Protein AF-A0A5K4F480-F1 (afdb_monomer_lite)

InterPro domains:
  IPR002931 Transglutaminase-like [PF01841] (888-991)
  IPR002931 Transglutaminase-like [SM00460] (106-172)
  IPR002931 Transglutaminase-like [SM00460] (926-994)
  IPR038765 Papain-like cysteine peptidase superfamily [SSF54001] (56-174)
  IPR038765 Papain-like cysteine peptidase superfamily [SSF54001] (869-1020)
  IPR053041 Transglutaminase-like Superfamily Modulators [PTHR47020] (843-1560)
  IPR056564 KY-like, immunoglobulin-like domain [PF23265] (223-373)
  IPR056564 KY-like, immunoglobulin-like domain [PF23265] (424-507)
  IPR056564 KY-like, immunoglobulin-like domain [PF23265] (1045-1199)
  IPR056564 KY-like, immunoglobulin-like domain [PF23265] (1340-1448)

Sequence (1562 aa):
MKAPEGFRLPSPIDFETHPPPELPKYLKHQVYDKPEVFAKVDSHAIQVAEYQHPTFRDLMWDLVYRYKLDELERARVIFRWMTAKDMQNIRFENVSPNSPEDVLMSFSTNRGTFSRMYEVMCNYSEIHCVTVSGYAKGVDYLPGDKFCGLLPNHSWNVIYIRGSWQLVDVHWAARYLSSGKNVPENVVYEYDDFYFMMEPQQAVYSHFPEDQRWQLLPVALTLSQFENLPLTKSQFFKCAIDFLQQHHGVVRTQDGCLRMTLGFWRPGGFTYKLQYLVTSYNNPDLDPLTAYPSELTDRVPNLNVDLKCFVLQETTKDRLNFFFRLPASGIYYLTIYAQELSSLTVGRESTFRAACEYKIICDSPARDAQPYPICHDANWGPAWSHVHHYALEPSHTEGVISIPNELDSSVNSNGHHAPSPKTVDIRFQKHRPEVNLLAKLHRNGVSDDFLDQYQRVTETVRETLFHITLPEPGEYGLEVYANEPSEGDTYTHMCQYLIHYEYPSNWSNNFIPRLTIAGTDAGPSPDAHQFRHSNEKTNNNTREKNLPKYLSATFNEPLLNSSGSLREMYNYELDAPPIGHLPKLYAHSQYENANQPNRLNNYSVNSDDNLCKPPYGYVPSKSNHLMNNDATPSPPIVPSFNDRISNLNQNFANIKLKQDSSLKHSPRVDGTSDGLYGYNPITSDSPALNSLNHSNNQTVYSPSSSLVGQNHTGNGIHQKYTSSTSPPIKYQNSVRFEPGSSSYVGSNGSNNTNVCYASPGSSNSSSVPYYNKQQYDQVTSTTGGLSRSNQPASSSTNQFYKFDQSTANWSSGPIQRVPPKEFAPSPLSMDTLEEKPKPQEIPTTSDMSSTPYQSFDVFRRIDEHAVSISQQQQDNFNQLIWQLIYARNITDDLEKVRVIFLWLCTKDLHKMNFDHVKPDSPEEILMGIRTGKSTYAQIFYTLCRYAGLHCKLLIGYAKGAEYAPGMHFSGRQGQHSWNAVLIDKCWRLIDCHWAARRLIGKRPSPDNVRYGLDMFYFLASPSQLIYTHFPHDPDWQLLRHPVSLKEFENLAPVKSAFFKYNLDLVTHRNSVIVCSDPEVRIAIAFPSDSKNDLSFTFGLSFDNQEGSEEFRGIPLTRFGRQETLIREHTSVFYIRPPRPGAYKLLIYAKQHQPHQNGQKEGLGIVSMIPDDLSSENLFGAVCEYRLVANFGSNRSLPPFPPCQSSSYGPNELAKNYRITAQRVDCTLRAVRGTLEIRFGLGALPGCPLPRLMAKLKCTLVAENALSKSLLQRSINGNTEAVFAIFLPEAGEYGLEVYANDPVKDGNSFFVVWQYIIISDCDSPVRGLPTIPPTYLGPVSRFDSMGLKALSHTDPFIQANTGELCIQFARHPDKPLRIMAQLIHCSHDVSEDCSQQILQQTRDFQIYFVIRFPHPGFFKFQIYALPYTEPGESLPSVYNYLLEATQVNRGRNGHVMCFPQQFAQWKEGCYLHTPMDGILYPSVSNQPTADTVPFRVTIPTAHAVAVVVGEDWTHLSKVNDCWTGQVCLKPYWGIENQLALCAKYNVDDGNYGTLLEYRLAKR

Structure (mmCIF, N/CA/C/O backbone):
data_AF-A0A5K4F480-F1
#
_entry.id   AF-A0A5K4F480-F1
#
loop_
_atom_site.group_PDB
_atom_site.id
_atom_site.type_symbol
_atom_site.label_atom_id
_atom_site.label_alt_id
_atom_site.label_comp_id
_atom_site.label_asym_id
_atom_site.label_entity_id
_atom_site.label_seq_id
_atom_site.pdbx_PDB_ins_code
_atom_site.Cartn_x
_atom_site.Cartn_y
_atom_site.Cartn_z
_atom_site.occupancy
_atom_site.B_iso_or_equiv
_atom_site.auth_seq_id
_atom_site.auth_comp_id
_atom_site.auth_asym_id
_atom_site.auth_atom_id
_atom_site.pdbx_PDB_model_num
ATOM 1 N N . MET A 1 1 ? 27.229 -22.819 6.553 1.00 68.94 1 MET A N 1
ATOM 2 C CA . MET A 1 1 ? 28.101 -24.029 6.479 1.00 68.94 1 MET A CA 1
ATOM 3 C C . MET A 1 1 ? 28.335 -24.597 7.886 1.00 68.94 1 MET A C 1
ATOM 5 O O . MET A 1 1 ? 27.745 -24.060 8.813 1.00 68.94 1 MET A O 1
ATOM 9 N N . LYS A 1 2 ? 29.136 -25.665 8.070 1.00 85.12 2 LYS A N 1
ATOM 10 C CA . LYS A 1 2 ? 29.651 -26.088 9.395 1.00 85.12 2 LYS A CA 1
ATOM 11 C C . LYS A 1 2 ? 31.117 -25.681 9.542 1.00 85.12 2 LYS A C 1
ATOM 13 O O . LYS A 1 2 ? 31.878 -25.808 8.584 1.00 85.12 2 LYS A O 1
ATOM 18 N N . ALA A 1 3 ? 31.509 -25.217 10.724 1.00 90.69 3 ALA A N 1
ATOM 19 C CA . ALA A 1 3 ? 32.875 -24.804 11.010 1.00 90.69 3 ALA A CA 1
ATOM 20 C C . ALA A 1 3 ? 33.803 -26.019 11.227 1.00 90.69 3 ALA A C 1
ATOM 22 O O . ALA A 1 3 ? 33.388 -26.972 11.901 1.00 90.69 3 ALA A O 1
ATOM 23 N N . PRO A 1 4 ? 35.062 -25.990 10.733 1.00 91.75 4 PRO A N 1
ATOM 24 C CA . PRO A 1 4 ? 36.026 -27.089 10.862 1.00 91.75 4 PRO A CA 1
ATOM 25 C C . PRO A 1 4 ? 36.169 -27.570 12.307 1.00 91.75 4 PRO A C 1
ATOM 27 O O . PRO A 1 4 ? 36.180 -26.743 13.212 1.00 91.75 4 PRO A O 1
ATOM 30 N N . GLU A 1 5 ? 36.326 -28.874 12.552 1.00 86.19 5 GLU A N 1
ATOM 31 C CA . GLU A 1 5 ? 36.325 -29.444 13.917 1.00 86.19 5 GLU A CA 1
ATOM 32 C C . GLU A 1 5 ? 37.327 -28.772 14.876 1.00 86.19 5 GLU A C 1
ATOM 34 O O . GLU A 1 5 ? 37.017 -28.560 16.046 1.00 86.19 5 GLU A O 1
ATOM 39 N N . GLY A 1 6 ? 38.496 -28.356 14.375 1.00 89.25 6 GLY A N 1
ATOM 40 C CA . GLY A 1 6 ? 39.519 -27.663 15.167 1.00 89.25 6 GLY A CA 1
ATOM 41 C C . GLY A 1 6 ? 39.215 -26.201 15.529 1.00 89.25 6 GLY A C 1
ATOM 42 O O . GLY A 1 6 ? 39.914 -25.636 16.369 1.00 89.25 6 GLY A O 1
ATOM 43 N N . PHE A 1 7 ? 38.204 -25.565 14.927 1.00 92.81 7 PHE A N 1
ATOM 44 C CA . PHE A 1 7 ? 37.874 -24.163 15.204 1.00 92.81 7 PHE A CA 1
ATOM 45 C C . PHE A 1 7 ? 37.185 -24.001 16.569 1.00 92.81 7 PHE A C 1
ATOM 47 O O . PHE A 1 7 ? 36.202 -24.687 16.871 1.00 92.81 7 PHE A O 1
ATOM 54 N N . ARG A 1 8 ? 37.666 -23.057 17.381 1.00 90.25 8 ARG A N 1
ATOM 55 C CA . ARG A 1 8 ? 37.047 -22.647 18.649 1.00 90.25 8 ARG A CA 1
ATOM 56 C C . ARG A 1 8 ? 36.689 -21.167 18.570 1.00 90.25 8 ARG A C 1
ATOM 58 O O . ARG A 1 8 ? 37.509 -20.383 18.103 1.00 90.25 8 ARG A O 1
ATOM 65 N N . LEU A 1 9 ? 35.500 -20.804 19.051 1.00 89.94 9 LEU A N 1
ATOM 66 C CA . LEU A 1 9 ? 35.171 -19.399 19.299 1.00 89.94 9 LEU A CA 1
ATOM 67 C C . LEU A 1 9 ? 36.091 -18.848 20.396 1.00 89.94 9 LEU A C 1
ATOM 69 O O . LEU A 1 9 ? 36.352 -19.571 21.365 1.00 89.94 9 LEU A O 1
ATOM 73 N N . PRO A 1 10 ? 36.547 -17.591 20.279 1.00 89.81 10 PRO A N 1
ATOM 74 C CA . PRO A 1 10 ? 37.100 -16.866 21.411 1.00 89.81 10 PRO A CA 1
ATOM 75 C C . PRO A 1 10 ? 36.087 -16.760 22.556 1.00 89.81 10 PRO A C 1
ATOM 77 O O . PRO A 1 10 ? 34.872 -16.841 22.351 1.00 89.81 10 PRO A O 1
ATOM 80 N N . SER A 1 11 ? 36.591 -16.557 23.771 1.00 88.06 11 SER A N 1
ATOM 81 C CA . SER A 1 11 ? 35.753 -16.102 24.882 1.00 88.06 11 SER A CA 1
ATOM 82 C C . SER A 1 11 ? 35.195 -14.710 24.563 1.00 88.06 11 SER A C 1
ATOM 84 O O . SER A 1 11 ? 35.918 -13.911 23.963 1.00 88.06 11 SER A O 1
ATOM 86 N N . PRO A 1 12 ? 33.954 -14.388 24.969 1.00 88.88 12 PRO A N 1
ATOM 87 C CA . PRO A 1 12 ? 33.441 -13.034 24.823 1.00 88.88 12 PRO A CA 1
ATOM 88 C C . PRO A 1 12 ? 34.267 -12.066 25.679 1.00 88.88 12 PRO A C 1
ATOM 90 O O . PRO A 1 12 ? 34.753 -12.435 26.750 1.00 88.88 12 PRO A O 1
ATOM 93 N N . ILE A 1 13 ? 34.405 -10.830 25.203 1.00 88.94 13 ILE A N 1
ATOM 94 C CA . ILE A 1 13 ? 35.015 -9.728 25.957 1.00 88.94 13 ILE A CA 1
ATOM 95 C C . ILE A 1 13 ? 34.284 -9.523 27.294 1.00 88.94 13 ILE A C 1
ATOM 97 O O . ILE A 1 13 ? 33.054 -9.536 27.347 1.00 88.94 13 ILE A O 1
ATOM 101 N N . ASP A 1 14 ? 35.059 -9.329 28.362 1.00 82.38 14 ASP A N 1
ATOM 102 C CA . ASP A 1 14 ? 34.551 -9.039 29.704 1.00 82.38 14 ASP A CA 1
ATOM 103 C C . ASP A 1 14 ? 34.179 -7.554 29.829 1.00 82.38 14 ASP A C 1
ATOM 105 O O . ASP A 1 14 ? 34.934 -6.674 29.400 1.00 82.38 14 ASP A O 1
ATOM 109 N N . PHE A 1 15 ? 33.029 -7.273 30.438 1.00 79.75 15 PHE A N 1
ATOM 110 C CA . PHE A 1 15 ? 32.490 -5.925 30.588 1.00 79.75 15 PHE A CA 1
ATOM 111 C C . PHE A 1 15 ? 33.427 -5.005 31.386 1.00 79.75 15 PHE A C 1
ATOM 113 O O . PHE A 1 15 ? 33.567 -3.830 31.048 1.00 79.75 15 PHE A O 1
ATOM 120 N N . GLU A 1 16 ? 34.138 -5.537 32.388 1.00 83.62 16 GLU A N 1
ATOM 121 C CA . GLU A 1 16 ? 35.110 -4.755 33.173 1.00 83.62 16 GLU A CA 1
ATOM 122 C C . GLU A 1 16 ? 36.325 -4.286 32.348 1.00 83.62 16 GLU A C 1
ATOM 124 O O . GLU A 1 16 ? 37.072 -3.412 32.787 1.00 83.62 16 GLU A O 1
ATOM 129 N N . THR A 1 17 ? 36.521 -4.823 31.136 1.00 90.62 17 THR A N 1
ATOM 130 C CA . THR A 1 17 ? 37.636 -4.460 30.244 1.00 90.62 17 THR A CA 1
ATOM 131 C C . THR A 1 17 ? 37.288 -3.395 29.203 1.00 90.62 17 THR A C 1
ATOM 133 O O . THR A 1 17 ? 38.166 -2.996 28.433 1.00 90.62 17 THR A O 1
ATOM 136 N N . HIS A 1 18 ? 36.040 -2.914 29.141 1.00 91.19 18 HIS A N 1
ATOM 137 C CA . HIS A 1 18 ? 35.689 -1.838 28.211 1.00 91.19 18 HIS A CA 1
ATOM 138 C C . HIS A 1 18 ? 36.429 -0.531 28.556 1.00 91.19 18 HIS A C 1
ATOM 140 O O . HIS A 1 18 ? 36.461 -0.127 29.722 1.00 91.19 18 HIS A O 1
ATOM 146 N N . PRO A 1 19 ? 36.983 0.184 27.556 1.00 93.06 19 PRO A N 1
ATOM 147 C CA . PRO A 1 19 ? 37.482 1.541 27.755 1.00 93.06 19 PRO A CA 1
ATOM 148 C C . PRO A 1 19 ? 36.402 2.472 28.339 1.00 93.06 19 PRO A C 1
ATOM 150 O O . PRO A 1 19 ? 35.215 2.292 28.057 1.00 93.06 19 PRO A O 1
ATOM 153 N N . PRO A 1 20 ? 36.767 3.505 29.117 1.00 92.06 20 PRO A N 1
ATOM 154 C CA . PRO A 1 20 ? 35.798 4.509 29.545 1.00 92.06 20 PRO A CA 1
ATOM 155 C C . PRO A 1 20 ? 35.225 5.276 28.333 1.00 92.06 20 PRO A C 1
ATOM 157 O O . PRO A 1 20 ? 35.879 5.339 27.285 1.00 92.06 20 PRO A O 1
ATOM 160 N N . PRO A 1 21 ? 34.039 5.904 28.458 1.00 92.12 21 PRO A N 1
ATOM 161 C CA . PRO A 1 21 ? 33.530 6.816 27.437 1.00 92.12 21 PRO A CA 1
ATOM 162 C C . PRO A 1 21 ? 34.509 7.980 27.214 1.00 92.12 21 PRO A C 1
ATOM 164 O O . PRO A 1 21 ? 34.841 8.709 28.150 1.00 92.12 21 PRO A O 1
ATOM 167 N N . GLU A 1 22 ? 34.955 8.165 25.974 1.00 92.06 22 GLU A N 1
ATOM 168 C CA . GLU A 1 22 ? 35.828 9.263 25.543 1.00 92.06 22 GLU A CA 1
ATOM 169 C C . GLU A 1 22 ? 35.404 9.766 24.156 1.00 92.06 22 GLU A C 1
ATOM 171 O O . GLU A 1 22 ? 34.771 9.033 23.394 1.00 92.06 22 GLU A O 1
ATOM 176 N N . LEU A 1 23 ? 35.750 11.014 23.819 1.00 88.69 23 LEU A N 1
ATOM 177 C CA . LEU A 1 23 ? 35.424 11.600 22.515 1.00 88.69 23 LEU A CA 1
ATOM 178 C C . LEU A 1 23 ? 36.032 10.771 21.363 1.00 88.69 23 LEU A C 1
ATOM 180 O O . LEU A 1 23 ? 37.190 10.353 21.473 1.00 88.69 23 LEU A O 1
ATOM 184 N N . PRO A 1 24 ? 35.318 10.572 20.237 1.00 89.38 24 PRO A N 1
ATOM 185 C CA . PRO A 1 24 ? 35.854 9.848 19.094 1.00 89.38 24 PRO A CA 1
ATOM 186 C C . PRO A 1 24 ? 37.119 10.516 18.556 1.00 89.38 24 PRO A C 1
ATOM 188 O O . PRO A 1 24 ? 37.143 11.715 18.279 1.00 89.38 24 PRO A O 1
ATOM 191 N N . LYS A 1 25 ? 38.173 9.719 18.362 1.00 91.31 25 LYS A N 1
ATOM 192 C CA . LYS A 1 25 ? 39.464 10.186 17.826 1.00 91.31 25 LYS A CA 1
ATOM 193 C C . LYS A 1 25 ? 39.427 10.426 16.313 1.00 91.31 25 LYS A C 1
ATOM 195 O O . LYS A 1 25 ? 40.346 11.026 15.764 1.00 91.31 25 LYS A O 1
ATOM 200 N N . TYR A 1 26 ? 38.378 9.936 15.656 1.00 91.38 26 TYR A N 1
ATOM 201 C CA . TYR A 1 26 ? 38.071 10.125 14.243 1.00 91.38 26 TYR A CA 1
ATOM 202 C C . TYR A 1 26 ? 36.562 9.947 14.006 1.00 91.38 26 TYR A C 1
ATOM 204 O O . TYR A 1 26 ? 35.871 9.300 14.800 1.00 91.38 26 TYR A O 1
ATOM 212 N N . LEU A 1 27 ? 36.063 10.515 12.908 1.00 86.75 27 LEU A N 1
ATOM 213 C CA . LEU A 1 27 ? 34.657 10.482 12.487 1.00 86.75 27 LEU A CA 1
ATOM 214 C C . LEU A 1 27 ? 34.456 9.581 11.257 1.00 86.75 27 LEU A C 1
ATOM 216 O O . LEU A 1 27 ? 35.405 9.320 10.517 1.00 86.75 27 LEU A O 1
ATOM 220 N N . LYS A 1 28 ? 33.216 9.136 11.003 1.00 90.94 28 LYS A N 1
ATOM 221 C CA . LYS A 1 28 ? 32.861 8.229 9.893 1.00 90.94 28 LYS A CA 1
ATOM 222 C C . LYS A 1 28 ? 33.427 8.660 8.551 1.00 90.94 28 LYS A C 1
ATOM 224 O O . LYS A 1 28 ? 34.128 7.874 7.920 1.00 90.94 28 LYS A O 1
ATOM 229 N N . HIS A 1 29 ? 33.189 9.908 8.153 1.00 83.38 29 HIS A N 1
ATOM 230 C CA . HIS A 1 29 ? 33.618 10.414 6.848 1.00 83.38 29 HIS A CA 1
ATOM 231 C C . HIS A 1 29 ? 35.153 10.452 6.675 1.00 83.38 29 HIS A C 1
ATOM 233 O O . HIS A 1 29 ? 35.643 10.514 5.551 1.00 83.38 29 HIS A O 1
ATOM 239 N N . GLN A 1 30 ? 35.922 10.405 7.773 1.00 84.94 30 GLN A N 1
ATOM 240 C CA . GLN A 1 30 ? 37.392 10.318 7.762 1.00 84.94 30 GLN A CA 1
ATOM 241 C C . GLN A 1 30 ? 37.884 8.879 7.538 1.00 84.94 30 GLN A C 1
ATOM 243 O O . GLN A 1 30 ? 39.051 8.667 7.216 1.00 84.94 30 GLN A O 1
ATOM 248 N N . VAL A 1 31 ? 36.997 7.894 7.713 1.00 88.06 31 VAL A N 1
ATOM 249 C CA . VAL A 1 31 ? 37.248 6.467 7.481 1.00 88.06 31 VAL A CA 1
ATOM 250 C C . VAL A 1 31 ? 36.690 6.037 6.121 1.00 88.06 31 VAL A C 1
ATOM 252 O O . VAL A 1 31 ? 37.385 5.351 5.374 1.00 88.06 31 VAL A O 1
ATOM 255 N N . TYR A 1 32 ? 35.464 6.451 5.783 1.00 89.06 32 TYR A N 1
ATOM 256 C CA . TYR A 1 32 ? 34.843 6.262 4.468 1.00 89.06 32 TYR A CA 1
ATOM 257 C C . TYR A 1 32 ? 33.714 7.282 4.220 1.00 89.06 32 TYR A C 1
ATOM 259 O O . TYR A 1 32 ? 32.894 7.542 5.096 1.00 89.06 32 TYR A O 1
ATOM 267 N N . ASP A 1 33 ? 33.639 7.827 3.001 1.00 75.94 33 ASP A N 1
ATOM 268 C CA . ASP A 1 33 ? 32.528 8.690 2.538 1.00 75.94 33 ASP A CA 1
ATOM 269 C C . ASP A 1 33 ? 31.386 7.879 1.893 1.00 75.94 33 ASP A C 1
ATOM 271 O O . ASP A 1 33 ? 30.223 8.278 1.914 1.00 75.94 33 ASP A O 1
ATOM 275 N N . LYS A 1 34 ? 31.715 6.715 1.318 1.00 81.12 34 LYS A N 1
ATOM 276 C CA . LYS A 1 34 ? 30.825 5.928 0.457 1.00 81.12 34 LYS A CA 1
ATOM 277 C C . LYS A 1 34 ? 30.835 4.441 0.833 1.00 81.12 34 LYS A C 1
ATOM 279 O O . LYS A 1 34 ? 31.924 3.874 0.948 1.00 81.12 34 LYS A O 1
ATOM 284 N N . PRO A 1 35 ? 29.670 3.795 1.038 1.00 86.25 35 PRO A N 1
ATOM 285 C CA . PRO A 1 35 ? 29.590 2.418 1.533 1.00 86.25 35 PRO A CA 1
ATOM 286 C C . PRO A 1 35 ? 30.112 1.365 0.546 1.00 86.25 35 PRO A C 1
ATOM 288 O O . PRO A 1 35 ? 30.429 0.251 0.954 1.00 86.25 35 PRO A O 1
ATOM 291 N N . GLU A 1 36 ? 30.260 1.705 -0.736 1.00 85.44 36 GLU A N 1
ATOM 292 C CA . GLU A 1 36 ? 30.773 0.825 -1.789 1.00 85.44 36 GLU A CA 1
ATOM 293 C C . GLU A 1 36 ? 32.181 0.277 -1.491 1.00 85.44 36 GLU A C 1
ATOM 295 O O . GLU A 1 36 ? 32.538 -0.786 -2.002 1.00 85.44 36 GLU A O 1
ATOM 300 N N . VAL A 1 37 ? 32.962 0.927 -0.615 1.00 91.62 37 VAL A N 1
ATOM 301 C CA . VAL A 1 37 ? 34.247 0.386 -0.127 1.00 91.62 37 VAL A CA 1
ATOM 302 C C . VAL A 1 37 ? 34.084 -0.972 0.569 1.00 91.62 37 VAL A C 1
ATOM 304 O O . VAL A 1 37 ? 34.980 -1.812 0.495 1.00 91.62 37 VAL A O 1
ATOM 307 N N . PHE A 1 38 ? 32.921 -1.225 1.178 1.00 93.75 38 PHE A N 1
ATOM 308 C CA . PHE A 1 38 ? 32.583 -2.478 1.848 1.00 93.75 38 PHE A CA 1
ATOM 309 C C . PHE A 1 38 ? 31.865 -3.484 0.943 1.00 93.75 38 PHE A C 1
ATOM 311 O O . PHE A 1 38 ? 31.520 -4.559 1.420 1.00 93.75 38 P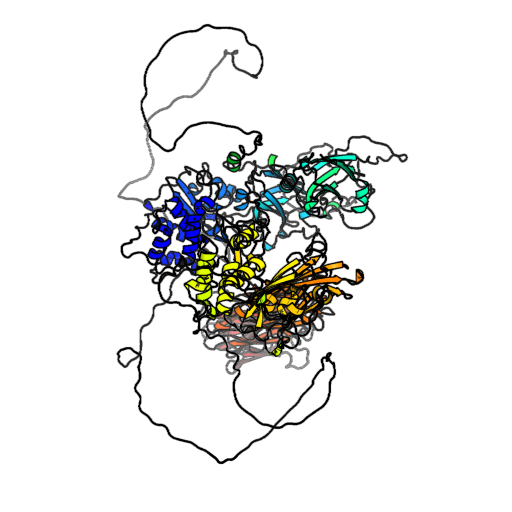HE A O 1
ATOM 318 N N . ALA A 1 39 ? 31.666 -3.214 -0.355 1.00 91.00 39 ALA A N 1
ATOM 319 C CA . ALA A 1 39 ? 30.802 -4.027 -1.224 1.00 91.00 39 ALA A CA 1
ATOM 320 C C . ALA A 1 39 ? 31.097 -5.543 -1.193 1.00 91.00 39 ALA A C 1
ATOM 322 O O . ALA A 1 39 ? 30.173 -6.351 -1.279 1.00 91.00 39 ALA A O 1
ATOM 323 N N . LYS A 1 40 ? 32.364 -5.953 -1.022 1.00 93.62 40 LYS A N 1
ATOM 324 C CA . LYS A 1 40 ? 32.751 -7.371 -0.862 1.00 93.62 40 LYS A CA 1
ATOM 325 C C . LYS A 1 40 ? 32.325 -7.961 0.487 1.00 93.62 40 LYS A C 1
ATOM 327 O O . LYS A 1 40 ? 31.818 -9.079 0.522 1.00 93.62 40 LYS A O 1
ATOM 332 N N . VAL A 1 41 ? 32.528 -7.211 1.570 1.00 95.56 41 VAL A N 1
ATOM 333 C CA . VAL A 1 41 ? 32.120 -7.578 2.936 1.00 95.56 41 VAL A CA 1
ATOM 334 C C . VAL A 1 41 ? 30.595 -7.642 3.015 1.00 95.56 41 VAL A C 1
ATOM 336 O O . VAL A 1 41 ? 30.043 -8.620 3.509 1.00 95.56 41 VAL A O 1
ATOM 339 N N . ASP A 1 42 ? 29.913 -6.660 2.427 1.00 95.25 42 ASP A N 1
ATOM 340 C CA . ASP A 1 42 ? 28.455 -6.594 2.393 1.00 95.25 42 ASP A CA 1
ATOM 341 C C . ASP A 1 42 ? 27.849 -7.736 1.567 1.00 95.25 42 ASP A C 1
ATOM 343 O O . ASP A 1 42 ? 26.901 -8.375 2.018 1.00 95.25 42 ASP A O 1
ATOM 347 N N . SER A 1 43 ? 28.424 -8.054 0.400 1.00 94.19 43 SER A N 1
ATOM 348 C CA . SER A 1 43 ? 27.993 -9.204 -0.415 1.00 94.19 43 SER A CA 1
ATOM 349 C C . SER A 1 43 ? 28.160 -10.527 0.337 1.00 94.19 43 SER A C 1
ATOM 351 O O . SER A 1 43 ? 27.285 -11.388 0.280 1.00 94.19 43 SER A O 1
ATOM 353 N N . HIS A 1 44 ? 29.262 -10.686 1.078 1.00 96.06 44 HIS A N 1
ATOM 354 C CA . HIS A 1 44 ? 29.483 -11.859 1.917 1.00 96.06 44 HIS A CA 1
ATOM 355 C C . HIS A 1 44 ? 28.458 -11.948 3.059 1.00 96.06 44 HIS A C 1
ATOM 357 O O . HIS A 1 44 ? 27.881 -13.013 3.271 1.00 96.06 44 HIS A O 1
ATOM 363 N N . ALA A 1 45 ? 28.188 -10.838 3.749 1.00 96.00 45 ALA A N 1
ATOM 364 C CA . ALA A 1 45 ? 27.206 -10.773 4.827 1.00 96.00 45 ALA A CA 1
ATOM 365 C C . ALA A 1 45 ? 25.784 -11.120 4.351 1.00 96.00 45 ALA A C 1
ATOM 367 O O . ALA A 1 45 ? 25.100 -11.913 4.997 1.00 96.00 45 ALA A O 1
ATOM 368 N N . ILE A 1 46 ? 25.366 -10.573 3.202 1.00 93.81 46 ILE A N 1
ATOM 369 C CA . ILE A 1 46 ? 24.074 -10.870 2.563 1.00 93.81 46 ILE A CA 1
ATOM 370 C C . ILE A 1 46 ? 23.997 -12.358 2.203 1.00 93.81 46 ILE A C 1
ATOM 372 O O . ILE A 1 46 ? 23.054 -13.029 2.611 1.00 93.81 46 ILE A O 1
ATOM 376 N N . GLN A 1 47 ? 25.027 -12.902 1.546 1.00 94.31 47 GLN A N 1
ATOM 377 C CA . GLN A 1 47 ? 25.078 -14.326 1.212 1.00 94.31 47 GLN A CA 1
ATOM 378 C C . GLN A 1 47 ? 24.976 -15.212 2.465 1.00 94.31 47 GLN A C 1
ATOM 380 O O . GLN A 1 47 ? 24.255 -16.200 2.458 1.00 94.31 47 GLN A O 1
ATOM 385 N N . VAL A 1 48 ? 25.657 -14.876 3.566 1.00 95.56 48 VAL A N 1
ATOM 386 C CA . VAL A 1 48 ? 25.570 -15.653 4.819 1.00 95.56 48 VAL A CA 1
ATOM 387 C C . VAL A 1 48 ? 24.193 -15.518 5.490 1.00 95.56 48 VAL A C 1
ATOM 389 O O . VAL A 1 48 ? 23.767 -16.447 6.177 1.00 95.56 48 VAL A O 1
ATOM 392 N N . ALA A 1 49 ? 23.468 -14.414 5.284 1.00 93.12 49 ALA A N 1
ATOM 393 C CA . ALA A 1 49 ? 22.139 -14.196 5.859 1.00 93.12 49 ALA A CA 1
ATOM 394 C C . ALA A 1 49 ? 21.059 -15.139 5.288 1.00 93.12 49 ALA A C 1
ATOM 396 O O . ALA A 1 49 ? 20.141 -15.531 6.017 1.00 93.12 49 ALA A O 1
ATOM 397 N N . GLU A 1 50 ? 21.200 -15.571 4.033 1.00 91.06 50 GLU A N 1
ATOM 398 C CA . GLU A 1 50 ? 20.285 -16.514 3.368 1.00 91.06 50 GLU A CA 1
ATOM 399 C C . GLU A 1 50 ? 20.282 -17.910 4.018 1.00 91.06 50 GLU A C 1
ATOM 401 O O . GLU A 1 50 ? 19.267 -18.608 4.012 1.00 91.06 50 GLU A O 1
ATOM 406 N N . TYR A 1 51 ? 21.394 -18.319 4.638 1.00 90.44 51 TYR A N 1
ATOM 407 C CA . TYR A 1 51 ? 21.527 -19.638 5.259 1.00 90.44 51 TYR A CA 1
ATOM 408 C C . TYR A 1 51 ? 21.074 -19.643 6.725 1.00 90.44 51 TYR A C 1
ATOM 410 O O . TYR A 1 51 ? 21.184 -18.654 7.452 1.00 90.44 51 TYR A O 1
ATOM 418 N N . GLN A 1 52 ? 20.584 -20.796 7.184 1.00 90.81 52 GLN A N 1
ATOM 419 C CA . GLN A 1 52 ? 20.481 -21.114 8.611 1.00 90.81 52 GLN A CA 1
ATOM 420 C C . GLN A 1 52 ? 21.730 -21.902 9.025 1.00 90.81 52 GLN A C 1
ATOM 422 O O . GLN A 1 52 ? 22.202 -22.766 8.276 1.00 90.81 52 GLN A O 1
ATOM 427 N N . HIS A 1 53 ? 22.259 -21.624 10.216 1.00 94.00 53 HIS A N 1
ATOM 428 C CA . HIS A 1 53 ? 23.474 -22.256 10.734 1.00 94.00 53 HIS A CA 1
ATOM 429 C C . HIS A 1 53 ? 23.123 -23.148 11.932 1.00 94.00 53 HIS A C 1
ATOM 431 O O . HIS A 1 53 ? 22.346 -22.720 12.782 1.00 94.00 53 HIS A O 1
ATOM 437 N N . PRO A 1 54 ? 23.679 -24.371 12.041 1.00 92.25 54 PRO A N 1
ATOM 438 C CA . PRO A 1 54 ? 23.340 -25.298 13.126 1.00 92.25 54 PRO A CA 1
ATOM 439 C C . PRO A 1 54 ? 23.584 -24.742 14.533 1.00 92.25 54 PRO A C 1
ATOM 441 O O . PRO A 1 54 ? 22.806 -25.002 15.450 1.00 92.25 54 PRO A O 1
ATOM 444 N N . THR A 1 55 ? 24.660 -23.970 14.696 1.00 94.25 55 THR A N 1
ATOM 445 C CA . THR A 1 55 ? 25.094 -23.365 15.962 1.00 94.25 55 THR A CA 1
ATOM 446 C C . THR A 1 55 ? 25.580 -21.933 15.740 1.00 94.25 55 THR A C 1
ATOM 448 O O . THR A 1 55 ? 25.977 -21.567 14.627 1.00 94.25 55 THR A O 1
ATOM 451 N N . PHE A 1 56 ? 25.642 -21.128 16.803 1.00 95.12 56 PHE A N 1
ATOM 452 C CA . PHE A 1 56 ? 26.262 -19.800 16.766 1.00 95.12 56 PHE A CA 1
ATOM 453 C C . PHE A 1 56 ? 27.749 -19.878 16.388 1.00 95.12 56 PHE A C 1
ATOM 455 O O . PHE A 1 56 ? 28.263 -19.014 15.678 1.00 95.12 56 PHE A O 1
ATOM 462 N N . ARG A 1 57 ? 28.435 -20.964 16.775 1.00 94.81 57 ARG A N 1
ATOM 463 C CA . ARG A 1 57 ? 29.814 -21.257 16.350 1.00 94.81 57 ARG A CA 1
ATOM 464 C C . ARG A 1 57 ? 29.940 -21.367 14.831 1.00 94.81 57 ARG A C 1
ATOM 466 O O . ARG A 1 57 ? 30.899 -20.845 14.265 1.00 94.81 57 ARG A O 1
ATOM 473 N N . ASP A 1 58 ? 29.004 -22.056 14.184 1.00 95.69 58 ASP A N 1
ATOM 474 C CA . ASP A 1 58 ? 29.010 -22.227 12.731 1.00 95.69 58 ASP A CA 1
ATOM 475 C C . ASP A 1 58 ? 28.701 -20.909 12.007 1.00 95.69 58 ASP A C 1
ATOM 477 O O . ASP A 1 58 ? 29.337 -20.618 10.994 1.00 95.69 58 ASP A O 1
ATOM 481 N N . LEU A 1 59 ? 27.786 -20.096 12.552 1.00 96.25 59 LEU A N 1
ATOM 482 C CA . LEU A 1 59 ? 27.493 -18.744 12.065 1.00 96.25 59 LEU A CA 1
ATOM 483 C C . LEU A 1 59 ? 28.726 -17.835 12.149 1.00 96.25 59 LEU A C 1
ATOM 485 O O . LEU A 1 59 ? 29.168 -17.310 11.130 1.00 96.25 59 LEU A O 1
ATOM 489 N N . MET A 1 60 ? 29.309 -17.676 13.341 1.00 96.69 60 MET A N 1
ATOM 490 C CA . MET A 1 60 ? 30.463 -16.794 13.551 1.00 96.69 60 MET A CA 1
ATOM 491 C C . MET A 1 60 ? 31.686 -17.248 12.750 1.00 96.69 60 MET A C 1
ATOM 493 O O . MET A 1 60 ? 32.443 -16.413 12.259 1.00 96.69 60 MET A O 1
ATOM 497 N N . TRP A 1 61 ? 31.877 -18.558 12.555 1.00 96.25 61 TRP A N 1
ATOM 498 C CA . TRP A 1 61 ? 32.919 -19.037 11.652 1.00 96.25 61 TRP A CA 1
ATOM 499 C C . TRP A 1 61 ? 32.688 -18.574 10.213 1.00 96.25 61 TRP A C 1
ATOM 501 O O . TRP A 1 61 ? 33.575 -17.956 9.634 1.00 96.25 61 TRP A O 1
ATOM 511 N N . ASP A 1 62 ? 31.513 -18.866 9.648 1.00 96.31 62 ASP A N 1
ATOM 512 C CA . ASP A 1 62 ? 31.200 -18.606 8.238 1.00 96.31 62 ASP A CA 1
ATOM 513 C C . ASP A 1 62 ? 31.175 -17.101 7.934 1.00 96.31 62 ASP A C 1
ATOM 515 O O . ASP A 1 62 ? 31.634 -16.701 6.871 1.00 96.31 62 ASP A O 1
ATOM 519 N N . LEU A 1 63 ? 30.689 -16.289 8.885 1.00 97.12 63 LEU A N 1
ATOM 520 C CA . LEU A 1 63 ? 30.504 -14.839 8.774 1.00 97.12 63 LEU A CA 1
ATOM 521 C C . LEU A 1 63 ? 31.766 -14.009 9.073 1.00 97.12 63 LEU A C 1
ATOM 523 O O . LEU A 1 63 ? 31.995 -12.992 8.425 1.00 97.12 63 LEU A O 1
ATOM 527 N N . VAL A 1 64 ? 32.549 -14.393 10.090 1.00 96.75 64 VAL A N 1
ATOM 528 C CA . VAL A 1 64 ? 33.619 -13.543 10.656 1.00 96.75 64 VAL A CA 1
ATOM 529 C C . VAL A 1 64 ? 35.004 -14.161 10.469 1.00 96.75 64 VAL A C 1
ATOM 531 O O . VAL A 1 64 ? 35.921 -13.481 10.014 1.00 96.75 64 VAL A O 1
ATOM 534 N N . TYR A 1 65 ? 35.174 -15.446 10.799 1.00 94.75 65 TYR A N 1
ATOM 535 C CA . TYR A 1 65 ? 36.501 -16.081 10.899 1.00 94.75 65 TYR A CA 1
ATOM 536 C C . TYR A 1 65 ? 36.956 -16.849 9.649 1.00 94.75 65 TYR A C 1
ATOM 538 O O . TYR A 1 65 ? 38.120 -17.243 9.551 1.00 94.75 65 TYR A O 1
ATOM 546 N N . ARG A 1 66 ? 36.064 -17.067 8.678 1.00 91.94 66 ARG A N 1
ATOM 547 C CA . ARG A 1 66 ? 36.367 -17.714 7.392 1.00 91.94 66 ARG A CA 1
ATOM 548 C C . ARG A 1 66 ? 37.310 -16.878 6.521 1.00 91.94 66 ARG A C 1
ATOM 550 O O . ARG A 1 66 ? 38.088 -17.441 5.749 1.00 91.94 66 ARG A O 1
ATOM 557 N N . TYR A 1 67 ? 37.271 -15.557 6.674 1.00 91.88 67 TYR A N 1
ATOM 558 C CA . TYR A 1 67 ? 38.175 -14.607 6.031 1.00 91.88 67 TYR A CA 1
ATOM 559 C C . TYR A 1 67 ? 38.991 -13.843 7.081 1.00 91.88 67 TYR A C 1
ATOM 561 O O . TYR A 1 67 ? 38.608 -13.746 8.243 1.00 91.88 67 TYR A O 1
ATOM 569 N N . LYS A 1 68 ? 40.138 -13.285 6.679 1.00 90.75 68 LYS A N 1
ATOM 570 C CA . LYS A 1 68 ? 40.972 -12.449 7.559 1.00 90.75 68 LYS A CA 1
ATOM 571 C C . LYS A 1 68 ? 40.465 -11.004 7.575 1.00 90.75 68 LYS A C 1
ATOM 573 O O . LYS A 1 68 ? 41.141 -10.126 7.053 1.00 90.75 68 LYS A O 1
ATOM 578 N N . LEU A 1 69 ? 39.277 -10.804 8.141 1.00 94.81 69 LEU A N 1
ATOM 579 C CA . LEU A 1 69 ? 38.662 -9.487 8.306 1.00 94.81 69 LEU A CA 1
ATOM 580 C C . LEU A 1 69 ? 39.345 -8.694 9.433 1.00 94.81 69 LEU A C 1
ATOM 582 O O . LEU A 1 69 ? 39.647 -9.255 10.500 1.00 94.81 69 LEU A O 1
ATOM 586 N N . ASP A 1 70 ? 39.561 -7.398 9.214 1.00 94.19 70 ASP A N 1
ATOM 587 C CA . ASP A 1 70 ? 40.011 -6.470 10.260 1.00 94.19 70 ASP A CA 1
ATOM 588 C C . ASP A 1 70 ? 38.870 -6.026 11.202 1.00 94.19 70 ASP A C 1
ATOM 590 O O . ASP A 1 70 ? 37.711 -6.361 10.980 1.00 94.19 70 ASP A O 1
ATOM 594 N N . GLU A 1 71 ? 39.175 -5.297 12.283 1.00 94.44 71 GLU A N 1
ATOM 595 C CA . GLU A 1 71 ? 38.171 -4.850 13.274 1.00 94.44 71 GLU A CA 1
ATOM 596 C C . GLU A 1 71 ? 36.961 -4.125 12.654 1.00 94.44 71 GLU A C 1
ATOM 598 O O . GLU A 1 71 ? 35.821 -4.341 13.070 1.00 94.44 71 GLU A O 1
ATOM 603 N N . LEU A 1 72 ? 37.195 -3.275 11.650 1.00 95.44 72 LEU A N 1
ATOM 604 C CA . LEU A 1 72 ? 36.151 -2.491 10.997 1.00 95.44 72 LEU A CA 1
ATOM 605 C C . LEU A 1 72 ? 35.325 -3.368 10.055 1.00 95.44 72 LEU A C 1
ATOM 607 O O . LEU A 1 72 ? 34.097 -3.286 10.054 1.00 95.44 72 LEU A O 1
ATOM 611 N N . GLU A 1 73 ? 35.985 -4.239 9.292 1.00 96.69 73 GLU A N 1
ATOM 612 C CA . GLU A 1 73 ? 35.321 -5.217 8.429 1.00 96.69 73 GLU A CA 1
ATOM 613 C C . GLU A 1 73 ? 34.493 -6.231 9.236 1.00 96.69 73 GLU A C 1
ATOM 615 O O . GLU A 1 73 ? 33.406 -6.604 8.803 1.00 96.69 73 GLU A O 1
ATOM 620 N N . ARG A 1 74 ? 34.949 -6.638 10.429 1.00 97.31 74 ARG A N 1
ATOM 621 C CA . ARG A 1 74 ? 34.196 -7.512 11.347 1.00 97.31 74 ARG A CA 1
ATOM 622 C C . ARG A 1 74 ? 32.948 -6.825 11.905 1.00 97.31 74 ARG A C 1
ATOM 624 O O . ARG A 1 74 ? 31.868 -7.408 11.854 1.00 97.31 74 ARG A O 1
ATOM 631 N N . ALA A 1 75 ? 33.055 -5.579 12.376 1.00 97.38 75 ALA A N 1
ATOM 632 C CA . ALA A 1 75 ? 31.876 -4.800 12.771 1.00 97.38 75 ALA A CA 1
ATOM 633 C C . ALA A 1 75 ? 30.894 -4.664 11.597 1.00 97.38 75 ALA A C 1
ATOM 635 O O . ALA A 1 75 ? 29.695 -4.910 11.737 1.00 97.38 75 ALA A O 1
ATOM 636 N N . ARG A 1 76 ? 31.420 -4.340 10.408 1.00 97.06 76 ARG A N 1
ATOM 637 C CA . ARG A 1 76 ? 30.629 -4.165 9.191 1.00 97.06 76 ARG A CA 1
ATOM 638 C C . ARG A 1 76 ? 29.915 -5.442 8.756 1.00 97.06 76 ARG A C 1
ATOM 640 O O . ARG A 1 76 ? 28.733 -5.373 8.433 1.00 97.06 76 ARG A O 1
ATOM 647 N N . VAL A 1 77 ? 30.591 -6.593 8.753 1.00 97.81 77 VAL A N 1
ATOM 648 C CA . VAL A 1 77 ? 29.997 -7.859 8.294 1.00 97.81 77 VAL A CA 1
ATOM 649 C C . VAL A 1 77 ? 28.860 -8.301 9.219 1.00 97.81 77 VAL A C 1
ATOM 651 O O . VAL A 1 77 ? 27.814 -8.725 8.734 1.00 97.81 77 VAL A O 1
ATOM 654 N N . ILE A 1 78 ? 29.007 -8.107 10.537 1.00 98.06 78 ILE A N 1
ATOM 655 C CA . ILE A 1 78 ? 27.953 -8.374 11.527 1.00 98.06 78 ILE A CA 1
ATOM 656 C C . ILE A 1 78 ? 26.778 -7.409 11.320 1.00 98.06 78 ILE A C 1
ATOM 658 O O . ILE A 1 78 ? 25.633 -7.847 11.213 1.00 98.06 78 ILE A O 1
ATOM 662 N N . PHE A 1 79 ? 27.052 -6.107 11.193 1.00 97.19 79 PHE A N 1
ATOM 663 C CA . PHE A 1 79 ? 26.035 -5.076 10.968 1.00 97.19 79 PHE A CA 1
ATOM 664 C C . PHE A 1 79 ? 25.234 -5.330 9.684 1.00 97.19 79 PHE A C 1
ATOM 666 O O . PHE A 1 79 ? 23.999 -5.294 9.675 1.00 97.19 79 PHE A O 1
ATOM 673 N N . ARG A 1 80 ? 25.927 -5.642 8.582 1.00 96.19 80 ARG A N 1
ATOM 674 C CA . ARG A 1 80 ? 25.276 -5.915 7.302 1.00 96.19 80 ARG A CA 1
ATOM 675 C C . ARG A 1 80 ? 24.513 -7.239 7.318 1.00 96.19 80 ARG A C 1
ATOM 677 O O . ARG A 1 80 ? 23.431 -7.302 6.742 1.00 96.19 80 ARG A O 1
ATOM 684 N N . TRP A 1 81 ? 25.015 -8.257 8.018 1.00 95.88 81 TRP A N 1
ATOM 685 C CA . TRP A 1 81 ? 24.308 -9.528 8.185 1.00 95.88 81 TRP A CA 1
ATOM 686 C C . TRP A 1 81 ? 23.020 -9.335 8.985 1.00 95.88 81 TRP A C 1
ATOM 688 O O . TRP A 1 81 ? 21.962 -9.731 8.513 1.00 95.88 81 TRP A O 1
ATOM 698 N N . MET A 1 82 ? 23.059 -8.638 10.124 1.00 94.31 82 MET A N 1
ATOM 699 C CA . MET A 1 82 ? 21.860 -8.374 10.933 1.00 94.31 82 MET A CA 1
ATOM 700 C C . MET A 1 82 ? 20.808 -7.520 10.210 1.00 94.31 82 MET A C 1
ATOM 702 O O . MET A 1 82 ? 19.619 -7.687 10.457 1.00 94.31 82 MET A O 1
ATOM 706 N N . THR A 1 83 ? 21.222 -6.627 9.305 1.00 91.44 83 THR A N 1
ATOM 707 C CA . THR A 1 83 ? 20.303 -5.818 8.474 1.00 91.44 83 THR A CA 1
ATOM 708 C C . THR A 1 83 ? 19.803 -6.539 7.214 1.00 91.44 83 THR A C 1
ATOM 710 O O . THR A 1 83 ? 18.938 -6.009 6.520 1.00 91.44 83 THR A O 1
ATOM 713 N N . ALA A 1 84 ? 20.341 -7.720 6.891 1.00 90.88 84 ALA A N 1
ATOM 714 C CA . ALA A 1 84 ? 19.900 -8.572 5.781 1.00 90.88 84 ALA A CA 1
ATOM 715 C C . ALA A 1 84 ? 19.203 -9.865 6.251 1.00 90.88 84 ALA A C 1
ATOM 717 O O . ALA A 1 84 ? 18.449 -10.473 5.494 1.00 90.88 84 ALA A O 1
ATOM 718 N N . LYS A 1 85 ? 19.452 -10.300 7.490 1.00 90.88 85 LYS A N 1
ATOM 719 C CA . LYS A 1 85 ? 18.884 -11.511 8.077 1.00 90.88 85 LYS A CA 1
ATOM 720 C C . LYS A 1 85 ? 17.441 -11.274 8.508 1.00 90.88 85 LYS A C 1
ATOM 722 O O . LYS A 1 85 ? 17.145 -10.343 9.253 1.00 90.88 85 LYS A O 1
ATOM 727 N N . ASP A 1 86 ? 16.553 -12.189 8.130 1.00 87.44 86 ASP A N 1
ATOM 728 C CA . ASP A 1 86 ? 15.246 -12.305 8.772 1.00 87.44 86 ASP A CA 1
ATOM 729 C C . ASP A 1 86 ? 15.427 -12.803 10.219 1.00 87.44 86 ASP A C 1
ATOM 731 O O . ASP A 1 86 ? 15.523 -14.004 10.496 1.00 87.44 86 ASP A O 1
ATOM 735 N N . MET A 1 87 ? 15.499 -11.844 11.144 1.00 86.19 87 MET A N 1
ATOM 736 C CA . MET A 1 87 ? 15.656 -12.085 12.577 1.00 86.19 87 MET A CA 1
ATOM 737 C C . MET A 1 87 ? 14.393 -12.670 13.234 1.00 86.19 87 MET A C 1
ATOM 739 O O . MET A 1 87 ? 14.489 -13.204 14.337 1.00 86.19 87 MET A O 1
ATOM 743 N N . GLN A 1 88 ? 13.216 -12.614 12.592 1.00 83.50 88 GLN A N 1
ATOM 744 C CA . GLN A 1 88 ? 12.014 -13.282 13.113 1.00 83.50 88 GLN A CA 1
ATOM 745 C C . GLN A 1 88 ? 12.062 -14.795 12.853 1.00 83.50 88 GLN A C 1
ATOM 747 O O . GLN A 1 88 ? 11.571 -15.573 13.670 1.00 83.50 88 GLN A O 1
ATOM 752 N N . ASN A 1 89 ? 12.700 -15.223 11.757 1.00 85.19 89 ASN A N 1
ATOM 753 C CA . ASN A 1 89 ? 12.820 -16.632 11.363 1.00 85.19 89 ASN A CA 1
ATOM 754 C C . ASN A 1 89 ? 14.208 -17.261 11.614 1.00 85.19 89 ASN A C 1
ATOM 756 O O . ASN A 1 89 ? 14.514 -18.325 11.065 1.00 85.19 89 ASN A O 1
ATOM 760 N N . ILE A 1 90 ? 15.058 -16.657 12.451 1.00 88.44 90 ILE A N 1
ATOM 761 C CA . ILE A 1 90 ? 16.354 -17.240 12.838 1.00 88.44 90 ILE A CA 1
ATOM 762 C C . ILE A 1 90 ? 16.185 -18.491 13.721 1.00 88.44 90 ILE A C 1
ATOM 764 O O . ILE A 1 90 ? 15.339 -18.520 14.617 1.00 88.44 90 ILE A O 1
ATOM 768 N N . ARG A 1 91 ? 16.969 -19.550 13.463 1.00 89.94 91 ARG A N 1
ATOM 769 C CA . ARG A 1 91 ? 16.911 -20.821 14.212 1.00 89.94 91 ARG A CA 1
ATOM 770 C C . ARG A 1 91 ? 18.286 -21.478 14.351 1.00 89.94 91 ARG A C 1
ATOM 772 O O . ARG A 1 91 ? 19.079 -21.434 13.417 1.00 89.94 91 ARG A O 1
ATOM 779 N N . PHE A 1 92 ? 18.493 -22.169 15.471 1.00 91.88 92 PHE A N 1
ATOM 780 C CA . PHE A 1 92 ? 19.649 -23.030 15.754 1.00 91.88 92 PHE A CA 1
ATOM 781 C C . PHE A 1 92 ? 19.177 -24.432 16.191 1.00 91.88 92 PHE A C 1
ATOM 783 O O . PHE A 1 92 ? 18.031 -24.592 16.613 1.00 91.88 92 PHE A O 1
ATOM 790 N N . GLU A 1 93 ? 20.032 -25.457 16.084 1.00 90.25 93 GLU A N 1
ATOM 791 C CA . GLU A 1 93 ? 19.666 -26.857 16.383 1.00 90.25 93 GLU A CA 1
ATOM 792 C C . GLU A 1 93 ? 19.511 -27.134 17.888 1.00 90.25 93 GLU A C 1
ATOM 794 O O . GLU A 1 93 ? 18.610 -27.868 18.288 1.00 90.25 93 GLU A O 1
ATOM 799 N N . ASN A 1 94 ? 20.381 -26.557 18.724 1.00 86.38 94 ASN A N 1
ATOM 800 C CA . ASN A 1 94 ? 20.369 -26.722 20.179 1.00 86.38 94 ASN A CA 1
ATOM 801 C C . ASN A 1 94 ? 20.568 -25.360 20.850 1.00 86.38 94 ASN A C 1
ATOM 803 O O . ASN A 1 94 ? 21.568 -24.694 20.598 1.00 86.38 94 ASN A O 1
ATOM 807 N N . VAL A 1 95 ? 19.630 -24.962 21.711 1.00 87.81 95 VAL A N 1
ATOM 808 C CA . VAL A 1 95 ? 19.602 -23.635 22.342 1.00 87.81 95 VAL A CA 1
ATOM 809 C C . VAL A 1 95 ? 19.578 -23.796 23.857 1.00 87.81 95 VAL A C 1
ATOM 811 O O . VAL A 1 95 ? 18.627 -24.344 24.413 1.00 87.81 95 VAL A O 1
ATOM 814 N N . SER A 1 96 ? 20.623 -23.314 24.528 1.00 87.69 96 SER A N 1
ATOM 815 C CA . SER A 1 96 ? 20.703 -23.295 25.995 1.00 87.69 96 SER A CA 1
ATOM 816 C C . SER A 1 96 ? 20.226 -21.937 26.524 1.00 87.69 96 SER A C 1
ATOM 818 O O . SER A 1 96 ? 20.556 -20.926 25.905 1.00 87.69 96 SER A O 1
ATOM 820 N N . PRO A 1 97 ? 19.518 -21.844 27.665 1.00 86.25 97 PRO A N 1
ATOM 821 C CA . PRO A 1 97 ? 19.159 -20.549 28.247 1.00 86.25 97 PRO A CA 1
ATOM 822 C C . PRO A 1 97 ? 20.391 -19.656 28.454 1.00 86.25 97 PRO A C 1
ATOM 824 O O . PRO A 1 97 ? 21.418 -20.133 28.939 1.00 86.25 97 PRO A O 1
ATOM 827 N N . ASN A 1 98 ? 20.291 -18.375 28.091 1.00 83.75 98 ASN A N 1
ATOM 828 C CA . ASN A 1 98 ? 21.386 -17.389 28.105 1.00 83.75 98 ASN A CA 1
ATOM 829 C C . ASN A 1 98 ? 22.583 -17.697 27.173 1.00 83.75 98 ASN A C 1
ATOM 831 O O . ASN A 1 98 ? 23.616 -17.033 27.275 1.00 83.75 98 ASN A O 1
ATOM 835 N N . SER A 1 99 ? 22.478 -18.669 26.260 1.00 92.44 99 SER A N 1
ATOM 836 C CA . SER A 1 99 ? 23.465 -18.840 25.179 1.00 92.44 99 SER A CA 1
ATOM 837 C C . SER A 1 99 ? 23.368 -17.712 24.140 1.00 92.44 99 SER A C 1
ATOM 839 O O . SER A 1 99 ? 22.322 -17.065 24.036 1.00 92.44 99 SER A O 1
ATOM 841 N N . PRO A 1 100 ? 24.412 -17.483 23.322 1.00 92.88 100 PRO A N 1
ATOM 842 C CA . PRO A 1 100 ? 24.322 -16.580 22.174 1.00 92.88 100 PRO A CA 1
ATOM 843 C C . PRO A 1 100 ? 23.170 -16.944 21.227 1.00 92.88 100 PRO A C 1
ATOM 845 O O . PRO A 1 100 ? 22.471 -16.055 20.747 1.00 92.88 100 PRO A O 1
ATOM 848 N N . GLU A 1 101 ? 22.912 -18.240 21.022 1.00 94.62 101 GLU A N 1
ATOM 849 C CA . GLU A 1 101 ? 21.762 -18.746 20.271 1.00 94.62 101 GLU A CA 1
ATOM 850 C C . GLU A 1 101 ? 20.417 -18.273 20.857 1.00 94.62 101 GLU A C 1
ATOM 852 O O . GLU A 1 101 ? 19.546 -17.839 20.105 1.00 94.62 101 GLU A O 1
ATOM 857 N N . ASP A 1 102 ? 20.249 -18.310 22.186 1.00 93.12 102 ASP A N 1
ATOM 858 C CA . ASP A 1 102 ? 19.036 -17.847 22.886 1.00 93.12 102 ASP A CA 1
ATOM 859 C C . ASP A 1 102 ? 18.881 -16.322 22.789 1.00 93.12 102 ASP A C 1
ATOM 861 O O . ASP A 1 102 ? 17.786 -15.824 22.524 1.00 93.12 102 ASP A O 1
ATOM 865 N N . VAL A 1 103 ? 19.982 -15.567 22.895 1.00 92.50 103 VAL A N 1
ATOM 866 C CA . VAL A 1 103 ? 19.966 -14.109 22.685 1.00 92.50 103 VAL A CA 1
ATOM 867 C C . VAL A 1 103 ? 19.520 -13.770 21.262 1.00 92.50 103 VAL A C 1
ATOM 869 O O . VAL A 1 103 ? 18.614 -12.953 21.101 1.00 92.50 103 VAL A O 1
ATOM 872 N N . LEU A 1 104 ? 20.082 -14.417 20.236 1.00 92.06 104 LEU A N 1
ATOM 873 C CA . LEU A 1 104 ? 19.694 -14.177 18.841 1.00 92.06 104 LEU A CA 1
ATOM 874 C C . LEU A 1 104 ? 18.252 -14.630 18.549 1.00 92.06 104 LEU A C 1
ATOM 876 O O . LEU A 1 104 ? 17.508 -13.926 17.868 1.00 92.06 104 LEU A O 1
ATOM 880 N N . MET A 1 105 ? 17.811 -15.766 19.099 1.00 91.00 105 MET A N 1
ATOM 881 C CA . MET A 1 105 ? 16.432 -16.239 18.929 1.00 91.00 105 MET A CA 1
ATOM 882 C C . MET A 1 105 ? 15.405 -15.458 19.757 1.00 91.00 105 MET A C 1
ATOM 884 O O . MET A 1 105 ? 14.220 -15.479 19.417 1.00 91.00 105 MET A O 1
ATOM 888 N N . SER A 1 106 ? 15.808 -14.728 20.801 1.00 87.75 106 SER A N 1
ATOM 889 C CA . SER A 1 106 ? 14.879 -13.967 21.648 1.00 87.75 106 SER A CA 1
ATOM 890 C C . SER A 1 106 ? 14.076 -12.904 20.880 1.00 87.75 106 SER A C 1
ATOM 892 O O . SER A 1 106 ? 12.939 -12.608 21.271 1.00 87.75 106 SER A O 1
ATOM 894 N N . PHE A 1 107 ? 14.597 -12.407 19.748 1.00 81.12 107 PHE A N 1
ATOM 895 C CA . PHE A 1 107 ? 13.891 -11.500 18.835 1.00 81.12 107 PHE A CA 1
ATOM 896 C C . PHE A 1 107 ? 12.623 -12.128 18.240 1.00 81.12 107 PHE A C 1
ATOM 898 O O . PHE A 1 107 ? 11.568 -11.503 18.276 1.00 81.12 107 PHE A O 1
ATOM 905 N N . SER A 1 108 ? 12.668 -13.405 17.835 1.00 77.25 108 SER A N 1
ATOM 906 C CA . SER A 1 108 ? 11.486 -14.162 17.369 1.00 77.25 108 SER A CA 1
ATOM 907 C C . SER A 1 108 ? 10.377 -14.306 18.429 1.00 77.25 108 SER A C 1
ATOM 909 O O . SER A 1 108 ? 9.251 -14.680 18.114 1.00 77.25 108 SER A O 1
ATOM 911 N N . THR A 1 109 ? 10.685 -13.995 19.695 1.00 72.81 109 THR A N 1
ATOM 912 C CA . THR A 1 109 ? 9.733 -13.994 20.818 1.00 72.81 109 THR A CA 1
ATOM 913 C C . THR A 1 109 ? 9.401 -12.591 21.340 1.00 72.81 109 THR A C 1
ATOM 915 O O . THR A 1 109 ? 8.839 -12.483 22.427 1.00 72.81 109 THR A O 1
ATOM 918 N N . ASN A 1 110 ? 9.763 -11.526 20.609 1.00 72.69 110 ASN A N 1
ATOM 919 C CA . ASN A 1 110 ? 9.623 -10.117 21.013 1.00 72.69 110 ASN A CA 1
ATOM 920 C C . ASN A 1 110 ? 10.259 -9.788 22.384 1.00 72.69 110 ASN A C 1
ATOM 922 O O . ASN A 1 110 ? 9.750 -8.955 23.132 1.00 72.69 110 ASN A O 1
ATOM 926 N N . ARG A 1 111 ? 11.371 -10.455 22.732 1.00 72.50 111 ARG A N 1
ATOM 927 C CA . ARG A 1 111 ? 12.135 -10.218 23.978 1.00 72.50 111 ARG A CA 1
ATOM 928 C C . ARG A 1 111 ? 13.576 -9.756 23.752 1.00 72.50 111 ARG A C 1
ATOM 930 O O . ARG A 1 111 ? 14.216 -9.313 24.699 1.00 72.50 111 ARG A O 1
ATOM 937 N N . GLY A 1 112 ? 14.085 -9.884 22.529 1.00 73.81 112 GLY A N 1
ATOM 938 C CA . GLY A 1 112 ? 15.423 -9.437 22.143 1.00 73.81 112 GLY A CA 1
ATOM 939 C C . GLY A 1 112 ? 15.415 -8.052 21.513 1.00 73.81 112 GLY A C 1
ATOM 940 O O . GLY A 1 112 ? 14.471 -7.697 20.810 1.00 73.81 112 GLY A O 1
ATOM 941 N N . THR A 1 113 ? 16.498 -7.301 21.700 1.00 84.75 113 THR A N 1
ATOM 942 C CA . THR A 1 113 ? 16.771 -6.058 20.967 1.00 84.75 113 THR A CA 1
ATOM 943 C C . THR A 1 113 ? 17.905 -6.269 19.966 1.00 84.75 113 THR A C 1
ATOM 945 O O . THR A 1 113 ? 18.823 -7.062 20.195 1.00 84.75 113 THR A O 1
ATOM 948 N N . PHE A 1 114 ? 17.872 -5.526 18.857 1.00 92.25 114 PHE A N 1
ATOM 949 C CA . PHE A 1 114 ? 18.982 -5.466 17.899 1.00 92.25 114 PHE A CA 1
ATOM 950 C C . PHE A 1 114 ? 20.302 -5.083 18.576 1.00 92.25 114 PHE A C 1
ATOM 952 O O . PHE A 1 114 ? 21.324 -5.709 18.306 1.00 92.25 114 PHE A O 1
ATOM 959 N N . SER A 1 115 ? 20.256 -4.130 19.509 1.00 92.94 115 SER A N 1
ATOM 960 C CA . SER A 1 115 ? 21.418 -3.671 20.270 1.00 92.94 115 SER A CA 1
ATOM 961 C C . SER A 1 115 ? 22.111 -4.797 21.042 1.00 92.94 115 SER A C 1
ATOM 963 O O . SER A 1 115 ? 23.323 -4.983 20.918 1.00 92.94 115 SER A O 1
ATOM 965 N N . ARG A 1 116 ? 21.343 -5.623 21.763 1.00 92.94 116 ARG A N 1
ATOM 966 C CA . ARG A 1 116 ? 21.885 -6.737 22.550 1.00 92.94 116 ARG A CA 1
ATOM 967 C C . ARG A 1 116 ? 22.418 -7.875 21.677 1.00 92.94 116 ARG A C 1
ATOM 969 O O . ARG A 1 116 ? 23.417 -8.500 22.026 1.00 92.94 116 ARG A O 1
ATOM 976 N N . MET A 1 117 ? 21.771 -8.154 20.546 1.00 94.38 117 MET A N 1
ATOM 977 C CA . MET A 1 117 ? 22.246 -9.175 19.604 1.00 94.38 117 MET A CA 1
ATOM 978 C C . MET A 1 117 ? 23.557 -8.754 18.925 1.00 94.38 117 MET A C 1
ATOM 980 O O . MET A 1 117 ? 24.481 -9.562 18.838 1.00 94.38 117 MET A O 1
ATOM 984 N N . TYR A 1 118 ? 23.667 -7.485 18.519 1.00 96.94 118 TYR A N 1
ATOM 985 C CA . TYR A 1 118 ? 24.887 -6.928 17.933 1.00 96.94 118 TYR A CA 1
ATOM 986 C C . TYR A 1 118 ? 26.045 -6.922 18.937 1.00 96.94 118 TYR A C 1
ATOM 988 O O . TYR A 1 118 ? 27.133 -7.387 18.615 1.00 96.94 118 TYR A O 1
ATOM 996 N N . GLU A 1 119 ? 25.790 -6.506 20.181 1.00 95.75 119 GLU A N 1
ATOM 997 C CA . GLU A 1 119 ? 26.762 -6.543 21.280 1.00 95.75 119 GLU A CA 1
ATOM 998 C C . GLU A 1 119 ? 27.330 -7.951 21.521 1.00 95.75 119 GLU A C 1
ATOM 1000 O O . GLU A 1 119 ? 28.548 -8.120 21.597 1.00 95.75 119 GLU A O 1
ATOM 1005 N N . VAL A 1 120 ? 26.475 -8.981 21.574 1.00 94.81 120 VAL A N 1
ATOM 1006 C CA . VAL A 1 120 ? 26.923 -10.378 21.711 1.00 94.81 120 VAL A CA 1
ATOM 1007 C C . VAL A 1 120 ? 27.796 -10.797 20.527 1.00 94.81 120 VAL A C 1
ATOM 1009 O O . VAL A 1 120 ? 28.879 -11.342 20.740 1.00 94.81 120 VAL A O 1
ATOM 1012 N N . MET A 1 121 ? 27.382 -10.522 19.287 1.00 96.94 121 MET A N 1
ATOM 1013 C CA . MET A 1 121 ? 28.183 -10.868 18.105 1.00 96.94 121 MET A CA 1
ATOM 1014 C C . MET A 1 121 ? 29.523 -10.117 18.067 1.00 96.94 121 MET A C 1
ATOM 1016 O O . MET A 1 121 ? 30.550 -10.734 17.784 1.00 96.94 121 MET A O 1
ATOM 1020 N N . CYS A 1 122 ? 29.543 -8.829 18.421 1.00 96.81 122 CYS A N 1
ATOM 1021 C CA . CYS A 1 122 ? 30.766 -8.037 18.529 1.00 96.81 122 CYS A CA 1
ATOM 1022 C C . CYS A 1 122 ? 31.726 -8.598 19.586 1.00 96.81 122 CYS A C 1
ATOM 1024 O O . CYS A 1 122 ? 32.894 -8.839 19.266 1.00 96.81 122 CYS A O 1
ATOM 1026 N N . ASN A 1 123 ? 31.237 -8.907 20.790 1.00 94.25 123 ASN A N 1
ATOM 1027 C CA . ASN A 1 123 ? 32.062 -9.447 21.874 1.00 94.25 123 ASN A CA 1
ATOM 1028 C C . ASN A 1 123 ? 32.671 -10.819 21.518 1.00 94.25 123 ASN A C 1
ATOM 1030 O O . ASN A 1 123 ? 33.805 -11.090 21.906 1.00 94.25 123 ASN A O 1
ATOM 1034 N N . TYR A 1 124 ? 31.976 -11.649 20.728 1.00 95.31 124 TYR A N 1
ATOM 1035 C CA . TYR A 1 124 ? 32.507 -12.903 20.159 1.00 95.31 124 TYR A CA 1
ATOM 1036 C C . TYR A 1 124 ? 33.341 -12.734 18.874 1.00 95.31 124 TYR A C 1
ATOM 1038 O O . TYR A 1 124 ? 33.859 -13.724 18.360 1.00 95.31 124 TYR A O 1
ATOM 1046 N N . SER A 1 125 ? 33.475 -11.509 18.354 1.00 95.25 125 SER A N 1
ATOM 1047 C CA . SER A 1 125 ? 34.346 -11.146 17.219 1.00 95.25 125 SER A CA 1
ATOM 1048 C C . SER A 1 125 ? 35.614 -10.382 17.632 1.00 95.25 125 SER A C 1
ATOM 1050 O O . SER A 1 125 ? 36.368 -9.926 16.766 1.00 95.25 125 SER A O 1
ATOM 1052 N N . GLU A 1 126 ? 35.840 -10.261 18.948 1.00 93.38 126 GLU A N 1
ATOM 1053 C CA . GLU A 1 126 ? 36.913 -9.490 19.596 1.00 93.38 126 GLU A CA 1
ATOM 1054 C C . GLU A 1 126 ? 36.771 -7.958 19.433 1.00 93.38 126 GLU A C 1
ATOM 1056 O O . GLU A 1 126 ? 37.762 -7.234 19.397 1.00 93.38 126 GLU A O 1
ATOM 1061 N N . ILE A 1 127 ? 35.534 -7.445 19.371 1.00 95.69 127 ILE A N 1
ATOM 1062 C CA . ILE A 1 127 ? 35.226 -6.005 19.318 1.00 95.69 127 ILE A CA 1
ATOM 1063 C C . ILE A 1 127 ? 34.505 -5.604 20.602 1.00 95.69 127 ILE A C 1
ATOM 1065 O O . ILE A 1 127 ? 33.408 -6.094 20.866 1.00 95.69 127 ILE A O 1
ATOM 1069 N N . HIS A 1 128 ? 35.080 -4.676 21.374 1.00 95.88 128 HIS A N 1
ATOM 1070 C CA . HIS A 1 128 ? 34.396 -4.099 22.532 1.00 95.88 128 HIS A CA 1
ATOM 1071 C C . HIS A 1 128 ? 33.123 -3.383 22.065 1.00 95.88 128 HIS A C 1
ATOM 1073 O O . HIS A 1 128 ? 33.204 -2.365 21.372 1.00 95.88 128 HIS A O 1
ATOM 1079 N N . CYS A 1 129 ? 31.961 -3.891 22.469 1.00 96.69 129 CYS A N 1
ATOM 1080 C CA . CYS A 1 129 ? 30.671 -3.267 22.215 1.00 96.69 129 CYS A CA 1
ATOM 1081 C C . CYS A 1 129 ? 29.902 -3.072 23.522 1.00 96.69 129 CYS A C 1
ATOM 1083 O O . CYS A 1 129 ? 29.934 -3.947 24.382 1.00 96.69 129 CYS A O 1
ATOM 1085 N N . VAL A 1 130 ? 29.217 -1.934 23.651 1.00 94.44 130 VAL A N 1
ATOM 1086 C CA . VAL A 1 130 ? 28.336 -1.624 24.784 1.00 94.44 130 VAL A CA 1
ATOM 1087 C C . VAL A 1 130 ? 26.958 -1.246 24.249 1.00 94.44 130 VAL A C 1
ATOM 1089 O O . VAL A 1 130 ? 26.843 -0.394 23.363 1.00 94.44 130 VAL A O 1
ATOM 1092 N N . THR A 1 131 ? 25.908 -1.871 24.778 1.00 95.56 131 THR A N 1
ATOM 1093 C CA . THR A 1 131 ? 24.513 -1.451 24.584 1.00 95.56 131 THR A CA 1
ATOM 1094 C C . THR A 1 131 ? 24.232 -0.174 25.383 1.00 95.56 131 THR A C 1
ATOM 1096 O O . THR A 1 131 ? 24.422 -0.135 26.597 1.00 95.56 131 THR A O 1
ATOM 1099 N N . VAL A 1 132 ? 23.750 0.869 24.705 1.00 94.62 132 VAL A N 1
ATOM 1100 C CA . VAL A 1 132 ? 23.387 2.167 25.289 1.00 94.62 132 VAL A CA 1
ATOM 1101 C C . VAL A 1 132 ? 21.870 2.328 25.240 1.00 94.62 132 VAL A C 1
ATOM 1103 O O . VAL A 1 132 ? 21.277 2.266 24.163 1.00 94.62 132 VAL A O 1
ATOM 1106 N N . SER A 1 133 ? 21.253 2.548 26.400 1.00 92.69 133 SER A N 1
ATOM 1107 C CA . SER A 1 133 ? 19.822 2.844 26.547 1.00 92.69 133 SER A CA 1
ATOM 1108 C C . SER A 1 133 ? 19.568 4.350 26.619 1.00 92.69 133 SER A C 1
ATOM 1110 O O . SER A 1 133 ? 20.402 5.118 27.115 1.00 92.69 133 SER A O 1
ATOM 1112 N N . GLY A 1 134 ? 18.410 4.786 26.122 1.00 92.44 134 GLY A N 1
ATOM 1113 C CA . GLY A 1 134 ? 18.043 6.196 26.131 1.00 92.44 134 GLY A CA 1
ATOM 1114 C C . GLY A 1 134 ? 16.695 6.511 25.496 1.00 92.44 134 GLY A C 1
ATOM 1115 O O . GLY A 1 134 ? 15.867 5.636 25.231 1.00 92.44 134 GLY A O 1
ATOM 1116 N N . TYR A 1 135 ? 16.495 7.798 25.245 1.00 93.00 135 TYR A N 1
ATOM 1117 C CA . TYR A 1 135 ? 15.363 8.329 24.501 1.00 93.00 135 TYR A CA 1
ATOM 1118 C C . TYR A 1 135 ? 15.756 8.503 23.038 1.00 93.00 135 TYR A C 1
ATOM 1120 O O . TYR A 1 135 ? 16.792 9.094 22.733 1.00 93.00 135 TYR A O 1
ATOM 1128 N N . ALA A 1 136 ? 14.914 8.036 22.127 1.00 92.06 136 ALA A N 1
ATOM 1129 C CA . ALA A 1 136 ? 15.026 8.321 20.712 1.00 92.06 136 ALA A CA 1
ATOM 1130 C C . ALA A 1 136 ? 13.726 8.906 20.157 1.00 92.06 136 ALA A C 1
ATOM 1132 O O . ALA A 1 136 ? 12.619 8.529 20.560 1.00 92.06 136 ALA A O 1
ATOM 1133 N N . LYS A 1 137 ? 13.866 9.819 19.195 1.00 90.62 137 LYS A N 1
ATOM 1134 C CA . LYS A 1 137 ? 12.746 10.431 18.468 1.00 90.62 137 LYS A CA 1
ATOM 1135 C C . LYS A 1 137 ? 12.255 9.475 17.377 1.00 90.62 137 LYS A C 1
ATOM 1137 O O . LYS A 1 137 ? 12.583 9.629 16.203 1.00 90.62 137 LYS A O 1
ATOM 1142 N N . GLY A 1 138 ? 11.575 8.418 17.819 1.00 81.75 138 GLY A N 1
ATOM 1143 C CA . GLY A 1 138 ? 11.071 7.326 16.984 1.00 81.75 138 GLY A CA 1
ATOM 1144 C C . GLY A 1 138 ? 9.845 7.697 16.141 1.00 81.75 138 GLY A C 1
ATOM 1145 O O . GLY A 1 138 ? 9.528 8.866 15.956 1.00 81.75 138 GLY A O 1
ATOM 1146 N N . VAL A 1 139 ? 9.148 6.674 15.635 1.00 71.94 139 VAL A N 1
ATOM 1147 C CA . VAL A 1 139 ? 8.016 6.813 14.695 1.00 71.94 139 VAL A CA 1
ATOM 1148 C C . VAL A 1 139 ? 6.871 7.670 15.249 1.00 71.94 139 VAL A C 1
ATOM 1150 O O . VAL A 1 139 ? 6.269 8.421 14.488 1.00 71.94 139 VAL A O 1
ATOM 1153 N N . ASP A 1 140 ? 6.609 7.582 16.554 1.00 75.19 140 ASP A N 1
ATOM 1154 C CA . ASP A 1 140 ? 5.487 8.261 17.213 1.00 75.19 140 ASP A CA 1
ATOM 1155 C C . ASP A 1 140 ? 5.857 9.631 17.820 1.00 75.19 140 ASP A C 1
ATOM 1157 O O . ASP A 1 140 ? 4.998 10.277 18.411 1.00 75.19 140 ASP A O 1
ATOM 1161 N N . TYR A 1 141 ? 7.118 10.076 17.713 1.00 87.44 141 TYR A N 1
ATOM 1162 C CA . TYR A 1 141 ? 7.561 11.365 18.261 1.00 87.44 141 TYR A CA 1
ATOM 1163 C C . TYR A 1 141 ? 7.213 12.517 17.315 1.00 87.44 141 TYR A C 1
ATOM 1165 O O . TYR A 1 141 ? 7.643 12.516 16.159 1.00 87.44 141 TYR A O 1
ATOM 1173 N N . LEU A 1 142 ? 6.544 13.549 17.829 1.00 89.62 142 LEU A N 1
ATOM 1174 C CA . LEU A 1 142 ? 6.338 14.819 17.141 1.00 89.62 142 LEU A CA 1
ATOM 1175 C C . LEU A 1 142 ? 7.214 15.934 17.755 1.00 89.62 142 LEU A C 1
ATOM 1177 O O . LEU A 1 142 ? 7.451 15.960 18.966 1.00 89.62 142 LEU A O 1
ATOM 1181 N N . PRO A 1 143 ? 7.728 16.885 16.948 1.00 91.06 143 PRO A N 1
ATOM 1182 C CA . PRO A 1 143 ? 8.524 18.004 17.451 1.00 91.06 143 PRO A CA 1
ATOM 1183 C C . PRO A 1 143 ? 7.848 18.760 18.605 1.00 91.06 143 PRO A C 1
ATOM 1185 O O . PRO A 1 143 ? 6.720 19.232 18.485 1.00 91.06 143 PRO A O 1
ATOM 1188 N N . GLY A 1 144 ? 8.565 18.913 19.719 1.00 87.38 144 GLY A N 1
ATOM 1189 C CA . GLY A 1 144 ? 8.059 19.549 20.939 1.00 87.38 144 GLY A CA 1
ATOM 1190 C C . GLY A 1 144 ? 7.523 18.581 21.998 1.00 87.38 144 GLY A C 1
ATOM 1191 O O . GLY A 1 144 ? 7.335 19.015 23.137 1.00 87.38 144 GLY A O 1
ATOM 1192 N N . ASP A 1 145 ? 7.350 17.294 21.676 1.00 88.75 145 ASP A N 1
ATOM 1193 C CA . ASP A 1 145 ? 7.024 16.263 22.665 1.00 88.75 145 ASP A CA 1
ATOM 1194 C C . ASP A 1 145 ? 8.116 16.138 23.739 1.00 88.75 145 ASP A C 1
ATOM 1196 O O . ASP A 1 145 ? 9.304 16.411 23.509 1.00 88.75 145 ASP A O 1
ATOM 1200 N N . LYS A 1 146 ? 7.691 15.719 24.935 1.00 88.62 146 LYS A N 1
ATOM 1201 C CA . LYS A 1 146 ? 8.503 15.685 26.154 1.00 88.62 146 LYS A CA 1
ATOM 1202 C C . LYS A 1 146 ? 8.755 14.258 26.626 1.00 88.62 146 LYS A C 1
ATOM 1204 O O . LYS A 1 146 ? 7.836 13.451 26.717 1.00 88.62 146 LYS A O 1
ATOM 1209 N N . PHE A 1 147 ? 10.011 13.974 26.964 1.00 86.56 147 PHE A N 1
ATOM 1210 C CA . PHE A 1 147 ? 10.462 12.688 27.500 1.00 86.56 147 PHE A CA 1
ATOM 1211 C C . PHE A 1 147 ? 10.527 12.679 29.032 1.00 86.56 147 PHE A C 1
ATOM 1213 O O . PHE A 1 147 ? 10.632 11.615 29.638 1.00 86.56 147 PHE A O 1
ATOM 1220 N N . CYS A 1 148 ? 10.465 13.849 29.675 1.00 78.56 148 CYS A N 1
ATOM 1221 C CA . CYS A 1 148 ? 10.477 13.963 31.132 1.00 78.56 148 CYS A CA 1
ATOM 1222 C C . CYS A 1 148 ? 9.382 13.094 31.789 1.00 78.56 148 CYS A C 1
ATOM 1224 O O . CYS A 1 148 ? 8.192 13.303 31.565 1.00 78.56 148 CYS A O 1
ATOM 1226 N N . GLY A 1 149 ? 9.793 12.126 32.615 1.00 75.25 149 GLY A N 1
ATOM 1227 C CA . GLY A 1 149 ? 8.896 11.186 33.301 1.00 75.25 149 GLY A CA 1
ATOM 1228 C C . GLY A 1 149 ? 8.540 9.918 32.512 1.00 75.25 149 GLY A C 1
ATOM 1229 O O . GLY A 1 149 ? 7.891 9.034 33.073 1.00 75.25 149 GLY A O 1
ATOM 1230 N N . LEU A 1 150 ? 8.975 9.792 31.255 1.00 80.50 150 LEU A N 1
ATOM 1231 C CA . LEU A 1 150 ? 8.879 8.551 30.485 1.00 80.50 150 LEU A CA 1
ATOM 1232 C C . LEU A 1 150 ? 10.069 7.627 30.777 1.00 80.50 150 LEU A C 1
ATOM 1234 O O . LEU A 1 150 ? 11.109 8.057 31.270 1.00 80.50 150 LEU A O 1
ATOM 1238 N N . LEU A 1 151 ? 9.915 6.342 30.458 1.00 80.75 151 LEU A N 1
ATOM 1239 C CA . LEU A 1 151 ? 11.032 5.397 30.436 1.00 80.75 151 LEU A CA 1
ATOM 1240 C C . LEU A 1 151 ? 11.835 5.546 29.127 1.00 80.75 151 LEU A C 1
ATOM 1242 O O . LEU A 1 151 ? 11.256 5.947 28.112 1.00 80.75 151 LEU A O 1
ATOM 1246 N N . PRO A 1 152 ? 13.131 5.177 29.119 1.00 81.69 152 PRO A N 1
ATOM 1247 C CA . PRO A 1 152 ? 13.916 5.021 27.896 1.00 81.69 152 PRO A CA 1
ATOM 1248 C C . PRO A 1 152 ? 13.165 4.157 26.878 1.00 81.69 152 PRO A C 1
ATOM 1250 O O . PRO A 1 152 ? 12.719 3.054 27.200 1.00 81.69 152 PRO A O 1
ATOM 1253 N N . ASN A 1 153 ? 12.997 4.665 25.658 1.00 84.75 153 ASN A N 1
ATOM 1254 C CA . ASN A 1 153 ? 12.169 4.037 24.625 1.00 84.75 153 ASN A CA 1
ATOM 1255 C C . ASN A 1 153 ? 12.988 3.331 23.531 1.00 84.75 153 ASN A C 1
ATOM 1257 O O . ASN A 1 153 ? 12.399 2.676 22.673 1.00 84.75 153 ASN A O 1
ATOM 1261 N N . HIS A 1 154 ? 14.321 3.452 23.541 1.00 92.00 154 HIS A N 1
ATOM 1262 C CA . HIS A 1 154 ? 15.188 2.848 22.529 1.00 92.00 154 HIS A CA 1
ATOM 1263 C C . HIS A 1 154 ? 16.565 2.457 23.084 1.00 92.00 154 HIS A C 1
ATOM 1265 O O . HIS A 1 154 ? 16.984 2.908 24.151 1.00 92.00 154 HIS A O 1
ATOM 1271 N N . SER A 1 155 ? 17.279 1.607 22.344 1.00 93.25 155 SER A N 1
ATOM 1272 C CA . SER A 1 155 ? 18.673 1.263 22.633 1.00 93.25 155 SER A CA 1
ATOM 1273 C C . SER A 1 155 ? 19.472 1.002 21.358 1.00 93.25 155 SER A C 1
ATOM 1275 O O . SER A 1 155 ? 18.992 0.367 20.418 1.00 93.25 155 SER A O 1
ATOM 1277 N N . TRP A 1 156 ? 20.717 1.460 21.363 1.00 95.94 156 TRP A N 1
ATOM 1278 C CA . TRP A 1 156 ? 21.687 1.340 20.275 1.00 95.94 156 TRP A CA 1
ATOM 1279 C C . TRP A 1 156 ? 23.023 0.847 20.842 1.00 95.94 156 TRP A C 1
ATOM 1281 O O . TRP A 1 156 ? 23.095 0.416 21.993 1.00 95.94 156 TRP A O 1
ATOM 1291 N N . ASN A 1 157 ? 24.088 0.872 20.047 1.00 97.31 157 ASN A N 1
ATOM 1292 C CA . ASN A 1 157 ? 25.413 0.438 20.464 1.00 97.31 157 ASN A CA 1
ATOM 1293 C C . ASN A 1 157 ? 26.460 1.538 20.315 1.00 97.31 157 ASN A C 1
ATOM 1295 O O . ASN A 1 157 ? 26.371 2.421 19.460 1.00 97.31 157 ASN A O 1
ATOM 1299 N N . VAL A 1 158 ? 27.524 1.395 21.095 1.00 97.19 158 VAL A N 1
ATOM 1300 C CA . VAL A 1 158 ? 28.840 1.957 20.790 1.00 97.19 158 VAL A CA 1
ATOM 1301 C C . VAL A 1 158 ? 29.838 0.817 20.615 1.00 97.19 158 VAL A C 1
ATOM 1303 O O . VAL A 1 158 ? 29.762 -0.195 21.315 1.00 97.19 158 VAL A O 1
ATOM 1306 N N . ILE A 1 159 ? 30.760 0.961 19.666 1.00 97.12 159 ILE A N 1
ATOM 1307 C CA . ILE A 1 159 ? 31.845 0.006 19.407 1.00 97.12 159 ILE A CA 1
ATOM 1308 C C . ILE A 1 159 ? 33.199 0.703 19.447 1.00 97.12 159 ILE A C 1
ATOM 1310 O O . ILE A 1 159 ? 33.327 1.833 18.977 1.00 97.12 159 ILE A O 1
ATOM 1314 N N . TYR A 1 160 ? 34.204 0.030 20.002 1.00 96.38 160 TYR A N 1
ATOM 1315 C CA . TYR A 1 160 ? 35.577 0.522 20.033 1.00 96.38 160 TYR A CA 1
ATOM 1316 C C . TYR A 1 160 ? 36.370 -0.116 18.890 1.00 96.38 160 TYR A C 1
ATOM 1318 O O . TYR A 1 160 ? 36.647 -1.314 18.914 1.00 96.38 160 TYR A O 1
ATOM 1326 N N . ILE A 1 161 ? 36.725 0.683 17.885 1.00 93.44 161 ILE A N 1
ATOM 1327 C CA . ILE A 1 161 ? 37.522 0.259 16.725 1.00 93.44 161 ILE A CA 1
ATOM 1328 C C . ILE A 1 161 ? 38.796 1.099 16.697 1.00 93.44 161 ILE A C 1
ATOM 1330 O O . ILE A 1 161 ? 38.734 2.325 16.828 1.00 93.44 161 ILE A O 1
ATOM 1334 N N . ARG A 1 162 ? 39.962 0.471 16.508 1.00 90.62 162 ARG A N 1
ATOM 1335 C CA . ARG A 1 162 ? 41.268 1.134 16.320 1.00 90.62 162 ARG A CA 1
ATOM 1336 C C . ARG A 1 162 ? 41.523 2.288 17.309 1.00 90.62 162 ARG A C 1
ATOM 1338 O O . ARG A 1 162 ? 42.019 3.349 16.933 1.00 90.62 162 ARG A O 1
ATOM 1345 N N . GLY A 1 163 ? 41.147 2.097 18.575 1.00 91.31 163 GLY A N 1
ATOM 1346 C CA . GLY A 1 163 ? 41.342 3.087 19.638 1.00 91.31 163 GLY A CA 1
ATOM 1347 C C . GLY A 1 163 ? 40.307 4.222 19.713 1.00 91.31 163 GLY A C 1
ATOM 1348 O O . GLY A 1 163 ? 40.634 5.269 20.267 1.00 91.31 163 GLY A O 1
ATOM 1349 N N . SER A 1 164 ? 39.106 4.077 19.144 1.00 95.00 164 SER A N 1
ATOM 1350 C CA . SER A 1 164 ? 38.064 5.118 19.137 1.00 95.00 164 SER A CA 1
ATOM 1351 C C . SER A 1 164 ? 36.663 4.523 19.291 1.00 95.00 164 SER A C 1
ATOM 1353 O O . SER A 1 164 ? 36.337 3.541 18.622 1.00 95.00 164 SER A O 1
ATOM 1355 N N . TRP A 1 165 ? 35.818 5.144 20.119 1.00 96.56 165 TRP A N 1
ATOM 1356 C CA . TRP A 1 165 ? 34.387 4.831 20.197 1.00 96.56 165 TRP A CA 1
ATOM 1357 C C . TRP A 1 165 ? 33.631 5.349 18.968 1.00 96.56 165 TRP A C 1
ATOM 1359 O O . TRP A 1 165 ? 33.916 6.439 18.473 1.00 96.56 165 TRP A O 1
ATOM 1369 N N . GLN A 1 166 ? 32.665 4.571 18.481 1.00 96.56 166 GLN A N 1
ATOM 1370 C CA . GLN A 1 166 ? 31.818 4.871 17.321 1.00 96.56 166 GLN A CA 1
ATOM 1371 C C . GLN A 1 166 ? 30.380 4.399 17.590 1.00 96.56 166 GLN A C 1
ATOM 1373 O O . GLN A 1 166 ? 30.192 3.310 18.128 1.00 96.56 166 GLN A O 1
ATOM 1378 N N . LEU A 1 167 ? 29.367 5.187 17.215 1.00 97.19 167 LEU A N 1
ATOM 1379 C CA . LEU A 1 167 ? 27.949 4.863 17.444 1.00 97.19 167 LEU A CA 1
ATOM 1380 C C . LEU A 1 167 ? 27.390 3.964 16.329 1.00 97.19 167 LEU A C 1
ATOM 1382 O O . LEU A 1 167 ? 27.647 4.202 15.151 1.00 97.19 167 LEU A O 1
ATOM 1386 N N . VAL A 1 168 ? 26.588 2.958 16.673 1.00 97.56 168 VAL A N 1
ATOM 1387 C CA . VAL A 1 168 ? 25.919 2.064 15.713 1.00 97.56 168 VAL A CA 1
ATOM 1388 C C . VAL A 1 168 ? 24.483 1.804 16.155 1.00 97.56 168 VAL A C 1
ATOM 1390 O O . VAL A 1 168 ? 24.257 1.429 17.299 1.00 97.56 168 VAL A O 1
ATOM 1393 N N . ASP A 1 169 ? 23.519 1.928 15.243 1.00 95.69 169 ASP A N 1
ATOM 1394 C CA . ASP A 1 169 ? 22.136 1.498 15.471 1.00 95.69 169 ASP A CA 1
ATOM 1395 C C . ASP A 1 169 ? 21.683 0.521 14.379 1.00 95.69 169 ASP A C 1
ATOM 1397 O O . ASP A 1 169 ? 21.261 0.897 13.287 1.00 95.69 169 ASP A O 1
ATOM 1401 N N . VAL A 1 170 ? 21.761 -0.772 14.689 1.00 94.00 170 VAL A N 1
ATOM 1402 C CA . VAL A 1 170 ? 21.348 -1.836 13.763 1.00 94.00 170 VAL A CA 1
ATOM 1403 C C . VAL A 1 170 ? 19.830 -1.872 13.563 1.00 94.00 170 VAL A C 1
ATOM 1405 O O . VAL A 1 170 ? 19.365 -2.311 12.513 1.00 94.00 170 VAL A O 1
ATOM 1408 N N . HIS A 1 171 ? 19.043 -1.405 14.540 1.00 90.44 171 HIS A N 1
ATOM 1409 C CA . HIS A 1 171 ? 17.587 -1.418 14.442 1.00 90.44 171 HIS A CA 1
ATOM 1410 C C . HIS A 1 171 ? 17.102 -0.395 13.417 1.00 90.44 171 HIS A C 1
ATOM 1412 O O . HIS A 1 171 ? 16.324 -0.735 12.529 1.00 90.44 171 HIS A O 1
ATOM 1418 N N . TRP A 1 172 ? 17.599 0.842 13.501 1.00 88.75 172 TRP A N 1
ATOM 1419 C CA . TRP A 1 172 ? 17.230 1.904 12.562 1.00 88.75 172 TRP A CA 1
ATOM 1420 C C . TRP A 1 172 ? 17.922 1.750 11.198 1.00 88.75 172 TRP A C 1
ATOM 1422 O O . TRP A 1 172 ? 17.411 2.267 10.203 1.00 88.75 172 TRP A O 1
ATOM 1432 N N . ALA A 1 173 ? 19.023 0.992 11.120 1.00 90.06 173 ALA A N 1
ATOM 1433 C CA . ALA A 1 173 ? 19.624 0.548 9.860 1.00 90.06 173 ALA A CA 1
ATOM 1434 C C . ALA A 1 173 ? 18.775 -0.487 9.106 1.00 90.06 173 ALA A C 1
ATOM 1436 O O . ALA A 1 173 ? 18.790 -0.512 7.876 1.00 90.06 173 ALA A O 1
ATOM 1437 N N . ALA A 1 174 ? 18.060 -1.349 9.835 1.00 82.31 174 ALA A N 1
ATOM 1438 C CA . ALA A 1 174 ? 17.142 -2.348 9.300 1.00 82.31 174 ALA A CA 1
ATOM 1439 C C . ALA A 1 174 ? 15.730 -1.751 9.160 1.00 82.31 174 ALA A C 1
ATOM 1441 O O . ALA A 1 174 ? 14.800 -2.162 9.858 1.00 82.31 174 ALA A O 1
ATOM 1442 N N . ARG A 1 175 ? 15.546 -0.755 8.278 1.00 63.19 175 ARG A N 1
ATOM 1443 C CA . ARG A 1 175 ? 14.224 -0.136 8.109 1.00 63.19 175 ARG A CA 1
ATOM 1444 C C . ARG A 1 175 ? 13.248 -1.114 7.473 1.00 63.19 175 ARG A C 1
ATOM 1446 O O . ARG A 1 175 ? 13.304 -1.395 6.278 1.00 63.19 175 ARG A O 1
ATOM 1453 N N . TYR A 1 176 ? 12.282 -1.545 8.272 1.00 51.56 176 TYR A N 1
ATOM 1454 C CA . TYR A 1 176 ? 11.053 -2.166 7.804 1.00 51.56 176 TYR A CA 1
ATOM 1455 C C . TYR A 1 176 ? 10.176 -1.086 7.156 1.00 51.56 176 TYR A C 1
ATOM 1457 O O . TYR A 1 176 ? 9.357 -0.459 7.831 1.00 51.56 176 TYR A O 1
ATOM 1465 N N . LEU A 1 177 ? 10.347 -0.824 5.855 1.00 39.78 177 LEU A N 1
ATOM 1466 C CA . LEU A 1 177 ? 9.416 0.052 5.147 1.00 39.78 177 LEU A CA 1
ATOM 1467 C C . LEU A 1 177 ? 8.076 -0.670 5.003 1.00 39.78 177 LEU A C 1
ATOM 1469 O O . LEU A 1 177 ? 7.864 -1.445 4.070 1.00 39.78 177 LEU A O 1
ATOM 1473 N N . SER A 1 178 ? 7.147 -0.358 5.908 1.00 29.25 178 SER A N 1
ATOM 1474 C CA . SER A 1 178 ? 5.731 -0.476 5.590 1.00 29.25 178 SER A CA 1
ATOM 1475 C C . SER A 1 178 ? 5.434 0.520 4.471 1.00 29.25 178 SER A C 1
ATOM 1477 O O . SER A 1 178 ? 5.344 1.729 4.691 1.00 29.25 178 SER A O 1
ATOM 1479 N N . SER A 1 179 ? 5.315 0.012 3.244 1.00 26.95 179 SER A N 1
ATOM 1480 C CA . SER A 1 179 ? 4.597 0.729 2.192 1.00 26.95 179 SER A CA 1
ATOM 1481 C C . SER A 1 179 ? 3.211 1.114 2.727 1.00 26.95 179 SER A C 1
ATOM 1483 O O . SER A 1 179 ? 2.630 0.363 3.506 1.00 26.95 179 SER A O 1
ATOM 1485 N N . GLY A 1 180 ? 2.633 2.243 2.295 1.00 27.09 180 GLY A N 1
ATOM 1486 C CA . GLY A 1 180 ? 1.340 2.756 2.801 1.00 27.09 180 GLY A CA 1
ATOM 1487 C C . GLY A 1 180 ? 0.139 1.799 2.657 1.00 27.09 180 GLY A C 1
ATOM 1488 O O . GLY A 1 180 ? -0.966 2.089 3.115 1.00 27.09 180 GLY A O 1
ATOM 1489 N N . LYS A 1 181 ? 0.354 0.635 2.042 1.00 26.39 181 LYS A N 1
ATOM 1490 C CA . LYS A 1 181 ? -0.434 -0.576 2.247 1.00 26.39 181 LYS A CA 1
ATOM 1491 C C . LYS A 1 181 ? 0.325 -1.475 3.227 1.00 26.39 181 LYS A C 1
ATOM 1493 O O . LYS A 1 181 ? 1.150 -2.277 2.786 1.00 26.39 181 LYS A O 1
ATOM 1498 N N . ASN A 1 182 ? 0.011 -1.370 4.525 1.00 28.61 182 ASN A N 1
ATOM 1499 C CA . ASN A 1 182 ? 0.366 -2.404 5.502 1.00 28.61 182 ASN A CA 1
ATOM 1500 C C . ASN A 1 182 ? 0.004 -3.757 4.870 1.00 28.61 182 ASN A C 1
ATOM 1502 O O . ASN A 1 182 ? -1.178 -3.975 4.621 1.00 28.61 182 ASN A O 1
ATOM 1506 N N . VAL A 1 183 ? 1.007 -4.588 4.556 1.00 30.03 183 VAL A N 1
ATOM 1507 C CA . VAL A 1 183 ? 0.943 -6.003 4.132 1.00 30.03 183 VAL A CA 1
ATOM 1508 C C . VAL A 1 183 ? 2.279 -6.642 4.524 1.00 30.03 183 VAL A C 1
ATOM 1510 O O . VAL A 1 183 ? 3.306 -6.050 4.190 1.00 30.03 183 VAL A O 1
ATOM 1513 N N . PRO A 1 184 ? 2.329 -7.815 5.193 1.00 31.44 184 PRO A N 1
ATOM 1514 C CA . PRO A 1 184 ? 3.604 -8.386 5.649 1.00 31.44 184 PRO A CA 1
ATOM 1515 C C . PRO A 1 184 ? 4.531 -8.764 4.483 1.00 31.44 184 PRO A C 1
ATOM 1517 O O . PRO A 1 184 ? 5.744 -8.801 4.631 1.00 31.44 184 PRO A O 1
ATOM 1520 N N . GLU A 1 185 ? 3.949 -8.997 3.307 1.00 32.69 185 GLU A N 1
ATOM 1521 C CA . GLU A 1 185 ? 4.630 -9.332 2.051 1.00 32.69 185 GLU A CA 1
ATOM 1522 C C . GLU A 1 185 ? 5.212 -8.098 1.324 1.00 32.69 185 GLU A C 1
ATOM 1524 O O . GLU A 1 185 ? 5.994 -8.255 0.392 1.00 32.69 185 GLU A O 1
ATOM 1529 N N . ASN A 1 186 ? 4.875 -6.872 1.759 1.00 32.69 186 ASN A N 1
ATOM 1530 C CA . ASN A 1 186 ? 5.385 -5.605 1.203 1.00 32.69 186 ASN A CA 1
ATOM 1531 C C . ASN A 1 186 ? 6.418 -4.916 2.113 1.00 32.69 186 ASN A C 1
ATOM 1533 O O . ASN A 1 186 ? 6.695 -3.728 1.939 1.00 32.69 186 ASN A O 1
ATOM 1537 N N . VAL A 1 187 ? 6.973 -5.635 3.093 1.00 32.25 187 VAL A N 1
ATOM 1538 C CA . VAL A 1 187 ? 8.034 -5.123 3.966 1.00 32.25 187 VAL A CA 1
ATOM 1539 C C . VAL A 1 187 ? 9.330 -5.043 3.160 1.00 32.25 187 VAL A C 1
ATOM 1541 O O . VAL A 1 187 ? 10.100 -5.999 3.069 1.00 32.25 187 VAL A O 1
ATOM 1544 N N . VAL A 1 188 ? 9.563 -3.888 2.539 1.00 35.28 188 VAL A N 1
ATOM 1545 C CA . VAL A 1 188 ? 10.827 -3.615 1.857 1.00 35.28 188 VAL A CA 1
ATOM 1546 C C . VAL A 1 188 ? 11.875 -3.378 2.938 1.00 35.28 188 VAL A C 1
ATOM 1548 O O . VAL A 1 188 ? 11.850 -2.352 3.618 1.00 35.28 188 VAL A O 1
ATOM 1551 N N . TYR A 1 189 ? 12.782 -4.341 3.104 1.00 49.81 189 TYR A N 1
ATOM 1552 C CA . TYR A 1 189 ? 13.975 -4.192 3.934 1.00 49.81 189 TYR A CA 1
ATOM 1553 C C . TYR A 1 189 ? 14.867 -3.119 3.321 1.00 49.81 189 TYR A C 1
ATOM 1555 O O . TYR A 1 189 ? 15.638 -3.390 2.395 1.00 49.81 189 TYR A O 1
ATOM 1563 N N . GLU A 1 190 ? 14.756 -1.891 3.820 1.00 63.75 190 GLU A N 1
ATOM 1564 C CA . GLU A 1 190 ? 15.634 -0.821 3.388 1.00 63.75 190 GLU A CA 1
ATOM 1565 C C . GLU A 1 190 ? 16.833 -0.702 4.321 1.00 63.75 190 GLU A C 1
ATOM 1567 O O . GLU A 1 190 ? 16.723 -0.344 5.493 1.00 63.75 190 GLU A O 1
ATOM 1572 N N . TYR A 1 191 ? 18.000 -1.010 3.767 1.00 82.31 191 TYR A N 1
ATOM 1573 C CA . TYR A 1 191 ? 19.273 -0.833 4.438 1.00 82.31 191 TYR A CA 1
ATOM 1574 C C . TYR A 1 191 ? 19.654 0.650 4.481 1.00 82.31 191 TYR A C 1
ATOM 1576 O O . TYR A 1 191 ? 19.834 1.273 3.430 1.00 82.31 191 TYR A O 1
ATOM 1584 N N . ASP A 1 192 ? 19.840 1.203 5.680 1.00 87.38 192 ASP A N 1
ATOM 1585 C CA . ASP A 1 192 ? 20.324 2.571 5.854 1.00 87.38 192 ASP A CA 1
ATOM 1586 C C . ASP A 1 192 ? 21.713 2.630 6.516 1.00 87.38 192 ASP A C 1
ATOM 1588 O O . ASP A 1 192 ? 21.865 2.554 7.736 1.00 87.38 192 ASP A O 1
ATOM 1592 N N . ASP A 1 193 ? 22.731 2.837 5.677 1.00 91.56 193 ASP A N 1
ATOM 1593 C CA . ASP A 1 193 ? 24.138 2.964 6.070 1.00 91.56 193 ASP A CA 1
ATOM 1594 C C . ASP A 1 193 ? 24.422 4.089 7.075 1.00 91.56 193 ASP A C 1
ATOM 1596 O O . ASP A 1 193 ? 25.405 4.013 7.810 1.00 91.56 193 ASP A O 1
ATOM 1600 N N . PHE A 1 194 ? 23.581 5.131 7.132 1.00 91.19 194 PHE A N 1
ATOM 1601 C CA . PHE A 1 194 ? 23.763 6.266 8.045 1.00 91.19 194 PHE A CA 1
ATOM 1602 C C . PHE A 1 194 ? 23.994 5.803 9.490 1.00 91.19 194 PHE A C 1
ATOM 1604 O O . PHE A 1 194 ? 24.859 6.337 10.177 1.00 91.19 194 PHE A O 1
ATOM 1611 N N . TYR A 1 195 ? 23.284 4.751 9.902 1.00 94.56 195 TYR A N 1
ATOM 1612 C CA . TYR A 1 195 ? 23.307 4.217 11.258 1.00 94.56 195 TYR A CA 1
ATOM 1613 C C . TYR A 1 195 ? 24.534 3.340 11.587 1.00 94.56 195 TYR A C 1
ATOM 1615 O O . TYR A 1 195 ? 24.652 2.871 12.719 1.00 94.56 195 TYR A O 1
ATOM 1623 N N . PHE A 1 196 ? 25.476 3.139 10.653 1.00 95.88 196 PHE A N 1
ATOM 1624 C CA . PHE A 1 196 ? 26.793 2.547 10.932 1.00 95.88 196 PHE A CA 1
ATOM 1625 C C . PHE A 1 196 ? 27.845 3.639 11.130 1.00 95.88 196 PHE A C 1
ATOM 1627 O O . PHE A 1 196 ? 28.135 4.382 10.191 1.00 95.88 196 PHE A O 1
ATOM 1634 N N . MET A 1 197 ? 28.459 3.697 12.317 1.00 94.94 197 MET A N 1
ATOM 1635 C CA . MET A 1 197 ? 29.382 4.765 12.725 1.00 94.94 197 MET A CA 1
ATOM 1636 C C . MET A 1 197 ? 28.720 6.153 12.658 1.00 94.94 197 MET A C 1
ATOM 1638 O O . MET A 1 197 ? 29.246 7.071 12.039 1.00 94.94 197 MET A O 1
ATOM 1642 N N . MET A 1 198 ? 27.546 6.323 13.272 1.00 93.19 198 MET A N 1
ATOM 1643 C CA . MET A 1 198 ? 26.930 7.650 13.377 1.00 93.19 198 MET A CA 1
ATOM 1644 C C . MET A 1 198 ? 27.885 8.629 14.063 1.00 93.19 198 MET A C 1
ATOM 1646 O O . MET A 1 198 ? 28.511 8.311 15.077 1.00 93.19 198 MET A O 1
ATOM 1650 N N . GLU A 1 199 ? 27.973 9.846 13.537 1.00 91.06 199 GLU A N 1
ATOM 1651 C CA . GLU A 1 199 ? 28.758 10.891 14.183 1.00 91.06 199 GLU A CA 1
ATOM 1652 C C . GLU A 1 199 ? 27.983 11.473 15.377 1.00 91.06 199 GLU A C 1
ATOM 1654 O O . GLU A 1 199 ? 26.786 11.735 15.229 1.00 91.06 199 GLU A O 1
ATOM 1659 N N . PRO A 1 200 ? 28.620 11.744 16.532 1.00 91.38 200 PRO A N 1
ATOM 1660 C CA . PRO A 1 200 ? 27.941 12.277 17.720 1.00 91.38 200 PRO A CA 1
ATOM 1661 C C . PRO A 1 200 ? 27.082 13.519 17.445 1.00 91.38 200 PRO A C 1
ATOM 1663 O O . PRO A 1 200 ? 25.914 13.575 17.831 1.00 91.38 200 PRO A O 1
ATOM 1666 N N . GLN A 1 201 ? 27.624 14.482 16.688 1.00 85.62 201 GLN A N 1
ATOM 1667 C CA . GLN A 1 201 ? 26.922 15.705 16.281 1.00 85.62 201 GLN A CA 1
ATOM 1668 C C . GLN A 1 201 ? 25.703 15.472 15.372 1.00 85.62 201 GLN A C 1
ATOM 1670 O O . GLN A 1 201 ? 24.875 16.366 15.238 1.00 85.62 201 GLN A O 1
ATOM 1675 N N . GLN A 1 202 ? 25.575 14.297 14.749 1.00 89.50 202 GLN A N 1
ATOM 1676 C CA . GLN A 1 202 ? 24.418 13.913 13.933 1.00 89.50 202 GLN A CA 1
ATOM 1677 C C . GLN A 1 202 ? 23.429 13.078 14.763 1.00 89.50 202 GLN A C 1
ATOM 1679 O O . GLN A 1 202 ? 22.225 13.336 14.748 1.00 89.50 202 GLN A O 1
ATOM 1684 N N . ALA A 1 203 ? 23.941 12.116 15.539 1.00 91.25 203 ALA A N 1
ATOM 1685 C CA . ALA A 1 203 ? 23.150 11.224 16.383 1.00 91.25 203 ALA A CA 1
ATOM 1686 C C . ALA A 1 203 ? 22.312 11.984 17.423 1.00 91.25 203 ALA A C 1
ATOM 1688 O O . ALA A 1 203 ? 21.147 11.642 17.624 1.00 91.25 203 ALA A O 1
ATOM 1689 N N . VAL A 1 204 ? 22.854 13.057 18.017 1.00 90.81 204 VAL A N 1
ATOM 1690 C CA . VAL A 1 204 ? 22.181 13.818 19.086 1.00 90.81 204 VAL A CA 1
ATOM 1691 C C . VAL A 1 204 ? 20.844 14.449 18.669 1.00 90.81 204 VAL A C 1
ATOM 1693 O O . VAL A 1 204 ? 20.037 14.777 19.526 1.00 90.81 204 VAL A O 1
ATOM 1696 N N . TYR A 1 205 ? 20.540 14.588 17.375 1.00 91.19 205 TYR A N 1
ATOM 1697 C CA . TYR A 1 205 ? 19.216 15.061 16.943 1.00 91.19 205 TYR A CA 1
ATOM 1698 C C . TYR A 1 205 ? 18.107 14.024 17.117 1.00 91.19 205 TYR A C 1
ATOM 1700 O O . TYR A 1 205 ? 16.936 14.394 17.173 1.00 91.19 205 TYR A O 1
ATOM 1708 N N . SER A 1 206 ? 18.460 12.739 17.185 1.00 92.12 206 SER A N 1
ATOM 1709 C CA . SER A 1 206 ? 17.513 11.621 17.230 1.00 92.12 206 SER A CA 1
ATOM 1710 C C . SER A 1 206 ? 17.711 10.684 18.420 1.00 92.12 206 SER A C 1
ATOM 1712 O O . SER A 1 206 ? 16.755 9.998 18.759 1.00 92.12 206 SER A O 1
ATOM 1714 N N . HIS A 1 207 ? 18.881 10.685 19.069 1.00 93.88 207 HIS A N 1
ATOM 1715 C CA . HIS A 1 207 ? 19.267 9.772 20.150 1.00 93.88 207 HIS A CA 1
ATOM 1716 C C . HIS A 1 207 ? 19.845 10.537 21.355 1.00 93.88 207 HIS A C 1
ATOM 1718 O O . HIS A 1 207 ? 20.809 11.289 21.213 1.00 93.88 207 HIS A O 1
ATOM 1724 N N . PHE A 1 208 ? 19.300 10.301 22.550 1.00 93.94 208 PHE A N 1
ATOM 1725 C CA . PHE A 1 208 ? 19.749 10.878 23.818 1.00 93.94 208 PHE A CA 1
ATOM 1726 C C . PHE A 1 208 ? 19.925 9.776 24.879 1.00 93.94 208 PHE A C 1
ATOM 1728 O O . PHE A 1 208 ? 18.928 9.207 25.327 1.00 93.94 208 PHE A O 1
ATOM 1735 N N . PRO A 1 209 ? 21.157 9.435 25.291 1.00 94.75 209 PRO A N 1
ATOM 1736 C CA . PRO A 1 209 ? 21.409 8.360 26.250 1.00 94.75 209 PRO A CA 1
ATOM 1737 C C . PRO A 1 209 ? 21.044 8.760 27.684 1.00 94.75 209 PRO A C 1
ATOM 1739 O O . PRO A 1 209 ? 21.131 9.933 28.049 1.00 94.75 209 PRO A O 1
ATOM 1742 N N . GLU A 1 210 ? 20.710 7.774 28.520 1.00 91.81 210 GLU A N 1
ATOM 1743 C CA . GLU A 1 210 ? 20.530 7.984 29.968 1.00 91.81 210 GLU A CA 1
ATOM 1744 C C . GLU A 1 210 ? 21.827 8.471 30.632 1.00 91.81 210 GLU A C 1
ATOM 1746 O O . GLU A 1 210 ? 21.839 9.462 31.365 1.00 91.81 210 GLU A O 1
ATOM 1751 N N . ASP A 1 211 ? 22.944 7.805 30.328 1.00 92.06 211 ASP A N 1
ATOM 1752 C CA . ASP A 1 211 ? 24.279 8.264 30.698 1.00 92.06 211 ASP A CA 1
ATOM 1753 C C . ASP A 1 211 ? 24.787 9.259 29.650 1.00 92.06 211 ASP A C 1
ATOM 1755 O O . ASP A 1 211 ? 25.230 8.887 28.561 1.00 92.06 211 ASP A O 1
ATOM 1759 N N . GLN A 1 212 ? 24.750 10.543 30.008 1.00 91.06 212 GLN A N 1
ATOM 1760 C CA . GLN A 1 212 ? 25.139 11.658 29.141 1.00 91.06 212 GLN A CA 1
ATOM 1761 C C . GLN A 1 212 ? 26.575 11.546 28.599 1.00 91.06 212 GLN A C 1
ATOM 1763 O O . GLN A 1 212 ? 26.876 12.143 27.566 1.00 91.06 212 GLN A O 1
ATOM 1768 N N . ARG A 1 213 ? 27.458 10.750 29.225 1.00 92.50 213 ARG A N 1
ATOM 1769 C CA . ARG A 1 213 ? 28.815 10.495 28.711 1.00 92.50 213 ARG A CA 1
ATOM 1770 C C . ARG A 1 213 ? 28.795 9.799 27.346 1.00 92.50 213 ARG A C 1
ATOM 1772 O O . ARG A 1 213 ? 29.657 10.074 26.514 1.00 92.50 213 ARG A O 1
ATOM 1779 N N . TRP A 1 214 ? 27.783 8.972 27.072 1.00 95.62 214 TRP A N 1
ATOM 1780 C CA . TRP A 1 214 ? 27.599 8.311 25.775 1.00 95.62 214 TRP A CA 1
ATOM 1781 C C . TRP A 1 214 ? 27.021 9.215 24.679 1.00 95.62 214 TRP A C 1
ATOM 1783 O O . TRP A 1 214 ? 26.843 8.756 23.554 1.00 95.62 214 TRP A O 1
ATOM 1793 N N . GLN A 1 215 ? 26.776 10.505 24.951 1.00 93.19 215 GLN A N 1
ATOM 1794 C CA . GLN A 1 215 ? 26.533 11.466 23.870 1.00 93.19 215 GLN A CA 1
ATOM 1795 C C . GLN A 1 215 ? 27.780 11.660 23.005 1.00 93.19 215 GLN A C 1
ATOM 1797 O O . GLN A 1 215 ? 27.648 12.044 21.850 1.00 93.19 215 GLN A O 1
ATOM 1802 N N . LEU A 1 216 ? 28.981 11.401 23.550 1.00 91.19 216 LEU A N 1
ATOM 1803 C CA . LEU A 1 216 ? 30.262 11.522 22.843 1.00 91.19 216 LEU A CA 1
ATOM 1804 C C . LEU A 1 216 ? 30.514 12.927 22.242 1.00 91.19 216 LEU A C 1
ATOM 1806 O O . LEU A 1 216 ? 31.287 13.084 21.296 1.00 91.19 216 LEU A O 1
ATOM 1810 N N . LEU A 1 217 ? 29.877 13.955 22.817 1.00 88.38 217 LEU A N 1
ATOM 1811 C CA . LEU A 1 217 ? 30.015 15.367 22.454 1.00 88.38 217 LEU A CA 1
ATOM 1812 C C . LEU A 1 217 ? 30.993 16.097 23.395 1.00 88.38 217 LEU A C 1
ATOM 1814 O O . LEU A 1 217 ? 30.991 15.815 24.594 1.00 88.38 217 LEU A O 1
ATOM 1818 N N . PRO A 1 218 ? 31.766 17.093 22.909 1.00 83.00 218 PRO A N 1
ATOM 1819 C CA . PRO A 1 218 ? 32.631 17.921 23.762 1.00 83.00 218 PRO A CA 1
ATOM 1820 C C . PRO A 1 218 ? 31.873 18.694 24.852 1.00 83.00 218 PRO A C 1
ATOM 1822 O O . PRO A 1 218 ? 32.424 18.976 25.913 1.00 83.00 218 PRO A O 1
ATOM 1825 N N . VAL A 1 219 ? 30.609 19.033 24.582 1.00 84.19 219 VAL A N 1
ATOM 1826 C CA . VAL A 1 219 ? 29.653 19.601 25.535 1.00 84.19 219 VAL A CA 1
ATOM 1827 C C . VAL A 1 219 ? 28.367 18.792 25.399 1.00 84.19 219 VAL A C 1
ATOM 1829 O O . VAL A 1 219 ? 27.748 18.801 24.336 1.00 84.19 219 VAL A O 1
ATOM 1832 N N . ALA A 1 220 ? 27.990 18.065 26.450 1.00 86.25 220 ALA A N 1
ATOM 1833 C CA . ALA A 1 220 ? 26.757 17.286 26.463 1.00 86.25 220 ALA A CA 1
ATOM 1834 C C . ALA A 1 220 ? 25.524 18.206 26.507 1.00 86.25 220 ALA A C 1
ATOM 1836 O O . ALA A 1 220 ? 25.505 19.206 27.229 1.00 86.25 220 ALA A O 1
ATOM 1837 N N . LEU A 1 221 ? 24.484 17.849 25.756 1.00 88.19 221 LEU A N 1
ATOM 1838 C CA . LEU A 1 221 ? 23.168 18.469 25.853 1.00 88.19 221 LEU A CA 1
ATOM 1839 C C . LEU A 1 221 ? 22.421 17.974 27.093 1.00 88.19 221 LEU A C 1
ATOM 1841 O O . LEU A 1 221 ? 22.524 16.814 27.496 1.00 88.19 221 LEU A O 1
ATOM 1845 N N . THR A 1 222 ? 21.573 18.842 27.634 1.00 90.38 222 THR A N 1
ATOM 1846 C CA . THR A 1 222 ? 20.500 18.457 28.556 1.00 90.38 222 THR A CA 1
ATOM 1847 C C . THR A 1 222 ? 19.303 17.872 27.798 1.00 90.38 222 THR A C 1
ATOM 1849 O O . THR A 1 222 ? 19.113 18.143 26.609 1.00 90.38 222 THR A O 1
ATOM 1852 N N . LEU A 1 223 ? 18.444 17.118 28.495 1.00 90.31 223 LEU A N 1
ATOM 1853 C CA . LEU A 1 223 ? 17.230 16.542 27.901 1.00 90.31 223 LEU A CA 1
ATOM 1854 C C . LEU A 1 223 ? 16.305 17.623 27.309 1.00 90.31 223 LEU A C 1
ATOM 1856 O O . LEU A 1 223 ? 15.783 17.445 26.217 1.00 90.31 223 LEU A O 1
ATOM 1860 N N . SER A 1 224 ? 16.173 18.775 27.975 1.00 87.31 224 SER A N 1
ATOM 1861 C CA . SER A 1 224 ? 15.367 19.906 27.487 1.00 87.31 224 SER A CA 1
ATOM 1862 C C . SER A 1 224 ? 15.911 20.495 26.178 1.00 87.31 224 SER A C 1
ATOM 1864 O O . SER A 1 224 ? 15.145 20.770 25.257 1.00 87.31 224 SER A O 1
ATOM 1866 N N . GLN A 1 225 ? 17.239 20.618 26.038 1.00 88.31 225 GLN A N 1
ATOM 1867 C CA . GLN A 1 225 ? 17.841 21.033 24.765 1.00 88.31 225 GLN A CA 1
ATOM 1868 C C . GLN A 1 225 ? 17.567 20.005 23.660 1.00 88.31 225 GLN A C 1
ATOM 1870 O O . GLN A 1 225 ? 17.202 20.400 22.560 1.00 88.31 225 GLN A O 1
ATOM 1875 N N . PHE A 1 226 ? 17.679 18.704 23.956 1.00 90.69 226 PHE A N 1
ATOM 1876 C CA . PHE A 1 226 ? 17.373 17.621 23.014 1.00 90.69 226 PHE A CA 1
ATOM 1877 C C . PHE A 1 226 ? 15.908 17.614 22.550 1.00 90.69 226 PHE A C 1
ATOM 1879 O O . PHE A 1 226 ? 15.644 17.549 21.348 1.00 90.69 226 PHE A O 1
ATOM 1886 N N . GLU A 1 227 ? 14.956 17.721 23.480 1.00 89.75 227 GLU A N 1
ATOM 1887 C CA . GLU A 1 227 ? 13.519 17.841 23.191 1.00 89.75 227 GLU A CA 1
ATOM 1888 C C . GLU A 1 227 ? 13.205 19.054 22.307 1.00 89.75 227 GLU A C 1
ATOM 1890 O O . GLU A 1 227 ? 12.291 19.003 21.490 1.00 89.75 227 GLU A O 1
ATOM 1895 N N . ASN A 1 228 ? 13.972 20.136 22.458 1.00 87.44 228 ASN A N 1
ATOM 1896 C CA . ASN A 1 228 ? 13.805 21.357 21.681 1.00 87.44 228 ASN A CA 1
ATOM 1897 C C . ASN A 1 228 ? 14.518 21.321 20.314 1.00 87.44 228 ASN A C 1
ATOM 1899 O O . ASN A 1 228 ? 14.330 22.259 19.545 1.00 87.44 228 ASN A O 1
ATOM 1903 N N . LEU A 1 229 ? 15.293 20.280 19.971 1.00 89.56 229 LEU A N 1
ATOM 1904 C CA . LEU A 1 229 ? 15.817 20.085 18.605 1.00 89.56 229 LEU A CA 1
ATOM 1905 C C . LEU A 1 229 ? 14.696 19.658 17.633 1.00 89.56 229 LEU A C 1
ATOM 1907 O O . LEU A 1 229 ? 13.778 18.948 18.058 1.00 89.56 229 LEU A O 1
ATOM 1911 N N . PRO A 1 230 ? 14.777 19.975 16.324 1.00 89.62 230 PRO A N 1
ATOM 1912 C CA . PRO A 1 230 ? 13.896 19.369 15.325 1.00 89.62 230 PRO A CA 1
ATOM 1913 C C . PRO A 1 230 ? 14.026 17.842 15.343 1.00 89.62 230 PRO A C 1
ATOM 1915 O O . PRO A 1 230 ? 15.063 17.288 15.728 1.00 89.62 230 PRO A O 1
ATOM 1918 N N . LEU A 1 231 ? 12.975 17.145 14.912 1.00 91.81 231 LEU A N 1
ATOM 1919 C CA . LEU A 1 231 ? 13.093 15.728 14.576 1.00 91.81 231 LEU A CA 1
ATOM 1920 C C . LEU A 1 231 ? 13.865 15.651 13.258 1.00 91.81 231 LEU A C 1
ATOM 1922 O O . LEU A 1 231 ? 13.411 16.194 12.256 1.00 91.81 231 LEU A O 1
ATOM 1926 N N . THR A 1 232 ? 15.023 14.991 13.243 1.00 90.94 232 THR A N 1
ATOM 1927 C CA . THR A 1 232 ? 15.777 14.739 12.008 1.00 90.94 232 THR A CA 1
ATOM 1928 C C . THR A 1 232 ? 15.921 13.251 11.744 1.00 90.94 232 THR A C 1
ATOM 1930 O O . THR A 1 232 ? 15.909 12.414 12.649 1.00 90.94 232 THR A O 1
ATOM 1933 N N . LYS A 1 233 ? 16.033 12.916 10.463 1.00 89.50 233 LYS A N 1
ATOM 1934 C CA . LYS A 1 233 ? 16.153 11.556 9.945 1.00 89.50 233 LYS A CA 1
ATOM 1935 C C . LYS A 1 233 ? 17.397 11.486 9.061 1.00 89.50 233 LYS A C 1
ATOM 1937 O O . LYS A 1 233 ? 17.867 12.500 8.550 1.00 89.50 233 LYS A O 1
ATOM 1942 N N . SER A 1 234 ? 17.911 10.277 8.838 1.00 88.06 234 SER A N 1
ATOM 1943 C CA . SER A 1 234 ? 19.120 10.008 8.036 1.00 88.06 234 SER A CA 1
ATOM 1944 C C . SER A 1 234 ? 19.201 10.766 6.698 1.00 88.06 234 SER A C 1
ATOM 1946 O O . SER A 1 234 ? 20.294 11.137 6.271 1.00 88.06 234 SER A O 1
ATOM 1948 N N . GLN A 1 235 ? 18.064 11.040 6.046 1.00 87.38 235 GLN A N 1
ATOM 1949 C CA . GLN A 1 235 ? 18.018 11.771 4.777 1.00 87.38 235 GLN A CA 1
ATOM 1950 C C . GLN A 1 235 ? 18.545 13.213 4.877 1.00 87.38 235 GLN A C 1
ATOM 1952 O O . GLN A 1 235 ? 19.162 13.684 3.925 1.00 87.38 235 GLN A O 1
ATOM 1957 N N . PHE A 1 236 ? 18.364 13.887 6.019 1.00 89.81 236 PHE A N 1
ATOM 1958 C CA . PHE A 1 236 ? 18.881 15.240 6.261 1.00 89.81 236 PHE A CA 1
ATOM 1959 C C . PHE A 1 236 ? 20.398 15.295 6.061 1.00 89.81 236 PHE A C 1
ATOM 1961 O O . PHE A 1 236 ? 20.914 16.103 5.291 1.00 89.81 236 PHE A O 1
ATOM 1968 N N . PHE A 1 237 ? 21.101 14.353 6.689 1.00 86.31 237 PHE A N 1
ATOM 1969 C CA . PHE A 1 237 ? 22.555 14.262 6.638 1.00 86.31 237 PHE A CA 1
ATOM 1970 C C . PHE A 1 237 ? 23.062 13.727 5.288 1.00 86.31 237 PHE A C 1
ATOM 1972 O O . PHE A 1 237 ? 24.069 14.220 4.789 1.00 86.31 237 PHE A O 1
ATOM 1979 N N . LYS A 1 238 ? 22.343 12.792 4.642 1.00 81.94 238 LYS A N 1
ATOM 1980 C CA . LYS A 1 238 ? 22.677 12.294 3.286 1.00 81.94 238 LYS A CA 1
ATOM 1981 C C . LYS A 1 238 ? 22.606 13.384 2.215 1.00 81.94 238 LYS A C 1
ATOM 1983 O O . LYS A 1 238 ? 23.507 13.502 1.391 1.00 81.94 238 LYS A O 1
ATOM 1988 N N . CYS A 1 239 ? 21.565 14.215 2.258 1.00 80.75 239 CYS A N 1
ATOM 1989 C CA . CYS A 1 239 ? 21.438 15.395 1.399 1.00 80.75 239 CYS A CA 1
ATOM 1990 C C . CYS A 1 239 ? 22.330 16.568 1.846 1.00 80.75 239 CYS A C 1
ATOM 1992 O O . CYS A 1 239 ? 22.300 17.618 1.211 1.00 80.75 239 CYS A O 1
ATOM 1994 N N . ALA A 1 240 ? 23.122 16.399 2.914 1.00 83.38 240 ALA A N 1
ATOM 1995 C CA . ALA A 1 240 ? 23.970 17.428 3.506 1.00 83.38 240 ALA A CA 1
ATOM 1996 C C . ALA A 1 240 ? 23.222 18.751 3.767 1.00 83.38 240 ALA A C 1
ATOM 1998 O O . ALA A 1 240 ? 23.747 19.828 3.484 1.00 83.38 240 ALA A O 1
ATOM 1999 N N . ILE A 1 241 ? 21.991 18.654 4.281 1.00 86.38 241 ILE A N 1
ATOM 2000 C CA . ILE A 1 241 ? 21.213 19.800 4.764 1.00 86.38 241 ILE A CA 1
ATOM 2001 C C . ILE A 1 241 ? 21.852 20.304 6.067 1.00 86.38 241 ILE A C 1
ATOM 2003 O O . ILE A 1 241 ? 22.459 19.538 6.821 1.00 86.38 241 ILE A O 1
ATOM 2007 N N . ASP A 1 242 ? 21.742 21.602 6.313 1.00 82.19 242 ASP A N 1
ATOM 2008 C CA . ASP A 1 242 ? 22.359 22.309 7.426 1.00 82.19 242 ASP A CA 1
ATOM 2009 C C . ASP A 1 242 ? 21.362 23.294 8.053 1.00 82.19 242 ASP A C 1
ATOM 2011 O O . ASP A 1 242 ? 20.579 23.941 7.358 1.00 82.19 242 ASP A O 1
ATOM 2015 N N . PHE A 1 243 ? 21.402 23.428 9.376 1.00 80.12 243 PHE A N 1
ATOM 2016 C CA . PHE A 1 243 ? 20.535 24.340 10.131 1.00 80.12 243 PHE A CA 1
ATOM 2017 C C . PHE A 1 243 ? 21.062 25.783 10.177 1.00 80.12 243 PHE A C 1
ATOM 2019 O O . PHE A 1 243 ? 20.426 26.636 10.795 1.00 80.12 243 PHE A O 1
ATOM 2026 N N . LEU A 1 244 ? 22.210 26.048 9.532 1.00 73.31 244 LEU A N 1
ATOM 2027 C CA . LEU A 1 244 ? 22.938 27.324 9.441 1.00 73.31 244 LEU A CA 1
ATOM 2028 C C . LEU A 1 244 ? 23.327 27.926 10.801 1.00 73.31 244 LEU A C 1
ATOM 2030 O O . LEU A 1 244 ? 24.517 28.026 11.106 1.00 73.31 244 LEU A O 1
ATOM 2034 N N . GLN A 1 245 ? 22.341 28.344 11.599 1.00 59.41 245 GLN A N 1
ATOM 2035 C CA . GLN A 1 245 ? 22.501 28.873 12.958 1.00 59.41 245 GLN A CA 1
ATOM 2036 C C . GLN A 1 245 ? 21.389 28.441 13.941 1.00 59.41 245 GLN A C 1
ATOM 2038 O O . GLN A 1 245 ? 21.609 28.543 15.147 1.00 59.41 245 GLN A O 1
ATOM 2043 N N . GLN A 1 246 ? 20.222 27.956 13.481 1.00 65.38 246 GLN A N 1
ATOM 2044 C CA . GLN A 1 246 ? 19.052 27.743 14.349 1.00 65.38 246 GLN A CA 1
ATOM 2045 C C . GLN A 1 246 ? 18.589 26.289 14.436 1.00 65.38 246 GLN A C 1
ATOM 2047 O O . GLN A 1 246 ? 18.010 25.716 13.516 1.00 65.38 246 GLN A O 1
ATOM 2052 N N . HIS A 1 247 ? 18.780 25.715 15.621 1.00 74.88 247 HIS A N 1
ATOM 2053 C CA . HIS A 1 247 ? 18.551 24.299 15.907 1.00 74.88 247 HIS A CA 1
ATOM 2054 C C . HIS A 1 247 ? 17.252 24.030 16.682 1.00 74.88 247 HIS A C 1
ATOM 2056 O O . HIS A 1 247 ? 17.113 22.969 17.278 1.00 74.88 247 HIS A O 1
ATOM 2062 N N . HIS A 1 248 ? 16.312 24.976 16.718 1.00 84.50 248 HIS A N 1
ATOM 2063 C CA . HIS A 1 248 ? 15.065 24.846 17.474 1.00 84.50 248 HIS A CA 1
ATOM 2064 C C . HIS A 1 248 ? 13.945 24.220 16.626 1.00 84.50 248 HIS A C 1
ATOM 2066 O O . HIS A 1 248 ? 13.538 24.767 15.608 1.00 84.50 248 HIS A O 1
ATOM 2072 N N . GLY A 1 249 ? 13.430 23.071 17.066 1.00 88.31 249 GLY A N 1
ATOM 2073 C CA . GLY A 1 249 ? 12.334 22.324 16.440 1.00 88.31 249 GLY A CA 1
ATOM 2074 C C . GLY A 1 249 ? 10.936 22.864 16.742 1.00 88.31 249 GLY A C 1
ATOM 2075 O O . GLY A 1 249 ? 9.981 22.464 16.079 1.00 88.31 249 GLY A O 1
ATOM 2076 N N . VAL A 1 250 ? 10.814 23.763 17.725 1.00 89.75 250 VAL A N 1
ATOM 2077 C CA . VAL A 1 250 ? 9.581 24.497 18.035 1.00 89.75 250 VAL A CA 1
ATOM 2078 C C . VAL A 1 250 ? 9.778 25.967 17.668 1.00 89.75 250 VAL A C 1
ATOM 2080 O O . VAL A 1 250 ? 10.584 26.679 18.268 1.00 89.75 250 VAL A O 1
ATOM 2083 N N . VAL A 1 251 ? 9.027 26.404 16.666 1.00 89.25 251 VAL A N 1
ATOM 2084 C CA . VAL A 1 251 ? 9.041 27.738 16.061 1.00 89.25 251 VAL A CA 1
ATOM 2085 C C . VAL A 1 251 ? 7.782 28.485 16.502 1.00 89.25 251 VAL A C 1
ATOM 2087 O O . VAL A 1 251 ? 6.740 27.862 16.709 1.00 89.25 251 VAL A O 1
ATOM 2090 N N . ARG A 1 252 ? 7.845 29.813 16.644 1.00 89.50 252 ARG A N 1
ATOM 2091 C CA . ARG A 1 252 ? 6.671 30.655 16.929 1.00 89.50 252 ARG A CA 1
ATOM 2092 C C . ARG A 1 252 ? 6.568 31.810 15.937 1.00 89.50 252 ARG A C 1
ATOM 2094 O O . ARG A 1 252 ? 7.593 32.356 15.539 1.00 89.50 252 ARG A O 1
ATOM 2101 N N . THR A 1 253 ? 5.345 32.198 15.587 1.00 89.31 253 THR A N 1
ATOM 2102 C CA . THR A 1 253 ? 5.031 33.451 14.881 1.00 89.31 253 THR A CA 1
ATOM 2103 C C . THR A 1 253 ? 3.815 34.122 15.522 1.00 89.31 253 THR A C 1
ATOM 2105 O O . THR A 1 253 ? 2.823 33.464 15.841 1.00 89.31 253 THR A O 1
ATOM 2108 N N . GLN A 1 254 ? 3.910 35.438 15.729 1.00 87.62 254 GLN A N 1
ATOM 2109 C CA . GLN A 1 254 ? 2.857 36.232 16.367 1.00 87.62 254 GLN A CA 1
ATOM 2110 C C . GLN A 1 254 ? 1.750 36.632 15.388 1.00 87.62 254 GLN A C 1
ATOM 2112 O O . GLN A 1 254 ? 0.597 36.773 15.791 1.00 87.62 254 GLN A O 1
ATOM 2117 N N . ASP A 1 255 ? 2.094 36.830 14.116 1.00 87.50 255 ASP A N 1
ATOM 2118 C CA . ASP A 1 255 ? 1.237 37.414 13.080 1.00 87.50 255 ASP A CA 1
ATOM 2119 C C . ASP A 1 255 ? 1.008 36.477 11.886 1.00 87.50 255 ASP A C 1
ATOM 2121 O O . ASP A 1 255 ? 0.530 36.921 10.850 1.00 87.50 255 ASP A O 1
ATOM 2125 N N . GLY A 1 256 ? 1.385 35.200 12.002 1.00 88.31 256 GLY A N 1
ATOM 2126 C CA . GLY A 1 256 ? 1.214 34.180 10.966 1.00 88.31 256 GLY A CA 1
ATOM 2127 C C . GLY A 1 256 ? 2.159 34.324 9.773 1.00 88.31 256 GLY A C 1
ATOM 2128 O O . GLY A 1 256 ? 2.200 33.432 8.923 1.00 88.31 256 GLY A O 1
ATOM 2129 N N . CYS A 1 257 ? 2.951 35.395 9.725 1.00 89.50 257 CYS A N 1
ATOM 2130 C CA . CYS A 1 257 ? 4.040 35.572 8.783 1.00 89.50 257 CYS A CA 1
ATOM 2131 C C . CYS A 1 257 ? 5.322 34.986 9.384 1.00 89.50 257 CYS A C 1
ATOM 2133 O O . CYS A 1 257 ? 5.675 35.228 10.539 1.00 89.50 257 CYS A O 1
ATOM 2135 N N . LEU A 1 258 ? 6.028 34.173 8.605 1.00 88.38 258 LEU A N 1
ATOM 2136 C CA . LEU A 1 258 ? 7.255 33.518 9.052 1.00 88.38 258 LEU A CA 1
ATOM 2137 C C . LEU A 1 258 ? 8.144 33.221 7.847 1.00 88.38 258 LEU A C 1
ATOM 2139 O O . LEU A 1 258 ? 7.661 32.726 6.830 1.00 88.38 258 LEU A O 1
ATOM 2143 N N . ARG A 1 259 ? 9.447 33.469 7.976 1.00 88.00 259 ARG A N 1
ATOM 2144 C CA . ARG A 1 259 ? 10.468 32.901 7.096 1.00 88.00 259 ARG A CA 1
ATOM 2145 C C . ARG A 1 259 ? 11.354 31.936 7.880 1.00 88.00 259 ARG A C 1
ATOM 2147 O O . ARG A 1 259 ? 11.805 32.259 8.978 1.00 88.00 259 ARG A O 1
ATOM 2154 N N . MET A 1 260 ? 11.614 30.772 7.292 1.00 88.12 260 MET A N 1
ATOM 2155 C CA . MET A 1 260 ? 12.613 29.800 7.748 1.00 88.12 260 MET A CA 1
ATOM 2156 C C . MET A 1 260 ? 13.590 29.520 6.605 1.00 88.12 260 MET A C 1
ATOM 2158 O O . MET A 1 260 ? 13.155 29.399 5.462 1.00 88.12 260 MET A O 1
ATOM 2162 N N . THR A 1 261 ? 14.879 29.363 6.895 1.00 87.12 261 THR A N 1
ATOM 2163 C CA . THR A 1 261 ? 15.874 28.928 5.901 1.00 87.12 261 THR A CA 1
ATOM 2164 C C . THR A 1 261 ? 16.610 27.693 6.407 1.00 87.12 261 THR A C 1
ATOM 2166 O O . THR A 1 261 ? 16.824 27.536 7.607 1.00 87.12 261 THR A O 1
ATOM 2169 N N . LEU A 1 262 ? 17.019 26.825 5.486 1.00 88.00 262 LEU A N 1
ATOM 2170 C CA . LEU A 1 262 ? 18.019 25.782 5.705 1.00 88.00 262 LEU A CA 1
ATOM 2171 C C . LEU A 1 262 ? 19.129 25.931 4.666 1.00 88.00 262 LEU A C 1
ATOM 2173 O O . LEU A 1 262 ? 18.873 26.347 3.539 1.00 88.00 262 LEU A O 1
ATOM 2177 N N . GLY A 1 263 ? 20.358 25.579 5.026 1.00 85.62 263 GLY A N 1
ATOM 2178 C CA . GLY A 1 263 ? 21.447 25.418 4.065 1.00 85.62 263 GLY A CA 1
ATOM 2179 C C . GLY A 1 263 ? 21.444 24.012 3.471 1.00 85.62 263 GLY A C 1
ATOM 2180 O O . GLY A 1 263 ? 20.911 23.082 4.077 1.00 85.62 263 GLY A O 1
ATOM 2181 N N . PHE A 1 264 ? 22.083 23.819 2.321 1.00 85.19 264 PHE A N 1
ATOM 2182 C CA . PHE A 1 264 ? 22.462 22.486 1.853 1.00 85.19 264 PHE A CA 1
ATOM 2183 C C . PHE A 1 264 ? 23.771 22.516 1.059 1.00 85.19 264 PHE A C 1
ATOM 2185 O O . PHE A 1 264 ? 24.062 23.459 0.327 1.00 85.19 264 PHE A O 1
ATOM 2192 N N . TRP A 1 265 ? 24.565 21.452 1.198 1.00 77.94 265 TRP A N 1
ATOM 2193 C CA . TRP A 1 265 ? 25.924 21.375 0.645 1.00 77.94 265 TRP A CA 1
ATOM 2194 C C . TRP A 1 265 ? 26.084 20.351 -0.494 1.00 77.94 265 TRP A C 1
ATOM 2196 O O . TRP A 1 265 ? 27.125 20.318 -1.151 1.00 77.94 265 TRP A O 1
ATOM 2206 N N . ARG A 1 266 ? 25.062 19.524 -0.759 1.00 72.56 266 ARG A N 1
ATOM 2207 C CA . ARG A 1 266 ? 24.985 18.607 -1.911 1.00 72.56 266 ARG A CA 1
ATOM 2208 C C . ARG A 1 266 ? 23.731 18.925 -2.739 1.00 72.56 266 ARG A C 1
ATOM 2210 O O . ARG A 1 266 ? 22.694 19.196 -2.138 1.00 72.56 266 ARG A O 1
ATOM 2217 N N . PRO A 1 267 ? 23.767 18.830 -4.084 1.00 66.38 267 PRO A N 1
ATOM 2218 C CA . PRO A 1 267 ? 22.562 18.925 -4.903 1.00 66.38 267 PRO A CA 1
ATOM 2219 C C . PRO A 1 267 ? 21.504 17.908 -4.454 1.00 66.38 267 PRO A C 1
ATOM 2221 O O . PRO A 1 267 ? 21.741 16.694 -4.447 1.00 66.38 267 PRO A O 1
ATOM 2224 N N . GLY A 1 268 ? 20.336 18.420 -4.080 1.00 70.38 268 GLY A N 1
ATOM 2225 C CA . GLY A 1 268 ? 19.194 17.647 -3.616 1.00 70.38 268 GLY A CA 1
ATOM 2226 C C . GLY A 1 268 ? 17.901 18.169 -4.230 1.00 70.38 268 GLY A C 1
ATOM 2227 O O . GLY A 1 268 ? 17.789 19.355 -4.531 1.00 70.38 268 GLY A O 1
ATOM 2228 N N . GLY A 1 269 ? 16.932 17.280 -4.427 1.00 79.50 269 GLY A N 1
ATOM 2229 C CA . GLY A 1 269 ? 15.542 17.687 -4.603 1.00 79.50 269 GLY A CA 1
ATOM 2230 C C . GLY A 1 269 ? 14.925 17.909 -3.226 1.00 79.50 269 GLY A C 1
ATOM 2231 O O . GLY A 1 269 ? 15.123 17.076 -2.336 1.00 79.50 269 GLY A O 1
ATOM 2232 N N . PHE A 1 270 ? 14.151 18.981 -3.051 1.00 85.81 270 PHE A N 1
ATOM 2233 C CA . PHE A 1 270 ? 13.450 19.287 -1.800 1.00 85.81 270 PHE A CA 1
ATOM 2234 C C . PHE A 1 270 ? 11.956 19.517 -2.044 1.00 85.81 270 PHE A C 1
ATOM 2236 O O . PHE A 1 270 ? 11.571 20.132 -3.034 1.00 85.81 270 PHE A O 1
ATOM 2243 N N . THR A 1 271 ? 11.115 19.032 -1.135 1.00 89.44 271 THR A N 1
ATOM 2244 C CA . THR A 1 271 ? 9.682 19.357 -1.066 1.00 89.44 271 THR A CA 1
ATOM 2245 C C . THR A 1 271 ? 9.255 19.369 0.396 1.00 89.44 271 THR A C 1
ATOM 2247 O O . THR A 1 271 ? 9.953 18.832 1.255 1.00 89.44 271 THR A O 1
ATOM 2250 N N . TYR A 1 272 ? 8.090 19.922 0.705 1.00 92.62 272 TYR A N 1
ATOM 2251 C CA . TYR A 1 272 ? 7.570 19.970 2.067 1.00 92.62 272 TYR A CA 1
ATOM 2252 C C . TYR A 1 272 ? 6.129 19.463 2.159 1.00 92.62 272 TYR A C 1
ATOM 2254 O O . TYR A 1 272 ? 5.441 19.259 1.157 1.00 92.62 272 TYR A O 1
ATOM 2262 N N . LYS A 1 273 ? 5.680 19.287 3.398 1.00 93.00 273 LYS A N 1
ATOM 2263 C CA . LYS A 1 273 ? 4.286 19.136 3.791 1.00 93.00 273 LYS A CA 1
ATOM 2264 C C . LYS A 1 273 ? 4.033 20.018 5.009 1.00 93.00 273 LYS A C 1
ATOM 2266 O O . LYS A 1 273 ? 4.804 19.955 5.963 1.00 93.00 273 LYS A O 1
ATOM 2271 N N . LEU A 1 274 ? 2.970 20.818 4.986 1.00 94.50 274 LEU A N 1
ATOM 2272 C CA . LEU A 1 274 ? 2.486 21.549 6.156 1.00 94.50 274 LEU A CA 1
ATOM 2273 C C . LEU A 1 274 ? 1.145 20.949 6.584 1.00 94.50 274 LEU A C 1
ATOM 2275 O O . LEU A 1 274 ? 0.249 20.788 5.757 1.00 94.50 274 LEU A O 1
ATOM 2279 N N . GLN A 1 275 ? 1.014 20.614 7.864 1.00 95.06 275 GLN A N 1
ATOM 2280 C CA . GLN A 1 275 ? -0.214 20.087 8.456 1.00 95.06 275 GLN A CA 1
ATOM 2281 C C . GLN A 1 275 ? -0.645 20.962 9.634 1.00 95.06 275 GLN A C 1
ATOM 2283 O O . GLN A 1 275 ? 0.201 21.509 10.330 1.00 95.06 275 GLN A O 1
ATOM 2288 N N . TYR A 1 276 ? -1.943 21.076 9.883 1.00 94.81 276 TYR A N 1
ATOM 2289 C CA . TYR A 1 276 ? -2.532 21.762 11.031 1.00 94.81 276 TYR A CA 1
ATOM 2290 C C . TYR A 1 276 ? -3.029 20.746 12.063 1.00 94.81 276 TYR A C 1
ATOM 2292 O O . TYR A 1 276 ? -3.587 19.713 11.693 1.00 94.81 276 TYR A O 1
ATOM 2300 N N . LEU A 1 277 ? -2.853 21.040 13.349 1.00 94.25 277 LEU A N 1
ATOM 2301 C CA . LEU A 1 277 ? -3.382 20.238 14.450 1.00 94.25 277 LEU A CA 1
ATOM 2302 C C . LEU A 1 277 ? -4.830 20.653 14.742 1.00 94.25 277 LEU A C 1
ATOM 2304 O O . LEU A 1 277 ? -5.060 21.730 15.293 1.00 94.25 277 LEU A O 1
ATOM 2308 N N . VAL A 1 278 ? -5.812 19.803 14.420 1.00 90.56 278 VAL A N 1
ATOM 2309 C CA . VAL A 1 278 ? -7.250 20.131 14.571 1.00 90.56 278 VAL A CA 1
ATOM 2310 C C . VAL A 1 278 ? -7.603 20.577 15.995 1.00 90.56 278 VAL A C 1
ATOM 2312 O O . VAL A 1 278 ? -8.364 21.526 16.173 1.00 90.56 278 VAL A O 1
ATOM 2315 N N . THR A 1 279 ? -7.020 19.936 17.009 1.00 89.62 279 THR A N 1
ATOM 2316 C CA . THR A 1 279 ? -7.246 20.213 18.439 1.00 89.62 279 THR A CA 1
ATOM 2317 C C . THR A 1 279 ? -6.654 21.541 18.932 1.00 89.62 279 THR A C 1
ATOM 2319 O O . THR A 1 279 ? -6.950 21.962 20.050 1.00 89.62 279 THR A O 1
ATOM 2322 N N . SER A 1 280 ? -5.878 22.245 18.098 1.00 91.12 280 SER A N 1
ATOM 2323 C CA . SER A 1 280 ? -5.390 23.603 18.382 1.00 91.12 280 SER A CA 1
ATOM 2324 C C . SER A 1 280 ? -6.350 24.725 17.969 1.00 91.12 280 SER A C 1
ATOM 2326 O O . SER A 1 280 ? -6.133 25.878 18.341 1.00 91.12 280 SER A O 1
ATOM 2328 N N . TYR A 1 281 ? -7.426 24.408 17.238 1.00 84.81 281 TYR A N 1
ATOM 2329 C CA . TYR A 1 281 ? -8.382 25.409 16.767 1.00 84.81 281 TYR A CA 1
ATOM 2330 C C . TYR A 1 281 ? -9.084 26.135 17.924 1.00 84.81 281 TYR A C 1
ATOM 2332 O O . TYR A 1 281 ? -9.684 25.504 18.794 1.00 84.81 281 TYR A O 1
ATOM 2340 N N . ASN A 1 282 ? -9.019 27.471 17.909 1.00 80.94 282 ASN A N 1
ATOM 2341 C CA . ASN A 1 282 ? -9.542 28.375 18.942 1.00 80.94 282 ASN A CA 1
ATOM 2342 C C . ASN A 1 282 ? -9.060 28.080 20.379 1.00 80.94 282 ASN A C 1
ATOM 2344 O O . ASN A 1 282 ? -9.703 28.511 21.338 1.00 80.94 282 ASN A O 1
ATOM 2348 N N . ASN A 1 283 ? -7.941 27.372 20.556 1.00 83.31 283 ASN A N 1
ATOM 2349 C CA . ASN A 1 283 ? -7.397 27.108 21.883 1.00 83.31 283 ASN A CA 1
ATOM 2350 C C . ASN A 1 283 ? -6.502 28.281 22.347 1.00 83.31 283 ASN A C 1
ATOM 2352 O O . ASN A 1 283 ? -5.540 28.601 21.647 1.00 83.31 283 ASN A O 1
ATOM 2356 N N . PRO A 1 284 ? -6.786 28.928 23.497 1.00 80.44 284 PRO A N 1
ATOM 2357 C CA . PRO A 1 284 ? -5.975 30.038 24.002 1.00 80.44 284 PRO A CA 1
ATOM 2358 C C . PRO A 1 284 ? -4.606 29.610 24.557 1.00 80.44 284 PRO A C 1
ATOM 2360 O O . PRO A 1 284 ? -3.695 30.431 24.574 1.00 80.44 284 PRO A O 1
ATOM 2363 N N . ASP A 1 285 ? -4.446 28.353 24.988 1.00 85.12 285 ASP A N 1
ATOM 2364 C CA . ASP A 1 285 ? -3.194 27.803 25.524 1.00 85.12 285 ASP A CA 1
ATOM 2365 C C . ASP A 1 285 ? -2.657 26.722 24.574 1.00 85.12 285 ASP A C 1
ATOM 2367 O O . ASP A 1 285 ? -2.985 25.538 24.675 1.00 85.12 285 ASP A O 1
ATOM 2371 N N . LEU A 1 286 ? -1.809 27.134 23.627 1.00 85.00 286 LEU A N 1
ATOM 2372 C CA . LEU A 1 286 ? -1.260 26.238 22.602 1.00 85.00 286 LEU A CA 1
ATOM 2373 C C . LEU A 1 286 ? -0.125 25.339 23.125 1.00 85.00 286 LEU A C 1
ATOM 2375 O O . LEU A 1 286 ? -0.004 24.189 22.708 1.00 85.00 286 LEU A O 1
ATOM 2379 N N . ASP A 1 287 ? 0.701 25.820 24.055 1.00 80.31 287 ASP A N 1
ATOM 2380 C CA . ASP A 1 287 ? 1.878 25.086 24.547 1.00 80.31 287 ASP A CA 1
ATOM 2381 C C . ASP A 1 287 ? 1.610 23.683 25.140 1.00 80.31 287 ASP A C 1
ATOM 2383 O O . ASP A 1 287 ? 2.350 22.761 24.783 1.00 80.31 287 ASP A O 1
ATOM 2387 N N . PRO A 1 288 ? 0.597 23.458 26.008 1.00 80.44 288 PRO A N 1
ATOM 2388 C CA . PRO A 1 288 ? 0.360 22.148 26.622 1.00 80.44 288 PRO A CA 1
ATOM 2389 C C . PRO A 1 288 ? -0.306 21.124 25.688 1.00 80.44 288 PRO A C 1
ATOM 2391 O O . PRO A 1 288 ? -0.515 19.984 26.101 1.00 80.44 288 PRO A O 1
ATOM 2394 N N . LEU A 1 289 ? -0.662 21.494 24.451 1.00 82.75 289 LEU A N 1
ATOM 2395 C CA . LEU A 1 289 ? -1.293 20.574 23.506 1.00 82.75 289 LEU A CA 1
ATOM 2396 C C . LEU A 1 289 ? -0.306 19.511 23.004 1.00 82.75 289 LEU A C 1
ATOM 2398 O O . LEU A 1 289 ? 0.580 19.785 22.183 1.00 82.75 289 LEU A O 1
ATOM 2402 N N . THR A 1 290 ? -0.524 18.278 23.463 1.00 78.00 290 THR A N 1
ATOM 2403 C CA . THR A 1 290 ? 0.005 17.055 22.850 1.00 78.00 290 THR A CA 1
ATOM 2404 C C . THR A 1 290 ? -0.692 16.823 21.515 1.00 78.00 290 THR A C 1
ATOM 2406 O O . THR A 1 290 ? -1.919 16.851 21.445 1.00 78.00 290 THR A O 1
ATOM 2409 N N . ALA A 1 291 ? 0.083 16.590 20.459 1.00 81.44 291 ALA A N 1
ATOM 2410 C CA . ALA A 1 291 ? -0.450 16.237 19.151 1.00 81.44 291 ALA A CA 1
ATOM 2411 C C . ALA A 1 291 ? -0.467 14.716 18.973 1.00 81.44 291 ALA A C 1
ATOM 2413 O O . ALA A 1 291 ? 0.457 14.030 19.401 1.00 81.44 291 ALA A O 1
ATOM 2414 N N . TYR A 1 292 ? -1.472 14.198 18.269 1.00 80.12 292 TYR A N 1
ATOM 2415 C CA . TYR A 1 292 ? -1.465 12.825 17.766 1.00 80.12 292 TYR A CA 1
ATOM 2416 C C . TYR A 1 292 ? -1.435 12.848 16.232 1.00 80.12 292 TYR A C 1
ATOM 2418 O O . TYR A 1 292 ? -2.158 13.653 15.641 1.00 80.12 292 TYR A O 1
ATOM 2426 N N . PRO A 1 293 ? -0.684 11.962 15.546 1.00 76.06 293 PRO A N 1
ATOM 2427 C CA . PRO A 1 293 ? -0.617 11.957 14.079 1.00 76.06 293 PRO A CA 1
ATOM 2428 C C . PRO A 1 293 ? -1.975 11.833 13.364 1.00 76.06 293 PRO A C 1
ATOM 2430 O O . PRO A 1 293 ? -2.120 12.284 12.232 1.00 76.06 293 PRO A O 1
ATOM 2433 N N . SER A 1 294 ? -2.993 11.267 14.023 1.00 81.38 294 SER A N 1
ATOM 2434 C CA . SER A 1 294 ? -4.376 11.189 13.525 1.00 81.38 294 SER A CA 1
ATOM 2435 C C . SER A 1 294 ? -5.153 12.514 13.565 1.00 81.38 294 SER A C 1
ATOM 2437 O O . SER A 1 294 ? -6.230 12.593 12.981 1.00 81.38 294 SER A O 1
ATOM 2439 N N . GLU A 1 295 ? -4.646 13.531 14.264 1.00 87.75 295 GLU A N 1
ATOM 2440 C CA . GLU A 1 295 ? -5.253 14.864 14.396 1.00 87.75 295 GLU A CA 1
ATOM 2441 C C . GLU A 1 295 ? -4.588 15.906 13.479 1.00 87.75 295 GLU A C 1
ATOM 2443 O O . GLU A 1 295 ? -4.977 17.076 13.488 1.00 87.75 295 GLU A O 1
ATOM 2448 N N . LEU A 1 296 ? -3.589 15.492 12.689 1.00 90.12 296 LEU A N 1
ATOM 2449 C CA . LEU A 1 296 ? -2.892 16.341 11.727 1.00 90.12 296 LEU A CA 1
ATOM 2450 C C . LEU A 1 296 ? -3.594 16.302 10.362 1.00 90.12 296 LEU A C 1
ATOM 2452 O O . LEU A 1 296 ? -3.798 15.237 9.779 1.00 90.12 296 LEU A O 1
ATOM 2456 N N . THR A 1 297 ? -3.943 17.475 9.838 1.00 91.81 297 THR A N 1
ATOM 2457 C CA . THR A 1 297 ? -4.692 17.654 8.582 1.00 91.81 297 THR A CA 1
ATOM 2458 C C . THR A 1 297 ? -3.977 18.610 7.636 1.00 91.81 297 THR A C 1
ATOM 2460 O O . THR A 1 297 ? -3.411 19.610 8.058 1.00 91.81 297 THR A O 1
ATOM 2463 N N . ASP A 1 298 ? -4.064 18.358 6.333 1.00 89.50 298 ASP A N 1
ATOM 2464 C CA . ASP A 1 298 ? -3.400 19.165 5.294 1.00 89.50 298 ASP A CA 1
ATOM 2465 C C . ASP A 1 298 ? -4.219 20.431 4.939 1.00 89.50 298 ASP A C 1
ATOM 2467 O O . ASP A 1 298 ? -3.892 21.185 4.023 1.00 89.50 298 ASP A O 1
ATOM 2471 N N . ARG A 1 299 ? -5.313 20.660 5.681 1.00 89.06 299 ARG A N 1
ATOM 2472 C CA . ARG A 1 299 ? -6.254 21.778 5.550 1.00 89.06 299 ARG A CA 1
ATOM 2473 C C . ARG A 1 299 ? -6.665 22.317 6.909 1.00 89.06 299 ARG A C 1
ATOM 2475 O O . ARG A 1 299 ? -6.908 21.526 7.821 1.00 89.06 299 ARG A O 1
ATOM 2482 N N . VAL A 1 300 ? -6.882 23.629 7.016 1.00 82.62 300 VAL A N 1
ATOM 2483 C CA . VAL A 1 300 ? -7.552 24.217 8.191 1.00 82.62 300 VAL A CA 1
ATOM 2484 C C . VAL A 1 300 ? -9.053 23.884 8.137 1.00 82.62 300 VAL A C 1
ATOM 2486 O O . VAL A 1 300 ? -9.711 24.298 7.177 1.00 82.62 300 VAL A O 1
ATOM 2489 N N . PRO A 1 301 ? -9.635 23.193 9.141 1.00 74.38 301 PRO A N 1
ATOM 2490 C CA . PRO A 1 301 ? -11.003 22.663 9.060 1.00 74.38 301 PRO A CA 1
ATOM 2491 C C . PRO A 1 301 ? -12.093 23.688 8.722 1.00 74.38 301 PRO A C 1
ATOM 2493 O O . PRO A 1 301 ? -13.012 23.369 7.974 1.00 74.38 301 PRO A O 1
ATOM 2496 N N . ASN A 1 302 ? -11.981 24.917 9.236 1.00 74.69 302 ASN A N 1
ATOM 2497 C CA . ASN A 1 302 ? -13.021 25.946 9.102 1.00 74.69 302 ASN A CA 1
ATOM 2498 C C . ASN A 1 302 ? -12.847 26.864 7.883 1.00 74.69 302 ASN A C 1
ATOM 2500 O O . ASN A 1 302 ? -13.780 27.568 7.511 1.00 74.69 302 ASN A O 1
ATOM 2504 N N . LEU A 1 303 ? -11.670 26.844 7.252 1.00 79.38 303 LEU A N 1
ATOM 2505 C CA . LEU A 1 303 ? -11.393 27.595 6.024 1.00 79.38 303 LEU A CA 1
ATOM 2506 C C . LEU A 1 303 ? -11.469 26.702 4.776 1.00 79.38 303 LEU A C 1
ATOM 2508 O O . LEU A 1 303 ? -11.658 27.206 3.675 1.00 79.38 303 LEU A O 1
ATOM 2512 N N . ASN A 1 304 ? -11.305 25.380 4.939 1.00 76.88 304 ASN A N 1
ATOM 2513 C CA . ASN A 1 304 ? -11.222 24.385 3.860 1.00 76.88 304 ASN A CA 1
ATOM 2514 C C . ASN A 1 304 ? -10.152 24.703 2.788 1.00 76.88 304 ASN A C 1
ATOM 2516 O O . ASN A 1 304 ? -10.223 24.215 1.660 1.00 76.88 304 ASN A O 1
ATOM 2520 N N . VAL A 1 305 ? -9.142 25.499 3.149 1.00 80.06 305 VAL A N 1
ATOM 2521 C CA . VAL A 1 305 ? -8.006 25.825 2.281 1.00 80.06 305 VAL A CA 1
ATOM 2522 C C . VAL A 1 305 ? -6.912 24.762 2.370 1.00 80.06 305 VAL A C 1
ATOM 2524 O O . VAL A 1 305 ? -6.693 24.184 3.437 1.00 80.06 305 VAL A O 1
ATOM 2527 N N . ASP A 1 306 ? -6.219 24.515 1.258 1.00 85.44 306 ASP A N 1
ATOM 2528 C CA . ASP A 1 306 ? -5.045 23.638 1.202 1.00 85.44 306 ASP A CA 1
ATOM 2529 C C . ASP A 1 306 ? -3.802 24.387 1.700 1.00 85.44 306 ASP A C 1
ATOM 2531 O O . ASP A 1 306 ? -3.452 25.445 1.173 1.00 85.44 306 ASP A O 1
ATOM 2535 N N . LEU A 1 307 ? -3.133 23.846 2.721 1.00 90.50 307 LEU A N 1
ATOM 2536 C CA . LEU A 1 307 ? -1.972 24.483 3.345 1.00 90.50 307 LEU A CA 1
ATOM 2537 C C . LEU A 1 307 ? -0.759 24.588 2.411 1.00 90.50 307 LEU A C 1
ATOM 2539 O O . LEU A 1 307 ? 0.078 25.468 2.621 1.00 90.50 307 LEU A O 1
ATOM 2543 N N . LYS A 1 308 ? -0.683 23.770 1.351 1.00 87.25 308 LYS A N 1
ATOM 2544 C CA . LYS A 1 308 ? 0.363 23.871 0.318 1.00 87.25 308 LYS A CA 1
ATOM 2545 C C . LYS A 1 308 ? 0.355 25.240 -0.377 1.00 87.25 308 LYS A C 1
ATOM 2547 O O . LYS A 1 308 ? 1.395 25.731 -0.795 1.00 87.25 308 LYS A O 1
ATOM 2552 N N . CYS A 1 309 ? -0.795 25.906 -0.471 1.00 87.31 309 CYS A N 1
ATOM 2553 C CA . CYS A 1 309 ? -0.889 27.217 -1.119 1.00 87.31 309 CYS A CA 1
ATOM 2554 C C . CYS A 1 309 ? -0.405 28.387 -0.237 1.00 87.31 309 CYS A C 1
ATOM 2556 O O . CYS A 1 309 ? -0.299 29.507 -0.729 1.00 87.31 309 CYS A O 1
ATOM 2558 N N . PHE A 1 310 ? -0.098 28.151 1.045 1.00 90.94 310 PHE A N 1
ATOM 2559 C CA . PHE A 1 310 ? 0.292 29.185 2.020 1.00 90.94 310 PHE A CA 1
ATOM 2560 C C . PHE A 1 310 ? 1.771 29.120 2.415 1.00 90.94 310 PHE A C 1
ATOM 2562 O O . PHE A 1 310 ? 2.198 29.834 3.326 1.00 90.94 310 PHE A O 1
ATOM 2569 N N . VAL A 1 311 ? 2.554 28.284 1.727 1.00 91.31 311 VAL A N 1
ATOM 2570 C CA . VAL A 1 311 ? 4.003 28.171 1.908 1.00 91.31 311 VAL A CA 1
ATOM 2571 C C . VAL A 1 311 ? 4.694 28.239 0.552 1.00 91.31 311 VAL A C 1
ATOM 2573 O O . VAL A 1 311 ? 4.503 27.374 -0.303 1.00 91.31 311 VAL A O 1
ATOM 2576 N N . LEU A 1 312 ? 5.541 29.246 0.364 1.00 90.00 312 LEU A N 1
ATOM 2577 C CA . LEU A 1 312 ? 6.452 29.305 -0.772 1.00 90.00 312 LEU A CA 1
ATOM 2578 C C . LEU A 1 312 ? 7.773 28.651 -0.370 1.00 90.00 312 LEU A C 1
ATOM 2580 O O . LEU A 1 312 ? 8.442 29.150 0.532 1.00 90.00 312 LEU A O 1
ATOM 2584 N N . GLN A 1 313 ? 8.147 27.551 -1.028 1.00 91.75 313 GLN A N 1
ATOM 2585 C CA . GLN A 1 313 ? 9.493 26.982 -0.936 1.00 91.75 313 GLN A CA 1
ATOM 2586 C C . GLN A 1 313 ? 10.345 27.570 -2.062 1.00 91.75 313 GLN A C 1
ATOM 2588 O O . GLN A 1 313 ? 9.992 27.429 -3.224 1.00 91.75 313 GLN A O 1
ATOM 2593 N N . GLU A 1 314 ? 11.478 28.182 -1.747 1.00 89.81 314 GLU A N 1
ATOM 2594 C CA . GLU A 1 314 ? 12.458 28.659 -2.726 1.00 89.81 314 GLU A CA 1
ATOM 2595 C C . GLU A 1 314 ? 13.778 27.910 -2.529 1.00 89.81 314 GLU A C 1
ATOM 2597 O O . GLU A 1 314 ? 14.332 27.909 -1.430 1.00 89.81 314 GLU A O 1
ATOM 2602 N N . THR A 1 315 ? 14.297 27.296 -3.594 1.00 85.25 315 THR A N 1
ATOM 2603 C CA . THR A 1 315 ? 15.621 26.655 -3.584 1.00 85.25 315 THR A CA 1
ATOM 2604 C C . THR A 1 315 ? 16.599 27.508 -4.380 1.00 85.25 315 THR A C 1
ATOM 2606 O O . THR A 1 315 ? 16.549 27.548 -5.610 1.00 85.25 315 THR A O 1
ATOM 2609 N N . THR A 1 316 ? 17.507 28.188 -3.680 1.00 81.56 316 THR A N 1
ATOM 2610 C CA . THR A 1 316 ? 18.650 28.872 -4.300 1.00 81.56 316 THR A CA 1
ATOM 2611 C C . THR A 1 316 ? 19.778 27.861 -4.562 1.00 81.56 316 THR A C 1
ATOM 2613 O O . THR A 1 316 ? 19.557 26.651 -4.575 1.00 81.56 316 THR A O 1
ATOM 2616 N N . LYS A 1 317 ? 21.008 28.323 -4.818 1.00 75.44 317 LYS A N 1
ATOM 2617 C CA . LYS A 1 317 ? 22.163 27.440 -5.052 1.00 75.44 317 LYS A CA 1
ATOM 2618 C C . LYS A 1 317 ? 22.565 26.619 -3.812 1.00 75.44 317 LYS A C 1
ATOM 2620 O O . LYS A 1 317 ? 23.078 25.513 -3.963 1.00 75.44 317 LYS A O 1
ATOM 2625 N N . ASP A 1 318 ? 22.391 27.190 -2.623 1.00 79.81 318 ASP A N 1
ATOM 2626 C CA . ASP A 1 318 ? 22.910 26.691 -1.341 1.00 79.81 318 ASP A CA 1
ATOM 2627 C C . ASP A 1 318 ? 21.894 26.789 -0.185 1.00 79.81 318 ASP A C 1
ATOM 2629 O O . ASP A 1 318 ? 22.205 26.396 0.942 1.00 79.81 318 ASP A O 1
ATOM 2633 N N . ARG A 1 319 ? 20.690 27.330 -0.436 1.00 86.12 319 ARG A N 1
ATOM 2634 C CA . ARG A 1 319 ? 19.658 27.577 0.581 1.00 86.12 319 ARG A CA 1
ATOM 2635 C C . ARG A 1 319 ? 18.276 27.133 0.136 1.00 86.12 319 ARG A C 1
ATOM 2637 O O . ARG A 1 319 ? 17.895 27.277 -1.021 1.00 86.12 319 ARG A O 1
ATOM 2644 N N . LEU A 1 320 ? 17.517 26.654 1.109 1.00 88.12 320 LEU A N 1
ATOM 2645 C CA . LEU A 1 320 ? 16.119 26.273 1.017 1.00 88.12 320 LEU A CA 1
ATOM 2646 C C . LEU A 1 320 ? 15.321 27.221 1.924 1.00 88.12 320 LEU A C 1
ATOM 2648 O O . LEU A 1 320 ? 15.329 27.061 3.144 1.00 88.12 320 LEU A O 1
ATOM 2652 N N . ASN A 1 321 ? 14.699 28.245 1.340 1.00 88.88 321 ASN A N 1
ATOM 2653 C CA . ASN A 1 321 ? 13.857 29.209 2.048 1.00 88.88 321 ASN A CA 1
ATOM 2654 C C . ASN A 1 321 ? 12.396 28.730 2.052 1.00 88.88 321 ASN A C 1
ATOM 2656 O O . ASN A 1 321 ? 11.897 28.246 1.040 1.00 88.88 321 ASN A O 1
ATOM 2660 N N . PHE A 1 322 ? 11.688 28.940 3.157 1.00 91.31 322 PHE A N 1
ATOM 2661 C CA . PHE A 1 322 ? 10.245 28.755 3.279 1.00 91.31 322 PHE A CA 1
ATOM 2662 C C . PHE A 1 322 ? 9.607 30.051 3.774 1.00 91.31 322 PHE A C 1
ATOM 2664 O O . PHE A 1 322 ? 9.990 30.552 4.832 1.00 91.31 322 PHE A O 1
ATOM 2671 N N . PHE A 1 323 ? 8.626 30.573 3.038 1.00 90.56 323 PHE A N 1
ATOM 2672 C CA . PHE A 1 323 ? 7.862 31.770 3.398 1.00 90.56 323 PHE A CA 1
ATOM 2673 C C . PHE A 1 323 ? 6.411 31.368 3.676 1.00 90.56 323 PHE A C 1
ATOM 2675 O O . PHE A 1 323 ? 5.715 30.896 2.778 1.00 90.56 323 PHE A O 1
ATOM 2682 N N . PHE A 1 324 ? 5.967 31.523 4.922 1.00 92.00 324 PHE A N 1
ATOM 2683 C CA . PHE A 1 324 ? 4.650 31.107 5.403 1.00 92.00 324 PHE A CA 1
ATOM 2684 C C . PHE A 1 324 ? 3.708 32.305 5.549 1.00 92.00 324 PHE A C 1
ATOM 2686 O O . PHE A 1 324 ? 4.082 33.320 6.136 1.00 92.00 324 PHE A O 1
ATOM 2693 N N . ARG A 1 325 ? 2.460 32.141 5.100 1.00 92.00 325 ARG A N 1
ATOM 2694 C CA . ARG A 1 325 ? 1.328 33.043 5.374 1.00 92.00 325 ARG A CA 1
ATOM 2695 C C . ARG A 1 325 ? 0.215 32.257 6.063 1.00 92.00 325 ARG A C 1
ATOM 2697 O O . ARG A 1 325 ? -0.781 31.907 5.439 1.00 92.00 325 ARG A O 1
ATOM 2704 N N . LEU A 1 326 ? 0.410 31.892 7.327 1.00 93.12 326 LEU A N 1
ATOM 2705 C CA . LEU A 1 326 ? -0.467 30.947 8.022 1.00 93.12 326 LEU A CA 1
ATOM 2706 C C . LEU A 1 326 ? -1.905 31.505 8.138 1.00 93.12 326 LEU A C 1
ATOM 2708 O O . LEU A 1 326 ? -2.093 32.581 8.710 1.00 93.12 326 LEU A O 1
ATOM 2712 N N . PRO A 1 327 ? -2.931 30.808 7.604 1.00 91.75 327 PRO A N 1
ATOM 2713 C CA . PRO A 1 327 ? -4.266 31.389 7.433 1.00 91.75 327 PRO A CA 1
ATOM 2714 C C . PRO A 1 327 ? -5.155 31.331 8.689 1.00 91.75 327 PRO A C 1
ATOM 2716 O O . PRO A 1 327 ? -6.217 31.951 8.714 1.00 91.75 327 PRO A O 1
ATOM 2719 N N . ALA A 1 328 ? -4.733 30.607 9.729 1.00 91.44 328 ALA A N 1
ATOM 2720 C CA . ALA A 1 328 ? -5.407 30.501 11.027 1.00 91.44 328 ALA A CA 1
ATOM 2721 C C . ALA A 1 328 ? -4.390 30.459 12.182 1.00 91.44 328 ALA A C 1
ATOM 2723 O O . ALA A 1 328 ? -3.255 30.019 11.990 1.00 91.44 328 ALA A O 1
ATOM 2724 N N . SER A 1 329 ? -4.799 30.848 13.391 1.00 91.81 329 SER A N 1
ATOM 2725 C CA . SER A 1 329 ? -4.026 30.572 14.608 1.00 91.81 329 SER A CA 1
ATOM 2726 C C . SER A 1 329 ? -4.083 29.086 14.992 1.00 91.81 329 SER A C 1
ATOM 2728 O O . SER A 1 329 ? -4.969 28.340 14.559 1.00 91.81 329 SER A O 1
ATOM 2730 N N . GLY A 1 330 ? -3.119 28.641 15.797 1.00 93.31 330 GLY A N 1
ATOM 2731 C CA . GLY A 1 330 ? -3.000 27.260 16.266 1.00 93.31 330 GLY A CA 1
ATOM 2732 C C . GLY A 1 330 ? -1.611 26.667 16.038 1.00 93.31 330 GLY A C 1
ATOM 2733 O O . GLY A 1 330 ? -0.619 27.382 15.910 1.00 93.31 330 GLY A O 1
ATOM 2734 N N . ILE A 1 331 ? -1.538 25.340 16.004 1.00 95.06 331 ILE A N 1
ATOM 2735 C CA . ILE A 1 331 ? -0.302 24.576 15.825 1.00 95.06 331 ILE A CA 1
ATOM 2736 C C . ILE A 1 331 ? -0.268 23.965 14.430 1.00 95.06 331 ILE A C 1
ATOM 2738 O O . ILE A 1 331 ? -1.208 23.297 13.999 1.00 95.06 331 ILE A O 1
ATOM 2742 N N . TYR A 1 332 ? 0.876 24.121 13.778 1.00 95.44 332 TYR A N 1
ATOM 2743 C CA . TYR A 1 332 ? 1.210 23.484 12.520 1.00 95.44 332 TYR A CA 1
ATOM 2744 C C . TYR A 1 332 ? 2.429 22.571 12.685 1.00 95.44 332 TYR A C 1
ATOM 2746 O O . TYR A 1 332 ? 3.286 22.811 13.534 1.00 95.44 332 TYR A O 1
ATOM 2754 N N . TYR A 1 333 ? 2.530 21.552 11.840 1.00 95.12 333 TYR A N 1
ATOM 2755 C CA . TYR A 1 333 ? 3.703 20.698 11.704 1.00 95.12 333 TYR A CA 1
ATOM 2756 C C . TYR A 1 333 ? 4.221 20.764 10.270 1.00 95.12 333 TYR A C 1
ATOM 2758 O O . TYR A 1 333 ? 3.482 20.500 9.320 1.00 95.12 333 TYR A O 1
ATOM 2766 N N . LEU A 1 334 ? 5.489 21.141 10.123 1.00 94.25 334 LEU A N 1
ATOM 2767 C CA . LEU A 1 334 ? 6.201 21.205 8.851 1.00 94.25 334 LEU A CA 1
ATOM 2768 C C . LEU A 1 334 ? 7.102 19.977 8.733 1.00 94.25 334 LEU A C 1
ATOM 2770 O O . LEU A 1 334 ? 8.040 19.836 9.514 1.00 94.25 334 LEU A O 1
ATOM 2774 N N . THR A 1 335 ? 6.868 19.135 7.731 1.00 94.19 335 THR A N 1
ATOM 2775 C CA . THR A 1 335 ? 7.772 18.049 7.332 1.00 94.19 335 THR A CA 1
ATOM 2776 C C . THR A 1 335 ? 8.497 18.446 6.056 1.00 94.19 335 THR A C 1
ATOM 2778 O O . THR A 1 335 ? 7.864 18.672 5.028 1.00 94.19 335 THR A O 1
ATOM 2781 N N . ILE A 1 336 ? 9.825 18.491 6.093 1.00 92.12 336 ILE A N 1
ATOM 2782 C CA . ILE A 1 336 ? 10.669 18.725 4.920 1.00 92.12 336 ILE A CA 1
ATOM 2783 C C . ILE A 1 336 ? 11.175 17.373 4.431 1.00 92.12 336 ILE A C 1
ATOM 2785 O O . ILE A 1 336 ? 11.741 16.589 5.196 1.00 92.12 336 ILE A O 1
ATOM 2789 N N . TYR A 1 337 ? 10.979 17.096 3.148 1.00 91.62 337 TYR A N 1
ATOM 2790 C CA . TYR A 1 337 ? 11.431 15.894 2.468 1.00 91.62 337 TYR A CA 1
ATOM 2791 C C . TYR A 1 337 ? 12.574 16.237 1.520 1.00 91.62 337 TYR A C 1
ATOM 2793 O O . TYR A 1 337 ? 12.537 17.245 0.817 1.00 91.62 337 TYR A O 1
ATOM 2801 N N . ALA A 1 338 ? 13.565 15.355 1.453 1.00 87.38 338 ALA A N 1
ATOM 2802 C CA . ALA A 1 338 ? 14.708 15.511 0.573 1.00 87.38 338 ALA A CA 1
ATOM 2803 C C . ALA A 1 338 ? 14.973 14.247 -0.252 1.00 87.38 338 ALA A C 1
ATOM 2805 O O . ALA A 1 338 ? 14.583 13.133 0.114 1.00 87.38 338 ALA A O 1
ATOM 2806 N N . GLN A 1 339 ? 15.643 14.445 -1.378 1.00 82.44 339 GLN A N 1
ATOM 2807 C CA . GLN A 1 339 ? 16.018 13.436 -2.358 1.00 82.44 339 GLN A CA 1
ATOM 2808 C C . GLN A 1 339 ? 17.477 13.697 -2.751 1.00 82.44 339 GLN A C 1
ATOM 2810 O O . GLN A 1 339 ? 17.820 14.805 -3.156 1.00 82.44 339 GLN A O 1
ATOM 2815 N N . GLU A 1 340 ? 18.363 12.710 -2.615 1.00 72.94 340 GLU A N 1
ATOM 2816 C CA . GLU A 1 340 ? 19.779 12.894 -2.960 1.00 72.94 340 GLU A CA 1
ATOM 2817 C C . GLU A 1 340 ? 19.992 12.733 -4.477 1.00 72.94 340 GLU A C 1
ATOM 2819 O O . GLU A 1 340 ? 19.720 11.668 -5.032 1.00 72.94 340 GLU A O 1
ATOM 2824 N N . LEU A 1 341 ? 20.500 13.774 -5.150 1.00 68.62 341 LEU A N 1
ATOM 2825 C CA . LEU A 1 341 ? 20.731 13.770 -6.606 1.00 68.62 341 LEU A CA 1
ATOM 2826 C C . LEU A 1 341 ? 22.154 13.311 -6.991 1.00 68.62 341 LEU A C 1
ATOM 2828 O O . LEU A 1 341 ? 22.437 13.072 -8.164 1.00 68.62 341 LEU A O 1
ATOM 2832 N N . SER A 1 342 ? 23.049 13.142 -6.010 1.00 56.38 342 SER A N 1
ATOM 2833 C CA . SER A 1 342 ? 24.492 12.868 -6.179 1.00 56.38 342 SER A CA 1
ATOM 2834 C C . SER A 1 342 ? 24.843 11.558 -6.914 1.00 56.38 342 SER A C 1
ATOM 2836 O O . SER A 1 342 ? 25.999 11.341 -7.280 1.00 56.38 342 SER A O 1
ATOM 2838 N N . SER A 1 343 ? 23.859 10.678 -7.124 1.00 46.66 343 SER A N 1
ATOM 2839 C CA . SER A 1 343 ? 23.997 9.352 -7.746 1.00 46.66 343 SER A CA 1
ATOM 2840 C C . SER A 1 343 ? 23.131 9.178 -9.007 1.00 46.66 343 SER A C 1
ATOM 2842 O O . SER A 1 343 ? 22.788 8.053 -9.397 1.00 46.66 343 SER A O 1
ATOM 2844 N N . LEU A 1 344 ? 22.766 10.287 -9.667 1.00 37.00 344 LEU A N 1
ATOM 2845 C CA . LEU A 1 344 ? 21.949 10.288 -10.882 1.00 37.00 344 LEU A CA 1
ATOM 2846 C C . LEU A 1 344 ? 22.660 9.709 -12.125 1.00 37.00 344 LEU A C 1
ATOM 2848 O O . LEU A 1 344 ? 23.085 10.401 -13.043 1.00 37.00 344 LEU A O 1
ATOM 2852 N N . THR A 1 345 ? 22.635 8.385 -12.217 1.00 31.89 345 THR A N 1
ATOM 2853 C CA . THR A 1 345 ? 22.066 7.733 -13.413 1.00 31.89 345 THR A CA 1
ATOM 2854 C C . THR A 1 345 ? 20.539 8.045 -13.470 1.00 31.89 345 THR A C 1
ATOM 2856 O O . THR A 1 345 ? 20.014 8.578 -12.500 1.00 31.89 345 THR A O 1
ATOM 2859 N N . VAL A 1 346 ? 19.752 7.763 -14.524 1.00 30.94 346 VAL A N 1
ATOM 2860 C CA . VAL A 1 346 ? 18.317 8.208 -14.600 1.00 30.94 346 VAL A CA 1
ATOM 2861 C C . VAL A 1 346 ? 17.318 7.036 -14.545 1.00 30.94 346 VAL A C 1
ATOM 2863 O O . VAL A 1 346 ? 17.480 6.119 -15.330 1.00 30.94 346 VAL A O 1
ATOM 2866 N N . GLY A 1 347 ? 16.356 7.021 -13.581 1.00 31.69 347 GLY A N 1
ATOM 2867 C CA . GLY A 1 347 ? 15.380 5.919 -13.291 1.00 31.69 347 GLY A CA 1
ATOM 2868 C C . GLY A 1 347 ? 15.639 4.818 -12.195 1.00 31.69 347 GLY A C 1
ATOM 2869 O O . GLY A 1 347 ? 15.448 3.637 -12.450 1.00 31.69 347 GLY A O 1
ATOM 2870 N N . ARG A 1 348 ? 16.128 5.111 -10.983 1.00 34.06 348 ARG A N 1
ATOM 2871 C CA . ARG A 1 348 ? 16.140 4.201 -9.809 1.00 34.06 348 ARG A CA 1
ATOM 2872 C C . ARG A 1 348 ? 15.349 5.016 -8.812 1.00 34.06 348 ARG A C 1
ATOM 2874 O O . ARG A 1 348 ? 15.771 6.138 -8.551 1.00 34.06 348 ARG A O 1
ATOM 2881 N N . GLU A 1 349 ? 14.169 4.539 -8.428 1.00 39.84 349 GLU A N 1
ATOM 2882 C CA . GLU A 1 349 ? 13.098 5.375 -7.869 1.00 39.84 349 GLU A CA 1
ATOM 2883 C C . GLU A 1 349 ? 13.576 6.175 -6.658 1.00 39.84 349 GLU A C 1
ATOM 2885 O O . GLU A 1 349 ? 13.646 5.680 -5.535 1.00 39.84 349 GLU A O 1
ATOM 2890 N N . SER A 1 350 ? 13.942 7.430 -6.913 1.00 52.00 350 SER A N 1
ATOM 2891 C CA . SER A 1 350 ? 14.454 8.352 -5.918 1.00 52.00 350 SER A CA 1
ATOM 2892 C C . SER A 1 350 ? 13.257 8.951 -5.194 1.00 52.00 350 SER A C 1
ATOM 2894 O O . SER A 1 350 ? 12.801 10.052 -5.478 1.00 52.00 350 SER A O 1
ATOM 2896 N N . THR A 1 351 ? 12.688 8.180 -4.276 1.00 62.62 351 THR A N 1
ATOM 2897 C CA . THR A 1 351 ? 11.605 8.644 -3.407 1.00 62.62 351 THR A CA 1
ATOM 2898 C C . THR A 1 351 ? 12.090 9.822 -2.567 1.00 62.62 351 THR A C 1
ATOM 2900 O O . THR A 1 351 ? 13.123 9.700 -1.905 1.00 62.62 351 THR A O 1
ATOM 2903 N N . PHE A 1 352 ? 11.331 10.915 -2.527 1.00 77.75 352 PHE A N 1
ATOM 2904 C CA . PHE A 1 352 ? 11.481 11.927 -1.482 1.00 77.75 352 PHE A CA 1
ATOM 2905 C C . PHE A 1 352 ? 11.266 11.288 -0.106 1.00 77.75 352 PHE A C 1
ATOM 2907 O O . PHE A 1 352 ? 10.324 10.517 0.083 1.00 77.75 352 PHE A O 1
ATOM 2914 N N . ARG A 1 353 ? 12.131 11.595 0.864 1.00 82.12 353 ARG A N 1
ATOM 2915 C CA . ARG A 1 353 ? 12.038 11.058 2.232 1.00 82.12 353 ARG A CA 1
ATOM 2916 C C . ARG A 1 353 ? 12.126 12.174 3.247 1.00 82.12 353 ARG A C 1
ATOM 2918 O O . ARG A 1 353 ? 12.921 13.092 3.068 1.00 82.12 353 ARG A O 1
ATOM 2925 N N . ALA A 1 354 ? 11.338 12.065 4.315 1.00 87.69 354 ALA A N 1
ATOM 2926 C CA . ALA A 1 354 ? 11.360 13.022 5.412 1.00 87.69 354 ALA A CA 1
ATOM 2927 C C . ALA A 1 354 ? 12.798 13.167 5.938 1.00 87.69 354 ALA A C 1
ATOM 2929 O O . ALA A 1 354 ? 13.439 12.180 6.306 1.00 87.69 354 ALA A O 1
ATOM 2930 N N . ALA A 1 355 ? 13.296 14.398 5.912 1.00 89.75 355 ALA A N 1
ATOM 2931 C CA . ALA A 1 355 ? 14.625 14.793 6.339 1.00 89.75 355 ALA A CA 1
ATOM 2932 C C . ALA A 1 355 ? 14.555 15.432 7.729 1.00 89.75 355 ALA A C 1
ATOM 2934 O O . ALA A 1 355 ? 15.222 14.957 8.648 1.00 89.75 355 ALA A O 1
ATOM 2935 N N . CYS A 1 356 ? 13.706 16.446 7.907 1.00 91.38 356 CYS A N 1
ATOM 2936 C CA . CYS A 1 356 ? 13.456 17.060 9.207 1.00 91.38 356 CYS A CA 1
ATOM 2937 C C . CYS A 1 356 ? 12.005 17.522 9.385 1.00 91.38 356 CYS A C 1
ATOM 2939 O O . CYS A 1 356 ? 11.279 17.735 8.414 1.00 91.38 356 CYS A O 1
ATOM 2941 N N . GLU A 1 357 ? 11.593 17.652 10.645 1.00 93.94 357 GLU A N 1
ATOM 2942 C CA . GLU A 1 357 ? 10.246 18.033 11.064 1.00 93.94 357 GLU A CA 1
ATOM 2943 C C . GLU A 1 357 ? 10.282 19.090 12.179 1.00 93.94 357 GLU A C 1
ATOM 2945 O O . GLU A 1 357 ? 11.100 19.008 13.102 1.00 93.94 357 GLU A O 1
ATOM 2950 N N . TYR A 1 358 ? 9.361 20.055 12.094 1.00 93.00 358 TYR A N 1
ATOM 2951 C CA . TYR A 1 358 ? 9.193 21.184 13.017 1.00 93.00 358 TYR A CA 1
ATOM 2952 C C . TYR A 1 358 ? 7.739 21.327 13.486 1.00 93.00 358 TYR A C 1
ATOM 2954 O O . TYR A 1 358 ? 6.815 21.038 12.727 1.00 93.00 358 TYR A O 1
ATOM 2962 N N . LYS A 1 359 ? 7.546 21.866 14.695 1.00 93.44 359 LYS A N 1
ATOM 2963 C CA . LYS A 1 359 ? 6.271 22.386 15.219 1.00 93.44 359 LYS A CA 1
ATOM 2964 C C . LYS A 1 359 ? 6.294 23.908 15.105 1.00 93.44 359 LYS A C 1
ATOM 2966 O O . LYS A 1 359 ? 7.215 24.536 15.619 1.00 93.44 359 LYS A O 1
ATOM 2971 N N . ILE A 1 360 ? 5.298 24.506 14.463 1.00 93.44 360 ILE A N 1
ATOM 2972 C CA . ILE A 1 360 ? 5.137 25.958 14.333 1.00 93.44 360 ILE A CA 1
ATOM 2973 C C . ILE A 1 360 ? 3.888 26.365 15.119 1.00 93.44 360 ILE A C 1
ATOM 2975 O O . ILE A 1 360 ? 2.792 25.885 14.838 1.00 93.44 360 ILE A O 1
ATOM 2979 N N . ILE A 1 361 ? 4.047 27.237 16.109 1.00 93.38 361 ILE A N 1
ATOM 2980 C CA . ILE A 1 361 ? 2.955 27.809 16.903 1.00 93.38 361 ILE A CA 1
ATOM 2981 C C . ILE A 1 361 ? 2.625 29.190 16.325 1.00 93.38 361 ILE A C 1
ATOM 2983 O O . ILE A 1 361 ? 3.517 30.022 16.158 1.00 93.38 361 ILE A O 1
ATOM 2987 N N . CYS A 1 362 ? 1.361 29.412 15.983 1.00 92.69 362 CYS A N 1
ATOM 2988 C CA . CYS A 1 362 ? 0.867 30.611 15.316 1.00 92.69 362 CYS A CA 1
ATOM 2989 C C . CYS A 1 362 ? -0.156 31.313 16.214 1.00 92.69 362 CYS A C 1
ATOM 2991 O O . CYS A 1 362 ? -1.282 30.829 16.353 1.00 92.69 362 CYS A O 1
ATOM 2993 N N . ASP A 1 363 ? 0.219 32.446 16.809 1.00 89.56 363 ASP A N 1
ATOM 2994 C CA . ASP A 1 363 ? -0.626 33.130 17.798 1.00 89.56 363 ASP A CA 1
ATOM 2995 C C . ASP A 1 363 ? -1.819 33.846 17.131 1.00 89.56 363 ASP A C 1
ATOM 2997 O O . ASP A 1 363 ? -2.943 33.803 17.632 1.00 89.56 363 ASP A O 1
ATOM 3001 N N . SER A 1 364 ? -1.606 34.458 15.960 1.00 89.44 364 SER A N 1
ATOM 3002 C CA . SER A 1 364 ? -2.663 35.046 15.124 1.00 89.44 364 SER A CA 1
ATOM 3003 C C . SER A 1 364 ? -2.403 34.795 13.628 1.00 89.44 364 SER A C 1
ATOM 3005 O O . SER A 1 364 ? -1.251 34.577 13.257 1.00 89.44 364 SER A O 1
ATOM 3007 N N . PRO A 1 365 ? -3.439 34.747 12.767 1.00 88.81 365 PRO A N 1
ATOM 3008 C CA . PRO A 1 365 ? -3.273 34.502 11.333 1.00 88.81 365 PRO A CA 1
ATOM 3009 C C . PRO A 1 365 ? -2.652 35.688 10.584 1.00 88.81 365 PRO A C 1
ATOM 3011 O O . PRO A 1 365 ? -2.820 36.845 10.978 1.00 88.81 365 PRO A O 1
ATOM 3014 N N . ALA A 1 366 ? -2.037 35.396 9.434 1.00 87.62 366 ALA A N 1
ATOM 3015 C CA . ALA A 1 366 ? -1.519 36.406 8.515 1.00 87.62 366 ALA A CA 1
ATOM 3016 C C . ALA A 1 366 ? -2.619 37.389 8.088 1.00 87.62 366 ALA A C 1
ATOM 3018 O O . ALA A 1 366 ? -3.661 36.993 7.562 1.00 87.62 366 ALA A O 1
ATOM 3019 N N . ARG A 1 367 ? -2.369 38.690 8.302 1.00 75.69 367 ARG A N 1
ATOM 3020 C CA . ARG A 1 367 ? -3.327 39.775 7.996 1.00 75.69 367 ARG A CA 1
ATOM 3021 C C . ARG A 1 367 ? -3.803 39.732 6.545 1.00 75.69 367 ARG A C 1
ATOM 3023 O O . ARG A 1 367 ? -4.994 39.882 6.294 1.00 75.69 367 ARG A O 1
ATOM 3030 N N . ASP A 1 368 ? -2.870 39.452 5.638 1.00 70.75 368 ASP A N 1
ATOM 3031 C CA . ASP A 1 368 ? -3.107 39.205 4.220 1.00 70.75 368 ASP A CA 1
ATOM 3032 C C . ASP A 1 368 ? -2.760 37.743 3.885 1.00 70.75 368 ASP A C 1
ATOM 3034 O O . ASP A 1 368 ? -1.858 37.456 3.095 1.00 70.75 368 ASP A O 1
ATOM 3038 N N . ALA A 1 369 ? -3.466 36.795 4.516 1.00 76.38 369 ALA A N 1
ATOM 3039 C CA . ALA A 1 369 ? -3.410 35.362 4.208 1.00 76.38 369 ALA A CA 1
ATOM 3040 C C . ALA A 1 369 ? -3.991 35.052 2.810 1.00 76.38 369 ALA A C 1
ATOM 3042 O O . ALA A 1 369 ? -5.030 34.408 2.671 1.00 76.38 369 ALA A O 1
ATOM 3043 N N . GLN A 1 370 ? -3.323 35.539 1.766 1.00 81.69 370 GLN A N 1
ATOM 3044 C CA . GLN A 1 370 ? -3.585 35.209 0.369 1.00 81.69 370 GLN A CA 1
ATOM 3045 C C . GLN A 1 370 ? -2.727 34.002 -0.042 1.00 81.69 370 GLN A C 1
ATOM 3047 O O . GLN A 1 370 ? -1.517 34.010 0.229 1.00 81.69 370 GLN A O 1
ATOM 3052 N N . PRO A 1 371 ? -3.308 32.985 -0.707 1.00 86.62 371 PRO A N 1
ATOM 3053 C CA . PRO A 1 371 ? -2.537 31.884 -1.263 1.00 86.62 371 PRO A CA 1
ATOM 3054 C C . PRO A 1 371 ? -1.602 32.390 -2.368 1.00 86.62 371 PRO A C 1
ATOM 3056 O O . PRO A 1 371 ? -1.987 33.233 -3.183 1.00 86.62 371 PRO A O 1
ATOM 3059 N N . TYR A 1 372 ? -0.393 31.836 -2.425 1.00 88.44 372 TYR A N 1
ATOM 3060 C CA . TYR A 1 372 ? 0.550 32.077 -3.517 1.00 88.44 372 TYR A CA 1
ATOM 3061 C C . TYR A 1 372 ? -0.023 31.584 -4.866 1.00 88.44 372 TYR A C 1
ATOM 3063 O O . TYR A 1 372 ? -0.918 30.728 -4.874 1.00 88.44 372 TYR A O 1
ATOM 3071 N N . PRO A 1 373 ? 0.454 32.099 -6.018 1.00 86.69 373 PRO A N 1
ATOM 3072 C CA . PRO A 1 373 ? 0.013 31.643 -7.335 1.00 86.69 373 PRO A CA 1
ATOM 3073 C C . PRO A 1 373 ? 0.197 30.131 -7.521 1.00 86.69 373 PRO A C 1
ATOM 3075 O O . PRO A 1 373 ? 1.263 29.589 -7.227 1.00 86.69 373 PRO A O 1
ATOM 3078 N N . ILE A 1 374 ? -0.840 29.450 -8.011 1.00 81.06 374 ILE A N 1
ATOM 3079 C CA . ILE A 1 374 ? -0.805 28.000 -8.243 1.00 81.06 374 ILE A CA 1
ATOM 3080 C C . ILE A 1 374 ? 0.015 27.714 -9.508 1.00 81.06 374 ILE A C 1
ATOM 3082 O O . ILE A 1 374 ? -0.468 27.945 -10.612 1.00 81.06 374 ILE A O 1
ATOM 3086 N N . CYS A 1 375 ? 1.235 27.204 -9.327 1.00 82.94 375 CYS A N 1
ATOM 3087 C CA . CYS A 1 375 ? 2.145 26.777 -10.398 1.00 82.94 375 CYS A CA 1
ATOM 3088 C C . CYS A 1 375 ? 2.389 25.254 -10.352 1.00 82.94 375 CYS A C 1
ATOM 3090 O O . CYS A 1 375 ? 1.943 24.562 -9.430 1.00 82.94 375 CYS A O 1
ATOM 3092 N N . HIS A 1 376 ? 3.108 24.744 -11.351 1.00 75.44 376 HIS A N 1
ATOM 3093 C CA . HIS A 1 376 ? 3.418 23.336 -11.584 1.00 75.44 376 HIS A CA 1
ATOM 3094 C C . HIS A 1 376 ? 4.143 22.667 -10.406 1.00 75.44 376 HIS A C 1
ATOM 3096 O O . HIS A 1 376 ? 3.782 21.557 -10.006 1.00 75.44 376 HIS A O 1
ATOM 3102 N N . ASP A 1 377 ? 5.142 23.338 -9.827 1.00 72.12 377 ASP A N 1
ATOM 3103 C CA . ASP A 1 377 ? 5.917 22.844 -8.687 1.00 72.12 377 ASP A CA 1
ATOM 3104 C C . ASP A 1 377 ? 5.602 23.651 -7.407 1.00 72.12 377 ASP A C 1
ATOM 3106 O O . ASP A 1 377 ? 5.099 24.774 -7.436 1.00 72.12 377 ASP A O 1
ATOM 3110 N N . ALA A 1 378 ? 5.897 23.076 -6.242 1.00 72.88 378 ALA A N 1
ATOM 3111 C CA . ALA A 1 378 ? 5.965 23.811 -4.981 1.00 72.88 378 ALA A CA 1
ATOM 3112 C C . ALA A 1 378 ? 7.287 24.583 -4.826 1.00 72.88 378 ALA A C 1
ATOM 3114 O O . ALA A 1 378 ? 7.366 25.480 -3.984 1.00 72.88 378 ALA A O 1
ATOM 3115 N N . ASN A 1 379 ? 8.316 24.216 -5.598 1.00 81.81 379 ASN A N 1
ATOM 3116 C CA . ASN A 1 379 ? 9.643 24.809 -5.533 1.00 81.81 379 ASN A CA 1
ATOM 3117 C C . ASN A 1 379 ? 9.830 25.975 -6.516 1.00 81.81 379 ASN A C 1
ATOM 3119 O O . ASN A 1 379 ? 9.740 25.808 -7.728 1.00 81.81 379 ASN A O 1
ATOM 3123 N N . TRP A 1 380 ? 10.185 27.136 -5.979 1.00 87.44 380 TRP A N 1
ATOM 3124 C CA . TRP A 1 380 ? 10.437 28.371 -6.710 1.00 87.44 380 TRP A CA 1
ATOM 3125 C C . TRP A 1 380 ? 11.942 28.647 -6.841 1.00 87.44 380 TRP A C 1
ATOM 3127 O O . TRP A 1 380 ? 12.750 28.247 -5.999 1.00 87.44 380 TRP A O 1
ATOM 3137 N N . GLY A 1 381 ? 12.311 29.353 -7.905 1.00 85.44 381 GLY A N 1
ATOM 3138 C CA . GLY A 1 381 ? 13.689 29.577 -8.332 1.00 85.44 381 GLY A CA 1
ATOM 3139 C C . GLY A 1 381 ? 14.174 28.553 -9.363 1.00 85.44 381 GLY A C 1
ATOM 3140 O O . GLY A 1 381 ? 13.414 27.677 -9.791 1.00 85.44 381 GLY A O 1
ATOM 3141 N N . PRO A 1 382 ? 15.437 28.666 -9.808 1.00 79.00 382 PRO A N 1
ATOM 3142 C CA . PRO A 1 382 ? 16.020 27.754 -10.783 1.00 79.00 382 PRO A CA 1
ATOM 3143 C C . PRO A 1 382 ? 16.118 26.327 -10.225 1.00 79.00 382 PRO A C 1
ATOM 3145 O O . PRO A 1 382 ? 16.815 26.106 -9.234 1.00 79.00 382 PRO A O 1
ATOM 3148 N N . ALA A 1 383 ? 15.503 25.327 -10.870 1.00 76.81 383 ALA A N 1
ATOM 3149 C CA . ALA A 1 383 ? 15.763 23.936 -10.503 1.00 76.81 383 ALA A CA 1
ATOM 3150 C C . ALA A 1 383 ? 17.150 23.546 -11.043 1.00 76.81 383 ALA A C 1
ATOM 3152 O O . ALA A 1 383 ? 17.309 23.154 -12.202 1.00 76.81 383 ALA A O 1
ATOM 3153 N N . TRP A 1 384 ? 18.181 23.719 -10.209 1.00 75.69 384 TRP A N 1
ATOM 3154 C CA . TRP A 1 384 ? 19.591 23.640 -10.615 1.00 75.69 384 TRP A CA 1
ATOM 3155 C C . TRP A 1 384 ? 19.964 22.346 -11.346 1.00 75.69 384 TRP A C 1
ATOM 3157 O O . TRP A 1 384 ? 20.810 22.380 -12.234 1.00 75.69 384 TRP A O 1
ATOM 3167 N N . SER A 1 385 ? 19.306 21.223 -11.046 1.00 70.50 385 SER A N 1
ATOM 3168 C CA . SER A 1 385 ? 19.447 19.968 -11.796 1.00 70.50 385 SER A CA 1
ATOM 3169 C C . SER A 1 385 ? 19.094 20.117 -13.281 1.00 70.50 385 SER A C 1
ATOM 3171 O O . SER A 1 385 ? 19.887 19.718 -14.131 1.00 70.50 385 SER A O 1
ATOM 3173 N N . HIS A 1 386 ? 17.941 20.710 -13.606 1.00 76.50 386 HIS A N 1
ATOM 3174 C CA . HIS A 1 386 ? 17.482 20.913 -14.985 1.00 76.50 386 HIS A CA 1
ATOM 3175 C C . HIS A 1 386 ? 18.276 22.029 -15.675 1.00 76.50 386 HIS A C 1
ATOM 3177 O O . HIS A 1 386 ? 18.696 21.871 -16.818 1.00 76.50 386 HIS A O 1
ATOM 3183 N N . VAL A 1 387 ? 18.580 23.112 -14.955 1.00 79.81 387 VAL A N 1
ATOM 3184 C CA . VAL A 1 387 ? 19.422 24.216 -15.451 1.00 79.81 387 VAL A CA 1
ATOM 3185 C C . VAL A 1 387 ? 20.823 23.723 -15.837 1.00 79.81 387 VAL A C 1
ATOM 3187 O O . VAL A 1 387 ? 21.327 24.075 -16.903 1.00 79.81 387 VAL A O 1
ATOM 3190 N N . HIS A 1 388 ? 21.436 22.850 -15.028 1.00 79.19 388 HIS A N 1
ATOM 3191 C CA . HIS A 1 388 ? 22.704 22.206 -15.377 1.00 79.19 388 HIS A CA 1
ATOM 3192 C C . HIS A 1 388 ? 22.566 21.184 -16.514 1.00 79.19 388 HIS A C 1
ATOM 3194 O O . HIS A 1 388 ? 23.459 21.118 -17.357 1.00 79.19 388 HIS A O 1
ATOM 3200 N N . HIS A 1 389 ? 21.475 20.412 -16.568 1.00 80.31 389 HIS A N 1
ATOM 3201 C CA . HIS A 1 389 ? 21.234 19.416 -17.619 1.00 80.31 389 HIS A CA 1
ATOM 3202 C C . HIS A 1 389 ? 21.143 20.051 -19.017 1.00 80.31 389 HIS A C 1
ATOM 3204 O O . HIS A 1 389 ? 21.870 19.657 -19.930 1.00 80.31 389 HIS A O 1
ATOM 3210 N N . TYR A 1 390 ? 20.332 21.102 -19.148 1.00 84.75 390 TYR A N 1
ATOM 3211 C CA . TYR A 1 390 ? 20.171 21.869 -20.386 1.00 84.75 390 TYR A CA 1
ATOM 3212 C C . TYR A 1 390 ? 21.302 22.895 -20.628 1.00 84.75 390 TYR A C 1
ATOM 3214 O O . TYR A 1 390 ? 21.310 23.583 -21.647 1.00 84.75 390 TYR A O 1
ATOM 3222 N N . ALA A 1 391 ? 22.287 22.983 -19.723 1.00 87.50 391 ALA A N 1
ATOM 3223 C CA . ALA A 1 391 ? 23.431 23.898 -19.783 1.00 87.50 391 ALA A CA 1
ATOM 3224 C C . ALA A 1 391 ? 23.030 25.378 -19.977 1.00 87.50 391 ALA A C 1
ATOM 3226 O O . ALA A 1 391 ? 23.479 26.065 -20.903 1.00 87.50 391 ALA A O 1
ATOM 3227 N N . LEU A 1 392 ? 22.172 25.855 -19.075 1.00 88.62 392 LEU A N 1
ATOM 3228 C CA . LEU A 1 392 ? 21.614 27.206 -19.062 1.00 88.62 392 LEU A CA 1
ATOM 3229 C C . LEU A 1 392 ? 22.162 28.029 -17.887 1.00 88.62 392 LEU A C 1
ATOM 3231 O O . LEU A 1 392 ? 22.508 27.486 -16.840 1.00 88.62 392 LEU A O 1
ATOM 3235 N N . GLU A 1 393 ? 22.197 29.353 -18.034 1.00 90.12 393 GLU A N 1
ATOM 3236 C CA . GLU A 1 393 ? 22.504 30.294 -16.946 1.00 90.12 393 GLU A CA 1
ATOM 3237 C C . GLU A 1 393 ? 21.378 31.341 -16.815 1.00 90.12 393 GLU A C 1
ATOM 3239 O O . GLU A 1 393 ? 21.253 32.208 -17.689 1.00 90.12 393 GLU A O 1
ATOM 3244 N N . PRO A 1 394 ? 20.539 31.282 -15.760 1.00 91.19 394 PRO A N 1
ATOM 3245 C CA . PRO A 1 394 ? 19.484 32.266 -15.516 1.00 91.19 394 PRO A CA 1
ATOM 3246 C C . PRO A 1 394 ? 20.049 33.594 -14.990 1.00 91.19 394 PRO A C 1
ATOM 3248 O O . PRO A 1 394 ? 20.987 33.609 -14.194 1.00 91.19 394 PRO A O 1
ATOM 3251 N N . SER A 1 395 ? 19.436 34.722 -15.362 1.00 91.00 395 SER A N 1
ATOM 3252 C CA . SER A 1 395 ? 19.779 36.042 -14.807 1.00 91.00 395 SER A CA 1
ATOM 3253 C C . SER A 1 395 ? 19.301 36.250 -13.369 1.00 91.00 395 SER A C 1
ATOM 3255 O O . SER A 1 395 ? 19.860 37.087 -12.665 1.00 91.00 395 SER A O 1
ATOM 3257 N N . HIS A 1 396 ? 18.294 35.490 -12.934 1.00 88.19 396 HIS A N 1
ATOM 3258 C CA . HIS A 1 396 ? 17.750 35.518 -11.579 1.00 88.19 396 HIS A CA 1
ATOM 3259 C C . HIS A 1 396 ? 17.978 34.157 -10.910 1.00 88.19 396 HIS A C 1
ATOM 3261 O O . HIS A 1 396 ? 17.431 33.143 -11.349 1.00 88.19 396 HIS A O 1
ATOM 3267 N N . THR A 1 397 ? 18.800 34.134 -9.857 1.00 84.06 397 THR A N 1
ATOM 3268 C CA . THR A 1 397 ? 19.108 32.929 -9.058 1.00 84.06 397 THR A CA 1
ATOM 3269 C C . THR A 1 397 ? 18.111 32.673 -7.932 1.00 84.06 397 THR A C 1
ATOM 3271 O O . THR A 1 397 ? 18.060 31.567 -7.400 1.00 84.06 397 THR A O 1
ATOM 3274 N N . GLU A 1 398 ? 17.331 33.694 -7.588 1.00 84.06 398 GLU A N 1
ATOM 3275 C CA . GLU A 1 398 ? 16.317 33.680 -6.539 1.00 84.06 398 GLU A CA 1
ATOM 3276 C C . GLU A 1 398 ? 14.941 33.432 -7.166 1.00 84.06 398 GLU A C 1
ATOM 3278 O O . GLU A 1 398 ? 14.661 33.933 -8.255 1.00 84.06 398 GLU A O 1
ATOM 3283 N N . GLY A 1 399 ? 14.075 32.696 -6.476 1.00 86.44 399 GLY A N 1
ATOM 3284 C CA . GLY A 1 399 ? 12.707 32.421 -6.907 1.00 86.44 399 GLY A CA 1
ATOM 3285 C C . GLY A 1 399 ? 11.741 33.578 -6.687 1.00 86.44 399 GLY A C 1
ATOM 3286 O O . GLY A 1 399 ? 10.768 33.678 -7.426 1.00 86.44 399 GLY A O 1
ATOM 3287 N N . VAL A 1 400 ? 11.999 34.464 -5.720 1.00 86.94 400 VAL A N 1
ATOM 3288 C CA . VAL A 1 400 ? 11.139 35.627 -5.439 1.00 86.94 400 VAL A CA 1
ATOM 3289 C C . VAL A 1 400 ? 11.739 36.919 -6.002 1.00 86.94 400 VAL A C 1
ATOM 3291 O O . VAL A 1 400 ? 12.769 37.399 -5.521 1.00 86.94 400 VAL A O 1
ATOM 3294 N N . ILE A 1 401 ? 11.058 37.522 -6.977 1.00 88.12 401 ILE A N 1
ATOM 3295 C CA . ILE A 1 401 ? 11.401 38.795 -7.623 1.00 88.12 401 ILE A CA 1
ATOM 3296 C C . ILE A 1 401 ? 10.396 39.864 -7.167 1.00 88.12 401 ILE A C 1
ATOM 3298 O O . ILE A 1 401 ? 9.254 39.884 -7.623 1.00 88.12 401 ILE A O 1
ATOM 3302 N N . SER A 1 402 ? 10.816 40.763 -6.275 1.00 85.25 402 SER A N 1
ATOM 3303 C CA . SER A 1 402 ? 9.997 41.906 -5.841 1.00 85.25 402 SER A CA 1
ATOM 3304 C C . SER A 1 402 ? 10.246 43.122 -6.735 1.00 85.25 402 SER A C 1
ATOM 3306 O O . SER A 1 402 ? 11.396 43.488 -6.979 1.00 85.25 402 SER A O 1
ATOM 3308 N N . ILE A 1 403 ? 9.173 43.765 -7.195 1.00 84.88 403 ILE A N 1
ATOM 3309 C CA . ILE A 1 403 ? 9.200 44.991 -7.996 1.00 84.88 403 ILE A CA 1
ATOM 3310 C C . ILE A 1 403 ? 8.582 46.114 -7.151 1.00 84.88 403 ILE A C 1
ATOM 3312 O O . ILE A 1 403 ? 7.358 46.120 -6.967 1.00 84.88 403 ILE A O 1
ATOM 3316 N N . PRO A 1 404 ? 9.392 47.065 -6.650 1.00 77.38 404 PRO A N 1
ATOM 3317 C CA . PRO A 1 404 ? 8.890 48.159 -5.838 1.00 77.38 404 PRO A CA 1
ATOM 3318 C C . PRO A 1 404 ? 8.097 49.155 -6.680 1.00 77.38 404 PRO A C 1
ATOM 3320 O O . PRO A 1 404 ? 8.423 49.448 -7.838 1.00 77.38 404 PRO A O 1
ATOM 3323 N N . ASN A 1 405 ? 7.053 49.724 -6.086 1.00 67.25 405 ASN A N 1
ATOM 3324 C CA . ASN A 1 405 ? 6.224 50.706 -6.769 1.00 67.25 405 ASN A CA 1
ATOM 3325 C C . ASN A 1 405 ? 6.755 52.137 -6.587 1.00 67.25 405 ASN A C 1
ATOM 3327 O O . ASN A 1 405 ? 6.251 52.913 -5.774 1.00 67.25 405 ASN A O 1
ATOM 3331 N N . GLU A 1 406 ? 7.769 52.492 -7.378 1.00 62.03 406 GLU A N 1
ATOM 3332 C CA . GLU A 1 406 ? 8.260 53.872 -7.488 1.00 62.03 406 GLU A CA 1
ATOM 3333 C C . GLU A 1 406 ? 7.152 54.837 -7.958 1.00 62.03 406 GLU A C 1
ATOM 3335 O O . GLU A 1 406 ? 6.316 54.480 -8.792 1.00 62.03 406 GLU A O 1
ATOM 3340 N N . LEU A 1 407 ? 7.155 56.065 -7.419 1.00 52.94 407 LEU A N 1
ATOM 3341 C CA . LEU A 1 407 ? 6.017 57.002 -7.373 1.00 52.94 407 LEU A CA 1
ATOM 3342 C C . LEU A 1 407 ? 5.656 57.713 -8.707 1.00 52.94 407 LEU A C 1
ATOM 3344 O O . LEU A 1 407 ? 5.232 58.874 -8.701 1.00 52.94 407 LEU A O 1
ATOM 3348 N N . ASP A 1 408 ? 5.773 57.030 -9.848 1.00 51.12 408 ASP A N 1
ATOM 3349 C CA . ASP A 1 408 ? 5.387 57.543 -11.172 1.00 51.12 408 ASP A CA 1
ATOM 3350 C C . ASP A 1 408 ? 3.859 57.567 -11.342 1.00 51.12 408 ASP A C 1
ATOM 3352 O O . ASP A 1 408 ? 3.214 56.697 -11.934 1.00 51.12 408 ASP A O 1
ATOM 3356 N N . SER A 1 409 ? 3.264 58.612 -10.775 1.00 49.94 409 SER A N 1
ATOM 3357 C CA . SER A 1 409 ? 1.822 58.818 -10.696 1.00 49.94 409 SER A CA 1
ATOM 3358 C C . SER A 1 409 ? 1.264 59.555 -11.920 1.00 49.94 409 SER A C 1
ATOM 3360 O O . SER A 1 409 ? 1.017 60.761 -11.893 1.00 49.94 409 SER A O 1
ATOM 3362 N N . SER A 1 410 ? 0.956 58.818 -12.993 1.00 49.78 410 SER A N 1
ATOM 3363 C CA . SER A 1 410 ? 0.099 59.357 -14.057 1.00 49.78 410 SER A CA 1
ATOM 3364 C C . SER A 1 410 ? -1.346 59.486 -13.555 1.00 49.78 410 SER A C 1
ATOM 3366 O O . SER A 1 410 ? -2.034 58.485 -13.339 1.00 49.78 410 SER A O 1
ATOM 3368 N N . VAL A 1 411 ? -1.822 60.716 -13.364 1.00 53.69 411 VAL A N 1
ATOM 3369 C CA . VAL A 1 411 ? -3.211 60.994 -12.969 1.00 53.69 411 VAL A CA 1
ATOM 3370 C C . VAL A 1 411 ? -4.121 60.832 -14.189 1.00 53.69 411 VAL A C 1
ATOM 3372 O O . VAL A 1 411 ? -3.947 61.521 -15.193 1.00 53.69 411 VAL A O 1
ATOM 3375 N N . ASN A 1 412 ? -5.101 59.927 -14.119 1.00 53.69 412 ASN A N 1
ATOM 3376 C CA . ASN A 1 412 ? -6.119 59.822 -15.167 1.00 53.69 412 ASN A CA 1
ATOM 3377 C C . ASN A 1 412 ? -7.092 61.018 -15.118 1.00 53.69 412 ASN A C 1
ATOM 3379 O O . ASN A 1 412 ? -7.181 61.720 -14.112 1.00 53.69 412 ASN A O 1
ATOM 3383 N N . SER A 1 413 ? -7.863 61.238 -16.188 1.00 49.88 413 SER A N 1
ATOM 3384 C CA . SER A 1 413 ? -8.771 62.395 -16.336 1.00 49.88 413 SER A CA 1
ATOM 3385 C C . SER A 1 413 ? -9.840 62.546 -15.243 1.00 49.88 413 SER A C 1
ATOM 3387 O O . SER A 1 413 ? -10.515 63.571 -15.199 1.00 49.88 413 SER A O 1
ATOM 3389 N N . ASN A 1 414 ? -9.999 61.543 -14.375 1.00 52.66 414 ASN A N 1
ATOM 3390 C CA . ASN A 1 414 ? -11.004 61.493 -13.318 1.00 52.66 414 ASN A CA 1
ATOM 3391 C C . ASN A 1 414 ? -10.387 61.639 -11.910 1.00 52.66 414 ASN A C 1
ATOM 3393 O O . ASN A 1 414 ? -11.092 61.478 -10.918 1.00 52.66 414 ASN A O 1
ATOM 3397 N N . GLY A 1 415 ? -9.085 61.940 -11.800 1.00 53.06 415 GLY A N 1
ATOM 3398 C CA . GLY A 1 415 ? -8.429 62.192 -10.513 1.00 53.06 415 GLY A CA 1
ATOM 3399 C C . GLY A 1 415 ? -8.186 60.937 -9.669 1.00 53.06 415 GLY A C 1
ATOM 3400 O O . GLY A 1 415 ? -8.155 61.017 -8.443 1.00 53.06 415 GLY A O 1
ATOM 3401 N N . HIS A 1 416 ? -8.041 59.766 -10.295 1.00 52.62 416 HIS A N 1
ATOM 3402 C CA . HIS A 1 416 ? -7.696 58.525 -9.599 1.00 52.62 416 HIS A CA 1
ATOM 3403 C C . HIS A 1 416 ? -6.302 58.043 -10.007 1.00 52.62 416 HIS A C 1
ATOM 3405 O O . HIS A 1 416 ? -5.979 57.970 -11.195 1.00 52.62 416 HIS A O 1
ATOM 3411 N N . HIS A 1 417 ? -5.480 57.685 -9.021 1.00 56.88 417 HIS A N 1
ATOM 3412 C CA . HIS A 1 417 ? -4.199 57.029 -9.260 1.00 56.88 417 HIS A CA 1
ATOM 3413 C C . HIS A 1 417 ? -4.457 55.594 -9.727 1.00 56.88 417 HIS A C 1
ATOM 3415 O O . HIS A 1 417 ? -4.825 54.734 -8.932 1.00 56.88 417 HIS A O 1
ATOM 3421 N N . ALA A 1 418 ? -4.291 55.345 -11.025 1.00 57.66 418 ALA A N 1
ATOM 3422 C CA . ALA A 1 418 ? -4.155 53.990 -11.541 1.00 57.66 418 ALA A CA 1
ATOM 3423 C C . ALA A 1 418 ? -2.663 53.612 -11.504 1.00 57.66 418 ALA A C 1
ATOM 3425 O O . ALA A 1 418 ? -1.838 54.455 -11.867 1.00 57.66 418 ALA A O 1
ATOM 3426 N N . PRO A 1 419 ? -2.305 52.390 -11.081 1.00 64.25 419 PRO A N 1
ATOM 3427 C CA . PRO A 1 419 ? -0.925 51.928 -11.138 1.00 64.25 419 PRO A CA 1
ATOM 3428 C C . PRO A 1 419 ? -0.494 51.809 -12.604 1.00 64.25 419 PRO A C 1
ATOM 3430 O O . PRO A 1 419 ? -1.292 51.430 -13.467 1.00 64.25 419 PRO A O 1
ATOM 3433 N N . SER A 1 420 ? 0.754 52.163 -12.895 1.00 71.75 420 SER A N 1
ATOM 3434 C CA . SER A 1 420 ? 1.339 52.001 -14.224 1.00 71.75 420 SER A CA 1
ATOM 3435 C C . SER A 1 420 ? 1.824 50.556 -14.409 1.00 71.75 420 SER A C 1
ATOM 3437 O O . SER A 1 420 ? 2.401 49.996 -13.477 1.00 71.75 420 SER A O 1
ATOM 3439 N N . PRO A 1 421 ? 1.620 49.928 -15.583 1.00 82.50 421 PRO A N 1
ATOM 3440 C CA . PRO A 1 421 ? 2.185 48.610 -15.849 1.00 82.50 421 PRO A CA 1
ATOM 3441 C C . PRO A 1 421 ? 3.710 48.611 -15.690 1.00 82.50 421 PRO A C 1
ATOM 3443 O O . PRO A 1 421 ? 4.381 49.534 -16.160 1.00 82.50 421 PRO A O 1
ATOM 3446 N N . LYS A 1 422 ? 4.259 47.576 -15.049 1.00 86.31 422 LYS A N 1
ATOM 3447 C CA . LYS A 1 422 ? 5.706 47.422 -14.813 1.00 86.31 422 LYS A CA 1
ATOM 3448 C C . LYS A 1 422 ? 6.263 46.272 -15.642 1.00 86.31 422 LYS A C 1
ATOM 3450 O O . LYS A 1 422 ? 5.629 45.228 -15.759 1.00 86.31 422 LYS A O 1
ATOM 3455 N N . THR A 1 423 ? 7.450 46.454 -16.210 1.00 88.19 423 THR A N 1
ATOM 3456 C CA . THR A 1 423 ? 8.131 45.432 -17.017 1.00 88.19 423 THR A CA 1
ATOM 3457 C C . THR A 1 423 ? 9.238 44.740 -16.232 1.00 88.19 423 THR A C 1
ATOM 3459 O O . THR A 1 423 ? 9.984 45.407 -15.516 1.00 88.19 423 THR A O 1
ATOM 3462 N N . VAL A 1 424 ? 9.384 43.429 -16.412 1.00 91.56 424 VAL A N 1
ATOM 3463 C CA . VAL A 1 424 ? 10.478 42.620 -15.862 1.00 91.56 424 VAL A CA 1
ATOM 3464 C C . VAL A 1 424 ? 11.028 41.675 -16.927 1.00 91.56 424 VAL A C 1
ATOM 3466 O O . VAL A 1 424 ? 10.274 41.054 -17.674 1.00 91.56 424 VAL A O 1
ATOM 3469 N N . ASP A 1 425 ? 12.355 41.587 -16.980 1.00 92.94 425 ASP A N 1
ATOM 3470 C CA . ASP A 1 425 ? 13.109 40.881 -18.013 1.00 92.94 425 ASP A CA 1
ATOM 3471 C C . ASP A 1 425 ? 13.874 39.706 -17.387 1.00 92.94 425 ASP A C 1
ATOM 3473 O O . ASP A 1 425 ? 14.783 39.902 -16.575 1.00 92.94 425 ASP A O 1
ATOM 3477 N N . ILE A 1 426 ? 13.529 38.473 -17.766 1.00 92.81 426 ILE A N 1
ATOM 3478 C CA . ILE A 1 426 ? 14.179 37.253 -17.265 1.00 92.81 426 ILE A CA 1
ATOM 3479 C C . ILE A 1 426 ? 14.918 36.570 -18.416 1.00 92.81 426 ILE A C 1
ATOM 3481 O O . ILE A 1 426 ? 14.320 36.141 -19.401 1.00 92.81 426 ILE A O 1
ATOM 3485 N N . ARG A 1 427 ? 16.246 36.492 -18.296 1.00 93.94 427 ARG A N 1
ATOM 3486 C CA . ARG A 1 427 ? 17.159 36.024 -19.345 1.00 93.94 427 ARG A CA 1
ATOM 3487 C C . ARG A 1 427 ? 17.748 34.669 -18.975 1.00 93.94 427 ARG A C 1
ATOM 3489 O O . ARG A 1 427 ? 18.201 34.486 -17.850 1.00 93.94 427 ARG A O 1
ATOM 3496 N N . PHE A 1 428 ? 17.841 33.776 -19.948 1.00 93.75 428 PHE A N 1
ATOM 3497 C CA . PHE A 1 428 ? 18.576 32.519 -19.867 1.00 93.75 428 PHE A CA 1
ATOM 3498 C C . PHE A 1 428 ? 19.642 32.506 -20.951 1.00 93.75 428 PHE A C 1
ATOM 3500 O O . PHE A 1 428 ? 19.325 32.532 -22.138 1.00 93.75 428 PHE A O 1
ATOM 3507 N N . GLN A 1 429 ? 20.908 32.459 -20.557 1.00 93.50 429 GLN A N 1
ATOM 3508 C CA . GLN A 1 429 ? 22.007 32.255 -21.491 1.00 93.50 429 GLN A 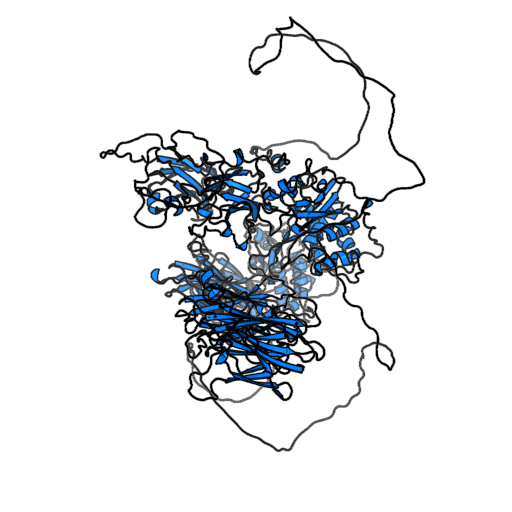CA 1
ATOM 3509 C C . GLN A 1 429 ? 22.139 30.762 -21.806 1.00 93.50 429 GLN A C 1
ATOM 3511 O O . GLN A 1 429 ? 22.073 29.931 -20.903 1.00 93.50 429 GLN A O 1
ATOM 3516 N N . LYS A 1 430 ? 22.319 30.432 -23.086 1.00 92.00 430 LYS A N 1
ATOM 3517 C CA . LYS A 1 430 ? 22.417 29.065 -23.606 1.00 92.00 430 LYS A CA 1
ATOM 3518 C C . LYS A 1 430 ? 23.860 28.714 -23.935 1.00 92.00 430 LYS A C 1
ATOM 3520 O O . LYS A 1 430 ? 24.466 29.352 -24.797 1.00 92.00 430 LYS A O 1
ATOM 3525 N N . HIS A 1 431 ? 24.377 27.651 -23.322 1.00 90.81 431 HIS A N 1
ATOM 3526 C CA . HIS A 1 431 ? 25.623 27.013 -23.770 1.00 90.81 431 HIS A CA 1
ATOM 3527 C C . HIS A 1 431 ? 25.375 25.891 -24.786 1.00 90.81 431 HIS A C 1
ATOM 3529 O O . HIS A 1 431 ? 26.286 25.533 -25.532 1.00 90.81 431 HIS A O 1
ATOM 3535 N N . ARG A 1 432 ? 24.140 25.377 -24.855 1.00 88.06 432 ARG A N 1
ATOM 3536 C CA . ARG A 1 432 ? 23.668 24.419 -25.862 1.00 88.06 432 ARG A CA 1
ATOM 3537 C C . ARG A 1 432 ? 22.646 25.099 -26.787 1.00 88.06 432 ARG A C 1
ATOM 3539 O O . ARG A 1 432 ? 21.525 25.358 -26.350 1.00 88.06 432 ARG A O 1
ATOM 3546 N N . PRO A 1 433 ? 23.027 25.474 -28.025 1.00 84.38 433 PRO A N 1
ATOM 3547 C CA . PRO A 1 433 ? 22.189 26.286 -28.912 1.00 84.38 433 PRO A CA 1
ATOM 3548 C C . PRO A 1 433 ? 20.922 25.573 -29.404 1.00 84.38 433 PRO A C 1
ATOM 3550 O O . PRO A 1 433 ? 20.013 26.237 -29.893 1.00 84.38 433 PRO A O 1
ATOM 3553 N N . GLU A 1 434 ? 20.866 24.246 -29.299 1.00 87.62 434 GLU A N 1
ATOM 3554 C CA . GLU A 1 434 ? 19.709 23.427 -29.654 1.00 87.62 434 GLU A CA 1
ATOM 3555 C C . GLU A 1 434 ? 18.556 23.499 -28.641 1.00 87.62 434 GLU A C 1
ATOM 3557 O O . GLU A 1 434 ? 17.432 23.180 -29.008 1.00 87.62 434 GLU A O 1
ATOM 3562 N N . VAL A 1 435 ? 18.799 23.918 -27.393 1.00 88.88 435 VAL A N 1
ATOM 3563 C CA . VAL A 1 435 ? 17.762 23.959 -26.347 1.00 88.88 435 VAL A CA 1
ATOM 3564 C C . VAL A 1 435 ? 16.777 25.095 -26.622 1.00 88.88 435 VAL A C 1
ATOM 3566 O O . VAL A 1 435 ? 17.176 26.258 -26.693 1.00 88.88 435 VAL A O 1
ATOM 3569 N N . ASN A 1 436 ? 15.486 24.780 -26.702 1.00 89.75 436 ASN A N 1
ATOM 3570 C CA . ASN A 1 436 ? 14.397 25.750 -26.833 1.00 89.75 436 ASN A CA 1
ATOM 3571 C C . ASN A 1 436 ? 13.767 26.038 -25.465 1.00 89.75 436 ASN A C 1
ATOM 3573 O O . ASN A 1 436 ? 13.628 25.127 -24.648 1.00 89.75 436 ASN A O 1
ATOM 3577 N N . LEU A 1 437 ? 13.345 27.285 -25.229 1.00 91.31 437 LEU A N 1
ATOM 3578 C CA . LEU A 1 437 ? 12.719 27.701 -23.968 1.00 91.31 437 LEU A CA 1
ATOM 3579 C C . LEU A 1 437 ? 11.330 28.316 -24.188 1.00 91.31 437 LEU A C 1
ATOM 3581 O O . LEU A 1 437 ? 11.130 29.117 -25.097 1.00 91.31 437 LEU A O 1
ATOM 3585 N N . LEU A 1 438 ? 10.386 27.966 -23.315 1.00 90.81 438 LEU A N 1
ATOM 3586 C CA . LEU A 1 438 ? 9.009 28.469 -23.279 1.00 90.81 438 LEU A CA 1
ATOM 3587 C C . LEU A 1 438 ? 8.702 28.993 -21.870 1.00 90.81 438 LEU A C 1
ATOM 3589 O O . LEU A 1 438 ? 9.253 28.474 -20.903 1.00 90.81 438 LEU A O 1
ATOM 3593 N N . ALA A 1 439 ? 7.807 29.973 -21.737 1.00 91.19 439 ALA A N 1
ATOM 3594 C CA . ALA A 1 439 ? 7.301 30.410 -20.437 1.00 91.19 439 ALA A CA 1
ATOM 3595 C C . ALA A 1 439 ? 5.772 30.563 -20.425 1.00 91.19 439 ALA A C 1
ATOM 3597 O O . ALA A 1 439 ? 5.143 30.699 -21.479 1.00 91.19 439 ALA A O 1
ATOM 3598 N N . LYS A 1 440 ? 5.186 30.526 -19.226 1.00 91.19 440 LYS A N 1
ATOM 3599 C CA . LYS A 1 440 ? 3.767 30.793 -18.952 1.00 91.19 440 LYS A CA 1
ATOM 3600 C C . LYS A 1 440 ? 3.628 31.686 -17.729 1.00 91.19 440 LYS A C 1
ATOM 3602 O O . LYS A 1 440 ? 4.374 31.525 -16.766 1.00 91.19 440 LYS A O 1
ATOM 3607 N N . LEU A 1 441 ? 2.682 32.621 -17.773 1.00 92.56 441 LEU A N 1
ATOM 3608 C CA . LEU A 1 441 ? 2.421 33.575 -16.698 1.00 92.56 441 LEU A CA 1
ATOM 3609 C C . LEU A 1 441 ? 1.048 33.303 -16.071 1.00 92.56 441 LEU A C 1
ATOM 3611 O O . LEU A 1 441 ? 0.042 33.268 -16.772 1.00 92.56 441 LEU A O 1
ATOM 3615 N N . HIS A 1 442 ? 1.019 33.185 -14.747 1.00 91.31 442 HIS A N 1
ATOM 3616 C CA . HIS A 1 442 ? -0.131 32.796 -13.935 1.00 91.31 442 HIS A CA 1
ATOM 3617 C C . HIS A 1 442 ? -0.437 33.858 -12.875 1.00 91.31 442 HIS A C 1
ATOM 3619 O O . HIS A 1 442 ? 0.472 34.476 -12.318 1.00 91.31 442 HIS A O 1
ATOM 3625 N N . ARG A 1 443 ? -1.715 34.043 -12.535 1.00 88.62 443 ARG A N 1
ATOM 3626 C CA . ARG A 1 443 ? -2.168 34.857 -11.393 1.00 88.62 443 ARG A CA 1
ATOM 3627 C C . ARG A 1 443 ? -3.489 34.299 -10.883 1.00 88.62 443 ARG A C 1
ATOM 3629 O O . ARG A 1 443 ? -4.407 34.086 -11.669 1.00 88.62 443 ARG A O 1
ATOM 3636 N N . ASN A 1 444 ? -3.602 34.091 -9.571 1.00 84.00 444 ASN A N 1
ATOM 3637 C CA . ASN A 1 444 ? -4.822 33.551 -8.964 1.00 84.00 444 ASN A CA 1
ATOM 3638 C C . ASN A 1 444 ? -6.046 34.408 -9.353 1.00 84.00 444 ASN A C 1
ATOM 3640 O O . ASN A 1 444 ? -6.030 35.630 -9.204 1.00 84.00 444 ASN A O 1
ATOM 3644 N N . GLY A 1 445 ? -7.090 33.762 -9.883 1.00 81.25 445 GLY A N 1
ATOM 3645 C CA . GLY A 1 445 ? -8.314 34.420 -10.361 1.00 81.25 445 GLY A CA 1
ATOM 3646 C C . GLY A 1 445 ? -8.254 35.025 -11.775 1.00 81.25 445 GLY A C 1
ATOM 3647 O O . GLY A 1 445 ? -9.241 35.620 -12.202 1.00 81.25 445 GLY A O 1
ATOM 3648 N N . VAL A 1 446 ? -7.148 34.875 -12.515 1.00 82.31 446 VAL A N 1
ATOM 3649 C CA . VAL A 1 446 ? -6.997 35.347 -13.906 1.00 82.31 446 VAL A CA 1
ATOM 3650 C C . VAL A 1 446 ? -6.620 34.167 -14.808 1.00 82.31 446 VAL A C 1
ATOM 3652 O O . VAL A 1 446 ? -5.799 33.340 -14.432 1.00 82.31 446 VAL A O 1
ATOM 3655 N N . SER A 1 447 ? -7.220 34.065 -15.996 1.00 83.75 447 SER A N 1
ATOM 3656 C CA . SER A 1 447 ? -6.929 32.984 -16.951 1.00 83.75 447 SER A CA 1
ATOM 3657 C C . SER A 1 447 ? -5.585 33.173 -17.659 1.00 83.75 447 SER A C 1
ATOM 3659 O O . SER A 1 447 ? -5.349 34.249 -18.213 1.00 83.75 447 SER A O 1
ATOM 3661 N N . ASP A 1 448 ? -4.781 32.114 -17.750 1.00 83.94 448 ASP A N 1
ATOM 3662 C CA . ASP A 1 448 ? -3.484 32.093 -18.449 1.00 83.94 448 ASP A CA 1
ATOM 3663 C C . ASP A 1 448 ? -3.569 32.644 -19.890 1.00 83.94 448 ASP A C 1
ATOM 3665 O O . ASP A 1 448 ? -2.789 33.521 -20.255 1.00 83.94 448 ASP A O 1
ATOM 3669 N N . ASP A 1 449 ? -4.592 32.255 -20.668 1.00 82.06 449 ASP A N 1
ATOM 3670 C CA . ASP A 1 449 ? -4.847 32.752 -22.038 1.00 82.06 449 ASP A CA 1
ATOM 3671 C C . ASP A 1 449 ? -4.927 34.294 -22.131 1.00 82.06 449 ASP A C 1
ATOM 3673 O O . ASP A 1 449 ? -4.635 34.895 -23.165 1.00 82.06 449 ASP A O 1
ATOM 3677 N N . PHE A 1 450 ? -5.358 34.960 -21.052 1.00 85.12 450 PHE A N 1
ATOM 3678 C CA . PHE A 1 450 ? -5.406 36.423 -20.966 1.00 85.12 450 PHE A CA 1
ATOM 3679 C C . PHE A 1 450 ? -4.050 37.020 -20.560 1.00 85.12 450 PHE A C 1
ATOM 3681 O O . PHE A 1 450 ? -3.749 38.161 -20.918 1.00 85.12 450 PHE A O 1
ATOM 3688 N N . LEU A 1 451 ? -3.235 36.271 -19.816 1.00 89.00 451 LEU A N 1
ATOM 3689 C CA . LEU A 1 451 ? -1.898 36.676 -19.385 1.00 89.00 451 LEU A CA 1
ATOM 3690 C C . LEU A 1 451 ? -0.850 36.508 -20.497 1.00 89.00 451 LEU A C 1
ATOM 3692 O O . LEU A 1 451 ? 0.106 37.281 -20.532 1.00 89.00 451 LEU A O 1
ATOM 3696 N N . ASP A 1 452 ? -1.066 35.609 -21.461 1.00 84.88 452 ASP A N 1
ATOM 3697 C CA . ASP A 1 452 ? -0.158 35.382 -22.596 1.00 84.88 452 ASP A CA 1
ATOM 3698 C C . ASP A 1 452 ? 0.171 36.653 -23.401 1.00 84.88 452 ASP A C 1
ATOM 3700 O O . ASP A 1 452 ? 1.309 36.843 -23.825 1.00 84.88 452 ASP A O 1
ATOM 3704 N N . GLN A 1 453 ? -0.775 37.588 -23.556 1.00 87.88 453 GLN A N 1
ATOM 3705 C CA . GLN A 1 453 ? -0.526 38.860 -24.261 1.00 87.88 453 GLN A CA 1
ATOM 3706 C C . GLN A 1 453 ? 0.491 39.780 -23.551 1.00 87.88 453 GLN A C 1
ATOM 3708 O O . GLN A 1 453 ? 0.991 40.736 -24.153 1.00 87.88 453 GLN A O 1
ATOM 3713 N N . TYR A 1 454 ? 0.763 39.521 -22.268 1.00 89.88 454 TYR A N 1
ATOM 3714 C CA . TYR A 1 454 ? 1.670 40.291 -21.419 1.00 89.88 454 TYR A CA 1
ATOM 3715 C C . TYR A 1 454 ? 3.083 39.702 -21.350 1.00 89.88 454 TYR A C 1
ATOM 3717 O O . TYR A 1 454 ? 3.964 40.351 -20.785 1.00 89.88 454 TYR A O 1
ATOM 3725 N N . GLN A 1 455 ? 3.328 38.535 -21.955 1.00 90.31 455 GLN A N 1
ATOM 3726 C CA . GLN A 1 455 ? 4.669 37.983 -22.136 1.00 90.31 455 GLN A CA 1
ATOM 3727 C C . GLN A 1 455 ? 5.128 38.056 -23.600 1.00 90.31 455 GLN A C 1
ATOM 3729 O O . GLN A 1 455 ? 4.350 37.895 -24.539 1.00 90.31 455 GLN A O 1
ATOM 3734 N N . ARG A 1 456 ? 6.421 38.314 -23.812 1.00 88.94 456 ARG A N 1
ATOM 3735 C CA . ARG A 1 456 ? 7.081 38.226 -25.122 1.00 88.94 456 ARG A CA 1
ATOM 3736 C C . ARG A 1 456 ? 8.421 37.533 -24.970 1.00 88.94 456 ARG A C 1
ATOM 3738 O O . ARG A 1 456 ? 9.213 37.912 -24.113 1.00 88.94 456 ARG A O 1
ATOM 3745 N N . VAL A 1 457 ? 8.689 36.564 -25.835 1.00 90.62 457 VAL A N 1
ATOM 3746 C CA . VAL A 1 457 ? 9.975 35.869 -25.890 1.00 90.62 457 VAL A CA 1
ATOM 3747 C C . VAL A 1 457 ? 10.825 36.412 -27.040 1.00 90.62 457 VAL A C 1
ATOM 3749 O O . VAL A 1 457 ? 10.365 36.508 -28.177 1.00 90.62 457 VAL A O 1
ATOM 3752 N N . THR A 1 458 ? 12.071 36.764 -26.736 1.00 90.25 458 THR A N 1
ATOM 3753 C CA . THR A 1 458 ? 13.120 37.066 -27.715 1.00 90.25 458 THR A CA 1
ATOM 3754 C C . THR A 1 458 ? 14.151 35.948 -27.634 1.00 90.25 458 THR A C 1
ATOM 3756 O O . THR A 1 458 ? 14.766 35.754 -26.588 1.00 90.25 458 THR A O 1
ATOM 3759 N N . GLU A 1 459 ? 14.346 35.195 -28.714 1.00 87.44 459 GLU A N 1
ATOM 3760 C CA . GLU A 1 459 ? 15.224 34.022 -28.725 1.00 87.44 459 GLU A CA 1
ATOM 3761 C C . GLU A 1 459 ? 16.359 34.170 -29.743 1.00 87.44 459 GLU A C 1
ATOM 3763 O O . GLU A 1 459 ? 16.167 34.608 -30.878 1.00 87.44 459 GLU A O 1
ATOM 3768 N N . THR A 1 460 ? 17.564 33.798 -29.321 1.00 89.06 460 THR A N 1
ATOM 3769 C CA . THR A 1 460 ? 18.771 33.743 -30.144 1.00 89.06 460 THR A CA 1
ATOM 3770 C C . THR A 1 460 ? 19.506 32.420 -29.914 1.00 89.06 460 THR A C 1
ATOM 3772 O O . THR A 1 460 ? 19.227 31.672 -28.978 1.00 89.06 460 THR A O 1
ATOM 3775 N N . VAL A 1 461 ? 20.530 32.164 -30.730 1.00 84.62 461 VAL A N 1
ATOM 3776 C CA . VAL A 1 461 ? 21.418 30.991 -30.614 1.00 84.62 461 VAL A CA 1
ATOM 3777 C C . VAL A 1 461 ? 22.144 30.914 -29.254 1.00 84.62 461 VAL A C 1
ATOM 3779 O O . VAL A 1 461 ? 22.622 29.849 -28.881 1.00 84.62 461 VAL A O 1
ATOM 3782 N N . ARG A 1 462 ? 22.262 32.028 -28.513 1.00 90.75 462 ARG A N 1
ATOM 3783 C CA . ARG A 1 462 ? 23.020 32.107 -27.246 1.00 90.75 462 ARG A CA 1
ATOM 3784 C C . ARG A 1 462 ? 22.196 32.523 -26.032 1.00 90.75 462 ARG A C 1
ATOM 3786 O O . ARG A 1 462 ? 22.725 32.501 -24.926 1.00 90.75 462 ARG A O 1
ATOM 3793 N N . GLU A 1 463 ? 20.944 32.927 -26.208 1.00 93.06 463 GLU A N 1
ATOM 3794 C CA . GLU A 1 463 ? 20.089 33.366 -25.103 1.00 93.06 463 GLU A CA 1
ATOM 3795 C C . GLU A 1 463 ? 18.607 33.358 -25.476 1.00 93.06 463 GLU A C 1
ATOM 3797 O O . GLU A 1 463 ? 18.254 33.642 -26.620 1.00 93.06 463 GLU A O 1
ATOM 3802 N N . THR A 1 464 ? 17.754 33.095 -24.487 1.00 94.31 464 THR A N 1
ATOM 3803 C CA . THR A 1 464 ? 16.322 33.417 -24.520 1.00 94.31 464 THR A CA 1
ATOM 3804 C C . THR A 1 464 ? 16.038 34.484 -23.469 1.00 94.31 464 THR A C 1
ATOM 3806 O O . THR A 1 464 ? 16.547 34.414 -22.350 1.00 94.31 464 THR A O 1
ATOM 3809 N N . LEU A 1 465 ? 15.224 35.472 -23.820 1.00 94.69 465 LEU A N 1
ATOM 3810 C CA . LEU A 1 465 ? 14.837 36.589 -22.969 1.00 94.69 465 LEU A CA 1
ATOM 3811 C C . LEU A 1 465 ? 13.311 36.693 -22.928 1.00 94.69 465 LEU A C 1
ATOM 3813 O O . LEU A 1 465 ? 12.672 36.906 -23.958 1.00 94.69 465 LEU A O 1
ATOM 3817 N N . PHE A 1 466 ? 12.738 36.539 -21.738 1.00 94.31 466 PHE A N 1
ATOM 3818 C CA . PHE A 1 466 ? 11.314 36.717 -21.475 1.00 94.31 466 PHE A CA 1
ATOM 3819 C C . PHE A 1 466 ? 11.067 38.136 -20.959 1.00 94.31 466 PHE A C 1
ATOM 3821 O O . PHE A 1 466 ? 11.467 38.473 -19.846 1.00 94.31 466 PHE A O 1
ATOM 3828 N N . HIS A 1 467 ? 10.407 38.952 -21.778 1.00 94.19 467 HIS A N 1
ATOM 3829 C CA . HIS A 1 467 ? 9.929 40.287 -21.431 1.00 94.19 467 HIS A CA 1
ATOM 3830 C C . HIS A 1 467 ? 8.487 40.189 -20.928 1.00 94.19 467 HIS A C 1
ATOM 3832 O O . HIS A 1 467 ? 7.588 39.826 -21.690 1.00 94.19 467 HIS A O 1
ATOM 3838 N N . ILE A 1 468 ? 8.249 40.521 -19.663 1.00 93.81 468 ILE A N 1
ATOM 3839 C CA . ILE A 1 468 ? 6.948 40.363 -19.000 1.00 93.81 468 ILE A CA 1
ATOM 3840 C C . ILE A 1 468 ? 6.436 41.739 -18.578 1.00 93.81 468 ILE A C 1
ATOM 3842 O O . ILE A 1 468 ? 7.153 42.493 -17.929 1.00 93.81 468 ILE A O 1
ATOM 3846 N N . THR A 1 469 ? 5.199 42.082 -18.936 1.00 91.31 469 THR A N 1
ATOM 3847 C CA . THR A 1 469 ? 4.567 43.378 -18.633 1.00 91.31 469 THR A CA 1
ATOM 3848 C C . THR A 1 469 ? 3.412 43.190 -17.657 1.00 91.31 469 THR A C 1
ATOM 3850 O O . THR A 1 469 ? 2.301 42.877 -18.066 1.00 91.31 469 THR A O 1
ATOM 3853 N N . LEU A 1 470 ? 3.643 43.399 -16.365 1.00 89.62 470 LEU A N 1
ATOM 3854 C CA . LEU A 1 470 ? 2.630 43.226 -15.325 1.00 89.62 470 LEU A CA 1
ATOM 3855 C C . LEU A 1 470 ? 1.580 44.352 -15.404 1.00 89.62 470 LEU A C 1
ATOM 3857 O O . LEU A 1 470 ? 1.940 45.516 -15.206 1.00 89.62 470 LEU A O 1
ATOM 3861 N N . PRO A 1 471 ? 0.296 44.054 -15.682 1.00 83.62 471 PRO A N 1
ATOM 3862 C CA . PRO A 1 471 ? -0.734 45.076 -15.900 1.00 83.62 471 PRO A CA 1
ATOM 3863 C C . PRO A 1 471 ? -1.183 45.824 -14.636 1.00 83.62 471 PRO A C 1
ATOM 3865 O O . PRO A 1 471 ? -1.599 46.978 -14.734 1.00 83.62 471 PRO A O 1
ATOM 3868 N N . GLU A 1 472 ? -1.135 45.182 -13.467 1.00 83.38 472 GLU A N 1
ATOM 3869 C CA . GLU A 1 472 ? -1.522 45.762 -12.171 1.00 83.38 472 GLU A CA 1
ATOM 3870 C C . GLU A 1 472 ? -0.742 45.118 -10.999 1.00 83.38 472 GLU A C 1
ATOM 3872 O O . GLU A 1 472 ? -0.253 43.991 -11.151 1.00 83.38 472 GLU A O 1
ATOM 3877 N N . PRO A 1 473 ? -0.630 45.784 -9.829 1.00 83.31 473 PRO A N 1
ATOM 3878 C CA . PRO A 1 473 ? -0.016 45.234 -8.620 1.00 83.31 473 PRO A CA 1
ATOM 3879 C C . PRO A 1 473 ? -0.614 43.896 -8.179 1.00 83.31 473 PRO A C 1
ATOM 3881 O O . PRO A 1 473 ? -1.747 43.547 -8.528 1.00 83.31 473 PRO A O 1
ATOM 3884 N N . GLY A 1 474 ? 0.166 43.135 -7.420 1.00 85.75 474 GLY A N 1
ATOM 3885 C CA . GLY A 1 474 ? -0.140 41.781 -6.971 1.00 85.75 474 GLY A CA 1
ATOM 3886 C C . GLY A 1 474 ? 0.920 40.765 -7.394 1.00 85.75 474 GLY A C 1
ATOM 3887 O O . GLY A 1 474 ? 2.009 41.117 -7.846 1.00 85.75 474 GLY A O 1
ATOM 3888 N N . GLU A 1 475 ? 0.586 39.489 -7.225 1.00 88.56 475 GLU A N 1
ATOM 3889 C CA . GLU A 1 475 ? 1.530 38.378 -7.345 1.00 88.56 475 GLU A CA 1
ATOM 3890 C C . GLU A 1 475 ? 1.253 37.539 -8.588 1.00 88.56 475 GLU A C 1
ATOM 3892 O O . GLU A 1 475 ? 0.106 37.187 -8.872 1.00 88.56 475 GLU A O 1
ATOM 3897 N N . TYR A 1 476 ? 2.321 37.218 -9.312 1.00 91.38 476 TYR A N 1
ATOM 3898 C CA . TYR A 1 476 ? 2.287 36.437 -10.540 1.00 91.38 476 TYR A CA 1
ATOM 3899 C C . TYR A 1 476 ? 3.290 35.289 -10.441 1.00 91.38 476 TYR A C 1
ATOM 3901 O O . TYR A 1 476 ? 4.406 35.489 -9.966 1.00 91.38 476 TYR A O 1
ATOM 3909 N N . GLY A 1 477 ? 2.913 34.101 -10.901 1.00 92.31 477 GLY A N 1
ATOM 3910 C CA . GLY A 1 477 ? 3.843 32.995 -11.097 1.00 92.31 477 GLY A CA 1
ATOM 3911 C C . GLY A 1 477 ? 4.285 32.934 -12.552 1.00 92.31 477 GLY A C 1
ATOM 3912 O O . GLY A 1 477 ? 3.435 32.918 -13.434 1.00 92.31 477 GLY A O 1
ATOM 3913 N N . LEU A 1 478 ? 5.586 32.916 -12.821 1.00 92.56 478 LEU A N 1
ATOM 3914 C CA . LEU A 1 478 ? 6.117 32.625 -14.151 1.00 92.56 478 LEU A CA 1
ATOM 3915 C C . LEU A 1 478 ? 6.738 31.233 -14.152 1.00 92.56 478 LEU A C 1
ATOM 3917 O O . LEU A 1 478 ? 7.762 31.042 -13.507 1.00 92.56 478 LEU A O 1
ATOM 3921 N N . GLU A 1 479 ? 6.175 30.301 -14.907 1.00 92.88 479 GLU A N 1
ATOM 3922 C CA . GLU A 1 479 ? 6.774 28.993 -15.177 1.00 92.88 479 GLU A CA 1
ATOM 3923 C C . GLU A 1 479 ? 7.660 29.062 -16.423 1.00 92.88 479 GLU A C 1
ATOM 3925 O O . GLU A 1 479 ? 7.304 29.720 -17.401 1.00 92.88 479 GLU A O 1
ATOM 3930 N N . VAL A 1 480 ? 8.790 28.355 -16.420 1.00 91.06 480 VAL A N 1
ATOM 3931 C CA . VAL A 1 480 ? 9.717 28.253 -17.553 1.00 91.06 480 VAL A CA 1
ATOM 3932 C C . VAL A 1 480 ? 10.026 26.786 -17.833 1.00 91.06 480 VAL A C 1
ATOM 3934 O O . VAL A 1 480 ? 10.380 26.012 -16.941 1.00 91.06 480 VAL A O 1
ATOM 3937 N N . TYR A 1 481 ? 9.926 26.416 -19.103 1.00 91.12 481 TYR A N 1
ATOM 3938 C CA . TYR A 1 481 ? 10.084 25.061 -19.605 1.00 91.12 481 TYR A CA 1
ATOM 3939 C C . TYR A 1 481 ? 11.202 24.989 -20.650 1.00 91.12 481 TYR A C 1
ATOM 3941 O O . TYR A 1 481 ? 11.411 25.941 -21.405 1.00 91.12 481 TYR A O 1
ATOM 3949 N N . ALA A 1 482 ? 11.874 23.842 -20.733 1.00 89.31 482 ALA A N 1
ATOM 3950 C CA . ALA A 1 482 ? 12.951 23.564 -21.678 1.00 89.31 482 ALA A CA 1
ATOM 3951 C C . ALA A 1 482 ? 12.679 22.303 -22.507 1.00 89.31 482 ALA A C 1
ATOM 3953 O O . ALA A 1 482 ? 12.080 21.352 -22.014 1.00 89.31 482 ALA A O 1
ATOM 3954 N N . ASN A 1 483 ? 13.128 22.300 -23.761 1.00 87.31 483 ASN A N 1
ATOM 3955 C CA . ASN A 1 483 ? 13.034 21.160 -24.673 1.00 87.31 483 ASN A CA 1
ATOM 3956 C C . ASN A 1 483 ? 14.308 21.063 -25.526 1.00 87.31 483 ASN A C 1
ATOM 3958 O O . ASN A 1 483 ? 14.794 22.078 -26.033 1.00 87.31 483 ASN A O 1
ATOM 3962 N N . GLU A 1 484 ? 14.818 19.851 -25.734 1.00 83.19 484 GLU A N 1
ATOM 3963 C CA . GLU A 1 484 ? 15.804 19.557 -26.773 1.00 83.19 484 GLU A CA 1
ATOM 3964 C C . GLU A 1 484 ? 15.107 18.948 -28.001 1.00 83.19 484 GLU A C 1
ATOM 3966 O O . GLU A 1 484 ? 14.444 17.928 -27.864 1.00 83.19 484 GLU A O 1
ATOM 3971 N N . PRO A 1 485 ? 15.302 19.462 -29.231 1.00 76.19 485 PRO A N 1
ATOM 3972 C CA . PRO A 1 485 ? 14.659 18.936 -30.444 1.00 76.19 485 PRO A CA 1
ATOM 3973 C C . PRO A 1 485 ? 14.858 17.434 -30.719 1.00 76.19 485 PRO A C 1
ATOM 3975 O O . PRO A 1 485 ? 14.113 16.846 -31.501 1.00 76.19 485 PRO A O 1
ATOM 3978 N N . SER A 1 486 ? 15.858 16.798 -30.100 1.00 75.31 486 SER A N 1
ATOM 3979 C CA . SER A 1 486 ? 16.060 15.342 -30.106 1.00 75.31 486 SER A CA 1
ATOM 3980 C C . SER A 1 486 ? 15.074 14.555 -29.228 1.00 75.31 486 SER A C 1
ATOM 3982 O O . SER A 1 486 ? 14.921 13.354 -29.437 1.00 75.31 486 SER A O 1
ATOM 3984 N N . GLU A 1 487 ? 14.408 15.210 -28.277 1.00 65.94 487 GLU A N 1
ATOM 3985 C CA . GLU A 1 487 ? 13.393 14.663 -27.361 1.00 65.94 487 GLU A CA 1
ATOM 3986 C C . GLU A 1 487 ? 11.951 14.859 -27.890 1.00 65.94 487 GLU A C 1
ATOM 3988 O O . GLU A 1 487 ? 10.989 14.347 -27.312 1.00 65.94 487 GLU A O 1
ATOM 3993 N N . GLY A 1 488 ? 11.796 15.536 -29.036 1.00 73.94 488 GLY A N 1
ATOM 3994 C CA . GLY A 1 488 ? 10.519 15.800 -29.703 1.00 73.94 488 GLY A CA 1
ATOM 3995 C C . GLY A 1 488 ? 9.951 17.182 -29.374 1.00 73.94 488 GLY A C 1
ATOM 3996 O O . GLY A 1 488 ? 10.694 18.146 -29.222 1.00 73.94 488 GLY A O 1
ATOM 3997 N N . ASP A 1 489 ? 8.624 17.288 -29.275 1.00 73.44 489 ASP A N 1
ATOM 3998 C CA . ASP A 1 489 ? 7.923 18.536 -28.921 1.00 73.44 489 ASP A CA 1
ATOM 3999 C C . ASP A 1 489 ? 7.658 18.658 -27.402 1.00 73.44 489 ASP A C 1
ATOM 4001 O O . ASP A 1 489 ? 6.898 19.520 -26.963 1.00 73.44 489 ASP A O 1
ATOM 4005 N N . THR A 1 490 ? 8.244 17.774 -26.586 1.00 72.62 490 THR A N 1
ATOM 4006 C CA . THR A 1 490 ? 7.955 17.662 -25.149 1.00 72.62 490 THR A CA 1
ATOM 4007 C C . THR A 1 490 ? 8.766 18.678 -24.348 1.00 72.62 490 THR A C 1
ATOM 4009 O O . THR A 1 490 ? 9.987 18.597 -24.284 1.00 72.62 490 THR A O 1
ATOM 4012 N N . TYR A 1 491 ? 8.090 19.618 -23.692 1.00 83.19 491 TYR A N 1
ATOM 4013 C CA . TYR A 1 491 ? 8.727 20.628 -22.847 1.00 83.19 491 TYR A CA 1
ATOM 4014 C C . TYR A 1 491 ? 8.731 20.202 -21.369 1.00 83.19 491 TYR A C 1
ATOM 4016 O O . TYR A 1 491 ? 7.679 20.019 -20.760 1.00 83.19 491 TYR A O 1
ATOM 4024 N N . THR A 1 492 ? 9.919 20.094 -20.775 1.00 79.06 492 THR A N 1
ATOM 4025 C CA . THR A 1 492 ? 10.140 19.768 -19.358 1.00 79.06 492 THR A CA 1
ATOM 4026 C C . THR A 1 492 ? 10.114 21.037 -18.507 1.00 79.06 492 THR A C 1
ATOM 4028 O O . THR A 1 492 ? 10.811 22.003 -18.819 1.00 79.06 492 THR A O 1
ATOM 4031 N N . HIS A 1 493 ? 9.359 21.049 -17.402 1.00 84.88 493 HIS A N 1
ATOM 4032 C CA . HIS A 1 493 ? 9.380 22.162 -16.444 1.00 84.88 493 HIS A CA 1
ATOM 4033 C C . HIS A 1 493 ? 10.784 22.323 -15.832 1.00 84.88 493 HIS A C 1
ATOM 4035 O O . HIS A 1 493 ? 11.337 21.390 -15.243 1.00 84.88 493 HIS A O 1
ATOM 4041 N N . MET A 1 494 ? 11.382 23.505 -15.987 1.00 84.06 494 MET A N 1
ATOM 4042 C CA . MET A 1 494 ? 12.764 23.781 -15.588 1.00 84.06 494 MET A CA 1
ATOM 4043 C C . MET A 1 494 ? 12.847 24.657 -14.338 1.00 84.06 494 MET A C 1
ATOM 4045 O O . MET A 1 494 ? 13.691 24.405 -13.480 1.00 84.06 494 MET A O 1
ATOM 4049 N N . CYS A 1 495 ? 12.034 25.707 -14.240 1.00 85.69 495 CYS A N 1
ATOM 4050 C CA . CYS A 1 495 ? 11.998 26.591 -13.078 1.00 85.69 495 CYS A CA 1
ATOM 4051 C C . CYS A 1 495 ? 10.742 27.461 -13.063 1.00 85.69 495 CYS A C 1
ATOM 4053 O O . CYS A 1 495 ? 10.084 27.620 -14.086 1.00 85.69 495 CYS A O 1
ATOM 4055 N N . GLN A 1 496 ? 10.457 28.078 -11.916 1.00 91.56 496 GLN A N 1
ATOM 4056 C CA . GLN A 1 496 ? 9.370 29.047 -11.781 1.00 91.56 496 GLN A CA 1
ATOM 4057 C C . GLN A 1 496 ? 9.762 30.225 -10.875 1.00 91.56 496 GLN A C 1
ATOM 4059 O O . GLN A 1 496 ? 10.537 30.048 -9.935 1.00 91.56 496 GLN A O 1
ATOM 4064 N N . TYR A 1 497 ? 9.225 31.420 -11.126 1.00 91.50 497 TYR A N 1
ATOM 4065 C CA . TYR A 1 497 ? 9.523 32.649 -10.376 1.00 91.50 497 TYR A CA 1
ATOM 4066 C C . TYR A 1 497 ? 8.253 33.327 -9.864 1.00 91.50 497 TYR A C 1
ATOM 4068 O O . TYR A 1 497 ? 7.323 33.559 -10.636 1.00 91.50 497 TYR A O 1
ATOM 4076 N N . LEU A 1 498 ? 8.232 33.693 -8.580 1.00 91.44 498 LEU A N 1
ATOM 4077 C CA . LEU A 1 498 ? 7.192 34.533 -8.004 1.00 91.44 498 LEU A CA 1
ATOM 4078 C C . LEU A 1 498 ? 7.575 35.984 -8.253 1.00 91.44 498 LEU A C 1
ATOM 4080 O O . LEU A 1 498 ? 8.554 36.480 -7.698 1.00 91.44 498 LEU A O 1
ATOM 4084 N N . ILE A 1 499 ? 6.776 36.669 -9.056 1.00 91.12 499 ILE A N 1
ATOM 4085 C CA . ILE A 1 499 ? 6.956 38.075 -9.378 1.00 91.12 499 ILE A CA 1
ATOM 4086 C C . ILE A 1 499 ? 5.928 38.870 -8.568 1.00 91.12 499 ILE A C 1
ATOM 4088 O O . ILE A 1 499 ? 4.728 38.834 -8.845 1.00 91.12 499 ILE A O 1
ATOM 4092 N N . HIS A 1 500 ? 6.400 39.559 -7.531 1.00 88.75 500 HIS A N 1
ATOM 4093 C CA . HIS A 1 500 ? 5.585 40.360 -6.621 1.00 88.75 500 HIS A CA 1
ATOM 4094 C C . HIS A 1 500 ? 5.685 41.839 -7.013 1.00 88.75 500 HIS A C 1
ATOM 4096 O O . HIS A 1 500 ? 6.715 42.470 -6.781 1.00 88.75 500 HIS A O 1
ATOM 4102 N N . TYR A 1 501 ? 4.629 42.405 -7.604 1.00 88.12 501 TYR A N 1
ATOM 4103 C CA . TYR A 1 501 ? 4.537 43.845 -7.860 1.00 88.12 501 TYR A CA 1
ATOM 4104 C C . TYR A 1 501 ? 3.797 44.524 -6.701 1.00 88.12 501 TYR A C 1
ATOM 4106 O O . TYR A 1 501 ? 2.599 44.313 -6.506 1.00 88.12 501 TYR A O 1
ATOM 4114 N N . GLU A 1 502 ? 4.528 45.327 -5.926 1.00 79.94 502 GLU A N 1
ATOM 4115 C CA . GLU A 1 502 ? 4.046 45.960 -4.696 1.00 79.94 502 GLU A CA 1
ATOM 4116 C C . GLU A 1 502 ? 2.899 46.958 -4.948 1.00 79.94 502 GLU A C 1
ATOM 4118 O O . GLU A 1 502 ? 2.871 47.688 -5.944 1.00 79.94 502 GLU A O 1
ATOM 4123 N N . TYR A 1 503 ? 1.943 47.030 -4.018 1.00 70.94 503 TYR A N 1
ATOM 4124 C CA . TYR A 1 503 ? 0.876 48.032 -4.064 1.00 70.94 503 TYR A CA 1
ATOM 4125 C C . TYR A 1 503 ? 1.403 49.423 -3.647 1.00 70.94 503 TYR A C 1
ATOM 4127 O O . TYR A 1 503 ? 2.251 49.519 -2.760 1.00 70.94 503 TYR A O 1
ATOM 4135 N N . PRO A 1 504 ? 0.891 50.530 -4.224 1.00 65.94 504 PRO A N 1
ATOM 4136 C CA . PRO A 1 504 ? 1.216 51.874 -3.752 1.00 65.94 504 PRO A CA 1
ATOM 4137 C C . PRO A 1 504 ? 0.812 52.083 -2.285 1.00 65.94 504 PRO A C 1
ATOM 4139 O O . PRO A 1 504 ? -0.275 51.679 -1.874 1.00 65.94 504 PRO A O 1
ATOM 4142 N N . SER A 1 505 ? 1.619 52.831 -1.528 1.00 57.59 505 SER A N 1
ATOM 4143 C CA . SER A 1 505 ? 1.418 53.127 -0.094 1.00 57.59 505 SER A CA 1
ATOM 4144 C C . SER A 1 505 ? 0.085 53.819 0.255 1.00 57.59 505 SER A C 1
ATOM 4146 O O . SER A 1 505 ? -0.286 53.914 1.420 1.00 57.59 505 SER A O 1
ATOM 4148 N N . ASN A 1 506 ? -0.628 54.342 -0.746 1.00 57.22 506 ASN A N 1
ATOM 4149 C CA . ASN A 1 506 ? -1.923 55.014 -0.629 1.00 57.22 506 ASN A CA 1
ATOM 4150 C C . ASN A 1 506 ? -3.100 54.215 -1.235 1.00 57.22 506 ASN A C 1
ATOM 4152 O O . ASN A 1 506 ? -4.187 54.770 -1.408 1.00 57.22 506 ASN A O 1
ATOM 4156 N N . TRP A 1 507 ? -2.913 52.930 -1.560 1.00 55.00 507 TRP A N 1
ATOM 4157 C CA . TRP A 1 507 ? -3.999 52.049 -2.000 1.00 55.00 507 TRP A CA 1
ATOM 4158 C C . TRP A 1 507 ? -4.979 51.767 -0.851 1.00 55.00 507 TRP A C 1
ATOM 4160 O O . TRP A 1 507 ? -4.577 51.570 0.294 1.00 55.00 507 TRP A O 1
ATOM 4170 N N . SER A 1 508 ? -6.281 51.723 -1.146 1.00 50.19 508 SER A N 1
ATOM 4171 C CA . SER A 1 508 ? -7.316 51.366 -0.166 1.00 50.19 508 SER A CA 1
ATOM 4172 C C . SER A 1 508 ? -8.210 50.251 -0.706 1.00 50.19 508 SER A C 1
ATOM 4174 O O . SER A 1 508 ? -8.506 50.223 -1.901 1.00 50.19 508 SER A O 1
ATOM 4176 N N . ASN A 1 509 ? -8.680 49.361 0.175 1.00 48.06 509 ASN A N 1
ATOM 4177 C CA . ASN A 1 509 ? -9.426 48.136 -0.172 1.00 48.06 509 ASN A CA 1
ATOM 4178 C C . ASN A 1 509 ? -10.801 48.357 -0.849 1.00 48.06 509 ASN A C 1
ATOM 4180 O O . ASN A 1 509 ? -11.540 47.401 -1.052 1.00 48.06 509 ASN A O 1
ATOM 4184 N N . ASN A 1 510 ? -11.152 49.593 -1.216 1.00 44.41 510 ASN A N 1
ATOM 4185 C CA . ASN A 1 510 ? -12.387 49.927 -1.930 1.00 44.41 510 ASN A CA 1
ATOM 4186 C C . ASN A 1 510 ? -12.229 49.937 -3.467 1.00 44.41 510 ASN A C 1
ATOM 4188 O O . ASN A 1 510 ? -13.196 50.230 -4.169 1.00 44.41 510 ASN A O 1
ATOM 4192 N N . PHE A 1 511 ? -11.039 49.642 -4.004 1.00 45.84 511 PHE A N 1
ATOM 4193 C CA . PHE A 1 511 ? -10.821 49.476 -5.446 1.00 45.84 511 PHE A CA 1
ATOM 4194 C C . PHE A 1 511 ? -10.949 48.007 -5.865 1.00 45.84 511 PHE A C 1
ATOM 4196 O O . PHE A 1 511 ? -10.199 47.155 -5.395 1.00 45.84 511 PHE A O 1
ATOM 4203 N N . ILE A 1 512 ? -11.866 47.726 -6.794 1.00 44.16 512 ILE A N 1
ATOM 4204 C CA . ILE A 1 512 ? -11.958 46.429 -7.476 1.00 44.16 512 ILE A CA 1
ATOM 4205 C C . ILE A 1 512 ? -10.793 46.351 -8.488 1.00 44.16 512 ILE A C 1
ATOM 4207 O O . ILE A 1 512 ? -10.662 47.282 -9.293 1.00 44.16 512 ILE A O 1
ATOM 4211 N N . PRO A 1 513 ? -9.944 45.301 -8.464 1.00 50.78 513 PRO A N 1
ATOM 4212 C CA . PRO A 1 513 ? -8.896 45.093 -9.467 1.00 50.78 513 PRO A CA 1
ATOM 4213 C C . PRO A 1 513 ? -9.463 45.080 -10.891 1.00 50.78 513 PRO A C 1
ATOM 4215 O O . PRO A 1 513 ? -10.607 44.681 -11.107 1.00 50.78 513 PRO A O 1
ATOM 4218 N N . ARG A 1 514 ? -8.686 45.500 -11.895 1.00 49.50 514 ARG A N 1
ATOM 4219 C CA . ARG A 1 514 ? -9.200 45.566 -13.278 1.00 49.50 514 ARG A CA 1
ATOM 4220 C C . ARG A 1 514 ? -9.391 44.189 -13.909 1.00 49.50 514 ARG A C 1
ATOM 4222 O O . ARG A 1 514 ? -10.087 44.094 -14.917 1.00 49.50 514 ARG A O 1
ATOM 4229 N N . LEU A 1 515 ? -8.756 43.160 -13.349 1.00 50.66 515 LEU A N 1
ATOM 4230 C CA . LEU A 1 515 ? -8.696 41.817 -13.925 1.00 50.66 515 LEU A CA 1
ATOM 4231 C C . LEU A 1 515 ? -9.633 40.795 -13.269 1.00 50.66 515 LEU A C 1
ATOM 4233 O O . LEU A 1 515 ? -9.772 39.692 -13.791 1.00 50.66 515 LEU A O 1
ATOM 4237 N N . THR A 1 516 ? -10.309 41.135 -12.169 1.00 45.56 516 THR A N 1
ATOM 4238 C CA . THR A 1 516 ? -11.254 40.219 -11.516 1.00 45.56 516 THR A CA 1
ATOM 4239 C C . THR A 1 516 ? -12.633 40.274 -12.175 1.00 45.56 516 THR A C 1
ATOM 4241 O O . THR A 1 516 ? -13.488 41.100 -11.849 1.00 45.56 516 THR A O 1
ATOM 4244 N N . ILE A 1 517 ? -12.874 39.343 -13.103 1.00 36.72 517 ILE A N 1
ATOM 4245 C CA . ILE A 1 517 ? -14.229 39.024 -13.574 1.00 36.72 517 ILE A CA 1
ATOM 4246 C C . ILE A 1 517 ? -15.048 38.475 -12.391 1.00 36.72 517 ILE A C 1
ATOM 4248 O O . ILE A 1 517 ? -14.525 37.822 -11.491 1.00 36.72 517 ILE A O 1
ATOM 4252 N N . ALA A 1 518 ? -16.337 38.809 -12.356 1.00 29.53 518 ALA A N 1
ATOM 4253 C CA . ALA A 1 518 ? -17.177 38.654 -11.175 1.00 29.53 518 ALA A CA 1
ATOM 4254 C C . ALA A 1 518 ? -17.392 37.197 -10.715 1.00 29.53 518 ALA A C 1
ATOM 4256 O O . ALA A 1 518 ? -17.957 36.389 -11.449 1.00 29.53 518 ALA A O 1
ATOM 4257 N N . GLY A 1 519 ? -17.121 36.951 -9.427 1.00 30.67 519 GLY A N 1
ATOM 4258 C CA . GLY A 1 519 ? -17.730 35.872 -8.643 1.00 30.67 519 GLY A CA 1
ATOM 4259 C C . GLY A 1 519 ? -16.819 34.687 -8.310 1.00 30.67 519 GLY A C 1
ATOM 4260 O O . GLY A 1 519 ? -16.318 34.016 -9.202 1.00 30.67 519 GLY A O 1
ATOM 4261 N N . THR A 1 520 ? -16.752 34.381 -7.006 1.00 27.48 520 THR A N 1
ATOM 4262 C CA . THR A 1 520 ? -16.180 33.171 -6.367 1.00 27.48 520 THR A CA 1
ATOM 4263 C C . THR A 1 520 ? -14.652 32.964 -6.445 1.00 27.48 520 THR A C 1
ATOM 4265 O O . THR A 1 520 ? -14.020 33.229 -7.456 1.00 27.48 520 THR A O 1
ATOM 4268 N N . ASP A 1 521 ? -14.095 32.467 -5.330 1.00 30.31 521 ASP A N 1
ATOM 4269 C CA . ASP A 1 521 ? -12.740 31.896 -5.150 1.00 30.31 521 ASP A CA 1
ATOM 4270 C C . ASP A 1 521 ? -11.528 32.803 -4.823 1.00 30.31 521 ASP A C 1
ATOM 4272 O O . ASP A 1 521 ? -10.392 32.481 -5.156 1.00 30.31 521 ASP A O 1
ATOM 4276 N N . ALA A 1 522 ? -11.739 33.862 -4.025 1.00 32.44 522 ALA A N 1
ATOM 4277 C CA . ALA A 1 522 ? -10.712 34.410 -3.112 1.00 32.44 522 ALA A CA 1
ATOM 4278 C C . ALA A 1 522 ? -11.348 35.194 -1.939 1.00 32.44 522 ALA A C 1
ATOM 4280 O O . ALA A 1 522 ? -11.253 36.419 -1.853 1.00 32.44 522 ALA A O 1
ATOM 4281 N N . GLY A 1 523 ? -12.071 34.505 -1.050 1.00 29.42 523 GLY A N 1
ATOM 4282 C CA . GLY A 1 523 ? -12.659 35.140 0.137 1.00 29.42 523 GLY A CA 1
ATOM 4283 C C . GLY A 1 523 ? -11.597 35.467 1.202 1.00 29.42 523 GLY A C 1
ATOM 4284 O O . GLY A 1 523 ? -10.771 34.600 1.486 1.00 29.42 523 GLY A O 1
ATOM 4285 N N . PRO A 1 524 ? -11.602 36.663 1.826 1.00 33.00 524 PRO A N 1
ATOM 4286 C CA . PRO A 1 524 ? -10.763 36.925 2.994 1.00 33.00 524 PRO A CA 1
ATOM 4287 C C . PRO A 1 524 ? -11.197 36.042 4.175 1.00 33.00 524 PRO A C 1
ATOM 4289 O O . PRO A 1 524 ? -12.374 35.691 4.291 1.00 33.00 524 PRO A O 1
ATOM 4292 N N . SER A 1 525 ? -10.255 35.706 5.064 1.00 35.31 525 SER A N 1
ATOM 4293 C CA . SER A 1 525 ? -10.526 34.867 6.242 1.00 35.31 525 SER A CA 1
ATOM 4294 C C . SER A 1 525 ? -11.704 35.420 7.073 1.00 35.31 525 SER A C 1
ATOM 4296 O O . SER A 1 525 ? -11.693 36.614 7.397 1.00 35.31 525 SER A O 1
ATOM 4298 N N . PRO A 1 526 ? -12.709 34.597 7.452 1.00 33.12 526 PRO A N 1
ATOM 4299 C CA . PRO A 1 526 ? -13.883 35.054 8.205 1.00 33.12 526 PRO A CA 1
ATOM 4300 C C . PRO A 1 526 ? -13.554 35.758 9.530 1.00 33.12 526 PRO A C 1
ATOM 4302 O O . PRO A 1 526 ? -14.298 36.644 9.958 1.00 33.12 526 PRO A O 1
ATOM 4305 N N . ASP A 1 527 ? -12.421 35.421 10.151 1.00 36.56 527 ASP A N 1
ATOM 4306 C CA . ASP A 1 527 ? -11.996 35.989 11.434 1.00 36.56 527 ASP A CA 1
ATOM 4307 C C . ASP A 1 527 ? -11.497 37.444 11.315 1.00 36.56 527 ASP A C 1
ATOM 4309 O O . ASP A 1 527 ? -11.542 38.202 12.286 1.00 36.56 527 ASP A O 1
ATOM 4313 N N . ALA A 1 528 ? -11.121 37.902 10.112 1.00 35.16 528 ALA A N 1
ATOM 4314 C CA . ALA A 1 528 ? -10.693 39.285 9.879 1.00 35.16 528 ALA A CA 1
ATOM 4315 C C . ALA A 1 528 ? -11.840 40.314 9.998 1.00 35.16 528 ALA A C 1
ATOM 4317 O O . ALA A 1 528 ? -11.590 41.511 10.164 1.00 35.16 528 ALA A O 1
ATOM 4318 N N . HIS A 1 529 ? -13.104 39.874 9.935 1.00 31.45 529 HIS A N 1
ATOM 4319 C CA . HIS A 1 529 ? -14.266 40.769 9.907 1.00 31.45 529 HIS A CA 1
ATOM 4320 C C . HIS A 1 529 ? -14.900 41.077 11.276 1.00 31.45 529 HIS A C 1
ATOM 4322 O O . HIS A 1 529 ? -15.712 42.000 11.360 1.00 31.45 529 HIS A O 1
ATOM 4328 N N . GLN A 1 530 ? -14.523 40.389 12.362 1.00 31.09 530 GLN A N 1
ATOM 4329 C CA . GLN A 1 530 ? -15.165 40.593 13.675 1.00 31.09 530 GLN A CA 1
ATOM 4330 C C . GLN A 1 530 ? -14.651 41.809 14.474 1.00 31.09 530 GLN A C 1
ATOM 4332 O O . GLN A 1 530 ? -15.306 42.230 15.424 1.00 31.09 530 GLN A O 1
ATOM 4337 N N . PHE A 1 531 ? -13.540 42.444 14.076 1.00 30.05 531 PHE A N 1
ATOM 4338 C CA . PHE A 1 531 ? -12.956 43.589 14.805 1.00 30.05 531 PHE A CA 1
ATOM 4339 C C . PHE A 1 531 ? -13.317 44.987 14.266 1.00 30.05 531 PHE A C 1
ATOM 4341 O O . PHE A 1 531 ? -12.803 45.996 14.756 1.00 30.05 531 PHE A O 1
ATOM 4348 N N . ARG A 1 532 ? -14.221 45.091 13.282 1.00 26.22 532 ARG A N 1
ATOM 4349 C CA . ARG A 1 532 ? -14.697 46.381 12.747 1.00 26.22 532 ARG A CA 1
ATOM 4350 C C . ARG A 1 532 ? -16.196 46.376 12.424 1.00 26.22 532 ARG A C 1
ATOM 4352 O O . ARG A 1 532 ? -16.534 46.471 11.258 1.00 26.22 532 ARG A O 1
ATOM 4359 N N . HIS A 1 533 ? -17.076 46.314 13.432 1.00 27.48 533 HIS A N 1
ATOM 4360 C CA . HIS A 1 533 ? -18.411 46.962 13.428 1.00 27.48 533 HIS A CA 1
ATOM 4361 C C . HIS A 1 533 ? -19.169 46.733 14.756 1.00 27.48 533 HIS A C 1
ATOM 4363 O O . HIS A 1 533 ? -20.018 45.855 14.861 1.00 27.48 533 HIS A O 1
ATOM 4369 N N . SER A 1 534 ? -18.932 47.575 15.768 1.00 28.86 534 SER A N 1
ATOM 4370 C CA . SER A 1 534 ? -19.857 47.718 16.909 1.00 28.86 534 SER A CA 1
ATOM 4371 C C . SER A 1 534 ? -19.695 49.089 17.572 1.00 28.86 534 SER A C 1
ATOM 4373 O O . SER A 1 534 ? -18.914 49.256 18.508 1.00 28.86 534 SER A O 1
ATOM 4375 N N . ASN A 1 535 ? -20.409 50.096 17.066 1.00 26.47 535 ASN A N 1
ATOM 4376 C CA . ASN A 1 535 ? -20.375 51.448 17.627 1.00 26.47 535 ASN A CA 1
ATOM 4377 C C . ASN A 1 535 ? -21.796 51.992 17.838 1.00 26.47 535 ASN A C 1
ATOM 4379 O O . ASN A 1 535 ? -22.182 52.992 17.241 1.00 26.47 535 ASN A O 1
ATOM 4383 N N . GLU A 1 536 ? -22.574 51.323 18.696 1.00 32.12 536 GLU A N 1
ATOM 4384 C CA . GLU A 1 536 ? -23.879 51.815 19.150 1.00 32.12 536 GLU A CA 1
ATOM 4385 C C . GLU A 1 536 ? -24.142 51.490 20.639 1.00 32.12 536 GLU A C 1
ATOM 4387 O O . GLU A 1 536 ? -24.545 50.398 21.021 1.00 32.12 536 GLU A O 1
ATOM 4392 N N . LYS A 1 537 ? -23.830 52.482 21.489 1.00 31.50 537 LYS A N 1
ATOM 4393 C CA . LYS A 1 537 ? -24.594 52.955 22.673 1.00 31.50 537 LYS A CA 1
ATOM 4394 C C . LYS A 1 537 ? -25.795 52.054 23.071 1.00 31.50 537 LYS A C 1
ATOM 4396 O O . LYS A 1 537 ? -26.742 51.954 22.309 1.00 31.50 537 LYS A O 1
ATOM 4401 N N . THR A 1 538 ? -25.963 51.502 24.283 1.00 33.06 538 THR A N 1
ATOM 4402 C CA . THR A 1 538 ? -25.906 52.156 25.609 1.00 33.06 538 THR A CA 1
ATOM 4403 C C . THR A 1 538 ? -26.260 51.180 26.763 1.00 33.06 538 THR A C 1
ATOM 4405 O O . THR A 1 538 ? -27.211 50.419 26.649 1.00 33.06 538 THR A O 1
ATOM 4408 N N . ASN A 1 539 ? -25.586 51.341 27.912 1.00 31.84 539 ASN A N 1
ATOM 4409 C CA . ASN A 1 539 ? -26.065 51.171 29.305 1.00 31.84 539 ASN A CA 1
ATOM 4410 C C . ASN A 1 539 ? -26.637 49.834 29.852 1.00 31.84 539 ASN A C 1
ATOM 4412 O O . ASN A 1 539 ? -27.837 49.587 29.784 1.00 31.84 539 ASN A O 1
ATOM 4416 N N . ASN A 1 540 ? -25.798 49.166 30.668 1.00 32.97 540 ASN A N 1
ATOM 4417 C CA . ASN A 1 540 ? -25.910 49.022 32.147 1.00 32.97 540 ASN A CA 1
ATOM 4418 C C . ASN A 1 540 ? -25.883 47.588 32.726 1.00 32.97 540 ASN A C 1
ATOM 4420 O O . ASN A 1 540 ? -26.832 46.842 32.551 1.00 32.97 540 ASN A O 1
ATOM 4424 N N . ASN A 1 541 ? -24.864 47.341 33.576 1.00 31.78 541 ASN A N 1
ATOM 4425 C CA . ASN A 1 541 ? -24.878 46.602 34.864 1.00 31.78 541 ASN A CA 1
ATOM 4426 C C . ASN A 1 541 ? -25.550 45.200 34.886 1.00 31.78 541 ASN A C 1
ATOM 4428 O O . ASN A 1 541 ? -26.742 45.081 34.666 1.00 31.78 541 ASN A O 1
ATOM 4432 N N . THR A 1 542 ? -24.964 44.082 35.333 1.00 32.84 542 THR A N 1
ATOM 4433 C CA . THR A 1 542 ? -23.808 43.781 36.217 1.00 32.84 542 THR A CA 1
ATOM 4434 C C . THR A 1 542 ? -23.613 42.231 36.205 1.00 32.84 542 THR A C 1
ATOM 4436 O O . THR A 1 542 ? -24.505 41.553 35.711 1.00 32.84 542 THR A O 1
ATOM 4439 N N . ARG A 1 543 ? -22.587 41.537 36.742 1.00 31.45 543 ARG A N 1
ATOM 4440 C CA . ARG A 1 543 ? -21.426 41.839 37.616 1.00 31.45 543 ARG A CA 1
ATOM 4441 C C . ARG A 1 543 ? -20.394 40.693 37.483 1.00 31.45 543 ARG A C 1
ATOM 4443 O O . ARG A 1 543 ? -20.778 39.555 37.716 1.00 31.45 543 ARG A O 1
ATOM 4450 N N . GLU A 1 544 ? -19.104 40.968 37.274 1.00 26.16 544 GLU A N 1
ATOM 4451 C CA . GLU A 1 544 ? -18.029 39.958 37.410 1.00 26.16 544 GLU A CA 1
ATOM 4452 C C . GLU A 1 544 ? -16.807 40.499 38.167 1.00 26.16 544 GLU A C 1
ATOM 4454 O O . GLU A 1 544 ? -16.619 41.713 38.294 1.00 26.16 544 GLU A O 1
ATOM 4459 N N . LYS A 1 545 ? -16.005 39.589 38.735 1.00 31.31 545 LYS A N 1
ATOM 4460 C CA . LYS A 1 545 ? -14.827 39.894 39.557 1.00 31.31 545 LYS A CA 1
ATOM 4461 C C . LYS A 1 545 ? -13.662 38.955 39.231 1.00 31.31 545 LYS A C 1
ATOM 4463 O O . LYS A 1 545 ? -13.834 37.745 39.261 1.00 31.31 545 LYS A O 1
ATOM 4468 N N . ASN A 1 546 ? -12.475 39.560 39.158 1.00 31.59 546 ASN A N 1
ATOM 4469 C CA . ASN A 1 546 ? -11.144 38.972 39.359 1.00 31.59 546 ASN A CA 1
ATOM 4470 C C . ASN A 1 546 ? -10.513 38.156 38.209 1.00 31.59 546 ASN A C 1
ATOM 4472 O O . ASN A 1 546 ? -10.460 36.934 38.266 1.00 31.59 546 ASN A O 1
ATOM 4476 N N . LEU A 1 547 ? -9.799 38.864 37.326 1.00 26.48 547 LEU A N 1
ATOM 4477 C CA . LEU A 1 547 ? -8.435 38.481 36.923 1.00 26.48 547 LEU A CA 1
ATOM 4478 C C . LEU A 1 547 ? -7.525 39.737 37.011 1.00 26.48 547 LEU A C 1
ATOM 4480 O O . LEU A 1 547 ? -8.000 40.827 36.672 1.00 26.48 547 LEU A O 1
ATOM 4484 N N . PRO A 1 548 ? -6.281 39.666 37.536 1.00 30.33 548 PRO A N 1
ATOM 4485 C CA . PRO A 1 548 ? -5.445 40.851 37.778 1.00 30.33 548 PRO A CA 1
ATOM 4486 C C . PRO A 1 548 ? -4.478 41.209 36.628 1.00 30.33 548 PRO A C 1
ATOM 4488 O O . PRO A 1 548 ? -4.152 40.396 35.773 1.00 30.33 548 PRO A O 1
ATOM 4491 N N . LYS A 1 549 ? -4.016 42.468 36.641 1.00 24.52 549 LYS A N 1
ATOM 4492 C CA . LYS A 1 549 ? -3.257 43.157 35.577 1.00 24.52 549 LYS A CA 1
ATOM 4493 C C . LYS A 1 549 ? -1.732 42.999 35.681 1.00 24.52 549 LYS A C 1
ATOM 4495 O O . LYS A 1 549 ? -1.200 43.285 36.745 1.00 24.52 549 LYS A O 1
ATOM 4500 N N . TYR A 1 550 ? -1.064 42.806 34.541 1.00 29.77 550 TYR A N 1
ATOM 4501 C CA . TYR A 1 550 ? 0.244 43.367 34.121 1.00 29.77 550 TYR A CA 1
ATOM 4502 C C . TYR A 1 550 ? 0.199 43.378 32.567 1.00 29.77 550 TYR A C 1
ATOM 4504 O O . TYR A 1 550 ? -0.349 42.439 32.006 1.00 29.77 550 TYR A O 1
ATOM 4512 N N . LEU A 1 551 ? 0.661 44.357 31.779 1.00 28.97 551 LEU A N 1
ATOM 4513 C CA . LEU A 1 551 ? 1.285 45.666 32.015 1.00 28.97 551 LEU A CA 1
ATOM 4514 C C . LEU A 1 551 ? 0.891 46.620 30.865 1.00 28.97 551 LEU A C 1
ATOM 4516 O O . LEU A 1 551 ? 0.697 46.183 29.736 1.00 28.97 551 LEU A O 1
ATOM 4520 N N . SER A 1 552 ? 0.800 47.924 31.131 1.00 22.81 552 SER A N 1
ATOM 4521 C CA . SER A 1 552 ? 0.538 48.947 30.108 1.00 22.81 552 SER A CA 1
ATOM 4522 C C . SER A 1 552 ? 1.831 49.592 29.606 1.00 22.81 552 SER A C 1
ATOM 4524 O O . SER A 1 552 ? 2.582 50.127 30.422 1.00 22.81 552 SER A O 1
ATOM 4526 N N . ALA A 1 553 ? 2.024 49.664 28.288 1.00 27.41 553 ALA A N 1
ATOM 4527 C CA . ALA A 1 553 ? 2.995 50.558 27.660 1.00 27.41 553 ALA A CA 1
ATOM 4528 C C . ALA A 1 553 ? 2.338 51.287 26.478 1.00 27.41 553 ALA A C 1
ATOM 4530 O O . ALA A 1 553 ? 1.991 50.685 25.467 1.00 27.41 553 ALA A O 1
ATOM 4531 N N . THR A 1 554 ? 2.131 52.593 26.630 1.00 23.28 554 THR A N 1
ATOM 4532 C CA . THR A 1 554 ? 1.664 53.487 25.565 1.00 23.28 554 THR A CA 1
ATOM 4533 C C . THR A 1 554 ? 2.810 53.855 24.632 1.00 23.28 554 THR A C 1
ATOM 4535 O O . THR A 1 554 ? 3.781 54.452 25.095 1.00 23.28 554 THR A O 1
ATOM 4538 N N . PHE A 1 555 ? 2.638 53.638 23.330 1.00 27.00 555 PHE A N 1
ATOM 4539 C CA . PHE A 1 555 ? 3.337 54.400 22.296 1.00 27.00 555 PHE A CA 1
ATOM 4540 C C . PHE A 1 555 ? 2.333 54.880 21.244 1.00 27.00 555 PHE A C 1
ATOM 4542 O O . PHE A 1 555 ? 1.596 54.086 20.664 1.00 27.00 555 PHE A O 1
ATOM 4549 N N . ASN A 1 556 ? 2.306 56.195 21.026 1.00 23.84 556 ASN A N 1
ATOM 4550 C CA . ASN A 1 556 ? 1.765 56.787 19.807 1.00 23.84 556 ASN A CA 1
ATOM 4551 C C . ASN A 1 556 ? 2.839 56.663 18.722 1.00 23.84 556 ASN A C 1
ATOM 4553 O O . ASN A 1 556 ? 3.968 57.044 19.010 1.00 23.84 556 ASN A O 1
ATOM 4557 N N . GLU A 1 557 ? 2.478 56.212 17.519 1.00 25.80 557 GLU A N 1
ATOM 4558 C CA . GLU A 1 557 ? 3.004 56.643 16.204 1.00 25.80 557 GLU A CA 1
ATOM 4559 C C . GLU A 1 557 ? 2.247 55.876 15.085 1.00 25.80 557 GLU A C 1
ATOM 4561 O O . GLU A 1 557 ? 1.610 54.853 15.368 1.00 25.80 557 GLU A O 1
ATOM 4566 N N . PRO A 1 558 ? 2.199 56.386 13.838 1.00 26.42 558 PRO A N 1
ATOM 4567 C CA . PRO A 1 558 ? 1.209 55.956 12.849 1.00 26.42 558 PRO A CA 1
ATOM 4568 C C . PRO A 1 558 ? 1.718 54.854 11.903 1.00 26.42 558 PRO A C 1
ATOM 4570 O O . PRO A 1 558 ? 2.328 55.140 10.876 1.00 26.42 558 PRO A O 1
ATOM 4573 N N . LEU A 1 559 ? 1.368 53.593 12.172 1.00 28.50 559 LEU A N 1
ATOM 4574 C CA . LEU A 1 559 ? 1.589 52.485 11.229 1.00 28.50 559 LEU A CA 1
ATOM 4575 C C . LEU A 1 559 ? 0.516 52.444 10.122 1.00 28.50 559 LEU A C 1
ATOM 4577 O O . LEU A 1 559 ? -0.349 51.567 10.088 1.00 28.50 559 LEU A O 1
ATOM 4581 N N . LEU A 1 560 ? 0.595 53.404 9.195 1.00 26.95 560 LEU A N 1
ATOM 4582 C CA . LEU A 1 560 ? 0.340 53.104 7.781 1.00 26.95 560 LEU A CA 1
ATOM 4583 C C . LEU A 1 560 ? 1.598 52.429 7.200 1.00 26.95 560 LEU A C 1
ATOM 4585 O O . LEU A 1 560 ? 2.699 52.683 7.677 1.00 26.95 560 LEU A O 1
ATOM 4589 N N . ASN A 1 561 ? 1.416 51.635 6.140 1.00 28.11 561 ASN A N 1
ATOM 4590 C CA . ASN A 1 561 ? 2.425 50.823 5.438 1.00 28.11 561 ASN A CA 1
ATOM 4591 C C . ASN A 1 561 ? 2.852 49.536 6.169 1.00 28.11 561 ASN A C 1
ATOM 4593 O O . ASN A 1 561 ? 3.762 49.534 6.992 1.00 28.11 561 ASN A O 1
ATOM 4597 N N . SER A 1 562 ? 2.261 48.408 5.766 1.00 33.81 562 SER A N 1
ATOM 4598 C CA . SER A 1 562 ? 2.897 47.087 5.889 1.00 33.81 562 SER A CA 1
ATOM 4599 C C . SER A 1 562 ? 2.534 46.160 4.720 1.00 33.81 562 SER A C 1
ATOM 4601 O O . SER A 1 562 ? 2.307 44.971 4.916 1.00 33.81 562 SER A O 1
ATOM 4603 N N . SER A 1 563 ? 2.502 46.695 3.495 1.00 38.88 563 SER A N 1
ATOM 4604 C CA . SER A 1 563 ? 2.746 45.903 2.282 1.00 38.88 563 SER A CA 1
ATOM 4605 C C . SER A 1 563 ? 4.262 45.823 2.061 1.00 38.88 563 SER A C 1
ATOM 4607 O O . SER A 1 563 ? 4.783 46.367 1.090 1.00 38.88 563 SER A O 1
ATOM 4609 N N . GLY A 1 564 ? 4.968 45.263 3.047 1.00 47.41 564 GLY A N 1
ATOM 4610 C CA . GLY A 1 564 ? 6.408 45.034 2.961 1.00 47.41 564 GLY A CA 1
ATOM 4611 C C . GLY A 1 564 ? 6.707 43.908 1.978 1.00 47.41 564 GLY A C 1
ATOM 4612 O O . GLY A 1 564 ? 5.883 43.010 1.776 1.00 47.41 564 GLY A O 1
ATOM 4613 N N . SER A 1 565 ? 7.887 43.949 1.372 1.00 56.12 565 SER A N 1
ATOM 4614 C CA . SER A 1 565 ? 8.339 42.908 0.449 1.00 56.12 565 SER A CA 1
ATOM 4615 C C . SER A 1 565 ? 8.377 41.549 1.159 1.00 56.12 565 SER A C 1
ATOM 4617 O O . SER A 1 565 ? 8.713 41.467 2.339 1.00 56.12 565 SER A O 1
ATOM 4619 N N . LEU A 1 566 ? 8.127 40.442 0.447 1.00 63.38 566 LEU A N 1
ATOM 4620 C CA . LEU A 1 566 ? 8.271 39.074 0.993 1.00 63.38 566 LEU A CA 1
ATOM 4621 C C . LEU A 1 566 ? 9.635 38.818 1.664 1.00 63.38 566 LEU A C 1
ATOM 4623 O O . LEU A 1 566 ? 9.759 37.965 2.541 1.00 63.38 566 LEU A O 1
ATOM 4627 N N . ARG A 1 567 ? 10.667 39.572 1.268 1.00 65.56 567 ARG A N 1
ATOM 4628 C CA . ARG A 1 567 ? 12.020 39.504 1.835 1.00 65.56 567 ARG A CA 1
ATOM 4629 C C . ARG A 1 567 ? 12.166 40.207 3.193 1.00 65.56 567 ARG A C 1
ATOM 4631 O O . ARG A 1 567 ? 13.156 39.953 3.873 1.00 65.56 567 ARG A O 1
ATOM 4638 N N . GLU A 1 568 ? 11.204 41.044 3.577 1.00 63.72 568 GLU A N 1
ATOM 4639 C CA . GLU A 1 568 ? 11.133 41.794 4.844 1.00 63.72 568 GLU A CA 1
ATOM 4640 C C . GLU A 1 568 ? 10.288 41.079 5.917 1.00 63.72 568 GLU A C 1
ATOM 4642 O O . GLU A 1 568 ? 10.189 41.558 7.045 1.00 63.72 568 GLU A O 1
ATOM 4647 N N . MET A 1 569 ? 9.690 39.924 5.591 1.00 68.88 569 MET A N 1
ATOM 4648 C CA . MET A 1 569 ? 9.010 39.067 6.568 1.00 68.88 569 MET A CA 1
ATOM 4649 C C . MET A 1 569 ? 9.941 38.678 7.723 1.00 68.88 569 MET A C 1
ATOM 4651 O O . MET A 1 569 ? 11.133 38.443 7.514 1.00 68.88 569 MET A O 1
ATOM 4655 N N . TYR A 1 570 ? 9.365 38.524 8.921 1.00 65.38 570 TYR A N 1
ATOM 4656 C CA . TYR A 1 570 ? 10.062 38.051 10.119 1.00 65.38 570 TYR A CA 1
ATOM 4657 C C . TYR A 1 570 ? 10.864 36.773 9.828 1.00 65.38 570 TYR A C 1
ATOM 4659 O O . TYR A 1 570 ? 10.298 35.694 9.615 1.00 65.38 570 TYR A O 1
ATOM 4667 N N . ASN A 1 571 ? 12.193 36.905 9.799 1.00 63.66 571 ASN A N 1
ATOM 4668 C CA . ASN A 1 571 ? 13.095 35.779 9.626 1.00 63.66 571 ASN A CA 1
ATOM 4669 C C . ASN A 1 571 ? 13.443 35.204 10.996 1.00 63.66 571 ASN A C 1
ATOM 4671 O O . ASN A 1 571 ? 14.258 35.770 11.725 1.00 63.66 571 ASN A O 1
ATOM 4675 N N . TYR A 1 572 ? 12.876 34.037 11.295 1.00 62.59 572 TYR A N 1
ATOM 4676 C CA . TYR A 1 572 ? 13.128 33.301 12.531 1.00 62.59 572 TYR A CA 1
ATOM 4677 C C . TYR A 1 572 ? 14.621 33.055 12.789 1.00 62.59 572 TYR A C 1
ATOM 4679 O O . TYR A 1 572 ? 15.046 32.983 13.940 1.00 62.59 572 TYR A O 1
ATOM 4687 N N . GLU A 1 573 ? 15.440 32.986 11.734 1.00 58.19 573 GLU A N 1
ATOM 4688 C CA . GLU A 1 573 ? 16.887 32.817 11.867 1.00 58.19 573 GLU A CA 1
ATOM 4689 C C . GLU A 1 573 ? 17.583 33.930 12.657 1.00 58.19 573 GLU A C 1
ATOM 4691 O O . GLU A 1 573 ? 18.577 33.653 13.331 1.00 58.19 573 GLU A O 1
ATOM 4696 N N . LEU A 1 574 ? 17.074 35.165 12.583 1.00 55.72 574 LEU A N 1
ATOM 4697 C CA . LEU A 1 574 ? 17.692 36.340 13.206 1.00 55.72 574 LEU A CA 1
ATOM 4698 C C . LEU A 1 574 ? 17.387 36.456 14.706 1.00 55.72 574 LEU A C 1
ATOM 4700 O O . LEU A 1 574 ? 18.208 36.995 15.445 1.00 55.72 574 LEU A O 1
ATOM 4704 N N . ASP A 1 575 ? 16.237 35.938 15.146 1.00 53.31 575 ASP A N 1
ATOM 4705 C CA . ASP A 1 575 ? 15.666 36.214 16.471 1.00 53.31 575 ASP A CA 1
ATOM 4706 C C . ASP A 1 575 ? 15.482 34.967 17.359 1.00 53.31 575 ASP A C 1
ATOM 4708 O O . ASP A 1 575 ? 15.125 35.083 18.535 1.00 53.31 575 ASP A O 1
ATOM 4712 N N . ALA A 1 576 ? 15.725 33.760 16.839 1.00 45.81 576 ALA A N 1
ATOM 4713 C CA . ALA A 1 576 ? 15.611 32.537 17.629 1.00 45.81 576 ALA A CA 1
ATOM 4714 C C . ALA A 1 576 ? 16.788 32.355 18.621 1.00 45.81 576 ALA A C 1
ATOM 4716 O O . ALA A 1 576 ? 17.942 32.674 18.307 1.00 45.81 576 ALA A O 1
ATOM 4717 N N . PRO A 1 577 ? 16.524 31.850 19.844 1.00 46.47 577 PRO A N 1
ATOM 4718 C CA . PRO A 1 577 ? 17.530 31.773 20.899 1.00 46.47 577 PRO A CA 1
ATOM 4719 C C . PRO A 1 577 ? 18.624 30.732 20.590 1.00 46.47 577 PRO A C 1
ATOM 4721 O O . PRO A 1 577 ? 18.334 29.676 20.028 1.00 46.47 577 PRO A O 1
ATOM 4724 N N . PRO A 1 578 ? 19.882 30.955 21.015 1.00 50.62 578 PRO A N 1
ATOM 4725 C CA . PRO A 1 578 ? 20.956 29.986 20.814 1.00 50.62 578 PRO A CA 1
ATOM 4726 C C . PRO A 1 578 ? 20.788 28.778 21.747 1.00 50.62 578 PRO A C 1
ATOM 4728 O O . PRO A 1 578 ? 20.752 28.925 22.968 1.00 50.62 578 PRO A O 1
ATOM 4731 N N . ILE A 1 579 ? 20.765 27.560 21.193 1.00 49.66 579 ILE A N 1
ATOM 4732 C CA . ILE A 1 579 ? 20.578 26.320 21.978 1.00 49.66 579 ILE A CA 1
ATOM 4733 C C . ILE A 1 579 ? 21.850 25.857 22.726 1.00 49.66 579 ILE A C 1
ATOM 4735 O O . ILE A 1 579 ? 21.846 24.840 23.419 1.00 49.66 579 ILE A O 1
ATOM 4739 N N . GLY A 1 580 ? 22.941 26.620 22.606 1.00 49.19 580 GLY A N 1
ATOM 4740 C CA . GLY A 1 580 ? 24.304 26.264 23.007 1.00 49.19 580 GLY A CA 1
ATOM 4741 C C . GLY A 1 580 ? 25.215 26.068 21.789 1.00 49.19 580 GLY A C 1
ATOM 4742 O O . GLY A 1 580 ? 24.747 26.046 20.653 1.00 49.19 580 GLY A O 1
ATOM 4743 N N . HIS A 1 581 ? 26.525 25.926 22.012 1.00 50.84 581 HIS A N 1
ATOM 4744 C CA . HIS A 1 581 ? 27.477 25.600 20.942 1.00 50.84 581 HIS A CA 1
ATOM 4745 C C . HIS A 1 581 ? 27.373 24.111 20.572 1.00 50.84 581 HIS A C 1
ATOM 4747 O O . HIS A 1 581 ? 28.220 23.302 20.955 1.00 50.84 581 HIS A O 1
ATOM 4753 N N . LEU A 1 582 ? 26.335 23.748 19.816 1.00 55.00 582 LEU A N 1
ATOM 4754 C CA . LEU A 1 582 ? 26.356 22.509 19.044 1.00 55.00 582 LEU A CA 1
ATOM 4755 C C . LEU A 1 582 ? 27.566 22.546 18.092 1.00 55.00 582 LEU A C 1
ATOM 4757 O O . LEU A 1 582 ? 27.796 23.578 17.453 1.00 55.00 582 LEU A O 1
ATOM 4761 N N . PRO A 1 583 ? 28.357 21.463 17.973 1.00 52.12 583 PRO A N 1
ATOM 4762 C CA . PRO A 1 583 ? 29.406 21.400 16.964 1.00 52.12 583 PRO A CA 1
ATOM 4763 C C . PRO A 1 583 ? 28.794 21.610 15.575 1.00 52.12 583 PRO A C 1
ATOM 4765 O O . PRO A 1 583 ? 27.816 20.939 15.236 1.00 52.12 583 PRO A O 1
ATOM 4768 N N . LYS A 1 584 ? 29.361 22.527 14.774 1.00 54.94 584 LYS A N 1
ATOM 4769 C CA . LYS A 1 584 ? 28.920 22.743 13.385 1.00 54.94 584 LYS A CA 1
ATOM 4770 C C . LYS A 1 584 ? 28.855 21.401 12.655 1.00 54.94 584 LYS A C 1
ATOM 4772 O O . LYS A 1 584 ? 29.800 20.612 12.727 1.00 54.94 584 LYS A O 1
ATOM 4777 N N . LEU A 1 585 ? 27.754 21.159 11.943 1.00 53.19 585 LEU A N 1
ATOM 4778 C CA . LEU A 1 585 ? 27.580 19.942 11.159 1.00 53.19 585 LEU A CA 1
ATOM 4779 C C . LEU A 1 585 ? 28.708 19.838 10.122 1.00 53.19 585 LEU A C 1
ATOM 4781 O O . LEU A 1 585 ? 28.984 20.779 9.378 1.00 53.19 585 LEU A O 1
ATOM 4785 N N . TYR A 1 586 ? 29.383 18.686 10.095 1.00 48.75 586 TYR A N 1
ATOM 4786 C CA . TYR A 1 586 ? 30.680 18.536 9.419 1.00 48.75 586 TYR A CA 1
ATOM 4787 C C . TYR A 1 586 ? 30.615 18.714 7.887 1.00 48.75 586 TYR A C 1
ATOM 4789 O O . TYR A 1 586 ? 31.649 18.933 7.250 1.00 48.75 586 TYR A O 1
ATOM 4797 N N . ALA A 1 587 ? 29.402 18.698 7.313 1.00 50.72 587 ALA A N 1
ATOM 4798 C CA . ALA A 1 587 ? 29.115 18.978 5.906 1.00 50.72 587 ALA A CA 1
ATOM 4799 C C . ALA A 1 587 ? 29.827 20.241 5.389 1.00 50.72 587 ALA A C 1
ATOM 4801 O O . ALA A 1 587 ? 30.436 20.197 4.322 1.00 50.72 587 ALA A O 1
ATOM 4802 N N . HIS A 1 588 ? 29.859 21.322 6.176 1.00 47.12 588 HIS A N 1
ATOM 4803 C CA . HIS A 1 588 ? 30.518 22.572 5.783 1.00 47.12 588 HIS A CA 1
ATOM 4804 C C . HIS A 1 588 ? 31.993 22.371 5.385 1.00 47.12 588 HIS A C 1
ATOM 4806 O O . HIS A 1 588 ? 32.453 22.980 4.428 1.00 47.12 588 HIS A O 1
ATOM 4812 N N . SER A 1 589 ? 32.740 21.497 6.070 1.00 46.00 589 SER A N 1
ATOM 4813 C CA . SER A 1 589 ? 34.197 21.372 5.874 1.00 46.00 589 SER A CA 1
ATOM 4814 C C . SER A 1 589 ? 34.621 20.437 4.733 1.00 46.00 589 SER A C 1
ATOM 4816 O O . SER A 1 589 ? 35.712 20.599 4.186 1.00 46.00 589 SER A O 1
ATOM 4818 N N . GLN A 1 590 ? 33.777 19.473 4.345 1.00 51.25 590 GLN A N 1
ATOM 4819 C CA . GLN A 1 590 ? 34.074 18.582 3.217 1.00 51.25 590 GLN A CA 1
ATOM 4820 C C . GLN A 1 590 ? 33.822 19.253 1.860 1.00 51.25 590 GLN A C 1
ATOM 4822 O O . GLN A 1 590 ? 34.581 19.018 0.918 1.00 51.25 590 GLN A O 1
ATOM 4827 N N . TYR A 1 591 ? 32.771 20.072 1.745 1.00 54.06 591 TYR A N 1
ATOM 4828 C CA . TYR A 1 591 ? 32.291 20.570 0.446 1.00 54.06 591 TYR A CA 1
ATOM 4829 C C . TYR A 1 591 ? 32.746 21.997 0.105 1.00 54.06 591 TYR A C 1
ATOM 4831 O O . TYR A 1 591 ? 32.678 22.380 -1.063 1.00 54.06 591 TYR A O 1
ATOM 4839 N N . GLU A 1 592 ? 33.301 22.757 1.058 1.00 47.12 592 GLU A N 1
ATOM 4840 C CA . GLU A 1 592 ? 33.817 24.122 0.826 1.00 47.12 592 GLU A CA 1
ATOM 4841 C C . GLU A 1 592 ? 34.860 24.177 -0.308 1.00 47.12 592 GLU A C 1
ATOM 4843 O O . GLU A 1 592 ? 34.854 25.088 -1.134 1.00 47.12 592 GLU A O 1
ATOM 4848 N N . ASN A 1 593 ? 35.706 23.145 -0.410 1.00 41.28 593 ASN A N 1
ATOM 4849 C CA . ASN A 1 593 ? 36.744 23.038 -1.441 1.00 41.28 593 ASN A CA 1
ATOM 4850 C C . ASN A 1 593 ? 36.241 22.502 -2.797 1.00 41.28 593 ASN A C 1
ATOM 4852 O O . ASN A 1 593 ? 36.963 22.597 -3.789 1.00 41.28 593 ASN A O 1
ATOM 4856 N N . ALA A 1 594 ? 35.027 21.946 -2.876 1.00 41.28 594 ALA A N 1
ATOM 4857 C CA . ALA A 1 594 ? 34.501 21.335 -4.103 1.00 41.28 594 ALA A CA 1
ATOM 4858 C C . ALA A 1 594 ? 33.904 22.356 -5.094 1.00 41.28 594 ALA A C 1
ATOM 4860 O O . ALA A 1 594 ? 33.692 22.031 -6.260 1.00 41.28 594 ALA A O 1
ATOM 4861 N N . ASN A 1 595 ? 33.646 23.591 -4.648 1.00 37.28 595 ASN A N 1
ATOM 4862 C CA . ASN A 1 595 ? 32.955 24.628 -5.424 1.00 37.28 595 ASN A CA 1
ATOM 4863 C C . ASN A 1 595 ? 33.878 25.549 -6.255 1.00 37.28 595 ASN A C 1
ATOM 4865 O O . ASN A 1 595 ? 33.410 26.557 -6.790 1.00 37.28 595 ASN A O 1
ATOM 4869 N N . GLN A 1 596 ? 35.167 25.221 -6.418 1.00 27.16 596 GLN A N 1
ATOM 4870 C CA . GLN A 1 596 ? 36.008 25.881 -7.426 1.00 27.16 596 GLN A CA 1
ATOM 4871 C C . GLN A 1 596 ? 35.762 25.250 -8.810 1.00 27.16 596 GLN A C 1
ATOM 4873 O O . GLN A 1 596 ? 36.011 24.055 -8.979 1.00 27.16 596 GLN A O 1
ATOM 4878 N N . PRO A 1 597 ? 35.305 26.010 -9.828 1.00 30.33 597 PRO A N 1
ATOM 4879 C CA . PRO A 1 597 ? 35.085 25.461 -11.161 1.00 30.33 597 PRO A CA 1
ATOM 4880 C C . PRO A 1 597 ? 36.425 25.091 -11.808 1.00 30.33 597 PRO A C 1
ATOM 4882 O O . PRO A 1 597 ? 37.258 25.953 -12.102 1.00 30.33 597 PRO A O 1
ATOM 4885 N N . ASN A 1 598 ? 36.633 23.793 -12.032 1.00 31.17 598 ASN A N 1
ATOM 4886 C CA . ASN A 1 598 ? 37.863 23.276 -12.620 1.00 31.17 598 ASN A CA 1
ATOM 4887 C C . ASN A 1 598 ? 38.102 23.849 -14.026 1.00 31.17 598 ASN A C 1
ATOM 4889 O O . ASN A 1 598 ? 37.285 23.687 -14.934 1.00 31.17 598 ASN A O 1
ATOM 4893 N N . ARG A 1 599 ? 39.280 24.453 -14.223 1.00 25.69 599 ARG A N 1
ATOM 4894 C CA . ARG A 1 599 ? 39.789 24.850 -15.542 1.00 25.69 599 ARG A CA 1
ATOM 4895 C C . ARG A 1 599 ? 40.093 23.610 -16.389 1.00 25.69 599 ARG A C 1
ATOM 4897 O O . ARG A 1 599 ? 41.209 23.098 -16.371 1.00 25.69 599 ARG A O 1
ATOM 4904 N N . LEU A 1 600 ? 39.128 23.171 -17.188 1.00 25.97 600 LEU A N 1
ATOM 4905 C CA . LEU A 1 600 ? 39.371 22.248 -18.295 1.00 25.97 600 LEU A CA 1
ATOM 4906 C C . LEU A 1 600 ? 39.849 23.029 -19.526 1.00 25.97 600 LEU A C 1
ATOM 4908 O O . LEU A 1 600 ? 39.032 23.578 -20.256 1.00 25.97 600 LEU A O 1
ATOM 4912 N N . ASN A 1 601 ? 41.173 23.097 -19.723 1.00 28.72 601 ASN A N 1
ATOM 4913 C CA . ASN A 1 601 ? 41.832 23.193 -21.038 1.00 28.72 601 ASN A CA 1
ATOM 4914 C C . ASN A 1 601 ? 43.367 23.200 -20.898 1.00 28.72 601 ASN A C 1
ATOM 4916 O O . ASN A 1 601 ? 43.968 24.252 -20.685 1.00 28.72 601 ASN A O 1
ATOM 4920 N N . ASN A 1 602 ? 44.010 22.038 -21.054 1.00 30.38 602 ASN A N 1
ATOM 4921 C CA . ASN A 1 602 ? 44.838 21.713 -22.230 1.00 30.38 602 ASN A CA 1
ATOM 4922 C C . ASN A 1 602 ? 45.821 20.558 -21.976 1.00 30.38 602 ASN A C 1
ATOM 4924 O O . ASN A 1 602 ? 46.273 20.305 -20.864 1.00 30.38 602 ASN A O 1
ATOM 4928 N N . TYR A 1 603 ? 46.127 19.856 -23.066 1.00 25.81 603 TYR A N 1
ATOM 4929 C CA . TYR A 1 603 ? 47.033 18.714 -23.143 1.00 25.81 603 TYR A CA 1
ATOM 4930 C C . TYR A 1 603 ? 48.506 19.073 -22.869 1.00 25.81 603 TYR A C 1
ATOM 4932 O O . TYR A 1 603 ? 48.919 20.202 -23.124 1.00 25.81 603 TYR A O 1
ATOM 4940 N N . SER A 1 604 ? 49.297 18.032 -22.551 1.00 25.02 604 SER A N 1
ATOM 4941 C CA . SER A 1 604 ? 50.644 17.752 -23.107 1.00 25.02 604 SER A CA 1
ATOM 4942 C C . SER A 1 604 ? 51.839 17.655 -22.129 1.00 25.02 604 SER A C 1
ATOM 4944 O O . SER A 1 604 ? 52.531 18.637 -21.894 1.00 25.02 604 SER A O 1
ATOM 4946 N N . VAL A 1 605 ? 52.189 16.394 -21.812 1.00 27.64 605 VAL A N 1
ATOM 4947 C CA . VAL A 1 605 ? 53.556 15.804 -21.905 1.00 27.64 605 VAL A CA 1
ATOM 4948 C C . VAL A 1 605 ? 54.568 16.005 -20.750 1.00 27.64 605 VAL A C 1
ATOM 4950 O O . VAL A 1 605 ? 55.127 17.080 -20.586 1.00 27.64 605 VAL A O 1
ATOM 4953 N N . ASN A 1 606 ? 54.918 14.857 -20.131 1.00 27.67 606 ASN A N 1
ATOM 4954 C CA . ASN A 1 606 ? 56.182 14.480 -19.450 1.00 27.67 606 ASN A CA 1
ATOM 4955 C C . ASN A 1 606 ? 56.581 15.229 -18.150 1.00 27.67 606 ASN A C 1
ATOM 4957 O O . ASN A 1 606 ? 56.285 16.403 -17.989 1.00 27.67 606 ASN A O 1
ATOM 4961 N N . SER A 1 607 ? 57.275 14.622 -17.174 1.00 31.47 607 SER A N 1
ATOM 4962 C CA . SER A 1 607 ? 57.811 13.248 -17.006 1.00 31.47 607 SER A CA 1
ATOM 4963 C C . SER A 1 607 ? 58.236 13.017 -15.540 1.00 31.47 607 SER A C 1
ATOM 4965 O O . SER A 1 607 ? 58.660 13.980 -14.912 1.00 31.47 607 SER A O 1
ATOM 4967 N N . ASP A 1 608 ? 58.215 11.753 -15.086 1.00 31.23 608 ASP A N 1
ATOM 4968 C CA . ASP A 1 608 ? 58.980 11.166 -13.955 1.00 31.23 608 ASP A CA 1
ATOM 4969 C C . ASP A 1 608 ? 58.751 11.768 -12.524 1.00 31.23 608 ASP A C 1
ATOM 4971 O O . ASP A 1 608 ? 58.406 12.929 -12.359 1.00 31.23 608 ASP A O 1
ATOM 4975 N N . ASP A 1 609 ? 58.879 11.061 -11.391 1.00 33.16 609 ASP A N 1
ATOM 4976 C CA . ASP A 1 609 ? 59.198 9.651 -11.149 1.00 33.16 609 ASP A CA 1
ATOM 4977 C C . ASP A 1 609 ? 58.614 9.145 -9.796 1.00 33.16 609 ASP A C 1
ATOM 4979 O O . ASP A 1 609 ? 58.576 9.867 -8.805 1.00 33.16 609 ASP A O 1
ATOM 4983 N N . ASN A 1 610 ? 58.193 7.878 -9.784 1.00 31.89 610 ASN A N 1
ATOM 4984 C CA . ASN A 1 610 ? 58.203 6.863 -8.708 1.00 31.89 610 ASN A CA 1
ATOM 4985 C C . ASN A 1 610 ? 57.945 7.101 -7.174 1.00 31.89 610 ASN A C 1
ATOM 4987 O O . ASN A 1 610 ? 58.609 7.858 -6.479 1.00 31.89 610 ASN A O 1
ATOM 4991 N N . LEU A 1 611 ? 57.156 6.142 -6.637 1.00 31.45 611 LEU A N 1
ATOM 4992 C CA . LEU A 1 611 ? 57.216 5.444 -5.319 1.00 31.45 611 LEU A CA 1
ATOM 4993 C C . LEU A 1 611 ? 56.540 5.968 -4.009 1.00 31.45 611 LEU A C 1
ATOM 4995 O O . LEU A 1 611 ? 57.056 6.794 -3.273 1.00 31.45 611 LEU A O 1
ATOM 4999 N N . CYS A 1 612 ? 55.460 5.255 -3.635 1.00 27.69 612 CYS A N 1
ATOM 5000 C CA . CYS A 1 612 ? 55.178 4.573 -2.343 1.00 27.69 612 CYS A CA 1
ATOM 5001 C C . CYS A 1 612 ? 55.369 5.242 -0.945 1.00 27.69 612 CYS A C 1
ATOM 5003 O O . CYS A 1 612 ? 56.493 5.425 -0.506 1.00 27.69 612 CYS A O 1
ATOM 5005 N N . LYS A 1 613 ? 54.247 5.339 -0.183 1.00 24.33 613 LYS A N 1
ATOM 5006 C CA . LYS A 1 613 ? 53.903 4.690 1.136 1.00 24.33 613 LYS A CA 1
ATOM 5007 C C . LYS A 1 613 ? 54.972 4.539 2.278 1.00 24.33 613 LYS A C 1
ATOM 5009 O O . LYS A 1 613 ? 56.121 4.276 1.957 1.00 24.33 613 LYS A O 1
ATOM 5014 N N . PRO A 1 614 ? 54.607 4.345 3.587 1.00 32.28 614 PRO A N 1
ATOM 5015 C CA . PRO A 1 614 ? 53.355 4.612 4.328 1.00 32.28 614 PRO A CA 1
ATOM 5016 C C . PRO A 1 614 ? 53.535 5.415 5.685 1.00 32.28 614 PRO A C 1
ATOM 5018 O O . PRO A 1 614 ? 53.752 6.613 5.552 1.00 32.28 614 PRO A O 1
ATOM 5021 N N . PRO A 1 615 ? 53.353 4.928 6.956 1.00 39.28 615 PRO A N 1
ATOM 5022 C CA . PRO A 1 615 ? 52.430 5.586 7.910 1.00 39.28 615 PRO A CA 1
ATOM 5023 C C . PRO A 1 615 ? 52.942 5.853 9.367 1.00 39.28 615 PRO A C 1
ATOM 5025 O O . PRO A 1 615 ? 54.080 5.566 9.716 1.00 39.28 615 PRO A O 1
ATOM 5028 N N . TYR A 1 616 ? 52.040 6.376 10.218 1.00 26.89 616 TYR A N 1
ATOM 5029 C CA . TYR A 1 616 ? 52.010 6.463 11.703 1.00 26.89 616 TYR A CA 1
ATOM 5030 C C . TYR A 1 616 ? 53.252 6.119 12.578 1.00 26.89 616 TYR A C 1
ATOM 5032 O O . TYR A 1 616 ? 53.548 4.952 12.818 1.00 26.89 616 TYR A O 1
ATOM 5040 N N . GLY A 1 617 ? 53.755 7.145 13.292 1.00 25.64 617 GLY A N 1
ATOM 5041 C CA . GLY A 1 617 ? 53.824 7.155 14.773 1.00 25.64 617 GLY A CA 1
ATOM 5042 C C . GLY A 1 617 ? 55.153 6.854 15.500 1.00 25.64 617 GLY A C 1
ATOM 5043 O O . GLY A 1 617 ? 55.554 5.701 15.570 1.00 25.64 617 GLY A O 1
ATOM 5044 N N . TYR A 1 618 ? 55.741 7.862 16.178 1.00 27.44 618 TYR A N 1
ATOM 5045 C CA . TYR A 1 618 ? 56.370 7.757 17.523 1.00 27.44 618 TYR A CA 1
ATOM 5046 C C . TYR A 1 618 ? 56.712 9.150 18.121 1.00 27.44 618 TYR A C 1
ATOM 5048 O O . TYR A 1 618 ? 56.788 10.143 17.401 1.00 27.44 618 TYR A O 1
ATOM 5056 N N . VAL A 1 619 ? 56.900 9.225 19.447 1.00 27.16 619 VAL A N 1
ATOM 5057 C CA . VAL A 1 619 ? 57.089 10.433 20.301 1.00 27.16 619 VAL A CA 1
ATOM 5058 C C . VAL A 1 619 ? 58.007 10.033 21.491 1.00 27.16 619 VAL A C 1
ATOM 5060 O O . VAL A 1 619 ? 57.948 8.853 21.844 1.00 27.16 619 VAL A O 1
ATOM 5063 N N . PRO A 1 620 ? 58.760 10.894 22.233 1.00 37.16 620 PRO A N 1
ATOM 5064 C CA . PRO A 1 620 ? 59.460 12.174 21.960 1.00 37.16 620 PRO A CA 1
ATOM 5065 C C . PRO A 1 620 ? 60.976 12.171 22.373 1.00 37.16 620 PRO A C 1
ATOM 5067 O O . PRO A 1 620 ? 61.464 11.208 22.960 1.00 37.16 620 PRO A O 1
ATOM 5070 N N . SER A 1 621 ? 61.701 13.305 22.232 1.00 27.98 621 SER A N 1
ATOM 5071 C CA . SER A 1 621 ? 62.281 14.097 23.370 1.00 27.98 621 SER A CA 1
ATOM 5072 C C . SER A 1 621 ? 63.629 14.850 23.145 1.00 27.98 621 SER A C 1
ATOM 5074 O O . SER A 1 621 ? 64.522 14.373 22.457 1.00 27.98 621 SER A O 1
ATOM 5076 N N . LYS A 1 622 ? 63.766 15.999 23.849 1.00 29.89 622 LYS A N 1
ATOM 5077 C CA . LYS A 1 622 ? 64.990 16.733 24.302 1.00 29.89 622 LYS A CA 1
ATOM 5078 C C . LYS A 1 622 ? 65.888 17.549 23.328 1.00 29.89 622 LYS A C 1
ATOM 5080 O O . LYS A 1 622 ? 66.953 17.112 22.921 1.00 29.89 622 LYS A O 1
ATOM 5085 N N . SER A 1 623 ? 65.498 18.818 23.133 1.00 28.55 623 SER A N 1
ATOM 5086 C CA . SER A 1 623 ? 66.173 20.073 23.588 1.00 28.55 623 SER A CA 1
ATOM 5087 C C . SER A 1 623 ? 67.711 20.305 23.546 1.00 28.55 623 SER A C 1
ATOM 5089 O O . SER A 1 623 ? 68.465 19.508 24.100 1.00 28.55 623 SER A O 1
ATOM 5091 N N . ASN A 1 624 ? 68.068 21.566 23.205 1.00 30.89 624 ASN A N 1
ATOM 5092 C CA . ASN A 1 624 ? 69.285 22.366 23.533 1.00 30.89 624 ASN A CA 1
ATOM 5093 C C . ASN A 1 624 ? 70.539 22.190 22.626 1.00 30.89 624 ASN A C 1
ATOM 5095 O O . ASN A 1 624 ? 70.825 21.077 22.211 1.00 30.89 624 ASN A O 1
ATOM 5099 N N . HIS A 1 625 ? 71.353 23.220 22.292 1.00 31.94 625 HIS A N 1
ATOM 5100 C CA . HIS A 1 625 ? 71.438 24.634 22.749 1.00 31.94 625 HIS A CA 1
ATOM 5101 C C . HIS A 1 625 ? 72.259 25.553 21.777 1.00 31.94 625 HIS A C 1
ATOM 5103 O O . HIS A 1 625 ? 73.156 25.045 21.118 1.00 31.94 625 HIS A O 1
ATOM 5109 N N . LEU A 1 626 ? 72.048 26.891 21.853 1.00 31.08 626 LEU A N 1
ATOM 5110 C CA . LEU A 1 626 ? 72.953 28.038 21.500 1.00 31.08 626 LEU A CA 1
ATOM 5111 C C . LEU A 1 626 ? 73.217 28.328 19.987 1.00 31.08 626 LEU A C 1
ATOM 5113 O O . LEU A 1 626 ? 73.565 27.421 19.248 1.00 31.08 626 LEU A O 1
ATOM 5117 N N . MET A 1 627 ? 72.921 29.516 19.407 1.00 30.19 627 MET A N 1
ATOM 5118 C CA . MET A 1 627 ? 73.419 30.916 19.611 1.00 30.19 627 MET A CA 1
ATOM 5119 C C . MET A 1 627 ? 74.845 31.157 19.034 1.00 30.19 627 MET A C 1
ATOM 5121 O O . MET A 1 627 ? 75.700 30.307 19.235 1.00 30.19 627 MET A O 1
ATOM 5125 N N . ASN A 1 628 ? 75.202 32.266 18.346 1.00 30.64 628 ASN A N 1
ATOM 5126 C CA . ASN A 1 628 ? 74.579 33.606 18.216 1.00 30.64 628 ASN A CA 1
ATOM 5127 C C . ASN A 1 628 ? 75.178 34.465 17.042 1.00 30.64 628 ASN A C 1
ATOM 5129 O O . ASN A 1 628 ? 76.210 34.071 16.506 1.00 30.64 628 ASN A O 1
ATOM 5133 N N . ASN A 1 629 ? 74.617 35.672 16.781 1.00 31.89 629 ASN A N 1
ATOM 5134 C CA . ASN A 1 629 ? 75.203 36.865 16.082 1.00 31.89 629 ASN A CA 1
ATOM 5135 C C . ASN A 1 629 ? 75.405 36.820 14.528 1.00 31.89 629 ASN A C 1
ATOM 5137 O O . ASN A 1 629 ? 75.679 35.761 13.982 1.00 31.89 629 ASN A O 1
ATOM 5141 N N . ASP A 1 630 ? 75.323 37.907 13.723 1.00 31.92 630 ASP A N 1
ATOM 5142 C CA . ASP A 1 630 ? 74.957 39.331 13.944 1.00 31.92 630 ASP A CA 1
ATOM 5143 C C . ASP A 1 630 ? 74.465 40.065 12.648 1.00 31.92 630 ASP A C 1
ATOM 5145 O O . ASP A 1 630 ? 74.967 39.815 11.557 1.00 31.92 630 ASP A O 1
ATOM 5149 N N . ALA A 1 631 ? 73.512 40.998 12.834 1.00 31.44 631 ALA A N 1
ATOM 5150 C CA . ALA A 1 631 ? 73.373 42.384 12.302 1.00 31.44 631 ALA A CA 1
ATOM 5151 C C . ALA A 1 631 ? 73.488 42.755 10.780 1.00 31.44 631 ALA A C 1
ATOM 5153 O O . ALA A 1 631 ? 74.567 42.704 10.204 1.00 31.44 631 ALA A O 1
ATOM 5154 N N . THR A 1 632 ? 72.372 43.099 10.092 1.00 33.12 632 THR A N 1
ATOM 5155 C CA . THR A 1 632 ? 71.811 44.457 9.726 1.00 33.12 632 THR A CA 1
ATOM 5156 C C . THR A 1 632 ? 72.413 45.170 8.480 1.00 33.12 632 THR A C 1
ATOM 5158 O O . THR A 1 632 ? 73.584 44.977 8.170 1.00 33.12 632 THR A O 1
ATOM 5161 N N . PRO A 1 633 ? 71.603 45.923 7.681 1.00 39.03 633 PRO A N 1
ATOM 5162 C CA . PRO A 1 633 ? 71.271 47.335 7.972 1.00 39.03 633 PRO A CA 1
ATOM 5163 C C . PRO A 1 633 ? 69.793 47.750 7.733 1.00 39.03 633 PRO A C 1
ATOM 5165 O O . PRO A 1 633 ? 69.014 47.043 7.100 1.00 39.03 633 PRO A O 1
ATOM 5168 N N . SER A 1 634 ? 69.429 48.935 8.243 1.00 33.34 634 SER A N 1
ATOM 5169 C CA . SER A 1 634 ? 68.062 49.511 8.294 1.00 33.34 634 SER A CA 1
ATOM 5170 C C . SER A 1 634 ? 67.977 50.852 7.496 1.00 33.34 634 SER A C 1
ATOM 5172 O O . SER A 1 634 ? 68.871 51.108 6.695 1.00 33.34 634 SER A O 1
ATOM 5174 N N . PRO A 1 635 ? 67.044 51.794 7.777 1.00 41.94 635 PRO A N 1
ATOM 5175 C CA . PRO A 1 635 ? 65.657 51.972 7.285 1.00 41.94 635 PRO A CA 1
ATOM 5176 C C . PRO A 1 635 ? 65.556 53.330 6.486 1.00 41.94 635 PRO A C 1
ATOM 5178 O O . PRO A 1 635 ? 66.577 53.666 5.889 1.00 41.94 635 PRO A O 1
ATOM 5181 N N . PRO A 1 636 ? 64.486 54.188 6.452 1.00 35.22 636 PRO A N 1
ATOM 5182 C CA . PRO A 1 636 ? 63.114 54.133 7.007 1.00 35.22 636 PRO A CA 1
ATOM 5183 C C . PRO A 1 636 ? 61.962 54.700 6.112 1.00 35.22 636 PRO A C 1
ATOM 5185 O O . PRO A 1 636 ? 62.154 55.081 4.964 1.00 35.22 636 PRO A O 1
ATOM 5188 N N . ILE A 1 637 ? 60.793 54.868 6.760 1.00 35.88 637 ILE A N 1
ATOM 5189 C CA . ILE A 1 637 ? 59.621 55.727 6.454 1.00 35.88 637 ILE A CA 1
ATOM 5190 C C . ILE A 1 637 ? 58.399 55.003 5.853 1.00 35.88 637 ILE A C 1
ATOM 5192 O O . ILE A 1 637 ? 58.416 54.471 4.751 1.00 35.88 637 ILE A O 1
ATOM 5196 N N . VAL A 1 638 ? 57.310 55.061 6.629 1.00 28.12 638 VAL A N 1
ATOM 5197 C CA . VAL A 1 638 ? 55.955 54.537 6.383 1.00 28.12 638 VAL A CA 1
ATOM 5198 C C . VAL A 1 638 ? 54.975 55.708 6.531 1.00 28.12 638 VAL A C 1
ATOM 5200 O O . VAL A 1 638 ? 55.178 56.547 7.413 1.00 28.12 638 VAL A O 1
ATOM 5203 N N . PRO A 1 639 ? 53.929 55.801 5.694 1.00 31.25 639 PRO A N 1
ATOM 5204 C CA . PRO A 1 639 ? 52.575 55.937 6.254 1.00 31.25 639 PRO A CA 1
ATOM 5205 C C . PRO A 1 639 ? 51.488 55.188 5.447 1.00 31.25 639 PRO A C 1
ATOM 5207 O O . PRO A 1 639 ? 51.712 54.819 4.299 1.00 31.25 639 PRO A O 1
ATOM 5210 N N . SER A 1 640 ? 50.276 55.089 6.023 1.00 34.94 640 SER A N 1
ATOM 5211 C CA . SER A 1 640 ? 49.023 54.537 5.442 1.00 34.94 640 SER A CA 1
ATOM 5212 C C . SER A 1 640 ? 48.964 52.999 5.282 1.00 34.94 640 SER A C 1
ATOM 5214 O O . SER A 1 640 ? 49.962 52.381 4.943 1.00 34.94 640 SER A O 1
ATOM 5216 N N . PHE A 1 641 ? 47.842 52.300 5.509 1.00 29.41 641 PHE A N 1
ATOM 5217 C CA . PHE A 1 641 ? 46.552 52.659 6.132 1.00 29.41 641 PHE A CA 1
ATOM 5218 C C . PHE A 1 641 ? 45.898 51.348 6.632 1.00 29.41 641 PHE A C 1
ATOM 5220 O O . PHE A 1 641 ? 45.637 50.483 5.802 1.00 29.41 641 PHE A O 1
ATOM 5227 N N . ASN A 1 642 ? 45.683 51.194 7.948 1.00 29.25 642 ASN A N 1
ATOM 5228 C CA . ASN A 1 642 ? 44.752 50.270 8.641 1.00 29.25 642 ASN A CA 1
ATOM 5229 C C . ASN A 1 642 ? 45.300 49.876 10.021 1.00 29.25 642 ASN A C 1
ATOM 5231 O O . ASN A 1 642 ? 45.870 48.808 10.197 1.00 29.25 642 ASN A O 1
ATOM 5235 N N . ASP A 1 643 ? 45.063 50.743 11.002 1.00 31.50 643 ASP A N 1
ATOM 5236 C CA . ASP A 1 643 ? 44.668 50.304 12.340 1.00 31.50 643 ASP A CA 1
ATOM 5237 C C . ASP A 1 643 ? 43.866 51.436 12.998 1.00 31.50 643 ASP A C 1
ATOM 5239 O O . ASP A 1 643 ? 44.230 52.613 12.904 1.00 31.50 643 ASP A O 1
ATOM 5243 N N . ARG A 1 644 ? 42.735 51.099 13.623 1.00 32.41 644 ARG A N 1
ATOM 5244 C CA . ARG A 1 644 ? 41.877 52.046 14.349 1.00 32.41 644 ARG A CA 1
ATOM 5245 C C . ARG A 1 644 ? 41.895 51.691 15.833 1.00 32.41 644 ARG A C 1
ATOM 5247 O O . ARG A 1 644 ? 41.326 50.671 16.185 1.00 32.41 644 ARG A O 1
ATOM 5254 N N . ILE A 1 645 ? 42.371 52.636 16.657 1.00 33.03 645 ILE A N 1
ATOM 5255 C CA . ILE A 1 645 ? 42.011 52.811 18.084 1.00 33.03 645 ILE A CA 1
ATOM 5256 C C . ILE A 1 645 ? 42.510 51.683 19.022 1.00 33.03 645 ILE A C 1
ATOM 5258 O O . ILE A 1 645 ? 42.208 50.520 18.828 1.00 33.03 645 ILE A O 1
ATOM 5262 N N . SER A 1 646 ? 43.186 51.919 20.149 1.00 31.86 646 SER A N 1
ATOM 5263 C CA . SER A 1 646 ? 43.939 53.065 20.692 1.00 31.86 646 SER A CA 1
ATOM 5264 C C . SER A 1 646 ? 44.660 52.560 21.951 1.00 31.86 646 SER A C 1
ATOM 5266 O O . SER A 1 646 ? 44.061 51.794 22.705 1.00 31.86 646 SER A O 1
ATOM 5268 N N . ASN A 1 647 ? 45.889 52.996 22.232 1.00 27.59 647 ASN A N 1
ATOM 5269 C CA . ASN A 1 647 ? 46.653 52.515 23.388 1.00 27.59 647 ASN A CA 1
ATOM 5270 C C . ASN A 1 647 ? 47.398 53.679 24.068 1.00 27.59 647 ASN A C 1
ATOM 5272 O O . ASN A 1 647 ? 47.970 54.493 23.351 1.00 27.59 647 ASN A O 1
ATOM 5276 N N . LEU A 1 648 ? 47.449 53.684 25.414 1.00 29.83 648 LEU A N 1
ATOM 5277 C CA . LEU A 1 648 ? 48.308 54.527 26.284 1.00 29.83 648 LEU A CA 1
ATOM 5278 C C . LEU A 1 648 ? 48.086 56.071 26.240 1.00 29.83 648 LEU A C 1
ATOM 5280 O O . LEU A 1 648 ? 47.791 56.639 25.201 1.00 29.83 648 LEU A O 1
ATOM 5284 N N . ASN A 1 649 ? 48.295 56.861 27.307 1.00 26.41 649 ASN A N 1
ATOM 5285 C CA . ASN A 1 649 ? 48.228 56.632 28.762 1.00 26.41 649 ASN A CA 1
ATOM 5286 C C . ASN A 1 649 ? 48.218 58.006 29.498 1.00 26.41 649 ASN A C 1
ATOM 5288 O O . ASN A 1 649 ? 48.560 59.018 28.899 1.00 26.41 649 ASN A O 1
ATOM 5292 N N . GLN A 1 650 ? 47.951 58.007 30.812 1.00 27.20 650 GLN A N 1
ATOM 5293 C CA . GLN A 1 650 ? 48.365 59.037 31.797 1.00 27.20 650 GLN A CA 1
ATOM 5294 C C . GLN A 1 650 ? 47.893 60.503 31.624 1.00 27.20 650 GLN A C 1
ATOM 5296 O O . GLN A 1 650 ? 48.546 61.318 30.979 1.00 27.20 650 GLN A O 1
ATOM 5301 N N . ASN A 1 651 ? 46.886 60.899 32.416 1.00 29.81 651 ASN A N 1
ATOM 5302 C CA . ASN A 1 651 ? 47.093 61.843 33.533 1.00 29.81 651 ASN A CA 1
ATOM 5303 C C . ASN A 1 651 ? 45.802 62.067 34.340 1.00 29.81 651 ASN A C 1
ATOM 5305 O O . ASN A 1 651 ? 44.893 62.738 33.871 1.00 29.81 651 ASN A O 1
ATOM 5309 N N . PHE A 1 652 ? 45.754 61.549 35.571 1.00 27.98 652 PHE A N 1
ATOM 5310 C CA . PHE A 1 652 ? 45.544 62.356 36.784 1.00 27.98 652 PHE A CA 1
ATOM 5311 C C . PHE A 1 652 ? 45.729 61.464 38.017 1.00 27.98 652 PHE A C 1
ATOM 5313 O O . PHE A 1 652 ? 44.864 60.672 38.383 1.00 27.98 652 PHE A O 1
ATOM 5320 N N . ALA A 1 653 ? 46.893 61.586 38.652 1.00 28.59 653 ALA A N 1
ATOM 5321 C CA . ALA A 1 653 ? 47.160 60.977 39.947 1.00 28.59 653 ALA A CA 1
ATOM 5322 C C . ALA A 1 653 ? 46.802 61.953 41.080 1.00 28.59 653 ALA A C 1
ATOM 5324 O O . ALA A 1 653 ? 47.026 63.151 40.949 1.00 28.59 653 ALA A O 1
ATOM 5325 N N . ASN A 1 654 ? 46.309 61.392 42.188 1.00 25.67 654 ASN A N 1
ATOM 5326 C CA . ASN A 1 654 ? 46.444 61.844 43.580 1.00 25.67 654 ASN A CA 1
ATOM 5327 C C . ASN A 1 654 ? 46.477 63.354 43.893 1.00 25.67 654 ASN A C 1
ATOM 5329 O O . ASN A 1 654 ? 47.462 64.024 43.602 1.00 25.67 654 ASN A O 1
ATOM 5333 N N . ILE A 1 655 ? 45.545 63.805 44.749 1.00 27.62 655 ILE A N 1
ATOM 5334 C CA . ILE A 1 655 ? 45.861 64.361 46.087 1.00 27.62 655 ILE A CA 1
ATOM 5335 C C . ILE A 1 655 ? 44.569 64.650 46.888 1.00 27.62 655 ILE A C 1
ATOM 5337 O O . ILE A 1 655 ? 43.604 65.164 46.337 1.00 27.62 655 ILE A O 1
ATOM 5341 N N . LYS A 1 656 ? 44.640 64.423 48.216 1.00 29.38 656 LYS A N 1
ATOM 5342 C CA . LYS A 1 656 ? 43.700 64.814 49.303 1.00 29.38 656 LYS A CA 1
ATOM 5343 C C . LYS A 1 656 ? 42.350 64.069 49.436 1.00 29.38 656 LYS A C 1
ATOM 5345 O O . LYS A 1 656 ? 41.650 63.893 48.455 1.00 29.38 656 LYS A O 1
ATOM 5350 N N . LEU A 1 657 ? 41.865 63.747 50.650 1.00 28.48 657 LEU A N 1
ATOM 5351 C CA . LEU A 1 657 ? 42.513 63.414 51.948 1.00 28.48 657 LEU A CA 1
ATOM 5352 C C . LEU A 1 657 ? 41.438 62.976 52.983 1.00 28.48 657 LEU A C 1
ATOM 5354 O O . LEU A 1 657 ? 40.314 63.458 52.915 1.00 28.48 657 LEU A O 1
ATOM 5358 N N . LYS A 1 658 ? 41.873 62.221 54.009 1.00 28.61 658 LYS A N 1
ATOM 5359 C CA . LYS A 1 658 ? 41.183 61.775 55.250 1.00 28.61 658 LYS A CA 1
ATOM 5360 C C . LYS A 1 658 ? 40.179 60.619 55.094 1.00 28.61 658 LYS A C 1
ATOM 5362 O O . LYS A 1 658 ? 39.347 60.666 54.202 1.00 28.61 658 LYS A O 1
ATOM 5367 N N . GLN A 1 659 ? 40.273 59.490 55.813 1.00 25.44 659 GLN A N 1
ATOM 5368 C CA . GLN A 1 659 ? 40.649 59.143 57.213 1.00 25.44 659 GLN A CA 1
ATOM 5369 C C . GLN A 1 659 ? 39.485 59.170 58.220 1.00 25.44 659 GLN A C 1
ATOM 5371 O O . GLN A 1 659 ? 38.656 60.071 58.188 1.00 25.44 659 GLN A O 1
ATOM 5376 N N . ASP A 1 660 ? 39.568 58.200 59.144 1.00 30.20 660 ASP A N 1
ATOM 5377 C CA . ASP A 1 660 ? 38.808 57.986 60.388 1.00 30.20 660 ASP A CA 1
ATOM 5378 C C . ASP A 1 660 ? 37.360 57.446 60.259 1.00 30.20 660 ASP A C 1
ATOM 5380 O O . ASP A 1 660 ? 36.579 57.932 59.455 1.00 30.20 660 ASP A O 1
ATOM 5384 N N . SER A 1 661 ? 36.913 56.443 61.043 1.00 30.08 661 SER A N 1
ATOM 5385 C CA . SER A 1 661 ? 37.625 55.574 62.017 1.00 30.08 661 SER A CA 1
ATOM 5386 C C . SER A 1 661 ? 36.786 54.350 62.478 1.00 30.08 661 SER A C 1
ATOM 5388 O O . SER A 1 661 ? 35.573 54.334 62.288 1.00 30.08 661 SER A O 1
ATOM 5390 N N . SER A 1 662 ? 37.434 53.402 63.193 1.00 31.38 662 SER A N 1
ATOM 5391 C CA . SER A 1 662 ? 36.861 52.337 64.072 1.00 31.38 662 SER A CA 1
ATOM 5392 C C . SER A 1 662 ? 36.249 51.082 63.390 1.00 31.38 662 SER A C 1
ATOM 5394 O O . SER A 1 662 ? 35.546 51.225 62.402 1.00 31.38 662 SER A O 1
ATOM 5396 N N . LEU A 1 663 ? 36.450 49.810 63.806 1.00 32.41 663 LEU A N 1
ATOM 5397 C CA . LEU A 1 663 ? 37.322 49.081 64.776 1.00 32.41 663 LEU A CA 1
ATOM 5398 C C . LEU A 1 663 ? 37.609 47.674 64.155 1.00 32.41 663 LEU A C 1
ATOM 5400 O O . LEU A 1 663 ? 36.710 47.110 63.546 1.00 32.41 663 LEU A O 1
ATOM 5404 N N . LYS A 1 664 ? 38.832 47.119 64.061 1.00 26.81 664 LYS A N 1
ATOM 5405 C CA . LYS A 1 664 ? 39.805 46.570 65.050 1.00 26.81 664 LYS A CA 1
ATOM 5406 C C . LYS A 1 664 ? 39.595 45.106 65.534 1.00 26.81 664 LYS A C 1
ATOM 5408 O O . LYS A 1 664 ? 38.703 44.832 66.318 1.00 26.81 664 LYS A O 1
ATOM 5413 N N . HIS A 1 665 ? 40.595 44.275 65.191 1.00 27.73 665 HIS A N 1
ATOM 5414 C CA . HIS A 1 665 ? 41.226 43.157 65.935 1.00 27.73 665 HIS A CA 1
ATOM 5415 C C . HIS A 1 665 ? 40.497 41.840 66.309 1.00 27.73 665 HIS A C 1
ATOM 5417 O O . HIS A 1 665 ? 39.653 41.780 67.193 1.00 27.73 665 HIS A O 1
ATOM 5423 N N . SER A 1 666 ? 41.048 40.746 65.765 1.00 29.52 666 SER A N 1
ATOM 5424 C CA . SER A 1 666 ? 41.240 39.402 66.363 1.00 29.52 666 SER A CA 1
ATOM 5425 C C . SER A 1 666 ? 42.403 39.397 67.401 1.00 29.52 666 SER A C 1
ATOM 5427 O O . SER A 1 666 ? 43.074 40.431 67.491 1.00 29.52 666 SER A O 1
ATOM 5429 N N . PRO A 1 667 ? 42.808 38.271 68.062 1.00 38.94 667 PRO A N 1
ATOM 5430 C CA . PRO A 1 667 ? 42.203 36.923 68.201 1.00 38.94 667 PRO A CA 1
ATOM 5431 C C . PRO A 1 667 ? 42.271 36.301 69.644 1.00 38.94 667 PRO A C 1
ATOM 5433 O O . PRO A 1 667 ? 42.828 36.899 70.554 1.00 38.94 667 PRO A O 1
ATOM 5436 N N . ARG A 1 668 ? 41.863 35.015 69.764 1.00 23.67 668 ARG A N 1
ATOM 5437 C CA . ARG A 1 668 ? 42.257 33.970 70.764 1.00 23.67 668 ARG A CA 1
ATOM 5438 C C . ARG A 1 668 ? 41.668 33.944 72.206 1.00 23.67 668 ARG A C 1
ATOM 5440 O O . ARG A 1 668 ? 42.025 34.766 73.033 1.00 23.67 668 ARG A O 1
ATOM 5447 N N . VAL A 1 669 ? 41.040 32.785 72.497 1.00 24.77 669 VAL A N 1
ATOM 5448 C CA . VAL A 1 669 ? 41.257 31.870 73.661 1.00 24.77 669 VAL A CA 1
ATOM 5449 C C . VAL A 1 669 ? 40.542 32.136 75.015 1.00 24.77 669 VAL A C 1
ATOM 5451 O O . VAL A 1 669 ? 40.625 33.220 75.573 1.00 24.77 669 VAL A O 1
ATOM 5454 N N . ASP A 1 670 ? 39.946 31.042 75.528 1.00 24.05 670 ASP A N 1
ATOM 5455 C CA . ASP A 1 670 ? 39.453 30.689 76.884 1.00 24.05 670 ASP A CA 1
ATOM 5456 C C . ASP A 1 670 ? 38.231 31.383 77.544 1.00 24.05 670 ASP A C 1
ATOM 5458 O O . ASP A 1 670 ? 37.984 32.575 77.392 1.00 24.05 670 ASP A O 1
ATOM 5462 N N . GLY A 1 671 ? 37.479 30.576 78.325 1.00 28.50 671 GLY A N 1
ATOM 5463 C CA . GLY A 1 671 ? 36.264 30.929 79.093 1.00 28.50 671 GLY A CA 1
ATOM 5464 C C . GLY A 1 671 ? 34.959 30.387 78.467 1.00 28.50 671 GLY A C 1
ATOM 5465 O O . GLY A 1 671 ? 34.463 31.004 77.534 1.00 28.50 671 GLY A O 1
ATOM 5466 N N . THR A 1 672 ? 34.348 29.232 78.796 1.00 26.06 672 THR A N 1
ATOM 5467 C CA . THR A 1 672 ? 33.897 28.662 80.099 1.00 26.06 672 THR A CA 1
ATOM 5468 C C . THR A 1 672 ? 33.111 29.673 80.954 1.00 26.06 672 THR A C 1
ATOM 5470 O O . THR A 1 672 ? 33.625 30.759 81.187 1.00 26.06 672 THR A O 1
ATOM 5473 N N . SER A 1 673 ? 31.916 29.402 81.498 1.00 26.95 673 SER A N 1
ATOM 5474 C CA . SER A 1 673 ? 31.177 28.130 81.679 1.00 26.95 673 SER A CA 1
ATOM 5475 C C . SER A 1 673 ? 29.772 28.371 82.272 1.00 26.95 673 SER A C 1
ATOM 5477 O O . SER A 1 673 ? 29.595 29.362 82.971 1.00 26.95 673 SER A O 1
ATOM 5479 N N . ASP A 1 674 ? 28.872 27.393 82.087 1.00 28.06 674 ASP A N 1
ATOM 5480 C CA . ASP A 1 674 ? 27.796 26.921 82.994 1.00 28.06 674 ASP A CA 1
ATOM 5481 C C . ASP A 1 674 ? 26.693 27.879 83.521 1.00 28.06 674 ASP A C 1
ATOM 5483 O O . ASP A 1 674 ? 26.873 29.079 83.679 1.00 28.06 674 ASP A O 1
ATOM 5487 N N . GLY A 1 675 ? 25.480 27.400 83.840 1.00 29.30 675 GLY A N 1
ATOM 5488 C CA . GLY A 1 675 ? 24.976 26.011 83.877 1.00 29.30 675 GLY A CA 1
ATOM 5489 C C . GLY A 1 675 ? 23.465 25.919 83.572 1.00 29.30 675 GLY A C 1
ATOM 5490 O O . GLY A 1 675 ? 22.856 26.911 83.187 1.00 29.30 675 GLY A O 1
ATOM 5491 N N . LEU A 1 676 ? 22.786 24.772 83.718 1.00 30.23 676 LEU A N 1
ATOM 5492 C CA . LEU A 1 676 ? 23.047 23.652 84.638 1.00 30.23 676 LEU A CA 1
ATOM 5493 C C . LEU A 1 676 ? 22.423 22.313 84.151 1.00 30.23 676 LEU A C 1
ATOM 5495 O O . LEU A 1 676 ? 21.355 22.326 83.547 1.00 30.23 676 LEU A O 1
ATOM 5499 N N . TYR A 1 677 ? 23.048 21.189 84.550 1.00 31.31 677 TYR A N 1
ATOM 5500 C CA . TYR A 1 677 ? 22.650 19.762 84.396 1.00 31.31 677 TYR A CA 1
ATOM 5501 C C . TYR A 1 677 ? 22.682 19.139 82.972 1.00 31.31 677 TYR A C 1
ATOM 5503 O O . TYR A 1 677 ? 22.124 19.692 82.037 1.00 31.31 677 TYR A O 1
ATOM 5511 N N . GLY A 1 678 ? 23.250 17.941 82.737 1.00 29.64 678 GLY A N 1
ATOM 5512 C CA . GLY A 1 678 ? 24.095 17.095 83.600 1.00 29.64 678 GLY A CA 1
ATOM 5513 C C . GLY A 1 678 ? 24.258 15.629 83.122 1.00 29.64 678 GLY A C 1
ATOM 5514 O O . GLY A 1 678 ? 23.279 14.997 82.753 1.00 29.64 678 GLY A O 1
ATOM 5515 N N . TYR A 1 679 ? 25.481 15.091 83.258 1.00 31.61 679 TYR A N 1
ATOM 5516 C CA . TYR A 1 679 ? 25.894 13.664 83.289 1.00 31.61 679 TYR A CA 1
ATOM 5517 C C . TYR A 1 679 ? 25.938 12.756 82.021 1.00 31.61 679 TYR A C 1
ATOM 5519 O O . TYR A 1 679 ? 24.959 12.475 81.344 1.00 31.61 679 TYR A O 1
ATOM 5527 N N . ASN A 1 680 ? 27.155 12.221 81.829 1.00 22.56 680 ASN A N 1
ATOM 5528 C CA . ASN A 1 680 ? 27.655 11.081 81.025 1.00 22.56 680 ASN A CA 1
ATOM 5529 C C . ASN A 1 680 ? 27.454 9.720 81.769 1.00 22.56 680 ASN A C 1
ATOM 5531 O O . ASN A 1 680 ? 27.030 9.772 82.927 1.00 22.56 680 ASN A O 1
ATOM 5535 N N . PRO A 1 681 ? 27.961 8.543 81.301 1.00 36.94 681 PRO A N 1
ATOM 5536 C CA . PRO A 1 681 ? 28.225 8.017 79.936 1.00 36.94 681 PRO A CA 1
ATOM 5537 C C . PRO A 1 681 ? 27.768 6.530 79.747 1.00 36.94 681 PRO A C 1
ATOM 5539 O O . PRO A 1 681 ? 27.266 5.928 80.690 1.00 36.94 681 PRO A O 1
ATOM 5542 N N . ILE A 1 682 ? 28.040 5.913 78.574 1.00 31.44 682 ILE A N 1
ATOM 5543 C CA . ILE A 1 682 ? 28.689 4.575 78.349 1.00 31.44 682 ILE A CA 1
ATOM 5544 C C . ILE A 1 682 ? 28.289 3.962 76.981 1.00 31.44 682 ILE A C 1
ATOM 5546 O O . ILE A 1 682 ? 27.113 3.728 76.752 1.00 31.44 682 ILE A O 1
ATOM 5550 N N . THR A 1 683 ? 29.304 3.709 76.128 1.00 31.20 683 THR A N 1
ATOM 5551 C CA . THR A 1 683 ? 29.433 2.763 74.972 1.00 31.20 683 THR A CA 1
ATOM 5552 C C . THR A 1 683 ? 28.244 2.461 74.039 1.00 31.20 683 THR A C 1
ATOM 5554 O O . THR A 1 683 ? 27.140 2.204 74.491 1.00 31.20 683 THR A O 1
ATOM 5557 N N . SER A 1 684 ? 28.420 2.226 72.737 1.00 29.03 684 SER A N 1
ATOM 5558 C CA . SER A 1 684 ? 29.511 2.449 71.765 1.00 29.03 684 SER A CA 1
ATOM 5559 C C . SER A 1 684 ? 28.967 1.994 70.404 1.00 29.03 684 SER A C 1
ATOM 5561 O O . SER A 1 684 ? 28.182 1.053 70.372 1.00 29.03 684 SER A O 1
ATOM 5563 N N . ASP A 1 685 ? 29.427 2.607 69.316 1.00 31.06 685 ASP A N 1
ATOM 5564 C CA . ASP A 1 685 ? 29.150 2.232 67.922 1.00 31.06 685 ASP A CA 1
ATOM 5565 C C . ASP A 1 685 ? 27.660 2.179 67.520 1.00 31.06 685 ASP A C 1
ATOM 5567 O O . ASP A 1 685 ? 26.953 1.200 67.721 1.00 31.06 685 ASP A O 1
ATOM 5571 N N . SER A 1 686 ? 27.092 3.290 67.049 1.00 31.09 686 SER A N 1
ATOM 5572 C CA . SER A 1 686 ? 27.292 3.899 65.713 1.00 31.09 686 SER A CA 1
ATOM 5573 C C . SER A 1 686 ? 26.193 3.460 64.727 1.00 31.09 686 SER A C 1
ATOM 5575 O O . SER A 1 686 ? 25.722 2.327 64.786 1.00 31.09 686 SER A O 1
ATOM 5577 N N . PRO A 1 687 ? 25.677 4.385 63.898 1.00 35.50 687 PRO A N 1
ATOM 5578 C CA . PRO A 1 687 ? 24.236 4.651 63.951 1.00 35.50 687 PRO A CA 1
ATOM 5579 C C . PRO A 1 687 ? 23.547 4.430 62.582 1.00 35.50 687 PRO A C 1
ATOM 5581 O O . PRO A 1 687 ? 24.196 4.490 61.544 1.00 35.50 687 PRO A O 1
ATOM 5584 N N . ALA A 1 688 ? 22.268 4.053 62.459 1.00 27.44 688 ALA A N 1
ATOM 5585 C CA . ALA A 1 688 ? 21.038 4.515 63.121 1.00 27.44 688 ALA A CA 1
ATOM 5586 C C . ALA A 1 688 ? 20.621 5.948 62.728 1.00 27.44 688 ALA A C 1
ATOM 5588 O O . ALA A 1 688 ? 21.323 6.893 63.057 1.00 27.44 688 ALA A O 1
ATOM 5589 N N . LEU A 1 689 ? 19.467 6.093 62.057 1.00 31.36 689 LEU A N 1
ATOM 5590 C CA . LEU A 1 689 ? 18.556 7.261 62.023 1.00 31.36 689 LEU A CA 1
ATOM 5591 C C . LEU A 1 689 ? 17.522 7.054 60.888 1.00 31.36 689 LEU A C 1
ATOM 5593 O O . LEU A 1 689 ? 17.917 6.786 59.761 1.00 31.36 689 LEU A O 1
ATOM 5597 N N . ASN A 1 690 ? 16.209 7.234 61.058 1.00 28.86 690 ASN A N 1
ATOM 5598 C CA . ASN A 1 690 ? 15.349 6.981 62.221 1.00 28.86 690 ASN A CA 1
ATOM 5599 C C . ASN A 1 690 ? 13.880 6.951 61.756 1.00 28.86 690 ASN A C 1
ATOM 5601 O O . ASN A 1 690 ? 13.498 7.675 60.840 1.00 28.86 690 ASN A O 1
ATOM 5605 N N . SER A 1 691 ? 13.042 6.190 62.454 1.00 32.47 691 SER A N 1
ATOM 5606 C CA . SER A 1 691 ? 11.574 6.232 62.363 1.00 32.47 691 SER A CA 1
ATOM 5607 C C . SER A 1 691 ? 10.998 6.409 63.767 1.00 32.47 691 SER A C 1
ATOM 5609 O O . SER A 1 691 ? 11.525 5.740 64.649 1.00 32.47 691 SER A O 1
ATOM 5611 N N . LEU A 1 692 ? 9.966 7.250 63.961 1.00 26.62 692 LEU A N 1
ATOM 5612 C CA . LEU A 1 692 ? 9.032 7.382 65.119 1.00 26.62 692 LEU A CA 1
ATOM 5613 C C . LEU A 1 692 ? 8.429 8.821 65.110 1.00 26.62 692 LEU A C 1
ATOM 5615 O O . LEU A 1 692 ? 9.103 9.735 64.649 1.00 26.62 692 LEU A O 1
ATOM 5619 N N . ASN A 1 693 ? 7.277 9.156 65.715 1.00 24.91 693 ASN A N 1
ATOM 5620 C CA . ASN A 1 693 ? 5.925 8.556 65.692 1.00 24.91 693 ASN A CA 1
ATOM 5621 C C . ASN A 1 693 ? 4.934 9.475 66.458 1.00 24.91 693 ASN A C 1
ATOM 5623 O O . ASN A 1 693 ? 5.282 9.881 67.559 1.00 24.91 693 ASN A O 1
ATOM 5627 N N . HIS A 1 694 ? 3.696 9.664 65.956 1.00 25.72 694 HIS A N 1
ATOM 5628 C CA . HIS A 1 694 ? 2.487 10.195 66.660 1.00 25.72 694 HIS A CA 1
ATOM 5629 C C . HIS A 1 694 ? 2.571 11.600 67.333 1.00 25.72 694 HIS A C 1
ATOM 5631 O O . HIS A 1 694 ? 3.623 12.037 67.766 1.00 25.72 694 HIS A O 1
ATOM 5637 N N . SER A 1 695 ? 1.519 12.416 67.522 1.00 25.03 695 SER A N 1
ATOM 5638 C CA . SER A 1 695 ? 0.061 12.445 67.219 1.00 25.03 695 SER A CA 1
ATOM 5639 C C . SER A 1 695 ? -0.369 13.946 67.199 1.00 25.03 695 SER A C 1
ATOM 5641 O O . SER A 1 695 ? 0.364 14.765 67.742 1.00 25.03 695 SER A O 1
ATOM 5643 N N . ASN A 1 696 ? -1.451 14.438 66.572 1.00 26.50 696 ASN A N 1
ATOM 5644 C CA . ASN A 1 696 ? -2.869 14.212 66.907 1.00 26.50 696 ASN A CA 1
ATOM 5645 C C . ASN A 1 696 ? -3.832 14.898 65.889 1.00 26.50 696 ASN A C 1
ATOM 5647 O O . ASN A 1 696 ? -3.564 16.009 65.449 1.00 26.50 696 ASN A O 1
ATOM 5651 N N . ASN A 1 697 ? -4.972 14.250 65.608 1.00 24.30 697 ASN A N 1
ATOM 5652 C CA . ASN A 1 697 ? -6.299 14.739 65.157 1.00 24.30 697 ASN A CA 1
ATOM 5653 C C . ASN A 1 697 ? -6.507 16.153 64.539 1.00 24.30 697 ASN A C 1
ATOM 5655 O O . ASN A 1 697 ? -6.467 17.137 65.272 1.00 24.30 697 ASN A O 1
ATOM 5659 N N . GLN A 1 698 ? -7.068 16.218 63.312 1.00 28.14 698 GLN A N 1
ATOM 5660 C CA . GLN A 1 698 ? -8.508 16.534 63.101 1.00 28.14 698 GLN A CA 1
ATOM 5661 C C . GLN A 1 698 ? -9.029 16.370 61.641 1.00 28.14 698 GLN A C 1
ATOM 5663 O O . GLN A 1 698 ? -8.385 16.767 60.679 1.00 28.14 698 GLN A O 1
ATOM 5668 N N . THR A 1 699 ? -10.262 15.844 61.540 1.00 25.00 699 THR A N 1
ATOM 5669 C CA . THR A 1 699 ? -11.309 16.021 60.494 1.00 25.00 699 THR A CA 1
ATOM 5670 C C . THR A 1 699 ? -11.107 15.663 59.002 1.00 25.00 699 THR A C 1
ATOM 5672 O O . THR A 1 699 ? -10.507 16.405 58.237 1.00 25.00 699 THR A O 1
ATOM 5675 N N . VAL A 1 700 ? -11.880 14.638 58.595 1.00 23.31 700 VAL A N 1
ATOM 5676 C CA . VAL A 1 700 ? -12.690 14.510 57.353 1.00 23.31 700 VAL A CA 1
ATOM 5677 C C . VAL A 1 700 ? -11.966 14.528 55.997 1.00 23.31 700 VAL A C 1
ATOM 5679 O O . VAL A 1 700 ? -11.846 15.578 55.381 1.00 23.31 700 VAL A O 1
ATOM 5682 N N . TYR A 1 701 ? -11.672 13.336 55.457 1.00 27.19 701 TYR A N 1
ATOM 5683 C CA . TYR A 1 701 ? -11.687 13.066 54.009 1.00 27.19 701 TYR A CA 1
ATOM 5684 C C . TYR A 1 701 ? -12.020 11.597 53.695 1.00 27.19 701 TYR A C 1
ATOM 5686 O O . TYR A 1 701 ? -11.480 10.677 54.309 1.00 27.19 701 TYR A O 1
ATOM 5694 N N . SER A 1 702 ? -12.883 11.401 52.698 1.00 24.80 702 SER A N 1
ATOM 5695 C CA . SER A 1 702 ? -13.128 10.131 51.998 1.00 24.80 702 SER A CA 1
ATOM 5696 C C . SER A 1 702 ? -12.257 10.077 50.734 1.00 24.80 702 SER A C 1
ATOM 5698 O O . SER A 1 702 ? -12.082 11.128 50.117 1.00 24.80 702 SER A O 1
ATOM 5700 N N . PRO A 1 703 ? -11.811 8.897 50.263 1.00 28.22 703 PRO A N 1
ATOM 5701 C CA . PRO A 1 703 ? -11.355 8.753 48.884 1.00 28.22 703 PRO A CA 1
ATOM 5702 C C . PRO A 1 703 ? -12.161 7.692 48.120 1.00 28.22 703 PRO A C 1
ATOM 5704 O O . PRO A 1 703 ? -11.931 6.490 48.226 1.00 28.22 703 PRO A O 1
ATOM 5707 N N . SER A 1 704 ? -13.088 8.165 47.294 1.00 25.64 704 SER A N 1
ATOM 5708 C CA . SER A 1 704 ? -13.563 7.451 46.107 1.00 25.64 704 SER A CA 1
ATOM 5709 C C . SER A 1 704 ? -12.602 7.699 44.939 1.00 25.64 704 SER A C 1
ATOM 5711 O O . SER A 1 704 ? -12.222 8.851 44.747 1.00 25.64 704 SER A O 1
ATOM 5713 N N . SER A 1 705 ? -12.326 6.665 44.123 1.00 29.20 705 SER A N 1
ATOM 5714 C CA . SER A 1 705 ? -11.683 6.697 42.779 1.00 29.20 705 SER A CA 1
ATOM 5715 C C . SER A 1 705 ? -10.271 7.316 42.660 1.00 29.20 705 SER A C 1
ATOM 5717 O O . SER A 1 705 ? -10.003 8.359 43.233 1.00 29.20 705 SER A O 1
ATOM 5719 N N . SER A 1 706 ? -9.316 6.871 41.836 1.00 25.73 706 SER A N 1
ATOM 5720 C CA . SER A 1 706 ? -8.956 5.638 41.087 1.00 25.73 706 SER A CA 1
ATOM 5721 C C . SER A 1 706 ? -7.865 6.129 40.109 1.00 25.73 706 SER A C 1
ATOM 5723 O O . SER A 1 706 ? -8.093 7.153 39.478 1.00 25.73 706 SER A O 1
ATOM 5725 N N . LEU A 1 707 ? -6.682 5.569 39.868 1.00 26.08 707 LEU A N 1
ATOM 5726 C CA . LEU A 1 707 ? -6.040 4.274 40.083 1.00 26.08 707 LEU A CA 1
ATOM 5727 C C . LEU A 1 707 ? -4.525 4.550 40.200 1.00 26.08 707 LEU A C 1
ATOM 5729 O O . LEU A 1 707 ? -4.026 5.433 39.506 1.00 26.08 707 LEU A O 1
ATOM 5733 N N . VAL A 1 708 ? -3.773 3.768 40.979 1.00 23.62 708 VAL A N 1
ATOM 5734 C CA . VAL A 1 708 ? -2.296 3.780 40.933 1.00 23.62 708 VAL A CA 1
ATOM 5735 C C . VAL A 1 708 ? -1.795 2.345 40.824 1.00 23.62 708 VAL A C 1
ATOM 5737 O O . VAL A 1 708 ? -2.185 1.486 41.609 1.00 23.62 708 VAL A O 1
ATOM 5740 N N . GLY A 1 709 ? -0.943 2.095 39.831 1.00 26.73 709 GLY A N 1
ATOM 5741 C CA . GLY A 1 709 ? -0.419 0.771 39.496 1.00 26.73 709 GLY A CA 1
ATOM 5742 C C . GLY A 1 709 ? 0.776 0.880 38.556 1.00 26.73 709 GLY A C 1
ATOM 5743 O O . GLY A 1 709 ? 0.738 0.382 37.436 1.00 26.73 709 GLY A O 1
ATOM 5744 N N . GLN A 1 710 ? 1.807 1.604 38.992 1.00 22.95 710 GLN A N 1
ATOM 5745 C CA . GLN A 1 710 ? 3.077 1.685 38.278 1.00 22.95 710 GLN A CA 1
ATOM 5746 C C . GLN A 1 710 ? 3.922 0.420 38.521 1.00 22.95 710 GLN A C 1
ATOM 5748 O O . GLN A 1 710 ? 3.883 -0.156 39.606 1.00 22.95 710 GLN A O 1
ATOM 5753 N N . ASN A 1 711 ? 4.767 0.118 37.534 1.00 23.55 711 ASN A N 1
ATOM 5754 C CA . ASN A 1 711 ? 6.020 -0.643 37.617 1.00 23.55 711 ASN A CA 1
ATOM 5755 C C . ASN A 1 711 ? 5.993 -2.186 37.646 1.00 23.55 711 ASN A C 1
ATOM 5757 O O . ASN A 1 711 ? 5.739 -2.809 38.668 1.00 23.55 711 ASN A O 1
ATOM 5761 N N . HIS A 1 712 ? 6.516 -2.720 36.528 1.00 23.64 712 HIS A N 1
ATOM 5762 C CA . HIS A 1 712 ? 7.576 -3.744 36.452 1.00 23.64 712 HIS A CA 1
ATOM 5763 C C . HIS A 1 712 ? 7.250 -5.197 36.883 1.00 23.64 712 HIS A C 1
ATOM 5765 O O . HIS A 1 712 ? 6.551 -5.440 37.854 1.00 23.64 712 HIS A O 1
ATOM 5771 N N . THR A 1 713 ? 7.763 -6.246 36.228 1.00 22.62 713 THR A N 1
ATOM 5772 C CA . THR A 1 713 ? 8.526 -6.386 34.964 1.00 22.62 713 THR A CA 1
ATOM 5773 C C . THR A 1 713 ? 8.457 -7.849 34.510 1.00 22.62 713 THR A C 1
ATOM 5775 O O . THR A 1 713 ? 8.322 -8.740 35.336 1.00 22.62 713 THR A O 1
ATOM 5778 N N . GLY A 1 714 ? 8.713 -8.088 33.219 1.00 22.61 714 GLY A N 1
ATOM 5779 C CA . GLY A 1 714 ? 9.680 -9.112 32.804 1.00 22.61 714 GLY A CA 1
ATOM 5780 C C . GLY A 1 714 ? 9.277 -10.595 32.811 1.00 22.61 714 GLY A C 1
ATOM 5781 O O . GLY A 1 714 ? 9.041 -11.188 33.850 1.00 22.61 714 GLY A O 1
ATOM 5782 N N . ASN A 1 715 ? 9.444 -11.199 31.628 1.00 23.36 715 ASN A N 1
ATOM 5783 C CA . ASN A 1 715 ? 9.940 -12.565 31.388 1.00 23.36 715 ASN A CA 1
ATOM 5784 C C . ASN A 1 715 ? 9.151 -13.750 31.989 1.00 23.36 715 ASN A C 1
ATOM 5786 O O . ASN A 1 715 ? 9.054 -13.930 33.190 1.00 23.36 715 ASN A O 1
ATOM 5790 N N . GLY A 1 716 ? 8.673 -14.709 31.200 1.00 23.50 716 GLY A N 1
ATOM 5791 C CA . GLY A 1 716 ? 9.229 -15.227 29.948 1.00 23.50 716 GLY A CA 1
ATOM 5792 C C . GLY A 1 716 ? 9.286 -16.761 30.025 1.00 23.50 716 GLY A C 1
ATOM 5793 O O . GLY A 1 716 ? 9.044 -17.302 31.092 1.00 23.50 716 GLY A O 1
ATOM 5794 N N . ILE A 1 717 ? 9.646 -17.422 28.912 1.00 23.39 717 ILE A N 1
ATOM 5795 C CA . ILE A 1 717 ? 10.142 -18.822 28.812 1.00 23.39 717 ILE A CA 1
ATOM 5796 C C . ILE A 1 717 ? 9.212 -19.882 29.478 1.00 23.39 717 ILE A C 1
ATOM 5798 O O . ILE A 1 717 ? 9.010 -19.938 30.679 1.00 23.39 717 ILE A O 1
ATOM 5802 N N . HIS A 1 718 ? 8.603 -20.818 28.753 1.00 26.53 718 HIS A N 1
ATOM 5803 C CA . HIS A 1 718 ? 9.347 -21.927 28.162 1.00 26.53 718 HIS A CA 1
ATOM 5804 C C . HIS A 1 718 ? 8.550 -22.671 27.089 1.00 26.53 718 HIS A C 1
ATOM 5806 O O . HIS A 1 718 ? 7.403 -23.074 27.300 1.00 26.53 718 HIS A O 1
ATOM 5812 N N . GLN A 1 719 ? 9.233 -23.030 25.998 1.00 23.36 719 GLN A N 1
ATOM 5813 C CA . GLN A 1 719 ? 8.923 -24.307 25.367 1.00 23.36 719 GLN A CA 1
ATOM 5814 C C . GLN A 1 719 ? 9.299 -25.438 26.335 1.00 23.36 719 GLN A C 1
ATOM 5816 O O . GLN A 1 719 ? 10.461 -25.619 26.683 1.00 23.36 719 GLN A O 1
ATOM 5821 N N . LYS A 1 720 ? 8.258 -26.151 26.775 1.00 31.80 720 LYS A N 1
ATOM 5822 C CA . LYS A 1 720 ? 8.163 -27.614 26.925 1.00 31.80 720 LYS A CA 1
ATOM 5823 C C . LYS A 1 720 ? 9.476 -28.404 27.074 1.00 31.80 720 LYS A C 1
ATOM 5825 O O . LYS A 1 720 ? 10.210 -28.508 26.106 1.00 31.80 720 LYS A O 1
ATOM 5830 N N . TYR A 1 721 ? 9.576 -29.179 28.157 1.00 22.09 721 TYR A N 1
ATOM 5831 C CA . TYR A 1 721 ? 9.701 -30.653 28.110 1.00 22.09 721 TYR A CA 1
ATOM 5832 C C . TYR A 1 721 ? 9.084 -31.226 29.413 1.00 22.09 721 TYR A C 1
ATOM 5834 O O . TYR A 1 721 ? 9.509 -30.880 30.505 1.00 22.09 721 TYR A O 1
ATOM 5842 N N . THR A 1 722 ? 7.856 -31.762 29.373 1.00 22.47 722 THR A N 1
ATOM 5843 C CA . THR A 1 722 ? 7.463 -33.192 29.238 1.00 22.47 722 THR A CA 1
ATOM 5844 C C . THR A 1 722 ? 7.481 -34.055 30.514 1.00 22.47 722 THR A C 1
ATOM 5846 O O . THR A 1 722 ? 8.528 -34.471 30.993 1.00 22.47 722 THR A O 1
ATOM 5849 N N . SER A 1 723 ? 6.266 -34.461 30.905 1.00 26.41 723 SER A N 1
ATOM 5850 C CA . SER A 1 723 ? 5.856 -35.818 31.323 1.00 26.41 723 SER A CA 1
ATOM 5851 C C . SER A 1 723 ? 6.524 -36.539 32.509 1.00 26.41 723 SER A C 1
ATOM 5853 O O . SER A 1 723 ? 7.576 -37.157 32.381 1.00 26.41 723 SER A O 1
ATOM 5855 N N . SER A 1 724 ? 5.735 -36.701 33.573 1.00 23.42 724 SER A N 1
ATOM 5856 C CA . SER A 1 724 ? 5.489 -37.981 34.266 1.00 23.42 724 SER A CA 1
ATOM 5857 C C . SER A 1 724 ? 4.083 -37.881 34.909 1.00 23.42 724 SER A C 1
ATOM 5859 O O . SER A 1 724 ? 3.619 -36.764 35.118 1.00 23.42 724 SER A O 1
ATOM 5861 N N . THR A 1 725 ? 3.290 -38.924 35.169 1.00 30.20 725 THR A N 1
ATOM 5862 C CA . THR A 1 725 ? 3.501 -40.384 35.215 1.00 30.20 725 THR A CA 1
ATOM 5863 C C . THR A 1 725 ? 2.371 -41.148 34.493 1.00 30.20 725 THR A C 1
ATOM 5865 O O . THR A 1 725 ? 1.347 -40.575 34.126 1.00 30.20 725 THR A O 1
ATOM 5868 N N . SER A 1 726 ? 2.580 -42.445 34.226 1.00 24.58 726 SER A N 1
ATOM 5869 C CA . SER A 1 726 ? 1.704 -43.276 33.373 1.00 24.58 726 SER A CA 1
ATOM 5870 C C . SER A 1 726 ? 1.198 -44.556 34.101 1.00 24.58 726 SER A C 1
ATOM 5872 O O . SER A 1 726 ? 0.812 -44.407 35.255 1.00 24.58 726 SER A O 1
ATOM 5874 N N . PRO A 1 727 ? 1.060 -45.768 33.501 1.00 48.66 727 PRO A N 1
ATOM 5875 C CA . PRO A 1 727 ? -0.130 -46.613 33.665 1.00 48.66 727 PRO A CA 1
ATOM 5876 C C . PRO A 1 727 ? 0.144 -47.819 34.591 1.00 48.66 727 PRO A C 1
ATOM 5878 O O . PRO A 1 727 ? 0.691 -47.621 35.675 1.00 48.66 727 PRO A O 1
ATOM 5881 N N . PRO A 1 728 ? -0.171 -49.077 34.203 1.00 33.09 728 PRO A N 1
ATOM 5882 C CA . PRO A 1 728 ? 0.965 -49.912 33.769 1.00 33.09 728 PRO A CA 1
ATOM 5883 C C . PRO A 1 728 ? 0.687 -51.026 32.722 1.00 33.09 728 PRO A C 1
ATOM 5885 O O . PRO A 1 728 ? -0.450 -51.400 32.463 1.00 33.09 728 PRO A O 1
ATOM 5888 N N . ILE A 1 729 ? 1.804 -51.641 32.277 1.00 28.30 729 ILE A N 1
ATOM 5889 C CA . ILE A 1 729 ? 1.993 -52.968 31.621 1.00 28.30 729 ILE A CA 1
ATOM 5890 C C . ILE A 1 729 ? 1.978 -53.002 30.068 1.00 28.30 729 ILE A C 1
ATOM 5892 O O . ILE A 1 729 ? 0.986 -52.617 29.472 1.00 28.30 729 ILE A O 1
ATOM 5896 N N . LYS A 1 730 ? 2.994 -53.525 29.334 1.00 28.94 730 LYS A N 1
ATOM 5897 C CA . LYS A 1 730 ? 4.430 -53.858 29.605 1.00 28.94 730 LYS A CA 1
ATOM 5898 C C . LYS A 1 730 ? 5.228 -54.078 28.269 1.00 28.94 730 LYS A C 1
ATOM 5900 O O . LYS A 1 730 ? 4.725 -54.745 27.382 1.00 28.94 730 LYS A O 1
ATOM 5905 N N . TYR A 1 731 ? 6.493 -53.617 28.223 1.00 28.19 731 TYR A N 1
ATOM 5906 C CA . TYR A 1 731 ? 7.707 -54.112 27.493 1.00 28.19 731 TYR A CA 1
ATOM 5907 C C . TYR A 1 731 ? 7.832 -54.293 25.943 1.00 28.19 731 TYR A C 1
ATOM 5909 O O . TYR A 1 731 ? 7.453 -55.310 25.383 1.00 28.19 731 TYR A O 1
ATOM 5917 N N . GLN A 1 732 ? 8.596 -53.361 25.335 1.00 28.28 732 GLN A N 1
ATOM 5918 C CA . GLN A 1 732 ? 9.940 -53.502 24.692 1.00 28.28 732 GLN A CA 1
ATOM 5919 C C . GLN A 1 732 ? 10.269 -54.342 23.413 1.00 28.28 732 GLN A C 1
ATOM 5921 O O . GLN A 1 732 ? 10.269 -55.566 23.424 1.00 28.28 732 GLN A O 1
ATOM 5926 N N . ASN A 1 733 ? 10.877 -53.606 22.454 1.00 26.17 733 ASN A N 1
ATOM 5927 C CA . ASN A 1 733 ? 12.179 -53.829 21.763 1.00 26.17 733 ASN A CA 1
ATOM 5928 C C . ASN A 1 733 ? 12.303 -54.385 20.309 1.00 26.17 733 ASN A C 1
ATOM 5930 O O . ASN A 1 733 ? 12.514 -55.569 20.079 1.00 26.17 733 ASN A O 1
ATOM 5934 N N . SER A 1 734 ? 12.508 -53.419 19.391 1.00 25.02 734 SER A N 1
ATOM 5935 C CA . SER A 1 734 ? 13.679 -53.260 18.479 1.00 25.02 734 SER A CA 1
ATOM 5936 C C . SER A 1 734 ? 13.789 -53.930 17.085 1.00 25.02 734 SER A C 1
ATOM 5938 O O . SER A 1 734 ? 13.516 -55.107 16.908 1.00 25.02 734 SER A O 1
ATOM 5940 N N . VAL A 1 735 ? 14.422 -53.149 16.181 1.00 24.20 735 VAL A N 1
ATOM 5941 C CA . VAL A 1 735 ? 15.100 -53.467 14.892 1.00 24.20 735 VAL A CA 1
ATOM 5942 C C . VAL A 1 735 ? 14.278 -53.440 13.579 1.00 24.20 735 VAL A C 1
ATOM 5944 O O . VAL A 1 735 ? 13.703 -54.428 13.155 1.00 24.20 735 VAL A O 1
ATOM 5947 N N . ARG A 1 736 ? 14.339 -52.273 12.912 1.00 23.30 736 ARG A N 1
ATOM 5948 C CA . ARG A 1 736 ? 14.873 -51.984 11.548 1.00 23.30 736 ARG A CA 1
ATOM 5949 C C . ARG A 1 736 ? 14.561 -52.896 10.326 1.00 23.30 736 ARG A C 1
ATOM 5951 O O . ARG A 1 736 ? 14.834 -54.086 10.342 1.00 23.30 736 ARG A O 1
ATOM 5958 N N . PHE A 1 737 ? 14.309 -52.189 9.210 1.00 23.17 737 PHE A N 1
ATOM 5959 C CA . PHE A 1 737 ? 14.501 -52.514 7.776 1.00 23.17 737 PHE A CA 1
ATOM 5960 C C . PHE A 1 737 ? 13.354 -53.071 6.907 1.00 23.17 737 PHE A C 1
ATOM 5962 O O . PHE A 1 737 ? 12.430 -53.740 7.355 1.00 23.17 737 PHE A O 1
ATOM 5969 N N . GLU A 1 738 ? 13.464 -52.687 5.628 1.00 25.97 738 GLU A N 1
ATOM 5970 C CA . GLU A 1 738 ? 12.656 -53.039 4.454 1.00 25.97 738 GLU A CA 1
ATOM 5971 C C . GLU A 1 738 ? 12.709 -54.541 4.110 1.00 25.97 738 GLU A C 1
ATOM 5973 O O . GLU A 1 738 ? 13.646 -55.229 4.524 1.00 25.97 738 GLU A O 1
ATOM 5978 N N . PRO A 1 739 ? 11.800 -55.042 3.249 1.00 29.55 739 PRO A N 1
ATOM 5979 C CA . PRO A 1 739 ? 11.943 -56.353 2.628 1.00 29.55 739 PRO A CA 1
ATOM 5980 C C . PRO A 1 739 ? 12.109 -56.304 1.098 1.00 29.55 739 PRO A C 1
ATOM 5982 O O . PRO A 1 739 ? 11.229 -55.855 0.362 1.00 29.55 739 PRO A O 1
ATOM 5985 N N . GLY A 1 740 ? 13.189 -56.916 0.609 1.00 23.62 740 GLY A N 1
ATOM 5986 C CA . GLY A 1 740 ? 13.282 -57.405 -0.766 1.00 23.62 740 GLY A CA 1
ATOM 5987 C C . GLY A 1 740 ? 12.721 -58.828 -0.909 1.00 23.62 740 GLY A C 1
ATOM 5988 O O . GLY A 1 740 ? 13.235 -59.762 -0.305 1.00 23.62 740 GLY A O 1
ATOM 5989 N N . SER A 1 741 ? 11.686 -58.972 -1.740 1.00 27.09 741 SER A N 1
ATOM 5990 C CA . SER A 1 741 ? 11.396 -60.108 -2.646 1.00 27.09 741 SER A CA 1
ATOM 5991 C C . SER A 1 741 ? 11.715 -61.574 -2.260 1.00 27.09 741 SER A C 1
ATOM 5993 O O . SER A 1 741 ? 12.866 -62.000 -2.311 1.00 27.09 741 SER A O 1
ATOM 5995 N N . SER A 1 742 ? 10.662 -62.401 -2.152 1.00 28.14 742 SER A N 1
ATOM 5996 C CA . SER A 1 742 ? 10.497 -63.700 -2.860 1.00 28.14 742 SER A CA 1
ATOM 5997 C C . SER A 1 742 ? 9.107 -64.272 -2.512 1.00 28.14 742 SER A C 1
ATOM 5999 O O . SER A 1 742 ? 8.845 -64.586 -1.359 1.00 28.14 742 SER A O 1
ATOM 6001 N N . SER A 1 743 ? 8.087 -64.168 -3.366 1.00 25.36 743 SER A N 1
ATOM 6002 C CA . SER A 1 743 ? 7.779 -65.012 -4.538 1.00 25.36 743 SER A CA 1
ATOM 6003 C C . SER A 1 743 ? 7.323 -66.449 -4.203 1.00 25.36 743 SER A C 1
ATOM 6005 O O . SER A 1 743 ? 8.134 -67.289 -3.837 1.00 25.36 743 SER A O 1
ATOM 6007 N N . TYR A 1 744 ? 6.019 -66.728 -4.372 1.00 27.23 744 TYR A N 1
ATOM 6008 C CA . TYR A 1 744 ? 5.505 -67.986 -4.944 1.00 27.23 744 TYR A CA 1
ATOM 6009 C C . TYR A 1 744 ? 4.037 -67.849 -5.417 1.00 27.23 744 TYR A C 1
ATOM 6011 O O . TYR A 1 744 ? 3.120 -67.674 -4.625 1.00 27.23 744 TYR A O 1
ATOM 6019 N N . VAL A 1 745 ? 3.883 -67.895 -6.745 1.00 26.97 745 VAL A N 1
ATOM 6020 C CA . VAL A 1 745 ? 2.795 -68.434 -7.595 1.00 26.97 745 VAL A CA 1
ATOM 6021 C C . VAL A 1 745 ? 1.409 -68.728 -6.979 1.00 26.97 745 VAL A C 1
ATOM 6023 O O . VAL A 1 745 ? 1.285 -69.530 -6.060 1.00 26.97 745 VAL A O 1
ATOM 6026 N N . GLY A 1 746 ? 0.342 -68.237 -7.634 1.00 27.88 746 GLY A N 1
ATOM 6027 C CA . GLY A 1 746 ? -1.038 -68.675 -7.362 1.00 27.88 746 GLY A CA 1
ATOM 6028 C C . GLY A 1 746 ? -2.134 -67.973 -8.178 1.00 27.88 746 GLY A C 1
ATOM 6029 O O . GLY A 1 746 ? -2.986 -67.306 -7.603 1.00 27.88 746 GLY A O 1
ATOM 6030 N N . SER A 1 747 ? -2.130 -68.099 -9.509 1.00 25.98 747 SER A N 1
ATOM 6031 C CA . SER A 1 747 ? -3.161 -67.529 -10.394 1.00 25.98 747 SER A CA 1
ATOM 6032 C C . SER A 1 747 ? -4.265 -68.530 -10.777 1.00 25.98 747 SER A C 1
ATOM 6034 O O . SER A 1 747 ? -3.980 -69.598 -11.305 1.00 25.98 747 SER A O 1
ATOM 6036 N N . ASN A 1 748 ? -5.523 -68.140 -10.539 1.00 29.59 748 ASN A N 1
ATOM 6037 C CA . ASN A 1 748 ? -6.795 -68.602 -11.133 1.00 29.59 748 ASN A CA 1
ATOM 6038 C C . ASN A 1 748 ? -7.900 -67.668 -10.569 1.00 29.59 748 ASN A C 1
ATOM 6040 O O . ASN A 1 748 ? -7.768 -67.195 -9.448 1.00 29.59 748 ASN A O 1
ATOM 6044 N N . GLY A 1 749 ? -9.011 -67.333 -11.227 1.00 28.25 749 GLY A N 1
ATOM 6045 C CA . GLY A 1 749 ? -9.504 -67.765 -12.532 1.00 28.25 749 GLY A CA 1
ATOM 6046 C C . GLY A 1 749 ? -11.031 -67.599 -12.634 1.00 2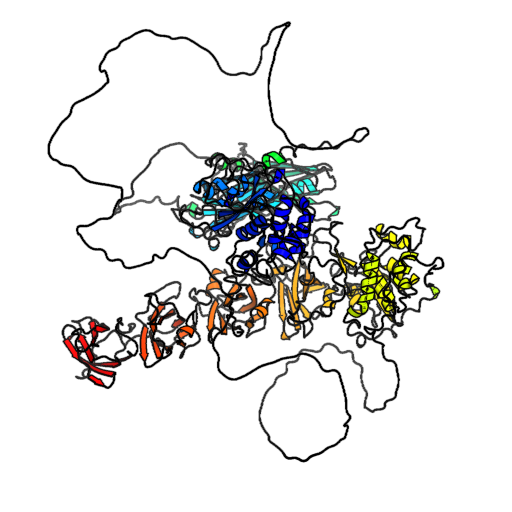8.25 749 GLY A C 1
ATOM 6047 O O . GLY A 1 749 ? -11.753 -68.567 -12.454 1.00 28.25 749 GLY A O 1
ATOM 6048 N N . SER A 1 750 ? -11.498 -66.392 -12.984 1.00 27.61 750 SER A N 1
ATOM 6049 C CA . SER A 1 750 ? -12.777 -66.092 -13.675 1.00 27.61 750 SER A CA 1
ATOM 6050 C C . SER A 1 750 ? -14.173 -66.416 -13.062 1.00 27.61 750 SER A C 1
ATOM 6052 O O . SER A 1 750 ? -14.481 -67.543 -12.703 1.00 27.61 750 SER A O 1
ATOM 6054 N N . ASN A 1 751 ? -15.070 -65.423 -13.208 1.00 26.62 751 ASN A N 1
ATOM 6055 C CA . ASN A 1 751 ? -16.468 -65.522 -13.691 1.00 26.62 751 ASN A CA 1
ATOM 6056 C C . ASN A 1 751 ? -17.683 -65.862 -12.774 1.00 26.62 751 ASN A C 1
ATOM 6058 O O . ASN A 1 751 ? -18.102 -67.004 -12.653 1.00 26.62 751 ASN A O 1
ATOM 6062 N N . ASN A 1 752 ? -18.399 -64.775 -12.432 1.00 25.47 752 ASN A N 1
ATOM 6063 C CA . ASN A 1 752 ? -19.780 -64.431 -12.863 1.00 25.47 752 ASN A CA 1
ATOM 6064 C C . ASN A 1 752 ? -21.078 -64.907 -12.153 1.00 25.47 752 ASN A C 1
ATOM 6066 O O . ASN A 1 752 ? -21.354 -66.087 -11.982 1.00 25.47 752 ASN A O 1
ATOM 6070 N N . THR A 1 753 ? -21.974 -63.904 -12.024 1.00 26.23 753 THR A N 1
ATOM 6071 C CA . THR A 1 753 ? -23.464 -63.911 -12.072 1.00 26.23 753 THR A CA 1
ATOM 6072 C C . THR A 1 753 ? -24.249 -64.542 -10.907 1.00 26.23 753 THR A C 1
ATOM 6074 O O . THR A 1 753 ? -24.247 -65.751 -10.740 1.00 26.23 753 THR A O 1
ATOM 6077 N N . ASN A 1 754 ? -24.887 -63.714 -10.057 1.00 26.27 754 ASN A N 1
ATOM 6078 C CA . ASN A 1 754 ? -26.317 -63.275 -10.077 1.00 26.27 754 ASN A CA 1
ATOM 6079 C C . ASN A 1 754 ? -27.222 -64.216 -9.230 1.00 26.27 754 ASN A C 1
ATOM 6081 O O . ASN A 1 754 ? -26.928 -65.395 -9.125 1.00 26.27 754 ASN A O 1
ATOM 6085 N N . VAL A 1 755 ? -28.290 -63.789 -8.531 1.00 28.81 755 VAL A N 1
ATOM 6086 C CA . VAL A 1 755 ? -29.473 -63.009 -8.970 1.00 28.81 755 VAL A CA 1
ATOM 6087 C C . VAL A 1 755 ? -30.152 -62.249 -7.797 1.00 28.81 755 VAL A C 1
ATOM 6089 O O . VAL A 1 755 ? -30.317 -62.820 -6.728 1.00 28.81 755 VAL A O 1
ATOM 6092 N N . CYS A 1 756 ? -30.541 -60.989 -8.070 1.00 25.80 756 CYS A N 1
ATOM 6093 C CA . CYS A 1 756 ? -31.729 -60.158 -7.699 1.00 25.80 756 CYS A CA 1
ATOM 6094 C C . CYS A 1 756 ? -32.656 -60.544 -6.502 1.00 25.80 756 CYS A C 1
ATOM 6096 O O . CYS A 1 756 ? -32.797 -61.710 -6.170 1.00 25.80 756 CYS A O 1
ATOM 6098 N N . TYR A 1 757 ? -33.399 -59.647 -5.820 1.00 27.41 757 TYR A N 1
ATOM 6099 C CA . TYR A 1 757 ? -34.166 -58.418 -6.180 1.00 27.41 757 TYR A CA 1
ATOM 6100 C C . TYR A 1 757 ? -34.400 -57.529 -4.909 1.00 27.41 757 TYR A C 1
ATOM 6102 O O . TYR A 1 757 ? -34.162 -58.029 -3.816 1.00 27.41 757 TYR A O 1
ATOM 6110 N N . ALA A 1 758 ? -34.980 -56.308 -4.887 1.00 25.89 758 ALA A N 1
ATOM 6111 C CA . ALA A 1 758 ? -35.059 -55.126 -5.784 1.00 25.89 758 ALA A CA 1
ATOM 6112 C C . ALA A 1 758 ? -35.857 -53.969 -5.082 1.00 25.89 758 ALA A C 1
ATOM 6114 O O . ALA A 1 758 ? -36.578 -54.242 -4.127 1.00 25.89 758 ALA A O 1
ATOM 6115 N N . SER A 1 759 ? -35.811 -52.727 -5.617 1.00 27.16 759 SER A N 1
ATOM 6116 C CA . SER A 1 759 ? -36.638 -51.530 -5.246 1.00 27.16 759 SER A CA 1
ATOM 6117 C C . SER A 1 759 ? -36.382 -50.901 -3.849 1.00 27.16 759 SER A C 1
ATOM 6119 O O . SER A 1 759 ? -35.816 -51.593 -3.007 1.00 27.16 759 SER A O 1
ATOM 6121 N N . PRO A 1 760 ? -36.736 -49.613 -3.552 1.00 30.78 760 PRO A N 1
ATOM 6122 C CA . PRO A 1 760 ? -37.610 -48.614 -4.229 1.00 30.78 760 PRO A CA 1
ATOM 6123 C C . PRO A 1 760 ? -36.831 -47.370 -4.764 1.00 30.78 760 PRO A C 1
ATOM 6125 O O . PRO A 1 760 ? -35.608 -47.392 -4.776 1.00 30.78 760 PRO A O 1
ATOM 6128 N N . GLY A 1 761 ? -37.396 -46.246 -5.246 1.00 24.61 761 GLY A N 1
ATOM 6129 C CA . GLY A 1 761 ? -38.786 -45.845 -5.534 1.00 24.61 761 GLY A CA 1
ATOM 6130 C C . GLY A 1 761 ? -39.194 -44.475 -4.932 1.00 24.61 761 GLY A C 1
ATOM 6131 O O . GLY A 1 761 ? -39.480 -44.406 -3.741 1.00 24.61 761 GLY A O 1
ATOM 6132 N N . SER A 1 762 ? -39.352 -43.439 -5.784 1.00 28.12 762 SER A N 1
ATOM 6133 C CA . SER A 1 762 ? -39.930 -42.087 -5.502 1.00 28.12 762 SER A CA 1
ATOM 6134 C C . SER A 1 762 ? -39.074 -41.131 -4.616 1.00 28.12 762 SER A C 1
ATOM 6136 O O . SER A 1 762 ? -38.223 -41.610 -3.880 1.00 28.12 762 SER A O 1
ATOM 6138 N N . SER A 1 763 ? -39.170 -39.784 -4.645 1.00 27.45 763 SER A N 1
ATOM 6139 C CA . SER A 1 763 ? -40.064 -38.826 -5.347 1.00 27.45 763 SER A CA 1
ATOM 6140 C C . SER A 1 763 ? -39.500 -37.377 -5.371 1.00 27.45 763 SER A C 1
ATOM 6142 O O . SER A 1 763 ? -38.820 -37.012 -4.418 1.00 27.45 763 SER A O 1
ATOM 6144 N N . ASN A 1 764 ? -39.963 -36.539 -6.322 1.00 28.33 764 ASN A N 1
ATOM 6145 C CA . ASN A 1 764 ? -40.059 -35.049 -6.282 1.00 28.33 764 ASN A CA 1
ATOM 6146 C C . ASN A 1 764 ? -38.759 -34.191 -6.295 1.00 28.33 764 ASN A C 1
ATOM 6148 O O . ASN A 1 764 ? -37.748 -34.594 -5.741 1.00 28.33 764 ASN A O 1
ATOM 6152 N N . SER A 1 765 ? -38.710 -32.958 -6.840 1.00 26.28 765 SER A N 1
ATOM 6153 C CA . SER A 1 765 ? -39.552 -32.221 -7.826 1.00 26.28 765 SER A CA 1
ATOM 6154 C C . SER A 1 765 ? -38.920 -30.846 -8.171 1.00 26.28 765 SER A C 1
ATOM 6156 O O . SER A 1 765 ? -38.353 -30.247 -7.264 1.00 26.28 765 SER A O 1
ATOM 6158 N N . SER A 1 766 ? -39.165 -30.293 -9.384 1.00 26.34 766 SER A N 1
ATOM 6159 C CA . SER A 1 766 ? -39.049 -28.848 -9.793 1.00 26.34 766 SER A CA 1
ATOM 6160 C C . SER A 1 766 ? -37.677 -28.134 -9.641 1.00 26.34 766 SER A C 1
ATOM 6162 O O . SER A 1 766 ? -36.923 -28.444 -8.735 1.00 26.34 766 SER A O 1
ATOM 6164 N N . SER A 1 767 ? -37.248 -27.123 -10.416 1.00 28.28 767 SER A N 1
ATOM 6165 C CA . SER A 1 767 ? -37.670 -26.415 -11.656 1.00 28.28 767 SER A CA 1
ATOM 6166 C C . SER A 1 767 ? -36.471 -25.510 -12.070 1.00 28.28 767 SER A C 1
ATOM 6168 O O . SER A 1 767 ? -35.836 -24.959 -11.179 1.00 28.28 767 SER A O 1
ATOM 6170 N N . VAL A 1 768 ? -35.982 -25.460 -13.325 1.00 26.06 768 VAL A N 1
ATOM 6171 C CA . VAL A 1 768 ? -36.361 -24.510 -14.420 1.00 26.06 768 VAL A CA 1
ATOM 6172 C C . VAL A 1 768 ? -36.252 -23.015 -14.000 1.00 26.06 768 VAL A C 1
ATOM 6174 O O . VAL A 1 768 ? -36.780 -22.711 -12.934 1.00 26.06 768 VAL A O 1
ATOM 6177 N N . PRO A 1 769 ? -35.662 -22.066 -14.788 1.00 30.55 769 PRO A N 1
ATOM 6178 C CA . PRO A 1 769 ? -35.461 -22.080 -16.252 1.00 30.55 769 PRO A CA 1
ATOM 6179 C C . PRO A 1 769 ? -34.061 -21.725 -16.815 1.00 30.55 769 PRO A C 1
ATOM 6181 O O . PRO A 1 769 ? -33.212 -21.107 -16.180 1.00 30.55 769 PRO A O 1
ATOM 6184 N N . TYR A 1 770 ? -33.904 -22.050 -18.103 1.00 24.20 770 TYR A N 1
ATOM 6185 C CA . TYR A 1 770 ? -32.918 -21.488 -19.034 1.00 24.20 770 TYR A CA 1
ATOM 6186 C C . TYR A 1 770 ? -33.099 -19.973 -19.244 1.00 24.20 770 TYR A C 1
ATOM 6188 O O . TYR A 1 770 ? -34.230 -19.493 -19.312 1.00 24.20 770 TYR A O 1
ATOM 6196 N N . TYR A 1 771 ? -32.004 -19.262 -19.538 1.00 27.70 771 TYR A N 1
ATOM 6197 C CA . TYR A 1 771 ? -32.049 -18.039 -20.348 1.00 27.70 771 TYR A CA 1
ATOM 6198 C C . TYR A 1 771 ? -30.943 -18.055 -21.410 1.00 27.70 771 TYR A C 1
ATOM 6200 O O . TYR A 1 771 ? -29.784 -18.339 -21.113 1.00 27.70 771 TYR A O 1
ATOM 6208 N N . ASN A 1 772 ? -31.316 -17.771 -22.658 1.00 24.14 772 ASN A N 1
ATOM 6209 C CA . ASN A 1 772 ? -30.411 -17.788 -23.808 1.00 24.14 772 ASN A CA 1
ATOM 6210 C C . ASN A 1 772 ? -29.397 -16.635 -23.753 1.00 24.14 772 ASN A C 1
ATOM 6212 O O . ASN A 1 772 ? -29.787 -15.487 -23.537 1.00 24.14 772 ASN A O 1
ATOM 6216 N N . LYS A 1 773 ? -28.135 -16.909 -24.108 1.00 26.84 773 LYS A N 1
ATOM 6217 C CA . LYS A 1 773 ? -27.247 -15.906 -24.714 1.00 26.84 773 LYS A CA 1
ATOM 6218 C C . LYS A 1 773 ? -26.870 -16.338 -26.127 1.00 26.84 773 LYS A C 1
ATOM 6220 O O . LYS A 1 773 ? -26.562 -17.495 -26.385 1.00 26.84 773 LYS A O 1
ATOM 6225 N N . GLN A 1 774 ? -27.024 -15.377 -27.028 1.00 27.06 774 GLN A N 1
ATOM 6226 C CA . GLN A 1 774 ? -27.106 -15.527 -28.474 1.00 27.06 774 GLN A CA 1
ATOM 6227 C C . GLN A 1 774 ? -25.839 -16.119 -29.099 1.00 27.06 774 GLN A C 1
ATOM 6229 O O . GLN A 1 774 ? -24.724 -15.724 -28.771 1.00 27.06 774 GLN A O 1
ATOM 6234 N N . GLN A 1 775 ? -26.049 -17.015 -30.063 1.00 23.83 775 GLN A N 1
ATOM 6235 C CA . GLN A 1 775 ? -25.033 -17.420 -31.026 1.00 23.83 775 GLN A CA 1
ATOM 6236 C C . GLN A 1 775 ? -24.811 -16.293 -32.042 1.00 23.83 775 GLN A C 1
ATOM 6238 O O . GLN A 1 775 ? -25.775 -15.799 -32.625 1.00 23.83 775 GLN A O 1
ATOM 6243 N N . TYR A 1 776 ? -23.551 -15.991 -32.334 1.00 24.56 776 TYR A N 1
ATOM 6244 C CA . TYR A 1 776 ? -23.127 -15.576 -33.667 1.00 24.56 776 TYR A CA 1
ATOM 6245 C C . TYR A 1 776 ? -21.927 -16.433 -34.046 1.00 24.56 776 TYR A C 1
ATOM 6247 O O . TYR A 1 776 ? -20.824 -16.183 -33.586 1.00 24.56 776 TYR A O 1
ATOM 6255 N N . ASP A 1 777 ? -22.198 -17.476 -34.826 1.00 25.36 777 ASP A N 1
ATOM 6256 C CA . ASP A 1 777 ? -21.310 -17.971 -35.877 1.00 25.36 777 ASP A CA 1
ATOM 6257 C C . ASP A 1 777 ? -22.111 -18.960 -36.733 1.00 25.36 777 ASP A C 1
ATOM 6259 O O . ASP A 1 777 ? -22.348 -20.113 -36.371 1.00 25.36 777 ASP A O 1
ATOM 6263 N N . GLN A 1 778 ? -22.589 -18.470 -37.878 1.00 24.88 778 GLN A N 1
ATOM 6264 C CA . GLN A 1 778 ? -23.081 -19.300 -38.970 1.00 24.88 778 GLN A CA 1
ATOM 6265 C C . GLN A 1 778 ? -22.293 -18.957 -40.230 1.00 24.88 778 GLN A C 1
ATOM 6267 O O . GLN A 1 778 ? -22.554 -17.947 -40.878 1.00 24.88 778 GLN A O 1
ATOM 6272 N N . VAL A 1 779 ? -21.420 -19.875 -40.639 1.00 29.17 779 VAL A N 1
ATOM 6273 C CA . VAL A 1 779 ? -21.283 -20.184 -42.062 1.00 29.17 779 VAL A CA 1
ATOM 6274 C C . VAL A 1 779 ? -21.670 -21.642 -42.247 1.00 29.17 779 VAL A C 1
ATOM 6276 O O . VAL A 1 779 ? -21.072 -22.563 -41.696 1.00 29.17 779 VAL A O 1
ATOM 6279 N N . THR A 1 780 ? -22.743 -21.829 -43.000 1.00 25.44 780 THR A N 1
ATOM 6280 C CA . THR A 1 780 ? -23.343 -23.112 -43.349 1.00 25.44 780 THR A CA 1
ATOM 6281 C C . THR A 1 780 ? -22.435 -23.972 -44.225 1.00 25.44 780 THR A C 1
ATOM 6283 O O . THR A 1 780 ? -21.954 -23.505 -45.255 1.00 25.44 780 THR A O 1
ATOM 6286 N N . SER A 1 781 ? -22.381 -25.274 -43.947 1.00 29.88 781 SER A N 1
ATOM 6287 C CA . SER A 1 781 ? -22.552 -26.284 -45.002 1.00 29.88 781 SER A CA 1
ATOM 6288 C C . SER A 1 781 ? -23.208 -27.547 -44.431 1.00 29.88 781 SER A C 1
ATOM 6290 O O . SER A 1 781 ? -23.223 -27.766 -43.219 1.00 29.88 781 SER A O 1
ATOM 6292 N N . THR A 1 782 ? -23.878 -28.304 -45.295 1.00 27.39 782 THR A N 1
ATOM 6293 C CA . THR A 1 782 ? -24.998 -29.188 -44.943 1.00 27.39 782 THR A CA 1
ATOM 6294 C C . THR A 1 782 ? -24.747 -30.672 -45.238 1.00 27.39 782 THR A C 1
ATOM 6296 O O . THR A 1 782 ? -24.002 -31.030 -46.143 1.00 27.39 782 THR A O 1
ATOM 6299 N N . THR A 1 783 ? -25.546 -31.512 -44.561 1.00 27.80 783 THR A N 1
ATOM 6300 C CA . THR A 1 783 ? -26.037 -32.854 -44.966 1.00 27.80 783 THR A CA 1
ATOM 6301 C C . THR A 1 783 ? -25.116 -34.092 -44.991 1.00 27.80 783 THR A C 1
ATOM 6303 O O . THR A 1 783 ? -24.163 -34.171 -45.752 1.00 27.80 783 THR A O 1
ATOM 6306 N N . GLY A 1 784 ? -25.582 -35.142 -44.286 1.00 29.69 784 GLY A N 1
ATOM 6307 C CA . GLY A 1 784 ? -25.220 -36.565 -44.457 1.00 29.69 784 GLY A CA 1
ATOM 6308 C C . GLY A 1 784 ? -24.064 -37.068 -43.570 1.00 29.69 784 GLY A C 1
ATOM 6309 O O . GLY A 1 784 ? -23.046 -36.407 -43.464 1.00 29.69 784 GLY A O 1
ATOM 6310 N N . GLY A 1 785 ? -24.115 -38.230 -42.905 1.00 28.38 785 GLY A N 1
ATOM 6311 C CA . GLY A 1 785 ? -25.200 -39.209 -42.749 1.00 28.38 785 GLY A CA 1
ATOM 6312 C C . GLY A 1 785 ? -24.676 -40.617 -42.389 1.00 28.38 785 GLY A C 1
ATOM 6313 O O . GLY A 1 785 ? -23.984 -41.221 -43.192 1.00 28.38 785 GLY A O 1
ATOM 6314 N N . LEU A 1 786 ? -25.069 -41.144 -41.220 1.00 29.70 786 LEU A N 1
ATOM 6315 C CA . LEU A 1 786 ? -25.086 -42.575 -40.823 1.00 29.70 786 LEU A CA 1
ATOM 6316 C C . LEU A 1 786 ? -23.793 -43.437 -40.908 1.00 29.70 786 LEU A C 1
ATOM 6318 O O . LEU A 1 786 ? -23.471 -44.057 -41.913 1.00 29.70 786 LEU A O 1
ATOM 6322 N N . SER A 1 787 ? -23.162 -43.611 -39.742 1.00 25.28 787 SER A N 1
ATOM 6323 C CA . SER A 1 787 ? -22.756 -44.904 -39.141 1.00 25.28 787 SER A CA 1
ATOM 6324 C C . SER A 1 787 ? -22.550 -46.173 -40.011 1.00 25.28 787 SER A C 1
ATOM 6326 O O . SER A 1 787 ? -23.516 -46.866 -40.332 1.00 25.28 787 SER A O 1
ATOM 6328 N N . ARG A 1 788 ? -21.299 -46.675 -40.073 1.00 28.30 788 ARG A N 1
ATOM 6329 C CA . ARG A 1 788 ? -20.902 -47.949 -39.407 1.00 28.30 788 ARG A CA 1
ATOM 6330 C C . ARG A 1 788 ? -19.390 -48.243 -39.429 1.00 28.30 788 ARG A C 1
ATOM 6332 O O . ARG A 1 788 ? -18.636 -47.736 -40.245 1.00 28.30 788 ARG A O 1
ATOM 6339 N N . SER A 1 789 ? -19.000 -49.089 -38.480 1.00 24.97 789 SER A N 1
ATOM 6340 C CA . SER A 1 789 ? -17.672 -49.635 -38.171 1.00 24.97 789 SER A CA 1
ATOM 6341 C C . SER A 1 789 ? -16.892 -50.285 -39.324 1.00 24.97 789 SER A C 1
ATOM 6343 O O . SER A 1 789 ? -17.457 -51.107 -40.041 1.00 24.97 789 SER A O 1
ATOM 6345 N N . ASN A 1 790 ? -15.566 -50.081 -39.337 1.00 27.41 790 ASN A N 1
ATOM 6346 C CA . ASN A 1 790 ? -14.558 -51.160 -39.326 1.00 27.41 790 ASN A CA 1
ATOM 6347 C C . ASN A 1 790 ? -13.155 -50.607 -38.989 1.00 27.41 790 ASN A C 1
ATOM 6349 O O . ASN A 1 790 ? -12.798 -49.521 -39.435 1.00 27.41 790 ASN A O 1
ATOM 6353 N N . GLN A 1 791 ? -12.354 -51.357 -38.220 1.00 27.11 791 GLN A N 1
ATOM 6354 C CA . GLN A 1 791 ? -10.896 -51.144 -38.142 1.00 27.11 791 GLN A CA 1
ATOM 6355 C C . GLN A 1 791 ? -10.235 -51.622 -39.451 1.00 27.11 791 GLN A C 1
ATOM 6357 O O . GLN A 1 791 ? -10.780 -52.516 -40.106 1.00 27.11 791 GLN A O 1
ATOM 6362 N N . PRO A 1 792 ? -9.056 -51.086 -39.819 1.00 28.53 792 PRO A N 1
ATOM 6363 C CA . PRO A 1 792 ? -7.844 -51.852 -39.504 1.00 28.53 792 PRO A CA 1
ATOM 6364 C C . PRO A 1 792 ? -6.596 -51.024 -39.118 1.00 28.53 792 PRO A C 1
ATOM 6366 O O . PRO A 1 792 ? -6.396 -49.905 -39.566 1.00 28.53 792 PRO A O 1
ATOM 6369 N N . ALA A 1 793 ? -5.752 -51.675 -38.313 1.00 23.61 793 ALA A N 1
ATOM 6370 C CA . ALA A 1 793 ? -4.282 -51.728 -38.334 1.00 23.61 793 ALA A CA 1
ATOM 6371 C C . ALA A 1 793 ? -3.371 -50.497 -38.618 1.00 23.61 793 ALA A C 1
ATOM 6373 O O . ALA A 1 793 ? -3.452 -49.813 -39.630 1.00 23.61 793 ALA A O 1
ATOM 6374 N N . SER A 1 794 ? -2.310 -50.461 -37.796 1.00 24.14 794 SER A N 1
ATOM 6375 C CA . SER A 1 794 ? -0.917 -50.056 -38.090 1.00 24.14 794 SER A CA 1
ATOM 6376 C C . SER A 1 794 ? -0.539 -48.577 -38.312 1.00 24.14 794 SER A C 1
ATOM 6378 O O . SER A 1 794 ? -0.644 -48.026 -39.399 1.00 24.14 794 SER A O 1
ATOM 6380 N N . SER A 1 795 ? 0.127 -48.054 -37.271 1.00 24.38 795 SER A N 1
ATOM 6381 C CA . SER A 1 795 ? 1.398 -47.301 -37.316 1.00 24.38 795 SER A CA 1
ATOM 6382 C C . SER A 1 795 ? 1.480 -45.944 -38.031 1.00 24.38 795 SER A C 1
ATOM 6384 O O . SER A 1 795 ? 2.011 -45.843 -39.133 1.00 24.38 795 SER A O 1
ATOM 6386 N N . SER A 1 796 ? 1.210 -44.886 -37.263 1.00 26.02 796 SER A N 1
ATOM 6387 C CA . SER A 1 796 ? 2.052 -43.677 -37.239 1.00 26.02 796 SER A CA 1
ATOM 6388 C C . SER A 1 796 ? 1.929 -42.988 -35.873 1.00 26.02 796 SER A C 1
ATOM 6390 O O . SER A 1 796 ? 1.196 -42.016 -35.702 1.00 26.02 796 SER A O 1
ATOM 6392 N N . THR A 1 797 ? 2.590 -43.539 -34.853 1.00 27.80 797 THR A N 1
ATOM 6393 C CA . THR A 1 797 ? 2.644 -42.911 -33.526 1.00 27.80 797 THR A CA 1
ATOM 6394 C C . THR A 1 797 ? 3.524 -41.667 -33.613 1.00 27.80 797 THR A C 1
ATOM 6396 O O . THR A 1 797 ? 4.726 -41.807 -33.832 1.00 27.80 797 THR A O 1
ATOM 6399 N N . ASN A 1 798 ? 2.962 -40.471 -33.411 1.00 31.27 798 ASN A N 1
ATOM 6400 C CA . ASN A 1 798 ? 3.768 -39.269 -33.183 1.00 31.27 798 ASN A CA 1
ATOM 6401 C C . ASN A 1 798 ? 4.668 -39.530 -31.965 1.00 31.27 798 ASN A C 1
ATOM 6403 O O . ASN A 1 798 ? 4.172 -39.747 -30.856 1.00 31.27 798 ASN A O 1
ATOM 6407 N N . GLN A 1 799 ? 5.983 -39.601 -32.183 1.00 31.58 799 GLN A N 1
ATOM 6408 C CA . GLN A 1 799 ? 6.938 -39.908 -31.124 1.00 31.58 799 GLN A CA 1
ATOM 6409 C C . GLN A 1 799 ? 7.150 -38.670 -30.253 1.00 31.58 799 GLN A C 1
ATOM 6411 O O . GLN A 1 799 ? 7.861 -37.742 -30.616 1.00 31.58 799 GLN A O 1
ATOM 6416 N N . PHE A 1 800 ? 6.525 -38.675 -29.079 1.00 45.31 800 PHE A N 1
ATOM 6417 C CA . PHE A 1 800 ? 6.835 -37.728 -28.014 1.00 45.31 800 PHE A CA 1
ATOM 6418 C C . PHE A 1 800 ? 8.271 -37.957 -27.524 1.00 45.31 800 PHE A C 1
ATOM 6420 O O . PHE A 1 800 ? 8.619 -39.081 -27.149 1.00 45.31 800 PHE A O 1
ATOM 6427 N N . TYR A 1 801 ? 9.075 -36.894 -27.494 1.00 48.00 801 TYR A N 1
ATOM 6428 C CA . TYR A 1 801 ? 10.444 -36.920 -26.984 1.00 48.00 801 TYR A CA 1
ATOM 6429 C C . TYR A 1 801 ? 10.442 -37.298 -25.491 1.00 48.00 801 TYR A C 1
ATOM 6431 O O . TYR A 1 801 ? 9.818 -36.619 -24.673 1.00 48.00 801 TYR A O 1
ATOM 6439 N N . LYS A 1 802 ? 11.086 -38.415 -25.124 1.00 47.88 802 LYS A N 1
ATOM 6440 C CA . LYS A 1 802 ? 11.075 -38.947 -23.748 1.00 47.88 802 LYS A CA 1
ATOM 6441 C C . LYS A 1 802 ? 12.309 -38.519 -22.956 1.00 47.88 802 LYS A C 1
ATOM 6443 O O . LYS A 1 802 ? 13.412 -38.480 -23.492 1.00 47.88 802 LYS A O 1
ATOM 6448 N N . PHE A 1 803 ? 12.110 -38.312 -21.652 1.00 46.19 803 PHE A N 1
ATOM 6449 C CA . PHE A 1 803 ? 13.103 -37.841 -20.671 1.00 46.19 803 PHE A CA 1
ATOM 6450 C C . PHE A 1 803 ? 14.448 -38.601 -20.688 1.00 46.19 803 PHE A C 1
ATOM 6452 O O . PHE A 1 803 ? 15.489 -38.028 -20.378 1.00 46.19 803 PHE A O 1
ATOM 6459 N N . ASP A 1 804 ? 14.436 -39.870 -21.105 1.00 52.50 804 ASP A N 1
ATOM 6460 C CA . ASP A 1 804 ? 15.581 -40.783 -21.004 1.00 52.50 804 ASP A CA 1
ATOM 6461 C C . ASP A 1 804 ? 16.359 -40.977 -22.326 1.00 52.50 804 ASP A C 1
ATOM 6463 O O . ASP A 1 804 ? 17.285 -41.786 -22.370 1.00 52.50 804 ASP A O 1
ATOM 6467 N N . GLN A 1 805 ? 15.982 -40.291 -23.417 1.00 63.38 805 GLN A N 1
ATOM 6468 C CA . GLN A 1 805 ? 16.457 -40.587 -24.786 1.00 63.38 805 GLN A CA 1
ATOM 6469 C C . GLN A 1 805 ? 17.353 -39.514 -25.431 1.00 63.38 805 GLN A C 1
ATOM 6471 O O . GLN A 1 805 ? 17.491 -39.494 -26.651 1.00 63.38 805 GLN A O 1
ATOM 6476 N N . SER A 1 806 ? 18.003 -38.657 -24.636 1.00 72.62 806 SER A N 1
ATOM 6477 C CA . SER A 1 806 ? 18.992 -37.697 -25.155 1.00 72.62 806 SER A CA 1
ATOM 6478 C C . SER A 1 806 ? 20.062 -38.392 -26.006 1.00 72.62 806 SER A C 1
ATOM 6480 O O . SER A 1 806 ? 20.695 -39.348 -25.549 1.00 72.62 806 SER A O 1
ATOM 6482 N N . THR A 1 807 ? 20.280 -37.911 -27.234 1.00 74.12 807 THR A N 1
ATOM 6483 C CA . THR A 1 807 ? 21.237 -38.524 -28.175 1.00 74.12 807 THR A CA 1
ATOM 6484 C C . THR A 1 807 ? 22.687 -38.156 -27.876 1.00 74.12 807 THR A C 1
ATOM 6486 O O . THR A 1 807 ? 23.618 -38.815 -28.342 1.00 74.12 807 THR A O 1
ATOM 6489 N N . ALA A 1 808 ? 22.876 -37.103 -27.083 1.00 80.50 808 ALA A N 1
ATOM 6490 C CA . ALA A 1 808 ? 24.169 -36.596 -26.671 1.00 80.50 808 ALA A CA 1
ATOM 6491 C C . ALA A 1 808 ? 24.903 -37.553 -25.711 1.00 80.50 808 ALA A C 1
ATOM 6493 O O . ALA A 1 808 ? 24.345 -38.104 -24.760 1.00 80.50 808 ALA A O 1
ATOM 6494 N N . ASN A 1 809 ? 26.212 -37.702 -25.909 1.00 83.06 809 ASN A N 1
ATOM 6495 C CA . ASN A 1 809 ? 27.073 -38.495 -25.045 1.00 83.06 809 ASN A CA 1
ATOM 6496 C C . ASN A 1 809 ? 27.392 -37.756 -23.730 1.00 83.06 809 ASN A C 1
ATOM 6498 O O . ASN A 1 809 ? 28.270 -36.887 -23.646 1.00 83.06 809 ASN A O 1
ATOM 6502 N N . TRP A 1 810 ? 26.702 -38.164 -22.667 1.00 82.94 810 TRP A N 1
ATOM 6503 C CA . TRP A 1 810 ? 26.863 -37.637 -21.310 1.00 82.94 810 TRP A CA 1
ATOM 6504 C C . TRP A 1 810 ? 27.938 -38.344 -20.466 1.00 82.94 810 TRP A C 1
ATOM 6506 O O . TRP A 1 810 ? 27.990 -38.116 -19.259 1.00 82.94 810 TRP A O 1
ATOM 6516 N N . SER A 1 811 ? 28.803 -39.179 -21.060 1.00 70.12 811 SER A N 1
ATOM 6517 C CA . SER A 1 811 ? 29.856 -39.906 -20.333 1.00 70.12 811 SER A CA 1
ATOM 6518 C C . SER A 1 811 ? 30.716 -38.986 -19.456 1.00 70.12 811 SER A C 1
ATOM 6520 O O . SER A 1 811 ? 31.119 -37.899 -19.882 1.00 70.12 811 SER A O 1
ATOM 6522 N N . SER A 1 812 ? 31.023 -39.437 -18.239 1.00 51.94 812 SER A N 1
ATOM 6523 C CA . SER A 1 812 ? 31.781 -38.690 -17.234 1.00 51.94 812 SER A CA 1
ATOM 6524 C C . SER A 1 812 ? 33.263 -38.558 -17.604 1.00 51.94 812 SER A C 1
ATOM 6526 O O . SER A 1 812 ? 34.068 -39.445 -17.329 1.00 51.94 812 SER A O 1
ATOM 6528 N N . GLY A 1 813 ? 33.616 -37.421 -18.202 1.00 58.78 813 GLY A N 1
ATOM 6529 C CA . GLY A 1 813 ? 34.980 -37.009 -18.533 1.00 58.78 813 GLY A CA 1
ATOM 6530 C C . GLY A 1 813 ? 35.014 -35.553 -19.023 1.00 58.78 813 GLY A C 1
ATOM 6531 O O . GLY A 1 813 ? 33.961 -34.999 -19.356 1.00 58.78 813 GLY A O 1
ATOM 6532 N N . PRO A 1 814 ? 36.187 -34.896 -19.050 1.00 63.81 814 PRO A N 1
ATOM 6533 C CA . PRO A 1 814 ? 36.305 -33.539 -19.574 1.00 63.81 814 PRO A CA 1
ATOM 6534 C C . PRO A 1 814 ? 35.995 -33.512 -21.078 1.00 63.81 814 PRO A C 1
ATOM 6536 O O . PRO A 1 814 ? 36.581 -34.266 -21.852 1.00 63.81 814 PRO A O 1
ATOM 6539 N N . ILE A 1 815 ? 35.093 -32.617 -21.494 1.00 73.81 815 ILE A N 1
ATOM 6540 C CA . ILE A 1 815 ? 34.781 -32.372 -22.911 1.00 73.81 815 ILE A CA 1
ATOM 6541 C C . ILE A 1 815 ? 36.068 -32.018 -23.666 1.00 73.81 815 ILE A C 1
ATOM 6543 O O . ILE A 1 815 ? 36.837 -31.155 -23.231 1.00 73.81 815 ILE A O 1
ATOM 6547 N N . GLN A 1 816 ? 36.270 -32.629 -24.835 1.00 80.31 816 GLN A N 1
ATOM 6548 C CA . GLN A 1 816 ? 37.350 -32.263 -25.745 1.00 80.31 816 GLN A CA 1
ATOM 6549 C C . GLN A 1 816 ? 37.120 -30.837 -26.277 1.00 80.31 816 GLN A C 1
ATOM 6551 O O . GLN A 1 816 ? 36.378 -30.631 -27.234 1.00 80.31 816 GLN A O 1
ATOM 6556 N N . ARG A 1 817 ? 37.755 -29.839 -25.648 1.00 80.38 817 ARG A N 1
ATOM 6557 C CA . ARG A 1 817 ? 37.568 -28.411 -25.975 1.00 80.38 817 ARG A CA 1
ATOM 6558 C C . ARG A 1 817 ? 38.132 -27.987 -27.330 1.00 80.38 817 ARG A C 1
ATOM 6560 O O . ARG A 1 817 ? 37.653 -26.999 -27.881 1.00 80.38 817 ARG A O 1
ATOM 6567 N N . VAL A 1 818 ? 39.157 -28.682 -27.825 1.00 83.50 818 VAL A N 1
ATOM 6568 C CA . VAL A 1 818 ? 39.847 -28.361 -29.082 1.00 83.50 818 VAL A CA 1
ATOM 6569 C C . VAL A 1 818 ? 39.419 -29.365 -30.159 1.00 83.50 818 VAL A C 1
ATOM 6571 O O . VAL A 1 818 ? 39.600 -30.569 -29.940 1.00 83.50 818 VAL A O 1
ATOM 6574 N N . PRO A 1 819 ? 38.870 -28.910 -31.300 1.00 87.31 819 PRO A N 1
ATOM 6575 C CA . PRO A 1 819 ? 38.484 -29.805 -32.384 1.00 87.31 819 PRO A CA 1
ATOM 6576 C C . PRO A 1 819 ? 39.685 -30.594 -32.944 1.00 87.31 819 PRO A C 1
ATOM 6578 O O . PRO A 1 819 ? 40.811 -30.085 -32.944 1.00 87.31 819 PRO A O 1
ATOM 6581 N N . PRO A 1 820 ? 39.475 -31.823 -33.454 1.00 87.50 820 PRO A N 1
ATOM 6582 C CA . PRO A 1 820 ? 40.472 -32.537 -34.249 1.00 87.50 820 PRO A CA 1
ATOM 6583 C C . PRO A 1 820 ? 40.967 -31.683 -35.424 1.00 87.50 820 PRO A C 1
ATOM 6585 O O . PRO A 1 820 ? 40.197 -30.917 -35.998 1.00 87.50 820 PRO A O 1
ATOM 6588 N N . LYS A 1 821 ? 42.228 -31.855 -35.849 1.00 81.88 821 LYS A N 1
ATOM 6589 C CA . LYS A 1 821 ? 42.800 -31.106 -36.994 1.00 81.88 821 LYS A CA 1
ATOM 6590 C C . LYS A 1 821 ? 42.025 -31.291 -38.307 1.00 81.88 821 LYS A C 1
ATOM 6592 O O . LYS A 1 821 ? 42.128 -30.455 -39.195 1.00 81.88 821 LYS A O 1
ATOM 6597 N N . GLU A 1 822 ? 41.286 -32.388 -38.418 1.00 85.38 822 GLU A N 1
ATOM 6598 C CA . GLU A 1 822 ? 40.469 -32.773 -39.572 1.00 85.38 822 GLU A CA 1
ATOM 6599 C C . GLU A 1 822 ? 39.065 -32.139 -39.551 1.00 85.38 822 GLU A C 1
ATOM 6601 O O . GLU A 1 822 ? 38.337 -32.212 -40.539 1.00 85.38 822 GLU A O 1
ATOM 6606 N N . PHE A 1 823 ? 38.661 -31.511 -38.440 1.00 88.69 823 PHE A N 1
ATOM 6607 C CA . PHE A 1 823 ? 37.327 -30.938 -38.286 1.00 88.69 823 PHE A CA 1
ATOM 6608 C C . PHE A 1 823 ? 37.199 -29.605 -39.038 1.00 88.69 823 PHE A C 1
ATOM 6610 O O . PHE A 1 823 ? 37.509 -28.528 -38.522 1.00 88.69 823 PHE A O 1
ATOM 6617 N N . ALA A 1 824 ? 36.705 -29.700 -40.271 1.00 84.06 824 ALA A N 1
ATOM 6618 C CA . ALA A 1 824 ? 36.332 -28.580 -41.125 1.00 84.06 824 ALA A CA 1
ATOM 6619 C C . ALA A 1 824 ? 34.817 -28.640 -41.420 1.00 84.06 824 ALA A C 1
ATOM 6621 O O . ALA A 1 824 ? 34.414 -29.197 -42.446 1.00 84.06 824 ALA A O 1
ATOM 6622 N N . PRO A 1 825 ? 33.954 -28.126 -40.521 1.00 84.06 825 PRO A N 1
ATOM 6623 C CA . PRO A 1 825 ? 32.513 -28.146 -40.731 1.00 84.06 825 PRO A CA 1
ATOM 6624 C C . PRO A 1 825 ? 32.156 -27.257 -41.927 1.00 84.06 825 PRO A C 1
ATOM 6626 O O . PRO A 1 825 ? 32.653 -26.138 -42.059 1.00 84.06 825 PRO A O 1
ATOM 6629 N N . SER A 1 826 ? 31.289 -27.754 -42.804 1.00 86.50 826 SER A N 1
ATOM 6630 C CA . SER A 1 826 ? 30.801 -27.026 -43.979 1.00 86.50 826 SER A CA 1
ATOM 6631 C C . SER A 1 826 ? 29.323 -26.665 -43.798 1.00 86.50 826 SER A C 1
ATOM 6633 O O . SER A 1 826 ? 28.573 -27.449 -43.213 1.00 86.50 826 SER A O 1
ATOM 6635 N N . PRO A 1 827 ? 28.881 -25.478 -44.251 1.00 88.50 827 PRO A N 1
ATOM 6636 C CA . PRO A 1 827 ? 27.492 -25.074 -44.111 1.00 88.50 827 PRO A CA 1
ATOM 6637 C C . PRO A 1 827 ? 26.608 -25.850 -45.092 1.00 88.50 827 PRO A C 1
ATOM 6639 O O . PRO A 1 827 ? 26.942 -25.968 -46.272 1.00 88.50 827 PRO A O 1
ATOM 6642 N N . LEU A 1 828 ? 25.442 -26.298 -44.625 1.00 86.75 828 LEU A N 1
ATOM 6643 C CA . LEU A 1 828 ? 24.405 -26.921 -45.453 1.00 86.75 828 LEU A CA 1
ATOM 6644 C C . LEU A 1 828 ? 24.111 -26.073 -46.712 1.00 86.75 828 LEU A C 1
ATOM 6646 O O . LEU A 1 828 ? 23.979 -24.844 -46.608 1.00 86.75 828 LEU A O 1
ATOM 6650 N N . SER A 1 829 ? 24.028 -26.698 -47.894 1.00 75.75 829 SER A N 1
ATOM 6651 C CA . SER A 1 829 ? 23.830 -25.983 -49.170 1.00 75.75 829 SER A CA 1
ATOM 6652 C C . SER A 1 829 ? 22.469 -25.273 -49.224 1.00 75.75 829 SER A C 1
ATOM 6654 O O . SER A 1 829 ? 21.498 -25.717 -48.607 1.00 75.75 829 SER A O 1
ATOM 6656 N N . MET A 1 830 ? 22.380 -24.176 -49.986 1.00 66.69 830 MET A N 1
ATOM 6657 C CA . MET A 1 830 ? 21.087 -23.540 -50.265 1.00 66.69 830 MET A CA 1
ATOM 6658 C C . MET A 1 830 ? 20.229 -24.364 -51.235 1.00 66.69 830 MET A C 1
ATOM 6660 O O . MET A 1 830 ? 19.009 -24.326 -51.116 1.00 66.69 830 MET A O 1
ATOM 6664 N N . ASP A 1 831 ? 20.839 -25.171 -52.109 1.00 57.28 831 ASP A N 1
ATOM 6665 C CA . ASP A 1 831 ? 20.113 -26.037 -53.058 1.00 57.28 831 ASP A CA 1
ATOM 6666 C C . ASP A 1 831 ? 19.359 -27.185 -52.359 1.00 57.28 831 ASP A C 1
ATOM 6668 O O . ASP A 1 831 ? 18.468 -27.798 -52.938 1.00 57.28 831 ASP A O 1
ATOM 6672 N N . THR A 1 832 ? 19.707 -27.469 -51.100 1.00 58.75 832 THR A N 1
ATOM 6673 C CA . THR A 1 832 ? 19.044 -28.456 -50.233 1.00 58.75 832 THR A CA 1
ATOM 6674 C C . THR A 1 832 ? 17.883 -27.886 -49.408 1.00 58.75 832 THR A C 1
ATOM 6676 O O . THR A 1 832 ? 17.340 -28.594 -48.568 1.00 58.75 832 THR A O 1
ATOM 6679 N N . LEU A 1 833 ? 17.483 -26.622 -49.583 1.00 60.50 833 LEU A N 1
ATOM 6680 C CA . LEU A 1 833 ? 16.289 -26.098 -48.907 1.00 60.50 833 LEU A CA 1
ATOM 6681 C C . LEU A 1 833 ? 15.027 -26.819 -49.417 1.00 60.50 833 LEU A C 1
ATOM 6683 O O . LEU A 1 833 ? 14.680 -26.681 -50.588 1.00 60.50 833 LEU A O 1
ATOM 6687 N N . GLU A 1 834 ? 14.334 -27.556 -48.537 1.00 64.69 834 GLU A N 1
ATOM 6688 C CA . GLU A 1 834 ? 13.007 -28.111 -48.846 1.00 64.69 834 GLU A CA 1
ATOM 6689 C C . GLU A 1 834 ? 12.040 -26.996 -49.291 1.00 64.69 834 GLU A C 1
ATOM 6691 O O . GLU A 1 834 ? 12.164 -25.841 -48.863 1.00 64.69 834 GLU A O 1
ATOM 6696 N N . GLU A 1 835 ? 11.083 -27.339 -50.168 1.00 67.94 835 GLU A N 1
ATOM 6697 C CA . GLU A 1 835 ? 10.077 -26.390 -50.664 1.00 67.94 835 GLU A CA 1
ATOM 6698 C C . GLU A 1 835 ? 9.335 -25.696 -49.508 1.00 67.94 835 GLU A C 1
ATOM 6700 O O . GLU A 1 835 ? 9.180 -26.242 -48.412 1.00 67.94 835 GLU A O 1
ATOM 6705 N N . LYS A 1 836 ? 8.824 -24.482 -49.768 1.00 71.62 836 LYS A N 1
ATOM 6706 C CA . LYS A 1 836 ? 7.913 -23.826 -48.822 1.00 71.62 836 LYS A CA 1
ATOM 6707 C C . LYS A 1 836 ? 6.736 -24.769 -48.511 1.00 71.62 836 LYS A C 1
ATOM 6709 O O . LYS A 1 836 ? 6.180 -25.336 -49.457 1.00 71.62 836 LYS A O 1
ATOM 6714 N N . PRO A 1 837 ? 6.308 -24.890 -47.241 1.00 71.50 837 PRO A N 1
ATOM 6715 C CA . PRO A 1 837 ? 5.157 -25.714 -46.891 1.00 71.50 837 PRO A CA 1
ATOM 6716 C C . PRO A 1 837 ? 3.907 -25.191 -47.603 1.00 71.50 837 PRO A C 1
ATOM 6718 O O . PRO A 1 837 ? 3.594 -24.000 -47.537 1.00 71.50 837 PRO A O 1
ATOM 6721 N N . LYS A 1 838 ? 3.180 -26.071 -48.294 1.00 69.19 838 LYS A N 1
ATOM 6722 C CA . LYS A 1 838 ? 1.952 -25.682 -48.999 1.00 69.19 838 LYS A CA 1
ATOM 6723 C C . LYS A 1 838 ? 0.849 -25.419 -47.963 1.00 69.19 838 LYS A C 1
ATOM 6725 O O . LYS A 1 838 ? 0.802 -26.116 -46.951 1.00 69.19 838 LYS A O 1
ATOM 6730 N N . PRO A 1 839 ? -0.114 -24.504 -48.200 1.00 65.44 839 PRO A N 1
ATOM 6731 C CA . PRO A 1 839 ? -1.160 -24.174 -47.215 1.00 65.44 839 PRO A CA 1
ATOM 6732 C C . PRO A 1 839 ? -2.013 -25.359 -46.719 1.00 65.44 839 PRO A C 1
ATOM 6734 O O . PRO A 1 839 ? -2.695 -25.258 -45.703 1.00 65.44 839 PRO A O 1
ATOM 6737 N N . GLN A 1 840 ? -1.993 -26.475 -47.452 1.00 66.44 840 GLN A N 1
ATOM 6738 C CA . GLN A 1 840 ? -2.686 -27.731 -47.146 1.00 66.44 840 GLN A CA 1
ATOM 6739 C C . GLN A 1 840 ? -1.872 -28.674 -46.239 1.00 66.44 840 GLN A C 1
ATOM 6741 O O . GLN A 1 840 ? -2.449 -29.560 -45.620 1.00 66.44 840 GLN A O 1
ATOM 6746 N N . GLU A 1 841 ? -0.552 -28.486 -46.169 1.00 68.88 841 GLU A N 1
ATOM 6747 C CA . GLU A 1 841 ? 0.400 -29.274 -45.370 1.00 68.88 841 GLU A CA 1
ATOM 6748 C C . GLU A 1 841 ? 0.596 -28.672 -43.962 1.00 68.88 841 GLU A C 1
ATOM 6750 O O . GLU A 1 841 ? 1.183 -29.302 -43.084 1.00 68.88 841 GLU A O 1
ATOM 6755 N N . ILE A 1 842 ? 0.082 -27.457 -43.731 1.00 68.44 842 ILE A N 1
ATOM 6756 C CA . ILE A 1 842 ? 0.096 -26.779 -42.432 1.00 68.44 842 ILE A CA 1
ATOM 6757 C C . ILE A 1 842 ? -0.948 -27.442 -41.508 1.00 68.44 842 ILE A C 1
ATOM 6759 O O . ILE A 1 842 ? -2.141 -27.409 -41.833 1.00 68.44 842 ILE A O 1
ATOM 6763 N N . PRO A 1 843 ? -0.547 -28.022 -40.358 1.00 56.00 843 PRO A N 1
ATOM 6764 C CA . PRO A 1 843 ? -1.460 -28.740 -39.473 1.00 56.00 843 PRO A CA 1
ATOM 6765 C C . PRO A 1 843 ? -2.535 -27.829 -38.869 1.00 56.00 843 PRO A C 1
ATOM 6767 O O . PRO A 1 843 ? -2.325 -26.641 -38.610 1.00 56.00 843 PRO A O 1
ATOM 6770 N N . THR A 1 844 ? -3.711 -28.404 -38.629 1.00 53.53 844 THR A N 1
ATOM 6771 C CA . THR A 1 844 ? -4.851 -27.710 -38.029 1.00 53.53 844 THR A CA 1
ATOM 6772 C C . THR A 1 844 ? -4.606 -27.356 -36.565 1.00 53.53 844 THR A C 1
ATOM 6774 O O . THR A 1 844 ? -3.967 -28.095 -35.824 1.00 53.53 844 THR A O 1
ATOM 6777 N N . THR A 1 845 ? -5.175 -26.236 -36.109 1.00 47.50 845 THR A N 1
ATOM 6778 C CA . THR A 1 845 ? -5.034 -25.741 -34.726 1.00 47.50 845 THR A CA 1
ATOM 6779 C C . THR A 1 845 ? -5.533 -26.710 -33.646 1.00 47.50 845 THR A C 1
ATOM 6781 O O . THR A 1 845 ? -5.149 -26.553 -32.491 1.00 47.50 845 THR A O 1
ATOM 6784 N N . SER A 1 846 ? -6.330 -27.725 -34.000 1.00 42.44 846 SER A N 1
ATOM 6785 C CA . SER A 1 846 ? -6.705 -28.837 -33.113 1.00 42.44 846 SER A CA 1
ATOM 6786 C C . SER A 1 846 ? -5.530 -29.733 -32.714 1.00 42.44 846 SER A C 1
ATOM 6788 O O . SER A 1 846 ? -5.562 -30.326 -31.642 1.00 42.44 846 SER A O 1
ATOM 6790 N N . ASP A 1 847 ? -4.494 -29.822 -33.551 1.00 39.56 847 ASP A N 1
ATOM 6791 C CA . ASP A 1 847 ? -3.416 -30.812 -33.418 1.00 39.56 847 ASP A CA 1
ATOM 6792 C C . ASP A 1 847 ? -2.178 -30.238 -32.699 1.00 39.56 847 ASP A C 1
ATOM 6794 O O . ASP A 1 847 ? -1.196 -30.939 -32.470 1.00 39.56 847 ASP A O 1
ATOM 6798 N N . MET A 1 848 ? -2.234 -28.950 -32.337 1.00 40.34 848 MET A N 1
ATOM 6799 C CA . MET A 1 848 ? -1.171 -28.175 -31.677 1.00 40.34 848 MET A CA 1
ATOM 6800 C C . MET A 1 848 ? -1.603 -27.645 -30.295 1.00 40.34 848 MET A C 1
ATOM 6802 O O . MET A 1 848 ? -0.996 -26.716 -29.760 1.00 40.34 848 MET A O 1
ATOM 6806 N N . SER A 1 849 ? -2.673 -28.196 -29.707 1.00 31.86 849 SER A N 1
ATOM 6807 C CA . SER A 1 849 ? -3.109 -27.812 -28.362 1.00 31.86 849 SER A CA 1
ATOM 6808 C C . SER A 1 849 ? -2.100 -28.287 -27.312 1.00 31.86 849 SER A C 1
ATOM 6810 O O . SER A 1 849 ? -1.861 -29.488 -27.175 1.00 31.86 849 SER A O 1
ATOM 6812 N N . SER A 1 850 ? -1.575 -27.340 -26.533 1.00 37.75 850 SER A N 1
ATOM 6813 C CA . SER A 1 850 ? -0.382 -27.455 -25.682 1.00 37.75 850 SER A CA 1
ATOM 6814 C C . SER A 1 850 ? 0.926 -27.645 -26.460 1.00 37.75 850 SER A C 1
ATOM 6816 O O . SER A 1 850 ? 1.056 -28.499 -27.335 1.00 37.75 850 SER A O 1
ATOM 6818 N N . THR A 1 851 ? 1.928 -26.846 -26.096 1.00 42.44 851 THR A N 1
ATOM 6819 C CA . THR A 1 851 ? 3.325 -27.099 -26.447 1.00 42.44 851 THR A CA 1
ATOM 6820 C C . THR A 1 851 ? 3.697 -28.517 -25.985 1.00 42.44 851 THR A C 1
ATOM 6822 O O . THR A 1 851 ? 3.538 -28.810 -24.798 1.00 42.44 851 THR A O 1
ATOM 6825 N N . PRO A 1 852 ? 4.226 -29.403 -26.856 1.00 42.56 852 PRO A N 1
ATOM 6826 C CA . PRO A 1 852 ? 4.556 -30.786 -26.473 1.00 42.56 852 PRO A CA 1
ATOM 6827 C C . PRO A 1 852 ? 5.601 -30.909 -25.350 1.00 42.56 852 PRO A C 1
ATOM 6829 O O . PRO A 1 852 ? 5.786 -31.980 -24.780 1.00 42.56 852 PRO A O 1
ATOM 6832 N N . TYR A 1 853 ? 6.269 -29.802 -25.023 1.00 50.31 853 TYR A N 1
ATOM 6833 C CA . TYR A 1 853 ? 7.294 -29.661 -23.996 1.00 50.31 853 TYR A CA 1
ATOM 6834 C C . TYR A 1 853 ? 6.709 -28.981 -22.747 1.00 50.31 853 TYR A C 1
ATOM 6836 O O . TYR A 1 853 ? 7.135 -27.893 -22.368 1.00 50.31 853 TYR A O 1
ATOM 6844 N N . GLN A 1 854 ? 5.703 -29.601 -22.114 1.00 41.53 854 GLN A N 1
ATOM 6845 C CA . GLN A 1 854 ? 5.077 -29.066 -20.888 1.00 41.53 854 GLN A CA 1
ATOM 6846 C C . GLN A 1 854 ? 6.055 -28.942 -19.703 1.00 41.53 854 GLN A C 1
ATOM 6848 O O . GLN A 1 854 ? 5.787 -28.203 -18.760 1.00 41.53 854 GLN A O 1
ATOM 6853 N N . SER A 1 855 ? 7.202 -29.621 -19.766 1.00 53.03 855 SER A N 1
ATOM 6854 C CA . SER A 1 855 ? 8.353 -29.377 -18.902 1.00 53.03 855 SER A CA 1
ATOM 6855 C C . SER A 1 855 ? 9.623 -29.275 -19.755 1.00 53.03 855 SER A C 1
ATOM 6857 O O . SER A 1 855 ? 9.901 -30.139 -20.591 1.00 53.03 855 SER A O 1
ATOM 6859 N N . PHE A 1 856 ? 10.417 -28.228 -19.512 1.00 67.06 856 PHE A N 1
ATOM 6860 C CA . PHE A 1 856 ? 11.759 -28.080 -20.084 1.00 67.06 856 PHE A CA 1
ATOM 6861 C C . PHE A 1 856 ? 12.817 -28.929 -19.354 1.00 67.06 856 PHE A C 1
ATOM 6863 O O . PHE A 1 856 ? 13.946 -29.011 -19.832 1.00 67.06 856 PHE A O 1
ATOM 6870 N N . ASP A 1 857 ? 12.467 -29.633 -18.267 1.00 64.38 857 ASP A N 1
ATOM 6871 C CA . ASP A 1 857 ? 13.385 -30.524 -17.534 1.00 64.38 857 ASP A CA 1
ATOM 6872 C C . ASP A 1 857 ? 13.937 -31.650 -18.428 1.00 64.38 857 ASP A C 1
ATOM 6874 O O . ASP A 1 857 ? 15.025 -32.170 -18.183 1.00 64.38 857 ASP A O 1
ATOM 6878 N N . VAL A 1 858 ? 13.221 -31.993 -19.504 1.00 72.06 858 VAL A N 1
ATOM 6879 C CA . VAL A 1 858 ? 13.667 -32.931 -20.547 1.00 72.06 858 VAL A CA 1
ATOM 6880 C C . VAL A 1 858 ? 14.970 -32.463 -21.216 1.00 72.06 858 VAL A C 1
ATOM 6882 O O . VAL A 1 858 ? 15.838 -33.275 -21.523 1.00 72.06 858 VAL A O 1
ATOM 6885 N N . PHE A 1 859 ? 15.149 -31.150 -21.393 1.00 80.00 859 PHE A N 1
ATOM 6886 C CA . PHE A 1 859 ? 16.347 -30.560 -21.998 1.00 80.00 859 PHE A CA 1
ATOM 6887 C C . PHE A 1 859 ? 17.459 -30.266 -20.993 1.00 80.00 859 PHE A C 1
ATOM 6889 O O . PHE A 1 859 ? 18.511 -29.776 -21.395 1.00 80.00 859 PHE A O 1
ATOM 6896 N N . ARG A 1 860 ? 17.277 -30.589 -19.703 1.00 79.00 860 ARG A N 1
ATOM 6897 C CA . ARG A 1 860 ? 18.159 -30.153 -18.612 1.00 79.00 860 ARG A CA 1
ATOM 6898 C C . ARG A 1 860 ? 19.651 -30.290 -18.959 1.00 79.00 860 ARG A C 1
ATOM 6900 O O . ARG A 1 860 ? 20.369 -29.303 -18.995 1.00 79.00 860 ARG A O 1
ATOM 6907 N N . ARG A 1 861 ? 20.135 -31.474 -19.340 1.00 83.50 861 ARG A N 1
ATOM 6908 C CA . ARG A 1 861 ? 21.570 -31.649 -19.658 1.00 83.50 861 ARG A CA 1
ATOM 6909 C C . ARG A 1 861 ? 22.054 -30.824 -20.863 1.00 83.50 861 ARG A C 1
ATOM 6911 O O . ARG A 1 861 ? 23.185 -30.340 -20.848 1.00 83.50 861 ARG A O 1
ATOM 6918 N N . ILE A 1 862 ? 21.212 -30.653 -21.886 1.00 88.19 862 ILE A N 1
ATOM 6919 C CA . ILE A 1 862 ? 21.498 -29.805 -23.056 1.00 88.19 862 ILE A CA 1
ATOM 6920 C C . ILE A 1 862 ? 21.628 -28.339 -22.622 1.00 88.19 862 ILE A C 1
ATOM 6922 O O . ILE A 1 862 ? 22.557 -27.652 -23.049 1.00 88.19 862 ILE A O 1
ATOM 6926 N N . ASP A 1 863 ? 20.756 -27.890 -21.721 1.00 86.31 863 ASP A N 1
ATOM 6927 C CA . ASP A 1 863 ? 20.752 -26.520 -21.215 1.00 86.31 863 ASP A CA 1
ATOM 6928 C C . ASP A 1 863 ? 21.987 -26.227 -20.344 1.00 86.31 863 ASP A C 1
ATOM 6930 O O . ASP A 1 863 ? 22.675 -25.225 -20.546 1.00 86.31 863 ASP A O 1
ATOM 6934 N N . GLU A 1 864 ? 22.326 -27.156 -19.440 1.00 84.19 864 GLU A N 1
ATOM 6935 C CA . GLU A 1 864 ? 23.548 -27.167 -18.610 1.00 84.19 864 GLU A CA 1
ATOM 6936 C C . GLU A 1 864 ? 24.802 -27.006 -19.494 1.00 84.19 864 GLU A C 1
ATOM 6938 O O . GLU A 1 864 ? 25.704 -26.216 -19.199 1.00 84.19 864 GLU A O 1
ATOM 6943 N N . HIS A 1 865 ? 24.843 -27.731 -20.618 1.00 90.06 865 HIS A N 1
ATOM 6944 C CA . HIS A 1 865 ? 25.944 -27.716 -21.584 1.00 90.06 865 HIS A CA 1
ATOM 6945 C C . HIS A 1 865 ? 26.016 -26.402 -22.382 1.00 90.06 865 HIS A C 1
ATOM 6947 O O . HIS A 1 865 ? 27.097 -25.821 -22.499 1.00 90.06 865 HIS A O 1
ATOM 6953 N N . ALA A 1 866 ? 24.885 -25.877 -22.866 1.00 90.56 866 ALA A N 1
ATOM 6954 C CA . ALA A 1 866 ? 24.836 -24.605 -23.594 1.00 90.56 866 ALA A CA 1
ATOM 6955 C C . ALA A 1 866 ? 25.289 -23.412 -22.731 1.00 90.56 866 ALA A C 1
ATOM 6957 O O . ALA A 1 866 ? 26.138 -22.625 -23.163 1.00 90.56 866 ALA A O 1
ATOM 6958 N N . VAL A 1 867 ? 24.783 -23.307 -21.494 1.00 84.88 867 VAL A N 1
ATOM 6959 C CA . VAL A 1 867 ? 25.158 -22.241 -20.544 1.00 84.88 867 VAL A CA 1
ATOM 6960 C C . VAL A 1 867 ? 26.634 -22.353 -20.151 1.00 84.88 867 VAL A C 1
ATOM 6962 O O . VAL A 1 867 ? 27.344 -21.347 -20.114 1.00 84.88 867 VAL A O 1
ATOM 6965 N N . SER A 1 868 ? 27.145 -23.573 -19.947 1.00 87.38 868 SER A N 1
ATOM 6966 C CA . SER A 1 868 ? 28.573 -23.794 -19.684 1.00 87.38 868 SER A CA 1
ATOM 6967 C C . SER A 1 868 ? 29.467 -23.269 -20.817 1.00 87.38 868 SER A C 1
ATOM 6969 O O . SER A 1 868 ? 30.536 -22.712 -20.554 1.00 87.38 868 SER A O 1
ATOM 6971 N N . ILE A 1 869 ? 29.046 -23.403 -22.079 1.00 90.31 869 ILE A N 1
ATOM 6972 C CA . ILE A 1 869 ? 29.799 -22.907 -23.243 1.00 90.31 869 ILE A CA 1
ATOM 6973 C C . ILE A 1 869 ? 29.618 -21.394 -23.436 1.00 90.31 869 ILE A C 1
ATOM 6975 O O . ILE A 1 869 ? 30.563 -20.728 -23.869 1.00 90.31 869 ILE A O 1
ATOM 6979 N N . SER A 1 870 ? 28.462 -20.811 -23.092 1.00 88.12 870 SER A N 1
ATOM 6980 C CA . SER A 1 870 ? 28.238 -19.363 -23.248 1.00 88.12 870 SER A CA 1
ATOM 6981 C C . SER A 1 870 ? 29.137 -18.532 -22.319 1.00 88.12 870 SER A C 1
ATOM 6983 O O . SER A 1 870 ? 29.610 -17.462 -22.712 1.00 88.12 870 SER A O 1
ATOM 6985 N N . GLN A 1 871 ? 29.469 -19.068 -21.140 1.00 85.38 871 GLN A N 1
ATOM 6986 C CA . GLN A 1 871 ? 30.418 -18.472 -20.189 1.00 85.38 871 GLN A CA 1
ATOM 6987 C C . GLN A 1 871 ? 31.899 -18.595 -20.606 1.00 85.38 871 GLN A C 1
ATOM 6989 O O . GLN A 1 871 ? 32.748 -17.890 -20.063 1.00 85.38 871 GLN A O 1
ATOM 6994 N N . GLN A 1 872 ? 32.236 -19.468 -21.561 1.00 88.94 872 GLN A N 1
ATOM 6995 C CA . GLN A 1 872 ? 33.606 -19.640 -22.061 1.00 88.94 872 GLN A CA 1
ATOM 6996 C C . GLN A 1 872 ? 33.901 -18.676 -23.221 1.00 88.94 872 GLN A C 1
ATOM 6998 O O . GLN A 1 872 ? 32.992 -18.280 -23.951 1.00 88.94 872 GLN A O 1
ATOM 7003 N N . GLN A 1 873 ? 35.173 -18.314 -23.403 1.00 86.06 873 GLN A N 1
ATOM 7004 C CA . GLN A 1 873 ? 35.663 -17.651 -24.616 1.00 86.06 873 GLN A CA 1
ATOM 7005 C C . GLN A 1 873 ? 36.204 -18.706 -25.588 1.00 86.06 873 GLN A C 1
ATOM 7007 O O . GLN A 1 873 ? 36.752 -19.721 -25.155 1.00 86.06 873 GLN A O 1
ATOM 7012 N N . GLN A 1 874 ? 36.016 -18.472 -26.885 1.00 89.94 874 GLN A N 1
ATOM 7013 C CA . GLN A 1 874 ? 36.424 -19.363 -27.966 1.00 89.94 874 GLN A CA 1
ATOM 7014 C C . GLN A 1 874 ? 37.338 -18.610 -28.937 1.00 89.94 874 GLN A C 1
ATOM 7016 O O . GLN A 1 874 ? 37.083 -17.448 -29.245 1.00 89.94 874 GLN A O 1
ATOM 7021 N N . ASP A 1 875 ? 38.373 -19.285 -29.427 1.00 87.38 875 ASP A N 1
ATOM 7022 C CA . ASP A 1 875 ? 39.440 -18.718 -30.256 1.00 87.38 875 ASP A CA 1
ATOM 7023 C C . ASP A 1 875 ? 38.991 -18.502 -31.717 1.00 87.38 875 ASP A C 1
ATOM 7025 O O . ASP A 1 875 ? 39.520 -17.645 -32.420 1.00 87.38 875 ASP A O 1
ATOM 7029 N N . ASN A 1 876 ? 38.028 -19.302 -32.193 1.00 90.31 876 ASN A N 1
ATOM 7030 C CA . ASN A 1 876 ? 37.461 -19.264 -33.549 1.00 90.31 876 ASN A CA 1
ATOM 7031 C C . ASN A 1 876 ? 36.094 -19.979 -33.611 1.00 90.31 876 ASN A C 1
ATOM 7033 O O . ASN A 1 876 ? 35.690 -20.672 -32.670 1.00 90.31 876 ASN A O 1
ATOM 7037 N N . PHE A 1 877 ? 35.388 -19.853 -34.739 1.00 92.12 877 PHE A N 1
ATOM 7038 C CA . PHE A 1 877 ? 34.064 -20.447 -34.935 1.00 92.12 877 PHE A CA 1
ATOM 7039 C C . PHE A 1 877 ? 34.081 -21.983 -34.940 1.00 92.12 877 PHE A C 1
ATOM 7041 O O . PHE A 1 877 ? 33.173 -22.608 -34.388 1.00 92.12 877 PHE A O 1
ATOM 7048 N N . ASN A 1 878 ? 35.123 -22.614 -35.497 1.00 91.81 878 ASN A N 1
ATOM 7049 C CA . ASN A 1 878 ? 35.229 -24.078 -35.520 1.00 91.81 878 ASN A CA 1
ATOM 7050 C C . ASN A 1 878 ? 35.287 -24.663 -34.102 1.00 91.81 878 ASN A C 1
ATOM 7052 O O . ASN A 1 878 ? 34.642 -25.673 -33.830 1.00 91.81 878 ASN A O 1
ATOM 7056 N N . GLN A 1 879 ? 36.005 -24.017 -33.180 1.00 92.69 879 GLN A N 1
ATOM 7057 C CA . GLN A 1 879 ? 36.033 -24.419 -31.773 1.00 92.69 879 GLN A CA 1
ATOM 7058 C C . GLN A 1 879 ? 34.658 -24.253 -31.103 1.00 92.69 879 GLN A C 1
ATOM 7060 O O . GLN A 1 879 ? 34.239 -25.139 -30.358 1.00 92.69 879 GLN A O 1
ATOM 7065 N N . LEU A 1 880 ? 33.936 -23.166 -31.399 1.00 94.00 880 LEU A N 1
ATOM 7066 C CA . LEU A 1 880 ? 32.586 -22.928 -30.881 1.00 94.00 880 LEU A CA 1
ATOM 7067 C C . LEU A 1 880 ? 31.593 -24.012 -31.326 1.00 94.00 880 LEU A C 1
ATOM 7069 O O . LEU A 1 880 ? 30.956 -24.645 -30.482 1.00 94.00 880 LEU A O 1
ATOM 7073 N N . ILE A 1 881 ? 31.458 -24.241 -32.637 1.00 94.44 881 ILE A N 1
ATOM 7074 C CA . ILE A 1 881 ? 30.474 -25.202 -33.158 1.00 94.44 881 ILE A CA 1
ATOM 7075 C C . ILE A 1 881 ? 30.844 -26.644 -32.777 1.00 94.44 881 ILE A C 1
ATOM 7077 O O . ILE A 1 881 ? 29.958 -27.450 -32.480 1.00 94.44 881 ILE A O 1
ATOM 7081 N N . TRP A 1 882 ? 32.147 -26.952 -32.682 1.00 94.31 882 TRP A N 1
ATOM 7082 C CA . TRP A 1 882 ? 32.643 -28.207 -32.115 1.00 94.31 882 TRP A CA 1
ATOM 7083 C C . TRP A 1 882 ? 32.157 -28.406 -30.679 1.00 94.31 882 TRP A C 1
ATOM 7085 O O . TRP A 1 882 ? 31.551 -29.433 -30.388 1.00 94.31 882 TRP A O 1
ATOM 7095 N N . GLN A 1 883 ? 32.379 -27.431 -29.790 1.00 94.00 883 GLN A N 1
ATOM 7096 C CA . GLN A 1 883 ? 31.972 -27.532 -28.385 1.00 94.00 883 GLN A CA 1
ATOM 7097 C C . GLN A 1 883 ? 30.453 -27.678 -28.229 1.00 94.00 883 GLN A C 1
ATOM 7099 O O . GLN A 1 883 ? 30.009 -28.504 -27.430 1.00 94.00 883 GLN A O 1
ATOM 7104 N N . LEU A 1 884 ? 29.663 -26.917 -28.996 1.00 92.81 884 LEU A N 1
ATOM 7105 C CA . LEU A 1 884 ? 28.200 -26.955 -28.917 1.00 92.81 884 LEU A CA 1
ATOM 7106 C C . LEU A 1 884 ? 27.621 -28.309 -29.339 1.00 92.81 884 LEU A C 1
ATOM 7108 O O . LEU A 1 884 ? 26.835 -28.876 -28.587 1.00 92.81 884 LEU A O 1
ATOM 7112 N N . ILE A 1 885 ? 28.017 -28.827 -30.506 1.00 93.62 885 ILE A N 1
ATOM 7113 C CA . ILE A 1 885 ? 27.339 -29.954 -31.170 1.00 93.62 885 ILE A CA 1
ATOM 7114 C C . ILE A 1 885 ? 28.185 -31.234 -31.125 1.00 93.62 885 ILE A C 1
ATOM 7116 O O . ILE A 1 885 ? 27.771 -32.269 -30.599 1.00 93.62 885 ILE A O 1
ATOM 7120 N N . TYR A 1 886 ? 29.393 -31.175 -31.684 1.00 91.88 886 TYR A N 1
ATOM 7121 C CA . TYR A 1 886 ? 30.158 -32.365 -32.062 1.00 91.88 886 TYR A CA 1
ATOM 7122 C C . TYR A 1 886 ? 30.915 -32.999 -30.887 1.00 91.88 886 TYR A C 1
ATOM 7124 O O . TYR A 1 886 ? 30.974 -34.221 -30.785 1.00 91.88 886 TYR A O 1
ATOM 7132 N N . ALA A 1 887 ? 31.407 -32.202 -29.936 1.00 89.88 887 ALA A N 1
ATOM 7133 C CA . ALA A 1 887 ? 32.141 -32.680 -28.761 1.00 89.88 887 ALA A CA 1
ATOM 7134 C C . ALA A 1 887 ? 31.275 -33.505 -27.786 1.00 89.88 887 ALA A C 1
ATOM 7136 O O . ALA A 1 887 ? 31.803 -34.243 -26.953 1.00 89.88 887 ALA A O 1
ATOM 7137 N N . ARG A 1 888 ? 29.945 -33.380 -27.894 1.00 89.06 888 ARG A N 1
ATOM 7138 C CA . ARG A 1 888 ? 28.941 -34.214 -27.216 1.00 89.06 888 ARG A CA 1
ATOM 7139 C C . ARG A 1 888 ? 28.250 -35.205 -28.155 1.00 89.06 888 ARG A C 1
ATOM 7141 O O . ARG A 1 888 ? 27.438 -35.981 -27.674 1.00 89.06 888 ARG A O 1
ATOM 7148 N N . ASN A 1 889 ? 28.558 -35.209 -29.453 1.00 89.31 889 ASN A N 1
ATOM 7149 C CA . ASN A 1 889 ? 27.852 -35.994 -30.469 1.00 89.31 889 ASN A CA 1
ATOM 7150 C C . ASN A 1 889 ? 26.319 -35.817 -30.392 1.00 89.31 889 ASN A C 1
ATOM 7152 O O . ASN A 1 889 ? 25.577 -36.793 -30.310 1.00 89.31 889 ASN A O 1
ATOM 7156 N N . ILE A 1 890 ? 25.845 -34.567 -30.363 1.00 91.12 890 ILE A N 1
ATOM 7157 C CA . ILE A 1 890 ? 24.407 -34.262 -30.399 1.00 91.12 890 ILE A CA 1
ATOM 7158 C C . ILE A 1 890 ? 23.901 -34.545 -31.819 1.00 91.12 890 ILE A C 1
ATOM 7160 O O . ILE A 1 890 ? 24.309 -33.867 -32.765 1.00 91.12 890 ILE A O 1
ATOM 7164 N N . THR A 1 891 ? 23.052 -35.563 -31.985 1.00 89.12 891 THR A N 1
ATOM 7165 C CA . THR A 1 891 ? 22.602 -36.024 -33.317 1.00 89.12 891 THR A CA 1
ATOM 7166 C C . THR A 1 891 ? 21.142 -35.715 -33.613 1.00 89.12 891 THR A C 1
ATOM 7168 O O . THR A 1 891 ? 20.819 -35.507 -34.781 1.00 89.12 891 THR A O 1
ATOM 7171 N N . ASP A 1 892 ? 20.304 -35.604 -32.586 1.00 90.88 892 ASP A N 1
ATOM 7172 C CA . ASP A 1 892 ? 18.916 -35.162 -32.691 1.00 90.88 892 ASP A CA 1
ATOM 7173 C C . ASP A 1 892 ? 18.810 -33.668 -33.053 1.00 90.88 892 ASP A C 1
ATOM 7175 O O . ASP A 1 892 ? 19.540 -32.827 -32.523 1.00 90.88 892 ASP A O 1
ATOM 7179 N N . ASP A 1 893 ? 17.914 -33.330 -33.981 1.00 91.50 893 ASP A N 1
ATOM 7180 C CA . ASP A 1 893 ? 17.799 -31.968 -34.511 1.00 91.50 893 ASP A CA 1
ATOM 7181 C C . ASP A 1 893 ? 17.157 -30.992 -33.518 1.00 91.50 893 ASP A C 1
ATOM 7183 O O . ASP A 1 893 ? 17.554 -29.825 -33.459 1.00 91.50 893 ASP A O 1
ATOM 7187 N N . LEU A 1 894 ? 16.229 -31.460 -32.681 1.00 91.44 894 LEU A N 1
ATOM 7188 C CA . LEU A 1 894 ? 15.610 -30.667 -31.624 1.00 91.44 894 LEU A CA 1
ATOM 7189 C C . LEU A 1 894 ? 16.629 -30.330 -30.520 1.00 91.44 894 LEU A C 1
ATOM 7191 O O . LEU A 1 894 ? 16.679 -29.183 -30.071 1.00 91.44 894 LEU A O 1
ATOM 7195 N N . GLU A 1 895 ? 17.497 -31.272 -30.136 1.00 92.00 895 GLU A N 1
ATOM 7196 C CA . GLU A 1 895 ? 18.614 -31.034 -29.210 1.00 92.00 895 GLU A CA 1
ATOM 7197 C C . GLU A 1 895 ? 19.637 -30.034 -29.774 1.00 92.00 895 GLU A C 1
ATOM 7199 O O . GLU A 1 895 ? 20.063 -29.123 -29.057 1.00 92.00 895 GLU A O 1
ATOM 7204 N N . LYS A 1 896 ? 20.007 -30.144 -31.060 1.00 94.56 896 LYS A N 1
ATOM 7205 C CA . LYS A 1 896 ? 20.891 -29.162 -31.724 1.00 94.56 896 LYS A CA 1
ATOM 7206 C C . LYS A 1 896 ? 20.258 -27.769 -31.746 1.00 94.56 896 LYS A C 1
ATOM 7208 O O . LYS A 1 896 ? 20.918 -26.782 -31.424 1.00 94.56 896 LYS A O 1
ATOM 7213 N N . VAL A 1 897 ? 18.974 -27.673 -32.093 1.00 95.38 897 VAL A N 1
ATOM 7214 C CA . VAL A 1 897 ? 18.230 -26.406 -32.080 1.00 95.38 897 VAL A CA 1
ATOM 7215 C C . VAL A 1 897 ? 18.183 -25.814 -30.671 1.00 95.38 897 VAL A C 1
ATOM 7217 O O . VAL A 1 897 ? 18.446 -24.621 -30.503 1.00 95.38 897 VAL A O 1
ATOM 7220 N N . ARG A 1 898 ? 17.923 -26.641 -29.651 1.00 93.06 898 ARG A N 1
ATOM 7221 C CA . ARG A 1 898 ? 17.904 -26.241 -28.238 1.00 93.06 898 ARG A CA 1
ATOM 7222 C C . ARG A 1 898 ? 19.249 -25.678 -27.779 1.00 93.06 898 ARG A C 1
ATOM 7224 O O . ARG A 1 898 ? 19.273 -24.583 -27.215 1.00 93.06 898 ARG A O 1
ATOM 7231 N N . VAL A 1 899 ? 20.353 -26.383 -28.047 1.00 94.06 899 VAL A N 1
ATOM 7232 C CA . VAL A 1 899 ? 21.692 -25.973 -27.589 1.00 94.06 899 VAL A CA 1
ATOM 7233 C C . VAL A 1 899 ? 22.141 -24.665 -28.249 1.00 94.06 899 VAL A C 1
ATOM 7235 O O . VAL A 1 899 ? 22.688 -23.794 -27.574 1.00 94.06 899 VAL A O 1
ATOM 7238 N N . ILE A 1 900 ? 21.858 -24.492 -29.548 1.00 96.50 900 ILE A N 1
ATOM 7239 C CA . ILE A 1 900 ? 22.190 -23.276 -30.307 1.00 96.50 900 ILE A CA 1
ATOM 7240 C C . ILE A 1 900 ? 21.345 -22.093 -29.824 1.00 96.50 900 ILE A C 1
ATOM 7242 O O . ILE A 1 900 ? 21.888 -21.011 -29.596 1.00 96.50 900 ILE A O 1
ATOM 7246 N N . PHE A 1 901 ? 20.034 -22.294 -29.650 1.00 95.19 901 PHE A N 1
ATOM 7247 C CA . PHE A 1 901 ? 19.119 -21.265 -29.156 1.00 95.19 901 PHE A CA 1
ATOM 7248 C C . PHE A 1 901 ? 19.552 -20.759 -27.782 1.00 95.19 901 PHE A C 1
ATOM 7250 O O . PHE A 1 901 ? 19.734 -19.553 -27.606 1.00 95.19 901 PHE A O 1
ATOM 7257 N N . LEU A 1 902 ? 19.751 -21.670 -26.821 1.00 91.50 902 LEU A N 1
ATOM 7258 C CA . LEU A 1 902 ? 20.056 -21.268 -25.454 1.00 91.50 902 LEU A CA 1
ATOM 7259 C C . LEU A 1 902 ? 21.424 -20.593 -25.369 1.00 91.50 902 LEU A C 1
ATOM 7261 O O . LEU A 1 902 ? 21.509 -19.506 -24.805 1.00 91.50 902 LEU A O 1
ATOM 7265 N N . TRP A 1 903 ? 22.458 -21.169 -25.997 1.00 93.69 903 TRP A N 1
ATOM 7266 C CA . TRP A 1 903 ? 23.791 -20.561 -26.034 1.00 93.69 903 TRP A CA 1
ATOM 7267 C C . TRP A 1 903 ? 23.750 -19.136 -26.585 1.00 93.69 903 TRP A C 1
ATOM 7269 O O . TRP A 1 903 ? 24.364 -18.238 -26.011 1.00 93.69 903 TRP A O 1
ATOM 7279 N N . LEU A 1 904 ? 23.011 -18.913 -27.677 1.00 93.44 904 LEU A N 1
ATOM 7280 C CA . LEU A 1 904 ? 22.923 -17.598 -28.303 1.00 93.44 904 LEU A CA 1
ATOM 7281 C C . LEU A 1 904 ? 22.200 -16.587 -27.403 1.00 93.44 904 LEU A C 1
ATOM 7283 O O . LEU A 1 904 ? 22.612 -15.432 -27.339 1.00 93.44 904 LEU A O 1
ATOM 7287 N N . CYS A 1 905 ? 21.160 -17.019 -26.686 1.00 89.50 905 CYS A N 1
ATOM 7288 C CA . CYS A 1 905 ? 20.398 -16.157 -25.781 1.00 89.50 905 CYS A CA 1
ATOM 7289 C C . CYS A 1 905 ? 21.118 -15.868 -24.448 1.00 89.50 905 CYS A C 1
ATOM 7291 O O . CYS A 1 905 ? 20.781 -14.887 -23.788 1.00 89.50 905 CYS A O 1
ATOM 7293 N N . THR A 1 906 ? 22.100 -16.688 -24.048 1.00 85.81 906 THR A N 1
ATOM 7294 C CA . THR A 1 906 ? 22.878 -16.521 -22.801 1.00 85.81 906 THR A CA 1
ATOM 7295 C C . THR A 1 906 ? 24.333 -16.083 -23.016 1.00 85.81 906 THR A C 1
ATOM 7297 O O . THR A 1 906 ? 25.077 -15.930 -22.042 1.00 85.81 906 THR A O 1
ATOM 7300 N N . LYS A 1 907 ? 24.788 -15.895 -24.261 1.00 88.00 907 LYS A N 1
ATOM 7301 C CA . LYS A 1 907 ? 26.126 -15.367 -24.576 1.00 88.00 907 LYS A CA 1
ATOM 7302 C C . LYS A 1 907 ? 26.110 -13.839 -24.558 1.00 88.00 907 LYS A C 1
ATOM 7304 O O . LYS A 1 907 ? 25.341 -13.207 -25.274 1.00 88.00 907 LYS A O 1
ATOM 7309 N N . ASP A 1 908 ? 27.037 -13.226 -23.820 1.00 84.25 908 ASP A N 1
ATOM 7310 C CA . ASP A 1 908 ? 27.291 -11.784 -23.929 1.00 84.25 908 ASP A CA 1
ATOM 7311 C C . ASP A 1 908 ? 28.049 -11.471 -25.234 1.00 84.25 908 ASP A C 1
ATOM 7313 O O . ASP A 1 908 ? 29.280 -11.379 -25.277 1.00 84.25 908 ASP A O 1
ATOM 7317 N N . LEU A 1 909 ? 27.295 -11.354 -26.331 1.00 84.69 909 LEU A N 1
ATOM 7318 C CA . LEU A 1 909 ? 27.828 -11.148 -27.681 1.00 84.69 909 LEU A CA 1
ATOM 7319 C C . LEU A 1 909 ? 28.602 -9.827 -27.835 1.00 84.69 909 LEU A C 1
ATOM 7321 O O . LEU A 1 909 ? 29.462 -9.731 -28.707 1.00 84.69 909 LEU A O 1
ATOM 7325 N N . HIS A 1 910 ? 28.369 -8.825 -26.977 1.00 81.25 910 HIS A N 1
ATOM 7326 C CA . HIS A 1 910 ? 29.125 -7.566 -27.023 1.00 81.25 910 HIS A CA 1
ATOM 7327 C C . HIS A 1 910 ? 30.559 -7.710 -26.500 1.00 81.25 910 HIS A C 1
ATOM 7329 O O . HIS A 1 910 ? 31.418 -6.915 -26.877 1.00 81.25 910 HIS A O 1
ATOM 7335 N N . LYS A 1 911 ? 30.835 -8.732 -25.677 1.00 82.44 911 LYS A N 1
ATOM 7336 C CA . LYS A 1 911 ? 32.186 -9.063 -25.188 1.00 82.44 911 LYS A CA 1
ATOM 7337 C C . LYS A 1 911 ? 32.886 -10.140 -26.021 1.00 82.44 911 LYS A C 1
ATOM 7339 O O . LYS A 1 911 ? 34.075 -10.380 -25.835 1.00 82.44 911 LYS A O 1
ATOM 7344 N N . MET A 1 912 ? 32.177 -10.796 -26.940 1.00 84.06 912 MET A N 1
ATOM 7345 C CA . MET A 1 912 ? 32.741 -11.854 -27.774 1.00 84.06 912 MET A CA 1
ATOM 7346 C C . MET A 1 912 ? 33.668 -11.273 -28.848 1.00 84.06 912 MET A C 1
ATOM 7348 O O . MET A 1 912 ? 33.228 -10.456 -29.656 1.00 84.06 912 MET A O 1
ATOM 7352 N N . ASN A 1 913 ? 34.929 -11.716 -28.895 1.00 86.25 913 ASN A N 1
ATOM 7353 C CA . ASN A 1 913 ? 35.907 -11.323 -29.910 1.00 86.25 913 ASN A CA 1
ATOM 7354 C C . ASN A 1 913 ? 36.681 -12.523 -30.478 1.00 86.25 913 ASN A C 1
ATOM 7356 O O . ASN A 1 913 ? 37.038 -13.427 -29.727 1.00 86.25 913 ASN A O 1
ATOM 7360 N N . PHE A 1 914 ? 36.955 -12.480 -31.782 1.00 87.38 914 PHE A N 1
ATOM 7361 C CA . PHE A 1 914 ? 37.811 -13.411 -32.513 1.00 87.38 914 PHE A CA 1
ATOM 7362 C C . PHE A 1 914 ? 38.959 -12.636 -33.167 1.00 87.38 914 PHE A C 1
ATOM 7364 O O . PHE A 1 914 ? 38.780 -11.486 -33.578 1.00 87.38 914 PHE A O 1
ATOM 7371 N N . ASP A 1 915 ? 40.115 -13.278 -33.308 1.00 83.31 915 ASP A N 1
ATOM 7372 C CA . ASP A 1 915 ? 41.278 -12.692 -33.971 1.00 83.31 915 ASP A CA 1
ATOM 7373 C C . ASP A 1 915 ? 41.349 -13.125 -35.448 1.00 83.31 915 ASP A C 1
ATOM 7375 O O . ASP A 1 915 ? 40.869 -14.193 -35.820 1.00 83.31 915 ASP A O 1
ATOM 7379 N N . HIS A 1 916 ? 41.990 -12.317 -36.301 1.00 84.38 916 HIS A N 1
ATOM 7380 C CA . HIS A 1 916 ? 42.252 -12.638 -37.721 1.00 84.38 916 HIS A CA 1
ATOM 7381 C C . HIS A 1 916 ? 40.993 -12.940 -38.574 1.00 84.38 916 HIS A C 1
ATOM 7383 O O . HIS A 1 916 ? 41.036 -13.733 -39.518 1.00 84.38 916 HIS A O 1
ATOM 7389 N N . VAL A 1 917 ? 39.877 -12.278 -38.256 1.00 83.88 917 VAL A N 1
ATOM 7390 C CA . VAL A 1 917 ? 38.578 -12.422 -38.936 1.00 83.88 917 VAL A CA 1
ATOM 7391 C C . VAL A 1 917 ? 38.666 -12.076 -40.429 1.00 83.88 917 VAL A C 1
ATOM 7393 O O . VAL A 1 917 ? 39.216 -11.041 -40.809 1.00 83.88 917 VAL A O 1
ATOM 7396 N N . LYS A 1 918 ? 38.090 -12.933 -41.281 1.00 87.25 918 LYS A N 1
ATOM 7397 C CA . LYS A 1 918 ? 37.980 -12.714 -42.735 1.00 87.25 918 LYS A CA 1
ATOM 7398 C C . LYS A 1 918 ? 36.617 -12.105 -43.100 1.00 87.25 918 LYS A C 1
ATOM 7400 O O . LYS A 1 918 ? 35.641 -12.432 -42.423 1.00 87.25 918 LYS A O 1
ATOM 7405 N N . PRO A 1 919 ? 36.516 -11.312 -44.183 1.00 83.44 919 PRO A N 1
ATOM 7406 C CA . PRO A 1 919 ? 35.227 -10.895 -44.732 1.00 83.44 919 PRO A CA 1
ATOM 7407 C C . PRO A 1 919 ? 34.307 -12.090 -45.011 1.00 83.44 919 PRO A C 1
ATOM 7409 O O . PRO A 1 919 ? 34.789 -13.142 -45.440 1.00 83.44 919 PRO A O 1
ATOM 7412 N N . ASP A 1 920 ? 33.013 -11.926 -44.736 1.00 82.50 920 ASP A N 1
ATOM 7413 C CA . ASP A 1 920 ? 31.945 -12.928 -44.915 1.00 82.50 920 ASP A CA 1
ATOM 7414 C C . ASP A 1 920 ? 32.157 -14.256 -44.147 1.00 82.50 920 ASP A C 1
ATOM 7416 O O . ASP A 1 920 ? 31.472 -15.254 -44.389 1.00 82.50 920 ASP A O 1
ATOM 7420 N N . SER A 1 921 ? 33.090 -14.293 -43.187 1.00 90.88 921 SER A N 1
ATOM 7421 C CA . SER A 1 921 ? 33.284 -15.454 -42.307 1.00 90.88 921 SER A CA 1
ATOM 7422 C C . SER A 1 921 ? 32.199 -15.548 -41.223 1.00 90.88 921 SER A C 1
ATOM 7424 O O . SER A 1 921 ? 31.647 -14.521 -40.809 1.00 90.88 921 SER A O 1
ATOM 7426 N N . PRO A 1 922 ? 31.914 -16.753 -40.687 1.00 91.88 922 PRO A N 1
ATOM 7427 C CA . PRO A 1 922 ? 31.044 -16.906 -39.523 1.00 91.88 922 PRO A CA 1
ATOM 7428 C C . PRO A 1 922 ? 31.498 -16.048 -38.334 1.00 91.88 922 PRO A C 1
ATOM 7430 O O . PRO A 1 922 ? 30.664 -15.469 -37.642 1.00 91.88 922 PRO A O 1
ATOM 7433 N N . GLU A 1 923 ? 32.810 -15.907 -38.128 1.00 93.31 923 GLU A N 1
ATOM 7434 C CA . GLU A 1 923 ? 33.389 -15.013 -37.127 1.00 93.31 923 GLU A CA 1
ATOM 7435 C C . GLU A 1 923 ? 32.988 -13.542 -37.342 1.00 93.31 923 GLU A C 1
ATOM 7437 O O . GLU A 1 923 ? 32.635 -12.872 -36.368 1.00 93.31 923 GLU A O 1
ATOM 7442 N N . GLU A 1 924 ? 32.973 -13.036 -38.585 1.00 91.69 924 GLU A N 1
ATOM 7443 C CA . GLU A 1 924 ? 32.495 -11.671 -38.867 1.00 91.69 924 GLU A CA 1
ATOM 7444 C C . GLU A 1 924 ? 31.000 -11.537 -38.566 1.00 91.69 924 GLU A C 1
ATOM 7446 O O . GLU A 1 924 ? 30.599 -10.552 -37.951 1.00 91.69 924 GLU A O 1
ATOM 7451 N N . ILE A 1 925 ? 30.179 -12.531 -38.921 1.00 91.50 925 ILE A N 1
ATOM 7452 C CA . ILE A 1 925 ? 28.730 -12.518 -38.653 1.00 91.50 925 ILE A CA 1
ATOM 7453 C C . ILE A 1 925 ? 28.452 -12.491 -37.141 1.00 91.50 925 ILE A C 1
ATOM 7455 O O . ILE A 1 925 ? 27.643 -11.686 -36.673 1.00 91.50 925 ILE A O 1
ATOM 7459 N N . LEU A 1 926 ? 29.149 -13.323 -36.356 1.00 91.38 926 LEU A N 1
ATOM 7460 C CA . LEU A 1 926 ? 29.019 -13.341 -34.894 1.00 91.38 926 LEU A CA 1
ATOM 7461 C C . LEU A 1 926 ? 29.473 -12.018 -34.262 1.00 91.38 926 LEU A C 1
ATOM 7463 O O . LEU A 1 926 ? 28.784 -11.489 -33.391 1.00 91.38 926 LEU A O 1
ATOM 7467 N N . MET A 1 927 ? 30.600 -11.449 -34.704 1.00 88.88 927 MET A N 1
ATOM 7468 C CA . MET A 1 927 ? 31.062 -10.149 -34.202 1.00 88.88 927 MET A CA 1
ATOM 7469 C C . MET A 1 927 ? 30.213 -8.978 -34.712 1.00 88.88 927 MET A C 1
ATOM 7471 O O . MET A 1 927 ? 30.118 -7.952 -34.035 1.00 88.88 927 MET A O 1
ATOM 7475 N N . GLY A 1 928 ? 29.576 -9.120 -35.875 1.00 85.56 928 GLY A N 1
ATOM 7476 C CA . GLY A 1 928 ? 28.836 -8.076 -36.579 1.00 85.56 928 GLY A CA 1
ATOM 7477 C C . GLY A 1 928 ? 27.729 -7.447 -35.740 1.00 85.56 928 GLY A C 1
ATOM 7478 O O . GLY A 1 928 ? 27.480 -6.247 -35.870 1.00 85.56 928 GLY A O 1
ATOM 7479 N N . ILE A 1 929 ? 27.143 -8.198 -34.804 1.00 84.69 929 ILE A N 1
ATOM 7480 C CA . ILE A 1 929 ? 26.111 -7.694 -33.891 1.00 84.69 929 ILE A CA 1
ATOM 7481 C C . ILE A 1 929 ? 26.602 -6.550 -32.989 1.00 84.69 929 ILE A C 1
ATOM 7483 O O . ILE A 1 929 ? 25.831 -5.638 -32.698 1.00 84.69 929 ILE A O 1
ATOM 7487 N N . ARG A 1 930 ? 27.902 -6.495 -32.644 1.00 82.00 930 ARG A N 1
ATOM 7488 C CA . ARG A 1 930 ? 28.479 -5.361 -31.889 1.00 82.00 930 ARG A CA 1
ATOM 7489 C C . ARG A 1 930 ? 28.489 -4.052 -32.692 1.00 82.00 930 ARG A C 1
ATOM 7491 O O . ARG A 1 930 ? 28.580 -2.981 -32.108 1.00 82.00 930 ARG A O 1
ATOM 7498 N N . THR A 1 931 ? 28.450 -4.156 -34.024 1.00 75.81 931 THR A N 1
ATOM 7499 C CA . THR A 1 931 ? 28.511 -3.033 -34.982 1.00 75.81 931 THR A CA 1
ATOM 7500 C C . THR A 1 931 ? 27.186 -2.797 -35.713 1.00 75.81 931 THR A C 1
ATOM 7502 O O . THR A 1 931 ? 27.135 -1.981 -36.627 1.00 75.81 931 THR A O 1
ATOM 7505 N N . GLY A 1 932 ? 26.122 -3.530 -35.363 1.00 75.94 932 GLY A N 1
ATOM 7506 C CA . GLY A 1 932 ? 24.837 -3.486 -36.071 1.00 75.94 932 GLY A CA 1
ATOM 7507 C C . GLY A 1 932 ? 24.847 -4.105 -37.479 1.00 75.94 932 GLY A C 1
ATOM 7508 O O . GLY A 1 932 ? 23.849 -4.012 -38.187 1.00 75.94 932 GLY A O 1
ATOM 7509 N N . LYS A 1 933 ? 25.941 -4.760 -37.897 1.00 82.00 933 LYS A N 1
ATOM 7510 C CA . LYS A 1 933 ? 26.074 -5.428 -39.208 1.00 82.00 933 LYS A CA 1
ATOM 7511 C C . LYS A 1 933 ? 25.413 -6.811 -39.283 1.00 82.00 933 LYS A C 1
ATOM 7513 O O . LYS A 1 933 ? 25.386 -7.424 -40.347 1.00 82.00 933 LYS A O 1
ATOM 7518 N N . SER A 1 934 ? 24.947 -7.363 -38.167 1.00 86.50 934 SER A N 1
ATOM 7519 C CA . SER A 1 934 ? 24.298 -8.680 -38.112 1.00 86.50 934 SER A CA 1
ATOM 7520 C C . SER A 1 934 ? 23.289 -8.737 -36.972 1.00 86.50 934 SER A C 1
ATOM 7522 O O . SER A 1 934 ? 23.418 -8.011 -35.989 1.00 86.50 934 SER A O 1
ATOM 7524 N N . THR A 1 935 ? 22.284 -9.599 -37.111 1.00 89.25 935 THR A N 1
ATOM 7525 C CA . THR A 1 935 ? 21.205 -9.785 -36.131 1.00 89.25 935 THR A CA 1
ATOM 7526 C C . THR A 1 935 ? 21.311 -11.149 -35.448 1.00 89.25 935 THR A C 1
ATOM 7528 O O . THR A 1 935 ? 21.983 -12.057 -35.942 1.00 89.25 935 THR A O 1
ATOM 7531 N N . TYR A 1 936 ? 20.590 -11.329 -34.337 1.00 93.50 936 TYR A N 1
ATOM 7532 C CA . TYR A 1 936 ? 20.419 -12.641 -33.699 1.00 93.50 936 TYR A CA 1
ATOM 7533 C C . TYR A 1 936 ? 19.958 -13.712 -34.698 1.00 93.50 936 TYR A C 1
ATOM 7535 O O . TYR A 1 936 ? 20.484 -14.823 -34.687 1.00 93.50 936 TYR A O 1
ATOM 7543 N N . ALA A 1 937 ? 19.034 -13.372 -35.600 1.00 94.12 937 ALA A N 1
ATOM 7544 C CA . ALA A 1 937 ? 18.511 -14.313 -36.582 1.00 94.12 937 ALA A CA 1
ATOM 7545 C C . ALA A 1 937 ? 19.535 -14.690 -37.668 1.00 94.12 937 ALA A C 1
ATOM 7547 O O . ALA A 1 937 ? 19.556 -15.837 -38.122 1.00 94.12 937 ALA A O 1
ATOM 7548 N N . GLN A 1 938 ? 20.427 -13.762 -38.041 1.00 93.56 938 GLN A N 1
ATOM 7549 C CA . GLN A 1 938 ? 21.569 -14.028 -38.924 1.00 93.56 938 GLN A CA 1
ATOM 7550 C C . GLN A 1 938 ? 22.560 -15.009 -38.270 1.00 93.56 938 GLN A C 1
ATOM 7552 O O . GLN A 1 938 ? 23.019 -15.959 -38.911 1.00 93.56 938 GLN A O 1
ATOM 7557 N N . ILE A 1 939 ? 22.863 -14.808 -36.981 1.00 94.75 939 ILE A N 1
ATOM 7558 C CA . ILE A 1 939 ? 23.775 -15.672 -36.217 1.00 94.75 939 ILE A CA 1
ATOM 7559 C C . ILE A 1 939 ? 23.158 -17.064 -36.022 1.00 94.75 939 ILE A C 1
ATOM 7561 O O . ILE A 1 939 ? 23.818 -18.066 -36.293 1.00 94.75 939 ILE A O 1
ATOM 7565 N N . PHE A 1 940 ? 21.883 -17.142 -35.627 1.00 96.69 940 PHE A N 1
ATOM 7566 C CA . PHE A 1 940 ? 21.173 -18.408 -35.434 1.00 96.69 940 PHE A CA 1
ATOM 7567 C C . PHE A 1 940 ? 21.080 -19.222 -36.734 1.00 96.69 940 PHE A C 1
ATOM 7569 O O . PHE A 1 940 ? 21.405 -20.409 -36.741 1.00 96.69 940 PHE A O 1
ATOM 7576 N N . TYR A 1 941 ? 20.725 -18.577 -37.852 1.00 95.25 941 TYR A N 1
ATOM 7577 C CA . TYR A 1 941 ? 20.750 -19.176 -39.193 1.00 95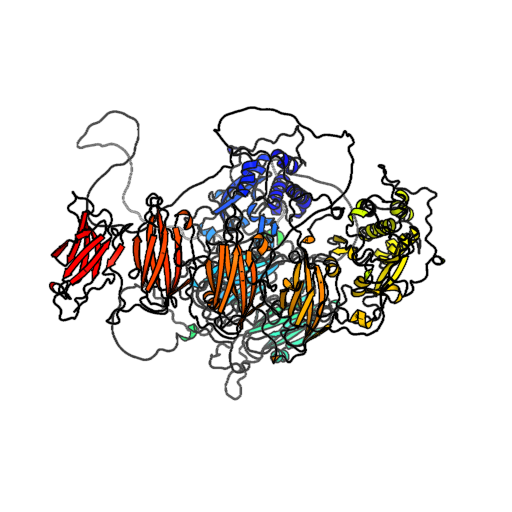.25 941 TYR A CA 1
ATOM 7578 C C . TYR A 1 941 ? 22.134 -19.732 -39.558 1.00 95.25 941 TYR A C 1
ATOM 7580 O O . TYR A 1 941 ? 22.242 -20.855 -40.055 1.00 95.25 941 TYR A O 1
ATOM 7588 N N . THR A 1 942 ? 23.197 -18.977 -39.266 1.00 93.94 942 THR A N 1
ATOM 7589 C CA . THR A 1 942 ? 24.581 -19.398 -39.526 1.00 93.94 942 THR A CA 1
ATOM 7590 C C . THR A 1 942 ? 24.945 -20.631 -38.696 1.00 93.94 942 THR A C 1
ATOM 7592 O O . THR A 1 942 ? 25.357 -21.641 -39.262 1.00 93.94 942 THR A O 1
ATOM 7595 N N . LEU A 1 943 ? 24.718 -20.605 -37.378 1.00 95.88 943 LEU A N 1
ATOM 7596 C CA . LEU A 1 943 ? 24.986 -21.744 -36.490 1.00 95.88 943 LEU A CA 1
ATOM 7597 C C . LEU A 1 943 ? 24.201 -22.997 -36.909 1.00 95.88 943 LEU A C 1
ATOM 7599 O O . LEU A 1 943 ? 24.784 -24.077 -36.982 1.00 95.88 943 LEU A O 1
ATOM 7603 N N . CYS A 1 944 ? 22.921 -22.852 -37.269 1.00 95.12 944 CYS A N 1
ATOM 7604 C CA . CYS A 1 944 ? 22.097 -23.955 -37.770 1.00 95.12 944 CYS A CA 1
ATOM 7605 C C . CYS A 1 944 ? 22.706 -24.619 -39.014 1.00 95.12 944 CYS A C 1
ATOM 7607 O O . CYS A 1 944 ? 22.849 -25.841 -39.046 1.00 95.12 944 CYS A O 1
ATOM 7609 N N . ARG A 1 945 ? 23.136 -23.835 -40.014 1.00 93.19 945 ARG A N 1
ATOM 7610 C CA . ARG A 1 945 ? 23.715 -24.386 -41.252 1.00 93.19 945 ARG A CA 1
ATOM 7611 C C . ARG A 1 945 ? 25.006 -25.170 -41.020 1.00 93.19 945 ARG A C 1
ATOM 7613 O O . ARG A 1 945 ? 25.206 -26.175 -41.694 1.00 93.19 945 ARG A O 1
ATOM 7620 N N . TYR A 1 946 ? 25.853 -24.754 -40.077 1.00 93.81 946 TYR A N 1
ATOM 7621 C CA . TYR A 1 946 ? 27.072 -25.492 -39.698 1.00 93.81 946 TYR A CA 1
ATOM 7622 C C . TYR A 1 946 ? 26.813 -26.667 -38.728 1.00 93.81 946 TYR A C 1
ATOM 7624 O O . TYR A 1 946 ? 27.686 -27.517 -38.536 1.00 93.81 946 TYR A O 1
ATOM 7632 N N . ALA A 1 947 ? 25.612 -26.751 -38.147 1.00 93.50 947 ALA A N 1
ATOM 7633 C CA . ALA A 1 947 ? 25.111 -27.911 -37.403 1.00 93.50 947 ALA A CA 1
ATOM 7634 C C . ALA A 1 947 ? 24.315 -28.907 -38.279 1.00 93.50 947 ALA A C 1
ATOM 7636 O O . ALA A 1 947 ? 23.815 -29.906 -37.764 1.00 93.50 947 ALA A O 1
ATOM 7637 N N . GLY A 1 948 ? 24.186 -28.644 -39.587 1.00 91.19 948 GLY A N 1
ATOM 7638 C CA . GLY A 1 948 ? 23.436 -29.485 -40.529 1.00 91.19 948 GLY A CA 1
ATOM 7639 C C . GLY A 1 948 ? 21.913 -29.297 -40.502 1.00 91.19 948 GLY A C 1
ATOM 7640 O O . GLY A 1 948 ? 21.201 -30.100 -41.092 1.00 91.19 948 GLY A O 1
ATOM 7641 N N . LEU A 1 949 ? 21.407 -28.250 -39.844 1.00 92.62 949 LEU A N 1
ATOM 7642 C CA . LEU A 1 949 ? 19.975 -27.972 -39.703 1.00 92.62 949 LEU A CA 1
ATOM 7643 C C . LEU A 1 949 ? 19.446 -27.107 -40.857 1.00 92.62 949 LEU A C 1
ATOM 7645 O O . LEU A 1 949 ? 20.015 -26.053 -41.168 1.00 92.62 949 LEU A O 1
ATOM 7649 N N . HIS A 1 950 ? 18.301 -27.486 -41.433 1.00 91.00 950 HIS A N 1
ATOM 7650 C CA . HIS A 1 950 ? 17.573 -26.627 -42.372 1.00 91.00 950 HIS A CA 1
ATOM 7651 C C . HIS A 1 950 ? 16.920 -25.471 -41.605 1.00 91.00 950 HIS A C 1
ATOM 7653 O O . HIS A 1 950 ? 15.960 -25.652 -40.857 1.00 91.00 950 HIS A O 1
ATOM 7659 N N . CYS A 1 951 ? 17.446 -24.265 -41.801 1.00 92.75 951 CYS A N 1
ATOM 7660 C CA . CYS A 1 951 ? 16.962 -23.042 -41.175 1.00 92.75 951 CYS A CA 1
ATOM 7661 C C . CYS A 1 951 ? 16.707 -21.978 -42.247 1.00 92.75 951 CYS A C 1
ATOM 7663 O O . CYS A 1 951 ? 17.429 -21.892 -43.240 1.00 92.75 951 CYS A O 1
ATOM 7665 N N . LYS A 1 952 ? 15.682 -21.154 -42.040 1.00 91.88 952 LYS A N 1
ATOM 7666 C CA . LYS A 1 952 ? 15.304 -20.022 -42.879 1.00 91.88 952 LYS A CA 1
ATOM 7667 C C . LYS A 1 952 ? 15.428 -18.741 -42.062 1.00 91.88 952 LYS A C 1
ATOM 7669 O O . LYS A 1 952 ? 14.926 -18.659 -40.942 1.00 91.88 952 LYS A O 1
ATOM 7674 N N . LEU A 1 953 ? 16.082 -17.732 -42.630 1.00 93.50 953 LEU A N 1
ATOM 7675 C CA . LEU A 1 953 ? 16.011 -16.359 -42.140 1.00 93.50 953 LEU A CA 1
ATOM 7676 C C . LEU A 1 953 ? 14.720 -15.714 -42.657 1.00 93.50 953 LEU A C 1
ATOM 7678 O O . LEU A 1 953 ? 14.484 -15.696 -43.868 1.00 93.50 953 LEU A O 1
ATOM 7682 N N . LEU A 1 954 ? 13.902 -15.202 -41.742 1.00 94.38 954 LEU A N 1
ATOM 7683 C CA . LEU A 1 954 ? 12.655 -14.502 -42.026 1.00 94.38 954 LEU A CA 1
ATOM 7684 C C . LEU A 1 954 ? 12.830 -13.007 -41.755 1.00 94.38 954 LEU A C 1
ATOM 7686 O O . LEU A 1 954 ? 13.530 -12.613 -40.823 1.00 94.38 954 LEU A O 1
ATOM 7690 N N . ILE A 1 955 ? 12.198 -12.183 -42.588 1.00 93.12 955 ILE A N 1
ATOM 7691 C CA . ILE A 1 955 ? 12.204 -10.722 -42.482 1.00 93.12 955 ILE A CA 1
ATOM 7692 C C . ILE A 1 955 ? 10.758 -10.250 -42.612 1.00 93.12 955 ILE A C 1
ATOM 7694 O O . ILE A 1 955 ? 10.018 -10.726 -43.480 1.00 93.12 955 ILE A O 1
ATOM 7698 N N . GLY A 1 956 ? 10.363 -9.305 -41.769 1.00 94.00 956 GLY A N 1
ATOM 7699 C CA . GLY A 1 956 ? 9.019 -8.751 -41.764 1.00 94.00 956 GLY A CA 1
ATOM 7700 C C . GLY A 1 956 ? 8.886 -7.599 -40.783 1.00 94.00 956 GLY A C 1
ATOM 7701 O O . GLY A 1 956 ? 9.864 -6.910 -40.495 1.00 94.00 956 GLY A O 1
ATOM 7702 N N . TYR A 1 957 ? 7.682 -7.428 -40.253 1.00 94.88 957 TYR A N 1
ATOM 7703 C CA . TYR A 1 957 ? 7.366 -6.452 -39.218 1.00 94.88 957 TYR A CA 1
ATOM 7704 C C . TYR A 1 957 ? 7.164 -7.128 -37.864 1.00 94.88 957 TYR A C 1
ATOM 7706 O O . TYR A 1 957 ? 6.649 -8.245 -37.795 1.00 94.88 957 TYR A O 1
ATOM 7714 N N . ALA A 1 958 ? 7.517 -6.434 -36.784 1.00 92.94 958 ALA A N 1
ATOM 7715 C CA . ALA A 1 958 ? 7.163 -6.834 -35.433 1.00 92.94 958 ALA A CA 1
ATOM 7716 C C . ALA A 1 958 ? 6.608 -5.666 -34.607 1.00 92.94 958 ALA A C 1
ATOM 7718 O O . ALA A 1 958 ? 7.033 -4.518 -34.745 1.00 92.94 958 ALA A O 1
ATOM 7719 N N . LYS A 1 959 ? 5.671 -5.967 -33.702 1.00 91.12 959 LYS A N 1
ATOM 7720 C CA . LYS A 1 959 ? 5.112 -5.013 -32.728 1.00 91.12 959 LYS A CA 1
ATOM 7721 C C . LYS A 1 959 ? 6.063 -4.835 -31.540 1.00 91.12 959 LYS A C 1
ATOM 7723 O O . LYS A 1 959 ? 5.754 -5.251 -30.425 1.00 91.12 959 LYS A O 1
ATOM 7728 N N . GLY A 1 960 ? 7.253 -4.307 -31.831 1.00 84.06 960 GLY A N 1
ATOM 7729 C CA . GLY A 1 960 ? 8.337 -4.065 -30.876 1.00 84.06 960 GLY A CA 1
ATOM 7730 C C . GLY A 1 960 ? 8.054 -2.926 -29.890 1.00 84.06 960 GLY A C 1
ATOM 7731 O O . GLY A 1 960 ? 6.919 -2.477 -29.746 1.00 84.06 960 GLY A O 1
ATOM 7732 N N . ALA A 1 961 ? 9.099 -2.447 -29.211 1.00 75.50 961 ALA A N 1
ATOM 7733 C CA . ALA A 1 961 ? 8.983 -1.406 -28.185 1.00 75.50 961 ALA A CA 1
ATOM 7734 C C . ALA A 1 961 ? 8.434 -0.074 -28.732 1.00 75.50 961 ALA A C 1
ATOM 7736 O O . ALA A 1 961 ? 7.712 0.627 -28.030 1.00 75.50 961 ALA A O 1
ATOM 7737 N N . GLU A 1 962 ? 8.737 0.249 -29.989 1.00 77.94 962 GLU A N 1
ATOM 7738 C CA . GLU A 1 962 ? 8.242 1.429 -30.700 1.00 77.94 962 GLU A CA 1
ATOM 7739 C C . GLU A 1 962 ? 6.835 1.279 -31.316 1.00 77.94 962 GLU A C 1
ATOM 7741 O O . GLU A 1 962 ? 6.345 2.231 -31.922 1.00 77.94 962 GLU A O 1
ATOM 7746 N N . TYR A 1 963 ? 6.168 0.121 -31.198 1.00 87.38 963 TYR A N 1
ATOM 7747 C CA . TYR A 1 963 ? 4.791 -0.044 -31.680 1.00 87.38 963 TYR A CA 1
ATOM 7748 C C . TYR A 1 963 ? 3.772 0.367 -30.611 1.00 87.38 963 TYR A C 1
ATOM 7750 O O . TYR A 1 963 ? 3.708 -0.231 -29.538 1.00 87.38 963 TYR A O 1
ATOM 7758 N N . ALA A 1 964 ? 2.901 1.316 -30.954 1.00 86.69 964 ALA A N 1
ATOM 7759 C CA . ALA A 1 964 ? 1.696 1.646 -30.202 1.00 86.69 964 ALA A CA 1
ATOM 7760 C C . ALA A 1 964 ? 0.433 1.143 -30.939 1.00 86.69 964 ALA A C 1
ATOM 7762 O O . ALA A 1 964 ? 0.392 1.159 -32.175 1.00 86.69 964 ALA A O 1
ATOM 7763 N N . PRO A 1 965 ? -0.630 0.737 -30.217 1.00 90.69 965 PRO A N 1
ATOM 7764 C CA . PRO A 1 965 ? -1.906 0.340 -30.814 1.00 90.69 965 PRO A CA 1
ATOM 7765 C C . PRO A 1 965 ? -2.449 1.347 -31.846 1.00 90.69 965 PRO A C 1
ATOM 7767 O O . PRO A 1 965 ? -2.565 2.546 -31.587 1.00 90.69 965 PRO A O 1
ATOM 7770 N N . GLY A 1 966 ? -2.805 0.852 -33.033 1.00 85.75 966 GLY A N 1
ATOM 7771 C CA . GLY A 1 966 ? -3.275 1.675 -34.154 1.00 85.75 966 GLY A CA 1
ATOM 7772 C C . GLY A 1 966 ? -2.177 2.309 -35.017 1.00 85.75 966 GLY A C 1
ATOM 7773 O O . GLY A 1 966 ? -2.500 3.096 -35.902 1.00 85.75 966 GLY A O 1
ATOM 7774 N N . MET A 1 967 ? -0.898 1.990 -34.793 1.00 88.50 967 MET A N 1
ATOM 7775 C CA . MET A 1 967 ? 0.160 2.301 -35.759 1.00 88.50 967 MET A CA 1
ATOM 7776 C C . MET A 1 967 ? 0.095 1.382 -36.985 1.00 88.50 967 MET A C 1
ATOM 7778 O O . MET A 1 967 ? -0.168 0.184 -36.866 1.00 88.50 967 MET A O 1
ATOM 7782 N N . HIS A 1 968 ? 0.397 1.956 -38.151 1.00 90.12 968 HIS A N 1
ATOM 7783 C CA . HIS A 1 968 ? 0.575 1.243 -39.416 1.00 90.12 968 HIS A CA 1
ATOM 7784 C C . HIS A 1 968 ? 2.064 1.091 -39.737 1.00 90.12 968 HIS A C 1
ATOM 7786 O O . HIS A 1 968 ? 2.854 2.005 -39.482 1.00 90.12 968 HIS A O 1
ATOM 7792 N N . PHE A 1 969 ? 2.455 -0.039 -40.319 1.00 88.19 969 PHE A N 1
ATOM 7793 C CA . PHE A 1 969 ? 3.843 -0.300 -40.683 1.00 88.19 969 PHE A CA 1
ATOM 7794 C C . PHE A 1 969 ? 4.171 0.323 -42.040 1.00 88.19 969 PHE A C 1
ATOM 7796 O O . PHE A 1 969 ? 3.519 0.056 -43.050 1.00 88.19 969 PHE A O 1
ATOM 7803 N N . SER A 1 970 ? 5.213 1.155 -42.081 1.00 81.00 970 SER A N 1
ATOM 7804 C CA . SER A 1 970 ? 5.694 1.758 -43.324 1.00 81.00 970 SER A CA 1
ATOM 7805 C C . SER A 1 970 ? 7.219 1.880 -43.344 1.00 81.00 970 SER A C 1
ATOM 7807 O O . SER A 1 970 ? 7.872 2.157 -42.334 1.00 81.00 970 SER A O 1
ATOM 7809 N N . GLY A 1 971 ? 7.811 1.631 -44.515 1.00 78.81 971 GLY A N 1
ATOM 7810 C CA . GLY A 1 971 ? 9.260 1.685 -44.707 1.00 78.81 971 GLY A CA 1
ATOM 7811 C C . GLY A 1 971 ? 10.021 0.747 -43.762 1.00 78.81 971 GLY A C 1
ATOM 7812 O O . GLY A 1 971 ? 9.809 -0.466 -43.781 1.00 78.81 971 GLY A O 1
ATOM 7813 N N . ARG A 1 972 ? 10.933 1.325 -42.967 1.00 79.06 972 ARG A N 1
ATOM 7814 C CA . ARG A 1 972 ? 11.803 0.606 -42.018 1.00 79.06 972 ARG A CA 1
ATOM 7815 C C . ARG A 1 972 ? 11.230 0.469 -40.604 1.00 79.06 972 ARG A C 1
ATOM 7817 O O . ARG A 1 972 ? 11.804 -0.267 -39.809 1.00 79.06 972 ARG A O 1
ATOM 7824 N N . GLN A 1 973 ? 10.157 1.183 -40.261 1.00 77.25 973 GLN A N 1
ATOM 7825 C CA . GLN A 1 973 ? 9.650 1.191 -38.887 1.00 77.25 973 GLN A CA 1
ATOM 7826 C C . GLN A 1 973 ? 9.114 -0.193 -38.505 1.00 77.25 973 GLN A C 1
ATOM 7828 O O . GLN A 1 973 ? 8.362 -0.797 -39.268 1.00 77.25 973 GLN A O 1
ATOM 7833 N N . GLY A 1 974 ? 9.537 -0.705 -37.345 1.00 82.06 974 GLY A N 1
ATOM 7834 C CA . GLY A 1 974 ? 9.182 -2.044 -36.875 1.00 82.06 974 GLY A CA 1
ATOM 7835 C C . GLY A 1 974 ? 9.721 -3.197 -37.729 1.00 82.06 974 GLY A C 1
ATOM 7836 O O . GLY A 1 974 ? 9.240 -4.316 -37.568 1.00 82.06 974 GLY A O 1
ATOM 7837 N N . GLN A 1 975 ? 10.674 -2.968 -38.646 1.00 89.31 975 GLN A N 1
ATOM 7838 C CA . GLN A 1 975 ? 11.319 -4.067 -39.371 1.00 89.31 975 GLN A CA 1
ATOM 7839 C C . GLN A 1 975 ? 12.099 -4.962 -38.410 1.00 89.31 975 GLN A C 1
ATOM 7841 O O . GLN A 1 975 ? 12.916 -4.487 -37.625 1.00 89.31 975 GLN A O 1
ATOM 7846 N N . HIS A 1 976 ? 11.877 -6.270 -38.514 1.00 92.75 976 HIS A N 1
ATOM 7847 C CA . HIS A 1 976 ? 12.480 -7.261 -37.633 1.00 92.75 976 HIS A CA 1
ATOM 7848 C C . HIS A 1 976 ? 12.826 -8.556 -38.379 1.00 92.75 976 HIS A C 1
ATOM 7850 O O . HIS A 1 976 ? 12.326 -8.816 -39.479 1.00 92.75 976 HIS A O 1
ATOM 7856 N N . SER A 1 977 ? 13.706 -9.365 -37.786 1.00 93.69 977 SER A N 1
ATOM 7857 C CA . SER A 1 977 ? 14.183 -10.629 -38.353 1.00 93.69 977 SER A CA 1
ATOM 7858 C C . SER A 1 977 ? 14.206 -11.746 -37.314 1.00 93.69 977 SER A C 1
ATOM 7860 O O . SER A 1 977 ? 14.805 -11.575 -36.251 1.00 93.69 977 SER A O 1
ATOM 7862 N N . TRP A 1 978 ? 13.644 -12.897 -37.672 1.00 96.31 978 TRP A N 1
ATOM 7863 C CA . TRP A 1 978 ? 13.574 -14.117 -36.860 1.00 96.31 978 TRP A CA 1
ATOM 7864 C C . TRP A 1 978 ? 13.810 -15.345 -37.750 1.00 96.31 978 TRP A C 1
ATOM 7866 O O . TRP A 1 978 ? 14.206 -15.207 -38.912 1.00 96.31 978 TRP A O 1
ATOM 7876 N N . ASN A 1 979 ? 13.609 -16.558 -37.235 1.00 96.38 979 ASN A N 1
ATOM 7877 C CA . ASN A 1 979 ? 13.893 -17.787 -37.972 1.00 96.38 979 ASN A CA 1
ATOM 7878 C C . ASN A 1 979 ? 12.705 -18.748 -38.037 1.00 96.38 979 ASN A C 1
ATOM 7880 O O . ASN A 1 979 ? 11.856 -18.790 -37.147 1.00 96.38 979 ASN A O 1
ATOM 7884 N N . ALA A 1 980 ? 12.713 -19.585 -39.074 1.00 93.94 980 ALA A N 1
ATOM 7885 C CA . ALA A 1 980 ? 12.032 -20.872 -39.066 1.00 93.94 980 ALA A CA 1
ATOM 7886 C C . ALA A 1 980 ? 13.075 -21.990 -39.175 1.00 93.94 980 ALA A C 1
ATOM 7888 O O . ALA A 1 980 ? 14.016 -21.872 -39.957 1.00 93.94 980 ALA A O 1
ATOM 7889 N N . VAL A 1 981 ? 12.918 -23.073 -38.422 1.00 92.62 981 VAL A N 1
ATOM 7890 C CA . VAL A 1 981 ? 13.785 -24.259 -38.487 1.00 92.62 981 VAL A CA 1
ATOM 7891 C C . VAL A 1 981 ? 12.945 -25.509 -38.722 1.00 92.62 981 VAL A C 1
ATOM 7893 O O . VAL A 1 981 ? 11.826 -25.605 -38.216 1.00 92.62 981 VAL A O 1
ATOM 7896 N N . LEU A 1 982 ? 13.454 -26.436 -39.527 1.00 90.12 982 LEU A N 1
ATOM 7897 C CA . LEU A 1 982 ? 12.807 -27.713 -39.803 1.00 90.12 982 LEU A CA 1
ATOM 7898 C C . LEU A 1 982 ? 13.197 -28.724 -38.716 1.00 90.12 982 LEU A C 1
ATOM 7900 O O . LEU A 1 982 ? 14.379 -29.004 -38.534 1.00 90.12 982 LEU A O 1
ATOM 7904 N N . ILE A 1 983 ? 12.208 -29.266 -38.008 1.00 86.19 983 ILE A N 1
ATOM 7905 C CA . ILE A 1 983 ? 12.370 -30.334 -37.009 1.00 86.19 983 ILE A CA 1
ATOM 7906 C C . ILE A 1 983 ? 11.276 -31.363 -37.292 1.00 86.19 983 ILE A C 1
ATOM 7908 O O . ILE A 1 983 ? 10.126 -30.976 -37.483 1.00 86.19 983 ILE A O 1
ATOM 7912 N N . ASP A 1 984 ? 11.610 -32.651 -37.376 1.00 81.31 984 ASP A N 1
ATOM 7913 C CA . ASP A 1 984 ? 10.654 -33.730 -37.684 1.00 81.31 984 ASP A CA 1
ATOM 7914 C C . ASP A 1 984 ? 9.788 -33.460 -38.933 1.00 81.31 984 ASP A C 1
ATOM 7916 O O . ASP A 1 984 ? 8.573 -33.663 -38.937 1.00 81.31 984 ASP A O 1
ATOM 7920 N N . LYS A 1 985 ? 10.420 -32.961 -40.010 1.00 79.50 985 LYS A N 1
ATOM 7921 C CA . LYS A 1 985 ? 9.767 -32.530 -41.272 1.00 79.50 985 LYS A CA 1
ATOM 7922 C C . LYS A 1 985 ? 8.721 -31.424 -41.093 1.00 79.50 985 LYS A C 1
ATOM 7924 O O . LYS A 1 985 ? 7.780 -31.290 -41.871 1.00 79.50 985 LYS A O 1
ATOM 7929 N N . CYS A 1 986 ? 8.867 -30.639 -40.035 1.00 83.00 986 CYS A N 1
ATOM 7930 C CA . CYS A 1 986 ? 7.869 -29.699 -39.572 1.00 83.00 986 CYS A CA 1
ATOM 7931 C C . CYS A 1 986 ? 8.552 -28.357 -39.273 1.00 83.00 986 CYS A C 1
ATOM 7933 O O . CYS A 1 986 ? 9.402 -28.262 -38.389 1.00 83.00 986 CYS A O 1
ATOM 7935 N N . TRP A 1 987 ? 8.196 -27.300 -40.005 1.00 88.94 987 TRP A N 1
ATOM 7936 C CA . TRP A 1 987 ? 8.749 -25.969 -39.741 1.00 88.94 987 TRP A CA 1
ATOM 7937 C C . TRP A 1 987 ? 8.264 -25.436 -38.377 1.00 88.94 987 TRP A C 1
ATOM 7939 O O . TRP A 1 987 ? 7.103 -25.613 -37.989 1.00 88.94 987 TRP A O 1
ATOM 7949 N N . ARG A 1 988 ? 9.169 -24.806 -37.623 1.00 90.44 988 ARG A N 1
ATOM 7950 C CA . ARG A 1 988 ? 8.940 -24.222 -36.290 1.00 90.44 988 ARG A CA 1
ATOM 7951 C C . ARG A 1 988 ? 9.562 -22.833 -36.211 1.00 90.44 988 ARG A C 1
ATOM 7953 O O . ARG A 1 988 ? 10.666 -22.636 -36.710 1.00 90.44 988 ARG A O 1
ATOM 7960 N N . LEU A 1 989 ? 8.870 -21.883 -35.585 1.00 94.12 989 LEU A N 1
ATOM 7961 C CA . LEU A 1 989 ? 9.297 -20.482 -35.505 1.00 94.12 989 LEU A CA 1
ATOM 7962 C C . LEU A 1 989 ? 10.156 -20.238 -34.257 1.00 94.12 989 LEU A C 1
ATOM 7964 O O . LEU A 1 989 ? 9.846 -20.741 -33.179 1.00 94.12 989 LEU A O 1
ATOM 7968 N N . ILE A 1 990 ? 11.238 -19.473 -34.402 1.00 95.50 990 ILE A N 1
ATOM 7969 C CA . ILE A 1 990 ? 12.167 -19.133 -33.317 1.00 95.50 990 ILE A CA 1
ATOM 7970 C C . ILE A 1 990 ? 12.550 -17.658 -33.411 1.00 95.50 990 ILE A C 1
ATOM 7972 O O . ILE A 1 990 ? 12.935 -17.193 -34.485 1.00 95.50 990 ILE A O 1
ATOM 7976 N N . ASP A 1 991 ? 12.532 -16.955 -32.277 1.00 94.88 991 ASP A N 1
ATOM 7977 C CA . ASP A 1 991 ? 13.116 -15.619 -32.149 1.00 94.88 991 ASP A CA 1
ATOM 7978 C C . ASP A 1 991 ? 14.100 -15.538 -30.973 1.00 94.88 991 ASP A C 1
ATOM 7980 O O . ASP A 1 991 ? 13.723 -15.404 -29.809 1.00 94.88 991 ASP A O 1
ATOM 7984 N N . CYS A 1 992 ? 15.394 -15.591 -31.288 1.00 93.25 992 CYS A N 1
ATOM 7985 C CA . CYS A 1 992 ? 16.459 -15.480 -30.291 1.00 93.25 992 CYS A CA 1
ATOM 7986 C C . CYS A 1 992 ? 16.642 -14.048 -29.753 1.00 93.25 992 CYS A C 1
ATOM 7988 O O . CYS A 1 992 ? 17.198 -13.878 -28.672 1.00 93.25 992 CYS A O 1
ATOM 7990 N N . HIS A 1 993 ? 16.200 -13.012 -30.477 1.00 90.88 993 HIS A N 1
ATOM 7991 C CA . HIS A 1 993 ? 16.328 -11.625 -30.027 1.00 90.88 993 HIS A CA 1
ATOM 7992 C C . HIS A 1 993 ? 15.318 -11.306 -28.919 1.00 90.88 993 HIS A C 1
ATOM 7994 O O . HIS A 1 993 ? 15.688 -10.748 -27.890 1.00 90.88 993 HIS A O 1
ATOM 8000 N N . TRP A 1 994 ? 14.058 -11.703 -29.113 1.00 87.00 994 TRP A N 1
ATOM 8001 C CA . TRP A 1 994 ? 12.985 -11.514 -28.135 1.00 87.00 994 TRP A CA 1
ATOM 8002 C C . TRP A 1 994 ? 13.064 -12.529 -26.983 1.00 87.00 994 TRP A C 1
ATOM 8004 O O . TRP A 1 994 ? 12.666 -12.206 -25.861 1.00 87.00 994 TRP A O 1
ATOM 8014 N N . ALA A 1 995 ? 13.637 -13.718 -27.219 1.00 87.62 995 ALA A N 1
ATOM 8015 C CA . ALA A 1 995 ? 14.008 -14.654 -26.155 1.00 87.62 995 ALA A CA 1
ATOM 8016 C C . ALA A 1 995 ? 15.078 -14.085 -25.214 1.00 87.62 995 ALA A C 1
ATOM 8018 O O . ALA A 1 995 ? 14.969 -14.239 -23.998 1.00 87.62 995 ALA A O 1
ATOM 8019 N N . ALA A 1 996 ? 16.106 -13.426 -25.756 1.00 81.56 996 ALA A N 1
ATOM 8020 C CA . ALA A 1 996 ? 17.194 -12.820 -24.995 1.00 81.56 996 ALA A CA 1
ATOM 8021 C C . ALA A 1 996 ? 16.776 -11.465 -24.391 1.00 81.56 996 ALA A C 1
ATOM 8023 O O . ALA A 1 996 ? 17.351 -10.420 -24.718 1.00 81.56 996 ALA A O 1
ATOM 8024 N N . ARG A 1 997 ? 15.766 -11.452 -23.504 1.00 63.69 997 ARG A N 1
ATOM 8025 C CA . ARG A 1 997 ? 15.293 -10.200 -22.898 1.00 63.69 997 ARG A CA 1
ATOM 8026 C C . ARG A 1 997 ? 16.421 -9.539 -22.125 1.00 63.69 997 ARG A C 1
ATOM 8028 O O . ARG A 1 997 ? 16.869 -10.027 -21.087 1.00 63.69 997 ARG A O 1
ATOM 8035 N N . ARG A 1 998 ? 16.778 -8.332 -22.549 1.00 50.97 998 ARG A N 1
ATOM 8036 C CA . ARG A 1 998 ? 17.418 -7.371 -21.659 1.00 50.97 998 ARG A CA 1
ATOM 8037 C C . ARG A 1 998 ? 16.372 -6.895 -20.661 1.00 50.97 998 ARG A C 1
ATOM 8039 O O . ARG A 1 998 ? 15.533 -6.064 -20.996 1.00 50.97 998 ARG A O 1
ATOM 8046 N N . LEU A 1 999 ? 16.433 -7.401 -19.433 1.00 44.31 999 LEU A N 1
ATOM 8047 C CA . LEU A 1 999 ? 15.832 -6.734 -18.284 1.00 44.31 999 LEU A CA 1
ATOM 8048 C C . LEU A 1 999 ? 16.676 -5.490 -18.006 1.00 44.31 999 LEU A C 1
ATOM 8050 O O . LEU A 1 999 ? 17.568 -5.482 -17.160 1.00 44.31 999 LEU A O 1
ATOM 8054 N N . ILE A 1 1000 ? 16.408 -4.450 -18.792 1.00 31.72 1000 ILE A N 1
ATOM 8055 C CA . ILE A 1 1000 ? 16.828 -3.093 -18.484 1.00 31.72 1000 ILE A CA 1
ATOM 8056 C C . ILE A 1 1000 ? 16.011 -2.695 -17.254 1.00 31.72 1000 ILE A C 1
ATOM 8058 O O . ILE A 1 1000 ? 14.778 -2.726 -17.286 1.00 31.72 1000 ILE A O 1
ATOM 8062 N N . GLY A 1 1001 ? 16.684 -2.376 -16.148 1.00 30.92 1001 GLY A N 1
ATOM 8063 C CA . GLY A 1 1001 ? 16.014 -1.755 -15.008 1.00 30.92 1001 GLY A CA 1
ATOM 8064 C C . GLY A 1 1001 ? 15.399 -0.410 -15.410 1.00 30.92 1001 GLY A C 1
ATOM 8065 O O . GLY A 1 1001 ? 15.606 0.078 -16.517 1.00 30.92 1001 GLY A O 1
ATOM 8066 N N . LYS A 1 1002 ? 14.701 0.260 -14.489 1.00 29.70 1002 LYS A N 1
ATOM 8067 C CA . LYS A 1 1002 ? 14.132 1.595 -14.760 1.00 29.70 1002 LYS A CA 1
ATOM 8068 C C . LYS A 1 1002 ? 15.197 2.638 -15.219 1.00 29.70 1002 LYS A C 1
ATOM 8070 O O . LYS A 1 1002 ? 14.808 3.660 -15.769 1.00 29.70 1002 LYS A O 1
ATOM 8075 N N . ARG A 1 1003 ? 16.513 2.351 -15.077 1.00 30.88 1003 ARG A N 1
ATOM 8076 C CA . ARG A 1 1003 ? 17.648 3.038 -15.745 1.00 30.88 1003 ARG A CA 1
ATOM 8077 C C . ARG A 1 1003 ? 18.206 2.225 -16.925 1.00 30.88 1003 ARG A C 1
ATOM 8079 O O . ARG A 1 1003 ? 18.727 1.135 -16.670 1.00 30.88 1003 ARG A O 1
ATOM 8086 N N . PRO A 1 1004 ? 18.259 2.753 -18.163 1.00 26.88 1004 PRO A N 1
ATOM 8087 C CA . PRO A 1 1004 ? 19.144 2.217 -19.190 1.00 26.88 1004 PRO A CA 1
ATOM 8088 C C . PRO A 1 1004 ? 20.597 2.622 -18.891 1.00 26.88 1004 PRO A C 1
ATOM 8090 O O . PRO A 1 1004 ? 21.059 3.687 -19.288 1.00 26.88 1004 PRO A O 1
ATOM 8093 N N . SER A 1 1005 ? 21.334 1.756 -18.190 1.00 32.12 1005 SER A N 1
ATOM 8094 C CA . SER A 1 1005 ? 22.801 1.812 -18.117 1.00 32.12 1005 SER A CA 1
ATOM 8095 C C . SER A 1 1005 ? 23.407 0.485 -18.596 1.00 32.12 1005 SER A C 1
ATOM 8097 O O . SER A 1 1005 ? 22.814 -0.571 -18.353 1.00 32.12 1005 SER A O 1
ATOM 8099 N N . PRO A 1 1006 ? 24.577 0.499 -19.268 1.00 35.50 1006 PRO A N 1
ATOM 8100 C CA . PRO A 1 1006 ? 25.187 -0.716 -19.819 1.00 35.50 1006 PRO A CA 1
ATOM 8101 C C . PRO A 1 1006 ? 25.534 -1.768 -18.750 1.00 35.50 1006 PRO A C 1
ATOM 8103 O O . PRO A 1 1006 ? 25.556 -2.957 -19.058 1.00 35.50 1006 PRO A O 1
ATOM 8106 N N . ASP A 1 1007 ? 25.726 -1.352 -17.495 1.00 32.81 1007 ASP A N 1
ATOM 8107 C CA . ASP A 1 1007 ? 26.092 -2.232 -16.377 1.00 32.81 1007 ASP A CA 1
ATOM 8108 C C . ASP A 1 1007 ? 24.900 -2.944 -15.700 1.00 32.81 1007 ASP A C 1
ATOM 8110 O O . ASP A 1 1007 ? 25.108 -3.857 -14.906 1.00 32.81 1007 ASP A O 1
ATOM 8114 N N . ASN A 1 1008 ? 23.651 -2.560 -16.004 1.00 31.11 1008 ASN A N 1
ATOM 8115 C CA . ASN A 1 1008 ? 22.434 -3.111 -15.374 1.00 31.11 1008 ASN A CA 1
ATOM 8116 C C . ASN A 1 1008 ? 21.619 -4.047 -16.288 1.00 31.11 1008 ASN A C 1
ATOM 8118 O O . ASN A 1 1008 ? 20.449 -4.321 -16.022 1.00 31.11 1008 ASN A O 1
ATOM 8122 N N . VAL A 1 1009 ? 22.213 -4.550 -17.371 1.00 31.17 1009 VAL A N 1
ATOM 8123 C CA . VAL A 1 1009 ? 21.542 -5.483 -18.288 1.00 31.17 1009 VAL A CA 1
ATOM 8124 C C . VAL A 1 1009 ? 21.531 -6.896 -17.693 1.00 31.17 1009 VAL A C 1
ATOM 8126 O O . VAL A 1 1009 ? 22.484 -7.657 -17.865 1.00 31.17 1009 VAL A O 1
ATOM 8129 N N . ARG A 1 1010 ? 20.435 -7.282 -17.025 1.00 37.81 1010 ARG A N 1
ATOM 8130 C CA . ARG A 1 1010 ? 20.186 -8.693 -16.676 1.00 37.81 1010 ARG A CA 1
ATOM 8131 C C . ARG A 1 1010 ? 19.540 -9.407 -17.864 1.00 37.81 1010 ARG A C 1
ATOM 8133 O O . ARG A 1 1010 ? 18.541 -8.938 -18.401 1.00 37.81 1010 ARG A O 1
ATOM 8140 N N . TYR A 1 1011 ? 20.113 -10.530 -18.289 1.00 45.16 1011 TYR A N 1
ATOM 8141 C CA . TYR A 1 1011 ? 19.562 -11.346 -19.374 1.00 45.16 1011 TYR A CA 1
ATOM 8142 C C . TYR A 1 1011 ? 18.495 -12.293 -18.809 1.00 45.16 1011 TYR A C 1
ATOM 8144 O O . TYR A 1 1011 ? 18.820 -13.297 -18.181 1.00 45.16 1011 TYR A O 1
ATOM 8152 N N . GLY A 1 1012 ? 17.222 -11.952 -19.009 1.00 53.31 1012 GLY A N 1
ATOM 8153 C CA . GLY A 1 1012 ? 16.094 -12.836 -18.722 1.00 53.31 1012 GLY A CA 1
ATOM 8154 C C . GLY A 1 1012 ? 15.747 -13.658 -19.961 1.00 53.31 1012 GLY A C 1
ATOM 8155 O O . GLY A 1 1012 ? 15.539 -13.094 -21.031 1.00 53.31 1012 GLY A O 1
ATOM 8156 N N . LEU A 1 1013 ? 15.662 -14.980 -19.835 1.00 73.62 1013 LEU A N 1
ATOM 8157 C CA . LEU A 1 1013 ? 15.292 -15.842 -20.956 1.00 73.62 1013 LEU A CA 1
ATOM 8158 C C . LEU A 1 1013 ? 13.765 -15.970 -21.066 1.00 73.62 1013 LEU A C 1
ATOM 8160 O O . LEU A 1 1013 ? 13.114 -16.463 -20.146 1.00 73.62 1013 LEU A O 1
ATOM 8164 N N . ASP A 1 1014 ? 13.193 -15.577 -22.202 1.00 79.38 1014 ASP A N 1
ATOM 8165 C CA . ASP A 1 1014 ? 11.770 -15.760 -22.495 1.00 79.38 1014 ASP A CA 1
ATOM 8166 C C . ASP A 1 1014 ? 11.538 -16.969 -23.405 1.00 79.38 1014 ASP A C 1
ATOM 8168 O O . ASP A 1 1014 ? 11.661 -16.913 -24.631 1.00 79.38 1014 ASP A O 1
ATOM 8172 N N . MET A 1 1015 ? 11.185 -18.085 -22.768 1.00 83.94 1015 MET A N 1
ATOM 8173 C CA . MET A 1 1015 ? 10.989 -19.376 -23.421 1.00 83.94 1015 MET A CA 1
ATOM 8174 C C . MET A 1 1015 ? 9.810 -19.438 -24.402 1.00 83.94 1015 MET A C 1
ATOM 8176 O O . MET A 1 1015 ? 9.740 -20.382 -25.184 1.00 83.94 1015 MET A O 1
ATOM 8180 N N . PHE A 1 1016 ? 8.919 -18.442 -24.426 1.00 86.25 1016 PHE A N 1
ATOM 8181 C CA . PHE A 1 1016 ? 7.828 -18.383 -25.404 1.00 86.25 1016 PHE A CA 1
ATOM 8182 C C . PHE A 1 1016 ? 8.327 -18.332 -26.860 1.00 86.25 1016 PHE A C 1
ATOM 8184 O O . PHE A 1 1016 ? 7.680 -18.878 -27.750 1.00 86.25 1016 PHE A O 1
ATOM 8191 N N . TYR A 1 1017 ? 9.488 -17.717 -27.112 1.00 90.94 1017 TYR A N 1
ATOM 8192 C CA . TYR A 1 1017 ? 10.036 -17.551 -28.466 1.00 90.94 1017 TYR A CA 1
ATOM 8193 C C . TYR A 1 1017 ? 10.857 -18.755 -28.964 1.00 90.94 1017 TYR A C 1
ATOM 8195 O O . TYR A 1 1017 ? 11.445 -18.694 -30.045 1.00 90.94 1017 TYR A O 1
ATOM 8203 N N . PHE A 1 1018 ? 10.894 -19.858 -28.209 1.00 91.69 1018 PHE A N 1
ATOM 8204 C CA . PHE A 1 1018 ? 11.459 -21.133 -28.650 1.00 91.69 1018 PHE A CA 1
ATOM 8205 C C . PHE A 1 1018 ? 10.356 -22.037 -29.204 1.00 91.69 1018 PHE A C 1
ATOM 8207 O O . PHE A 1 1018 ? 9.493 -22.490 -28.455 1.00 91.69 1018 PHE A O 1
ATOM 8214 N N . LEU A 1 1019 ? 10.407 -22.335 -30.506 1.00 90.62 1019 LEU A N 1
ATOM 8215 C CA . LEU A 1 1019 ? 9.399 -23.148 -31.204 1.00 90.62 1019 LEU A CA 1
ATOM 8216 C C . LEU A 1 1019 ? 7.977 -22.577 -31.036 1.00 90.62 1019 LEU A C 1
ATOM 8218 O O . LEU A 1 1019 ? 7.015 -23.322 -30.843 1.00 90.62 1019 LEU A O 1
ATOM 8222 N N . ALA A 1 1020 ? 7.868 -21.247 -31.094 1.00 88.44 1020 ALA A N 1
ATOM 8223 C CA . ALA A 1 1020 ? 6.639 -20.506 -30.853 1.00 88.44 1020 ALA A CA 1
ATOM 8224 C C . ALA A 1 1020 ? 5.512 -20.975 -31.784 1.00 88.44 1020 ALA A C 1
ATOM 8226 O O . ALA A 1 1020 ? 5.721 -21.175 -32.986 1.00 88.44 1020 ALA A O 1
ATOM 8227 N N . SER A 1 1021 ? 4.299 -21.111 -31.240 1.00 87.81 1021 SER A N 1
ATOM 8228 C CA . SER A 1 1021 ? 3.131 -21.475 -32.044 1.00 87.81 1021 SER A CA 1
ATOM 8229 C C . SER A 1 1021 ? 2.846 -20.387 -33.092 1.00 87.81 1021 SER A C 1
ATOM 8231 O O . SER A 1 1021 ? 2.716 -19.219 -32.711 1.00 87.81 1021 SER A O 1
ATOM 8233 N N . PRO A 1 1022 ? 2.666 -20.733 -34.381 1.00 90.44 1022 PRO A N 1
ATOM 8234 C CA . PRO A 1 1022 ? 2.291 -19.778 -35.425 1.00 90.44 1022 PRO A CA 1
ATOM 8235 C C . PRO A 1 1022 ? 1.065 -18.924 -35.075 1.00 90.44 1022 PRO A C 1
ATOM 8237 O O . PRO A 1 1022 ? 1.073 -17.710 -35.276 1.00 90.44 1022 PRO A O 1
ATOM 8240 N N . SER A 1 1023 ? 0.037 -19.530 -34.468 1.00 88.12 1023 SER A N 1
ATOM 8241 C CA . SER A 1 1023 ? -1.201 -18.839 -34.070 1.00 88.12 1023 SER A CA 1
ATOM 8242 C C . SER A 1 1023 ? -1.034 -17.880 -32.890 1.00 88.12 1023 SER A C 1
ATOM 8244 O O . SER A 1 1023 ? -1.901 -17.038 -32.665 1.00 88.12 1023 SER A O 1
ATOM 8246 N N . GLN A 1 1024 ? 0.072 -17.982 -32.150 1.00 90.81 1024 GLN A N 1
ATOM 8247 C CA . GLN A 1 1024 ? 0.416 -17.081 -31.052 1.00 90.81 1024 GLN A CA 1
ATOM 8248 C C . GLN A 1 1024 ? 1.405 -16.006 -31.522 1.00 90.81 1024 GLN A C 1
ATOM 8250 O O . GLN A 1 1024 ? 1.204 -14.822 -31.256 1.00 90.81 1024 GLN A O 1
ATOM 8255 N N . LEU A 1 1025 ? 2.440 -16.392 -32.278 1.00 92.19 1025 LEU A N 1
ATOM 8256 C CA . LEU A 1 1025 ? 3.481 -15.472 -32.742 1.00 92.19 1025 LEU A CA 1
ATOM 8257 C C . LEU A 1 1025 ? 2.948 -14.432 -33.745 1.00 92.19 1025 LEU A C 1
ATOM 8259 O O . LEU A 1 1025 ? 3.413 -13.294 -33.727 1.00 92.19 1025 LEU A O 1
ATOM 8263 N N . ILE A 1 1026 ? 1.923 -14.766 -34.544 1.00 93.88 1026 ILE A N 1
ATOM 8264 C CA . ILE A 1 1026 ? 1.282 -13.829 -35.488 1.00 93.88 1026 ILE A CA 1
ATOM 8265 C C . ILE A 1 1026 ? 0.716 -12.566 -34.820 1.00 93.88 1026 ILE A C 1
ATOM 8267 O O . ILE A 1 1026 ? 0.540 -11.550 -35.480 1.00 93.88 1026 ILE A O 1
ATOM 8271 N N . TYR A 1 1027 ? 0.455 -12.571 -33.508 1.00 93.38 1027 TYR A N 1
ATOM 8272 C CA . TYR A 1 1027 ? 0.018 -11.360 -32.807 1.00 93.38 1027 TYR A CA 1
ATOM 8273 C C . TYR A 1 1027 ? 1.103 -10.278 -32.735 1.00 93.38 1027 TYR A C 1
ATOM 8275 O O . TYR A 1 1027 ? 0.766 -9.091 -32.657 1.00 93.38 1027 TYR A O 1
ATOM 8283 N N . THR A 1 1028 ? 2.380 -10.676 -32.771 1.00 92.69 1028 THR A N 1
ATOM 8284 C CA . THR A 1 1028 ? 3.544 -9.789 -32.643 1.00 92.69 1028 THR A CA 1
ATOM 8285 C C . THR A 1 1028 ? 4.457 -9.774 -33.863 1.00 92.69 1028 THR A C 1
ATOM 8287 O O . THR A 1 1028 ? 5.114 -8.757 -34.044 1.00 92.69 1028 THR A O 1
ATOM 8290 N N . HIS A 1 1029 ? 4.483 -10.817 -34.701 1.00 94.44 1029 HIS A N 1
ATOM 8291 C CA . HIS A 1 1029 ? 5.389 -10.953 -35.851 1.00 94.44 1029 HIS A CA 1
ATOM 8292 C C . HIS A 1 1029 ? 4.624 -11.212 -37.155 1.00 94.44 1029 HIS A C 1
ATOM 8294 O O . HIS A 1 1029 ? 3.824 -12.141 -37.236 1.00 94.44 1029 HIS A O 1
ATOM 8300 N N . PHE A 1 1030 ? 4.924 -10.440 -38.200 1.00 95.19 1030 PHE A N 1
ATOM 8301 C CA . PHE A 1 1030 ? 4.302 -10.539 -39.520 1.00 95.19 1030 PHE A CA 1
ATOM 8302 C C . PHE A 1 1030 ? 5.368 -10.640 -40.622 1.00 95.19 1030 PHE A C 1
ATOM 8304 O O . PHE A 1 1030 ? 6.036 -9.643 -40.903 1.00 95.19 1030 PHE A O 1
ATOM 8311 N N . PRO A 1 1031 ? 5.580 -11.808 -41.256 1.00 94.25 1031 PRO A N 1
ATOM 8312 C CA . PRO A 1 1031 ? 6.584 -11.966 -42.309 1.00 94.25 1031 PRO A CA 1
ATOM 8313 C C . PRO A 1 1031 ? 6.166 -11.244 -43.597 1.00 94.25 1031 PRO A C 1
ATOM 8315 O O . PRO A 1 1031 ? 4.990 -11.237 -43.955 1.00 94.25 1031 PRO A O 1
ATOM 8318 N N . HIS A 1 1032 ? 7.133 -10.698 -44.346 1.00 91.75 1032 HIS A N 1
ATOM 8319 C CA . HIS A 1 1032 ? 6.865 -10.130 -45.679 1.00 91.75 1032 HIS A CA 1
ATOM 8320 C C . HIS A 1 1032 ? 6.351 -11.177 -46.683 1.00 91.75 1032 HIS A C 1
ATOM 8322 O O . HIS A 1 1032 ? 5.639 -10.841 -47.625 1.00 91.75 1032 HIS A O 1
ATOM 8328 N N . ASP A 1 1033 ? 6.740 -12.439 -46.493 1.00 91.19 1033 ASP A N 1
ATOM 8329 C CA . ASP A 1 1033 ? 6.320 -13.585 -47.294 1.00 91.19 1033 ASP A CA 1
ATOM 8330 C C . ASP A 1 1033 ? 5.231 -14.359 -46.519 1.00 91.19 1033 ASP A C 1
ATOM 8332 O O . ASP A 1 1033 ? 5.555 -14.996 -45.509 1.00 91.19 1033 ASP A O 1
ATOM 8336 N N . PRO A 1 1034 ? 3.947 -14.280 -46.926 1.00 89.44 1034 PRO A N 1
ATOM 8337 C CA . PRO A 1 1034 ? 2.819 -14.748 -46.118 1.00 89.44 1034 PRO A CA 1
ATOM 8338 C C . PRO A 1 1034 ? 2.793 -16.268 -45.912 1.00 89.44 1034 PRO A C 1
ATOM 8340 O O . PRO A 1 1034 ? 2.214 -16.726 -44.929 1.00 89.44 1034 PRO A O 1
ATOM 8343 N N . ASP A 1 1035 ? 3.469 -17.047 -46.762 1.00 88.44 1035 ASP A N 1
ATOM 8344 C CA . ASP A 1 1035 ? 3.609 -18.500 -46.586 1.00 88.44 1035 ASP A CA 1
ATOM 8345 C C . ASP A 1 1035 ? 4.303 -18.839 -45.247 1.00 88.44 1035 ASP A C 1
ATOM 8347 O O . ASP A 1 1035 ? 3.959 -19.812 -44.574 1.00 88.44 1035 ASP A O 1
ATOM 8351 N N . TRP A 1 1036 ? 5.233 -17.985 -44.798 1.00 91.62 1036 TRP A N 1
ATOM 8352 C CA . TRP A 1 1036 ? 5.964 -18.155 -43.535 1.00 91.62 1036 TRP A CA 1
ATOM 8353 C C . TRP A 1 1036 ? 5.192 -17.713 -42.293 1.00 91.62 1036 TRP A C 1
ATOM 8355 O O . TRP A 1 1036 ? 5.732 -17.783 -41.189 1.00 91.62 1036 TRP A O 1
ATOM 8365 N N . GLN A 1 1037 ? 3.925 -17.309 -42.431 1.00 91.88 1037 GLN A N 1
ATOM 8366 C CA . GLN A 1 1037 ? 3.039 -17.229 -41.269 1.00 91.88 1037 GLN A CA 1
ATOM 8367 C C . GLN A 1 1037 ? 2.777 -18.615 -40.675 1.00 91.88 1037 GLN A C 1
ATOM 8369 O O . GLN A 1 1037 ? 2.459 -18.698 -39.496 1.00 91.88 1037 GLN A O 1
ATOM 8374 N N . LEU A 1 1038 ? 2.907 -19.691 -41.469 1.00 88.88 1038 LEU A N 1
ATOM 8375 C CA . LEU A 1 1038 ? 2.590 -21.068 -41.067 1.00 88.88 1038 LEU A CA 1
ATOM 8376 C C . LEU A 1 1038 ? 1.162 -21.198 -40.492 1.00 88.88 1038 LEU A C 1
ATOM 8378 O O . LEU A 1 1038 ? 0.904 -21.970 -39.569 1.00 88.88 1038 LEU A O 1
ATOM 8382 N N . LEU A 1 1039 ? 0.226 -20.432 -41.063 1.00 86.62 1039 LEU A N 1
ATOM 8383 C CA . LEU A 1 1039 ? -1.200 -20.453 -40.750 1.00 86.62 1039 LEU A CA 1
ATOM 8384 C C . LEU A 1 1039 ? -1.994 -20.988 -41.940 1.00 86.62 1039 LEU A C 1
ATOM 8386 O O . LEU A 1 1039 ? -1.797 -20.558 -43.074 1.00 86.62 1039 LEU A O 1
ATOM 8390 N N . ARG A 1 1040 ? -2.971 -21.860 -41.666 1.00 82.50 1040 ARG A N 1
ATOM 8391 C CA . ARG A 1 1040 ? -3.917 -22.364 -42.679 1.00 82.50 1040 ARG A CA 1
ATOM 8392 C C . ARG A 1 1040 ? -4.750 -21.247 -43.329 1.00 82.50 1040 ARG A C 1
ATOM 8394 O O . ARG A 1 1040 ? -5.162 -21.368 -44.480 1.00 82.50 1040 ARG A O 1
ATOM 8401 N N . HIS A 1 1041 ? -4.983 -20.166 -42.588 1.00 86.06 1041 HIS A N 1
ATOM 8402 C CA . HIS A 1 1041 ? -5.612 -18.937 -43.061 1.00 86.06 1041 HIS A CA 1
ATOM 8403 C C . HIS A 1 1041 ? -4.669 -17.768 -42.747 1.00 86.06 1041 HIS A C 1
ATOM 8405 O O . HIS A 1 1041 ? -4.664 -17.300 -41.606 1.00 86.06 1041 HIS A O 1
ATOM 8411 N N . PRO A 1 1042 ? -3.827 -17.343 -43.708 1.00 89.25 1042 PRO A N 1
ATOM 8412 C CA . PRO A 1 1042 ? -2.919 -16.223 -43.512 1.00 89.25 1042 PRO A CA 1
ATOM 8413 C C . PRO A 1 1042 ? -3.675 -14.925 -43.217 1.00 89.25 1042 PRO A C 1
ATOM 8415 O O . PRO A 1 1042 ? -4.656 -14.594 -43.881 1.00 89.25 1042 PRO A O 1
ATOM 8418 N N . VAL A 1 1043 ? -3.183 -14.190 -42.227 1.00 92.31 1043 VAL A N 1
ATOM 8419 C CA . VAL A 1 1043 ? -3.656 -12.866 -41.822 1.00 92.31 1043 VAL A CA 1
ATOM 8420 C C . VAL A 1 1043 ? -3.070 -11.830 -42.788 1.00 92.31 1043 VAL A C 1
ATOM 8422 O O . VAL A 1 1043 ? -1.908 -11.936 -43.183 1.00 92.31 1043 VAL A O 1
ATOM 8425 N N . SER A 1 1044 ? -3.833 -10.814 -43.193 1.00 95.12 1044 SER A N 1
ATOM 8426 C CA . SER A 1 1044 ? -3.301 -9.692 -43.983 1.00 95.12 1044 SER A CA 1
ATOM 8427 C C . SER A 1 1044 ? -2.556 -8.675 -43.109 1.00 95.12 1044 SER A C 1
ATOM 8429 O O . SER A 1 1044 ? -2.806 -8.578 -41.908 1.00 95.12 1044 SER A O 1
ATOM 8431 N N . LEU A 1 1045 ? -1.679 -7.849 -43.699 1.00 93.56 1045 LEU A N 1
ATOM 8432 C CA . LEU A 1 1045 ? -0.953 -6.806 -42.950 1.00 93.56 1045 LEU A CA 1
ATOM 8433 C C . LEU A 1 1045 ? -1.916 -5.872 -42.194 1.00 93.56 1045 LEU A C 1
ATOM 8435 O O . LEU A 1 1045 ? -1.691 -5.558 -41.031 1.00 93.56 1045 LEU A O 1
ATOM 8439 N N . LYS A 1 1046 ? -3.039 -5.505 -42.824 1.00 93.06 1046 LYS A N 1
ATOM 8440 C CA . LYS A 1 1046 ? -4.069 -4.656 -42.214 1.00 93.06 1046 LYS A CA 1
ATOM 8441 C C . LYS A 1 1046 ? -4.765 -5.337 -41.033 1.00 93.06 1046 LYS A C 1
ATOM 8443 O O . LYS A 1 1046 ? -5.090 -4.677 -40.053 1.00 93.06 1046 LYS A O 1
ATOM 8448 N N . GLU A 1 1047 ? -5.034 -6.637 -41.103 1.00 94.31 1047 GLU A N 1
ATOM 8449 C CA . GLU A 1 1047 ? -5.591 -7.375 -39.962 1.00 94.31 1047 GLU A CA 1
ATOM 8450 C C . GLU A 1 1047 ? -4.560 -7.491 -38.835 1.00 94.31 1047 GLU A C 1
ATOM 8452 O O . GLU A 1 1047 ? -4.895 -7.234 -37.682 1.00 94.31 1047 GLU A O 1
ATOM 8457 N N . PHE A 1 1048 ? -3.293 -7.763 -39.164 1.00 94.56 1048 PHE A N 1
ATOM 8458 C CA . PHE A 1 1048 ? -2.191 -7.776 -38.202 1.00 94.56 1048 PHE A CA 1
ATOM 8459 C C . PHE A 1 1048 ? -2.041 -6.440 -37.465 1.00 94.56 1048 PHE A C 1
ATOM 8461 O O . PHE A 1 1048 ? -1.997 -6.437 -36.237 1.00 94.56 1048 PHE A O 1
ATOM 8468 N N . GLU A 1 1049 ? -2.023 -5.311 -38.177 1.00 93.12 1049 GLU A N 1
ATOM 8469 C CA . GLU A 1 1049 ? -1.993 -3.958 -37.597 1.00 93.12 1049 GLU A CA 1
ATOM 8470 C C . GLU A 1 1049 ? -3.172 -3.700 -36.651 1.00 93.12 1049 GLU A C 1
ATOM 8472 O O . GLU A 1 1049 ? -3.010 -3.070 -35.603 1.00 93.12 1049 GLU A O 1
ATOM 8477 N N . ASN A 1 1050 ? -4.351 -4.225 -36.998 1.00 93.44 1050 ASN A N 1
ATOM 8478 C CA . ASN A 1 1050 ? -5.547 -4.097 -36.178 1.00 93.44 1050 ASN A CA 1
ATOM 8479 C C . ASN A 1 1050 ? -5.545 -5.009 -34.947 1.00 93.44 1050 ASN A C 1
ATOM 8481 O O . ASN A 1 1050 ? -6.209 -4.647 -33.988 1.00 93.44 1050 ASN A O 1
ATOM 8485 N N . LEU A 1 1051 ? -4.841 -6.148 -34.913 1.00 93.94 1051 LEU A N 1
ATOM 8486 C CA . LEU A 1 1051 ? -4.827 -7.037 -33.738 1.00 93.94 1051 LEU A CA 1
ATOM 8487 C C . LEU A 1 1051 ? -4.209 -6.361 -32.504 1.00 93.94 1051 LEU A C 1
ATOM 8489 O O . LEU A 1 1051 ? -3.137 -5.756 -32.590 1.00 93.94 1051 LEU A O 1
ATOM 8493 N N . ALA A 1 1052 ? -4.833 -6.541 -31.336 1.00 92.06 1052 ALA A N 1
ATOM 8494 C CA . ALA A 1 1052 ? -4.279 -6.126 -30.048 1.00 92.06 1052 ALA A CA 1
ATOM 8495 C C . ALA A 1 1052 ? -2.868 -6.719 -29.851 1.00 92.06 1052 ALA A C 1
ATOM 8497 O O . ALA A 1 1052 ? -2.711 -7.937 -29.969 1.00 92.06 1052 ALA A O 1
ATOM 8498 N N . PRO A 1 1053 ? -1.823 -5.911 -29.583 1.00 90.06 1053 PRO A N 1
ATOM 8499 C CA . PRO A 1 1053 ? -0.520 -6.446 -29.208 1.00 90.06 1053 PRO A CA 1
ATOM 8500 C C . PRO A 1 1053 ? -0.650 -7.215 -27.889 1.00 90.06 1053 PRO A C 1
ATOM 8502 O O . PRO A 1 1053 ? -0.948 -6.635 -26.843 1.00 90.06 1053 PRO A O 1
ATOM 8505 N N . VAL A 1 1054 ? -0.409 -8.525 -27.941 1.00 90.50 1054 VAL A N 1
ATOM 8506 C CA . VAL A 1 1054 ? -0.294 -9.385 -26.758 1.00 90.50 1054 VAL A CA 1
ATOM 8507 C C . VAL A 1 1054 ? 1.158 -9.826 -26.581 1.00 90.50 1054 VAL A C 1
ATOM 8509 O O . VAL A 1 1054 ? 1.864 -10.087 -27.553 1.00 90.50 1054 VAL A O 1
ATOM 8512 N N . LYS A 1 1055 ? 1.629 -9.872 -25.337 1.00 86.62 1055 LYS A N 1
ATOM 8513 C CA . LYS A 1 1055 ? 3.015 -10.220 -24.979 1.00 86.62 1055 LYS A CA 1
ATOM 8514 C C . LYS A 1 1055 ? 3.072 -11.676 -24.508 1.00 86.62 1055 LYS A C 1
ATOM 8516 O O . LYS A 1 1055 ? 2.052 -12.234 -24.122 1.00 86.62 1055 LYS A O 1
ATOM 8521 N N . SER A 1 1056 ? 4.253 -12.293 -24.474 1.00 84.62 1056 SER A N 1
ATOM 8522 C CA . SER A 1 1056 ? 4.424 -13.712 -24.094 1.00 84.62 1056 SER A CA 1
ATOM 8523 C C . SER A 1 1056 ? 3.751 -14.122 -22.775 1.00 84.62 1056 SER A C 1
ATOM 8525 O O . SER A 1 1056 ? 3.269 -15.246 -22.664 1.00 84.62 1056 SER A O 1
ATOM 8527 N N . ALA A 1 1057 ? 3.643 -13.214 -21.797 1.00 83.88 1057 ALA A N 1
ATOM 8528 C CA . ALA A 1 1057 ? 2.920 -13.449 -20.544 1.00 83.88 1057 ALA A CA 1
ATOM 8529 C C . ALA A 1 1057 ? 1.433 -13.804 -20.758 1.00 83.88 1057 ALA A C 1
ATOM 8531 O O . ALA A 1 1057 ? 0.887 -14.607 -20.010 1.00 83.88 1057 ALA A O 1
ATOM 8532 N N . PHE A 1 1058 ? 0.794 -13.261 -21.800 1.00 90.94 1058 PHE A N 1
ATOM 8533 C CA . PHE A 1 1058 ? -0.584 -13.576 -22.179 1.00 90.94 1058 PHE A CA 1
ATOM 8534 C C . PHE A 1 1058 ? -0.748 -15.069 -22.492 1.00 90.94 1058 PHE A C 1
ATOM 8536 O O . PHE A 1 1058 ? -1.617 -15.737 -21.937 1.00 90.94 1058 PHE A O 1
ATOM 8543 N N . PHE A 1 1059 ? 0.153 -15.610 -23.315 1.00 86.94 1059 PHE A N 1
ATOM 8544 C CA . PHE A 1 1059 ? 0.158 -17.025 -23.681 1.00 86.94 1059 PHE A CA 1
ATOM 8545 C C . PHE A 1 1059 ? 0.698 -17.918 -22.556 1.00 86.94 1059 PHE A C 1
ATOM 8547 O O . PHE A 1 1059 ? 0.160 -18.998 -22.342 1.00 86.94 1059 PHE A O 1
ATOM 8554 N N . LYS A 1 1060 ? 1.696 -17.461 -21.782 1.00 82.81 1060 LYS A N 1
ATOM 8555 C CA . LYS A 1 1060 ? 2.218 -18.182 -20.602 1.00 82.81 1060 LYS A CA 1
ATOM 8556 C C . LYS A 1 1060 ? 1.111 -18.495 -19.589 1.00 82.81 1060 LYS A C 1
ATOM 8558 O O . LYS A 1 1060 ? 1.118 -19.569 -18.998 1.00 82.81 1060 LYS A O 1
ATOM 8563 N N . TYR A 1 1061 ? 0.177 -17.566 -19.392 1.00 84.62 1061 TYR A N 1
ATOM 8564 C CA . TYR A 1 1061 ? -0.949 -17.725 -18.471 1.00 84.62 1061 TYR A CA 1
ATOM 8565 C C . TYR A 1 1061 ? -2.227 -18.256 -19.152 1.00 84.62 1061 TYR A C 1
ATOM 8567 O O . TYR A 1 1061 ? -3.284 -18.238 -18.526 1.00 84.62 1061 TYR A O 1
ATOM 8575 N N . ASN A 1 1062 ? -2.141 -18.731 -20.407 1.00 86.81 1062 ASN A N 1
ATOM 8576 C CA . ASN A 1 1062 ? -3.266 -19.230 -21.214 1.00 86.81 1062 ASN A CA 1
ATOM 8577 C C . ASN A 1 1062 ? -4.488 -18.283 -21.205 1.00 86.81 1062 ASN A C 1
ATOM 8579 O O . ASN A 1 1062 ? -5.624 -18.713 -21.005 1.00 86.81 1062 ASN A O 1
ATOM 8583 N N . LEU A 1 1063 ? -4.245 -16.980 -21.375 1.00 91.44 1063 LEU A N 1
ATOM 8584 C CA . LEU A 1 1063 ? -5.305 -15.974 -21.444 1.00 91.44 1063 LEU A CA 1
ATOM 8585 C C . LEU A 1 1063 ? -5.961 -15.937 -22.830 1.00 91.44 1063 LEU A C 1
ATOM 8587 O O . LEU A 1 1063 ? -5.334 -16.283 -23.830 1.00 91.44 1063 LEU A O 1
ATOM 8591 N N . ASP A 1 1064 ? -7.196 -15.434 -22.888 1.00 91.25 1064 ASP A N 1
ATOM 8592 C CA . ASP A 1 1064 ? -7.963 -15.275 -24.130 1.00 91.25 1064 ASP A CA 1
ATOM 8593 C C . ASP A 1 1064 ? -8.645 -13.897 -24.228 1.00 91.25 1064 ASP A C 1
ATOM 8595 O O . ASP A 1 1064 ? -9.143 -13.347 -23.243 1.00 91.25 1064 ASP A O 1
ATOM 8599 N N . LEU A 1 1065 ? -8.682 -13.318 -25.436 1.00 92.06 1065 LEU A N 1
ATOM 8600 C CA . LEU A 1 1065 ? -9.321 -12.020 -25.701 1.00 92.06 1065 LEU A CA 1
ATOM 8601 C C . LEU A 1 1065 ? -10.824 -12.216 -25.939 1.00 92.06 1065 LEU A C 1
ATOM 8603 O O . LEU A 1 1065 ? -11.215 -12.711 -26.995 1.00 92.06 1065 LEU A O 1
ATOM 8607 N N . VAL A 1 1066 ? -11.666 -11.810 -24.980 1.00 92.00 1066 VAL A N 1
ATOM 8608 C CA . VAL A 1 1066 ? -13.113 -12.101 -25.020 1.00 92.00 1066 VAL A CA 1
ATOM 8609 C C . VAL A 1 1066 ? -13.908 -11.033 -25.767 1.00 92.00 1066 VAL A C 1
ATOM 8611 O O . VAL A 1 1066 ? -14.704 -11.373 -26.635 1.00 92.00 1066 VAL A O 1
ATOM 8614 N N . THR A 1 1067 ? -13.743 -9.747 -25.426 1.00 92.69 1067 THR A N 1
ATOM 8615 C CA . THR A 1 1067 ? -14.590 -8.683 -26.011 1.00 92.69 1067 THR A CA 1
ATOM 8616 C C . THR A 1 1067 ? -13.958 -7.941 -27.182 1.00 92.69 1067 THR A C 1
ATOM 8618 O O . THR A 1 1067 ? -14.679 -7.553 -28.095 1.00 92.69 1067 THR A O 1
ATOM 8621 N N . HIS A 1 1068 ? -12.637 -7.748 -27.189 1.00 92.81 1068 HIS A N 1
ATOM 8622 C CA . HIS A 1 1068 ? -11.954 -6.965 -28.219 1.00 92.81 1068 HIS A CA 1
ATOM 8623 C C . HIS A 1 1068 ? -10.690 -7.690 -28.685 1.00 92.81 1068 HIS A C 1
ATOM 8625 O O . HIS A 1 1068 ? -9.726 -7.807 -27.941 1.00 92.81 1068 HIS A O 1
ATOM 8631 N N . ARG A 1 1069 ? -10.676 -8.168 -29.935 1.00 91.88 1069 ARG A N 1
ATOM 8632 C CA . ARG A 1 1069 ? -9.438 -8.630 -30.593 1.00 91.88 1069 ARG A CA 1
ATOM 8633 C C . ARG A 1 1069 ? -8.633 -7.491 -31.219 1.00 91.88 1069 ARG A C 1
ATOM 8635 O O . ARG A 1 1069 ? -7.450 -7.682 -31.490 1.00 91.88 1069 ARG A O 1
ATOM 8642 N N . ASN A 1 1070 ? -9.257 -6.333 -31.439 1.00 94.12 1070 ASN A N 1
ATOM 8643 C CA . ASN A 1 1070 ? -8.629 -5.199 -32.107 1.00 94.12 1070 ASN A CA 1
ATOM 8644 C C . ASN A 1 1070 ? -7.953 -4.251 -31.106 1.00 94.12 1070 ASN A C 1
ATOM 8646 O O . ASN A 1 1070 ? -8.487 -3.998 -30.030 1.00 94.12 1070 ASN A O 1
ATOM 8650 N N . SER A 1 1071 ? -6.799 -3.711 -31.492 1.00 92.56 1071 SER A N 1
ATOM 8651 C CA . SER A 1 1071 ? -5.922 -2.842 -30.705 1.00 92.56 1071 SER A CA 1
ATOM 8652 C C . SER A 1 1071 ? -6.518 -1.453 -30.470 1.00 92.56 1071 SER A C 1
ATOM 8654 O O . SER A 1 1071 ? -6.305 -0.869 -29.410 1.00 92.56 1071 SER A O 1
ATOM 8656 N N . VAL A 1 1072 ? -7.302 -0.939 -31.421 1.00 94.94 1072 VAL A N 1
ATOM 8657 C CA . VAL A 1 1072 ? -8.038 0.325 -31.296 1.00 94.94 1072 VAL A CA 1
ATOM 8658 C C . VAL A 1 1072 ? -9.501 0.040 -30.971 1.00 94.94 1072 VAL A C 1
ATOM 8660 O O . VAL A 1 1072 ? -10.190 -0.645 -31.728 1.00 94.94 1072 VAL A O 1
ATOM 8663 N N . ILE A 1 1073 ? -9.986 0.601 -29.863 1.00 94.75 1073 ILE A N 1
ATOM 8664 C CA . ILE A 1 1073 ? -11.383 0.517 -29.425 1.00 94.75 1073 ILE A CA 1
ATOM 8665 C C . ILE A 1 1073 ? -11.979 1.924 -29.488 1.00 94.75 1073 ILE A C 1
ATOM 8667 O O . ILE A 1 1073 ? -11.531 2.820 -28.777 1.00 94.75 1073 ILE A O 1
ATOM 8671 N N . VAL A 1 1074 ? -12.987 2.132 -30.338 1.00 94.12 1074 VAL A N 1
ATOM 8672 C CA . VAL A 1 1074 ? -13.702 3.415 -30.439 1.00 94.12 1074 VAL A CA 1
ATOM 8673 C C . VAL A 1 1074 ? -14.928 3.375 -29.528 1.00 94.12 1074 VAL A C 1
ATOM 8675 O O . VAL A 1 1074 ? -15.826 2.560 -29.729 1.00 94.12 1074 VAL A O 1
ATOM 8678 N N . CYS A 1 1075 ? -14.967 4.255 -28.530 1.00 90.06 1075 CYS A N 1
ATOM 8679 C CA . CYS A 1 1075 ? -15.975 4.270 -27.473 1.00 90.06 1075 CYS A CA 1
ATOM 8680 C C . CYS A 1 1075 ? -16.964 5.425 -27.689 1.00 90.06 1075 CYS A C 1
ATOM 8682 O O . CYS A 1 1075 ? -16.611 6.587 -27.487 1.00 90.06 1075 CYS A O 1
ATOM 8684 N N . SER A 1 1076 ? -18.210 5.119 -28.061 1.00 90.38 1076 SER A N 1
ATOM 8685 C CA . SER A 1 1076 ? -19.321 6.091 -28.133 1.00 90.38 1076 SER A CA 1
ATOM 8686 C C . SER A 1 1076 ? -20.039 6.313 -26.796 1.00 90.38 1076 SER A C 1
ATOM 8688 O O . SER A 1 1076 ? -20.866 7.221 -26.670 1.00 90.38 1076 SER A O 1
ATOM 8690 N N . ASP A 1 1077 ? -19.740 5.480 -25.801 1.00 92.12 1077 ASP A N 1
ATOM 8691 C CA . ASP A 1 1077 ? -20.290 5.544 -24.451 1.00 92.12 1077 ASP A CA 1
ATOM 8692 C C . ASP A 1 1077 ? -19.209 5.916 -23.428 1.00 92.12 1077 ASP A C 1
ATOM 8694 O O . ASP A 1 1077 ? -18.030 5.615 -23.640 1.00 92.12 1077 ASP A O 1
ATOM 8698 N N . PRO A 1 1078 ? -19.591 6.582 -22.321 1.00 91.81 1078 PRO A N 1
ATOM 8699 C CA . PRO A 1 1078 ? -18.649 7.097 -21.330 1.00 91.81 1078 PRO A CA 1
ATOM 8700 C C . PRO A 1 1078 ? -18.090 6.028 -20.380 1.00 91.81 1078 PRO A C 1
ATOM 8702 O O . PRO A 1 1078 ? -17.297 6.358 -19.504 1.00 91.81 1078 PRO A O 1
ATOM 8705 N N . GLU A 1 1079 ? -18.479 4.761 -20.544 1.00 94.94 1079 GLU A N 1
ATOM 8706 C CA . GLU A 1 1079 ? -17.855 3.600 -19.907 1.00 94.94 1079 GLU A CA 1
ATOM 8707 C C . GLU A 1 1079 ? -17.658 2.496 -20.959 1.00 94.94 1079 GLU A C 1
ATOM 8709 O O . GLU A 1 1079 ? -18.590 2.167 -21.693 1.00 94.94 1079 GLU A O 1
ATOM 8714 N N . VAL A 1 1080 ? -16.459 1.912 -21.033 1.00 94.62 1080 VAL A N 1
ATOM 8715 C CA . VAL A 1 1080 ? -16.136 0.776 -21.915 1.00 94.62 1080 VAL A CA 1
ATOM 8716 C C . VAL A 1 1080 ? -15.765 -0.460 -21.097 1.00 94.62 1080 VAL A C 1
ATOM 8718 O O . VAL A 1 1080 ? -15.027 -0.352 -20.120 1.00 94.62 1080 VAL A O 1
ATOM 8721 N N . ARG A 1 1081 ? -16.259 -1.639 -21.506 1.00 95.31 1081 ARG A N 1
ATOM 8722 C CA . ARG A 1 1081 ? -16.039 -2.935 -20.836 1.00 95.31 1081 ARG A CA 1
ATOM 8723 C C . ARG A 1 1081 ? -15.140 -3.857 -21.664 1.00 95.31 1081 ARG A C 1
ATOM 8725 O O . ARG A 1 1081 ? -15.532 -4.355 -22.721 1.00 95.31 1081 ARG A O 1
ATOM 8732 N N . ILE A 1 1082 ? -13.957 -4.158 -21.147 1.00 96.25 1082 ILE A N 1
ATOM 8733 C CA . ILE A 1 1082 ? -12.945 -5.012 -21.782 1.00 96.25 1082 ILE A CA 1
ATOM 8734 C C . ILE A 1 1082 ? -12.792 -6.277 -20.936 1.00 96.25 1082 ILE A C 1
ATOM 8736 O O . ILE A 1 1082 ? -12.649 -6.172 -19.726 1.00 96.25 1082 ILE A O 1
ATOM 8740 N N . ALA A 1 1083 ? -12.861 -7.471 -21.527 1.00 95.19 1083 ALA A N 1
ATOM 8741 C CA . ALA A 1 1083 ? -12.767 -8.726 -20.779 1.00 95.19 1083 ALA A CA 1
ATOM 8742 C C . ALA A 1 1083 ? -11.697 -9.658 -21.357 1.00 95.19 1083 ALA A C 1
ATOM 8744 O O . ALA A 1 1083 ? -11.604 -9.838 -22.574 1.00 95.19 1083 ALA A O 1
ATOM 8745 N N . ILE A 1 1084 ? -10.927 -10.256 -20.450 1.00 94.81 1084 ILE A N 1
ATOM 8746 C CA . ILE A 1 1084 ? -9.859 -11.220 -20.706 1.00 94.81 1084 ILE A CA 1
ATOM 8747 C C . ILE A 1 1084 ? -10.225 -12.510 -19.967 1.00 94.81 1084 ILE A C 1
ATOM 8749 O O . ILE A 1 1084 ? -10.448 -12.477 -18.757 1.00 94.81 1084 ILE A O 1
ATOM 8753 N N . ALA A 1 1085 ? -10.325 -13.631 -20.674 1.00 93.00 1085 ALA A N 1
ATOM 8754 C CA . ALA A 1 1085 ? -10.558 -14.938 -20.069 1.00 93.00 1085 ALA A CA 1
ATOM 8755 C C . ALA A 1 1085 ? -9.253 -15.523 -19.522 1.00 93.00 1085 ALA A C 1
ATOM 8757 O O . ALA A 1 1085 ? -8.166 -15.197 -20.003 1.00 93.00 1085 ALA A O 1
ATOM 8758 N N . PHE A 1 1086 ? -9.379 -16.381 -18.515 1.00 91.50 1086 PHE A N 1
ATOM 8759 C CA . PHE A 1 1086 ? -8.290 -17.145 -17.917 1.00 91.50 1086 PHE A CA 1
ATOM 8760 C C . PHE A 1 1086 ? -8.724 -18.603 -17.666 1.00 91.50 1086 PHE A C 1
ATOM 8762 O O . PHE A 1 1086 ? -9.926 -18.872 -17.578 1.00 91.50 1086 PHE A O 1
ATOM 8769 N N . PRO A 1 1087 ? -7.784 -19.556 -17.532 1.00 86.75 1087 PRO A N 1
ATOM 8770 C CA . PRO A 1 1087 ? -8.100 -20.971 -17.327 1.00 86.75 1087 PRO A CA 1
ATOM 8771 C C . PRO A 1 1087 ? -8.982 -21.260 -16.101 1.00 86.75 1087 PRO A C 1
ATOM 8773 O O . PRO A 1 1087 ? -8.942 -20.575 -15.076 1.00 86.75 1087 PRO A O 1
ATOM 8776 N N . SER A 1 1088 ? -9.818 -22.300 -16.185 1.00 82.88 1088 SER A N 1
ATOM 8777 C CA . SER A 1 1088 ? -10.829 -22.552 -15.149 1.00 82.88 1088 SER A CA 1
ATOM 8778 C C . SER A 1 1088 ? -10.264 -22.996 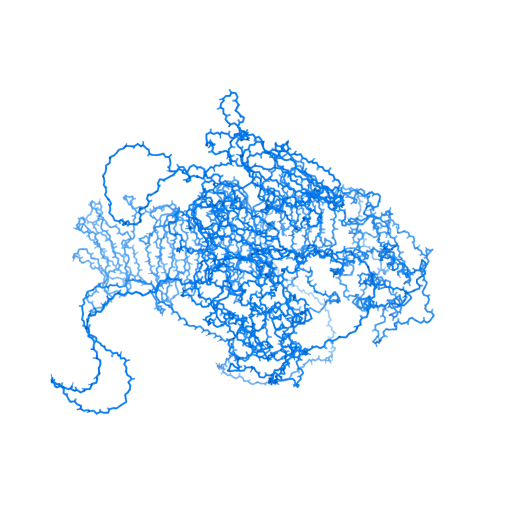-13.794 1.00 82.88 1088 SER A C 1
ATOM 8780 O O . SER A 1 1088 ? -10.898 -22.793 -12.755 1.00 82.88 1088 SER A O 1
ATOM 8782 N N . ASP A 1 1089 ? -9.079 -23.594 -13.828 1.00 77.75 1089 ASP A N 1
ATOM 8783 C CA . ASP A 1 1089 ? -8.254 -24.072 -12.721 1.00 77.75 1089 ASP A CA 1
ATOM 8784 C C . ASP A 1 1089 ? -7.418 -22.952 -12.078 1.00 77.75 1089 ASP A C 1
ATOM 8786 O O . ASP A 1 1089 ? -7.381 -22.860 -10.851 1.00 77.75 1089 ASP A O 1
ATOM 8790 N N . SER A 1 1090 ? -6.865 -22.018 -12.864 1.00 67.69 1090 SER A N 1
ATOM 8791 C CA . SER A 1 1090 ? -6.036 -20.888 -12.389 1.00 67.69 1090 SER A CA 1
ATOM 8792 C C . SER A 1 1090 ? -6.798 -19.803 -11.602 1.00 67.69 1090 SER A C 1
ATOM 8794 O O . SER A 1 1090 ? -6.286 -18.713 -11.348 1.00 67.69 1090 SER A O 1
ATOM 8796 N N . LYS A 1 1091 ? -8.038 -20.091 -11.203 1.00 59.06 1091 LYS A N 1
ATOM 8797 C CA . LYS A 1 1091 ? -9.058 -19.194 -10.634 1.00 59.06 1091 LYS A CA 1
ATOM 8798 C C . LYS A 1 1091 ? -8.639 -18.388 -9.400 1.00 59.06 1091 LYS A C 1
ATOM 8800 O O . LYS A 1 1091 ? -9.271 -17.384 -9.093 1.00 59.06 1091 LYS A O 1
ATOM 8805 N N . ASN A 1 1092 ? -7.632 -18.859 -8.670 1.00 60.59 1092 ASN A N 1
ATOM 8806 C CA . ASN A 1 1092 ? -7.095 -18.194 -7.481 1.00 60.59 1092 ASN A CA 1
ATOM 8807 C C . ASN A 1 1092 ? -5.601 -17.874 -7.595 1.00 60.59 1092 ASN A C 1
ATOM 8809 O O . ASN A 1 1092 ? -5.019 -17.350 -6.648 1.00 60.59 1092 ASN A O 1
ATOM 8813 N N . ASP A 1 1093 ? -4.992 -18.246 -8.716 1.00 73.62 1093 ASP A N 1
ATOM 8814 C CA . ASP A 1 1093 ? -3.548 -18.254 -8.889 1.00 73.62 1093 ASP A CA 1
ATOM 8815 C C . ASP A 1 1093 ? -3.134 -17.162 -9.884 1.00 73.62 1093 ASP A C 1
ATOM 8817 O O . ASP A 1 1093 ? -1.967 -17.079 -10.228 1.00 73.62 1093 ASP A O 1
ATOM 8821 N N . LEU A 1 1094 ? -4.064 -16.309 -10.338 1.00 83.12 1094 LEU A N 1
ATOM 8822 C CA . LEU A 1 1094 ? -3.802 -15.148 -11.191 1.00 83.12 1094 LEU A CA 1
ATOM 8823 C C . LEU A 1 1094 ? -4.379 -13.861 -10.578 1.00 83.12 1094 LEU A C 1
ATOM 8825 O O . LEU A 1 1094 ? -5.581 -13.775 -10.323 1.00 83.12 1094 LEU A O 1
ATOM 8829 N N . SER A 1 1095 ? -3.531 -12.843 -10.416 1.00 85.31 1095 SER A N 1
ATOM 8830 C CA . SER A 1 1095 ? -3.929 -11.451 -10.143 1.00 85.31 1095 SER A CA 1
ATOM 8831 C C . SER A 1 1095 ? -3.802 -10.610 -11.416 1.00 85.31 1095 SER A C 1
ATOM 8833 O O . SER A 1 1095 ? -2.902 -10.832 -12.227 1.00 85.31 1095 SER A O 1
ATOM 8835 N N . PHE A 1 1096 ? -4.658 -9.597 -11.567 1.00 89.50 1096 PHE A N 1
ATOM 8836 C CA . PHE A 1 1096 ? -4.665 -8.670 -12.705 1.00 89.50 1096 PHE A CA 1
ATOM 8837 C C . PHE A 1 1096 ? -4.561 -7.216 -12.239 1.00 89.50 1096 PHE A C 1
ATOM 8839 O O . PHE A 1 1096 ? -5.073 -6.867 -11.181 1.00 89.50 1096 PHE A O 1
ATOM 8846 N N . THR A 1 1097 ? -3.941 -6.361 -13.050 1.00 90.75 1097 THR A N 1
ATOM 8847 C CA . THR A 1 1097 ? -3.953 -4.898 -12.872 1.00 90.75 1097 THR A CA 1
ATOM 8848 C C . THR A 1 1097 ? -3.853 -4.200 -14.233 1.00 90.75 1097 THR A C 1
ATOM 8850 O O . THR A 1 1097 ? -3.687 -4.860 -15.261 1.00 90.75 1097 THR A O 1
ATOM 8853 N N . PHE A 1 1098 ? -3.984 -2.876 -14.270 1.00 94.81 1098 PHE A N 1
ATOM 8854 C CA . PHE A 1 1098 ? -3.895 -2.079 -15.492 1.00 94.81 1098 PHE A CA 1
ATOM 8855 C C . PHE A 1 1098 ? -3.252 -0.708 -15.233 1.00 94.81 1098 PHE A C 1
ATOM 8857 O O . PHE A 1 1098 ? -3.388 -0.144 -14.148 1.00 94.81 1098 PHE A O 1
ATOM 8864 N N . GLY A 1 1099 ? -2.585 -0.171 -16.252 1.00 93.19 1099 GLY A N 1
ATOM 8865 C CA . GLY A 1 1099 ? -2.208 1.239 -16.360 1.00 93.19 1099 GLY A CA 1
ATOM 8866 C C . GLY A 1 1099 ? -3.102 1.946 -17.380 1.00 93.19 1099 GLY A C 1
ATOM 8867 O O . GLY A 1 1099 ? -3.561 1.317 -18.338 1.00 93.19 1099 GLY A O 1
ATOM 8868 N N . LEU A 1 1100 ? -3.363 3.237 -17.171 1.00 95.19 1100 LEU A N 1
ATOM 8869 C CA . LEU A 1 1100 ? -4.128 4.080 -18.090 1.00 95.19 1100 LEU A CA 1
ATOM 8870 C C . LEU A 1 1100 ? -3.433 5.439 -18.210 1.00 95.19 1100 LEU A C 1
ATOM 8872 O O . LEU A 1 1100 ? -3.237 6.101 -17.196 1.00 95.19 1100 LEU A O 1
ATOM 8876 N N . SER A 1 1101 ? -3.108 5.857 -19.430 1.00 95.06 1101 SER A N 1
ATOM 8877 C CA . SER A 1 1101 ? -2.496 7.159 -19.720 1.00 95.06 1101 SER A CA 1
ATOM 8878 C C . SER A 1 1101 ? -3.189 7.867 -20.883 1.00 95.06 1101 SER A C 1
ATOM 8880 O O . SER A 1 1101 ? -3.920 7.245 -21.665 1.00 95.06 1101 SER A O 1
ATOM 8882 N N . PHE A 1 1102 ? -2.990 9.179 -21.007 1.00 94.56 1102 PHE A N 1
ATOM 8883 C CA . PHE A 1 1102 ? -3.348 9.903 -22.222 1.00 94.56 1102 PHE A CA 1
ATOM 8884 C C . PHE A 1 1102 ? -2.482 9.433 -23.394 1.00 94.56 1102 PHE A C 1
ATOM 8886 O O . PHE A 1 1102 ? -1.277 9.231 -23.273 1.00 94.56 1102 PHE A O 1
ATOM 8893 N N . ASP A 1 1103 ? -3.102 9.283 -24.560 1.00 91.75 1103 ASP A N 1
ATOM 8894 C CA . ASP A 1 1103 ? -2.406 8.953 -25.802 1.00 91.75 1103 ASP A CA 1
ATOM 8895 C C . ASP A 1 1103 ? -2.014 10.243 -26.542 1.00 91.75 1103 ASP A C 1
ATOM 8897 O O . ASP A 1 1103 ? -2.524 10.574 -27.614 1.00 91.75 1103 ASP A O 1
ATOM 8901 N N . ASN A 1 1104 ? -1.140 11.011 -25.893 1.00 85.19 1104 ASN A N 1
ATOM 8902 C CA . ASN A 1 1104 ? -0.459 12.196 -26.412 1.00 85.19 1104 ASN A CA 1
ATOM 8903 C C . ASN A 1 1104 ? 1.069 12.035 -26.247 1.00 85.19 1104 ASN A C 1
ATOM 8905 O O . ASN A 1 1104 ? 1.529 11.030 -25.708 1.00 85.19 1104 ASN A O 1
ATOM 8909 N N . GLN A 1 1105 ? 1.860 13.004 -26.725 1.00 71.50 1105 GLN A N 1
ATOM 8910 C CA . GLN A 1 1105 ? 3.329 12.967 -26.604 1.00 71.50 1105 GLN A CA 1
ATOM 8911 C C . GLN A 1 1105 ? 3.799 12.943 -25.137 1.00 71.50 1105 GLN A C 1
ATOM 8913 O O . GLN A 1 1105 ? 4.726 12.211 -24.815 1.00 71.50 1105 GLN A O 1
ATOM 8918 N N . GLU A 1 1106 ? 3.114 13.670 -24.248 1.00 74.81 1106 GLU A N 1
ATOM 8919 C CA . GLU A 1 1106 ? 3.422 13.725 -22.808 1.00 74.81 1106 GLU A CA 1
ATOM 8920 C C . GLU A 1 1106 ? 3.140 12.405 -22.068 1.00 74.81 1106 GLU A C 1
ATOM 8922 O O . GLU A 1 1106 ? 3.725 12.150 -21.020 1.00 74.81 1106 GLU A O 1
ATOM 8927 N N . GLY A 1 1107 ? 2.208 11.581 -22.565 1.00 80.56 1107 GLY A N 1
ATOM 8928 C CA . GLY A 1 1107 ? 1.841 10.305 -21.946 1.00 80.56 1107 GLY A CA 1
ATOM 8929 C C . GLY A 1 1107 ? 1.253 10.416 -20.534 1.00 80.56 1107 GLY A C 1
ATOM 8930 O O . GLY A 1 1107 ? 1.335 9.448 -19.780 1.00 80.56 1107 GLY A O 1
ATOM 8931 N N . SER A 1 1108 ? 0.691 11.573 -20.157 1.00 87.00 1108 SER A N 1
ATOM 8932 C CA . SER A 1 1108 ? 0.298 11.868 -18.770 1.00 87.00 1108 SER A CA 1
ATOM 8933 C C . SER A 1 1108 ? -0.649 10.816 -18.177 1.00 87.00 1108 SER A C 1
ATOM 8935 O O . SER A 1 1108 ? -1.649 10.428 -18.790 1.00 87.00 1108 SER A O 1
ATOM 8937 N N . GLU A 1 1109 ? -0.346 10.382 -16.952 1.00 90.88 1109 GLU A N 1
ATOM 8938 C CA . GLU A 1 1109 ? -1.133 9.413 -16.182 1.00 90.88 1109 GLU A CA 1
ATOM 8939 C C . GLU A 1 1109 ? -2.176 10.079 -15.265 1.00 90.88 1109 GLU A C 1
ATOM 8941 O O . GLU A 1 1109 ? -2.852 9.384 -14.510 1.00 90.88 1109 GLU A O 1
ATOM 8946 N N . GLU A 1 1110 ? -2.359 11.405 -15.324 1.00 91.62 1110 GLU A N 1
ATOM 8947 C CA . GLU A 1 1110 ? -3.278 12.139 -14.442 1.00 91.62 1110 GLU A CA 1
ATOM 8948 C C . GLU A 1 1110 ? -4.204 13.109 -15.187 1.00 91.62 1110 GLU A C 1
ATOM 8950 O O . GLU A 1 1110 ? -3.831 13.762 -16.160 1.00 91.62 1110 GLU A O 1
ATOM 8955 N N . PHE A 1 1111 ? -5.428 13.268 -14.679 1.00 90.00 1111 PHE A N 1
ATOM 8956 C CA . PHE A 1 1111 ? -6.373 14.290 -15.121 1.00 90.00 1111 PHE A CA 1
ATOM 8957 C C . PHE A 1 1111 ? -6.816 15.144 -13.931 1.00 90.00 1111 PHE A C 1
ATOM 8959 O O . PHE A 1 1111 ? -7.497 14.652 -13.033 1.00 90.00 1111 PHE A O 1
ATOM 8966 N N . ARG A 1 1112 ? -6.450 16.436 -13.937 1.00 90.31 1112 ARG A N 1
ATOM 8967 C CA . ARG A 1 1112 ? -6.763 17.406 -12.864 1.00 90.31 1112 ARG A CA 1
ATOM 8968 C C . ARG A 1 1112 ? -6.315 16.928 -11.466 1.00 90.31 1112 ARG A C 1
ATOM 8970 O O . ARG A 1 1112 ? -7.091 16.992 -10.517 1.00 90.31 1112 ARG A O 1
ATOM 8977 N N . GLY A 1 1113 ? -5.092 16.398 -11.362 1.00 85.50 1113 GLY A N 1
ATOM 8978 C CA . GLY A 1 1113 ? -4.526 15.859 -10.114 1.00 85.50 1113 GLY A CA 1
ATOM 8979 C C . GLY A 1 1113 ? -5.159 14.547 -9.628 1.00 85.50 1113 GLY A C 1
ATOM 8980 O O . GLY A 1 1113 ? -4.944 14.138 -8.490 1.00 85.50 1113 GLY A O 1
ATOM 8981 N N . ILE A 1 1114 ? -5.978 13.891 -10.459 1.00 89.25 1114 ILE A N 1
ATOM 8982 C CA . ILE A 1 1114 ? -6.530 12.561 -10.188 1.00 89.25 1114 ILE A CA 1
ATOM 8983 C C . ILE A 1 1114 ? -5.849 11.559 -11.132 1.00 89.25 1114 ILE A C 1
ATOM 8985 O O . ILE A 1 1114 ? -6.007 11.695 -12.351 1.00 89.25 1114 ILE A O 1
ATOM 8989 N N . PRO A 1 1115 ? -5.166 10.520 -10.615 1.00 92.50 1115 PRO A N 1
ATOM 8990 C CA . PRO A 1 1115 ? -4.603 9.456 -11.439 1.00 92.50 1115 PRO A CA 1
ATOM 8991 C C . PRO A 1 1115 ? -5.654 8.800 -12.337 1.00 92.50 1115 PRO A C 1
ATOM 8993 O O . PRO A 1 1115 ? -6.731 8.416 -11.877 1.00 92.50 1115 PRO A O 1
ATOM 8996 N N . LEU A 1 1116 ? -5.341 8.611 -13.616 1.00 94.62 1116 LEU A N 1
ATOM 8997 C CA . LEU A 1 1116 ? -6.228 8.003 -14.610 1.00 94.62 1116 LEU A CA 1
ATOM 8998 C C . LEU A 1 1116 ? -6.627 6.566 -14.240 1.00 94.62 1116 LEU A C 1
ATOM 9000 O O . LEU A 1 1116 ? -7.720 6.119 -14.580 1.00 94.62 1116 LEU A O 1
ATOM 9004 N N . THR A 1 1117 ? -5.827 5.868 -13.436 1.00 92.94 1117 THR A N 1
ATOM 9005 C CA . THR A 1 1117 ? -6.184 4.565 -12.847 1.00 92.94 1117 THR A CA 1
ATOM 9006 C C . THR A 1 1117 ? -7.418 4.605 -11.930 1.00 92.94 1117 THR A C 1
ATOM 9008 O O . THR A 1 1117 ? -8.046 3.565 -11.734 1.00 92.94 1117 THR A O 1
ATOM 9011 N N . ARG A 1 1118 ? -7.839 5.780 -11.429 1.00 93.81 1118 ARG A N 1
ATOM 9012 C CA . ARG A 1 1118 ? -9.130 5.996 -10.730 1.00 93.81 1118 ARG A CA 1
ATOM 9013 C C . ARG A 1 1118 ? -10.335 6.061 -11.666 1.00 93.81 1118 ARG A C 1
ATOM 9015 O O . ARG A 1 1118 ? -11.470 5.906 -11.220 1.00 93.81 1118 ARG A O 1
ATOM 9022 N N . PHE A 1 1119 ? -10.102 6.284 -12.954 1.00 95.44 1119 PHE A N 1
ATOM 9023 C CA . PHE A 1 1119 ? -11.115 6.213 -14.003 1.00 95.44 1119 PHE A CA 1
ATOM 9024 C C . PHE A 1 1119 ? -11.233 4.803 -14.596 1.00 95.44 1119 PHE A C 1
ATOM 9026 O O . PHE A 1 1119 ? -12.067 4.571 -15.466 1.00 95.44 1119 PHE A O 1
ATOM 9033 N N . GLY A 1 1120 ? -10.446 3.841 -14.109 1.00 95.06 1120 GLY A N 1
ATOM 9034 C CA . GLY A 1 1120 ? -10.624 2.426 -14.399 1.00 95.06 1120 GLY A CA 1
ATOM 9035 C C . GLY A 1 1120 ? -10.964 1.612 -13.152 1.00 95.06 1120 GLY A C 1
ATOM 9036 O O . GLY A 1 1120 ? -10.622 1.986 -12.032 1.00 95.06 1120 GLY A O 1
ATOM 9037 N N . ARG A 1 1121 ? -11.587 0.454 -13.359 1.00 94.56 1121 ARG A N 1
ATOM 9038 C CA . ARG A 1 1121 ? -11.672 -0.625 -12.370 1.00 94.56 1121 ARG A CA 1
ATOM 9039 C C . ARG A 1 1121 ? -11.484 -1.980 -13.036 1.00 94.56 1121 ARG A C 1
ATOM 9041 O O . ARG A 1 1121 ? -11.850 -2.151 -14.196 1.00 94.56 1121 ARG A O 1
ATOM 9048 N N . GLN A 1 1122 ? -10.973 -2.941 -12.283 1.00 94.25 1122 GLN A N 1
ATOM 9049 C CA . GLN A 1 1122 ? -10.846 -4.343 -12.651 1.00 94.25 1122 GLN A CA 1
ATOM 9050 C C . GLN A 1 1122 ? -11.738 -5.183 -11.721 1.00 94.25 1122 GLN A C 1
ATOM 9052 O O . GLN A 1 1122 ? -11.797 -4.931 -10.523 1.00 94.25 1122 GLN A O 1
ATOM 9057 N N . GLU A 1 1123 ? -12.451 -6.164 -12.267 1.00 91.75 1123 GLU A N 1
ATOM 9058 C CA . GLU A 1 1123 ? -13.283 -7.126 -11.537 1.00 91.75 1123 GLU A CA 1
ATOM 9059 C C . GLU A 1 1123 ? -12.906 -8.551 -11.957 1.00 91.75 1123 GLU A C 1
ATOM 9061 O O . GLU A 1 1123 ? -12.876 -8.865 -13.150 1.00 91.75 1123 GLU A O 1
ATOM 9066 N N . THR A 1 1124 ? -12.664 -9.445 -10.997 1.00 84.88 1124 THR A N 1
ATOM 9067 C CA . THR A 1 1124 ? -12.438 -10.870 -11.290 1.00 84.88 1124 THR A CA 1
ATOM 9068 C C . THR A 1 1124 ? -13.764 -11.626 -11.218 1.00 84.88 1124 THR A C 1
ATOM 9070 O O . THR A 1 1124 ? -14.215 -12.014 -10.140 1.00 84.88 1124 THR A O 1
ATOM 9073 N N . LEU A 1 1125 ? -14.397 -11.880 -12.368 1.00 84.81 1125 LEU A N 1
ATOM 9074 C CA . LEU A 1 1125 ? -15.643 -12.648 -12.449 1.00 84.81 1125 LEU A CA 1
ATOM 9075 C C . LEU A 1 1125 ? -15.353 -14.148 -12.339 1.00 84.81 1125 LEU A C 1
ATOM 9077 O O . LEU A 1 1125 ? -15.352 -14.896 -13.315 1.00 84.81 1125 LEU A O 1
ATOM 9081 N N . ILE A 1 1126 ? -15.140 -14.586 -11.097 1.00 76.31 1126 ILE A N 1
ATOM 9082 C CA . ILE A 1 1126 ? -14.840 -15.965 -10.689 1.00 76.31 1126 ILE A CA 1
ATOM 9083 C C . ILE A 1 1126 ? -15.754 -16.985 -11.394 1.00 76.31 1126 ILE A C 1
ATOM 9085 O O . ILE A 1 1126 ? -15.273 -18.005 -11.874 1.00 76.31 1126 ILE A O 1
ATOM 9089 N N . ARG A 1 1127 ? -17.068 -16.753 -11.500 1.00 81.25 1127 ARG A N 1
ATOM 9090 C CA . ARG A 1 1127 ? -17.989 -17.713 -12.147 1.00 81.25 1127 ARG A CA 1
ATOM 9091 C C . ARG A 1 1127 ? -17.861 -17.793 -13.672 1.00 81.25 1127 ARG A C 1
ATOM 9093 O O . ARG A 1 1127 ? -18.174 -18.840 -14.223 1.00 81.25 1127 ARG A O 1
ATOM 9100 N N . GLU A 1 1128 ? -17.418 -16.721 -14.322 1.00 86.62 1128 GLU A N 1
ATOM 9101 C CA . GLU A 1 1128 ? -17.282 -16.630 -15.785 1.00 86.62 1128 GLU A CA 1
ATOM 9102 C C . GLU A 1 1128 ? -15.856 -16.951 -16.262 1.00 86.62 1128 GLU A C 1
ATOM 9104 O O . GLU A 1 1128 ? -15.643 -17.118 -17.457 1.00 86.62 1128 GLU A O 1
ATOM 9109 N N . HIS A 1 1129 ? -14.894 -17.070 -15.336 1.00 87.94 1129 HIS A N 1
ATOM 9110 C CA . HIS A 1 1129 ? -13.466 -17.247 -15.625 1.00 87.94 1129 HIS A CA 1
ATOM 9111 C C . HIS A 1 1129 ? -12.874 -16.094 -16.459 1.00 87.94 1129 HIS A C 1
ATOM 9113 O O . HIS A 1 1129 ? -12.033 -16.290 -17.333 1.00 87.94 1129 HIS A O 1
ATOM 9119 N N . THR A 1 1130 ? -13.321 -14.865 -16.173 1.00 91.25 1130 THR A N 1
ATOM 9120 C CA . THR A 1 1130 ? -12.864 -13.647 -16.858 1.00 91.25 1130 THR A CA 1
ATOM 9121 C C . THR A 1 1130 ? -12.468 -12.542 -15.889 1.00 91.25 1130 THR A C 1
ATOM 9123 O O . THR A 1 1130 ? -13.183 -12.268 -14.924 1.00 91.25 1130 THR A O 1
ATOM 9126 N N . SER A 1 1131 ? -11.380 -11.843 -16.199 1.00 92.12 1131 SER A N 1
ATOM 9127 C CA . SER A 1 1131 ? -11.024 -10.550 -15.619 1.00 92.12 1131 SER A CA 1
ATOM 9128 C C . SER A 1 1131 ? -11.591 -9.436 -16.500 1.00 92.12 1131 SER A C 1
ATOM 9130 O O . SER A 1 1131 ? -11.401 -9.448 -17.719 1.00 92.12 1131 SER A O 1
ATOM 9132 N N . VAL A 1 1132 ? -12.330 -8.503 -15.904 1.00 95.00 1132 VAL A N 1
ATOM 9133 C CA . VAL A 1 1132 ? -13.091 -7.469 -16.616 1.00 95.00 1132 VAL A CA 1
ATOM 9134 C C . VAL A 1 1132 ? -12.629 -6.086 -16.187 1.00 95.00 1132 VAL A C 1
ATOM 9136 O O . VAL A 1 1132 ? -12.623 -5.772 -15.005 1.00 95.00 1132 VAL A O 1
ATOM 9139 N N . PHE A 1 1133 ? -12.292 -5.248 -17.156 1.00 96.12 1133 PHE A N 1
ATOM 9140 C CA . PHE A 1 1133 ? -11.823 -3.883 -16.982 1.00 96.12 1133 PHE A CA 1
ATOM 9141 C C . PHE A 1 1133 ? -12.912 -2.927 -17.473 1.00 96.12 1133 PHE A C 1
ATOM 9143 O O . PHE A 1 1133 ? -13.328 -3.009 -18.630 1.00 96.12 1133 PHE A O 1
ATOM 9150 N N . TYR A 1 1134 ? -13.376 -2.032 -16.604 1.00 96.50 1134 TYR A N 1
ATOM 9151 C CA . TYR A 1 1134 ? -14.299 -0.953 -16.960 1.00 96.50 1134 TYR A CA 1
ATOM 9152 C C . TYR A 1 1134 ? -13.527 0.357 -16.921 1.00 96.50 1134 TYR A C 1
ATOM 9154 O O . TYR A 1 1134 ? -12.968 0.691 -15.878 1.00 96.50 1134 TYR A O 1
ATOM 9162 N N . ILE A 1 1135 ? -13.487 1.089 -18.033 1.00 96.88 1135 ILE A N 1
ATOM 9163 C CA . ILE A 1 1135 ? -12.766 2.363 -18.147 1.00 96.88 1135 ILE A CA 1
ATOM 9164 C C . ILE A 1 1135 ? -13.761 3.482 -18.455 1.00 96.88 1135 ILE A C 1
ATOM 9166 O O . ILE A 1 1135 ? -14.594 3.329 -19.347 1.00 96.88 1135 ILE A O 1
ATOM 9170 N N . ARG A 1 1136 ? -13.654 4.604 -17.738 1.00 96.00 1136 ARG A N 1
ATOM 9171 C CA . ARG A 1 1136 ? -14.482 5.812 -17.856 1.00 96.00 1136 ARG A CA 1
ATOM 9172 C C . ARG A 1 1136 ? -13.633 7.009 -18.289 1.00 96.00 1136 ARG A C 1
ATOM 9174 O O . ARG A 1 1136 ? -13.160 7.743 -17.427 1.00 96.00 1136 ARG A O 1
ATOM 9181 N N . PRO A 1 1137 ? -13.378 7.221 -19.590 1.00 95.12 1137 PRO A N 1
ATOM 9182 C CA . PRO A 1 1137 ? -12.504 8.305 -20.028 1.00 95.12 1137 PRO A CA 1
ATOM 9183 C C . PRO A 1 1137 ? -12.999 9.667 -19.493 1.00 95.12 1137 PRO A C 1
ATOM 9185 O O . PRO A 1 1137 ? -14.154 10.017 -19.735 1.00 95.12 1137 PRO A O 1
ATOM 9188 N N . PRO A 1 1138 ? -12.182 10.453 -18.758 1.00 93.62 1138 PRO A N 1
ATOM 9189 C CA . PRO A 1 1138 ? -12.656 11.686 -18.118 1.00 93.62 1138 PRO A CA 1
ATOM 9190 C C . PRO A 1 1138 ? -13.105 12.766 -19.109 1.00 93.62 1138 PRO A C 1
ATOM 9192 O O . PRO A 1 1138 ? -13.888 13.653 -18.762 1.00 93.62 1138 PRO A O 1
ATOM 9195 N N . ARG A 1 1139 ? -12.610 12.711 -20.347 1.00 92.62 1139 ARG A N 1
ATOM 9196 C CA . ARG A 1 1139 ? -12.969 13.614 -21.440 1.00 92.62 1139 ARG A CA 1
ATOM 9197 C C . ARG A 1 1139 ? -12.893 12.878 -22.784 1.00 92.62 1139 ARG A C 1
ATOM 9199 O O . ARG A 1 1139 ? -12.311 11.796 -22.852 1.00 92.62 1139 ARG A O 1
ATOM 9206 N N . PRO A 1 1140 ? -13.413 13.470 -23.868 1.00 91.88 1140 PRO A N 1
ATOM 9207 C CA . PRO A 1 1140 ? -13.167 12.968 -25.214 1.00 91.88 1140 PRO A CA 1
ATOM 9208 C C . PRO A 1 1140 ? -11.673 13.071 -25.562 1.00 91.88 1140 PRO A C 1
ATOM 9210 O O . PRO A 1 1140 ? -10.985 14.014 -25.146 1.00 91.88 1140 PRO A O 1
ATOM 9213 N N . GLY A 1 1141 ? -11.165 12.092 -26.309 1.00 92.62 1141 GLY A N 1
ATOM 9214 C CA . GLY A 1 1141 ? -9.740 11.967 -26.625 1.00 92.62 1141 GLY A CA 1
ATOM 9215 C C . GLY A 1 1141 ? -9.273 10.520 -26.767 1.00 92.62 1141 GLY A C 1
ATOM 9216 O O . GLY A 1 1141 ? -10.070 9.586 -26.684 1.00 92.62 1141 GLY A O 1
ATOM 9217 N N . ALA A 1 1142 ? -7.973 10.339 -26.988 1.00 94.12 1142 ALA A N 1
ATOM 9218 C CA . ALA A 1 1142 ? -7.338 9.029 -27.054 1.00 94.12 1142 ALA A CA 1
ATOM 9219 C C . ALA A 1 1142 ? -6.580 8.706 -25.751 1.00 94.12 1142 ALA A C 1
ATOM 9221 O O . ALA A 1 1142 ? -6.023 9.599 -25.106 1.00 94.12 1142 ALA A O 1
ATOM 9222 N N . TYR A 1 1143 ? -6.559 7.425 -25.382 1.00 95.75 1143 TYR A N 1
ATOM 9223 C CA . TYR A 1 1143 ? -5.941 6.898 -24.162 1.00 95.75 1143 TYR A CA 1
ATOM 9224 C C . TYR A 1 1143 ? -5.238 5.567 -24.443 1.00 95.75 1143 TYR A C 1
ATOM 9226 O O . TYR A 1 1143 ? -5.748 4.770 -25.233 1.00 95.75 1143 TYR A O 1
ATOM 9234 N N . LYS A 1 1144 ? -4.125 5.282 -23.759 1.00 94.94 1144 LYS A N 1
ATOM 9235 C CA . LYS A 1 1144 ? -3.481 3.960 -23.769 1.00 94.94 1144 LYS A CA 1
ATOM 9236 C C . LYS A 1 1144 ? -3.878 3.182 -22.521 1.00 94.94 1144 LYS A C 1
ATOM 9238 O O . LYS A 1 1144 ? -3.705 3.669 -21.408 1.00 94.94 1144 LYS A O 1
ATOM 9243 N N . LEU A 1 1145 ? -4.398 1.972 -22.709 1.00 95.56 1145 LEU A N 1
ATOM 9244 C CA . LEU A 1 1145 ? -4.707 1.009 -21.654 1.00 95.56 1145 LEU A CA 1
ATOM 9245 C C . LEU A 1 1145 ? -3.734 -0.165 -21.761 1.00 95.56 1145 LEU A C 1
ATOM 9247 O O . LEU A 1 1145 ? -3.755 -0.891 -22.755 1.00 95.56 1145 LEU A O 1
ATOM 9251 N N . LEU A 1 1146 ? -2.940 -0.397 -20.719 1.00 94.50 1146 LEU A N 1
ATOM 9252 C CA . LEU A 1 1146 ? -1.991 -1.507 -20.650 1.00 94.50 1146 LEU A CA 1
ATOM 9253 C C . LEU A 1 1146 ? -2.404 -2.461 -19.526 1.00 94.50 1146 LEU A C 1
ATOM 9255 O O . LEU A 1 1146 ? -2.444 -2.072 -18.362 1.00 94.50 1146 LEU A O 1
ATOM 9259 N N . ILE A 1 1147 ? -2.740 -3.705 -19.869 1.00 94.69 1147 ILE A N 1
ATOM 9260 C CA . ILE A 1 1147 ? -3.199 -4.729 -18.921 1.00 94.69 1147 ILE A CA 1
ATOM 9261 C C . ILE A 1 1147 ? -2.022 -5.623 -18.523 1.00 94.69 1147 ILE A C 1
ATOM 9263 O O . ILE A 1 1147 ? -1.202 -6.011 -19.360 1.00 94.69 1147 ILE A O 1
ATOM 9267 N N . TYR A 1 1148 ? -1.973 -5.997 -17.246 1.00 92.94 1148 TYR A N 1
ATOM 9268 C CA . TYR A 1 1148 ? -0.953 -6.858 -16.659 1.00 92.94 1148 TYR A CA 1
ATOM 9269 C C . TYR A 1 1148 ? -1.577 -8.035 -15.898 1.00 92.94 1148 TYR A C 1
ATOM 9271 O O . TYR A 1 1148 ? -2.670 -7.917 -15.339 1.00 92.94 1148 TYR A O 1
ATOM 9279 N N . ALA A 1 1149 ? -0.839 -9.142 -15.810 1.00 89.56 1149 ALA A N 1
ATOM 9280 C CA . ALA A 1 1149 ? -1.178 -10.300 -14.988 1.00 89.56 1149 ALA A CA 1
ATOM 9281 C C . ALA A 1 1149 ? 0.049 -10.844 -14.233 1.00 89.56 1149 ALA A C 1
ATOM 9283 O O . ALA A 1 1149 ? 1.180 -10.789 -14.725 1.00 89.56 1149 ALA A O 1
ATOM 9284 N N . LYS A 1 1150 ? -0.180 -11.388 -13.038 1.00 84.50 1150 LYS A N 1
ATOM 9285 C CA . LYS A 1 1150 ? 0.800 -12.085 -12.189 1.00 84.50 1150 LYS A CA 1
ATOM 9286 C C . LYS A 1 1150 ? 0.237 -13.461 -11.846 1.00 84.50 1150 LYS A C 1
ATOM 9288 O O . LYS A 1 1150 ? -0.947 -13.540 -11.532 1.00 84.50 1150 LYS A O 1
ATOM 9293 N N . GLN A 1 1151 ? 1.076 -14.497 -11.845 1.00 80.62 1151 GLN A N 1
ATOM 9294 C CA . GLN A 1 1151 ? 0.715 -15.809 -11.305 1.00 80.62 1151 GLN A CA 1
ATOM 9295 C C . GLN A 1 1151 ? 1.272 -15.993 -9.887 1.00 80.62 1151 GLN A C 1
ATOM 9297 O O . GLN A 1 1151 ? 2.418 -15.636 -9.626 1.00 80.62 1151 GLN A O 1
ATOM 9302 N N . HIS A 1 1152 ? 0.477 -16.560 -8.983 1.00 68.12 1152 HIS A N 1
ATOM 9303 C CA . HIS A 1 1152 ? 0.877 -16.888 -7.613 1.00 68.12 1152 HIS A CA 1
ATOM 9304 C C . HIS A 1 1152 ? 1.328 -18.338 -7.540 1.00 68.12 1152 HIS A C 1
ATOM 9306 O O . HIS A 1 1152 ? 0.641 -19.224 -8.048 1.00 68.12 1152 HIS A O 1
ATOM 9312 N N . GLN A 1 1153 ? 2.460 -18.605 -6.885 1.00 55.25 1153 GLN A N 1
ATOM 9313 C CA . GLN A 1 1153 ? 2.842 -19.986 -6.603 1.00 55.25 1153 GLN A CA 1
ATOM 9314 C C . GLN A 1 1153 ? 1.950 -20.562 -5.490 1.00 55.25 1153 GLN A C 1
ATOM 9316 O O . GLN A 1 1153 ? 1.828 -19.948 -4.426 1.00 55.25 1153 GLN A O 1
ATOM 9321 N N . PRO A 1 1154 ? 1.376 -21.766 -5.662 1.00 46.12 1154 PRO A N 1
ATOM 9322 C CA . PRO A 1 1154 ? 0.758 -22.473 -4.553 1.00 46.12 1154 PRO A CA 1
ATOM 9323 C C . PRO A 1 1154 ? 1.837 -22.881 -3.540 1.00 46.12 1154 PRO A C 1
ATOM 9325 O O . PRO A 1 1154 ? 2.791 -23.581 -3.883 1.00 46.12 1154 PRO A O 1
ATOM 9328 N N . HIS A 1 1155 ? 1.671 -22.488 -2.273 1.00 37.41 1155 HIS A N 1
ATOM 9329 C CA . HIS A 1 1155 ? 2.518 -22.943 -1.164 1.00 37.41 1155 HIS A CA 1
ATOM 9330 C C . HIS A 1 1155 ? 2.365 -24.460 -0.932 1.00 37.41 1155 HIS A C 1
ATOM 9332 O O . HIS A 1 1155 ? 1.607 -24.902 -0.066 1.00 37.41 1155 HIS A O 1
ATOM 9338 N N . GLN A 1 1156 ? 3.107 -25.275 -1.684 1.00 32.44 1156 GLN A N 1
ATOM 9339 C CA . GLN A 1 1156 ? 3.262 -26.698 -1.394 1.00 32.44 1156 GLN A CA 1
ATOM 9340 C C . GLN A 1 1156 ? 4.411 -26.924 -0.407 1.00 32.44 1156 GLN A C 1
ATOM 9342 O O . GLN A 1 1156 ? 5.590 -26.883 -0.756 1.00 32.44 1156 GLN A O 1
ATOM 9347 N N . ASN A 1 1157 ? 4.046 -27.225 0.840 1.00 25.89 1157 ASN A N 1
ATOM 9348 C CA . ASN A 1 1157 ? 4.938 -27.867 1.802 1.00 25.89 1157 ASN A CA 1
ATOM 9349 C C . ASN A 1 1157 ? 5.137 -29.341 1.401 1.00 25.89 1157 ASN A C 1
ATOM 9351 O O . ASN A 1 1157 ? 4.451 -30.222 1.916 1.00 25.89 1157 ASN A O 1
ATOM 9355 N N . GLY A 1 1158 ? 6.058 -29.610 0.474 1.00 25.45 1158 GLY A N 1
ATOM 9356 C CA . GLY A 1 1158 ? 6.419 -30.971 0.066 1.00 25.45 1158 GLY A CA 1
ATOM 9357 C C . GLY A 1 1158 ? 7.305 -31.002 -1.179 1.00 25.45 1158 GLY A C 1
ATOM 9358 O O . GLY A 1 1158 ? 6.953 -30.405 -2.185 1.00 25.45 1158 GLY A O 1
ATOM 9359 N N . GLN A 1 1159 ? 8.456 -31.677 -1.075 1.00 25.83 1159 GLN A N 1
ATOM 9360 C CA . GLN A 1 1159 ? 9.365 -32.102 -2.158 1.00 25.83 1159 GLN A CA 1
ATOM 9361 C C . GLN A 1 1159 ? 9.318 -31.301 -3.483 1.00 25.83 1159 GLN A C 1
ATOM 9363 O O . GLN A 1 1159 ? 8.723 -31.740 -4.464 1.00 25.83 1159 GLN A O 1
ATOM 9368 N N . LYS A 1 1160 ? 10.084 -30.200 -3.570 1.00 26.73 1160 LYS A N 1
ATOM 9369 C CA . LYS A 1 1160 ? 10.552 -29.659 -4.864 1.00 26.73 1160 LYS A CA 1
ATOM 9370 C C . LYS A 1 1160 ? 11.664 -30.559 -5.445 1.00 26.73 1160 LYS A C 1
ATOM 9372 O O . LYS A 1 1160 ? 12.822 -30.159 -5.523 1.00 26.73 1160 LYS A O 1
ATOM 9377 N N . GLU A 1 1161 ? 11.313 -31.780 -5.849 1.00 25.23 1161 GLU A N 1
ATOM 9378 C CA . GLU A 1 1161 ? 12.130 -32.621 -6.739 1.00 25.23 1161 GLU A CA 1
ATOM 9379 C C . GLU A 1 1161 ? 11.618 -32.458 -8.179 1.00 25.23 1161 GLU A C 1
ATOM 9381 O O . GLU A 1 1161 ? 10.722 -33.175 -8.613 1.00 25.23 1161 GLU A O 1
ATOM 9386 N N . GLY A 1 1162 ? 12.157 -31.475 -8.910 1.00 25.75 1162 GLY A N 1
ATOM 9387 C CA . GLY A 1 1162 ? 11.739 -31.181 -10.289 1.00 25.75 1162 GLY A CA 1
ATOM 9388 C C . GLY A 1 1162 ? 11.708 -29.689 -10.612 1.00 25.75 1162 GLY A C 1
ATOM 9389 O O . GLY A 1 1162 ? 10.636 -29.112 -10.746 1.00 25.75 1162 GLY A O 1
ATOM 9390 N N . LEU A 1 1163 ? 12.886 -29.064 -10.699 1.00 28.02 1163 LEU A N 1
ATOM 9391 C CA . LEU A 1 1163 ? 13.080 -27.706 -11.222 1.00 28.02 1163 LEU A CA 1
ATOM 9392 C C . LEU A 1 1163 ? 14.445 -27.644 -11.924 1.00 28.02 1163 LEU A C 1
ATOM 9394 O O . LEU A 1 1163 ? 15.490 -27.524 -11.285 1.00 28.02 1163 LEU A O 1
ATOM 9398 N N . GLY A 1 1164 ? 14.451 -27.802 -13.245 1.00 29.36 1164 GLY A N 1
ATOM 9399 C CA . GLY A 1 1164 ? 15.652 -27.807 -14.070 1.00 29.36 1164 GLY A CA 1
ATOM 9400 C C . GLY A 1 1164 ? 16.169 -26.409 -14.413 1.00 29.36 1164 GLY A C 1
ATOM 9401 O O . GLY A 1 1164 ? 15.509 -25.656 -15.117 1.00 29.36 1164 GLY A O 1
ATOM 9402 N N . ILE A 1 1165 ? 17.406 -26.122 -13.987 1.00 39.09 1165 ILE A N 1
ATOM 9403 C CA . ILE A 1 1165 ? 18.406 -25.192 -14.573 1.00 39.09 1165 ILE A CA 1
ATOM 9404 C C . ILE A 1 1165 ? 18.073 -23.706 -14.733 1.00 39.09 1165 ILE A C 1
ATOM 9406 O O . ILE A 1 1165 ? 19.012 -22.918 -14.835 1.00 39.09 1165 ILE A O 1
ATOM 9410 N N . VAL A 1 1166 ? 16.818 -23.265 -14.662 1.00 36.19 1166 VAL A N 1
ATOM 9411 C CA . VAL A 1 1166 ? 16.508 -21.822 -14.669 1.00 36.19 1166 VAL A CA 1
ATOM 9412 C C . VAL A 1 1166 ? 17.291 -21.082 -13.561 1.00 36.19 1166 VAL A C 1
ATOM 9414 O O . VAL A 1 1166 ? 17.734 -19.962 -13.786 1.00 36.19 1166 VAL A O 1
ATOM 9417 N N . SER A 1 1167 ? 17.621 -21.771 -12.458 1.00 33.62 1167 SER A N 1
ATOM 9418 C CA . SER A 1 1167 ? 18.445 -21.277 -11.342 1.00 33.62 1167 SER A CA 1
ATOM 9419 C C . SER A 1 1167 ? 19.973 -21.221 -11.571 1.00 33.62 1167 SER A C 1
ATOM 9421 O O . SER A 1 1167 ? 20.725 -21.046 -10.613 1.00 33.62 1167 SER A O 1
ATOM 9423 N N . MET A 1 1168 ? 20.478 -21.457 -12.790 1.00 32.75 1168 MET A N 1
ATOM 9424 C CA . MET A 1 1168 ? 21.911 -21.299 -13.136 1.00 32.75 1168 MET A CA 1
ATOM 9425 C C . MET A 1 1168 ? 22.234 -19.918 -13.733 1.00 32.75 1168 MET A C 1
ATOM 9427 O O . MET A 1 1168 ? 23.405 -19.560 -13.883 1.00 32.75 1168 MET A O 1
ATOM 9431 N N . ILE A 1 1169 ? 21.209 -19.130 -14.062 1.00 36.31 1169 ILE A N 1
ATOM 9432 C CA . ILE A 1 1169 ? 21.312 -17.677 -14.231 1.00 36.31 1169 ILE A CA 1
ATOM 9433 C C . ILE A 1 1169 ? 21.107 -17.089 -12.823 1.00 36.31 1169 ILE A C 1
ATOM 9435 O O . ILE A 1 1169 ? 20.224 -17.577 -12.124 1.00 36.31 1169 ILE A O 1
ATOM 9439 N N . PRO A 1 1170 ? 21.913 -16.116 -12.350 1.00 28.92 1170 PRO A N 1
ATOM 9440 C CA . PRO A 1 1170 ? 21.835 -15.664 -10.961 1.00 28.92 1170 PRO A CA 1
ATOM 9441 C C . PRO A 1 1170 ? 20.445 -15.104 -10.622 1.00 28.92 1170 PRO A C 1
ATOM 9443 O O . PRO A 1 1170 ? 20.088 -14.016 -11.078 1.00 28.92 1170 PRO A O 1
ATOM 9446 N N . ASP A 1 1171 ? 19.711 -15.845 -9.784 1.00 29.36 1171 ASP A N 1
ATOM 9447 C CA . ASP A 1 1171 ? 18.353 -15.578 -9.268 1.00 29.36 1171 ASP A CA 1
ATOM 9448 C C . ASP A 1 1171 ? 18.282 -14.383 -8.286 1.00 29.36 1171 ASP A C 1
ATOM 9450 O O . ASP A 1 1171 ? 17.425 -14.305 -7.403 1.00 29.36 1171 ASP A O 1
ATOM 9454 N N . ASP A 1 1172 ? 19.156 -13.389 -8.456 1.00 26.53 1172 ASP A N 1
ATOM 9455 C CA . ASP A 1 1172 ? 18.969 -12.095 -7.816 1.00 26.53 1172 ASP A CA 1
ATOM 9456 C C . ASP A 1 1172 ? 17.682 -11.459 -8.374 1.00 26.53 1172 ASP A C 1
ATOM 9458 O O . ASP A 1 1172 ? 17.630 -11.055 -9.541 1.00 26.53 1172 ASP A O 1
ATOM 9462 N N . LEU A 1 1173 ? 16.695 -11.260 -7.497 1.00 30.12 1173 LEU A N 1
ATOM 9463 C CA . LEU A 1 1173 ? 15.309 -10.868 -7.796 1.00 30.12 1173 LEU A CA 1
ATOM 9464 C C . LEU A 1 1173 ? 14.487 -11.991 -8.445 1.00 30.12 1173 LEU A C 1
ATOM 9466 O O . LEU A 1 1173 ? 14.399 -12.113 -9.668 1.00 30.12 1173 LEU A O 1
ATOM 9470 N N . SER A 1 1174 ? 13.750 -12.706 -7.592 1.00 32.72 1174 SER A N 1
ATOM 9471 C CA . SER A 1 1174 ? 12.643 -13.588 -7.959 1.00 32.72 1174 SER A CA 1
ATOM 9472 C C . SER A 1 1174 ? 11.587 -12.840 -8.790 1.00 32.72 1174 SER A C 1
ATOM 9474 O O . SER A 1 1174 ? 10.643 -12.243 -8.260 1.00 32.72 1174 SER A O 1
ATOM 9476 N N . SER A 1 1175 ? 11.738 -12.888 -10.115 1.00 38.56 1175 SER A N 1
ATOM 9477 C CA . SER A 1 1175 ? 10.825 -12.262 -11.086 1.00 38.56 1175 SER A CA 1
ATOM 9478 C C . SER A 1 1175 ? 9.390 -12.809 -11.025 1.00 38.56 1175 SER A C 1
ATOM 9480 O O . SER A 1 1175 ? 8.467 -12.184 -11.544 1.00 38.56 1175 SER A O 1
ATOM 9482 N N . GLU A 1 1176 ? 9.188 -13.924 -10.319 1.00 43.06 1176 GLU A N 1
ATOM 9483 C CA . GLU A 1 1176 ? 7.899 -14.573 -10.061 1.00 43.06 1176 GLU A CA 1
ATOM 9484 C C . GLU A 1 1176 ? 6.893 -13.692 -9.299 1.00 43.06 1176 GLU A C 1
ATOM 9486 O O . GLU A 1 1176 ? 5.694 -13.947 -9.361 1.00 43.06 1176 GLU A O 1
ATOM 9491 N N . ASN A 1 1177 ? 7.347 -12.625 -8.627 1.00 44.19 1177 ASN A N 1
ATOM 9492 C CA . ASN A 1 1177 ? 6.458 -11.678 -7.948 1.00 44.19 1177 ASN A CA 1
ATOM 9493 C C . ASN A 1 1177 ? 6.054 -10.445 -8.780 1.00 44.19 1177 ASN A C 1
ATOM 9495 O O . ASN A 1 1177 ? 5.238 -9.650 -8.310 1.00 44.19 1177 ASN A O 1
ATOM 9499 N N . LEU A 1 1178 ? 6.572 -10.269 -10.004 1.00 55.00 1178 LEU A N 1
ATOM 9500 C CA . LEU A 1 1178 ? 6.229 -9.123 -10.854 1.00 55.00 1178 LEU A CA 1
ATOM 9501 C C . LEU A 1 1178 ? 5.006 -9.379 -11.748 1.00 55.00 1178 LEU A C 1
ATOM 9503 O O . LEU A 1 1178 ? 4.854 -10.426 -12.374 1.00 55.00 1178 LEU A O 1
ATOM 9507 N N . PHE A 1 1179 ? 4.177 -8.345 -11.889 1.00 71.50 1179 PHE A N 1
ATOM 9508 C CA . PHE A 1 1179 ? 3.134 -8.279 -12.907 1.00 71.50 1179 PHE A CA 1
ATOM 9509 C C . PHE A 1 1179 ? 3.751 -8.190 -14.311 1.00 71.50 1179 PHE A C 1
ATOM 9511 O O . PHE A 1 1179 ? 4.409 -7.210 -14.660 1.00 71.50 1179 PHE A O 1
ATOM 9518 N N . GLY A 1 1180 ? 3.508 -9.203 -15.141 1.00 71.56 1180 GLY A N 1
ATOM 9519 C CA . GLY A 1 1180 ? 3.865 -9.184 -16.555 1.00 71.56 1180 GLY A CA 1
ATOM 9520 C C . GLY A 1 1180 ? 2.803 -8.443 -17.362 1.00 71.56 1180 GLY A C 1
ATOM 9521 O O . GLY A 1 1180 ? 1.621 -8.758 -17.254 1.00 71.56 1180 GLY A O 1
ATOM 9522 N N . ALA A 1 1181 ? 3.205 -7.479 -18.191 1.00 83.94 1181 ALA A N 1
ATOM 9523 C CA . ALA A 1 1181 ? 2.299 -6.873 -19.167 1.00 83.94 1181 ALA A CA 1
ATOM 9524 C C . ALA A 1 1181 ? 1.806 -7.954 -20.143 1.00 83.94 1181 ALA A C 1
ATOM 9526 O O . ALA A 1 1181 ? 2.627 -8.687 -20.697 1.00 83.94 1181 ALA A O 1
ATOM 9527 N N . VAL A 1 1182 ? 0.490 -8.053 -20.347 1.00 90.50 1182 VAL A N 1
ATOM 9528 C CA . VAL A 1 1182 ? -0.139 -9.096 -21.174 1.00 90.50 1182 VAL A CA 1
ATOM 9529 C C . VAL A 1 1182 ? -0.710 -8.554 -22.481 1.00 90.50 1182 VAL A C 1
ATOM 9531 O O . VAL A 1 1182 ? -0.461 -9.165 -23.515 1.00 90.50 1182 VAL A O 1
ATOM 9534 N N . CYS A 1 1183 ? -1.404 -7.412 -22.485 1.00 93.00 1183 CYS A N 1
ATOM 9535 C CA . CYS A 1 1183 ? -1.948 -6.813 -23.711 1.00 93.00 1183 CYS A CA 1
ATOM 9536 C C . CYS A 1 1183 ? -2.165 -5.298 -23.596 1.00 93.00 1183 CYS A C 1
ATOM 9538 O O . CYS A 1 1183 ? -2.355 -4.785 -22.493 1.00 93.00 1183 CYS A O 1
ATOM 9540 N N . GLU A 1 1184 ? -2.176 -4.593 -24.728 1.00 94.31 1184 GLU A N 1
ATOM 9541 C CA . GLU A 1 1184 ? -2.331 -3.130 -24.796 1.00 94.31 1184 GLU A CA 1
ATOM 9542 C C . GLU A 1 1184 ? -3.419 -2.711 -25.798 1.00 94.31 1184 GLU A C 1
ATOM 9544 O O . GLU A 1 1184 ? -3.573 -3.332 -26.851 1.00 94.31 1184 GLU A O 1
ATOM 9549 N N . TYR A 1 1185 ? -4.151 -1.640 -25.480 1.00 95.75 1185 TYR A N 1
ATOM 9550 C CA . TYR A 1 1185 ? -5.193 -1.050 -26.322 1.00 95.75 1185 TYR A CA 1
ATOM 9551 C C . TYR A 1 1185 ? -5.078 0.476 -26.386 1.00 95.75 1185 TYR A C 1
ATOM 9553 O O . TYR A 1 1185 ? -4.710 1.122 -25.406 1.00 95.75 1185 TYR A O 1
ATOM 9561 N N . ARG A 1 1186 ? -5.509 1.056 -27.508 1.00 96.06 1186 ARG A N 1
ATOM 9562 C CA . ARG A 1 1186 ? -5.798 2.486 -27.661 1.00 96.06 1186 ARG A CA 1
ATOM 9563 C C . ARG A 1 1186 ? -7.306 2.696 -27.622 1.00 96.06 1186 ARG A C 1
ATOM 9565 O O . ARG A 1 1186 ? -8.026 2.239 -28.508 1.00 96.06 1186 ARG A O 1
ATOM 9572 N N . LEU A 1 1187 ? -7.785 3.386 -26.594 1.00 95.88 1187 LEU A N 1
ATOM 9573 C CA . LEU A 1 1187 ? -9.190 3.745 -26.427 1.00 95.88 1187 LEU A CA 1
ATOM 9574 C C . LEU A 1 1187 ? -9.419 5.129 -27.039 1.00 95.88 1187 LEU A C 1
ATOM 9576 O O . LEU A 1 1187 ? -8.771 6.089 -26.634 1.00 95.88 1187 LEU A O 1
ATOM 9580 N N . VAL A 1 1188 ? -10.343 5.246 -27.990 1.00 95.50 1188 VAL A N 1
ATOM 9581 C CA . VAL A 1 1188 ? -10.722 6.513 -28.630 1.00 95.50 1188 VAL A CA 1
ATOM 9582 C C . VAL A 1 1188 ? -12.116 6.900 -28.147 1.00 95.50 1188 VAL A C 1
ATOM 9584 O O . VAL A 1 1188 ? -13.125 6.402 -28.644 1.00 95.50 1188 VAL A O 1
ATOM 9587 N N . ALA A 1 1189 ? -12.170 7.773 -27.145 1.00 94.06 1189 ALA A N 1
ATOM 9588 C CA . ALA A 1 1189 ? -13.393 8.268 -26.529 1.00 94.06 1189 ALA A CA 1
ATOM 9589 C C . ALA A 1 1189 ? -14.055 9.337 -27.413 1.00 94.06 1189 ALA A C 1
ATOM 9591 O O . ALA A 1 1189 ? -13.575 10.469 -27.497 1.00 94.06 1189 ALA A O 1
ATOM 9592 N N . ASN A 1 1190 ? -15.167 8.974 -28.058 1.00 92.75 1190 ASN A N 1
ATOM 9593 C CA . ASN A 1 1190 ? -15.949 9.825 -28.955 1.00 92.75 1190 ASN A CA 1
ATOM 9594 C C . ASN A 1 1190 ? -17.395 9.978 -28.451 1.00 92.75 1190 ASN A C 1
ATOM 9596 O O . ASN A 1 1190 ? -18.356 9.483 -29.043 1.00 92.75 1190 ASN A O 1
ATOM 9600 N N . PHE A 1 1191 ? -17.535 10.669 -27.325 1.00 89.81 1191 PHE A N 1
ATOM 9601 C CA . PHE A 1 1191 ? -18.804 11.134 -26.768 1.00 89.81 1191 PHE A CA 1
ATOM 9602 C C . PHE A 1 1191 ? -18.710 12.639 -26.477 1.00 89.81 1191 PHE A C 1
ATOM 9604 O O . PHE A 1 1191 ? -17.623 13.205 -26.470 1.00 89.81 1191 PHE A O 1
ATOM 9611 N N . GLY A 1 1192 ? -19.833 13.323 -26.250 1.00 81.44 1192 GLY A N 1
ATOM 9612 C CA . GLY A 1 1192 ? -19.798 14.730 -25.831 1.00 81.44 1192 GLY A CA 1
ATOM 9613 C C . GLY A 1 1192 ? -19.328 14.865 -24.380 1.00 81.44 1192 GLY A C 1
ATOM 9614 O O . GLY A 1 1192 ? -19.777 14.092 -23.537 1.00 81.44 1192 GLY A O 1
ATOM 9615 N N . SER A 1 1193 ? -18.488 15.859 -24.068 1.00 80.06 1193 SER A N 1
ATOM 9616 C CA . SER A 1 1193 ? -17.878 16.063 -22.735 1.00 80.06 1193 SER A CA 1
ATOM 9617 C C . SER A 1 1193 ? -18.878 16.075 -21.569 1.00 80.06 1193 SER A C 1
ATOM 9619 O O . SER A 1 1193 ? -18.550 15.660 -20.464 1.00 80.06 1193 SER A O 1
ATOM 9621 N N . ASN A 1 1194 ? -20.125 16.477 -21.822 1.00 84.00 1194 ASN A N 1
ATOM 9622 C CA . ASN A 1 1194 ? -21.207 16.505 -20.831 1.00 84.00 1194 ASN A CA 1
ATOM 9623 C C . ASN A 1 1194 ? -21.720 15.099 -20.436 1.00 84.00 1194 ASN A C 1
ATOM 9625 O O . ASN A 1 1194 ? -22.563 14.993 -19.551 1.00 84.00 1194 ASN A O 1
ATOM 9629 N N . ARG A 1 1195 ? -21.261 14.028 -21.106 1.00 88.25 1195 ARG A N 1
ATOM 9630 C CA . ARG A 1 1195 ? -21.559 12.622 -20.773 1.00 88.25 1195 ARG A CA 1
ATOM 9631 C C . ARG A 1 1195 ? -20.466 11.955 -19.925 1.00 88.25 1195 ARG A C 1
ATOM 9633 O O . ARG A 1 1195 ? -20.664 10.804 -19.548 1.00 88.25 1195 ARG A O 1
ATOM 9640 N N . SER A 1 1196 ? -19.339 12.621 -19.646 1.00 88.12 1196 SER A N 1
ATOM 9641 C CA . SER A 1 1196 ? -18.258 12.054 -18.825 1.00 88.12 1196 SER A CA 1
ATOM 9642 C C . SER A 1 1196 ? -18.765 11.607 -17.451 1.00 88.12 1196 SER A C 1
ATOM 9644 O O . SER A 1 1196 ? -19.476 12.347 -16.771 1.00 88.12 1196 SER A O 1
ATOM 9646 N N . LEU A 1 1197 ? -18.372 10.404 -17.032 1.00 90.94 1197 LEU A N 1
ATOM 9647 C CA . LEU A 1 1197 ? -18.718 9.846 -15.724 1.00 90.94 1197 LEU A CA 1
ATOM 9648 C C . LEU A 1 1197 ? -17.649 10.189 -14.668 1.00 90.94 1197 LEU A C 1
ATOM 9650 O O . LEU A 1 1197 ? -16.476 10.356 -15.016 1.00 90.94 1197 LEU A O 1
ATOM 9654 N N . PRO A 1 1198 ? -18.018 10.277 -13.376 1.00 91.19 1198 PRO A N 1
ATOM 9655 C CA . PRO A 1 1198 ? -17.056 10.491 -12.300 1.00 91.19 1198 PRO A CA 1
ATOM 9656 C C . PRO A 1 1198 ? -16.104 9.289 -12.135 1.00 91.19 1198 PRO A C 1
ATOM 9658 O O . PRO A 1 1198 ? -16.472 8.153 -12.473 1.00 91.19 1198 PRO A O 1
ATOM 9661 N N . PRO A 1 1199 ? -14.898 9.508 -11.570 1.00 93.94 1199 PRO A N 1
ATOM 9662 C CA . PRO A 1 1199 ? -13.979 8.424 -11.249 1.00 93.94 1199 PRO A CA 1
ATOM 9663 C C . PRO A 1 1199 ? -14.586 7.482 -10.205 1.00 93.94 1199 PRO A C 1
ATOM 9665 O O . PRO A 1 1199 ? -15.354 7.903 -9.328 1.00 93.94 1199 PRO A O 1
ATOM 9668 N N . PHE A 1 1200 ? -14.193 6.211 -10.275 1.00 94.75 1200 PHE A N 1
ATOM 9669 C CA . PHE A 1 1200 ? -14.639 5.172 -9.351 1.00 94.75 1200 PHE A CA 1
ATOM 9670 C C . PHE A 1 1200 ? -14.264 5.513 -7.893 1.00 94.75 1200 PHE A C 1
ATOM 9672 O O . PHE A 1 1200 ? -13.312 6.277 -7.664 1.00 94.75 1200 PHE A O 1
ATOM 9679 N N . PRO A 1 1201 ? -14.994 4.971 -6.896 1.00 93.62 1201 PRO A N 1
ATOM 9680 C CA . PRO A 1 1201 ? -14.786 5.288 -5.483 1.00 93.62 1201 PRO A CA 1
ATOM 9681 C C . PRO A 1 1201 ? -13.316 5.171 -5.026 1.00 93.62 1201 PRO A C 1
ATOM 9683 O O . PRO A 1 1201 ? -12.599 4.297 -5.513 1.00 93.62 1201 PRO A O 1
ATOM 9686 N N . PRO A 1 1202 ? -12.845 6.029 -4.097 1.00 92.12 1202 PRO A N 1
ATOM 9687 C CA . PRO A 1 1202 ? -11.440 6.118 -3.679 1.00 92.12 1202 PRO A CA 1
ATOM 9688 C C . PRO A 1 1202 ? -11.000 4.953 -2.773 1.00 92.12 1202 PRO A C 1
ATOM 9690 O O . PRO A 1 1202 ? -10.725 5.133 -1.588 1.00 92.12 1202 PRO A O 1
ATOM 9693 N N . CYS A 1 1203 ? -10.947 3.750 -3.339 1.00 90.81 1203 CYS A N 1
ATOM 9694 C CA . CYS A 1 1203 ? -10.414 2.547 -2.707 1.00 90.81 1203 CYS A CA 1
ATOM 9695 C C . CYS A 1 1203 ? -8.880 2.476 -2.834 1.00 90.81 1203 CYS A C 1
ATOM 9697 O O . CYS A 1 1203 ? -8.281 3.065 -3.732 1.00 90.81 1203 CYS A O 1
ATOM 9699 N N . GLN A 1 1204 ? -8.237 1.691 -1.966 1.00 84.25 1204 GLN A N 1
ATOM 9700 C CA . GLN A 1 1204 ? -6.792 1.429 -1.951 1.00 84.25 1204 GLN A CA 1
ATOM 9701 C C . GLN A 1 1204 ? -6.288 0.742 -3.240 1.00 84.25 1204 GLN A C 1
ATOM 9703 O O . GLN A 1 1204 ? -5.085 0.720 -3.519 1.00 84.25 1204 GLN A O 1
ATOM 9708 N N . SER A 1 1205 ? -7.183 0.138 -4.022 1.00 85.56 1205 SER A N 1
ATOM 9709 C CA . SER A 1 1205 ? -6.879 -0.526 -5.288 1.00 85.56 1205 SER A CA 1
ATOM 9710 C C . SER A 1 1205 ? -8.056 -0.363 -6.251 1.00 85.56 1205 SER A C 1
ATOM 9712 O O . SER A 1 1205 ? -9.196 -0.225 -5.808 1.00 85.56 1205 SER A O 1
ATOM 9714 N N . SER A 1 1206 ? -7.777 -0.403 -7.555 1.00 88.38 1206 SER A N 1
ATOM 9715 C CA . SER A 1 1206 ? -8.808 -0.443 -8.600 1.00 88.38 1206 SER A CA 1
ATOM 9716 C C . SER A 1 1206 ? -9.300 -1.873 -8.897 1.00 88.38 1206 SER A C 1
ATOM 9718 O O . SER A 1 1206 ? -10.106 -2.046 -9.807 1.00 88.38 1206 SER A O 1
ATOM 9720 N N . SER A 1 1207 ? -8.825 -2.892 -8.169 1.00 88.56 1207 SER A N 1
ATOM 9721 C CA . SER A 1 1207 ? -9.190 -4.309 -8.317 1.00 88.56 1207 SER A CA 1
ATOM 9722 C C . SER A 1 1207 ? -10.241 -4.717 -7.284 1.00 88.56 1207 SER A C 1
ATOM 9724 O O . SER A 1 1207 ? -9.944 -4.886 -6.104 1.00 88.56 1207 SER A O 1
ATOM 9726 N N . TYR A 1 1208 ? -11.476 -4.905 -7.739 1.00 89.88 1208 TYR A N 1
ATOM 9727 C CA . TYR A 1 1208 ? -12.619 -5.289 -6.916 1.00 89.88 1208 TYR A CA 1
ATOM 9728 C C . TYR A 1 1208 ? -12.842 -6.807 -6.947 1.00 89.88 1208 TYR A C 1
ATOM 9730 O O . TYR A 1 1208 ? -12.748 -7.460 -7.991 1.00 89.88 1208 TYR A O 1
ATOM 9738 N N . GLY A 1 1209 ? -13.181 -7.362 -5.785 1.00 86.25 1209 GLY A N 1
ATOM 9739 C CA . GLY A 1 1209 ? -13.217 -8.793 -5.493 1.00 86.25 1209 GLY A CA 1
ATOM 9740 C C . GLY A 1 1209 ? -12.347 -9.155 -4.279 1.00 86.25 1209 GLY A C 1
ATOM 9741 O O . GLY A 1 1209 ? -11.911 -8.262 -3.545 1.00 86.25 1209 GLY A O 1
ATOM 9742 N N . PRO A 1 1210 ? -12.103 -10.456 -4.039 1.00 84.06 1210 PRO A N 1
ATOM 9743 C CA . PRO A 1 1210 ? -11.100 -10.912 -3.082 1.00 84.06 1210 PRO A CA 1
ATOM 9744 C C . PRO A 1 1210 ? -9.684 -10.644 -3.603 1.00 84.06 1210 PRO A C 1
ATOM 9746 O O . PRO A 1 1210 ? -9.442 -10.722 -4.808 1.00 84.06 1210 PRO A O 1
ATOM 9749 N N . ASN A 1 1211 ? -8.734 -10.425 -2.696 1.00 79.44 1211 ASN A N 1
ATOM 9750 C CA . ASN A 1 1211 ? -7.305 -10.481 -3.012 1.00 79.44 1211 ASN A CA 1
ATOM 9751 C C . ASN A 1 1211 ? -6.633 -11.733 -2.410 1.00 79.44 1211 ASN A C 1
ATOM 9753 O O . ASN A 1 1211 ? -7.274 -12.550 -1.745 1.00 79.44 1211 ASN A O 1
ATOM 9757 N N . GLU A 1 1212 ? -5.324 -11.867 -2.639 1.00 75.06 1212 GLU A N 1
ATOM 9758 C CA . GLU A 1 1212 ? -4.472 -12.973 -2.168 1.00 75.06 1212 GLU A CA 1
ATOM 9759 C C . GLU A 1 1212 ? -4.640 -13.265 -0.659 1.00 75.06 1212 GLU A C 1
ATOM 9761 O O . GLU A 1 1212 ? -4.749 -14.422 -0.242 1.00 75.06 1212 GLU A O 1
ATOM 9766 N N . LEU A 1 1213 ? -4.768 -12.221 0.166 1.00 82.44 1213 LEU A N 1
ATOM 9767 C CA . LEU A 1 1213 ? -4.821 -12.333 1.624 1.00 82.44 1213 LEU A CA 1
ATOM 9768 C C . LEU A 1 1213 ? -6.143 -12.915 2.146 1.00 82.44 1213 LEU A C 1
ATOM 9770 O O . LEU A 1 1213 ? -6.157 -13.491 3.235 1.00 82.44 1213 LEU A O 1
ATOM 9774 N N . ALA A 1 1214 ? -7.245 -12.839 1.388 1.00 83.69 1214 ALA A N 1
ATOM 9775 C CA . ALA A 1 1214 ? -8.522 -13.437 1.796 1.00 83.69 1214 ALA A CA 1
ATOM 9776 C C . ALA A 1 1214 ? -8.395 -14.948 2.063 1.00 83.69 1214 ALA A C 1
ATOM 9778 O O . ALA A 1 1214 ? -8.957 -15.461 3.035 1.00 83.69 1214 ALA A O 1
ATOM 9779 N N . LYS A 1 1215 ? -7.595 -15.651 1.246 1.00 77.88 1215 LYS A N 1
ATOM 9780 C CA . LYS A 1 1215 ? -7.238 -17.060 1.472 1.00 77.88 1215 LYS A CA 1
ATOM 9781 C C . LYS A 1 1215 ? -6.367 -17.237 2.713 1.00 77.88 1215 LYS A C 1
ATOM 9783 O O . LYS A 1 1215 ? -6.646 -18.132 3.510 1.00 77.88 1215 LYS A O 1
ATOM 9788 N N . ASN A 1 1216 ? -5.351 -16.391 2.890 1.00 80.75 1216 ASN A N 1
ATOM 9789 C CA . ASN A 1 1216 ? -4.405 -16.480 4.008 1.00 80.75 1216 ASN A CA 1
ATOM 9790 C C . ASN A 1 1216 ? -5.123 -16.347 5.365 1.00 80.75 1216 ASN A C 1
ATOM 9792 O O . ASN A 1 1216 ? -4.838 -17.111 6.287 1.00 80.75 1216 ASN A O 1
ATOM 9796 N N . TYR A 1 1217 ? -6.132 -15.472 5.450 1.00 85.94 1217 TYR A N 1
ATOM 9797 C CA . TYR A 1 1217 ? -7.005 -15.323 6.622 1.00 85.94 1217 TYR A CA 1
ATOM 9798 C C . TYR A 1 1217 ? -8.217 -16.275 6.649 1.00 85.94 1217 TYR A C 1
ATOM 9800 O O . TYR A 1 1217 ? -8.985 -16.250 7.606 1.00 85.94 1217 TYR A O 1
ATOM 9808 N N . ARG A 1 1218 ? -8.400 -17.145 5.644 1.00 86.69 1218 ARG A N 1
ATOM 9809 C CA . ARG A 1 1218 ? -9.529 -18.099 5.525 1.00 86.69 1218 ARG A CA 1
ATOM 9810 C C . ARG A 1 1218 ? -10.906 -17.429 5.592 1.00 86.69 1218 ARG A C 1
ATOM 9812 O O . ARG A 1 1218 ? -11.832 -17.930 6.233 1.00 86.69 1218 ARG A O 1
ATOM 9819 N N . ILE A 1 1219 ? -11.029 -16.287 4.926 1.00 88.25 1219 ILE A N 1
ATOM 9820 C CA . ILE A 1 1219 ? -12.246 -15.477 4.883 1.00 88.25 1219 ILE A CA 1
ATOM 9821 C C . ILE A 1 1219 ? -13.057 -15.850 3.646 1.00 88.25 1219 ILE A C 1
ATOM 9823 O O . ILE A 1 1219 ? -12.540 -15.898 2.531 1.00 88.25 1219 ILE A O 1
ATOM 9827 N N . THR A 1 1220 ? -14.350 -16.099 3.840 1.00 88.81 1220 THR A N 1
ATOM 9828 C CA . THR A 1 1220 ? -15.274 -16.496 2.770 1.00 88.81 1220 THR A CA 1
ATOM 9829 C C . THR A 1 1220 ? -16.470 -15.554 2.727 1.00 88.81 1220 THR A C 1
ATOM 9831 O O . THR A 1 1220 ? -17.192 -15.423 3.708 1.00 88.81 1220 THR A O 1
ATOM 9834 N N . ALA A 1 1221 ? -16.689 -14.869 1.605 1.00 89.44 1221 ALA A N 1
ATOM 9835 C CA . ALA A 1 1221 ? -17.847 -13.994 1.439 1.00 89.44 1221 ALA A CA 1
ATOM 9836 C C . ALA A 1 1221 ? -19.091 -14.779 0.998 1.00 89.44 1221 ALA A C 1
ATOM 9838 O O . ALA A 1 1221 ? -19.017 -15.613 0.094 1.00 89.44 1221 ALA A O 1
ATOM 9839 N N . GLN A 1 1222 ? -20.255 -14.460 1.570 1.00 89.31 1222 GLN A N 1
ATOM 9840 C CA . GLN A 1 1222 ? -21.534 -15.038 1.133 1.00 89.31 1222 GLN A CA 1
ATOM 9841 C C . GLN A 1 1222 ? -21.943 -14.549 -0.271 1.00 89.31 1222 GLN A C 1
ATOM 9843 O O . GLN A 1 1222 ? -22.579 -15.282 -1.029 1.00 89.31 1222 GLN A O 1
ATOM 9848 N N . ARG A 1 1223 ? -21.574 -13.311 -0.629 1.00 88.25 1223 ARG A N 1
ATOM 9849 C CA . ARG A 1 1223 ? -21.713 -12.756 -1.982 1.00 88.25 1223 ARG A CA 1
ATOM 9850 C C . ARG A 1 1223 ? -20.325 -12.607 -2.590 1.00 88.25 1223 ARG A C 1
ATOM 9852 O O . ARG A 1 1223 ? -19.496 -11.910 -2.028 1.00 88.25 1223 ARG A O 1
ATOM 9859 N N . VAL A 1 1224 ? -20.082 -13.261 -3.722 1.00 84.31 1224 VAL A N 1
ATOM 9860 C CA . VAL A 1 1224 ? -18.782 -13.237 -4.423 1.00 84.31 1224 VAL A CA 1
ATOM 9861 C C . VAL A 1 1224 ? -18.734 -12.245 -5.588 1.00 84.31 1224 VAL A C 1
ATOM 9863 O O . VAL A 1 1224 ? -17.669 -12.039 -6.159 1.00 84.31 1224 VAL A O 1
ATOM 9866 N N . ASP A 1 1225 ? -19.866 -11.638 -5.944 1.00 87.19 1225 ASP A N 1
ATOM 9867 C CA . ASP A 1 1225 ? -19.962 -10.676 -7.042 1.00 87.19 1225 ASP A CA 1
ATOM 9868 C C . ASP A 1 1225 ? -19.370 -9.317 -6.623 1.00 87.19 1225 ASP A C 1
ATOM 9870 O O . ASP A 1 1225 ? -19.715 -8.786 -5.566 1.00 87.19 1225 ASP A O 1
ATOM 9874 N N . CYS A 1 1226 ? -18.480 -8.749 -7.444 1.00 89.44 1226 CYS A N 1
ATOM 9875 C CA . CYS A 1 1226 ? -17.715 -7.541 -7.103 1.00 89.44 1226 CYS A CA 1
ATOM 9876 C C . CYS A 1 1226 ? -18.564 -6.258 -7.085 1.00 89.44 1226 CYS A C 1
ATOM 9878 O O . CYS A 1 1226 ? -18.314 -5.362 -6.278 1.00 89.44 1226 CYS A O 1
ATOM 9880 N N . THR A 1 1227 ? -19.578 -6.184 -7.953 1.00 92.44 1227 THR A N 1
ATOM 9881 C CA . THR A 1 1227 ? -20.585 -5.117 -7.977 1.00 92.44 1227 THR A CA 1
ATOM 9882 C C . THR A 1 1227 ? -21.879 -5.612 -7.335 1.00 92.44 1227 THR A C 1
ATOM 9884 O O . THR A 1 1227 ? -22.490 -6.573 -7.802 1.00 92.44 1227 THR A O 1
ATOM 9887 N N . LEU A 1 1228 ? -22.334 -4.920 -6.293 1.00 94.31 1228 LEU A N 1
ATOM 9888 C CA . LEU A 1 1228 ? -23.574 -5.194 -5.570 1.00 94.31 1228 LEU A CA 1
ATOM 9889 C C . LEU A 1 1228 ? -24.536 -4.006 -5.698 1.00 94.31 1228 LEU A C 1
ATOM 9891 O O . LEU A 1 1228 ? -24.118 -2.853 -5.730 1.00 94.31 1228 LEU A O 1
ATOM 9895 N N . ARG A 1 1229 ? -25.845 -4.271 -5.735 1.00 95.38 1229 ARG A N 1
ATOM 9896 C CA . ARG A 1 1229 ? -26.879 -3.225 -5.678 1.00 95.38 1229 ARG A CA 1
ATOM 9897 C C . ARG A 1 1229 ? -27.520 -3.199 -4.293 1.00 95.38 1229 ARG A C 1
ATOM 9899 O O . ARG A 1 1229 ? -27.966 -4.240 -3.805 1.00 95.38 1229 ARG A O 1
ATOM 9906 N N . ALA A 1 1230 ? -27.550 -2.025 -3.672 1.00 94.44 1230 ALA A N 1
ATOM 9907 C CA . ALA A 1 1230 ? -28.302 -1.775 -2.451 1.00 94.44 1230 ALA A CA 1
ATOM 9908 C C . ALA A 1 1230 ? -29.798 -1.652 -2.775 1.00 94.44 1230 ALA A C 1
ATOM 9910 O O . ALA A 1 1230 ? -30.183 -1.120 -3.816 1.00 94.44 1230 ALA A O 1
ATOM 9911 N N . VAL A 1 1231 ? -30.655 -2.147 -1.886 1.00 93.81 1231 VAL A N 1
ATOM 9912 C CA . VAL A 1 1231 ? -32.113 -2.055 -2.021 1.00 93.81 1231 VAL A CA 1
ATOM 9913 C C . VAL A 1 1231 ? -32.588 -1.007 -1.027 1.00 93.81 1231 VAL A C 1
ATOM 9915 O O . VAL A 1 1231 ? -32.370 -1.172 0.165 1.00 93.81 1231 VAL A O 1
ATOM 9918 N N . ARG A 1 1232 ? -33.220 0.078 -1.495 1.00 92.25 1232 ARG A N 1
ATOM 9919 C CA . ARG A 1 1232 ? -33.636 1.213 -0.641 1.00 92.25 1232 ARG A CA 1
ATOM 9920 C C . ARG A 1 1232 ? -32.485 1.771 0.219 1.00 92.25 1232 ARG A C 1
ATOM 9922 O O . ARG A 1 1232 ? -32.596 1.833 1.443 1.00 92.25 1232 ARG A O 1
ATOM 9929 N N . GLY A 1 1233 ? -31.339 2.045 -0.409 1.00 90.88 1233 GLY A N 1
ATOM 9930 C CA . GLY A 1 1233 ? -30.126 2.506 0.276 1.00 90.88 1233 GLY A CA 1
ATOM 9931 C C . GLY A 1 1233 ? -29.480 1.495 1.230 1.00 90.88 1233 GLY A C 1
ATOM 9932 O O . GLY A 1 1233 ? -28.462 1.815 1.834 1.00 90.88 1233 GLY A O 1
ATOM 9933 N N . THR A 1 1234 ? -30.028 0.283 1.381 1.00 92.69 1234 THR A N 1
ATOM 9934 C CA . THR A 1 1234 ? -29.561 -0.707 2.361 1.00 92.69 1234 THR A CA 1
ATOM 9935 C C . THR A 1 1234 ? -28.978 -1.966 1.721 1.00 92.69 1234 THR A C 1
ATOM 9937 O O . THR A 1 1234 ? -29.466 -2.473 0.708 1.00 92.69 1234 THR A O 1
ATOM 9940 N N . LEU A 1 1235 ? -27.904 -2.485 2.319 1.00 93.94 1235 LEU A N 1
ATOM 9941 C CA . LEU A 1 1235 ? -27.247 -3.729 1.913 1.00 93.94 1235 LEU A CA 1
ATOM 9942 C C . LEU A 1 1235 ? -26.634 -4.426 3.133 1.00 93.94 1235 LEU A C 1
ATOM 9944 O O . LEU A 1 1235 ? -26.049 -3.774 3.988 1.00 93.94 1235 LEU A O 1
ATOM 9948 N N . GLU A 1 1236 ? -26.717 -5.755 3.192 1.00 93.25 1236 GLU A N 1
ATOM 9949 C CA . GLU A 1 1236 ? -25.993 -6.560 4.179 1.00 93.25 1236 GLU A CA 1
ATOM 9950 C C . GLU A 1 1236 ? -25.038 -7.529 3.472 1.00 93.25 1236 GLU A C 1
ATOM 9952 O O . GLU A 1 1236 ? -25.413 -8.194 2.500 1.00 93.25 1236 GLU A O 1
ATOM 9957 N N . ILE A 1 1237 ? -23.798 -7.595 3.961 1.00 94.62 1237 ILE A N 1
ATOM 9958 C CA . ILE A 1 1237 ? -22.735 -8.474 3.463 1.00 94.62 1237 ILE A CA 1
ATOM 9959 C C . ILE A 1 1237 ? -22.203 -9.296 4.638 1.00 94.62 1237 ILE A C 1
ATOM 9961 O O . ILE A 1 1237 ? -21.918 -8.752 5.706 1.00 94.62 1237 ILE A O 1
ATOM 9965 N N . ARG A 1 1238 ? -22.070 -10.611 4.439 1.00 94.44 1238 ARG A N 1
ATOM 9966 C CA . ARG A 1 1238 ? -21.623 -11.564 5.463 1.00 94.44 1238 ARG A CA 1
ATOM 9967 C C . ARG A 1 1238 ? -20.346 -12.276 5.043 1.00 94.44 1238 ARG A C 1
ATOM 9969 O O . ARG A 1 1238 ? -20.192 -12.637 3.873 1.00 94.44 1238 ARG A O 1
ATOM 9976 N N . PHE A 1 1239 ? -19.477 -12.508 6.020 1.00 93.69 1239 PHE A N 1
ATOM 9977 C CA . PHE A 1 1239 ? -18.211 -13.211 5.872 1.00 93.69 1239 PHE A CA 1
ATOM 9978 C C . PHE A 1 1239 ? -18.088 -14.335 6.899 1.00 93.69 1239 PHE A C 1
ATOM 9980 O O . PHE A 1 1239 ? -18.100 -14.067 8.099 1.00 93.69 1239 PHE A O 1
ATOM 9987 N N . GLY A 1 1240 ? -17.917 -15.569 6.428 1.00 91.69 1240 GLY A N 1
ATOM 9988 C CA . GLY A 1 1240 ? -17.546 -16.714 7.255 1.00 91.69 1240 GLY A CA 1
ATOM 9989 C C . GLY A 1 1240 ? -16.045 -16.726 7.537 1.00 91.69 1240 GLY A C 1
ATOM 9990 O O . GLY A 1 1240 ? -15.234 -16.537 6.623 1.00 91.69 1240 GLY A O 1
ATOM 9991 N N . LEU A 1 1241 ? -15.690 -16.957 8.801 1.00 89.00 1241 LEU A N 1
ATOM 9992 C CA . LEU A 1 1241 ? -14.328 -16.942 9.327 1.00 89.00 1241 LEU A CA 1
ATOM 9993 C C . LEU A 1 1241 ? -13.857 -18.372 9.629 1.00 89.00 1241 LEU A C 1
ATOM 9995 O O . LEU A 1 1241 ? -14.345 -19.029 10.549 1.00 89.00 1241 LEU A O 1
ATOM 9999 N N . GLY A 1 1242 ? -12.906 -18.874 8.838 1.00 77.81 1242 GLY A N 1
ATOM 10000 C CA . GLY A 1 1242 ? -12.438 -20.258 8.922 1.00 77.81 1242 GLY A CA 1
ATOM 10001 C C . GLY A 1 1242 ? -11.552 -20.549 10.139 1.00 77.81 1242 GLY A C 1
ATOM 10002 O O . GLY A 1 1242 ? -10.339 -20.325 10.102 1.00 77.81 1242 GLY A O 1
ATOM 10003 N N . ALA A 1 1243 ? -12.130 -21.138 11.188 1.00 66.62 1243 ALA A N 1
ATOM 10004 C CA . ALA A 1 1243 ? -11.379 -21.653 12.332 1.00 66.62 1243 ALA A CA 1
ATOM 10005 C C . ALA A 1 1243 ? -10.546 -22.900 11.965 1.00 66.62 1243 ALA A C 1
ATOM 10007 O O . ALA A 1 1243 ? -11.075 -23.876 11.432 1.00 66.62 1243 ALA A O 1
ATOM 10008 N N . LEU A 1 1244 ? -9.257 -22.907 12.329 1.00 65.31 1244 LEU A N 1
ATOM 10009 C CA . LEU A 1 1244 ? -8.490 -24.147 12.516 1.00 65.31 1244 LEU A CA 1
ATOM 10010 C C . LEU A 1 1244 ? -8.360 -24.444 14.016 1.00 65.31 1244 LEU A C 1
ATOM 10012 O O . LEU A 1 1244 ? -8.248 -23.499 14.802 1.00 65.31 1244 LEU A O 1
ATOM 10016 N N . PRO A 1 1245 ? -8.298 -25.724 14.430 1.00 60.25 1245 PRO A N 1
ATOM 10017 C CA . PRO A 1 1245 ? -8.019 -26.084 15.816 1.00 60.25 1245 PRO A CA 1
ATOM 10018 C C . PRO A 1 1245 ? -6.715 -25.437 16.308 1.00 60.25 1245 PRO A C 1
ATOM 10020 O O . PRO A 1 1245 ? -5.637 -25.735 15.800 1.00 60.25 1245 PRO A O 1
ATOM 10023 N N . GLY A 1 1246 ? -6.818 -24.547 17.298 1.00 62.50 1246 GLY A N 1
ATOM 10024 C CA . GLY A 1 1246 ? -5.672 -23.856 17.900 1.00 62.50 1246 GLY A CA 1
ATOM 10025 C C . GLY A 1 1246 ? -5.223 -22.555 17.218 1.00 62.50 1246 GLY A C 1
ATOM 10026 O O . GLY A 1 1246 ? -4.313 -21.917 17.738 1.00 62.50 1246 GLY A O 1
ATOM 10027 N N . CYS A 1 1247 ? -5.851 -22.123 16.117 1.00 63.09 1247 CYS A N 1
ATOM 10028 C CA . CYS A 1 1247 ? -5.644 -20.778 15.564 1.00 63.09 1247 CYS A CA 1
ATOM 10029 C C . CYS A 1 1247 ? -6.734 -19.813 16.068 1.00 63.09 1247 CYS A C 1
ATOM 10031 O O . CYS A 1 1247 ? -7.900 -20.215 16.121 1.00 63.09 1247 CYS A O 1
ATOM 10033 N N . PRO A 1 1248 ? -6.406 -18.548 16.396 1.00 71.75 1248 PRO A N 1
ATOM 10034 C CA . PRO A 1 1248 ? -7.421 -17.531 16.652 1.00 71.75 1248 PRO A CA 1
ATOM 10035 C C . PRO A 1 1248 ? -8.260 -17.279 15.390 1.00 71.75 1248 PRO A C 1
ATOM 10037 O O . PRO A 1 1248 ? -7.789 -17.446 14.263 1.00 71.75 1248 PRO A O 1
ATOM 10040 N N . LEU A 1 1249 ? -9.510 -16.856 15.580 1.00 81.62 1249 LEU A N 1
ATOM 10041 C CA . LEU A 1 1249 ? -10.324 -16.332 14.486 1.00 81.62 1249 LEU A CA 1
ATOM 10042 C C . LEU A 1 1249 ? -9.751 -14.975 14.036 1.00 81.62 1249 LEU A C 1
ATOM 10044 O O . LEU A 1 1249 ? -9.394 -14.162 14.896 1.00 81.62 1249 LEU A O 1
ATOM 10048 N N . PRO A 1 1250 ? -9.662 -14.706 12.721 1.00 85.94 1250 PRO A N 1
ATOM 10049 C CA . PRO A 1 1250 ? -9.219 -13.410 12.230 1.00 85.94 1250 PRO A CA 1
ATOM 10050 C C . PRO A 1 1250 ? -10.237 -12.331 12.613 1.00 85.94 1250 PRO A C 1
ATOM 10052 O O . PRO A 1 1250 ? -11.450 -12.550 12.562 1.00 85.94 1250 PRO A O 1
ATOM 10055 N N . ARG A 1 1251 ? -9.763 -11.136 12.961 1.00 84.94 1251 ARG A N 1
ATOM 10056 C CA . ARG A 1 1251 ? -10.638 -9.971 13.115 1.00 84.94 1251 ARG A CA 1
ATOM 10057 C C . ARG A 1 1251 ? -10.882 -9.359 11.748 1.00 84.94 1251 ARG A C 1
ATOM 10059 O O . ARG A 1 1251 ? -9.973 -9.274 10.929 1.00 84.94 1251 ARG A O 1
ATOM 10066 N N . LEU A 1 1252 ? -12.099 -8.887 11.531 1.00 89.81 1252 LEU A N 1
ATOM 10067 C CA . LEU A 1 1252 ? -12.483 -8.121 10.352 1.00 89.81 1252 LEU A CA 1
ATOM 10068 C C . LEU A 1 1252 ? -12.738 -6.660 10.736 1.00 89.81 1252 LEU A C 1
ATOM 10070 O O . LEU A 1 1252 ? -13.134 -6.369 11.863 1.00 89.81 1252 LEU A O 1
ATOM 10074 N N . MET A 1 1253 ? -12.562 -5.752 9.784 1.00 89.62 1253 MET A N 1
ATOM 10075 C CA . MET A 1 1253 ? -13.112 -4.395 9.796 1.00 89.62 1253 MET A CA 1
ATOM 10076 C C . MET A 1 1253 ? -13.472 -3.993 8.364 1.00 89.62 1253 MET A C 1
ATOM 10078 O O . MET A 1 1253 ? -13.020 -4.630 7.413 1.00 89.62 1253 MET A O 1
ATOM 10082 N N . ALA A 1 1254 ? -14.255 -2.934 8.178 1.00 92.00 1254 ALA A N 1
ATOM 10083 C CA . ALA A 1 1254 ? -14.482 -2.384 6.847 1.00 92.00 1254 ALA A CA 1
ATOM 10084 C C . ALA A 1 1254 ? -14.534 -0.855 6.858 1.00 92.00 1254 ALA A C 1
ATOM 10086 O O . ALA A 1 1254 ? -14.760 -0.236 7.899 1.00 92.00 1254 ALA A O 1
ATOM 10087 N N . LYS A 1 1255 ? -14.307 -0.255 5.689 1.00 92.12 1255 LYS A N 1
ATOM 10088 C CA . LYS A 1 1255 ? -14.454 1.179 5.428 1.00 92.12 1255 LYS A CA 1
ATOM 10089 C C . LYS A 1 1255 ? -15.274 1.382 4.164 1.00 92.12 1255 LYS A C 1
ATOM 10091 O O . LYS A 1 1255 ? -15.072 0.687 3.171 1.00 92.12 1255 LYS A O 1
ATOM 10096 N N . LEU A 1 1256 ? -16.184 2.346 4.209 1.00 93.12 1256 LEU A N 1
ATOM 10097 C CA . LEU A 1 1256 ? -16.978 2.765 3.063 1.00 93.12 1256 LEU A CA 1
ATOM 10098 C C . LEU A 1 1256 ? -16.350 4.031 2.456 1.00 93.12 1256 LEU A C 1
ATOM 10100 O O . LEU A 1 1256 ? -15.935 4.933 3.181 1.00 93.12 1256 LEU A O 1
ATOM 10104 N N . LYS A 1 1257 ? -16.263 4.086 1.128 1.00 94.06 1257 LYS A N 1
ATOM 10105 C CA . LYS A 1 1257 ? -15.625 5.141 0.330 1.00 94.06 1257 LYS A CA 1
ATOM 10106 C C . LYS A 1 1257 ? -16.605 5.646 -0.727 1.00 94.06 1257 LYS A C 1
ATOM 10108 O O . LYS A 1 1257 ? -17.352 4.858 -1.293 1.00 94.06 1257 LYS A O 1
ATOM 10113 N N . CYS A 1 1258 ? -16.585 6.934 -1.045 1.00 92.62 1258 CYS A N 1
ATOM 10114 C CA . CYS A 1 1258 ? -17.357 7.516 -2.145 1.00 92.62 1258 CYS A CA 1
ATOM 10115 C C . CYS A 1 1258 ? -16.556 8.662 -2.768 1.00 92.62 1258 CYS A C 1
ATOM 10117 O O . CYS A 1 1258 ? -15.744 9.282 -2.087 1.00 92.62 1258 CYS A O 1
ATOM 10119 N N . THR A 1 1259 ? -16.771 8.941 -4.053 1.00 88.44 1259 THR A N 1
ATOM 10120 C CA . THR A 1 1259 ? -16.163 10.102 -4.726 1.00 88.44 1259 THR A CA 1
ATOM 10121 C C . THR A 1 1259 ? -16.872 11.412 -4.351 1.00 88.44 1259 THR A C 1
ATOM 10123 O O . THR A 1 1259 ? -16.234 12.457 -4.336 1.00 88.44 1259 THR A O 1
ATOM 10126 N N . LEU A 1 1260 ? -18.176 11.360 -4.045 1.00 85.12 1260 LEU A N 1
ATOM 10127 C CA . LEU A 1 1260 ? -19.028 12.545 -3.853 1.00 85.12 1260 LEU A CA 1
ATOM 10128 C C . LEU A 1 1260 ? -19.401 12.824 -2.386 1.00 85.12 1260 LEU A C 1
ATOM 10130 O O . LEU A 1 1260 ? -19.788 13.940 -2.060 1.00 85.12 1260 LEU A O 1
ATOM 10134 N N . VAL A 1 1261 ? -19.276 11.831 -1.498 1.00 84.50 1261 VAL A N 1
ATOM 10135 C CA . VAL A 1 1261 ? -19.682 11.928 -0.084 1.00 84.50 1261 VAL A CA 1
ATOM 10136 C C . VAL A 1 1261 ? -18.455 11.884 0.828 1.00 84.50 1261 VAL A C 1
ATOM 10138 O O . VAL A 1 1261 ? -17.621 10.986 0.709 1.00 84.50 1261 VAL A O 1
ATOM 10141 N N . ALA A 1 1262 ? -18.365 12.832 1.766 1.00 81.38 1262 ALA A N 1
ATOM 10142 C CA . ALA A 1 1262 ? -17.249 12.957 2.704 1.00 81.38 1262 ALA A CA 1
ATOM 10143 C C . ALA A 1 1262 ? -17.130 11.761 3.672 1.00 81.38 1262 ALA A C 1
ATOM 10145 O O . ALA A 1 1262 ? -18.127 11.248 4.184 1.00 81.38 1262 ALA A O 1
ATOM 10146 N N . GLU A 1 1263 ? -15.894 11.360 3.992 1.00 79.00 1263 GLU A N 1
ATOM 10147 C CA . GLU A 1 1263 ? -15.590 10.142 4.766 1.00 79.00 1263 GLU A CA 1
ATOM 10148 C C . GLU A 1 1263 ? -16.238 10.124 6.170 1.00 79.00 1263 GLU A C 1
ATOM 10150 O O . GLU A 1 1263 ? -16.691 9.075 6.631 1.00 79.00 1263 GLU A O 1
ATOM 10155 N N . ASN A 1 1264 ? -16.410 11.292 6.800 1.00 76.44 1264 ASN A N 1
ATOM 10156 C CA . ASN A 1 1264 ? -17.083 11.431 8.099 1.00 76.44 1264 ASN A CA 1
ATOM 10157 C C . ASN A 1 1264 ? -18.585 11.084 8.068 1.00 76.44 1264 ASN A C 1
ATOM 10159 O O . ASN A 1 1264 ? -19.128 10.664 9.086 1.00 76.44 1264 ASN A O 1
ATOM 10163 N N . ALA A 1 1265 ? -19.266 11.236 6.927 1.00 79.69 1265 ALA A N 1
ATOM 10164 C CA . ALA A 1 1265 ? -20.656 10.795 6.773 1.00 79.69 1265 ALA A CA 1
ATOM 10165 C C . ALA A 1 1265 ? -20.736 9.278 6.512 1.00 79.69 1265 ALA A C 1
ATOM 10167 O O . ALA A 1 1265 ? -21.651 8.594 6.978 1.00 79.69 1265 ALA A O 1
ATOM 10168 N N . LEU A 1 1266 ? -19.736 8.730 5.814 1.00 87.88 1266 LEU A N 1
ATOM 10169 C CA . LEU A 1 1266 ? -19.650 7.307 5.481 1.00 87.88 1266 LEU A CA 1
ATOM 10170 C C . LEU A 1 1266 ? -19.356 6.425 6.706 1.00 87.88 1266 LEU A C 1
ATOM 10172 O O . LEU A 1 1266 ? -19.829 5.291 6.761 1.00 87.88 1266 LEU A O 1
ATOM 10176 N N . SER A 1 1267 ? -18.647 6.936 7.718 1.00 79.50 1267 SER A N 1
ATOM 10177 C CA . SER A 1 1267 ? -18.397 6.197 8.967 1.00 79.50 1267 SER A CA 1
ATOM 10178 C C . SER A 1 1267 ? -19.683 5.889 9.751 1.00 79.50 1267 SER A C 1
ATOM 10180 O O . SER A 1 1267 ? -19.799 4.812 10.329 1.00 79.50 1267 SER A O 1
ATOM 10182 N N . LYS A 1 1268 ? -20.691 6.774 9.689 1.00 81.88 1268 LYS A N 1
ATOM 10183 C CA . LYS A 1 1268 ? -22.043 6.560 10.248 1.00 81.88 1268 LYS A CA 1
ATOM 10184 C C . LYS A 1 1268 ? -22.996 5.815 9.296 1.00 81.88 1268 LYS A C 1
ATOM 10186 O O . LYS A 1 1268 ? -24.192 5.737 9.558 1.00 81.88 1268 LYS A O 1
ATOM 10191 N N . SER A 1 1269 ? -22.477 5.269 8.194 1.00 88.25 1269 SER A N 1
ATOM 10192 C CA . SER A 1 1269 ? -23.236 4.525 7.173 1.00 88.25 1269 SER A CA 1
ATOM 10193 C C . SER A 1 1269 ? -22.932 3.016 7.181 1.00 88.25 1269 SER A C 1
ATOM 10195 O O . SER A 1 1269 ? -23.413 2.282 6.317 1.00 88.25 1269 SER A O 1
ATOM 10197 N N . LEU A 1 1270 ? -22.119 2.536 8.131 1.00 89.69 1270 LEU A N 1
ATOM 10198 C CA . LEU A 1 1270 ? -21.613 1.163 8.196 1.00 89.69 1270 LEU A CA 1
ATOM 10199 C C . LEU A 1 1270 ? -21.695 0.617 9.629 1.00 89.69 1270 LEU A C 1
ATOM 10201 O O . LEU A 1 1270 ? -21.037 1.120 10.535 1.00 89.69 1270 LEU A O 1
ATOM 10205 N N . LEU A 1 1271 ? -22.458 -0.458 9.819 1.00 88.88 1271 LEU A N 1
ATOM 10206 C CA . LEU A 1 1271 ? -22.591 -1.178 11.082 1.00 88.88 1271 LEU A CA 1
ATOM 10207 C C . LEU A 1 1271 ? -21.905 -2.545 10.984 1.00 88.88 1271 LEU A C 1
ATOM 10209 O O . LEU A 1 1271 ? -22.382 -3.442 10.284 1.00 88.88 1271 LEU A O 1
ATOM 10213 N N . GLN A 1 1272 ? -20.805 -2.714 11.716 1.00 91.62 1272 GLN A N 1
ATOM 10214 C CA . GLN A 1 1272 ? -20.129 -4.001 11.870 1.00 91.62 1272 GLN A CA 1
ATOM 10215 C C . GLN A 1 1272 ? -20.632 -4.737 13.116 1.00 91.62 1272 GLN A C 1
ATOM 10217 O O . GLN A 1 1272 ? -20.684 -4.163 14.204 1.00 91.62 1272 GLN A O 1
ATOM 10222 N N . ARG A 1 1273 ? -20.909 -6.036 12.976 1.00 90.00 1273 ARG A N 1
ATOM 10223 C CA . ARG A 1 1273 ? -21.231 -6.929 14.095 1.00 90.00 1273 ARG A CA 1
ATOM 10224 C C . ARG A 1 1273 ? -20.743 -8.355 13.868 1.00 90.00 1273 ARG A C 1
ATOM 10226 O O . ARG A 1 1273 ? -20.622 -8.789 12.723 1.00 90.00 1273 ARG A O 1
ATOM 10233 N N . SER A 1 1274 ? -20.489 -9.076 14.954 1.00 85.88 1274 SER A N 1
ATOM 10234 C CA . SER A 1 1274 ? -20.131 -10.497 14.918 1.00 85.88 1274 SER A CA 1
ATOM 10235 C C . SER A 1 1274 ? -21.308 -11.353 15.381 1.00 85.88 1274 SER A C 1
ATOM 10237 O O . SER A 1 1274 ? -21.929 -11.054 16.401 1.00 85.88 1274 SER A O 1
ATOM 10239 N N . ILE A 1 1275 ? -21.606 -12.427 14.650 1.00 86.88 1275 ILE A N 1
ATOM 10240 C CA . ILE A 1 1275 ? -22.679 -13.381 14.971 1.00 86.88 1275 ILE A CA 1
ATOM 10241 C C . ILE A 1 1275 ? -22.126 -14.810 15.058 1.00 86.88 1275 ILE A C 1
ATOM 10243 O O . ILE A 1 1275 ? -20.938 -15.052 14.830 1.00 86.88 1275 ILE A O 1
ATOM 10247 N N . ASN A 1 1276 ? -22.983 -15.768 15.428 1.00 83.44 1276 ASN A N 1
ATOM 10248 C CA . ASN A 1 1276 ? -22.664 -17.201 15.422 1.00 83.44 1276 ASN A CA 1
ATOM 10249 C C . ASN A 1 1276 ? -21.372 -17.555 16.195 1.00 83.44 1276 ASN A C 1
ATOM 10251 O O . ASN A 1 1276 ? -20.548 -18.345 15.740 1.00 83.44 1276 ASN A O 1
ATOM 10255 N N . GLY A 1 1277 ? -21.180 -16.948 17.373 1.00 74.38 1277 GLY A N 1
ATOM 10256 C CA . GLY A 1 1277 ? -20.001 -17.189 18.219 1.00 74.38 1277 GLY A CA 1
ATOM 10257 C C . GLY A 1 1277 ? -18.700 -16.657 17.611 1.00 74.38 1277 GLY A C 1
ATOM 10258 O O . GLY A 1 1277 ? -17.688 -17.347 17.634 1.00 74.38 1277 GLY A O 1
ATOM 10259 N N . ASN A 1 1278 ? -18.742 -15.456 17.023 1.00 79.12 1278 ASN A N 1
ATOM 10260 C CA . ASN A 1 1278 ? -17.629 -14.811 16.313 1.00 79.12 1278 ASN A CA 1
ATOM 10261 C C . ASN A 1 1278 ? -17.121 -15.564 15.064 1.00 79.12 1278 ASN A C 1
ATOM 10263 O O . ASN A 1 1278 ? -16.075 -15.206 14.530 1.00 79.12 1278 ASN A O 1
ATOM 10267 N N . THR A 1 1279 ? -17.857 -16.561 14.556 1.00 84.50 1279 THR A N 1
ATOM 10268 C CA . THR A 1 1279 ? -17.498 -17.289 13.319 1.00 84.50 1279 THR A CA 1
ATOM 10269 C C . THR A 1 1279 ? -18.012 -16.627 12.038 1.00 84.50 1279 THR A C 1
ATOM 10271 O O . THR A 1 1279 ? -17.543 -16.959 10.951 1.00 84.50 1279 THR A O 1
ATOM 10274 N N . GLU A 1 1280 ? -18.926 -15.660 12.144 1.00 90.12 1280 GLU A N 1
ATOM 10275 C CA . GLU A 1 1280 ? -19.364 -14.826 11.024 1.00 90.12 1280 GLU A CA 1
ATOM 10276 C C . GLU A 1 1280 ? -19.306 -13.341 11.390 1.00 90.12 1280 GLU A C 1
ATOM 10278 O O . GLU A 1 1280 ? -19.814 -12.923 12.434 1.00 90.12 1280 GLU A O 1
ATOM 10283 N N . ALA A 1 1281 ? -18.734 -12.533 10.497 1.00 91.50 1281 ALA A N 1
ATOM 10284 C CA . ALA A 1 1281 ? -18.806 -11.079 10.560 1.00 91.50 1281 ALA A CA 1
ATOM 10285 C C . ALA A 1 1281 ? -19.850 -10.558 9.569 1.00 91.50 1281 ALA A C 1
ATOM 10287 O O . ALA A 1 1281 ? -19.915 -11.000 8.417 1.00 91.50 1281 ALA A O 1
ATOM 10288 N N . VAL A 1 1282 ? -20.643 -9.587 10.009 1.00 92.94 1282 VAL A N 1
ATOM 10289 C CA . VAL A 1 1282 ? -21.712 -8.970 9.227 1.00 92.94 1282 VAL A CA 1
ATOM 10290 C C . VAL A 1 1282 ? -21.479 -7.468 9.140 1.00 92.94 1282 VAL A C 1
ATOM 10292 O O . VAL A 1 1282 ? -21.293 -6.792 10.153 1.00 92.94 1282 VAL A O 1
ATOM 10295 N N . PHE A 1 1283 ? -21.533 -6.953 7.916 1.00 93.06 1283 PHE A N 1
ATOM 10296 C CA . PHE A 1 1283 ? -21.514 -5.531 7.605 1.00 93.06 1283 PHE A CA 1
ATOM 10297 C C . PHE A 1 1283 ? -22.884 -5.138 7.051 1.00 93.06 1283 PHE A C 1
ATOM 10299 O O . PHE A 1 1283 ? -23.236 -5.527 5.935 1.00 93.06 1283 PHE A O 1
ATOM 10306 N N . ALA A 1 1284 ? -23.660 -4.386 7.830 1.00 91.56 1284 ALA A N 1
ATOM 10307 C CA . ALA A 1 1284 ? -24.876 -3.735 7.352 1.00 91.56 1284 ALA A CA 1
ATOM 10308 C C . ALA A 1 1284 ? -24.558 -2.291 6.952 1.00 91.56 1284 ALA A C 1
ATOM 10310 O O . ALA A 1 1284 ? -23.855 -1.576 7.663 1.00 91.56 1284 ALA A O 1
ATOM 10311 N N . ILE A 1 1285 ? -25.038 -1.891 5.783 1.00 93.00 1285 ILE A N 1
ATOM 10312 C CA . ILE A 1 1285 ? -24.636 -0.678 5.076 1.00 93.00 1285 ILE A CA 1
ATOM 10313 C C . ILE A 1 1285 ? -25.899 0.123 4.788 1.00 93.00 1285 ILE A C 1
ATOM 10315 O O . ILE A 1 1285 ? -26.861 -0.420 4.243 1.00 93.00 1285 ILE A O 1
ATOM 10319 N N . PHE A 1 1286 ? -25.880 1.396 5.164 1.00 91.56 1286 PHE A N 1
ATOM 10320 C CA . PHE A 1 1286 ? -27.013 2.317 5.158 1.00 91.56 1286 PHE A CA 1
ATOM 10321 C C . PHE A 1 1286 ? -26.570 3.591 4.440 1.00 91.56 1286 PHE A C 1
ATOM 10323 O O . PHE A 1 1286 ? -26.049 4.516 5.054 1.00 91.56 1286 PHE A O 1
ATOM 10330 N N . LEU A 1 1287 ? -26.680 3.590 3.114 1.00 92.12 1287 LEU A N 1
ATOM 10331 C CA . LEU A 1 1287 ? -26.083 4.609 2.258 1.00 92.12 1287 LEU A CA 1
ATOM 10332 C C . LEU A 1 1287 ? -26.809 5.954 2.413 1.00 92.12 1287 LEU A C 1
ATOM 10334 O O . LEU A 1 1287 ? -28.041 5.976 2.405 1.00 92.12 1287 LEU A O 1
ATOM 10338 N N . PRO A 1 1288 ? -26.081 7.076 2.551 1.00 89.50 1288 PRO A N 1
ATOM 10339 C CA . PRO A 1 1288 ? -26.691 8.362 2.872 1.00 89.50 1288 PRO A CA 1
ATOM 10340 C C . PRO A 1 1288 ? -27.399 9.006 1.675 1.00 89.50 1288 PRO A C 1
ATOM 10342 O O . PRO A 1 1288 ? -28.289 9.823 1.881 1.00 89.50 1288 PRO A O 1
ATOM 10345 N N . GLU A 1 1289 ? -27.010 8.650 0.446 1.00 90.19 1289 GLU A N 1
ATOM 10346 C CA . GLU A 1 1289 ? -27.499 9.228 -0.810 1.00 90.19 1289 GLU A CA 1
ATOM 10347 C C . GLU A 1 1289 ? -27.508 8.167 -1.932 1.00 90.19 1289 GLU A C 1
ATOM 10349 O O . GLU A 1 1289 ? -27.065 7.028 -1.749 1.00 90.19 1289 GLU A O 1
ATOM 10354 N N . ALA A 1 1290 ? -28.029 8.532 -3.107 1.00 91.75 1290 ALA A N 1
ATOM 10355 C CA . ALA A 1 1290 ? -27.875 7.737 -4.324 1.00 91.75 1290 ALA A CA 1
ATOM 10356 C C . ALA A 1 1290 ? -26.449 7.882 -4.886 1.00 91.75 1290 ALA A C 1
ATOM 10358 O O . ALA A 1 1290 ? -25.875 8.969 -4.854 1.00 91.75 1290 ALA A O 1
ATOM 10359 N N . GLY A 1 1291 ? -25.887 6.813 -5.452 1.00 92.31 1291 GLY A N 1
ATOM 10360 C CA . GLY A 1 1291 ? -24.560 6.854 -6.065 1.00 92.31 1291 GLY A CA 1
ATOM 10361 C C . GLY A 1 1291 ? -23.798 5.533 -6.024 1.00 92.31 1291 GLY A C 1
ATOM 10362 O O . GLY A 1 1291 ? -24.357 4.461 -5.781 1.00 92.31 1291 GLY A O 1
ATOM 10363 N N . GLU A 1 1292 ? -22.493 5.638 -6.273 1.00 94.06 1292 GLU A N 1
ATOM 10364 C CA . GLU A 1 1292 ? -21.539 4.531 -6.229 1.00 94.06 1292 GLU A CA 1
ATOM 10365 C C . GLU A 1 1292 ? -20.614 4.656 -5.015 1.00 94.06 1292 GLU A C 1
ATOM 10367 O O . GLU A 1 1292 ? -20.026 5.710 -4.749 1.00 94.06 1292 GLU A O 1
ATOM 10372 N N . TYR A 1 1293 ? -20.454 3.547 -4.302 1.00 95.19 1293 TYR A N 1
ATOM 10373 C CA . TYR A 1 1293 ? -19.670 3.445 -3.080 1.00 95.19 1293 TYR A CA 1
ATOM 10374 C C . TYR A 1 1293 ? -18.692 2.279 -3.188 1.00 95.19 1293 TYR A C 1
ATOM 10376 O O . TYR A 1 1293 ? -19.031 1.216 -3.694 1.00 95.19 1293 TYR A O 1
ATOM 10384 N N . GLY A 1 1294 ? -17.474 2.463 -2.698 1.00 95.06 1294 GLY A N 1
ATOM 10385 C CA . GLY A 1 1294 ? -16.510 1.392 -2.505 1.00 95.06 1294 GLY A CA 1
ATOM 10386 C C . GLY A 1 1294 ? -16.612 0.864 -1.081 1.00 95.06 1294 GLY A C 1
ATOM 10387 O O . GLY A 1 1294 ? -16.613 1.660 -0.147 1.00 95.06 1294 GLY A O 1
ATOM 10388 N N . LEU A 1 1295 ? -16.674 -0.451 -0.890 1.00 95.25 1295 LEU A N 1
ATOM 10389 C CA . LEU A 1 1295 ? -16.494 -1.063 0.427 1.00 95.25 1295 LEU A CA 1
ATOM 10390 C C . LEU A 1 1295 ? -15.158 -1.791 0.457 1.00 95.25 1295 LEU A C 1
ATOM 10392 O O . LEU A 1 1295 ? -14.970 -2.762 -0.270 1.00 95.25 1295 LEU A O 1
ATOM 10396 N N . GLU A 1 1296 ? -14.263 -1.345 1.326 1.00 94.88 1296 GLU A N 1
ATOM 10397 C CA . GLU A 1 1296 ? -12.990 -1.999 1.602 1.00 94.88 1296 GLU A CA 1
ATOM 10398 C C . GLU A 1 1296 ? -13.129 -2.834 2.869 1.00 94.88 1296 GLU A C 1
ATOM 10400 O O . GLU A 1 1296 ? -13.455 -2.301 3.928 1.00 94.88 1296 GLU A O 1
ATOM 10405 N N . VAL A 1 1297 ? -12.887 -4.137 2.773 1.00 93.38 1297 VAL A N 1
ATOM 10406 C CA . VAL A 1 1297 ? -12.926 -5.069 3.900 1.00 93.38 1297 VAL A CA 1
ATOM 10407 C C . VAL A 1 1297 ? -11.500 -5.488 4.214 1.00 93.38 1297 VAL A C 1
ATOM 10409 O O . VAL A 1 1297 ? -10.777 -5.953 3.331 1.00 93.38 1297 VAL A O 1
ATOM 10412 N N . TYR A 1 1298 ? -11.106 -5.329 5.473 1.00 92.81 1298 TYR A N 1
ATOM 10413 C CA . TYR A 1 1298 ? -9.774 -5.631 5.973 1.00 92.81 1298 TYR A CA 1
ATOM 10414 C C . TYR A 1 1298 ? -9.832 -6.741 7.017 1.00 92.81 1298 TYR A C 1
ATOM 10416 O O . TYR A 1 1298 ? -10.776 -6.800 7.803 1.00 92.81 1298 TYR A O 1
ATOM 10424 N N . ALA A 1 1299 ? -8.793 -7.565 7.073 1.00 90.62 1299 ALA A N 1
ATOM 10425 C CA . ALA A 1 1299 ? -8.617 -8.613 8.066 1.00 90.62 1299 ALA A CA 1
ATOM 10426 C C . ALA A 1 1299 ? -7.332 -8.429 8.871 1.00 90.62 1299 ALA A C 1
ATOM 10428 O O . ALA A 1 1299 ? -6.410 -7.752 8.415 1.00 90.62 1299 ALA A O 1
ATOM 10429 N N . ASN A 1 1300 ? -7.258 -9.078 10.031 1.00 86.81 1300 ASN A N 1
ATOM 10430 C CA . ASN A 1 1300 ? -5.996 -9.397 10.681 1.00 86.81 1300 ASN A CA 1
ATOM 10431 C C . ASN A 1 1300 ? -6.067 -10.683 11.503 1.00 86.81 1300 ASN A C 1
ATOM 10433 O O . ASN A 1 1300 ? -7.139 -11.073 11.964 1.00 86.81 1300 ASN A O 1
ATOM 10437 N N . ASP A 1 1301 ? -4.925 -11.327 11.716 1.00 81.94 1301 ASP A N 1
ATOM 10438 C CA . ASP A 1 1301 ? -4.752 -12.301 12.787 1.00 81.94 1301 ASP A CA 1
ATOM 10439 C C . ASP A 1 1301 ? -4.243 -11.522 14.016 1.00 81.94 1301 ASP A C 1
ATOM 10441 O O . ASP A 1 1301 ? -3.149 -10.956 13.966 1.00 81.94 1301 ASP A O 1
ATOM 10445 N N . PRO A 1 1302 ? -5.008 -11.441 15.121 1.00 71.50 1302 PRO A N 1
ATOM 10446 C CA . PRO A 1 1302 ? -4.623 -10.630 16.276 1.00 71.50 1302 PRO A CA 1
ATOM 10447 C C . PRO A 1 1302 ? -3.365 -11.134 17.005 1.00 71.50 1302 PRO A C 1
ATOM 10449 O O . PRO A 1 1302 ? -2.791 -10.381 17.788 1.00 71.50 1302 PRO A O 1
ATOM 10452 N N . VAL A 1 1303 ? -2.938 -12.381 16.775 1.00 71.50 1303 VAL A N 1
ATOM 10453 C CA . VAL A 1 1303 ? -1.717 -12.960 17.360 1.00 71.50 1303 VAL A CA 1
ATOM 10454 C C . VAL A 1 1303 ? -0.514 -12.738 16.446 1.00 71.50 1303 VAL A C 1
ATOM 10456 O O . VAL A 1 1303 ? 0.564 -12.420 16.941 1.00 71.50 1303 VAL A O 1
ATOM 10459 N N . LYS A 1 1304 ? -0.684 -12.884 15.126 1.00 74.06 1304 LYS A N 1
ATOM 10460 C CA . LYS A 1 1304 ? 0.400 -12.690 14.148 1.00 74.06 1304 LYS A CA 1
ATOM 10461 C C . LYS A 1 1304 ? 0.657 -11.213 13.830 1.00 74.06 1304 LYS A C 1
ATOM 10463 O O . LYS A 1 1304 ? 1.807 -10.798 13.742 1.00 74.06 1304 LYS A O 1
ATOM 10468 N N . ASP A 1 1305 ? -0.406 -10.432 13.651 1.00 71.25 1305 ASP A N 1
ATOM 10469 C CA . ASP A 1 1305 ? -0.346 -9.104 13.031 1.00 71.25 1305 ASP A CA 1
ATOM 10470 C C . ASP A 1 1305 ? -0.638 -7.945 14.009 1.00 71.25 1305 ASP A C 1
ATOM 10472 O O . ASP A 1 1305 ? -0.680 -6.774 13.618 1.00 71.25 1305 ASP A O 1
ATOM 10476 N N . GLY A 1 1306 ? -0.888 -8.250 15.287 1.00 72.19 1306 GLY A N 1
ATOM 10477 C CA . GLY A 1 1306 ? -1.180 -7.261 16.326 1.00 72.19 1306 GLY A CA 1
ATOM 10478 C C . GLY A 1 1306 ? -2.433 -6.439 16.012 1.00 72.19 1306 GLY A C 1
ATOM 10479 O O . GLY A 1 1306 ? -3.545 -6.966 16.035 1.00 72.19 1306 GLY A O 1
ATOM 10480 N N . ASN A 1 1307 ? -2.260 -5.146 15.716 1.00 72.62 1307 ASN A N 1
ATOM 10481 C CA . ASN A 1 1307 ? -3.335 -4.219 15.327 1.00 72.62 1307 ASN A CA 1
ATOM 10482 C C . ASN A 1 1307 ? -3.272 -3.759 13.862 1.00 72.62 1307 ASN A C 1
ATOM 10484 O O . ASN A 1 1307 ? -4.120 -2.972 13.443 1.00 72.62 1307 ASN A O 1
ATOM 10488 N N . SER A 1 1308 ? -2.317 -4.248 13.069 1.00 69.44 1308 SER A N 1
ATOM 10489 C CA . SER A 1 1308 ? -2.286 -3.973 11.632 1.00 69.44 1308 SER A CA 1
ATOM 10490 C C . SER A 1 1308 ? -3.435 -4.699 10.941 1.00 69.44 1308 SER A C 1
ATOM 10492 O O . SER A 1 1308 ? -3.700 -5.853 11.259 1.00 69.44 1308 SER A O 1
ATOM 10494 N N . PHE A 1 1309 ? -4.110 -4.027 10.009 1.00 85.50 1309 PHE A N 1
ATOM 10495 C CA . PHE A 1 1309 ? -5.207 -4.578 9.212 1.00 85.50 1309 PHE A CA 1
ATOM 10496 C C . PHE A 1 1309 ? -4.889 -4.474 7.720 1.00 85.50 1309 PHE A C 1
ATOM 10498 O O . PHE A 1 1309 ? -4.386 -3.455 7.244 1.00 85.50 1309 PHE A O 1
ATOM 10505 N N . PHE A 1 1310 ? -5.239 -5.525 6.988 1.00 85.81 1310 PHE A N 1
ATOM 10506 C CA . PHE A 1 1310 ? -4.875 -5.749 5.592 1.00 85.81 1310 PHE A CA 1
ATOM 10507 C C . PHE A 1 1310 ? -6.137 -5.840 4.756 1.00 85.81 1310 PHE A C 1
ATOM 10509 O O . PHE A 1 1310 ? -7.014 -6.620 5.116 1.00 85.81 1310 PHE A O 1
ATOM 10516 N N . VAL A 1 1311 ? -6.256 -5.094 3.651 1.00 88.81 1311 VAL A N 1
ATOM 10517 C CA . VAL A 1 1311 ? -7.388 -5.301 2.728 1.00 88.81 1311 VAL A CA 1
ATOM 10518 C C . VAL A 1 1311 ? -7.391 -6.769 2.308 1.00 88.81 1311 VAL A C 1
ATOM 10520 O O . VAL A 1 1311 ? -6.352 -7.299 1.927 1.00 88.81 1311 VAL A O 1
ATOM 10523 N N . VAL A 1 1312 ? -8.555 -7.408 2.382 1.00 89.62 1312 VAL A N 1
ATOM 10524 C CA . VAL A 1 1312 ? -8.808 -8.772 1.892 1.00 89.62 1312 VAL A CA 1
ATOM 10525 C C . VAL A 1 1312 ? -9.863 -8.802 0.790 1.00 89.62 1312 VAL A C 1
ATOM 10527 O O . VAL A 1 1312 ? -9.871 -9.714 -0.031 1.00 89.62 1312 VAL A O 1
ATOM 10530 N N . TRP A 1 1313 ? -10.759 -7.812 0.758 1.00 90.88 1313 TRP A N 1
ATOM 10531 C CA . TRP A 1 1313 ? -11.859 -7.754 -0.201 1.00 90.88 1313 TRP A CA 1
ATOM 10532 C C . TRP A 1 1313 ? -12.229 -6.307 -0.523 1.00 90.88 1313 TRP A C 1
ATOM 10534 O O . TRP A 1 1313 ? -12.229 -5.456 0.368 1.00 90.88 1313 TRP A O 1
ATOM 10544 N N . GLN A 1 1314 ? -12.606 -6.034 -1.769 1.00 93.75 1314 GLN A N 1
ATOM 10545 C CA . GLN A 1 1314 ? -13.186 -4.756 -2.191 1.00 93.75 1314 GLN A CA 1
ATOM 10546 C C . GLN A 1 1314 ? -14.478 -4.993 -2.990 1.00 93.75 1314 GLN A C 1
ATOM 10548 O O . GLN A 1 1314 ? -14.526 -5.894 -3.824 1.00 93.75 1314 GLN A O 1
ATOM 10553 N N . TYR A 1 1315 ? -15.518 -4.187 -2.763 1.00 94.44 1315 TYR A N 1
ATOM 10554 C CA . TYR A 1 1315 ? -16.755 -4.177 -3.565 1.00 94.44 1315 TYR A CA 1
ATOM 10555 C C . TYR A 1 1315 ? -17.055 -2.782 -4.100 1.00 94.44 1315 TYR A C 1
ATOM 10557 O O . TYR A 1 1315 ? -16.742 -1.792 -3.439 1.00 94.44 1315 TYR A O 1
ATOM 10565 N N . ILE A 1 1316 ? -17.753 -2.716 -5.233 1.00 94.69 1316 ILE A N 1
ATOM 10566 C CA . ILE A 1 1316 ? -18.576 -1.560 -5.592 1.00 94.69 1316 ILE A CA 1
ATOM 10567 C C . ILE A 1 1316 ? -20.020 -1.835 -5.177 1.00 94.69 1316 ILE A C 1
ATOM 10569 O O . ILE A 1 1316 ? -20.561 -2.914 -5.408 1.00 94.69 1316 ILE A O 1
ATOM 10573 N N . ILE A 1 1317 ? -20.646 -0.841 -4.560 1.00 95.56 1317 ILE A N 1
ATOM 10574 C CA . ILE A 1 1317 ? -22.042 -0.843 -4.147 1.00 95.56 1317 ILE A CA 1
ATOM 10575 C C . ILE A 1 1317 ? -22.736 0.309 -4.868 1.00 95.56 1317 ILE A C 1
ATOM 10577 O O . ILE A 1 1317 ? -22.308 1.456 -4.767 1.00 95.56 1317 ILE A O 1
ATOM 10581 N N . ILE A 1 1318 ? -23.810 0.001 -5.587 1.00 95.00 1318 ILE A N 1
ATOM 10582 C CA . ILE A 1 1318 ? -24.616 0.969 -6.335 1.00 95.00 1318 ILE A CA 1
ATOM 10583 C C . ILE A 1 1318 ? -25.960 1.140 -5.622 1.00 95.00 1318 ILE A C 1
ATOM 10585 O O . ILE A 1 1318 ? -26.599 0.140 -5.286 1.00 95.00 1318 ILE A O 1
ATOM 10589 N N . SER A 1 1319 ? -26.405 2.381 -5.418 1.00 94.75 1319 SER A N 1
ATOM 10590 C CA . SER A 1 1319 ? -27.739 2.696 -4.890 1.00 94.75 1319 SER A CA 1
ATOM 10591 C C . SER A 1 1319 ? -28.436 3.772 -5.708 1.00 94.75 1319 SER A C 1
ATOM 10593 O O . SER A 1 1319 ? -27.822 4.770 -6.075 1.00 94.75 1319 SER A O 1
ATOM 10595 N N . ASP A 1 1320 ? -29.736 3.593 -5.932 1.00 93.44 1320 ASP A N 1
ATOM 10596 C CA . ASP A 1 1320 ? -30.586 4.555 -6.644 1.00 93.44 1320 ASP A CA 1
ATOM 10597 C C . ASP A 1 1320 ? -31.260 5.574 -5.698 1.00 93.44 1320 ASP A C 1
ATOM 10599 O O . ASP A 1 1320 ? -31.918 6.503 -6.161 1.00 93.44 1320 ASP A O 1
ATOM 10603 N N . CYS A 1 1321 ? -31.136 5.399 -4.375 1.00 92.31 1321 CYS A N 1
ATOM 10604 C CA . CYS A 1 1321 ? -31.711 6.285 -3.354 1.00 92.31 1321 CYS A CA 1
ATOM 10605 C C . CYS A 1 1321 ? -30.944 6.220 -2.020 1.00 92.31 1321 CYS A C 1
ATOM 10607 O O . CYS A 1 1321 ? -30.096 5.342 -1.827 1.00 92.31 1321 CYS A O 1
ATOM 10609 N N . ASP A 1 1322 ? -31.293 7.105 -1.084 1.00 89.38 1322 ASP A N 1
ATOM 10610 C CA . ASP A 1 1322 ? -30.814 7.075 0.297 1.00 89.38 1322 ASP A CA 1
ATOM 10611 C C . ASP A 1 1322 ? -31.465 5.960 1.139 1.00 89.38 1322 ASP A C 1
ATOM 10613 O O . ASP A 1 1322 ? -32.495 5.368 0.790 1.00 89.38 1322 ASP A O 1
ATOM 10617 N N . SER A 1 1323 ? -30.819 5.650 2.262 1.00 87.75 1323 SER A N 1
ATOM 10618 C CA . SER A 1 1323 ? -31.333 4.782 3.317 1.00 87.75 1323 SER A CA 1
ATOM 10619 C C . SER A 1 1323 ? -32.372 5.527 4.168 1.00 87.75 1323 SER A C 1
ATOM 10621 O O . SER A 1 1323 ? -32.109 6.647 4.612 1.00 87.75 1323 SER A O 1
ATOM 10623 N N . PRO A 1 1324 ? -33.518 4.901 4.507 1.00 80.12 1324 PRO A N 1
ATOM 10624 C CA . PRO A 1 1324 ? -34.467 5.481 5.458 1.00 80.12 1324 PRO A CA 1
ATOM 10625 C C . PRO A 1 1324 ? -33.916 5.517 6.895 1.00 80.12 1324 PRO A C 1
ATOM 10627 O O . PRO A 1 1324 ? -34.390 6.305 7.710 1.00 80.12 1324 PRO A O 1
ATOM 10630 N N . VAL A 1 1325 ? -32.926 4.676 7.214 1.00 73.00 1325 VAL A N 1
ATOM 10631 C CA . VAL A 1 1325 ? -32.220 4.695 8.501 1.00 73.00 1325 VAL A CA 1
ATOM 10632 C C . VAL A 1 1325 ? -31.166 5.796 8.444 1.00 73.00 1325 VAL A C 1
ATOM 10634 O O . VAL A 1 1325 ? -30.211 5.688 7.672 1.00 73.00 1325 VAL A O 1
ATOM 10637 N N . ARG A 1 1326 ? -31.337 6.839 9.264 1.00 66.12 1326 ARG A N 1
ATOM 10638 C CA . ARG A 1 1326 ? -30.390 7.952 9.423 1.00 66.12 1326 ARG A CA 1
ATOM 10639 C C . ARG A 1 1326 ? -29.822 7.975 10.842 1.00 66.12 1326 ARG A C 1
ATOM 10641 O O . ARG A 1 1326 ? -30.537 7.701 11.800 1.00 66.12 1326 ARG A O 1
ATOM 10648 N N . GLY A 1 1327 ? -28.551 8.357 10.968 1.00 65.00 1327 GLY A N 1
ATOM 10649 C CA . GLY A 1 1327 ? -27.932 8.648 12.264 1.00 65.00 1327 GLY A CA 1
ATOM 10650 C C . GLY A 1 1327 ? -27.595 7.423 13.118 1.00 65.00 1327 GLY A C 1
ATOM 10651 O O . GLY A 1 1327 ? -27.870 7.440 14.318 1.00 65.00 1327 GLY A O 1
ATOM 10652 N N . LEU A 1 1328 ? -26.975 6.388 12.531 1.00 80.25 1328 LEU A N 1
ATOM 10653 C CA . LEU A 1 1328 ? -26.337 5.337 13.332 1.00 80.25 1328 LEU A CA 1
ATOM 10654 C C . LEU A 1 1328 ? -25.339 5.964 14.326 1.00 80.25 1328 LEU A C 1
ATOM 10656 O O . LEU A 1 1328 ? -24.591 6.876 13.951 1.00 80.25 1328 LEU A O 1
ATOM 10660 N N . PRO A 1 1329 ? -25.282 5.470 15.574 1.00 83.62 1329 PRO A N 1
ATOM 10661 C CA . PRO A 1 1329 ? -24.284 5.909 16.536 1.00 83.62 1329 PRO A CA 1
ATOM 10662 C C . PRO A 1 1329 ? -22.881 5.485 16.099 1.00 83.62 1329 PRO A C 1
ATOM 10664 O O . PRO A 1 1329 ? -22.682 4.389 15.572 1.00 83.62 1329 PRO A O 1
ATOM 10667 N N . THR A 1 1330 ? -21.880 6.304 16.420 1.00 78.44 1330 THR A N 1
ATOM 10668 C CA . THR A 1 1330 ? -20.476 5.905 16.281 1.00 78.44 1330 THR A CA 1
ATOM 10669 C C . THR A 1 1330 ? -20.187 4.720 17.212 1.00 78.44 1330 THR A C 1
ATOM 10671 O O . THR A 1 1330 ? -20.353 4.803 18.439 1.00 78.44 1330 THR A O 1
ATOM 10674 N N . ILE A 1 1331 ? -19.774 3.600 16.617 1.00 81.50 1331 ILE A N 1
ATOM 10675 C CA . ILE A 1 1331 ? -19.476 2.334 17.292 1.00 81.50 1331 ILE A CA 1
ATOM 10676 C C . ILE A 1 1331 ? -18.088 1.844 16.847 1.00 81.50 1331 ILE A C 1
ATOM 10678 O O . ILE A 1 1331 ? -17.823 1.822 15.644 1.00 81.50 1331 ILE A O 1
ATOM 10682 N N . PRO A 1 1332 ? -17.195 1.440 17.775 1.00 74.62 1332 PRO A N 1
ATOM 10683 C CA . PRO A 1 1332 ? -15.890 0.898 17.406 1.00 74.62 1332 PRO A CA 1
ATOM 10684 C C . PRO A 1 1332 ? -15.999 -0.404 16.587 1.00 74.62 1332 PRO A C 1
ATOM 10686 O O . PRO A 1 1332 ? -16.913 -1.201 16.824 1.00 74.62 1332 PRO A O 1
ATOM 10689 N N . PRO A 1 1333 ? -15.051 -0.692 15.674 1.00 69.81 1333 PRO A N 1
ATOM 10690 C CA . PRO A 1 1333 ? -14.970 -1.989 15.003 1.00 69.81 1333 PRO A CA 1
ATOM 10691 C C . PRO A 1 1333 ? -14.954 -3.148 16.007 1.00 69.81 1333 PRO A C 1
ATOM 10693 O O . PRO A 1 1333 ? -14.381 -3.036 17.090 1.00 69.81 1333 PRO A O 1
ATOM 10696 N N . THR A 1 1334 ? -15.566 -4.281 15.656 1.00 73.50 1334 THR A N 1
ATOM 10697 C CA . THR A 1 1334 ? -15.693 -5.488 16.511 1.00 73.50 1334 THR A CA 1
ATOM 10698 C C . THR A 1 1334 ? -16.392 -5.305 17.875 1.00 73.50 1334 THR A C 1
ATOM 10700 O O . THR A 1 1334 ? -16.417 -6.239 18.668 1.00 73.50 1334 THR A O 1
ATOM 10703 N N . TYR A 1 1335 ? -17.000 -4.146 18.160 1.00 86.00 1335 TYR A N 1
ATOM 10704 C CA . TYR A 1 1335 ? -17.623 -3.858 19.462 1.00 86.00 1335 TYR A CA 1
ATOM 10705 C C . TYR A 1 1335 ? -18.903 -4.663 19.754 1.00 86.00 1335 TYR A C 1
ATOM 10707 O O . TYR A 1 1335 ? -19.160 -5.001 20.911 1.00 86.00 1335 TYR A O 1
ATOM 10715 N N . LEU A 1 1336 ? -19.717 -4.928 18.725 1.00 90.56 1336 LEU A N 1
ATOM 10716 C CA . LEU A 1 1336 ? -21.027 -5.574 18.850 1.00 90.56 1336 LEU A CA 1
ATOM 10717 C C . LEU A 1 1336 ? -20.936 -7.096 18.743 1.00 90.56 1336 LEU A C 1
ATOM 10719 O O . LEU A 1 1336 ? -20.437 -7.625 17.744 1.00 90.56 1336 LEU A O 1
ATOM 10723 N N . GLY A 1 1337 ? -21.509 -7.777 19.736 1.00 90.44 1337 GLY A N 1
ATOM 10724 C CA . GLY A 1 1337 ? -21.484 -9.230 19.877 1.00 90.44 1337 GLY A CA 1
ATOM 10725 C C . GLY A 1 1337 ? -20.810 -9.687 21.178 1.00 90.44 1337 GLY A C 1
ATOM 10726 O O . GLY A 1 1337 ? -20.655 -8.893 22.114 1.00 90.44 1337 GLY A O 1
ATOM 10727 N N . PRO A 1 1338 ? -20.422 -10.974 21.255 1.00 88.38 1338 PRO A N 1
ATOM 10728 C CA . PRO A 1 1338 ? -19.676 -11.522 22.382 1.00 88.38 1338 PRO A CA 1
ATOM 10729 C C . PRO A 1 1338 ? -18.223 -11.028 22.380 1.00 88.38 1338 PRO A C 1
ATOM 10731 O O . PRO A 1 1338 ? -17.481 -11.221 21.413 1.00 88.38 1338 PRO A O 1
ATOM 10734 N N . VAL A 1 1339 ? -17.818 -10.413 23.491 1.00 85.94 1339 VAL A N 1
ATOM 10735 C CA . VAL A 1 1339 ? -16.490 -9.807 23.684 1.00 85.94 1339 VAL A CA 1
ATOM 10736 C C . VAL A 1 1339 ? -15.511 -10.841 24.264 1.00 85.94 1339 VAL A C 1
ATOM 10738 O O . VAL A 1 1339 ? -15.895 -11.950 24.655 1.00 85.94 1339 VAL A O 1
ATOM 10741 N N . SER A 1 1340 ? -14.222 -10.502 24.337 1.00 72.81 1340 SER A N 1
ATOM 10742 C CA . SER A 1 1340 ? -13.216 -11.340 24.994 1.00 72.81 1340 SER A CA 1
ATOM 10743 C C . SER A 1 1340 ? -13.649 -11.723 26.418 1.00 72.81 1340 SER A C 1
ATOM 10745 O O . SER A 1 1340 ? -14.091 -10.895 27.204 1.00 72.81 1340 SER A O 1
ATOM 10747 N N . ARG A 1 1341 ? -13.498 -13.014 26.736 1.00 84.06 1341 ARG A N 1
ATOM 10748 C CA . ARG A 1 1341 ? -13.998 -13.731 27.926 1.00 84.06 1341 ARG A CA 1
ATOM 10749 C C . ARG A 1 1341 ? -15.447 -14.249 27.891 1.00 84.06 1341 ARG A C 1
ATOM 10751 O O . ARG A 1 1341 ? -15.704 -15.128 28.712 1.00 84.06 1341 ARG A O 1
ATOM 10758 N N . PHE A 1 1342 ? -16.338 -13.864 26.965 1.00 89.06 1342 PHE A N 1
ATOM 10759 C CA . PHE A 1 1342 ? -17.749 -14.322 26.957 1.00 89.06 1342 PHE A CA 1
ATOM 10760 C C . PHE A 1 1342 ? -17.922 -15.843 27.155 1.00 89.06 1342 PHE A C 1
ATOM 10762 O O . PHE A 1 1342 ? -18.498 -16.283 28.153 1.00 89.06 1342 PHE A O 1
ATOM 10769 N N . ASP A 1 1343 ? -17.334 -16.649 26.266 1.00 83.44 1343 ASP A N 1
ATOM 10770 C CA . ASP A 1 1343 ? -17.424 -18.112 26.339 1.00 83.44 1343 ASP A CA 1
ATOM 10771 C C . ASP A 1 1343 ? -16.666 -18.680 27.553 1.00 83.44 1343 ASP A C 1
ATOM 10773 O O . ASP A 1 1343 ? -17.115 -19.628 28.198 1.00 83.44 1343 ASP A O 1
ATOM 10777 N N . SER A 1 1344 ? -15.533 -18.073 27.935 1.00 84.81 1344 SER A N 1
ATOM 10778 C CA . SER A 1 1344 ? -14.743 -18.524 29.095 1.00 84.81 1344 SER A CA 1
ATOM 10779 C C . SER A 1 1344 ? -15.446 -18.296 30.439 1.00 84.81 1344 SER A C 1
ATOM 10781 O O . SER A 1 1344 ? -15.244 -19.080 31.372 1.00 84.81 1344 SER A O 1
ATOM 10783 N N . MET A 1 1345 ? -16.326 -17.290 30.526 1.00 86.56 1345 MET A N 1
ATOM 10784 C CA . MET A 1 1345 ? -17.221 -17.070 31.668 1.00 86.56 1345 MET A CA 1
ATOM 10785 C C . MET A 1 1345 ? -18.321 -18.137 31.752 1.00 86.56 1345 MET A C 1
ATOM 10787 O O . MET A 1 1345 ? -18.961 -18.275 32.790 1.00 86.56 1345 MET A O 1
ATOM 10791 N N . GLY A 1 1346 ? -18.525 -18.934 30.696 1.00 88.81 1346 GLY A N 1
ATOM 10792 C CA . GLY A 1 1346 ? -19.605 -19.915 30.623 1.00 88.81 1346 GLY A CA 1
ATOM 10793 C C . GLY A 1 1346 ? -20.972 -19.275 30.378 1.00 88.81 1346 GLY A C 1
ATOM 10794 O O . GLY A 1 1346 ? -21.981 -19.823 30.821 1.00 88.81 1346 GLY A O 1
ATOM 10795 N N . LEU A 1 1347 ? -21.007 -18.116 29.714 1.00 91.44 1347 LEU A N 1
ATOM 10796 C CA . LEU A 1 1347 ? -22.237 -17.463 29.274 1.00 91.44 1347 LEU A CA 1
ATOM 10797 C C . LEU A 1 1347 ? -22.615 -17.920 27.859 1.00 91.44 1347 LEU A C 1
ATOM 10799 O O . LEU A 1 1347 ? -21.752 -18.235 27.044 1.00 91.44 1347 LEU A O 1
ATOM 10803 N N . LYS A 1 1348 ? -23.915 -17.935 27.550 1.00 91.38 1348 LYS A N 1
ATOM 10804 C CA . LYS A 1 1348 ? -24.426 -18.191 26.195 1.00 91.38 1348 LYS A CA 1
ATOM 10805 C C . LYS A 1 1348 ? -25.714 -17.410 25.945 1.00 91.38 1348 LYS A C 1
ATOM 10807 O O . LYS A 1 1348 ? -26.643 -17.507 26.741 1.00 91.38 1348 LYS A O 1
ATOM 10812 N N . ALA A 1 1349 ? -25.789 -16.661 24.845 1.00 91.50 1349 ALA A N 1
ATOM 10813 C CA . ALA A 1 1349 ? -27.011 -15.957 24.454 1.00 91.50 1349 ALA A CA 1
ATOM 10814 C C . ALA A 1 1349 ? -28.105 -16.970 24.064 1.00 91.50 1349 ALA A C 1
ATOM 10816 O O . ALA A 1 1349 ? -27.829 -17.922 23.331 1.00 91.50 1349 ALA A O 1
ATOM 10817 N N . LEU A 1 1350 ? -29.327 -16.781 24.576 1.00 91.19 1350 LEU A N 1
ATOM 10818 C CA . LEU A 1 1350 ? -30.470 -17.668 24.323 1.00 91.19 1350 LEU A CA 1
ATOM 10819 C C . LEU A 1 1350 ? -31.519 -17.048 23.397 1.00 91.19 1350 LEU A C 1
ATOM 10821 O O . LEU A 1 1350 ? -31.988 -17.741 22.500 1.00 91.19 1350 LEU A O 1
ATOM 10825 N N . SER A 1 1351 ? -31.905 -15.782 23.610 1.00 92.06 1351 SER A N 1
ATOM 10826 C CA . SER A 1 1351 ? -33.002 -15.170 22.839 1.00 92.06 1351 SER A CA 1
ATOM 10827 C C . SER A 1 1351 ? -32.549 -14.418 21.587 1.00 92.06 1351 SER A C 1
ATOM 10829 O O . SER A 1 1351 ? -33.201 -14.534 20.554 1.00 92.06 1351 SER A O 1
ATOM 10831 N N . HIS A 1 1352 ? -31.433 -13.686 21.645 1.00 91.19 1352 HIS A N 1
ATOM 10832 C CA . HIS A 1 1352 ? -30.935 -12.881 20.526 1.00 91.19 1352 HIS A CA 1
ATOM 10833 C C . HIS A 1 1352 ? -29.429 -13.105 20.355 1.00 91.19 1352 HIS A C 1
ATOM 10835 O O . HIS A 1 1352 ? -28.639 -12.701 21.200 1.00 91.19 1352 HIS A O 1
ATOM 10841 N N . THR A 1 1353 ? -29.025 -13.794 19.286 1.00 89.50 1353 THR A N 1
ATOM 10842 C CA . THR A 1 1353 ? -27.606 -14.046 18.967 1.00 89.50 1353 THR A CA 1
ATOM 10843 C C . THR A 1 1353 ? -27.011 -13.027 17.999 1.00 89.50 1353 THR A C 1
ATOM 10845 O O . THR A 1 1353 ? -25.789 -12.948 17.895 1.00 89.50 1353 THR A O 1
ATOM 10848 N N . ASP A 1 1354 ? -27.852 -12.280 17.279 1.00 91.12 1354 ASP A N 1
ATOM 10849 C CA . ASP A 1 1354 ? -27.434 -11.070 16.571 1.00 91.12 1354 ASP A CA 1
ATOM 10850 C C . ASP A 1 1354 ? -27.430 -9.909 17.587 1.00 91.12 1354 ASP A C 1
ATOM 10852 O O . ASP A 1 1354 ? -28.455 -9.681 18.240 1.00 91.12 1354 ASP A O 1
ATOM 10856 N N . PRO A 1 1355 ? -26.305 -9.195 17.772 1.00 93.00 1355 PRO A N 1
ATOM 10857 C CA . PRO A 1 1355 ? -26.232 -8.072 18.698 1.00 93.00 1355 PRO A CA 1
ATOM 10858 C C . PRO A 1 1355 ? -26.984 -6.825 18.211 1.00 93.00 1355 PRO A C 1
ATOM 10860 O O . PRO A 1 1355 ? -27.110 -5.878 18.985 1.00 93.00 1355 PRO A O 1
ATOM 10863 N N . PHE A 1 1356 ? -27.464 -6.780 16.963 1.00 91.81 1356 PHE A N 1
ATOM 10864 C CA . PHE A 1 1356 ? -28.343 -5.718 16.477 1.00 91.81 1356 PHE A CA 1
ATOM 10865 C C . PHE A 1 1356 ? -29.814 -6.153 16.540 1.00 91.81 1356 PHE A C 1
ATOM 10867 O O . PHE A 1 1356 ? -30.216 -7.107 15.875 1.00 91.81 1356 PHE A O 1
ATOM 10874 N N . ILE A 1 1357 ? -30.626 -5.451 17.338 1.00 91.94 1357 ILE A N 1
ATOM 10875 C CA . ILE A 1 1357 ? -32.037 -5.797 17.577 1.00 91.94 1357 ILE A CA 1
ATOM 10876 C C . ILE A 1 1357 ? -32.928 -4.584 17.304 1.00 91.94 1357 ILE A C 1
ATOM 10878 O O . ILE A 1 1357 ? -32.772 -3.548 17.944 1.00 91.94 1357 ILE A O 1
ATOM 10882 N N . GLN A 1 1358 ? -33.927 -4.737 16.431 1.00 88.94 1358 GLN A N 1
ATOM 10883 C CA . GLN A 1 1358 ? -35.025 -3.773 16.307 1.00 88.94 1358 GLN A CA 1
ATOM 10884 C C . GLN A 1 1358 ? -36.112 -4.089 17.345 1.00 88.94 1358 GLN A C 1
ATOM 10886 O O . GLN A 1 1358 ? -36.766 -5.133 17.293 1.00 88.94 1358 GLN A O 1
ATOM 10891 N N . ALA A 1 1359 ? -36.271 -3.205 18.329 1.00 89.56 1359 ALA A N 1
ATOM 10892 C CA . ALA A 1 1359 ? -37.169 -3.363 19.463 1.00 89.56 1359 ALA A CA 1
ATOM 10893 C C . ALA A 1 1359 ? -38.503 -2.642 19.204 1.00 89.56 1359 ALA A C 1
ATOM 10895 O O . ALA A 1 1359 ? -38.666 -1.441 19.435 1.00 89.56 1359 ALA A O 1
ATOM 10896 N N . ASN A 1 1360 ? -39.477 -3.413 18.717 1.00 87.19 1360 ASN A N 1
ATOM 10897 C CA . ASN A 1 1360 ? -40.704 -2.885 18.110 1.00 87.19 1360 ASN A CA 1
ATOM 10898 C C . ASN A 1 1360 ? -41.875 -2.696 19.087 1.00 87.19 1360 ASN A C 1
ATOM 10900 O O . ASN A 1 1360 ? -42.945 -2.258 18.680 1.00 87.19 1360 ASN A O 1
ATOM 10904 N N . THR A 1 1361 ? -41.698 -3.060 20.358 1.00 84.88 1361 THR A N 1
ATOM 10905 C CA . THR A 1 1361 ? -42.777 -3.221 21.352 1.00 84.88 1361 THR A CA 1
ATOM 10906 C C . THR A 1 1361 ? -42.638 -2.315 22.578 1.00 84.88 1361 THR A C 1
ATOM 10908 O O . THR A 1 1361 ? -43.428 -2.427 23.510 1.00 84.88 1361 THR A O 1
ATOM 10911 N N . GLY A 1 1362 ? -41.620 -1.449 22.631 1.00 84.75 1362 GLY A N 1
ATOM 10912 C CA . GLY A 1 1362 ? -41.321 -0.587 23.787 1.00 84.75 1362 GLY A CA 1
ATOM 10913 C C . GLY A 1 1362 ? -40.743 -1.310 25.014 1.00 84.75 1362 GLY A C 1
ATOM 10914 O O . GLY A 1 1362 ? -40.126 -0.667 25.863 1.00 84.75 1362 GLY A O 1
ATOM 10915 N N . GLU A 1 1363 ? -40.887 -2.634 25.083 1.00 90.00 1363 GLU A N 1
ATOM 10916 C CA . GLU A 1 1363 ? -40.251 -3.528 26.052 1.00 90.00 1363 GLU A CA 1
ATOM 10917 C C . GLU A 1 1363 ? -39.593 -4.713 25.320 1.00 90.00 1363 GLU A C 1
ATOM 10919 O O . GLU A 1 1363 ? -40.160 -5.237 24.357 1.00 90.00 1363 GLU A O 1
ATOM 10924 N N . LEU A 1 1364 ? -38.395 -5.113 25.758 1.00 94.56 1364 LEU A N 1
ATOM 10925 C CA . LEU A 1 1364 ? -37.574 -6.188 25.183 1.00 94.56 1364 LEU A CA 1
ATOM 10926 C C . LEU A 1 1364 ? -37.030 -7.095 26.298 1.00 94.56 1364 LEU A C 1
ATOM 10928 O O . LEU A 1 1364 ? -36.582 -6.602 27.328 1.00 94.56 1364 LEU A O 1
ATOM 10932 N N . CYS A 1 1365 ? -37.011 -8.415 26.081 1.00 94.81 1365 CYS A N 1
ATOM 10933 C CA . CYS A 1 1365 ? -36.410 -9.377 27.011 1.00 94.81 1365 CYS A CA 1
ATOM 10934 C C . CYS A 1 1365 ? -35.210 -10.100 26.374 1.00 94.81 1365 CYS A C 1
ATOM 10936 O O . CYS A 1 1365 ? -35.354 -10.871 25.418 1.00 94.81 1365 CYS A O 1
ATOM 10938 N N . ILE A 1 1366 ? -34.017 -9.877 26.928 1.00 96.25 1366 ILE A N 1
ATOM 10939 C CA . ILE A 1 1366 ? -32.776 -10.536 26.508 1.00 96.25 1366 ILE A CA 1
ATOM 10940 C C . ILE A 1 1366 ? -32.411 -11.609 27.541 1.00 96.25 1366 ILE A C 1
ATOM 10942 O O . ILE A 1 1366 ? -32.385 -11.342 28.741 1.00 96.25 1366 ILE A O 1
ATOM 10946 N N . GLN A 1 1367 ? -32.151 -12.832 27.073 1.00 95.50 1367 GLN A N 1
ATOM 10947 C CA . GLN A 1 1367 ? -31.878 -13.996 27.919 1.00 95.50 1367 GLN A CA 1
ATOM 10948 C C . GLN A 1 1367 ? -30.495 -14.583 27.652 1.00 95.50 1367 GLN A C 1
ATOM 10950 O O . GLN A 1 1367 ? -30.104 -14.783 26.498 1.00 95.50 1367 GLN A O 1
ATOM 10955 N N . PHE A 1 1368 ? -29.803 -14.942 28.731 1.00 94.69 1368 PHE A N 1
ATOM 10956 C CA . PHE A 1 1368 ? -28.531 -15.660 28.713 1.00 94.69 1368 PHE A CA 1
ATOM 10957 C C . PHE A 1 1368 ? -28.599 -16.899 29.605 1.00 94.69 1368 PHE A C 1
ATOM 10959 O O . PHE A 1 1368 ? -29.139 -16.844 30.706 1.00 94.69 1368 PHE A O 1
ATOM 10966 N N . ALA A 1 1369 ? -28.004 -18.005 29.166 1.00 92.94 1369 ALA A N 1
ATOM 10967 C CA . ALA A 1 1369 ? -27.635 -19.107 30.047 1.00 92.94 1369 ALA A CA 1
ATOM 10968 C C . ALA A 1 1369 ? -26.288 -18.805 30.720 1.00 92.94 1369 ALA A C 1
ATOM 10970 O O . ALA A 1 1369 ? -25.409 -18.207 30.095 1.00 92.94 1369 ALA A O 1
ATOM 10971 N N . ARG A 1 1370 ? -26.117 -19.277 31.957 1.00 90.62 1370 ARG A N 1
ATOM 10972 C CA . ARG A 1 1370 ? -24.831 -19.355 32.667 1.00 90.62 1370 ARG A CA 1
ATOM 10973 C C . ARG A 1 1370 ? -24.493 -20.809 32.997 1.00 90.62 1370 ARG A C 1
ATOM 10975 O O . ARG A 1 1370 ? -25.390 -21.634 33.162 1.00 90.62 1370 ARG A O 1
ATOM 10982 N N . HIS A 1 1371 ? -23.211 -21.120 33.136 1.00 89.25 1371 HIS A N 1
ATOM 10983 C CA . HIS A 1 1371 ? -22.768 -22.435 33.592 1.00 89.25 1371 HIS A CA 1
ATOM 10984 C C . HIS A 1 1371 ? -23.067 -22.629 35.096 1.00 89.25 1371 HIS A C 1
ATOM 10986 O O . HIS A 1 1371 ? -22.737 -21.730 35.870 1.00 89.25 1371 HIS A O 1
ATOM 10992 N N . PRO A 1 1372 ? -23.625 -23.775 35.542 1.00 84.12 1372 PRO A N 1
ATOM 10993 C CA . PRO A 1 1372 ? -23.954 -24.012 36.954 1.00 84.12 1372 PRO A CA 1
ATOM 10994 C C . PRO A 1 1372 ? -22.774 -23.809 37.912 1.00 84.12 1372 PRO A C 1
ATOM 10996 O O . PRO A 1 1372 ? -22.900 -23.115 38.916 1.00 84.12 1372 PRO A O 1
ATOM 10999 N N . ASP A 1 1373 ? -21.609 -24.354 37.555 1.00 84.75 1373 ASP A N 1
ATOM 11000 C CA . ASP A 1 1373 ? -20.422 -24.377 38.425 1.00 84.75 1373 ASP A CA 1
ATOM 11001 C C . ASP A 1 1373 ? -19.569 -23.092 38.373 1.00 84.75 1373 ASP A C 1
ATOM 11003 O O . ASP A 1 1373 ? -18.462 -23.054 38.908 1.00 84.75 1373 ASP A O 1
ATOM 11007 N N . LYS A 1 1374 ? -20.049 -22.036 37.700 1.00 85.38 1374 LYS A N 1
ATOM 11008 C CA . LYS A 1 1374 ? -19.374 -20.731 37.609 1.00 85.38 1374 LYS A CA 1
ATOM 11009 C C . LYS A 1 1374 ? -20.320 -19.621 38.082 1.00 85.38 1374 LYS A C 1
ATOM 11011 O O . LYS A 1 1374 ? -20.968 -18.989 37.250 1.00 85.38 1374 LYS A O 1
ATOM 11016 N N . PRO A 1 1375 ? -20.420 -19.361 39.398 1.00 84.50 1375 PRO A N 1
ATOM 11017 C CA . PRO A 1 1375 ? -21.188 -18.229 39.906 1.00 84.50 1375 PRO A CA 1
ATOM 11018 C C . PRO A 1 1375 ? -20.515 -16.911 39.492 1.00 84.50 1375 PRO A C 1
ATOM 11020 O O . PRO A 1 1375 ? -19.303 -16.731 39.670 1.00 84.50 1375 PRO A O 1
ATOM 11023 N N . LEU A 1 1376 ? -21.301 -15.975 38.955 1.00 88.31 1376 LEU A N 1
ATOM 11024 C CA . LEU A 1 1376 ? -20.809 -14.727 38.363 1.00 88.31 1376 LEU A CA 1
ATOM 11025 C C . LEU A 1 1376 ? -21.444 -13.515 39.047 1.00 88.31 1376 LEU A C 1
ATOM 11027 O O . LEU A 1 1376 ? -22.658 -13.432 39.215 1.00 88.31 1376 LEU A O 1
ATOM 11031 N N . ARG A 1 1377 ? -20.624 -12.510 39.346 1.00 87.50 1377 ARG A N 1
ATOM 11032 C CA . ARG A 1 1377 ? -21.091 -11.136 39.536 1.00 87.50 1377 ARG A CA 1
ATOM 11033 C C . ARG A 1 1377 ? -21.420 -10.587 38.151 1.00 87.50 1377 ARG A C 1
ATOM 11035 O O . ARG A 1 1377 ? -20.591 -10.709 37.252 1.00 87.50 1377 ARG A O 1
ATOM 11042 N N . ILE A 1 1378 ? -22.617 -10.031 37.972 1.00 90.31 1378 ILE A N 1
ATOM 11043 C CA . ILE A 1 1378 ? -23.108 -9.525 36.682 1.00 90.31 1378 ILE A CA 1
ATOM 11044 C C . ILE A 1 1378 ? -23.777 -8.167 36.887 1.00 90.31 1378 ILE A C 1
ATOM 11046 O O . ILE A 1 1378 ? -24.602 -8.020 37.791 1.00 90.31 1378 ILE A O 1
ATOM 11050 N N . MET A 1 1379 ? -23.447 -7.213 36.020 1.00 90.69 1379 MET A N 1
ATOM 11051 C CA . MET A 1 1379 ? -24.174 -5.955 35.835 1.00 90.69 1379 MET A CA 1
ATOM 11052 C C . MET A 1 1379 ? -24.485 -5.745 34.353 1.00 90.69 1379 MET A C 1
ATOM 11054 O O . MET A 1 1379 ? -23.802 -6.288 33.481 1.00 90.69 1379 MET A O 1
ATOM 11058 N N . ALA A 1 1380 ? -25.475 -4.904 34.068 1.00 94.56 1380 ALA A N 1
ATOM 11059 C CA . ALA A 1 1380 ? -25.715 -4.393 32.729 1.00 94.56 1380 ALA A CA 1
ATOM 11060 C C . ALA A 1 1380 ? -25.990 -2.885 32.747 1.00 94.56 1380 ALA A C 1
ATOM 11062 O O . ALA A 1 1380 ? -26.530 -2.361 33.721 1.00 94.56 1380 ALA A O 1
ATOM 11063 N N . GLN A 1 1381 ? -25.625 -2.211 31.658 1.00 95.50 1381 GLN A N 1
ATOM 11064 C CA . GLN A 1 1381 ? -25.815 -0.777 31.449 1.00 95.50 1381 GLN A CA 1
ATOM 11065 C C . GLN A 1 1381 ? -26.604 -0.546 30.155 1.00 95.50 1381 GLN A C 1
ATOM 11067 O O . GLN A 1 1381 ? -26.400 -1.251 29.163 1.00 95.50 1381 GLN A O 1
ATOM 11072 N N . LEU A 1 1382 ? -27.509 0.433 30.155 1.00 96.00 1382 LEU A N 1
ATOM 11073 C CA . LEU A 1 1382 ? -28.268 0.855 28.976 1.00 96.00 1382 LEU A CA 1
ATOM 11074 C C . LEU A 1 1382 ? -27.967 2.326 28.709 1.00 96.00 1382 LEU A C 1
ATOM 11076 O O . LEU A 1 1382 ? -28.285 3.172 29.534 1.00 96.00 1382 LEU A O 1
ATOM 11080 N N . ILE A 1 1383 ? -27.388 2.635 27.553 1.00 94.56 1383 ILE A N 1
ATOM 11081 C CA . ILE A 1 1383 ? -26.996 3.998 27.179 1.00 94.56 1383 ILE A CA 1
ATOM 11082 C C . ILE A 1 1383 ? -27.717 4.374 25.887 1.00 94.56 1383 ILE A C 1
ATOM 11084 O O . ILE A 1 1383 ? -27.445 3.787 24.840 1.00 94.56 1383 ILE A O 1
ATOM 11088 N N . HIS A 1 1384 ? -28.618 5.354 25.930 1.00 92.44 1384 HIS A N 1
ATOM 11089 C CA . HIS A 1 1384 ? -29.141 5.970 24.710 1.00 92.44 1384 HIS A CA 1
ATOM 11090 C C . HIS A 1 1384 ? -28.009 6.699 23.979 1.00 92.44 1384 HIS A C 1
ATOM 11092 O O . HIS A 1 1384 ? -27.183 7.335 24.626 1.00 92.44 1384 HIS A O 1
ATOM 11098 N N . CYS A 1 1385 ? -27.948 6.580 22.653 1.00 89.69 1385 CYS A N 1
ATOM 11099 C CA . CYS A 1 1385 ? -26.805 7.037 21.857 1.00 89.69 1385 CYS A CA 1
ATOM 11100 C C . CYS A 1 1385 ? -27.168 7.645 20.489 1.00 89.69 1385 CYS A C 1
ATOM 11102 O O . CYS A 1 1385 ? -26.296 7.791 19.631 1.00 89.69 1385 CYS A O 1
ATOM 11104 N N . SER A 1 1386 ? -28.440 7.977 20.251 1.00 85.00 1386 SER A N 1
ATOM 11105 C CA . SER A 1 1386 ? -28.870 8.577 18.980 1.00 85.00 1386 SER A CA 1
ATOM 11106 C C . SER A 1 1386 ? -28.344 10.004 18.819 1.00 85.00 1386 SER A C 1
ATOM 11108 O O . SER A 1 1386 ? -28.330 10.768 19.781 1.00 85.00 1386 SER A O 1
ATOM 11110 N N . HIS A 1 1387 ? -28.021 10.402 17.584 1.00 74.50 1387 HIS A N 1
ATOM 11111 C CA . HIS A 1 1387 ? -27.686 11.795 17.234 1.00 74.50 1387 HIS A CA 1
ATOM 11112 C C . HIS A 1 1387 ? -26.548 12.398 18.088 1.00 74.50 1387 HIS A C 1
ATOM 11114 O O . HIS A 1 1387 ? -26.590 13.570 18.445 1.00 74.50 1387 HIS A O 1
ATOM 11120 N N . ASP A 1 1388 ? -25.547 11.579 18.431 1.00 68.25 1388 ASP A N 1
ATOM 11121 C CA . ASP A 1 1388 ? -24.391 11.923 19.278 1.00 68.25 1388 ASP A CA 1
ATOM 11122 C C . ASP A 1 1388 ? -24.733 12.353 20.728 1.00 68.25 1388 ASP A C 1
ATOM 11124 O O . ASP A 1 1388 ? -23.848 12.757 21.481 1.00 68.25 1388 ASP A O 1
ATOM 11128 N N . VAL A 1 1389 ? -25.988 12.189 21.167 1.00 74.06 1389 VAL A N 1
ATOM 11129 C CA . VAL A 1 1389 ? -26.416 12.404 22.559 1.00 74.06 1389 VAL A CA 1
ATOM 11130 C C . VAL A 1 1389 ? -26.270 11.104 23.351 1.00 74.06 1389 VAL A C 1
ATOM 11132 O O . VAL A 1 1389 ? -26.827 10.080 22.961 1.00 74.06 1389 VAL A O 1
ATOM 11135 N N . SER A 1 1390 ? -25.560 11.151 24.483 1.00 84.88 1390 SER A N 1
ATOM 11136 C CA . SER A 1 1390 ? -25.362 10.008 25.385 1.00 84.88 1390 SER A CA 1
ATOM 11137 C C . SER A 1 1390 ? -26.126 10.196 26.700 1.00 84.88 1390 SER A C 1
ATOM 11139 O O . SER A 1 1390 ? -25.822 11.118 27.452 1.00 84.88 1390 SER A O 1
ATOM 11141 N N . GLU A 1 1391 ? -27.077 9.311 27.010 1.00 91.06 1391 GLU A N 1
ATOM 11142 C CA . GLU A 1 1391 ? -27.876 9.338 28.252 1.00 91.06 1391 GLU A CA 1
ATOM 11143 C C . GLU A 1 1391 ? -27.896 7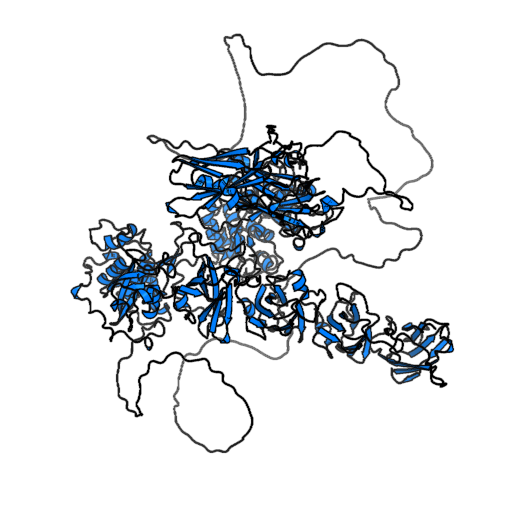.948 28.909 1.00 91.06 1391 GLU A C 1
ATOM 11145 O O . GLU A 1 1391 ? -28.253 6.960 28.263 1.00 91.06 1391 GLU A O 1
ATOM 11150 N N . ASP A 1 1392 ? -27.538 7.858 30.196 1.00 92.25 1392 ASP A N 1
ATOM 11151 C CA . ASP A 1 1392 ? -27.628 6.605 30.955 1.00 92.25 1392 ASP A CA 1
ATOM 11152 C C . ASP A 1 1392 ? -29.085 6.319 31.351 1.00 92.25 1392 ASP A C 1
ATOM 11154 O O . ASP A 1 1392 ? -29.709 7.030 32.139 1.00 92.25 1392 ASP A O 1
ATOM 11158 N N . CYS A 1 1393 ? -29.620 5.244 30.783 1.00 92.81 1393 CYS A N 1
ATOM 11159 C CA . CYS A 1 1393 ? -30.982 4.761 30.947 1.00 92.81 1393 CYS A CA 1
ATOM 11160 C C . CYS A 1 1393 ? -31.040 3.457 31.766 1.00 92.81 1393 CYS A C 1
ATOM 11162 O O . CYS A 1 1393 ? -32.045 2.750 31.711 1.00 92.81 1393 CYS A O 1
ATOM 11164 N N . SER A 1 1394 ? -30.003 3.099 32.531 1.00 92.75 1394 SER A N 1
ATOM 11165 C CA . SER A 1 1394 ? -29.892 1.787 33.204 1.00 92.75 1394 SER A CA 1
ATOM 11166 C C . SER A 1 1394 ? -30.975 1.524 34.261 1.00 92.75 1394 SER A C 1
ATOM 11168 O O . SER A 1 1394 ? -31.291 0.374 34.550 1.00 92.75 1394 SER A O 1
ATOM 11170 N N . GLN A 1 1395 ? -31.641 2.577 34.752 1.00 89.38 1395 GLN A N 1
ATOM 11171 C CA . GLN A 1 1395 ? -32.884 2.512 35.548 1.00 89.38 1395 GLN A CA 1
ATOM 11172 C C . GLN A 1 1395 ? -34.047 1.795 34.817 1.00 89.38 1395 GLN A C 1
ATOM 11174 O O . GLN A 1 1395 ? -35.055 1.439 35.429 1.00 89.38 1395 GLN A O 1
ATOM 11179 N N . GLN A 1 1396 ? -33.929 1.600 33.501 1.00 93.00 1396 GLN A N 1
ATOM 11180 C CA . GLN A 1 1396 ? -34.882 0.888 32.652 1.00 93.00 1396 GLN A CA 1
ATOM 11181 C C . GLN A 1 1396 ? -34.497 -0.582 32.400 1.00 93.00 1396 GLN A C 1
ATOM 11183 O O . GLN A 1 1396 ? -35.121 -1.228 31.557 1.00 93.00 1396 GLN A O 1
ATOM 11188 N N . ILE A 1 1397 ? -33.493 -1.121 33.106 1.00 94.62 1397 ILE A N 1
ATOM 11189 C CA . ILE A 1 1397 ? -33.155 -2.550 33.104 1.00 94.62 1397 ILE A CA 1
ATOM 11190 C C . ILE A 1 1397 ? -33.654 -3.196 34.402 1.00 94.62 1397 ILE A C 1
ATOM 11192 O O . ILE A 1 1397 ? -33.263 -2.796 35.499 1.00 94.62 1397 ILE A O 1
ATOM 11196 N N . LEU A 1 1398 ? -34.442 -4.263 34.286 1.00 94.31 1398 LEU A N 1
ATOM 11197 C CA . LEU A 1 1398 ? -34.691 -5.210 35.371 1.00 94.31 1398 LEU A CA 1
ATOM 11198 C C . LEU A 1 1398 ? -33.835 -6.459 35.146 1.00 94.31 1398 LEU A C 1
ATOM 11200 O O . LEU A 1 1398 ? -34.095 -7.235 34.222 1.00 94.31 1398 LEU A O 1
ATOM 11204 N N . GLN A 1 1399 ? -32.813 -6.649 35.985 1.00 94.88 1399 GLN A N 1
ATOM 11205 C CA . GLN A 1 1399 ? -31.973 -7.845 35.980 1.00 94.88 1399 GLN A CA 1
ATOM 11206 C C . GLN A 1 1399 ? -32.597 -8.887 36.912 1.00 94.88 1399 GLN A C 1
ATOM 11208 O O . GLN A 1 1399 ? -32.810 -8.642 38.099 1.00 94.88 1399 GLN A O 1
ATOM 11213 N N . GLN A 1 1400 ? -32.896 -10.071 36.388 1.00 93.00 1400 GLN A N 1
ATOM 11214 C CA . GLN A 1 1400 ? -33.474 -11.175 37.155 1.00 93.00 1400 GLN A CA 1
ATOM 11215 C C . GLN A 1 1400 ? -32.707 -12.457 36.861 1.00 93.00 1400 GLN A C 1
ATOM 11217 O O . GLN A 1 1400 ? -32.241 -12.670 35.744 1.00 93.00 1400 GLN A O 1
ATOM 11222 N N . THR A 1 1401 ? -32.582 -13.336 37.850 1.00 90.25 1401 THR A N 1
ATOM 11223 C CA . THR A 1 1401 ? -31.913 -14.628 37.662 1.00 90.25 1401 THR A CA 1
ATOM 11224 C C . THR A 1 1401 ? -32.835 -15.730 38.138 1.00 90.25 1401 THR A C 1
ATOM 11226 O O . THR A 1 1401 ? -33.353 -15.672 39.249 1.00 90.25 1401 THR A O 1
ATOM 11229 N N . ARG A 1 1402 ? -33.027 -16.752 37.308 1.00 87.12 1402 ARG A N 1
ATOM 11230 C CA . ARG A 1 1402 ? -33.814 -17.932 37.650 1.00 87.12 1402 ARG A CA 1
ATOM 11231 C C . ARG A 1 1402 ? -33.067 -19.171 37.184 1.00 87.12 1402 ARG A C 1
ATOM 11233 O O . ARG A 1 1402 ? -32.652 -19.247 36.030 1.00 87.12 1402 ARG A O 1
ATOM 11240 N N . ASP A 1 1403 ? -32.886 -20.121 38.094 1.00 84.19 1403 ASP A N 1
ATOM 11241 C CA . ASP A 1 1403 ? -32.127 -21.350 37.861 1.00 84.19 1403 ASP A CA 1
ATOM 11242 C C . ASP A 1 1403 ? -30.705 -21.030 37.323 1.00 84.19 1403 ASP A C 1
ATOM 11244 O O . ASP A 1 1403 ? -29.883 -20.405 38.010 1.00 84.19 1403 ASP A O 1
ATOM 11248 N N . PHE A 1 1404 ? -30.430 -21.387 36.066 1.00 88.25 1404 PHE A N 1
ATOM 11249 C CA . PHE A 1 1404 ? -29.173 -21.112 35.355 1.00 88.25 1404 PHE A CA 1
ATOM 11250 C C . PHE A 1 1404 ? -29.351 -20.132 34.183 1.00 88.25 1404 PHE A C 1
ATOM 11252 O O . PHE A 1 1404 ? -28.586 -20.155 33.219 1.00 88.25 1404 PHE A O 1
ATOM 11259 N N . GLN A 1 1405 ? -30.368 -19.272 34.253 1.00 93.06 1405 GLN A N 1
ATOM 11260 C CA . GLN A 1 1405 ? -30.665 -18.260 33.243 1.00 93.06 1405 GLN A CA 1
ATOM 11261 C C . GLN A 1 1405 ? -30.769 -16.859 33.852 1.00 93.06 1405 GLN A C 1
ATOM 11263 O O . GLN A 1 1405 ? -31.305 -16.664 34.945 1.00 93.06 1405 GLN A O 1
ATOM 11268 N N . ILE A 1 1406 ? -30.265 -15.882 33.107 1.00 93.75 1406 ILE A N 1
ATOM 11269 C CA . ILE A 1 1406 ? -30.305 -14.456 33.419 1.00 93.75 1406 ILE A CA 1
ATOM 11270 C C . ILE A 1 1406 ? -31.251 -13.795 32.420 1.00 93.75 1406 ILE A C 1
ATOM 11272 O O . ILE A 1 1406 ? -31.165 -14.039 31.214 1.00 93.75 1406 ILE A O 1
ATOM 11276 N N . TYR A 1 1407 ? -32.143 -12.964 32.940 1.00 95.19 1407 TYR A N 1
ATOM 11277 C CA . TYR A 1 1407 ? -33.169 -12.242 32.210 1.00 95.19 1407 TYR A CA 1
ATOM 11278 C C . TYR A 1 1407 ? -32.907 -10.750 32.387 1.00 95.19 1407 TYR A C 1
ATOM 11280 O O . TYR A 1 1407 ? -32.860 -10.256 33.514 1.00 95.19 1407 TYR A O 1
ATOM 11288 N N . PHE A 1 1408 ? -32.769 -10.039 31.275 1.00 95.81 1408 PHE A N 1
ATOM 11289 C CA . PHE A 1 1408 ? -32.742 -8.584 31.237 1.00 95.81 1408 PHE A CA 1
ATOM 11290 C C . PHE A 1 1408 ? -34.025 -8.114 30.565 1.00 95.81 1408 PHE A C 1
ATOM 11292 O O . PHE A 1 1408 ? -34.188 -8.289 29.355 1.00 95.81 1408 PHE A O 1
ATOM 11299 N N . VAL A 1 1409 ? -34.952 -7.563 31.348 1.00 95.00 1409 VAL A N 1
ATOM 11300 C CA . VAL A 1 1409 ? -36.141 -6.893 30.806 1.00 95.00 1409 VAL A CA 1
ATOM 11301 C C . VAL A 1 1409 ? -35.809 -5.412 30.673 1.00 95.00 1409 VAL A C 1
ATOM 11303 O O . VAL A 1 1409 ? -35.386 -4.783 31.639 1.00 95.00 1409 VAL A O 1
ATOM 11306 N N . ILE A 1 1410 ? -35.947 -4.878 29.465 1.00 95.38 1410 ILE A N 1
ATOM 11307 C CA . ILE A 1 1410 ? -35.529 -3.529 29.084 1.00 95.38 1410 ILE A CA 1
ATOM 11308 C C . ILE A 1 1410 ? -36.758 -2.757 28.619 1.00 95.38 1410 ILE A C 1
ATOM 11310 O O . ILE A 1 1410 ? -37.490 -3.243 27.757 1.00 95.38 1410 ILE A O 1
ATOM 11314 N N . ARG A 1 1411 ? -36.964 -1.547 29.143 1.00 93.00 1411 ARG A N 1
ATOM 11315 C CA . ARG A 1 1411 ? -37.980 -0.597 28.661 1.00 93.00 1411 ARG A CA 1
ATOM 11316 C C . ARG A 1 1411 ? -37.307 0.595 27.988 1.00 93.00 1411 ARG A C 1
ATOM 11318 O O . ARG A 1 1411 ? -36.308 1.106 28.483 1.00 93.00 1411 ARG A O 1
ATOM 11325 N N . PHE A 1 1412 ? -37.845 1.064 26.868 1.00 91.75 1412 PHE A N 1
ATOM 11326 C CA . PHE A 1 1412 ? -37.265 2.208 26.155 1.00 91.75 1412 PHE A CA 1
ATOM 11327 C C . PHE A 1 1412 ? -38.008 3.500 26.525 1.00 91.75 1412 PHE A C 1
ATOM 11329 O O . PHE A 1 1412 ? -39.232 3.536 26.374 1.00 91.75 1412 PHE A O 1
ATOM 11336 N N . PRO A 1 1413 ? -37.315 4.551 27.016 1.00 88.75 1413 PRO A N 1
ATOM 11337 C CA . PRO A 1 1413 ? -37.942 5.814 27.417 1.00 88.75 1413 PRO A CA 1
ATOM 11338 C C . PRO A 1 1413 ? -38.343 6.699 26.226 1.00 88.75 1413 PRO A C 1
ATOM 11340 O O . PRO A 1 1413 ? -39.310 7.458 26.308 1.00 88.75 1413 PRO A O 1
ATOM 11343 N N . HIS A 1 1414 ? -37.627 6.585 25.109 1.00 86.94 1414 HIS A N 1
ATOM 11344 C CA . HIS A 1 1414 ? -37.857 7.301 23.854 1.00 86.94 1414 HIS A CA 1
ATOM 11345 C C . HIS A 1 1414 ? -37.392 6.435 22.663 1.00 86.94 1414 HIS A C 1
ATOM 11347 O O . HIS A 1 1414 ? -36.668 5.458 22.873 1.00 86.94 1414 HIS A O 1
ATOM 11353 N N . PRO A 1 1415 ? -37.850 6.713 21.425 1.00 88.38 1415 PRO A N 1
ATOM 11354 C CA . PRO A 1 1415 ? -37.379 6.005 20.237 1.00 88.38 1415 PRO A CA 1
ATOM 11355 C C . PRO A 1 1415 ? -35.945 6.418 19.889 1.00 88.38 1415 PRO A C 1
ATOM 11357 O O . PRO A 1 1415 ? -35.601 7.595 19.997 1.00 88.38 1415 PRO A O 1
ATOM 11360 N N . GLY A 1 1416 ? -35.133 5.474 19.418 1.00 90.00 1416 GLY A N 1
ATOM 11361 C CA . GLY A 1 1416 ? -33.733 5.717 19.076 1.00 90.00 1416 GLY A CA 1
ATOM 11362 C C . GLY A 1 1416 ? -32.831 4.500 19.269 1.00 90.00 1416 GLY A C 1
ATOM 11363 O O . GLY A 1 1416 ? -33.287 3.400 19.575 1.00 90.00 1416 GLY A O 1
ATOM 11364 N N . PHE A 1 1417 ? -31.529 4.707 19.102 1.00 91.19 1417 PHE A N 1
ATOM 11365 C CA . PHE A 1 1417 ? -30.491 3.709 19.317 1.00 91.19 1417 PHE A CA 1
ATOM 11366 C C . PHE A 1 1417 ? -30.003 3.687 20.770 1.00 91.19 1417 PHE A C 1
ATOM 11368 O O . PHE A 1 1417 ? -29.670 4.725 21.347 1.00 91.19 1417 PHE A O 1
ATOM 11375 N N . PHE A 1 1418 ? -29.868 2.489 21.337 1.00 93.25 1418 PHE A N 1
ATOM 11376 C CA . PHE A 1 1418 ? -29.340 2.247 22.678 1.00 93.25 1418 PHE A CA 1
ATOM 11377 C C . PHE A 1 1418 ? -28.212 1.211 22.639 1.00 93.25 1418 PHE A C 1
ATOM 11379 O O . PHE A 1 1418 ? -28.364 0.136 22.061 1.00 93.25 1418 PHE A O 1
ATOM 11386 N N . LYS A 1 1419 ? -27.090 1.501 23.300 1.00 94.50 1419 LYS A N 1
ATOM 11387 C CA . LYS A 1 1419 ? -26.041 0.521 23.609 1.00 94.50 1419 LYS A CA 1
ATOM 11388 C C . LYS A 1 1419 ? -26.467 -0.221 24.872 1.00 94.50 1419 LYS A C 1
ATOM 11390 O O . LYS A 1 1419 ? -26.632 0.408 25.914 1.00 94.50 1419 LYS A O 1
ATOM 11395 N N . PHE A 1 1420 ? -26.645 -1.535 24.787 1.00 96.31 1420 PHE A N 1
ATOM 11396 C CA . PHE A 1 1420 ? -26.917 -2.380 25.950 1.00 96.31 1420 PHE A CA 1
ATOM 11397 C C . PHE A 1 1420 ? -25.709 -3.278 26.213 1.00 96.31 1420 PHE A C 1
ATOM 11399 O O . PHE A 1 1420 ? -25.352 -4.122 25.390 1.00 96.31 1420 PHE A O 1
ATOM 11406 N N . GLN A 1 1421 ? -25.044 -3.036 27.336 1.00 95.81 1421 GLN A N 1
ATOM 11407 C CA . GLN A 1 1421 ? -23.726 -3.567 27.672 1.00 95.81 1421 GLN A CA 1
ATOM 11408 C C . GLN A 1 1421 ? -23.849 -4.502 28.869 1.00 95.81 1421 GLN A C 1
ATOM 11410 O O . GLN A 1 1421 ? -24.495 -4.153 29.853 1.00 95.81 1421 GLN A O 1
ATOM 11415 N N . ILE A 1 1422 ? -23.219 -5.673 28.805 1.00 95.19 1422 ILE A N 1
ATOM 11416 C CA . ILE A 1 1422 ? -23.224 -6.664 29.884 1.00 95.19 1422 ILE A CA 1
ATOM 11417 C C . ILE A 1 1422 ? -21.797 -6.861 30.376 1.00 95.19 1422 ILE A C 1
ATOM 11419 O O . ILE A 1 1422 ? -20.880 -7.079 29.581 1.00 95.19 1422 ILE A O 1
ATOM 11423 N N . TYR A 1 1423 ? -21.633 -6.832 31.694 1.00 94.00 1423 TYR A N 1
ATOM 11424 C CA . TYR A 1 1423 ? -20.364 -6.952 32.397 1.00 94.00 1423 TYR A CA 1
ATOM 11425 C C . TYR A 1 1423 ? -20.419 -8.133 33.368 1.00 94.00 1423 TYR A C 1
ATOM 11427 O O . TYR A 1 1423 ? -21.403 -8.273 34.097 1.00 94.00 1423 TYR A O 1
ATOM 11435 N N . ALA A 1 1424 ? -19.388 -8.983 33.398 1.00 92.44 1424 ALA A N 1
ATOM 11436 C CA . ALA A 1 1424 ? -19.381 -10.164 34.265 1.00 92.44 1424 ALA A CA 1
ATOM 11437 C C . ALA A 1 1424 ? -17.986 -10.561 34.769 1.00 92.44 1424 ALA A C 1
ATOM 11439 O O . ALA A 1 1424 ? -17.003 -10.497 34.033 1.00 92.44 1424 ALA A O 1
ATOM 11440 N N . LEU A 1 1425 ? -17.914 -11.025 36.020 1.00 90.31 1425 LEU A N 1
ATOM 11441 C CA . LEU A 1 1425 ? -16.687 -11.487 36.677 1.00 90.31 1425 LEU A CA 1
ATOM 11442 C C . LEU A 1 1425 ? -17.014 -12.630 37.660 1.00 90.31 1425 LEU A C 1
ATOM 11444 O O . LEU A 1 1425 ? -17.999 -12.512 38.392 1.00 90.31 1425 LEU A O 1
ATOM 11448 N N . PRO A 1 1426 ? -16.233 -13.723 37.744 1.00 89.12 1426 PRO A N 1
ATOM 11449 C CA . PRO A 1 1426 ? -16.480 -14.789 38.711 1.00 89.12 1426 PRO A CA 1
ATOM 11450 C C . PRO A 1 1426 ? -16.438 -14.276 40.151 1.00 89.12 1426 PRO A C 1
ATOM 11452 O O . PRO A 1 1426 ? -15.643 -13.398 40.489 1.00 89.12 1426 PRO A O 1
ATOM 11455 N N . TYR A 1 1427 ? -17.250 -14.859 41.036 1.00 85.25 1427 TYR A N 1
ATOM 11456 C CA . TYR A 1 1427 ? -17.158 -14.564 42.476 1.00 85.25 1427 TYR A CA 1
ATOM 11457 C C . TYR A 1 1427 ? -15.802 -14.964 43.087 1.00 85.25 1427 TYR A C 1
ATOM 11459 O O . TYR A 1 1427 ? -15.437 -14.450 44.140 1.00 85.25 1427 TYR A O 1
ATOM 11467 N N . THR A 1 1428 ? -15.055 -15.854 42.427 1.00 84.62 1428 THR A N 1
ATOM 11468 C CA . THR A 1 1428 ? -13.725 -16.321 42.846 1.00 84.62 1428 THR A CA 1
ATOM 11469 C C . THR A 1 1428 ? -12.566 -15.447 42.356 1.00 84.62 1428 THR A C 1
ATOM 11471 O O . THR A 1 1428 ? -11.480 -15.547 42.917 1.00 84.62 1428 THR A O 1
ATOM 11474 N N . GLU A 1 1429 ? -12.749 -14.619 41.316 1.00 82.81 1429 GLU A N 1
ATOM 11475 C CA . GLU A 1 1429 ? -11.722 -13.654 40.890 1.00 82.81 1429 GLU A CA 1
ATOM 11476 C C . GLU A 1 1429 ? -11.862 -12.368 41.730 1.00 82.81 1429 GLU A C 1
ATOM 11478 O O . GLU A 1 1429 ? -12.946 -11.774 41.738 1.00 82.81 1429 GLU A O 1
ATOM 11483 N N . PRO A 1 1430 ? -10.809 -11.910 42.436 1.00 74.88 1430 PRO A N 1
ATOM 11484 C CA . PRO A 1 1430 ? -10.835 -10.638 43.150 1.00 74.88 1430 PRO A CA 1
ATOM 11485 C C . PRO A 1 1430 ? -10.816 -9.451 42.174 1.00 74.88 1430 PRO A C 1
ATOM 11487 O O . PRO A 1 1430 ? -10.185 -9.503 41.121 1.00 74.88 1430 PRO A O 1
ATOM 11490 N N . GLY A 1 1431 ? -11.495 -8.363 42.545 1.00 69.38 1431 GLY A N 1
ATOM 11491 C CA . GLY A 1 1431 ? -11.579 -7.128 41.756 1.00 69.38 1431 GLY A CA 1
ATOM 11492 C C . GLY A 1 1431 ? -12.975 -6.508 41.802 1.00 69.38 1431 GLY A C 1
ATOM 11493 O O . GLY A 1 1431 ? -13.968 -7.234 41.865 1.00 69.38 1431 GLY A O 1
ATOM 11494 N N . GLU A 1 1432 ? -13.059 -5.176 41.797 1.00 72.00 1432 GLU A N 1
ATOM 11495 C CA . GLU A 1 1432 ? -14.334 -4.431 41.784 1.00 72.00 1432 GLU A CA 1
ATOM 11496 C C . GLU A 1 1432 ? -14.820 -4.108 40.363 1.00 72.00 1432 GLU A C 1
ATOM 11498 O O . GLU A 1 1432 ? -16.022 -4.067 40.113 1.00 72.00 1432 GLU A O 1
ATOM 11503 N N . SER A 1 1433 ? -13.890 -3.938 39.418 1.00 78.50 1433 SER A N 1
ATOM 11504 C CA . SER A 1 1433 ? -14.190 -3.724 38.000 1.00 78.50 1433 SER A CA 1
ATOM 11505 C C . SER A 1 1433 ? -14.647 -5.024 37.336 1.00 78.50 1433 SER A C 1
ATOM 11507 O O . SER A 1 1433 ? -13.923 -6.021 37.360 1.00 78.50 1433 SER A O 1
ATOM 11509 N N . LEU A 1 1434 ? -15.832 -5.014 36.721 1.00 86.69 1434 LEU A N 1
ATOM 11510 C CA . LEU A 1 1434 ? -16.312 -6.118 35.891 1.00 86.69 1434 LEU A CA 1
ATOM 11511 C C . LEU A 1 1434 ? -15.950 -5.851 34.418 1.00 86.69 1434 LEU A C 1
ATOM 11513 O O . LEU A 1 1434 ? -16.297 -4.787 33.908 1.00 86.69 1434 LEU A O 1
ATOM 11517 N N . PRO A 1 1435 ? -15.300 -6.784 33.698 1.00 88.81 1435 PRO A N 1
ATOM 11518 C CA . PRO A 1 1435 ? -15.048 -6.638 32.267 1.00 88.81 1435 PRO A CA 1
ATOM 11519 C C . PRO A 1 1435 ? -16.335 -6.818 31.447 1.00 88.81 1435 PRO A C 1
ATOM 11521 O O . PRO A 1 1435 ? -17.219 -7.595 31.817 1.00 88.81 1435 PRO A O 1
ATOM 11524 N N . SER A 1 1436 ? -16.427 -6.113 30.313 1.00 91.38 1436 SER A N 1
ATOM 11525 C CA . SER A 1 1436 ? -17.512 -6.294 29.336 1.00 91.38 1436 SER A CA 1
ATOM 11526 C C . SER A 1 1436 ? -17.418 -7.684 28.705 1.00 91.38 1436 SER A C 1
ATOM 11528 O O . SER A 1 1436 ? -16.330 -8.135 28.349 1.00 91.38 1436 SER A O 1
ATOM 11530 N N . VAL A 1 1437 ? -18.559 -8.360 28.574 1.00 92.75 1437 VAL A N 1
ATOM 11531 C CA . VAL A 1 1437 ? -18.668 -9.713 28.008 1.00 92.75 1437 VAL A CA 1
ATOM 11532 C C . VAL A 1 1437 ? -19.619 -9.788 26.815 1.00 92.75 1437 VAL A C 1
ATOM 11534 O O . VAL A 1 1437 ? -19.460 -10.672 25.978 1.00 92.75 1437 VAL A O 1
ATOM 11537 N N . TYR A 1 1438 ? -20.579 -8.871 26.684 1.00 94.19 1438 TYR A N 1
ATOM 11538 C CA . TYR A 1 1438 ? -21.450 -8.796 25.507 1.00 94.19 1438 TYR A CA 1
ATOM 11539 C C . TYR A 1 1438 ? -21.974 -7.371 25.314 1.00 94.19 1438 TYR A C 1
ATOM 11541 O O . TYR A 1 1438 ? -22.399 -6.751 26.289 1.00 94.19 1438 TYR A O 1
ATOM 11549 N N . ASN A 1 1439 ? -22.003 -6.873 24.074 1.00 94.94 1439 ASN A N 1
ATOM 11550 C CA . ASN A 1 1439 ? -22.618 -5.581 23.747 1.00 94.94 1439 ASN A CA 1
ATOM 11551 C C . ASN A 1 1439 ? -23.643 -5.725 22.614 1.00 94.94 1439 ASN A C 1
ATOM 11553 O O . ASN A 1 1439 ? -23.342 -6.305 21.569 1.00 94.94 1439 ASN A O 1
ATOM 11557 N N . TYR A 1 1440 ? -24.821 -5.137 22.811 1.00 95.38 1440 TYR A N 1
ATOM 11558 C CA . TYR A 1 1440 ? -25.883 -5.002 21.817 1.00 95.38 1440 TYR A CA 1
ATOM 11559 C C . TYR A 1 1440 ? -26.051 -3.545 21.374 1.00 95.38 1440 TYR A C 1
ATOM 11561 O O . TYR A 1 1440 ? -25.824 -2.613 22.151 1.00 95.38 1440 TYR A O 1
ATOM 11569 N N . LEU A 1 1441 ? -26.541 -3.368 20.148 1.00 93.75 1441 LEU A N 1
ATOM 11570 C CA . LEU A 1 1441 ? -27.163 -2.143 19.662 1.00 93.75 1441 LEU A CA 1
ATOM 11571 C C . LEU A 1 1441 ? -28.661 -2.411 19.478 1.00 93.75 1441 LEU A C 1
ATOM 11573 O O . LEU A 1 1441 ? -29.056 -3.255 18.675 1.00 93.75 1441 LEU A O 1
ATOM 11577 N N . LEU A 1 1442 ? -29.488 -1.686 20.220 1.00 93.69 1442 LEU A N 1
ATOM 11578 C CA . LEU A 1 1442 ? -30.942 -1.810 20.205 1.00 93.69 1442 LEU A CA 1
ATOM 11579 C C . LEU A 1 1442 ? -31.535 -0.593 19.489 1.00 93.69 1442 LEU A C 1
ATOM 11581 O O . LEU A 1 1442 ? -31.282 0.533 19.906 1.00 93.69 1442 LEU A O 1
ATOM 11585 N N . GLU A 1 1443 ? -32.319 -0.798 18.436 1.00 91.94 1443 GLU A N 1
ATOM 11586 C CA . GLU A 1 1443 ? -33.096 0.255 17.771 1.00 91.94 1443 GLU A CA 1
ATOM 11587 C C . GLU A 1 1443 ? -34.535 0.221 18.299 1.00 91.94 1443 GLU A C 1
ATOM 11589 O O . GLU A 1 1443 ? -35.340 -0.621 17.902 1.00 91.94 1443 GLU A O 1
ATOM 11594 N N . ALA A 1 1444 ? -34.868 1.116 19.224 1.00 90.69 1444 ALA A N 1
ATOM 11595 C CA . ALA A 1 1444 ? -36.213 1.247 19.762 1.00 90.69 1444 ALA A CA 1
ATOM 11596 C C . ALA A 1 1444 ? -37.087 2.072 18.813 1.00 90.69 1444 ALA A C 1
ATOM 11598 O O . ALA A 1 1444 ? -36.871 3.271 18.640 1.00 90.69 1444 ALA A O 1
ATOM 11599 N N . THR A 1 1445 ? -38.111 1.447 18.230 1.00 86.19 1445 THR A N 1
ATOM 11600 C CA . THR A 1 1445 ? -39.084 2.139 17.363 1.00 86.19 1445 THR A CA 1
ATOM 11601 C C . THR A 1 1445 ? -40.365 2.532 18.108 1.00 86.19 1445 THR A C 1
ATOM 11603 O O . THR A 1 1445 ? -41.153 3.332 17.604 1.00 86.19 1445 THR A O 1
ATOM 11606 N N . GLN A 1 1446 ? -40.570 2.014 19.326 1.00 84.25 1446 GLN A N 1
ATOM 11607 C CA . GLN A 1 1446 ? -41.708 2.317 20.203 1.00 84.25 1446 GLN A CA 1
ATOM 11608 C C . GLN A 1 1446 ? -41.267 2.497 21.667 1.00 84.25 1446 GLN A C 1
ATOM 11610 O O . GLN A 1 1446 ? -40.163 2.117 22.045 1.00 84.25 1446 GLN A O 1
ATOM 11615 N N . VAL A 1 1447 ? -42.148 3.069 22.495 1.00 84.31 1447 VAL A N 1
ATOM 11616 C CA . VAL A 1 1447 ? -41.903 3.450 23.902 1.00 84.31 1447 VAL A CA 1
ATOM 11617 C C . VAL A 1 1447 ? -42.951 2.796 24.795 1.00 84.31 1447 VAL A C 1
ATOM 11619 O O . VAL A 1 1447 ? -44.144 2.940 24.521 1.00 84.31 1447 VAL A O 1
ATOM 11622 N N . ASN A 1 1448 ? -42.544 2.143 25.889 1.00 73.56 1448 ASN A N 1
ATOM 11623 C CA . ASN A 1 1448 ? -43.502 1.611 26.863 1.00 73.56 1448 ASN A CA 1
ATOM 11624 C C . ASN A 1 1448 ? -43.976 2.726 27.819 1.00 73.56 1448 ASN A C 1
ATOM 11626 O O . ASN A 1 1448 ? -43.217 3.217 28.659 1.00 73.56 1448 ASN A O 1
ATOM 11630 N N . ARG A 1 1449 ? -45.237 3.150 27.670 1.00 73.25 1449 ARG A N 1
ATOM 11631 C CA . ARG A 1 1449 ? -45.877 4.194 28.487 1.00 73.25 1449 ARG A CA 1
ATOM 11632 C C . ARG A 1 1449 ? -46.958 3.587 29.377 1.00 73.25 1449 ARG A C 1
ATOM 11634 O O . ARG A 1 1449 ? -47.823 2.858 28.900 1.00 73.25 1449 ARG A O 1
ATOM 11641 N N . GLY A 1 1450 ? -46.959 3.959 30.656 1.00 66.69 1450 GLY A N 1
ATOM 11642 C CA . GLY A 1 1450 ? -48.048 3.621 31.574 1.00 66.69 1450 GLY A CA 1
ATOM 11643 C C . GLY A 1 1450 ? -49.339 4.388 31.260 1.00 66.69 1450 GLY A C 1
ATOM 11644 O O . GLY A 1 1450 ? -49.358 5.280 30.411 1.00 66.69 1450 GLY A O 1
ATOM 11645 N N . ARG A 1 1451 ? -50.421 4.099 32.001 1.00 61.25 1451 ARG A N 1
ATOM 11646 C CA . ARG A 1 1451 ? -51.769 4.683 31.786 1.00 61.25 1451 ARG A CA 1
ATOM 11647 C C . ARG A 1 1451 ? -51.812 6.215 31.687 1.00 61.25 1451 ARG A C 1
ATOM 11649 O O . ARG A 1 1451 ? -52.685 6.742 31.010 1.00 61.25 1451 ARG A O 1
ATOM 11656 N N . ASN A 1 1452 ? -50.869 6.911 32.321 1.00 60.75 1452 ASN A N 1
ATOM 11657 C CA . ASN A 1 1452 ? -50.807 8.375 32.356 1.00 60.75 1452 ASN A CA 1
ATOM 11658 C C . ASN A 1 1452 ? -49.884 8.961 31.263 1.00 60.75 1452 ASN A C 1
ATOM 11660 O O . ASN A 1 1452 ? -49.531 10.133 31.316 1.00 60.75 1452 ASN A O 1
ATOM 11664 N N . GLY A 1 1453 ? -49.413 8.151 30.307 1.00 66.94 1453 GLY A N 1
ATOM 11665 C CA . GLY A 1 1453 ? -48.501 8.573 29.237 1.00 66.94 1453 GLY A CA 1
ATOM 11666 C C . GLY A 1 1453 ? -47.032 8.745 29.654 1.00 66.94 1453 GLY A C 1
ATOM 11667 O O . GLY A 1 1453 ? -46.192 9.005 28.791 1.00 66.94 1453 GLY A O 1
ATOM 11668 N N . HIS A 1 1454 ? -46.714 8.583 30.941 1.00 68.62 1454 HIS A N 1
ATOM 11669 C CA . HIS A 1 1454 ? -45.353 8.614 31.487 1.00 68.62 1454 HIS A CA 1
ATOM 11670 C C . HIS A 1 1454 ? -44.610 7.294 31.216 1.00 68.62 1454 HIS A C 1
ATOM 11672 O O . HIS A 1 1454 ? -45.220 6.221 31.204 1.00 68.62 1454 HIS A O 1
ATOM 11678 N N . VAL A 1 1455 ? -43.287 7.373 31.051 1.00 70.38 1455 VAL A N 1
ATOM 11679 C CA . VAL A 1 1455 ? -42.397 6.201 30.993 1.00 70.38 1455 VAL A CA 1
ATOM 11680 C C . VAL A 1 1455 ? -42.367 5.528 32.367 1.00 70.38 1455 VAL A C 1
ATOM 11682 O O . VAL A 1 1455 ? -42.108 6.192 33.371 1.00 70.38 1455 VAL A O 1
ATOM 11685 N N . MET A 1 1456 ? -42.622 4.220 32.417 1.00 79.38 1456 MET A N 1
ATOM 11686 C CA . MET A 1 1456 ? -42.633 3.447 33.664 1.00 79.38 1456 MET A CA 1
ATOM 11687 C C . MET A 1 1456 ? -41.307 2.708 33.856 1.00 79.38 1456 MET A C 1
ATOM 11689 O O . MET A 1 1456 ? -41.113 1.627 33.300 1.00 79.38 1456 MET A O 1
ATOM 11693 N N . CYS A 1 1457 ? -40.411 3.277 34.665 1.00 86.25 1457 CYS A N 1
ATOM 11694 C CA . CYS A 1 1457 ? -39.189 2.596 35.095 1.00 86.25 1457 CYS A CA 1
ATOM 11695 C C . CYS A 1 1457 ? -39.487 1.384 35.990 1.00 86.25 1457 CYS A C 1
ATOM 11697 O O . CYS A 1 1457 ? -40.592 1.233 36.520 1.00 86.25 1457 CYS A O 1
ATOM 11699 N N . PHE A 1 1458 ? -38.489 0.521 36.161 1.00 93.00 1458 PHE A N 1
ATOM 11700 C CA . PHE A 1 1458 ? -38.523 -0.582 37.121 1.00 93.00 1458 PHE A CA 1
ATOM 11701 C C . PHE A 1 1458 ? -38.219 -0.077 38.545 1.00 93.00 1458 PHE A C 1
ATOM 11703 O O . PHE A 1 1458 ? -37.717 1.042 38.699 1.00 93.00 1458 PHE A O 1
ATOM 11710 N N . PRO A 1 1459 ? -38.529 -0.848 39.606 1.00 93.88 1459 PRO A N 1
ATOM 11711 C CA . PRO A 1 1459 ? -38.054 -0.532 40.948 1.00 93.88 1459 PRO A CA 1
ATOM 11712 C C . PRO A 1 1459 ? -36.523 -0.501 41.010 1.00 93.88 1459 PRO A C 1
ATOM 11714 O O . PRO A 1 1459 ? -35.832 -1.278 40.344 1.00 93.88 1459 PRO A O 1
ATOM 11717 N N . GLN A 1 1460 ? -35.996 0.389 41.846 1.00 93.38 1460 GLN A N 1
ATOM 11718 C CA . GLN A 1 1460 ? -34.563 0.555 42.049 1.00 93.38 1460 GLN A CA 1
ATOM 11719 C C . GLN A 1 1460 ? -33.989 -0.689 42.734 1.00 93.38 1460 GLN A C 1
ATOM 11721 O O . GLN A 1 1460 ? -34.418 -1.055 43.826 1.00 93.38 1460 GLN A O 1
ATOM 11726 N N . GLN A 1 1461 ? -33.024 -1.339 42.085 1.00 93.12 1461 GLN A N 1
ATOM 11727 C CA . GLN A 1 1461 ? -32.379 -2.567 42.558 1.00 93.12 1461 GLN A CA 1
ATOM 11728 C C . GLN A 1 1461 ? -31.163 -2.240 43.437 1.00 93.12 1461 GLN A C 1
ATOM 11730 O O . GLN A 1 1461 ? -30.338 -1.402 43.076 1.00 93.12 1461 GLN A O 1
ATOM 11735 N N . PHE A 1 1462 ? -31.036 -2.919 44.579 1.00 90.62 1462 PHE A N 1
ATOM 11736 C CA . PHE A 1 1462 ? -29.909 -2.777 45.510 1.00 90.62 1462 PHE A CA 1
ATOM 11737 C C . PHE A 1 1462 ? -28.989 -4.005 45.467 1.00 90.62 1462 PHE A C 1
ATOM 11739 O O . PHE A 1 1462 ? -29.396 -5.084 45.048 1.00 90.62 1462 PHE A O 1
ATOM 11746 N N . ALA A 1 1463 ? -27.757 -3.883 45.977 1.00 82.44 1463 ALA A N 1
ATOM 11747 C CA . ALA A 1 1463 ? -26.717 -4.929 45.934 1.00 82.44 1463 ALA A CA 1
ATOM 11748 C C . ALA A 1 1463 ? -27.078 -6.274 46.619 1.00 82.44 1463 ALA A C 1
ATOM 11750 O O . ALA A 1 1463 ? -26.327 -7.250 46.546 1.00 82.44 1463 ALA A O 1
ATOM 11751 N N . GLN A 1 1464 ? -28.213 -6.333 47.318 1.00 84.25 1464 GLN A N 1
ATOM 11752 C CA . GLN A 1 1464 ? -28.751 -7.546 47.932 1.00 84.25 1464 GLN A CA 1
ATOM 11753 C C . GLN A 1 1464 ? -29.701 -8.331 47.013 1.00 84.25 1464 GLN A C 1
ATOM 11755 O O . GLN A 1 1464 ? -30.008 -9.486 47.310 1.00 84.25 1464 GLN A O 1
ATOM 11760 N N . TRP A 1 1465 ? -30.124 -7.741 45.891 1.00 89.50 1465 TRP A N 1
ATOM 11761 C CA . TRP A 1 1465 ? -30.826 -8.413 44.800 1.00 89.50 1465 TRP A CA 1
ATOM 11762 C C . TRP A 1 1465 ? -29.836 -9.314 44.039 1.00 89.50 1465 TRP A C 1
ATOM 11764 O O . TRP A 1 1465 ? -29.166 -8.894 43.097 1.00 89.50 1465 TRP A O 1
ATOM 11774 N N . LYS A 1 1466 ? -29.662 -10.542 44.541 1.00 76.56 1466 LYS A N 1
ATOM 11775 C CA . LYS A 1 1466 ? -28.597 -11.487 44.154 1.00 76.56 1466 LYS A CA 1
ATOM 11776 C C . LYS A 1 1466 ? -29.104 -12.622 43.253 1.00 76.56 1466 LYS A C 1
ATOM 11778 O O . LYS A 1 1466 ? -30.282 -12.679 42.903 1.00 76.56 1466 LYS A O 1
ATOM 11783 N N . GLU A 1 1467 ? -28.203 -13.533 42.869 1.00 77.00 1467 GLU A N 1
ATOM 11784 C CA . GLU A 1 1467 ? -28.535 -14.722 42.071 1.00 77.00 1467 GLU A CA 1
ATOM 11785 C C . GLU A 1 1467 ? -29.774 -15.465 42.613 1.00 77.00 1467 GLU A C 1
ATOM 11787 O O . GLU A 1 1467 ? -29.942 -15.658 43.817 1.00 77.00 1467 GLU A O 1
ATOM 11792 N N . GLY A 1 1468 ? -30.653 -15.872 41.695 1.00 85.25 1468 GLY A N 1
ATOM 11793 C CA . GLY A 1 1468 ? -31.933 -16.524 41.982 1.00 85.25 1468 GLY A CA 1
ATOM 11794 C C . GLY A 1 1468 ? -33.085 -15.592 42.395 1.00 85.25 1468 GLY A C 1
ATOM 11795 O O . GLY A 1 1468 ? -34.212 -16.070 42.531 1.00 85.25 1468 GLY A O 1
ATOM 11796 N N . CYS A 1 1469 ? -32.852 -14.283 42.569 1.00 92.19 1469 CYS A N 1
ATOM 11797 C CA . CYS A 1 1469 ? -33.934 -13.323 42.800 1.00 92.19 1469 CYS A CA 1
ATOM 11798 C C . CYS A 1 1469 ? -34.739 -13.056 41.513 1.00 92.19 1469 CYS A C 1
ATOM 11800 O O . CYS A 1 1469 ? -34.176 -12.786 40.446 1.00 92.19 1469 CYS A O 1
ATOM 11802 N N . TYR A 1 1470 ? -36.072 -13.105 41.622 1.00 94.31 1470 TYR A N 1
ATOM 11803 C CA . TYR A 1 1470 ? -36.993 -12.917 40.496 1.00 94.31 1470 TYR A CA 1
ATOM 11804 C C . TYR A 1 1470 ? -38.277 -12.196 40.931 1.00 94.31 1470 TYR A C 1
ATOM 11806 O O . TYR A 1 1470 ? -38.965 -12.633 41.852 1.00 94.31 1470 TYR A O 1
ATOM 11814 N N . LEU A 1 1471 ? -38.637 -11.099 40.265 1.00 95.25 1471 LEU A N 1
ATOM 11815 C CA . LEU A 1 1471 ? -39.822 -10.292 40.580 1.00 95.25 1471 LEU A CA 1
ATOM 11816 C C . LEU A 1 1471 ? -40.965 -10.660 39.627 1.00 95.25 1471 LEU A C 1
ATOM 11818 O O . LEU A 1 1471 ? -40.811 -10.523 38.418 1.00 95.25 1471 LEU A O 1
ATOM 11822 N N . HIS A 1 1472 ? -42.103 -11.114 40.164 1.00 93.62 1472 HIS A N 1
ATOM 11823 C CA . HIS A 1 1472 ? -43.289 -11.456 39.360 1.00 93.62 1472 HIS A CA 1
ATOM 11824 C C . HIS A 1 1472 ? -44.295 -10.299 39.321 1.00 93.62 1472 HIS A C 1
ATOM 11826 O O . HIS A 1 1472 ? -44.891 -10.039 38.283 1.00 93.62 1472 HIS A O 1
ATOM 11832 N N . THR A 1 1473 ? -44.517 -9.621 40.452 1.00 92.81 1473 THR A N 1
ATOM 11833 C CA . THR A 1 1473 ? -45.353 -8.409 40.557 1.00 92.81 1473 THR A CA 1
ATOM 11834 C C . THR A 1 1473 ? -45.065 -7.669 41.873 1.00 92.81 1473 THR A C 1
ATOM 11836 O O . THR A 1 1473 ? -44.752 -8.337 42.863 1.00 92.81 1473 THR A O 1
ATOM 11839 N N . PRO A 1 1474 ? -45.204 -6.330 41.926 1.00 92.75 1474 PRO A N 1
ATOM 11840 C CA . PRO A 1 1474 ? -45.391 -5.418 40.791 1.00 92.75 1474 PRO A CA 1
ATOM 11841 C C . PRO A 1 1474 ? -44.055 -5.149 40.080 1.00 92.75 1474 PRO A C 1
ATOM 11843 O O . PRO A 1 1474 ? -43.040 -4.993 40.742 1.00 92.75 1474 PRO A O 1
ATOM 11846 N N . MET A 1 1475 ? -44.030 -5.094 38.742 1.00 91.62 1475 MET A N 1
ATOM 11847 C CA . MET A 1 1475 ? -42.800 -4.730 38.008 1.00 91.62 1475 MET A CA 1
ATOM 11848 C C . MET A 1 1475 ? -42.622 -3.217 37.831 1.00 91.62 1475 MET A C 1
ATOM 11850 O O . MET A 1 1475 ? -41.510 -2.764 37.587 1.00 91.62 1475 MET A O 1
ATOM 11854 N N . ASP A 1 1476 ? -43.690 -2.428 37.934 1.00 88.38 1476 ASP A N 1
ATOM 11855 C CA . ASP A 1 1476 ? -43.604 -0.979 37.754 1.00 88.38 1476 ASP A CA 1
ATOM 11856 C C . ASP A 1 1476 ? -43.018 -0.325 39.012 1.00 88.38 1476 ASP A C 1
ATOM 11858 O O . ASP A 1 1476 ? -43.537 -0.493 40.114 1.00 88.38 1476 ASP A O 1
ATOM 11862 N N . GLY A 1 1477 ? -41.940 0.444 38.848 1.00 89.44 1477 GLY A N 1
ATOM 11863 C CA . GLY A 1 1477 ? -41.243 1.142 39.934 1.00 89.44 1477 GLY A CA 1
ATOM 11864 C C . GLY A 1 1477 ? -41.983 2.365 40.479 1.00 89.44 1477 GLY A C 1
ATOM 11865 O O . GLY A 1 1477 ? -41.559 2.927 41.487 1.00 89.44 1477 GLY A O 1
ATOM 11866 N N . ILE A 1 1478 ? -43.078 2.782 39.833 1.00 87.44 1478 ILE A N 1
ATOM 11867 C CA . ILE A 1 1478 ? -43.980 3.836 40.308 1.00 87.44 1478 ILE A CA 1
ATOM 11868 C C . ILE A 1 1478 ? -45.335 3.202 40.619 1.00 87.44 1478 ILE A C 1
ATOM 11870 O O . ILE A 1 1478 ? -46.062 2.795 39.712 1.00 87.44 1478 ILE A O 1
ATOM 11874 N N . LEU A 1 1479 ? -45.684 3.147 41.903 1.00 87.50 1479 LEU A N 1
ATOM 11875 C CA . LEU A 1 1479 ? -46.923 2.548 42.391 1.00 87.50 1479 LEU A CA 1
ATOM 11876 C C . LEU A 1 1479 ? -47.965 3.619 42.734 1.00 87.50 1479 LEU A C 1
ATOM 11878 O O . LEU A 1 1479 ? -47.641 4.703 43.221 1.00 87.50 1479 LEU A O 1
ATOM 11882 N N . TYR A 1 1480 ? -49.235 3.302 42.497 1.00 80.94 1480 TYR A N 1
ATOM 11883 C CA . TYR A 1 1480 ? -50.383 4.164 42.776 1.00 80.94 1480 TYR A CA 1
ATOM 11884 C C . TYR A 1 1480 ? -51.575 3.311 43.239 1.00 80.94 1480 TYR A C 1
ATOM 11886 O O . TYR A 1 1480 ? -51.744 2.194 42.742 1.00 80.94 1480 TYR A O 1
ATOM 11894 N N . PRO A 1 1481 ? -52.411 3.795 44.178 1.00 71.94 1481 PRO A N 1
ATOM 11895 C CA . PRO A 1 1481 ? -53.646 3.104 44.539 1.00 71.94 1481 PRO A CA 1
ATOM 11896 C C . PRO A 1 1481 ? -54.624 3.097 43.352 1.00 71.94 1481 PRO A C 1
ATOM 11898 O O . PRO A 1 1481 ? -54.691 4.051 42.572 1.00 71.94 1481 PRO A O 1
ATOM 11901 N N . SER A 1 1482 ? -55.384 2.011 43.191 1.00 65.06 1482 SER A N 1
ATOM 11902 C CA . SER A 1 1482 ? -56.291 1.857 42.050 1.00 65.06 1482 SER A CA 1
ATOM 11903 C C . SER A 1 1482 ? -57.501 2.787 42.158 1.00 65.06 1482 SER A C 1
ATOM 11905 O O . SER A 1 1482 ? -58.187 2.829 43.177 1.00 65.06 1482 SER A O 1
ATOM 11907 N N . VAL A 1 1483 ? -57.837 3.475 41.065 1.00 56.44 1483 VAL A N 1
ATOM 11908 C CA . VAL A 1 1483 ? -58.935 4.462 40.994 1.00 56.44 1483 VAL A CA 1
ATOM 11909 C C . VAL A 1 1483 ? -60.320 3.797 40.839 1.00 56.44 1483 VAL A C 1
ATOM 11911 O O . VAL A 1 1483 ? -61.191 4.302 40.136 1.00 56.44 1483 VAL A O 1
ATOM 11914 N N . SER A 1 1484 ? -60.538 2.623 41.439 1.00 51.72 1484 SER A N 1
ATOM 11915 C CA . SER A 1 1484 ? -61.797 1.868 41.315 1.00 51.72 1484 SER A CA 1
ATOM 11916 C C . SER A 1 1484 ? -62.485 1.680 42.666 1.00 51.72 1484 SER A C 1
ATOM 11918 O O . SER A 1 1484 ? -61.845 1.315 43.646 1.00 51.72 1484 SER A O 1
ATOM 11920 N N . ASN A 1 1485 ? -63.804 1.899 42.708 1.00 48.09 1485 ASN A N 1
ATOM 11921 C CA . ASN A 1 1485 ? -64.636 1.912 43.923 1.00 48.09 1485 ASN A CA 1
ATOM 11922 C C . ASN A 1 1485 ? -64.881 0.518 44.559 1.00 48.09 1485 ASN A C 1
ATOM 11924 O O . ASN A 1 1485 ? -65.957 0.272 45.102 1.00 48.09 1485 ASN A O 1
ATOM 11928 N N . GLN A 1 1486 ? -63.925 -0.413 44.488 1.00 46.56 1486 GLN A N 1
ATOM 11929 C CA . GLN A 1 1486 ? -64.007 -1.715 45.160 1.00 46.56 1486 GLN A CA 1
ATOM 11930 C C . GLN A 1 1486 ? -63.047 -1.772 46.363 1.00 46.56 1486 GLN A C 1
ATOM 11932 O O . GLN A 1 1486 ? -61.890 -1.385 46.214 1.00 46.56 1486 GLN A O 1
ATOM 11937 N N . PRO A 1 1487 ? -63.461 -2.299 47.537 1.00 49.84 1487 PRO A N 1
ATOM 11938 C CA . PRO A 1 1487 ? -62.611 -2.336 48.738 1.00 49.84 1487 PRO A CA 1
ATOM 11939 C C . PRO A 1 1487 ? -61.302 -3.125 48.580 1.00 49.84 1487 PRO A C 1
ATOM 11941 O O . PRO A 1 1487 ? -60.348 -2.900 49.313 1.00 49.84 1487 PRO A O 1
ATOM 11944 N N . THR A 1 1488 ? -61.250 -4.050 47.620 1.00 49.06 1488 THR A N 1
ATOM 11945 C CA . THR A 1 1488 ? -60.075 -4.872 47.286 1.00 49.06 1488 THR A CA 1
ATOM 11946 C C . THR A 1 1488 ? -59.135 -4.216 46.268 1.00 49.06 1488 THR A C 1
ATOM 11948 O O . THR A 1 1488 ? -58.198 -4.863 45.810 1.00 49.06 1488 THR A O 1
ATOM 11951 N N . ALA A 1 1489 ? -59.392 -2.971 45.855 1.00 55.31 1489 ALA A N 1
ATOM 11952 C CA . ALA A 1 1489 ? -58.616 -2.286 44.821 1.00 55.31 1489 ALA A CA 1
ATOM 11953 C C . ALA A 1 1489 ? -57.471 -1.411 45.369 1.00 55.31 1489 ALA A C 1
ATOM 11955 O O . ALA A 1 1489 ? -56.571 -1.035 44.621 1.00 55.31 1489 ALA A O 1
ATOM 11956 N N . ASP A 1 1490 ? -57.480 -1.092 46.666 1.00 69.88 1490 ASP A N 1
ATOM 11957 C CA . ASP A 1 1490 ? -56.447 -0.265 47.310 1.00 69.88 1490 ASP A CA 1
ATOM 11958 C C . ASP A 1 1490 ? -55.144 -1.033 47.620 1.00 69.88 1490 ASP A C 1
ATOM 11960 O O . ASP A 1 1490 ? -54.154 -0.430 48.048 1.00 69.88 1490 ASP A O 1
ATOM 11964 N N . THR A 1 1491 ? -55.135 -2.357 47.419 1.00 81.81 1491 THR A N 1
ATOM 11965 C CA . THR A 1 1491 ? -54.006 -3.247 47.712 1.00 81.81 1491 THR A CA 1
ATOM 11966 C C . THR A 1 1491 ? -53.223 -3.645 46.465 1.00 81.81 1491 THR A C 1
ATOM 11968 O O . THR A 1 1491 ? -53.788 -4.117 45.479 1.00 81.81 1491 THR A O 1
ATOM 11971 N N . VAL A 1 1492 ? -51.897 -3.511 46.529 1.00 88.31 1492 VAL A N 1
ATOM 11972 C CA . VAL A 1 1492 ? -50.971 -3.969 45.485 1.00 88.31 1492 VAL A CA 1
ATOM 11973 C C . VAL A 1 1492 ? -50.442 -5.368 45.831 1.00 88.31 1492 VAL A C 1
ATOM 11975 O O . VAL A 1 1492 ? -49.923 -5.563 46.936 1.00 88.31 1492 VAL A O 1
ATOM 11978 N N . PRO A 1 1493 ? -50.544 -6.352 44.914 1.00 91.81 1493 PRO A N 1
ATOM 11979 C CA . PRO A 1 1493 ? -50.026 -7.696 45.128 1.00 91.81 1493 PRO A CA 1
ATOM 11980 C C . PRO A 1 1493 ? -48.512 -7.753 44.902 1.00 91.81 1493 PRO A C 1
ATOM 11982 O O . PRO A 1 1493 ? -48.023 -7.560 43.784 1.00 91.81 1493 PRO A O 1
ATOM 11985 N N . PHE A 1 1494 ? -47.784 -8.112 45.956 1.00 94.81 1494 PHE A N 1
ATOM 11986 C CA . PHE A 1 1494 ? -46.371 -8.465 45.888 1.00 94.81 1494 PHE A CA 1
ATOM 11987 C C . PHE A 1 1494 ? -46.223 -9.975 45.710 1.00 94.81 1494 PHE A C 1
ATOM 11989 O O . PHE A 1 1494 ? -46.752 -10.765 46.497 1.00 94.81 1494 PHE A O 1
ATOM 11996 N N . ARG A 1 1495 ? -45.478 -10.374 44.678 1.00 96.12 1495 ARG A N 1
ATOM 11997 C CA . ARG A 1 1495 ? -45.028 -11.745 44.438 1.00 96.12 1495 ARG A CA 1
ATOM 11998 C C . ARG A 1 1495 ? -43.595 -11.716 43.927 1.00 96.12 1495 ARG A C 1
ATOM 12000 O O . ARG A 1 1495 ? -43.319 -11.242 42.824 1.00 96.12 1495 ARG A O 1
ATOM 12007 N N . VAL A 1 1496 ? -42.690 -12.267 44.719 1.00 95.69 1496 VAL A N 1
ATOM 12008 C CA . VAL A 1 1496 ? -41.248 -12.241 44.466 1.00 95.69 1496 VAL A CA 1
ATOM 12009 C C . VAL A 1 1496 ? -40.644 -13.596 44.828 1.00 95.69 1496 VAL A C 1
ATOM 12011 O O . VAL A 1 1496 ? -41.145 -14.280 45.712 1.00 95.69 1496 VAL A O 1
ATOM 12014 N N . THR A 1 1497 ? -39.600 -14.025 44.137 1.00 95.38 1497 THR A N 1
ATOM 12015 C CA . THR A 1 1497 ? -38.782 -15.180 44.509 1.00 95.38 1497 THR A CA 1
ATOM 12016 C C . THR A 1 1497 ? -37.485 -14.648 45.096 1.00 95.38 1497 THR A C 1
ATOM 12018 O O . THR A 1 1497 ? -36.799 -13.873 44.433 1.00 95.38 1497 THR A O 1
ATOM 12021 N N . ILE A 1 1498 ? -37.181 -15.024 46.339 1.00 93.31 1498 ILE A N 1
ATOM 12022 C CA . ILE A 1 1498 ? -35.965 -14.625 47.062 1.00 93.31 1498 ILE A CA 1
ATOM 12023 C C . ILE A 1 1498 ? -35.442 -15.892 47.753 1.00 93.31 1498 ILE A C 1
ATOM 12025 O O . ILE A 1 1498 ? -35.969 -16.262 48.812 1.00 93.31 1498 ILE A O 1
ATOM 12029 N N . PRO A 1 1499 ? -34.462 -16.588 47.144 1.00 88.00 1499 PRO A N 1
ATOM 12030 C CA . PRO A 1 1499 ? -33.853 -17.779 47.724 1.00 88.00 1499 PRO A CA 1
ATOM 12031 C C . PRO A 1 1499 ? -33.194 -17.472 49.067 1.00 88.00 1499 PRO A C 1
ATOM 12033 O O . PRO A 1 1499 ? -32.778 -16.342 49.309 1.00 88.00 1499 PRO A O 1
ATOM 12036 N N . THR A 1 1500 ? -33.097 -18.489 49.926 1.00 87.31 1500 THR A N 1
ATOM 12037 C CA . THR A 1 1500 ? -32.405 -18.476 51.239 1.00 87.31 1500 THR A CA 1
ATOM 12038 C C . THR A 1 1500 ? -32.852 -17.425 52.268 1.00 87.31 1500 THR A C 1
ATOM 12040 O O . THR A 1 1500 ? -32.428 -17.497 53.420 1.00 87.31 1500 THR A O 1
ATOM 12043 N N . ALA A 1 1501 ? -33.762 -16.507 51.930 1.00 90.50 1501 ALA A N 1
ATOM 12044 C CA . ALA A 1 1501 ? -34.360 -15.592 52.894 1.00 90.50 1501 ALA A CA 1
ATOM 12045 C C . ALA A 1 1501 ? -35.158 -16.349 53.975 1.00 90.50 1501 ALA A C 1
ATOM 12047 O O . ALA A 1 1501 ? -35.867 -17.328 53.700 1.00 90.50 1501 ALA A O 1
ATOM 12048 N N . HIS A 1 1502 ? -35.067 -15.848 55.206 1.00 91.31 1502 HIS A N 1
ATOM 12049 C CA . HIS A 1 1502 ? -35.815 -16.325 56.370 1.00 91.31 1502 HIS A CA 1
ATOM 12050 C C . HIS A 1 1502 ? -37.086 -15.509 56.617 1.00 91.31 1502 HIS A C 1
ATOM 12052 O O . HIS A 1 1502 ? -38.083 -16.061 57.076 1.00 91.31 1502 HIS A O 1
ATOM 12058 N N . ALA A 1 1503 ? -37.078 -14.222 56.263 1.00 93.62 1503 ALA A N 1
ATOM 12059 C CA . ALA A 1 1503 ? -38.255 -13.361 56.261 1.00 93.62 1503 ALA A CA 1
ATOM 12060 C C . ALA A 1 1503 ? -38.130 -12.280 55.180 1.00 93.62 1503 ALA A C 1
ATOM 12062 O O . ALA A 1 1503 ? -37.028 -11.816 54.880 1.00 93.62 1503 ALA A O 1
ATOM 12063 N N . VAL A 1 1504 ? -39.265 -11.861 54.620 1.00 95.12 1504 VAL A N 1
ATOM 12064 C CA . VAL A 1 1504 ? -39.366 -10.764 53.648 1.00 95.12 1504 VAL A CA 1
ATOM 12065 C C . VAL A 1 1504 ? -40.514 -9.853 54.070 1.00 95.12 1504 VAL A C 1
ATOM 12067 O O . VAL A 1 1504 ? -41.560 -10.334 54.512 1.00 95.12 1504 VAL A O 1
ATOM 12070 N N . ALA A 1 1505 ? -40.318 -8.545 53.957 1.00 95.44 1505 ALA A N 1
ATOM 12071 C CA . ALA A 1 1505 ? -41.301 -7.529 54.305 1.00 95.44 1505 ALA A CA 1
ATOM 12072 C C . ALA A 1 1505 ? -41.342 -6.420 53.251 1.00 95.44 1505 ALA A C 1
ATOM 12074 O O . ALA A 1 1505 ? -40.335 -6.121 52.612 1.00 95.44 1505 ALA A O 1
ATOM 12075 N N . VAL A 1 1506 ? -42.505 -5.795 53.105 1.00 95.81 1506 VAL A N 1
ATOM 12076 C CA . VAL A 1 1506 ? -42.655 -4.504 52.435 1.00 95.81 1506 VAL A CA 1
ATOM 12077 C C . VAL A 1 1506 ? -42.806 -3.431 53.508 1.00 95.81 1506 VAL A C 1
ATOM 12079 O O . VAL A 1 1506 ? -43.611 -3.599 54.423 1.00 95.81 1506 VAL A O 1
ATOM 12082 N N . VAL A 1 1507 ? -42.026 -2.359 53.402 1.00 94.38 1507 VAL A N 1
ATOM 12083 C CA . VAL A 1 1507 ? -41.929 -1.275 54.386 1.00 94.38 1507 VAL A CA 1
ATOM 12084 C C . VAL A 1 1507 ? -42.360 0.040 53.741 1.00 94.38 1507 VAL A C 1
ATOM 12086 O O . VAL A 1 1507 ? -41.901 0.365 52.641 1.00 94.38 1507 VAL A O 1
ATOM 12089 N N . VAL A 1 1508 ? -43.241 0.786 54.411 1.00 92.06 1508 VAL A N 1
ATOM 12090 C CA . VAL A 1 1508 ? -43.718 2.113 53.984 1.00 92.06 1508 VAL A CA 1
ATOM 12091 C C . VAL A 1 1508 ? -43.815 3.016 55.211 1.00 92.06 1508 VAL A C 1
ATOM 12093 O O . VAL A 1 1508 ? -44.577 2.721 56.127 1.00 92.06 1508 VAL A O 1
ATOM 12096 N N . GLY A 1 1509 ? -43.034 4.099 55.252 1.00 86.62 1509 GLY A N 1
ATOM 12097 C CA . GLY A 1 1509 ? -42.872 4.888 56.478 1.00 86.62 1509 GLY A CA 1
ATOM 12098 C C . GLY A 1 1509 ? -42.357 4.006 57.624 1.00 86.62 1509 GLY A C 1
ATOM 12099 O O . GLY A 1 1509 ? -41.322 3.353 57.485 1.00 86.62 1509 GLY A O 1
ATOM 12100 N N . GLU A 1 1510 ? -43.103 3.943 58.730 1.00 87.94 1510 GLU A N 1
ATOM 12101 C CA . GLU A 1 1510 ? -42.814 3.044 59.861 1.00 87.94 1510 GLU A CA 1
ATOM 12102 C C . GLU A 1 1510 ? -43.569 1.697 59.811 1.00 87.94 1510 GLU A C 1
ATOM 12104 O O . GLU A 1 1510 ? -43.328 0.836 60.656 1.00 87.94 1510 GLU A O 1
ATOM 12109 N N . ASP A 1 1511 ? -44.451 1.468 58.829 1.00 91.38 1511 ASP A N 1
ATOM 12110 C CA . ASP A 1 1511 ? -45.283 0.259 58.760 1.00 91.38 1511 ASP A CA 1
ATOM 12111 C C . ASP A 1 1511 ? -44.599 -0.897 58.010 1.00 91.38 1511 ASP A C 1
ATOM 12113 O O . ASP A 1 1511 ? -44.096 -0.741 56.894 1.00 91.38 1511 ASP A O 1
ATOM 12117 N N . TRP A 1 1512 ? -44.645 -2.097 58.603 1.00 93.69 1512 TRP A N 1
ATOM 12118 C CA . TRP A 1 1512 ? -44.031 -3.326 58.081 1.00 93.69 1512 TRP A CA 1
ATOM 12119 C C . TRP A 1 1512 ? -45.085 -4.384 57.732 1.00 93.69 1512 TRP A C 1
ATOM 12121 O O . TRP A 1 1512 ? -45.745 -4.946 58.605 1.00 93.69 1512 TRP A O 1
ATOM 12131 N N . THR A 1 1513 ? -45.200 -4.727 56.448 1.00 94.19 1513 THR A N 1
ATOM 12132 C CA . THR A 1 1513 ? -46.066 -5.810 55.953 1.00 94.19 1513 THR A CA 1
ATOM 12133 C C . THR A 1 1513 ? -45.233 -7.044 55.606 1.00 94.19 1513 THR A C 1
ATOM 12135 O O . THR A 1 1513 ? -44.597 -7.098 54.553 1.00 94.19 1513 THR A O 1
ATOM 12138 N N . HIS A 1 1514 ? -45.235 -8.060 56.472 1.00 94.62 1514 HIS A N 1
ATOM 12139 C CA . HIS A 1 1514 ? -44.529 -9.320 56.212 1.00 94.62 1514 HIS A CA 1
ATOM 12140 C C . HIS A 1 1514 ? -45.213 -10.164 55.126 1.00 94.62 1514 HIS A C 1
ATOM 12142 O O . HIS A 1 1514 ? -46.431 -10.342 55.126 1.00 94.62 1514 HIS A O 1
ATOM 12148 N N . LEU A 1 1515 ? -44.413 -10.715 54.210 1.00 95.81 1515 LEU A N 1
ATOM 12149 C CA . LEU A 1 1515 ? -44.881 -11.596 53.141 1.00 95.81 1515 LEU A CA 1
ATOM 12150 C C . LEU A 1 1515 ? -44.891 -13.063 53.596 1.00 95.81 1515 LEU A C 1
ATOM 12152 O O . LEU A 1 1515 ? -44.046 -13.508 54.371 1.00 95.81 1515 LEU A O 1
ATOM 12156 N N . SER A 1 1516 ? -45.834 -13.836 53.063 1.00 95.19 1516 SER A N 1
ATOM 12157 C CA . SER A 1 1516 ? -45.979 -15.274 53.323 1.00 95.19 1516 SER A CA 1
ATOM 12158 C C . SER A 1 1516 ? -45.117 -16.109 52.367 1.00 95.19 1516 SER A C 1
ATOM 12160 O O . SER A 1 1516 ? -45.075 -15.822 51.171 1.00 95.19 1516 SER A O 1
ATOM 12162 N N . LYS A 1 1517 ? -44.419 -17.131 52.887 1.00 94.56 1517 LYS A N 1
ATOM 12163 C CA . LYS A 1 1517 ? -43.471 -17.978 52.138 1.00 94.56 1517 LYS A CA 1
ATOM 12164 C C . LYS A 1 1517 ? -44.138 -19.250 51.595 1.00 94.56 1517 LYS A C 1
ATOM 12166 O O . LYS A 1 1517 ? -44.757 -19.993 52.351 1.00 94.56 1517 LYS A O 1
ATOM 12171 N N . VAL A 1 1518 ? -43.933 -19.540 50.311 1.00 90.88 1518 VAL A N 1
ATOM 12172 C CA . VAL A 1 1518 ? -44.264 -20.805 49.634 1.00 90.88 1518 VAL A CA 1
ATOM 12173 C C . VAL A 1 1518 ? -43.052 -21.223 48.796 1.00 90.88 1518 VAL A C 1
ATOM 12175 O O . VAL A 1 1518 ? -42.783 -20.646 47.740 1.00 90.88 1518 VAL A O 1
ATOM 12178 N N . ASN A 1 1519 ? -42.299 -22.222 49.268 1.00 87.44 1519 ASN A N 1
ATOM 12179 C CA . ASN A 1 1519 ? -40.937 -22.517 48.793 1.00 87.44 1519 ASN A CA 1
ATOM 12180 C C . ASN A 1 1519 ? -40.081 -21.233 48.844 1.00 87.44 1519 ASN A C 1
ATOM 12182 O O . ASN A 1 1519 ? -40.131 -20.537 49.851 1.00 87.44 1519 ASN A O 1
ATOM 12186 N N . ASP A 1 1520 ? -39.338 -20.863 47.800 1.00 89.19 1520 ASP A N 1
ATOM 12187 C CA . ASP A 1 1520 ? -38.607 -19.581 47.758 1.00 89.19 1520 ASP A CA 1
ATOM 12188 C C . ASP A 1 1520 ? -39.445 -18.395 47.238 1.00 89.19 1520 ASP A C 1
ATOM 12190 O O . ASP A 1 1520 ? -38.922 -17.296 47.044 1.00 89.19 1520 ASP A O 1
ATOM 12194 N N . CYS A 1 1521 ? -40.746 -18.593 46.992 1.00 93.12 1521 CYS A N 1
ATOM 12195 C CA . CYS A 1 1521 ? -41.662 -17.538 46.564 1.00 93.12 1521 CYS A CA 1
ATOM 12196 C C . CYS A 1 1521 ? -42.362 -16.898 47.770 1.00 93.12 1521 CYS A C 1
ATOM 12198 O O . CYS A 1 1521 ? -42.890 -17.585 48.639 1.00 93.12 1521 CYS A O 1
ATOM 12200 N N . TRP A 1 1522 ? -42.394 -15.572 47.794 1.00 96.25 1522 TRP A N 1
ATOM 12201 C CA . TRP A 1 1522 ? -42.978 -14.744 48.837 1.00 96.25 1522 TRP A CA 1
ATOM 12202 C C . TRP A 1 1522 ? -44.161 -13.968 48.270 1.00 96.25 1522 TRP A C 1
ATOM 12204 O O . TRP A 1 1522 ? -44.035 -13.325 47.224 1.00 96.25 1522 TRP A O 1
ATOM 12214 N N . THR A 1 1523 ? -45.302 -14.024 48.956 1.00 95.88 1523 THR A N 1
ATOM 12215 C CA . THR A 1 1523 ? -46.562 -13.409 48.517 1.00 95.88 1523 THR A CA 1
ATOM 12216 C C . THR A 1 1523 ? -47.242 -12.592 49.609 1.00 95.88 1523 THR A C 1
ATOM 12218 O O . THR A 1 1523 ? -47.312 -13.015 50.764 1.00 95.88 1523 THR A O 1
ATOM 12221 N N . GLY A 1 1524 ? -47.813 -11.448 49.233 1.00 92.75 1524 GLY A N 1
ATOM 12222 C CA . GLY A 1 1524 ? -48.632 -10.618 50.117 1.00 92.75 1524 GLY A CA 1
ATOM 12223 C C . GLY A 1 1524 ? -49.357 -9.497 49.373 1.00 92.75 1524 GLY A C 1
ATOM 12224 O O . GLY A 1 1524 ? -49.181 -9.310 48.170 1.00 92.75 1524 GLY A O 1
ATOM 12225 N N . GLN A 1 1525 ? -50.199 -8.767 50.098 1.00 91.12 1525 GLN A N 1
ATOM 12226 C CA . GLN A 1 1525 ? -51.011 -7.652 49.604 1.00 91.12 1525 GLN A CA 1
ATOM 12227 C C . GLN A 1 1525 ? -50.714 -6.436 50.486 1.00 91.12 1525 GLN A C 1
ATOM 12229 O O . GLN A 1 1525 ? -50.799 -6.548 51.706 1.00 91.12 1525 GLN A O 1
ATOM 12234 N N . VAL A 1 1526 ? -50.363 -5.297 49.888 1.00 90.19 1526 VAL A N 1
ATOM 12235 C CA . VAL A 1 1526 ? -49.975 -4.075 50.618 1.00 90.19 1526 VAL A CA 1
ATOM 12236 C C . VAL A 1 1526 ? -50.948 -2.955 50.268 1.00 90.19 1526 VAL A C 1
ATOM 12238 O O . VAL A 1 1526 ? -51.087 -2.611 49.096 1.00 90.19 1526 VAL A O 1
ATOM 12241 N N . CYS A 1 1527 ? -51.645 -2.394 51.258 1.00 88.50 1527 CYS A N 1
ATOM 12242 C CA . CYS A 1 1527 ? -52.601 -1.305 51.043 1.00 88.50 1527 CYS A CA 1
ATOM 12243 C C . CYS A 1 1527 ? -51.861 0.029 50.885 1.00 88.50 1527 CYS A C 1
ATOM 12245 O O . CYS A 1 1527 ? -51.239 0.489 51.834 1.00 88.50 1527 CYS A O 1
ATOM 12247 N N . LEU A 1 1528 ? -51.925 0.667 49.712 1.00 86.06 1528 LEU A N 1
ATOM 12248 C CA . LEU A 1 1528 ? -51.186 1.917 49.461 1.00 86.06 1528 LEU A CA 1
ATOM 12249 C C . LEU A 1 1528 ? -51.961 3.185 49.837 1.00 86.06 1528 LEU A C 1
ATOM 12251 O O . LEU A 1 1528 ? -51.367 4.252 49.993 1.00 86.06 1528 LEU A O 1
ATOM 12255 N N . LYS A 1 1529 ? -53.286 3.086 49.984 1.00 82.56 1529 LYS A N 1
ATOM 12256 C CA . LYS A 1 1529 ? -54.168 4.237 50.226 1.00 82.56 1529 LYS A CA 1
ATOM 12257 C C . LYS A 1 1529 ? -53.807 5.084 51.464 1.00 82.56 1529 LYS A C 1
ATOM 12259 O O . LYS A 1 1529 ? -53.910 6.302 51.333 1.00 82.56 1529 LYS A O 1
ATOM 12264 N N . PRO A 1 1530 ? -53.376 4.523 52.619 1.00 85.50 1530 PRO A N 1
ATOM 12265 C CA . PRO A 1 1530 ? -53.008 5.323 53.794 1.00 85.50 1530 PRO A CA 1
ATOM 12266 C C . PRO A 1 1530 ? -51.807 6.245 53.556 1.00 85.50 1530 PRO A C 1
ATOM 12268 O O . PRO A 1 1530 ? -51.749 7.330 54.122 1.00 85.50 1530 PRO A O 1
ATOM 12271 N N . TYR A 1 1531 ? -50.877 5.826 52.696 1.00 85.62 1531 TYR A N 1
ATOM 12272 C CA . TYR A 1 1531 ? -49.584 6.483 52.488 1.00 85.62 1531 TYR A CA 1
ATOM 12273 C C . TYR A 1 1531 ? -49.574 7.420 51.272 1.00 85.62 1531 TYR A C 1
ATOM 12275 O O . TYR A 1 1531 ? -48.641 8.204 51.091 1.00 85.62 1531 TYR A O 1
ATOM 12283 N N . TRP A 1 1532 ? -50.594 7.350 50.410 1.00 82.75 1532 TRP A N 1
ATOM 12284 C CA . TRP A 1 1532 ? -50.600 8.044 49.124 1.00 82.75 1532 TRP A CA 1
ATOM 12285 C C . TRP A 1 1532 ? -50.675 9.572 49.271 1.00 82.75 1532 TRP A C 1
ATOM 12287 O O . TRP A 1 1532 ? -51.690 10.134 49.690 1.00 82.75 1532 TRP A O 1
ATOM 12297 N N . GLY A 1 1533 ? -49.590 10.248 48.879 1.00 80.69 1533 GLY A N 1
ATOM 12298 C CA . GLY A 1 1533 ? -49.418 11.694 49.039 1.00 80.69 1533 GLY A CA 1
ATOM 12299 C C . GLY A 1 1533 ? -48.848 12.116 50.399 1.00 80.69 1533 GLY A C 1
ATOM 12300 O O . GLY A 1 1533 ? -48.723 13.315 50.634 1.00 80.69 1533 GLY A O 1
ATOM 12301 N N . ILE A 1 1534 ? -48.502 11.156 51.264 1.00 85.69 1534 ILE A N 1
ATOM 12302 C CA . ILE A 1 1534 ? -47.768 11.364 52.521 1.00 85.69 1534 ILE A CA 1
ATOM 12303 C C . ILE A 1 1534 ? -46.338 10.849 52.335 1.00 85.69 1534 ILE A C 1
ATOM 12305 O O . ILE A 1 1534 ? -45.386 11.623 52.393 1.00 85.69 1534 ILE A O 1
ATOM 12309 N N . GLU A 1 1535 ? -46.208 9.560 52.016 1.00 89.38 1535 GLU A N 1
ATOM 12310 C CA . GLU A 1 1535 ? -44.929 8.914 51.739 1.00 89.38 1535 GLU A CA 1
ATOM 12311 C C . GLU A 1 1535 ? -44.561 9.000 50.257 1.00 89.38 1535 GLU A C 1
ATOM 12313 O O . GLU A 1 1535 ? -45.419 8.984 49.369 1.00 89.38 1535 GLU A O 1
ATOM 12318 N N . ASN A 1 1536 ? -43.256 9.059 49.982 1.00 89.00 1536 ASN A N 1
ATOM 12319 C CA . ASN A 1 1536 ? -42.719 9.108 48.618 1.00 89.00 1536 ASN A CA 1
ATOM 12320 C C . ASN A 1 1536 ? -42.161 7.757 48.138 1.00 89.00 1536 ASN A C 1
ATOM 12322 O O . ASN A 1 1536 ? -41.965 7.580 46.933 1.00 89.00 1536 ASN A O 1
ATOM 12326 N N . GLN A 1 1537 ? -41.883 6.822 49.051 1.00 92.62 1537 GLN A N 1
ATOM 12327 C CA . GLN A 1 1537 ? -41.128 5.592 48.792 1.00 92.62 1537 GLN A CA 1
ATOM 12328 C C . GLN A 1 1537 ? -41.742 4.380 49.509 1.00 92.62 1537 GLN A C 1
ATOM 12330 O O . GLN A 1 1537 ? -42.416 4.511 50.529 1.00 92.62 1537 GLN A O 1
ATOM 12335 N N . LEU A 1 1538 ? -41.489 3.197 48.953 1.00 94.06 1538 LEU A N 1
ATOM 12336 C CA . LEU A 1 1538 ? -41.840 1.883 49.488 1.00 94.06 1538 LEU A CA 1
ATOM 12337 C C . LEU A 1 1538 ? -40.649 0.950 49.253 1.00 94.06 1538 LEU A C 1
ATOM 12339 O O . LEU A 1 1538 ? -40.156 0.862 48.129 1.00 94.06 1538 LEU A O 1
ATOM 12343 N N . ALA A 1 1539 ? -40.205 0.227 50.278 1.00 95.50 1539 ALA A N 1
ATOM 12344 C CA . ALA A 1 1539 ? -39.059 -0.678 50.194 1.00 95.50 1539 ALA A CA 1
ATOM 12345 C C . ALA A 1 1539 ? -39.483 -2.146 50.346 1.00 95.50 1539 ALA A C 1
ATOM 12347 O O . ALA A 1 1539 ? -40.290 -2.486 51.206 1.00 95.50 1539 ALA A O 1
ATOM 12348 N N . LEU A 1 1540 ? -38.916 -3.037 49.533 1.00 96.44 1540 LEU A N 1
ATOM 12349 C CA . LEU A 1 1540 ? -38.961 -4.484 49.736 1.00 96.44 1540 LEU A CA 1
ATOM 12350 C C . LEU A 1 1540 ? -37.658 -4.911 50.413 1.00 96.44 1540 LEU A C 1
ATOM 12352 O O . LEU A 1 1540 ? -36.580 -4.768 49.831 1.00 96.44 1540 LEU A O 1
ATOM 12356 N N . CYS A 1 1541 ? -37.761 -5.473 51.611 1.00 95.06 1541 CYS A N 1
ATOM 12357 C CA . CYS A 1 1541 ? -36.627 -5.816 52.462 1.00 95.06 1541 CYS A CA 1
ATOM 12358 C C . CYS A 1 1541 ? -36.619 -7.311 52.799 1.00 95.06 1541 CYS A C 1
ATOM 12360 O O . CYS A 1 1541 ? -37.673 -7.916 53.005 1.00 95.06 1541 CYS A O 1
ATOM 12362 N N . ALA A 1 1542 ? -35.434 -7.912 52.909 1.00 94.00 1542 ALA A N 1
ATOM 12363 C CA . ALA A 1 1542 ? -35.270 -9.315 53.290 1.00 94.00 1542 ALA A CA 1
ATOM 12364 C C . ALA A 1 1542 ? -34.255 -9.499 54.423 1.00 94.00 1542 ALA A C 1
ATOM 12366 O O . ALA A 1 1542 ? -33.283 -8.754 54.543 1.00 94.00 1542 ALA A O 1
ATOM 12367 N N . LYS A 1 1543 ? -34.488 -10.530 55.236 1.00 92.25 1543 LYS A N 1
ATOM 12368 C CA . LYS A 1 1543 ? -33.607 -10.991 56.309 1.00 92.25 1543 LYS A CA 1
ATOM 12369 C C . LYS A 1 1543 ? -33.081 -12.382 55.952 1.00 92.25 1543 LYS A C 1
ATOM 12371 O O . LYS A 1 1543 ? -33.861 -13.322 55.778 1.00 92.25 1543 LYS A O 1
ATOM 12376 N N . TYR A 1 1544 ? -31.760 -12.500 55.824 1.00 88.38 1544 TYR A N 1
ATOM 12377 C CA . TYR A 1 1544 ? -31.082 -13.727 55.381 1.00 88.38 1544 TYR A CA 1
ATOM 12378 C C . TYR A 1 1544 ? -30.530 -14.574 56.531 1.00 88.38 1544 TYR A C 1
ATOM 12380 O O . TYR A 1 1544 ? -30.587 -15.797 56.454 1.00 88.38 1544 TYR A O 1
ATOM 12388 N N . ASN A 1 1545 ? -30.029 -13.949 57.598 1.00 83.69 1545 ASN A N 1
ATOM 12389 C CA . ASN A 1 1545 ? -29.522 -14.639 58.784 1.00 83.69 1545 ASN A CA 1
ATOM 12390 C C . ASN A 1 1545 ? -30.590 -14.618 59.890 1.00 83.69 1545 ASN A C 1
ATOM 12392 O O . ASN A 1 1545 ? -31.272 -13.610 60.027 1.00 83.69 1545 ASN A O 1
ATOM 12396 N N . VAL A 1 1546 ? -30.770 -15.694 60.662 1.00 79.06 1546 VAL A N 1
ATOM 12397 C CA . VAL A 1 1546 ? -31.832 -15.768 61.692 1.00 79.06 1546 VAL A CA 1
ATOM 12398 C C . VAL A 1 1546 ? -31.502 -14.876 62.889 1.00 79.06 1546 VAL A C 1
ATOM 12400 O O . VAL A 1 1546 ? -32.370 -14.137 63.364 1.00 79.06 1546 VAL A O 1
ATOM 12403 N N . ASP A 1 1547 ? -30.242 -14.901 63.317 1.00 79.25 1547 ASP A N 1
ATOM 12404 C CA . ASP A 1 1547 ? -29.780 -14.275 64.561 1.00 79.25 1547 ASP A CA 1
ATOM 12405 C C . ASP A 1 1547 ? -29.462 -12.779 64.410 1.00 79.25 1547 ASP A C 1
ATOM 12407 O O . ASP A 1 1547 ? -29.422 -12.044 65.394 1.00 79.25 1547 ASP A O 1
ATOM 12411 N N . ASP A 1 1548 ? -29.275 -12.301 63.177 1.00 71.50 1548 ASP A N 1
ATOM 12412 C CA . ASP A 1 1548 ? -29.049 -10.883 62.893 1.00 71.50 1548 ASP A CA 1
ATOM 12413 C C . ASP A 1 1548 ? -30.391 -10.135 62.829 1.00 71.50 1548 ASP A C 1
ATOM 12415 O O . ASP A 1 1548 ? -31.311 -10.535 62.113 1.00 71.50 1548 ASP A O 1
ATOM 12419 N N . GLY A 1 1549 ? -30.539 -9.043 63.579 1.00 74.88 1549 GLY A N 1
ATOM 12420 C CA . GLY A 1 1549 ? -31.740 -8.201 63.540 1.00 74.88 1549 GLY A CA 1
ATOM 12421 C C . GLY A 1 1549 ? -31.943 -7.491 62.196 1.00 74.88 1549 GLY A C 1
ATOM 12422 O O . GLY A 1 1549 ? -33.065 -7.091 61.884 1.00 74.88 1549 GLY A O 1
ATOM 12423 N N . ASN A 1 1550 ? -30.883 -7.356 61.397 1.00 85.44 1550 ASN A N 1
ATOM 12424 C CA . ASN A 1 1550 ? -30.889 -6.546 60.189 1.00 85.44 1550 ASN A CA 1
ATOM 12425 C C . ASN A 1 1550 ? -31.688 -7.175 59.037 1.00 85.44 1550 ASN A C 1
ATOM 12427 O O . ASN A 1 1550 ? -31.368 -8.244 58.512 1.00 85.44 1550 ASN A O 1
ATOM 12431 N N . TYR A 1 1551 ? -32.696 -6.432 58.585 1.00 91.25 1551 TYR A N 1
ATOM 12432 C CA . TYR A 1 1551 ? -33.221 -6.537 57.229 1.00 91.25 1551 TYR A CA 1
ATOM 12433 C C . TYR A 1 1551 ? -32.399 -5.645 56.307 1.00 91.25 1551 TYR A C 1
ATOM 12435 O O . TYR A 1 1551 ? -31.953 -4.572 56.711 1.00 91.25 1551 TYR A O 1
ATOM 12443 N N . GLY A 1 1552 ? -32.252 -6.050 55.051 1.00 90.56 1552 GLY A N 1
ATOM 12444 C CA . GLY A 1 1552 ? -31.664 -5.203 54.028 1.00 90.56 1552 GLY A CA 1
ATOM 12445 C C . GLY A 1 1552 ? -32.568 -5.033 52.814 1.00 90.56 1552 GLY A C 1
ATOM 12446 O O . GLY A 1 1552 ? -33.349 -5.922 52.460 1.00 90.56 1552 GLY A O 1
ATOM 12447 N N . THR A 1 1553 ? -32.481 -3.853 52.206 1.00 93.38 1553 THR A N 1
ATOM 12448 C CA . THR A 1 1553 ? -33.296 -3.460 51.056 1.00 93.38 1553 THR A CA 1
ATOM 12449 C C . THR A 1 1553 ? -32.868 -4.220 49.805 1.00 93.38 1553 THR A C 1
ATOM 12451 O O . THR A 1 1553 ? -31.686 -4.272 49.459 1.00 93.38 1553 THR A O 1
ATOM 12454 N N . LEU A 1 1554 ? -33.850 -4.795 49.115 1.00 93.94 1554 LEU A N 1
ATOM 12455 C CA . LEU A 1 1554 ? -33.702 -5.477 47.832 1.00 93.94 1554 LEU A CA 1
ATOM 12456 C C . LEU A 1 1554 ? -34.127 -4.578 46.672 1.00 93.94 1554 LEU A C 1
ATOM 12458 O O . LEU A 1 1554 ? -33.387 -4.428 45.699 1.00 93.94 1554 LEU A O 1
ATOM 12462 N N . LEU A 1 1555 ? -35.325 -4.002 46.793 1.00 95.81 1555 LEU A N 1
ATOM 12463 C CA . LEU A 1 1555 ? -35.970 -3.162 45.788 1.00 95.81 1555 LEU A CA 1
ATOM 12464 C C . LEU A 1 1555 ? -36.603 -1.942 46.463 1.00 95.81 1555 LEU A C 1
ATOM 12466 O O . LEU A 1 1555 ? -37.184 -2.079 47.538 1.00 95.81 1555 LEU A O 1
ATOM 12470 N N . GLU A 1 1556 ? -36.573 -0.788 45.806 1.00 95.69 1556 GLU A N 1
ATOM 12471 C CA . GLU A 1 1556 ? -37.326 0.404 46.213 1.00 95.69 1556 GLU A CA 1
ATOM 12472 C C . GLU A 1 1556 ? -38.242 0.884 45.079 1.00 95.69 1556 GLU A C 1
ATOM 12474 O O . GLU A 1 1556 ? -37.870 0.902 43.905 1.00 95.69 1556 GLU A O 1
ATOM 12479 N N . TYR A 1 1557 ? -39.455 1.276 45.449 1.00 94.06 1557 TYR A N 1
ATOM 12480 C CA . TYR A 1 1557 ? -40.501 1.797 44.581 1.00 94.06 1557 TYR A CA 1
ATOM 12481 C C . TYR A 1 1557 ? -40.809 3.233 44.998 1.00 94.06 1557 TYR A C 1
ATOM 12483 O O . TYR A 1 1557 ? -40.814 3.552 46.187 1.00 94.06 1557 TYR A O 1
ATOM 12491 N N . ARG A 1 1558 ? -41.146 4.095 44.038 1.00 91.06 1558 ARG A N 1
ATOM 12492 C CA . ARG A 1 1558 ? -41.725 5.410 44.332 1.00 91.06 1558 ARG A CA 1
ATOM 12493 C C . ARG A 1 1558 ? -43.239 5.309 44.392 1.00 91.06 1558 ARG A C 1
ATOM 12495 O O . ARG A 1 1558 ? -43.860 4.625 43.579 1.00 91.06 1558 ARG A O 1
ATOM 12502 N N . LEU A 1 1559 ? -43.839 6.053 45.308 1.00 88.06 1559 LEU A N 1
ATOM 12503 C CA . LEU A 1 1559 ? -45.276 6.292 45.313 1.00 88.06 1559 LEU A CA 1
ATOM 12504 C C . LEU A 1 1559 ? -45.582 7.484 44.398 1.00 88.06 1559 LEU A C 1
ATOM 12506 O O . LEU A 1 1559 ? -44.881 8.498 44.411 1.00 88.06 1559 LEU A O 1
ATOM 12510 N N . ALA A 1 1560 ? -46.608 7.354 43.559 1.00 79.31 1560 ALA A N 1
ATOM 12511 C CA . ALA A 1 1560 ? -47.024 8.427 42.667 1.00 79.31 1560 ALA A CA 1
ATOM 12512 C C . ALA A 1 1560 ? -47.474 9.651 43.479 1.00 79.31 1560 ALA A C 1
ATOM 12514 O O . ALA A 1 1560 ? -48.302 9.531 44.385 1.00 79.31 1560 ALA A O 1
ATOM 12515 N N . LYS A 1 1561 ? -46.967 10.838 43.128 1.00 73.25 1561 LYS A N 1
ATOM 12516 C CA . LYS A 1 1561 ? -47.458 12.096 43.705 1.00 73.25 1561 LYS A CA 1
ATOM 12517 C C . LYS A 1 1561 ? -48.921 12.327 43.308 1.00 73.25 1561 LYS A C 1
ATOM 12519 O O . LYS A 1 1561 ? -49.378 11.809 42.289 1.00 73.25 1561 LYS A O 1
ATOM 12524 N N . ARG A 1 1562 ? -49.633 13.035 44.181 1.00 64.69 1562 ARG A N 1
ATOM 12525 C CA . ARG A 1 1562 ? -51.082 13.249 44.119 1.00 64.69 1562 ARG A CA 1
ATOM 12526 C C . ARG A 1 1562 ? -51.487 14.266 43.055 1.00 64.69 1562 ARG A C 1
ATOM 12528 O O . ARG A 1 1562 ? -50.683 15.194 42.824 1.00 64.69 1562 ARG A O 1
#

Organism: Schistosoma mansoni (NCBI:txid6183)

Foldseek 3Di:
DADDPPDDFDDFDDPVPDDDQAFFPDAPVVVPPDCVVLVVLLVQLLVLQVDAAQDVSRSCCSQAVVDPDALLSQLVSLLSNLLNHPLLPHDHNDDDVPDLRCQSNVVVVVRHDPASNSCRSCRRNVKHKDKFFAAFCDPFHAQLDACVPPGGDDIWMWIAHPRGIFTARSPLQQDQDPDPFPDPVPRPRHGDPCRGRPHLLRCLQTTQTPPQSVSSDPDGADRVLSSQFWNFDSQCVLQQKFQPFDGGQEAEDAAFKEKGKIWTQAQKDKDKAKWFQQVFAPDQDQNVDDGGPVRTHQAHPVVRDGQLQQWQWEDFPTMTMIIGQAQAFHKMKMWMWIFGCPPDPDFPPGDTDGGTMHIYGYNGGHLPSFGAWDDPDSYFAFSVVLCVVQVKDKPDRIQEAEDEQDDPFDQDPVRDGAGAKDKDKIKIFGPQLQKDKDKWKTDPQADRVVQVVQWDWDDDSTMIMIIGIHHHFAKMKMWMWMDGVVLPPDTHTGHMHIYGYFDPLPDDPPDDDPRHDDDDDTDRRPVSPPPPDDDDDDDDDDDDDDDDDDDDDDDDDDPRDDSDGSVPTDYCSVPPDRSDPSPGDCSCPPNVVVPDPDDDDDDDDDDDDDDDDDDDDDDDDDDDDDDDDDDDDDDDDDDDDDDDDDDDDDDDDDDDDDDDDDDDDDDDDDDDDDDDDDDDDDDDDDDDDDDDDDDDDDDDDDDDDDDDDDDDDDDDDDPDDDDDDDDDDDDDDDDDDDDDDDDDDDDDDDDDDDDDDDDDDDDDDDDDDDDDDDDPDDDDDDDDDDDDDDDDDDDDDPDQQDLPDFPWAPDPDDQPLDDDPPQDQDFADPVPQDDQQDLVNQDDPVVCPDDSCPDCNSLQVLLVQLLVLLPDADQDPSSSLCSNDVSRPRDALLSSLVSLLNNLLNHPLLPHAYPPDDPPDLRCQSNCVNVVNHDSQSNSSRSCRSNVWNKDKFKDFFCDPPHAQLDADDDCPRIDIWMWTQHPNDTFTAHSPLQQDQPCRSRPDPVRGQGHGDCCRRSHDLVVCLLTDDTPDQSVSSHSDGDDSVRSSQAWRFDSVCVVQPKDFDPDRGQEAEDQAQKDKGKIAGDLVLLQFKDKDKQKFAPDSVRHQDDPNHGQSLQKAWERPNVVRMIMMMGGPLFFHKMKMWMWMAGHDDPDPDDPPDDRDPVVRPPPDPCNPDTDTTTMHMYGYPYHNVNGDDGAWPDPHRYAFFHNCCVVQVKDKPDRGQEAEADQQKDKIKIFFDDDVPFDTKFKDKAKTDPPDDRVQRLLQWDWAAFDQNRMIMIMGFHAFFDKMKMFMWIGRCVPSPPDTRGGGIHIYGYPTGGPDPFRFRDDGHQAAFDPCQVVQQKDWDPDRTLEAEAEPQKDKTKIFHDPVFFKDKDKWKWFQGPNDTDTPSLQWDWAAADRMIITIGGDQDFHKIKIWMFIDTPPDDDDDTDTGHIHIYGYPDGDADPVRHHFGFFDFDPLCGHNKDWPPDGGLEDEQDPDPDPLRQKGKGKIFDPQFPWKWKDWDHDTHTFDDDHRITIDIHGCVVCAQPTFKMFIWTDRDPPDPDIDTGTMGTYDHD

pLDDT: mean 73.94, std 24.68, range [22.09, 98.06]

Radius of gyration: 44.58 Å; chains: 1; bounding box: 140×134×138 Å

Secondary structure (DSSP, 8-state):
-PPPTT--PPPPPPGGGSPPP---SS-HHHH-S-GGGGHHHHHHHHHHHHS--SSHHHHHIIIIITTT--HHHHHHHHHHHHTTS-SSS---SS--TTSHHHHHHGGGGT---HHHHHHHHHHTTT--EEEEEEEE--TT--TT---TTSPP-EEEEEEEETTEEEEE-HHHHEEEEE-SS--GGGEEEEE-GGGEEE-HHHHTTTEEESSGGGG--SSPPPHHHHHTSPEE-HHHHHTTEE-TT---SEEEESSSEEEEEEEESS-EEEEEEEEEEGGGTT-S--TT----GGGEESB-TTT--BGGGGEEEEE-SSEEEEEEE-SSSEEEEEEEEEEE-TT--S-S----EEEEEEEEEESS--TT-PPPP--S-SEEEE-HHHHHHTTEEES--SSEEEE-------B-TTS-BPPPPEEEEEEEEESSTT-EEEEEEEBTTB-HHHHGGGEEEEE-SSEEEEEEEE-SSEEEEEEEEEE-TTS-SPPEEEEEEEEEEPPPTT--TTPPPTT--SSSS-PPPGGGGTTS---------------------------------GGGS-BHHHHSPP---PPPPTHHHHHGGGGS-----------------------------------------------------------------------------------------------------------------------------------------------------------------------------------------------------------PPPTT---S---SS----S--TT----PPPSTTPPPPPPTTTSPPGGGG-S-S-S-GGGGHHHHHHHHHHHTS--SSHHHHHHHHTGGGT--SHHHHHHHHHHHHHHS-TTT---SSPPTT-HHHHHHHGGGTS--HHHHHHHHHHHTT--EEEEEEEE--TT--TTPPP-TTTTEEEEEEEEETTEEEEE-HHHHEEEE--SS--GGG-EEEE-GGGSSB-HHHHTTTEEESSGGGG--SSPPPHHHHHHB--B-HHHHHTT-EE-S--BSEEEESSS-EEEEEE--SS-TTTEEEEEEEEESSTT---EETTEEGGGGEEEEEETTTTEEEEEE--SSSEEEEEEEEEEEPPP---S------SGGGS---S-GGGSPEEEEEEEEEE-S-GGGPPPPPP--S-SEEEE-HHHHHTTEEES---SEEE-BTTEEEEEEEE---TTSPPPEEEEEEEESSS-HHHHHTTEEEEEETTTTEEEEEEE-SSSEEEEEEEEEE-TTTSTT--EEEEEEEEEESS--S---PPP--TT-SEEPTTTTTTTEEESS--SSEEEE-SSEEEEEEEE-TT--EEEEEEEEE-GGG--EE-GGGEEEEEETTEEEEEEE-SSSEEEEEEEEEEETTS--SPPPEEEEEEEEE-S--B-TTSSB-PPPEE-TT--TT-EEEE---SEE----SS-TTSSEEEEEEE-TT-SEEEEEETTEEEEPEEETTEEEEEEE-TTTBTTB-EEEEEEE--SS----EEEEEEEEPP-